Protein 2DKZ (pdb70)

Foldseek 3Di:
DDDDDPDDDEDDPALQDWALVRQLCNLVVVPDDNCVSVVQSVVRHGSNNLLVDALCCCCPPVVDDPVVSCSSVCSNNPDDPHDD

Organism: Homo sapiens (NCBI:txid9606)

Nearest PDB structures (foldseek):
  2dkz-assembly1_A  TM=9.159E-01  e=7.109E-14  Homo sapiens
  1kw4-assembly1_A  TM=8.699E-01  e=3.103E-03  Drosophila melanogaster
  1pk1-assembly2_C  TM=8.414E-01  e=2.737E-03  Drosophila melanogaster
  4pzn-assembly1_A  TM=8.813E-01  e=1.236E-02  Homo sapiens
  4pzn-assembly6_E  TM=7.904E-01  e=8.479E-03  Homo sapiens

Secondary structure (DSSP, 8-state):
--SSS-------S--SS--HHHHHHHGGGT---HHHHHHHHTTT--HHHHHH--HHHHHHTS---HHHHHHHHHHHH---TT--

Sequence (84 aa):
GSSGSSGPWQPPADLSGLSIEEVSKSLRFIGLSEDVISFFVTEKIDGNLLVQLTEEILSEDFKLSKLQVKKIMQFINGSGPSSGGSSGSSGPWQPPADLSGLSIEEVSKSLRFIGLSEDVISFFVTEKIDGNLLVQLTEEILSEDFKLSKLQVKKIMQFINGSGPSSGGSSGSSGPWQPPADLSGLSIEEVSKSLRFIGLSEDVISFFVTEKIDGNLLVQLTEEILSEDFKLSKLQVKKIMQFINGSGPSSGGSSGSSGPWQPPADLSGLSIEEVSKSLRFIGLSEDVISFFVTEKIDGNLLVQLTEEILSEDFKLSKLQVKKIMQFINGSGPSSGGSSGSSGPWQPPADLSGLSIEEVSKSLRFIGLSEDVISFFVTEKIDGNLLVQLTEEILSEDFKLSKLQVKKIMQFINGSGPSSGGSSGSSGPWQPPADLSGLSIEEVSKSLRFIGLSEDVISFFVTEKIDGNLLVQLTEEILSEDFKLSKLQVKKIMQFINGSGPSSGGSSGSSGPWQPPADLSGLSIEEVSKSLRFIGLSEDVISFFVTEKIDGNLLVQLTEEILSEDFKLSKLQVKKIMQFINGSGPSSGGSSGSSGPWQPPADLSGLSIEEVSKSLRFIGLSEDVISFFVTEKIDGNLLVQLTEEILSEDFKLSKLQVKKIMQFINGSGPSSGGSSGSSGPWQPPADLSGLSIEEVSKSLRFIGLSEDVISFFVTEKIDGNLLVQLTEEILSEDFKLSKLQVKKIMQFINGSGPSSGGSSGSSGPWQPPADLSGLSIEEVSKSLRFIGLSEDVISFFVTEKIDGNLLVQLTEEILSEDFKLSKLQVKKIMQFINGSGPSSGGSSGSSGPWQPPADLSGLSIEEVSKSLRFIGLSEDVISFFVTEKIDGNLLVQLTEEILSEDFKLSKLQVKKIMQFINGSGPSSGGSSGSSGPWQPPADLSGLSIEEVSKSLRFIGLSEDVISFFVTEKIDGNLLVQLTEEILSEDFKLSKLQVKKIMQFINGSGPSSGGSSGSSGPWQPPADLSGLSIEEVSKSLRFIGLSEDVISFFVTEKIDGNLLVQLTEEILSEDFKLSKLQVKKIMQFINGSGPSSGGSSGSSGPWQPPADLSGLSIEEVSKSLRFIGLSEDVISFFVTEKIDGNLLVQLTEEILSEDFKLSKLQVKKIMQFINGSGPSSGGSSGSSGPWQPPADLSGLSIEEVSKSLRFIGLSEDVISFFVTEKIDGNLLVQLTEEILSEDFKLSKLQVKKIMQFINGSGPSSGGSSGSSGPWQPPADLSGLSIEEVSKSLRFIGLSEDVISFFVTEKIDGNLLVQLTEEILSEDFKLSKLQVKKIMQFINGSGPSSGGSSGSSGPWQPPADLSGLSIEEVSKSLRFIGLSEDVISFFVTEKIDGNLLVQLTEEILSEDFKLSKLQVKKIMQFINGSGPSSGGSSGSSGPWQPPADLSGLSIEEVSKSLRFIGLSEDVISFFVTEKIDGNLLVQLTEEILSEDFKLSKLQVKKIMQFINGSGPSSGGSSGSSGPWQPPADLSGLSIEEVSKSLRFIGLSEDVISFFVTEKIDGNLLVQLTEEILSEDFKLSKLQVKKIMQFINGSGPSSGGSSGSSGPWQPPADLSGLSIEEVSKSLRFIGLSEDVISFFVTEKIDGNLLVQLTEEILSEDFKLSKLQVKKIMQFINGSGPSSG

InterPro domains:
  IPR013761 Sterile alpha motif/pointed domain superfamily [G3DSA:1.10.150.50] (812-871)
  IPR013761 Sterile alpha motif/pointed domain superfamily [SSF47769] (807-873)
  IPR025946 CABIT domain [PF12736] (32-305)
  IPR052281 GRB2-associated and regulator of MAPK [PTHR14454] (9-876)

GO terms:
  GO:0070064 proline-rich region binding (F, IDA)
  GO:0007173 epidermal growth factor receptor signaling pathway (P, IDA)
  GO:0008284 positive regulation of cell population proliferation (P, IDA)
  GO:0071364 cellular response to epidermal growth factor stimulus (P, IDA)
  GO:0070374 positive regulation of ERK1 and ERK2 cascade (P, IMP)
  GO:0005515 protein binding (F, IPI)

Radius of gyration: 13.66 Å; Cα contacts (8 Å, |Δi|>4): 78; chains: 1; bounding box: 28×38×30 Å

Solvent-accessible surface area: 6114 Å² total; per-residue (Å²): 122,115,111,76,121,102,65,131,117,110,30,72,112,111,13,68,63,24,58,50,118,50,0,28,91,0,0,176,123,64,50,30,57,156,103,3,32,64,107,0,60,100,106,153,8,35,0,71,56,1,50,111,10,58,104,134,69,0,61,134,116,38,162,26,68,181,110,42,6,121,78,0,42,81,24,30,102,56,90,42,131,97,95,130

CATH classification: 1.10.150.50

Structure (mmCIF, N/CA/C/O backbone):
data_2DKZ
#
_entry.id   2DKZ
#
_cell.length_a   1.000
_cell.length_b   1.000
_cell.length_c   1.000
_cell.angle_alpha   90.00
_cell.angle_beta   90.00
_cell.angle_gamma   90.00
#
_symmetry.space_group_name_H-M   'P 1'
#
loop_
_atom_site.group_PDB
_atom_site.id
_atom_site.type_symbol
_atom_site.label_atom_id
_atom_site.label_alt_id
_atom_site.label_comp_id
_atom_site.label_asym_id
_atom_site.label_entity_id
_atom_site.label_seq_id
_atom_site.pdbx_PDB_ins_code
_atom_site.Cartn_x
_atom_site.Cartn_y
_atom_site.Cartn_z
_atom_site.occupancy
_atom_site.B_iso_or_equiv
_atom_site.auth_seq_id
_atom_site.auth_comp_id
_atom_site.auth_asym_id
_atom_site.auth_atom_id
_atom_site.pdbx_PDB_model_num
ATOM 1 N N . GLY A 1 1 ? -6.071 6.516 -5.383 1.00 0.00 1 GLY A N 1
ATOM 2 C CA . GLY A 1 1 ? -4.768 5.916 -5.158 1.00 0.00 1 GLY A CA 1
ATOM 3 C C . GLY A 1 1 ? -4.260 5.162 -6.371 1.00 0.00 1 GLY A C 1
ATOM 4 O O . GLY A 1 1 ? -4.878 4.194 -6.812 1.00 0.00 1 GLY A O 1
ATOM 8 N N . SER A 1 2 ? -3.131 5.609 -6.912 1.00 0.00 2 SER A N 1
ATOM 9 C CA . SER A 1 2 ? -2.543 4.973 -8.085 1.00 0.00 2 SER A CA 1
ATOM 10 C C . SER A 1 2 ? -1.508 3.929 -7.676 1.00 0.00 2 SER A C 1
ATOM 11 O O . SER A 1 2 ? -0.546 4.235 -6.972 1.00 0.00 2 SER A O 1
ATOM 19 N N . SER A 1 3 ? -1.714 2.694 -8.122 1.00 0.00 3 SER A N 1
ATOM 20 C CA . SER A 1 3 ? -0.802 1.602 -7.800 1.00 0.00 3 SER A CA 1
ATOM 21 C C . SER A 1 3 ? -0.776 1.342 -6.297 1.00 0.00 3 SER A C 1
ATOM 22 O O . SER A 1 3 ? -1.480 1.998 -5.530 1.00 0.00 3 SER A O 1
ATOM 30 N N . GLY A 1 4 ? 0.041 0.379 -5.883 1.00 0.00 4 GLY A N 1
ATOM 31 C CA . GLY A 1 4 ? 0.145 0.048 -4.474 1.00 0.00 4 GLY A CA 1
ATOM 32 C C . GLY A 1 4 ? -0.943 -0.905 -4.021 1.00 0.00 4 GLY A C 1
ATOM 33 O O . GLY A 1 4 ? -1.703 -1.425 -4.839 1.00 0.00 4 GLY A O 1
ATOM 37 N N . SER A 1 5 ? -1.018 -1.138 -2.715 1.00 0.00 5 SER A N 1
ATOM 38 C CA . SER A 1 5 ? -2.018 -2.040 -2.155 1.00 0.00 5 SER A CA 1
ATOM 39 C C . SER A 1 5 ? -3.207 -1.258 -1.604 1.00 0.00 5 SER A C 1
ATOM 40 O O . SER A 1 5 ? -3.102 -0.591 -0.575 1.00 0.00 5 SER A O 1
ATOM 48 N N . SER A 1 6 ? -4.337 -1.347 -2.298 1.00 0.00 6 SER A N 1
ATOM 49 C CA . SER A 1 6 ? -5.546 -0.645 -1.882 1.00 0.00 6 SER A CA 1
ATOM 50 C C . SER A 1 6 ? -6.793 -1.358 -2.398 1.00 0.00 6 SER A C 1
ATOM 51 O O . SER A 1 6 ? -6.702 -2.307 -3.176 1.00 0.00 6 SER A O 1
ATOM 59 N N . GLY A 1 7 ? -7.958 -0.893 -1.957 1.00 0.00 7 GLY A N 1
ATOM 60 C CA . GLY A 1 7 ? -9.207 -1.497 -2.384 1.00 0.00 7 GLY A CA 1
ATOM 61 C C . GLY A 1 7 ? -9.591 -2.694 -1.536 1.00 0.00 7 GLY A C 1
ATOM 62 O O . GLY A 1 7 ? -9.469 -3.844 -1.957 1.00 0.00 7 GLY A O 1
ATOM 66 N N . PRO A 1 8 ? -10.066 -2.427 -0.311 1.00 0.00 8 PRO A N 1
ATOM 67 C CA . PRO A 1 8 ? -10.479 -3.478 0.625 1.00 0.00 8 PRO A CA 1
ATOM 68 C C . PRO A 1 8 ? -11.753 -4.185 0.177 1.00 0.00 8 PRO A C 1
ATOM 69 O O . PRO A 1 8 ? -12.775 -3.545 -0.069 1.00 0.00 8 PRO A O 1
ATOM 80 N N . TRP A 1 9 ? -11.686 -5.507 0.074 1.00 0.00 9 TRP A N 1
ATOM 81 C CA . TRP A 1 9 ? -12.836 -6.301 -0.344 1.00 0.00 9 TRP A CA 1
ATOM 82 C C . TRP A 1 9 ? -13.631 -6.784 0.864 1.00 0.00 9 TRP A C 1
ATOM 83 O O . TRP A 1 9 ? -13.062 -7.077 1.915 1.00 0.00 9 TRP A O 1
ATOM 104 N N . GLN A 1 10 ? -14.949 -6.865 0.706 1.00 0.00 10 GLN A N 1
ATOM 105 C CA . GLN A 1 10 ? -15.821 -7.313 1.785 1.00 0.00 10 GLN A CA 1
ATOM 106 C C . GLN A 1 10 ? -17.024 -8.072 1.233 1.00 0.00 10 GLN A C 1
ATOM 107 O O . GLN A 1 10 ? -17.376 -7.957 0.059 1.00 0.00 10 GLN A O 1
ATOM 121 N N . PRO A 1 11 ? -17.670 -8.867 2.099 1.00 0.00 11 PRO A N 1
ATOM 122 C CA . PRO A 1 11 ? -18.844 -9.659 1.720 1.00 0.00 11 PRO A CA 1
ATOM 123 C C . PRO A 1 11 ? -20.068 -8.791 1.452 1.00 0.00 11 PRO A C 1
ATOM 124 O O . PRO A 1 11 ? -20.228 -7.710 2.018 1.00 0.00 11 PRO A O 1
ATOM 135 N N . PRO A 1 12 ? -20.954 -9.274 0.568 1.00 0.00 12 PRO A N 1
ATOM 136 C CA . PRO A 1 12 ? -22.181 -8.557 0.205 1.00 0.00 12 PRO A CA 1
ATOM 137 C C . PRO A 1 12 ? -23.191 -8.522 1.347 1.00 0.00 12 PRO A C 1
ATOM 138 O O . PRO A 1 12 ? -22.890 -8.934 2.467 1.00 0.00 12 PRO A O 1
ATOM 149 N N . ALA A 1 13 ? -24.389 -8.027 1.055 1.00 0.00 13 ALA A N 1
ATOM 150 C CA . ALA A 1 13 ? -25.444 -7.941 2.057 1.00 0.00 13 ALA A CA 1
ATOM 151 C C . ALA A 1 13 ? -26.033 -9.316 2.354 1.00 0.00 13 ALA A C 1
ATOM 152 O O . ALA A 1 13 ? -26.330 -9.639 3.505 1.00 0.00 13 ALA A O 1
ATOM 159 N N . ASP A 1 14 ? -26.200 -10.120 1.311 1.00 0.00 14 ASP A N 1
ATOM 160 C CA . ASP A 1 14 ? -26.754 -11.461 1.460 1.00 0.00 14 ASP A CA 1
ATOM 161 C C . ASP A 1 14 ? -25.685 -12.521 1.212 1.00 0.00 14 ASP A C 1
ATOM 162 O O . ASP A 1 14 ? -24.885 -12.405 0.283 1.00 0.00 14 ASP A O 1
ATOM 171 N N . LEU A 1 15 ? -25.677 -13.553 2.049 1.00 0.00 15 LEU A N 1
ATOM 172 C CA . LEU A 1 15 ? -24.705 -14.633 1.922 1.00 0.00 15 LEU A CA 1
ATOM 173 C C . LEU A 1 15 ? -25.305 -15.819 1.173 1.00 0.00 15 LEU A C 1
ATOM 174 O O . LEU A 1 15 ? -24.881 -16.960 1.356 1.00 0.00 15 LEU A O 1
ATOM 190 N N . SER A 1 16 ? -26.292 -15.541 0.328 1.00 0.00 16 SER A N 1
ATOM 191 C CA . SER A 1 16 ? -26.951 -16.584 -0.448 1.00 0.00 16 SER A CA 1
ATOM 192 C C . SER A 1 16 ? -26.576 -16.484 -1.924 1.00 0.00 16 SER A C 1
ATOM 193 O O . SER A 1 16 ? -27.380 -16.059 -2.753 1.00 0.00 16 SER A O 1
ATOM 201 N N . GLY A 1 17 ? -25.347 -16.878 -2.244 1.00 0.00 17 GLY A N 1
ATOM 202 C CA . GLY A 1 17 ? -24.885 -16.825 -3.619 1.00 0.00 17 GLY A CA 1
ATOM 203 C C . GLY A 1 17 ? -23.377 -16.919 -3.728 1.00 0.00 17 GLY A C 1
ATOM 204 O O . GLY A 1 17 ? -22.846 -17.343 -4.755 1.00 0.00 17 GLY A O 1
ATOM 208 N N . LEU A 1 18 ? -22.682 -16.523 -2.667 1.00 0.00 18 LEU A N 1
ATOM 209 C CA . LEU A 1 18 ? -21.224 -16.564 -2.647 1.00 0.00 18 LEU A CA 1
ATOM 210 C C . LEU A 1 18 ? -20.713 -17.947 -3.035 1.00 0.00 18 LEU A C 1
ATOM 211 O O . LEU A 1 18 ? -21.408 -18.948 -2.862 1.00 0.00 18 LEU A O 1
ATOM 227 N N . SER A 1 19 ? -19.492 -17.996 -3.559 1.00 0.00 19 SER A N 1
ATOM 228 C CA . SER A 1 19 ? -18.887 -19.257 -3.973 1.00 0.00 19 SER A CA 1
ATOM 229 C C . SER A 1 19 ? -17.993 -19.818 -2.871 1.00 0.00 19 SER A C 1
ATOM 230 O O . SER A 1 19 ? -17.665 -19.123 -1.909 1.00 0.00 19 SER A O 1
ATOM 238 N N . ILE A 1 20 ? -17.603 -21.079 -3.020 1.00 0.00 20 ILE A N 1
ATOM 239 C CA . ILE A 1 20 ? -16.745 -21.734 -2.040 1.00 0.00 20 ILE A CA 1
ATOM 240 C C . ILE A 1 20 ? -15.501 -20.900 -1.754 1.00 0.00 20 ILE A C 1
ATOM 241 O O . ILE A 1 20 ? -14.965 -20.928 -0.647 1.00 0.00 20 ILE A O 1
ATOM 257 N N . GLU A 1 21 ? -15.048 -20.159 -2.760 1.00 0.00 21 GLU A N 1
ATOM 258 C CA . GLU A 1 21 ? -13.867 -19.316 -2.616 1.00 0.00 21 GLU A CA 1
ATOM 259 C C . GLU A 1 21 ? -14.191 -18.057 -1.817 1.00 0.00 21 GLU A C 1
ATOM 260 O O . GLU A 1 21 ? -13.480 -17.709 -0.874 1.00 0.00 21 GLU A O 1
ATOM 272 N N . GLU A 1 22 ? -15.268 -17.380 -2.202 1.00 0.00 22 GLU A N 1
ATOM 273 C CA . GLU A 1 22 ? -15.684 -16.159 -1.522 1.00 0.00 22 GLU A CA 1
ATOM 274 C C . GLU A 1 22 ? -15.846 -16.399 -0.024 1.00 0.00 22 GLU A C 1
ATOM 275 O O . GLU A 1 22 ? -15.584 -15.513 0.790 1.00 0.00 22 GLU A O 1
ATOM 287 N N . VAL A 1 23 ? -16.282 -17.603 0.333 1.00 0.00 23 VAL A N 1
ATOM 288 C CA . VAL A 1 23 ? -16.479 -17.961 1.733 1.00 0.00 23 VAL A CA 1
ATOM 289 C C . VAL A 1 23 ? -15.178 -17.840 2.519 1.00 0.00 23 VAL A C 1
ATOM 290 O O . VAL A 1 23 ? -15.161 -17.315 3.633 1.00 0.00 23 VAL A O 1
ATOM 303 N N . SER A 1 24 ? -14.090 -18.329 1.933 1.00 0.00 24 SER A N 1
ATOM 304 C CA . SER A 1 24 ? -12.785 -18.278 2.580 1.00 0.00 24 SER A CA 1
ATOM 305 C C . SER A 1 24 ? -12.460 -16.860 3.040 1.00 0.00 24 SER A C 1
ATOM 306 O O . SER A 1 24 ? -11.792 -16.661 4.054 1.00 0.00 24 SER A O 1
ATOM 314 N N . LYS A 1 25 ? -12.939 -15.877 2.285 1.00 0.00 25 LYS A N 1
ATOM 315 C CA . LYS A 1 25 ? -12.703 -14.476 2.614 1.00 0.00 25 LYS A CA 1
ATOM 316 C C . LYS A 1 25 ? -13.822 -13.927 3.493 1.00 0.00 25 LYS A C 1
ATOM 317 O O . LYS A 1 25 ? -13.614 -12.994 4.269 1.00 0.00 25 LYS A O 1
ATOM 336 N N . SER A 1 26 ? -15.008 -14.513 3.368 1.00 0.00 26 SER A N 1
ATOM 337 C CA . SER A 1 26 ? -16.160 -14.081 4.150 1.00 0.00 26 SER A CA 1
ATOM 338 C C . SER A 1 26 ? -15.845 -14.107 5.643 1.00 0.00 26 SER A C 1
ATOM 339 O O . SER A 1 26 ? -16.162 -13.167 6.373 1.00 0.00 26 SER A O 1
ATOM 347 N N . LEU A 1 27 ? -15.218 -15.189 6.089 1.00 0.00 27 LEU A N 1
ATOM 348 C CA . LEU A 1 27 ? -14.858 -15.340 7.495 1.00 0.00 27 LEU A CA 1
ATOM 349 C C . LEU A 1 27 ? -13.736 -14.379 7.876 1.00 0.00 27 LEU A C 1
ATOM 350 O O . LEU A 1 27 ? -13.642 -13.942 9.023 1.00 0.00 27 LEU A O 1
ATOM 366 N N . ARG A 1 28 ? -12.889 -14.051 6.905 1.00 0.00 28 ARG A N 1
ATOM 367 C CA . ARG A 1 28 ? -11.775 -13.141 7.138 1.00 0.00 28 ARG A CA 1
ATOM 368 C C . ARG A 1 28 ? -12.258 -11.843 7.778 1.00 0.00 28 ARG A C 1
ATOM 369 O O . ARG A 1 28 ? -11.541 -11.220 8.562 1.00 0.00 28 ARG A O 1
ATOM 390 N N . PHE A 1 29 ? -13.477 -11.439 7.437 1.00 0.00 29 PHE A N 1
ATOM 391 C CA . PHE A 1 29 ? -14.056 -10.214 7.976 1.00 0.00 29 PHE A CA 1
ATOM 392 C C . PHE A 1 29 ? -13.981 -10.202 9.500 1.00 0.00 29 PHE A C 1
ATOM 393 O O . PHE A 1 29 ? -13.470 -9.255 10.099 1.00 0.00 29 PHE A O 1
ATOM 410 N N . ILE A 1 30 ? -14.493 -11.260 10.120 1.00 0.00 30 ILE A N 1
ATOM 411 C CA . ILE A 1 30 ? -14.483 -11.371 11.573 1.00 0.00 30 ILE A CA 1
ATOM 412 C C . ILE A 1 30 ? -13.116 -11.815 12.082 1.00 0.00 30 ILE A C 1
ATOM 413 O O . ILE A 1 30 ? -12.722 -11.488 13.201 1.00 0.00 30 ILE A O 1
ATOM 429 N N . GLY A 1 31 ? -12.394 -12.560 11.250 1.00 0.00 31 GLY A N 1
ATOM 430 C CA . GLY A 1 31 ? -11.077 -13.035 11.632 1.00 0.00 31 GLY A CA 1
ATOM 431 C C . GLY A 1 31 ? -11.132 -14.335 12.409 1.00 0.00 31 GLY A C 1
ATOM 432 O O . GLY A 1 31 ? -11.141 -14.331 13.641 1.00 0.00 31 GLY A O 1
ATOM 436 N N . LEU A 1 32 ? -11.172 -15.451 11.690 1.00 0.00 32 LEU A N 1
ATOM 437 C CA . LEU A 1 32 ? -11.228 -16.766 12.319 1.00 0.00 32 LEU A CA 1
ATOM 438 C C . LEU A 1 32 ? -9.912 -17.514 12.137 1.00 0.00 32 LEU A C 1
ATOM 439 O O . LEU A 1 32 ? -8.983 -17.011 11.504 1.00 0.00 32 LEU A O 1
ATOM 455 N N . SER A 1 33 ? -9.839 -18.719 12.693 1.00 0.00 33 SER A N 1
ATOM 456 C CA . SER A 1 33 ? -8.636 -19.536 12.593 1.00 0.00 33 SER A CA 1
ATOM 457 C C . SER A 1 33 ? -8.440 -20.042 11.168 1.00 0.00 33 SER A C 1
ATOM 458 O O . SER A 1 33 ? -9.407 -20.295 10.450 1.00 0.00 33 SER A O 1
ATOM 466 N N . GLU A 1 34 ? -7.181 -20.187 10.765 1.00 0.00 34 GLU A N 1
ATOM 467 C CA . GLU A 1 34 ? -6.858 -20.662 9.425 1.00 0.00 34 GLU A CA 1
ATOM 468 C C . GLU A 1 34 ? -7.436 -22.054 9.187 1.00 0.00 34 GLU A C 1
ATOM 469 O O . GLU A 1 34 ? -7.708 -22.439 8.050 1.00 0.00 34 GLU A O 1
ATOM 481 N N . ASP A 1 35 ? -7.621 -22.804 10.268 1.00 0.00 35 ASP A N 1
ATOM 482 C CA . ASP A 1 35 ? -8.168 -24.153 10.178 1.00 0.00 35 ASP A CA 1
ATOM 483 C C . ASP A 1 35 ? -9.669 -24.114 9.909 1.00 0.00 35 ASP A C 1
ATOM 484 O O . ASP A 1 35 ? -10.193 -24.918 9.137 1.00 0.00 35 ASP A O 1
ATOM 493 N N . VAL A 1 36 ? -10.356 -23.175 10.551 1.00 0.00 36 VAL A N 1
ATOM 494 C CA . VAL A 1 36 ? -11.797 -23.032 10.381 1.00 0.00 36 VAL A CA 1
ATOM 495 C C . VAL A 1 36 ? -12.151 -22.713 8.933 1.00 0.00 36 VAL A C 1
ATOM 496 O O . VAL A 1 36 ? -13.004 -23.368 8.334 1.00 0.00 36 VAL A O 1
ATOM 509 N N . ILE A 1 37 ? -11.489 -21.705 8.376 1.00 0.00 37 ILE A N 1
ATOM 510 C CA . ILE A 1 37 ? -11.733 -21.301 6.997 1.00 0.00 37 ILE A CA 1
ATOM 511 C C . ILE A 1 37 ? -11.608 -22.487 6.046 1.00 0.00 37 ILE A C 1
ATOM 512 O O . ILE A 1 37 ? -12.550 -22.821 5.327 1.00 0.00 37 ILE A O 1
ATOM 528 N N . SER A 1 38 ? -10.440 -23.120 6.050 1.00 0.00 38 SER A N 1
ATOM 529 C CA . SER A 1 38 ? -10.191 -24.269 5.186 1.00 0.00 38 SER A CA 1
ATOM 530 C C . SER A 1 38 ? -11.195 -25.384 5.462 1.00 0.00 38 SER A C 1
ATOM 531 O O . SER A 1 38 ? -11.524 -26.171 4.575 1.00 0.00 38 SER A O 1
ATOM 539 N N . PHE A 1 39 ? -11.678 -25.444 6.698 1.00 0.00 39 PHE A N 1
ATOM 540 C CA . PHE A 1 39 ? -12.645 -26.462 7.093 1.00 0.00 39 PHE A CA 1
ATOM 541 C C . PHE A 1 39 ? -13.930 -26.335 6.281 1.00 0.00 39 PHE A C 1
ATOM 542 O O . PHE A 1 39 ? -14.655 -27.312 6.088 1.00 0.00 39 PHE A O 1
ATOM 559 N N . PHE A 1 40 ? -14.207 -25.125 5.807 1.00 0.00 40 PHE A N 1
ATOM 560 C CA . PHE A 1 40 ? -15.405 -24.869 5.017 1.00 0.00 40 PHE A CA 1
ATOM 561 C C . PHE A 1 40 ? -15.146 -25.127 3.535 1.00 0.00 40 PHE A C 1
ATOM 562 O O . PHE A 1 40 ? -15.963 -25.740 2.848 1.00 0.00 40 PHE A O 1
ATOM 579 N N . VAL A 1 41 ? -14.002 -24.654 3.050 1.00 0.00 41 VAL A N 1
ATOM 580 C CA . VAL A 1 41 ? -13.634 -24.833 1.651 1.00 0.00 41 VAL A CA 1
ATOM 581 C C . VAL A 1 41 ? -13.427 -26.307 1.321 1.00 0.00 41 VAL A C 1
ATOM 582 O O . VAL A 1 41 ? -13.716 -26.753 0.211 1.00 0.00 41 VAL A O 1
ATOM 595 N N . THR A 1 42 ? -12.924 -27.060 2.295 1.00 0.00 42 THR A N 1
ATOM 596 C CA . THR A 1 42 ? -12.677 -28.484 2.108 1.00 0.00 42 THR A CA 1
ATOM 597 C C . THR A 1 42 ? -13.978 -29.277 2.139 1.00 0.00 42 THR A C 1
ATOM 598 O O . THR A 1 42 ? -14.066 -30.365 1.571 1.00 0.00 42 THR A O 1
ATOM 609 N N . GLU A 1 43 ? -14.988 -28.723 2.804 1.00 0.00 43 GLU A N 1
ATOM 610 C CA . GLU A 1 43 ? -16.285 -29.380 2.907 1.00 0.00 43 GLU A CA 1
ATOM 611 C C . GLU A 1 43 ? -17.242 -28.866 1.836 1.00 0.00 43 GLU A C 1
ATOM 612 O O . GLU A 1 43 ? -18.462 -28.948 1.984 1.00 0.00 43 GLU A O 1
ATOM 624 N N . LYS A 1 44 ? -16.681 -28.333 0.755 1.00 0.00 44 LYS A N 1
ATOM 625 C CA . LYS A 1 44 ? -17.482 -27.805 -0.343 1.00 0.00 44 LYS A CA 1
ATOM 626 C C . LYS A 1 44 ? -18.509 -26.800 0.168 1.00 0.00 44 LYS A C 1
ATOM 627 O O . LYS A 1 44 ? -19.576 -26.635 -0.423 1.00 0.00 44 LYS A O 1
ATOM 646 N N . ILE A 1 45 ? -18.178 -26.129 1.266 1.00 0.00 45 ILE A N 1
ATOM 647 C CA . ILE A 1 45 ? -19.072 -25.138 1.853 1.00 0.00 45 ILE A CA 1
ATOM 648 C C . ILE A 1 45 ? -19.020 -23.825 1.079 1.00 0.00 45 ILE A C 1
ATOM 649 O O . ILE A 1 45 ? -17.956 -23.225 0.924 1.00 0.00 45 ILE A O 1
ATOM 665 N N . ASP A 1 46 ? -20.177 -23.384 0.597 1.00 0.00 46 ASP A N 1
ATOM 666 C CA . ASP A 1 46 ? -20.265 -22.140 -0.159 1.00 0.00 46 ASP A CA 1
ATOM 667 C C . ASP A 1 46 ? -21.229 -21.165 0.509 1.00 0.00 46 ASP A C 1
ATOM 668 O O . ASP A 1 46 ? -21.677 -21.391 1.633 1.00 0.00 46 ASP A O 1
ATOM 677 N N . GLY A 1 47 ? -21.544 -20.078 -0.189 1.00 0.00 47 GLY A N 1
ATOM 678 C CA . GLY A 1 47 ? -22.452 -19.085 0.353 1.00 0.00 47 GLY A CA 1
ATOM 679 C C . GLY A 1 47 ? -23.828 -19.652 0.641 1.00 0.00 47 GLY A C 1
ATOM 680 O O . GLY A 1 47 ? -24.343 -19.516 1.749 1.00 0.00 47 GLY A O 1
ATOM 684 N N . ASN A 1 48 ? -24.425 -20.290 -0.361 1.00 0.00 48 ASN A N 1
ATOM 685 C CA . ASN A 1 48 ? -25.751 -20.878 -0.211 1.00 0.00 48 ASN A CA 1
ATOM 686 C C . ASN A 1 48 ? -25.755 -21.935 0.890 1.00 0.00 48 ASN A C 1
ATOM 687 O O . ASN A 1 48 ? -26.782 -22.182 1.524 1.00 0.00 48 ASN A O 1
ATOM 698 N N . LEU A 1 49 ? -24.602 -22.554 1.112 1.00 0.00 49 LEU A N 1
ATOM 699 C CA . LEU A 1 49 ? -24.471 -23.584 2.137 1.00 0.00 49 LEU A CA 1
ATOM 700 C C . LEU A 1 49 ? -24.352 -22.961 3.524 1.00 0.00 49 LEU A C 1
ATOM 701 O O . LEU A 1 49 ? -24.991 -23.411 4.476 1.00 0.00 49 LEU A O 1
ATOM 717 N N . LEU A 1 50 ? -23.532 -21.921 3.631 1.00 0.00 50 LEU A N 1
ATOM 718 C CA . LEU A 1 50 ? -23.331 -21.233 4.901 1.00 0.00 50 LEU A CA 1
ATOM 719 C C . LEU A 1 50 ? -24.661 -20.773 5.488 1.00 0.00 50 LEU A C 1
ATOM 720 O O . LEU A 1 50 ? -24.966 -21.044 6.649 1.00 0.00 50 LEU A O 1
ATOM 736 N N . VAL A 1 51 ? -25.451 -20.077 4.676 1.00 0.00 51 VAL A N 1
ATOM 737 C CA . VAL A 1 51 ? -26.751 -19.582 5.114 1.00 0.00 51 VAL A CA 1
ATOM 738 C C . VAL A 1 51 ? -27.651 -20.726 5.567 1.00 0.00 51 VAL A C 1
ATOM 739 O O . VAL A 1 51 ? -28.526 -20.542 6.412 1.00 0.00 51 VAL A O 1
ATOM 752 N N . GLN A 1 52 ? -27.429 -21.907 4.998 1.00 0.00 52 GLN A N 1
ATOM 753 C CA . GLN A 1 52 ? -28.220 -23.081 5.343 1.00 0.00 52 GLN A CA 1
ATOM 754 C C . GLN A 1 52 ? -27.742 -23.693 6.656 1.00 0.00 52 GLN A C 1
ATOM 755 O O . GLN A 1 52 ? -28.519 -24.315 7.382 1.00 0.00 52 GLN A O 1
ATOM 769 N N . LEU A 1 53 ? -26.461 -23.513 6.955 1.00 0.00 53 LEU A N 1
ATOM 770 C CA . LEU A 1 53 ? -25.878 -24.048 8.181 1.00 0.00 53 LEU A CA 1
ATOM 771 C C . LEU A 1 53 ? -26.479 -23.372 9.409 1.00 0.00 53 LEU A C 1
ATOM 772 O O . LEU A 1 53 ? -26.726 -22.165 9.409 1.00 0.00 53 LEU A O 1
ATOM 788 N N . THR A 1 54 ? -26.711 -24.157 10.457 1.00 0.00 54 THR A N 1
ATOM 789 C CA . THR A 1 54 ? -27.282 -23.635 11.692 1.00 0.00 54 THR A CA 1
ATOM 790 C C . THR A 1 54 ? -26.397 -23.965 12.889 1.00 0.00 54 THR A C 1
ATOM 791 O O . THR A 1 54 ? -25.502 -24.804 12.797 1.00 0.00 54 THR A O 1
ATOM 802 N N . GLU A 1 55 ? -26.655 -23.300 14.011 1.00 0.00 55 GLU A N 1
ATOM 803 C CA . GLU A 1 55 ? -25.881 -23.524 15.226 1.00 0.00 55 GLU A CA 1
ATOM 804 C C . GLU A 1 55 ? -25.891 -25.000 15.613 1.00 0.00 55 GLU A C 1
ATOM 805 O O . GLU A 1 55 ? -24.912 -25.518 16.149 1.00 0.00 55 GLU A O 1
ATOM 817 N N . GLU A 1 56 ? -27.005 -25.671 15.336 1.00 0.00 56 GLU A N 1
ATOM 818 C CA . GLU A 1 56 ? -27.143 -27.086 15.657 1.00 0.00 56 GLU A CA 1
ATOM 819 C C . GLU A 1 56 ? -26.239 -27.936 14.768 1.00 0.00 56 GLU A C 1
ATOM 820 O O . GLU A 1 56 ? -25.564 -28.850 15.245 1.00 0.00 56 GLU A O 1
ATOM 832 N N . ILE A 1 57 ? -26.232 -27.629 13.476 1.00 0.00 57 ILE A N 1
ATOM 833 C CA . ILE A 1 57 ? -25.412 -28.363 12.521 1.00 0.00 57 ILE A CA 1
ATOM 834 C C . ILE A 1 57 ? -23.934 -28.032 12.697 1.00 0.00 57 ILE A C 1
ATOM 835 O O . ILE A 1 57 ? -23.062 -28.838 12.370 1.00 0.00 57 ILE A O 1
ATOM 851 N N . LEU A 1 58 ? -23.658 -26.840 13.216 1.00 0.00 58 LEU A N 1
ATOM 852 C CA . LEU A 1 58 ? -22.285 -26.401 13.437 1.00 0.00 58 LEU A CA 1
ATOM 853 C C . LEU A 1 58 ? -21.706 -27.039 14.696 1.00 0.00 58 LEU A C 1
ATOM 854 O O . LEU A 1 58 ? -20.492 -27.209 14.817 1.00 0.00 58 LEU A O 1
ATOM 870 N N . SER A 1 59 ? -22.582 -27.393 15.631 1.00 0.00 59 SER A N 1
ATOM 871 C CA . SER A 1 59 ? -22.158 -28.011 16.881 1.00 0.00 59 SER A CA 1
ATOM 872 C C . SER A 1 59 ? -22.264 -29.531 16.800 1.00 0.00 59 SER A C 1
ATOM 873 O O . SER A 1 59 ? -21.540 -30.252 17.486 1.00 0.00 59 SER A O 1
ATOM 881 N N . GLU A 1 60 ? -23.172 -30.010 15.955 1.00 0.00 60 GLU A N 1
ATOM 882 C CA . GLU A 1 60 ? -23.373 -31.444 15.784 1.00 0.00 60 GLU A CA 1
ATOM 883 C C . GLU A 1 60 ? -22.383 -32.016 14.774 1.00 0.00 60 GLU A C 1
ATOM 884 O O . GLU A 1 60 ? -21.580 -32.890 15.102 1.00 0.00 60 GLU A O 1
ATOM 896 N N . ASP A 1 61 ? -22.447 -31.517 13.544 1.00 0.00 61 ASP A N 1
ATOM 897 C CA . ASP A 1 61 ? -21.556 -31.977 12.485 1.00 0.00 61 ASP A CA 1
ATOM 898 C C . ASP A 1 61 ? -20.163 -31.379 12.649 1.00 0.00 61 ASP A C 1
ATOM 899 O O . ASP A 1 61 ? -19.220 -32.072 13.031 1.00 0.00 61 ASP A O 1
ATOM 908 N N . PHE A 1 62 ? -20.040 -30.089 12.357 1.00 0.00 62 PHE A N 1
ATOM 909 C CA . PHE A 1 62 ? -18.761 -29.398 12.470 1.00 0.00 62 PHE A CA 1
ATOM 910 C C . PHE A 1 62 ? -18.149 -29.608 13.852 1.00 0.00 62 PHE A C 1
ATOM 911 O O . PHE A 1 62 ? -16.943 -29.817 13.985 1.00 0.00 62 PHE A O 1
ATOM 928 N N . LYS A 1 63 ? -18.990 -29.553 14.879 1.00 0.00 63 LYS A N 1
ATOM 929 C CA . LYS A 1 63 ? -18.535 -29.738 16.252 1.00 0.00 63 LYS A CA 1
ATOM 930 C C . LYS A 1 63 ? -17.473 -28.705 16.617 1.00 0.00 63 LYS A C 1
ATOM 931 O O . LYS A 1 63 ? -16.607 -28.960 17.455 1.00 0.00 63 LYS A O 1
ATOM 950 N N . LEU A 1 64 ? -17.547 -27.539 15.986 1.00 0.00 64 LEU A N 1
ATOM 951 C CA . LEU A 1 64 ? -16.593 -26.466 16.246 1.00 0.00 64 LEU A CA 1
ATOM 952 C C . LEU A 1 64 ? -16.697 -25.983 17.689 1.00 0.00 64 LEU A C 1
ATOM 953 O O . LEU A 1 64 ? -17.618 -26.357 18.414 1.00 0.00 64 LEU A O 1
ATOM 969 N N . SER A 1 65 ? -15.746 -25.149 18.098 1.00 0.00 65 SER A N 1
ATOM 970 C CA . SER A 1 65 ? -15.729 -24.616 19.455 1.00 0.00 65 SER A CA 1
ATOM 971 C C . SER A 1 65 ? -16.975 -23.778 19.725 1.00 0.00 65 SER A C 1
ATOM 972 O O . SER A 1 65 ? -17.709 -23.421 18.804 1.00 0.00 65 SER A O 1
ATOM 980 N N . LYS A 1 66 ? -17.207 -23.467 20.996 1.00 0.00 66 LYS A N 1
ATOM 981 C CA . LYS A 1 66 ? -18.362 -22.669 21.390 1.00 0.00 66 LYS A CA 1
ATOM 982 C C . LYS A 1 66 ? -18.258 -21.251 20.839 1.00 0.00 66 LYS A C 1
ATOM 983 O O . LYS A 1 66 ? -19.266 -20.635 20.488 1.00 0.00 66 LYS A O 1
ATOM 1002 N N . LEU A 1 67 ? -17.035 -20.739 20.762 1.00 0.00 67 LEU A N 1
ATOM 1003 C CA . LEU A 1 67 ? -16.799 -19.393 20.252 1.00 0.00 67 LEU A CA 1
ATOM 1004 C C . LEU A 1 67 ? -16.995 -19.343 18.739 1.00 0.00 67 LEU A C 1
ATOM 1005 O O . LEU A 1 67 ? -17.652 -18.442 18.219 1.00 0.00 67 LEU A O 1
ATOM 1021 N N . GLN A 1 68 ? -16.420 -20.317 18.041 1.00 0.00 68 GLN A N 1
ATOM 1022 C CA . GLN A 1 68 ? -16.533 -20.384 16.589 1.00 0.00 68 GLN A CA 1
ATOM 1023 C C . GLN A 1 68 ? -17.995 -20.412 16.157 1.00 0.00 68 GLN A C 1
ATOM 1024 O O . GLN A 1 68 ? -18.445 -19.556 15.395 1.00 0.00 68 GLN A O 1
ATOM 1038 N N . VAL A 1 69 ? -18.734 -21.402 16.649 1.00 0.00 69 VAL A N 1
ATOM 1039 C CA . VAL A 1 69 ? -20.146 -21.541 16.315 1.00 0.00 69 VAL A CA 1
ATOM 1040 C C . VAL A 1 69 ? -20.907 -20.249 16.592 1.00 0.00 69 VAL A C 1
ATOM 1041 O O . VAL A 1 69 ? -21.901 -19.947 15.932 1.00 0.00 69 VAL A O 1
ATOM 1054 N N . LYS A 1 70 ? -20.433 -19.489 17.573 1.00 0.00 70 LYS A N 1
ATOM 1055 C CA . LYS A 1 70 ? -21.066 -18.228 17.939 1.00 0.00 70 LYS A CA 1
ATOM 1056 C C . LYS A 1 70 ? -20.662 -17.117 16.974 1.00 0.00 70 LYS A C 1
ATOM 1057 O O . LYS A 1 70 ? -21.441 -16.203 16.702 1.00 0.00 70 LYS A O 1
ATOM 1076 N N . LYS A 1 71 ? -19.441 -17.203 16.458 1.00 0.00 71 LYS A N 1
ATOM 1077 C CA . LYS A 1 71 ? -18.934 -16.207 15.521 1.00 0.00 71 LYS A CA 1
ATOM 1078 C C . LYS A 1 71 ? -19.511 -16.428 14.127 1.00 0.00 71 LYS A C 1
ATOM 1079 O O . LYS A 1 71 ? -19.841 -15.473 13.424 1.00 0.00 71 LYS A O 1
ATOM 1098 N N . ILE A 1 72 ? -19.631 -17.692 13.735 1.00 0.00 72 ILE A N 1
ATOM 1099 C CA . ILE A 1 72 ? -20.171 -18.037 12.426 1.00 0.00 72 ILE A CA 1
ATOM 1100 C C . ILE A 1 72 ? -21.649 -17.677 12.329 1.00 0.00 72 ILE A C 1
ATOM 1101 O O . ILE A 1 72 ? -22.098 -17.119 11.328 1.00 0.00 72 ILE A O 1
ATOM 1117 N N . MET A 1 73 ? -22.401 -17.998 13.377 1.00 0.00 73 MET A N 1
ATOM 1118 C CA . MET A 1 73 ? -23.829 -17.705 13.411 1.00 0.00 73 MET A CA 1
ATOM 1119 C C . MET A 1 73 ? -24.081 -16.208 13.262 1.00 0.00 73 MET A C 1
ATOM 1120 O O . MET A 1 73 ? -24.951 -15.790 12.499 1.00 0.00 73 MET A O 1
ATOM 1134 N N . GLN A 1 74 ? -23.315 -15.408 13.996 1.00 0.00 74 GLN A N 1
ATOM 1135 C CA . GLN A 1 74 ? -23.457 -13.958 13.946 1.00 0.00 74 GLN A CA 1
ATOM 1136 C C . GLN A 1 74 ? -23.209 -13.435 12.535 1.00 0.00 74 GLN A C 1
ATOM 1137 O O . GLN A 1 74 ? -23.717 -12.380 12.154 1.00 0.00 74 GLN A O 1
ATOM 1151 N N . PHE A 1 75 ? -22.424 -14.180 11.763 1.00 0.00 75 PHE A N 1
ATOM 1152 C CA . PHE A 1 75 ? -22.108 -13.791 10.394 1.00 0.00 75 PHE A CA 1
ATOM 1153 C C . PHE A 1 75 ? -23.276 -14.091 9.459 1.00 0.00 75 PHE A C 1
ATOM 1154 O O . PHE A 1 75 ? -23.585 -13.306 8.563 1.00 0.00 75 PHE A O 1
ATOM 1171 N N . ILE A 1 76 ? -23.919 -15.233 9.675 1.00 0.00 76 ILE A N 1
ATOM 1172 C CA . ILE A 1 76 ? -25.053 -15.638 8.853 1.00 0.00 76 ILE A CA 1
ATOM 1173 C C . ILE A 1 76 ? -26.244 -14.710 9.065 1.00 0.00 76 ILE A C 1
ATOM 1174 O O . ILE A 1 76 ? -26.745 -14.101 8.121 1.00 0.00 76 ILE A O 1
ATOM 1190 N N . ASN A 1 77 ? -26.693 -14.608 10.312 1.00 0.00 77 ASN A N 1
ATOM 1191 C CA . ASN A 1 77 ? -27.825 -13.753 10.649 1.00 0.00 77 ASN A CA 1
ATOM 1192 C C . ASN A 1 77 ? -27.508 -12.290 10.358 1.00 0.00 77 ASN A C 1
ATOM 1193 O O . ASN A 1 77 ? -28.214 -11.630 9.596 1.00 0.00 77 ASN A O 1
ATOM 1204 N N . GLY A 1 78 ? -26.439 -11.788 10.969 1.00 0.00 78 GLY A N 1
ATOM 1205 C CA . GLY A 1 78 ? -26.046 -10.406 10.763 1.00 0.00 78 GLY A CA 1
ATOM 1206 C C . GLY A 1 78 ? -26.467 -9.507 11.908 1.00 0.00 78 GLY A C 1
ATOM 1207 O O . GLY A 1 78 ? -25.758 -8.563 12.258 1.00 0.00 78 GLY A O 1
ATOM 1211 N N . SER A 1 79 ? -27.625 -9.797 12.492 1.00 0.00 79 SER A N 1
ATOM 1212 C CA . SER A 1 79 ? -28.143 -9.004 13.600 1.00 0.00 79 SER A CA 1
ATOM 1213 C C . SER A 1 79 ? -27.205 -9.073 14.802 1.00 0.00 79 SER A C 1
ATOM 1214 O O . SER A 1 79 ? -26.634 -10.121 15.099 1.00 0.00 79 SER A O 1
ATOM 1222 N N . GLY A 1 80 ? -27.050 -7.945 15.490 1.00 0.00 80 GLY A N 1
ATOM 1223 C CA . GLY A 1 80 ? -26.181 -7.898 16.651 1.00 0.00 80 GLY A CA 1
ATOM 1224 C C . GLY A 1 80 ? -26.354 -6.623 17.453 1.00 0.00 80 GLY A C 1
ATOM 1225 O O . GLY A 1 80 ? -25.516 -5.721 17.413 1.00 0.00 80 GLY A O 1
ATOM 1229 N N . PRO A 1 81 ? -27.464 -6.535 18.200 1.00 0.00 81 PRO A N 1
ATOM 1230 C CA . PRO A 1 81 ? -27.770 -5.365 19.028 1.00 0.00 81 PRO A CA 1
ATOM 1231 C C . PRO A 1 81 ? -26.836 -5.242 20.227 1.00 0.00 81 PRO A C 1
ATOM 1232 O O . PRO A 1 81 ? -26.684 -4.163 20.799 1.00 0.00 81 PRO A O 1
ATOM 1243 N N . SER A 1 82 ? -26.211 -6.354 20.601 1.00 0.00 82 SER A N 1
ATOM 1244 C CA . SER A 1 82 ? -25.293 -6.371 21.734 1.00 0.00 82 SER A CA 1
ATOM 1245 C C . SER A 1 82 ? -24.167 -5.361 21.536 1.00 0.00 82 SER A C 1
ATOM 1246 O O . SER A 1 82 ? -23.835 -4.599 22.444 1.00 0.00 82 SER A O 1
ATOM 1254 N N . SER A 1 83 ? -23.584 -5.360 20.341 1.00 0.00 83 SER A N 1
ATOM 1255 C CA . SER A 1 83 ? -22.493 -4.447 20.024 1.00 0.00 83 SER A CA 1
ATOM 1256 C C . SER A 1 83 ? -21.356 -4.588 21.032 1.00 0.00 83 SER A C 1
ATOM 1257 O O . SER A 1 83 ? -21.173 -3.738 21.902 1.00 0.00 83 SER A O 1
ATOM 1265 N N . GLY A 1 84 ? -20.593 -5.670 20.906 1.00 0.00 84 GLY A N 1
ATOM 1266 C CA . GLY A 1 84 ? -19.483 -5.904 21.811 1.00 0.00 84 GLY A CA 1
ATOM 1267 C C . GLY A 1 84 ? -18.422 -4.825 21.720 1.00 0.00 84 GLY A C 1
ATOM 1268 O O . GLY A 1 84 ? -18.449 -3.854 22.475 1.00 0.00 84 GLY A O 1
ATOM 1272 N N . GLY A 1 1 ? 0.361 1.091 0.639 1.00 0.00 1 GLY A N 2
ATOM 1273 C CA . GLY A 1 1 ? 1.144 1.123 -0.583 1.00 0.00 1 GLY A CA 2
ATOM 1274 C C . GLY A 1 1 ? 0.572 2.076 -1.614 1.00 0.00 1 GLY A C 2
ATOM 1275 O O . GLY A 1 1 ? 1.238 3.023 -2.030 1.00 0.00 1 GLY A O 2
ATOM 1279 N N . SER A 1 2 ? -0.666 1.824 -2.027 1.00 0.00 2 SER A N 2
ATOM 1280 C CA . SER A 1 2 ? -1.326 2.664 -3.020 1.00 0.00 2 SER A CA 2
ATOM 1281 C C . SER A 1 2 ? -2.828 2.401 -3.042 1.00 0.00 2 SER A C 2
ATOM 1282 O O . SER A 1 2 ? -3.320 1.613 -3.850 1.00 0.00 2 SER A O 2
ATOM 1290 N N . SER A 1 3 ? -3.553 3.067 -2.149 1.00 0.00 3 SER A N 2
ATOM 1291 C CA . SER A 1 3 ? -4.999 2.902 -2.062 1.00 0.00 3 SER A CA 2
ATOM 1292 C C . SER A 1 3 ? -5.703 4.255 -2.107 1.00 0.00 3 SER A C 2
ATOM 1293 O O . SER A 1 3 ? -5.633 5.036 -1.159 1.00 0.00 3 SER A O 2
ATOM 1301 N N . GLY A 1 4 ? -6.382 4.526 -3.217 1.00 0.00 4 GLY A N 2
ATOM 1302 C CA . GLY A 1 4 ? -7.089 5.784 -3.367 1.00 0.00 4 GLY A CA 2
ATOM 1303 C C . GLY A 1 4 ? -8.410 5.799 -2.624 1.00 0.00 4 GLY A C 2
ATOM 1304 O O . GLY A 1 4 ? -8.503 6.335 -1.520 1.00 0.00 4 GLY A O 2
ATOM 1308 N N . SER A 1 5 ? -9.436 5.210 -3.231 1.00 0.00 5 SER A N 2
ATOM 1309 C CA . SER A 1 5 ? -10.760 5.162 -2.622 1.00 0.00 5 SER A CA 2
ATOM 1310 C C . SER A 1 5 ? -11.093 3.748 -2.156 1.00 0.00 5 SER A C 2
ATOM 1311 O O . SER A 1 5 ? -11.424 3.528 -0.991 1.00 0.00 5 SER A O 2
ATOM 1319 N N . SER A 1 6 ? -11.002 2.792 -3.075 1.00 0.00 6 SER A N 2
ATOM 1320 C CA . SER A 1 6 ? -11.297 1.399 -2.761 1.00 0.00 6 SER A CA 2
ATOM 1321 C C . SER A 1 6 ? -10.065 0.695 -2.201 1.00 0.00 6 SER A C 2
ATOM 1322 O O . SER A 1 6 ? -8.996 1.293 -2.081 1.00 0.00 6 SER A O 2
ATOM 1330 N N . GLY A 1 7 ? -10.223 -0.580 -1.858 1.00 0.00 7 GLY A N 2
ATOM 1331 C CA . GLY A 1 7 ? -9.116 -1.345 -1.315 1.00 0.00 7 GLY A CA 2
ATOM 1332 C C . GLY A 1 7 ? -9.579 -2.553 -0.525 1.00 0.00 7 GLY A C 2
ATOM 1333 O O . GLY A 1 7 ? -9.455 -3.695 -0.968 1.00 0.00 7 GLY A O 2
ATOM 1337 N N . PRO A 1 8 ? -10.126 -2.307 0.675 1.00 0.00 8 PRO A N 2
ATOM 1338 C CA . PRO A 1 8 ? -10.618 -3.372 1.553 1.00 0.00 8 PRO A CA 2
ATOM 1339 C C . PRO A 1 8 ? -11.877 -4.038 1.008 1.00 0.00 8 PRO A C 2
ATOM 1340 O O . PRO A 1 8 ? -12.925 -3.404 0.892 1.00 0.00 8 PRO A O 2
ATOM 1351 N N . TRP A 1 9 ? -11.765 -5.319 0.674 1.00 0.00 9 TRP A N 2
ATOM 1352 C CA . TRP A 1 9 ? -12.895 -6.071 0.141 1.00 0.00 9 TRP A CA 2
ATOM 1353 C C . TRP A 1 9 ? -13.763 -6.622 1.267 1.00 0.00 9 TRP A C 2
ATOM 1354 O O . TRP A 1 9 ? -13.260 -6.969 2.335 1.00 0.00 9 TRP A O 2
ATOM 1375 N N . GLN A 1 10 ? -15.066 -6.698 1.020 1.00 0.00 10 GLN A N 2
ATOM 1376 C CA . GLN A 1 10 ? -16.003 -7.207 2.016 1.00 0.00 10 GLN A CA 2
ATOM 1377 C C . GLN A 1 10 ? -17.156 -7.949 1.349 1.00 0.00 10 GLN A C 2
ATOM 1378 O O . GLN A 1 10 ? -17.430 -7.781 0.160 1.00 0.00 10 GLN A O 2
ATOM 1392 N N . PRO A 1 11 ? -17.849 -8.792 2.129 1.00 0.00 11 PRO A N 2
ATOM 1393 C CA . PRO A 1 11 ? -18.984 -9.577 1.635 1.00 0.00 11 PRO A CA 2
ATOM 1394 C C . PRO A 1 11 ? -20.199 -8.709 1.327 1.00 0.00 11 PRO A C 2
ATOM 1395 O O . PRO A 1 11 ? -20.411 -7.658 1.933 1.00 0.00 11 PRO A O 2
ATOM 1406 N N . PRO A 1 12 ? -21.017 -9.156 0.363 1.00 0.00 12 PRO A N 2
ATOM 1407 C CA . PRO A 1 12 ? -22.226 -8.435 -0.046 1.00 0.00 12 PRO A CA 2
ATOM 1408 C C . PRO A 1 12 ? -23.311 -8.466 1.025 1.00 0.00 12 PRO A C 2
ATOM 1409 O O . PRO A 1 12 ? -23.163 -9.127 2.053 1.00 0.00 12 PRO A O 2
ATOM 1420 N N . ALA A 1 13 ? -24.401 -7.747 0.779 1.00 0.00 13 ALA A N 2
ATOM 1421 C CA . ALA A 1 13 ? -25.511 -7.694 1.721 1.00 0.00 13 ALA A CA 2
ATOM 1422 C C . ALA A 1 13 ? -26.014 -9.094 2.056 1.00 0.00 13 ALA A C 2
ATOM 1423 O O . ALA A 1 13 ? -26.188 -9.439 3.225 1.00 0.00 13 ALA A O 2
ATOM 1430 N N . ASP A 1 14 ? -26.247 -9.896 1.022 1.00 0.00 14 ASP A N 2
ATOM 1431 C CA . ASP A 1 14 ? -26.730 -11.260 1.207 1.00 0.00 14 ASP A CA 2
ATOM 1432 C C . ASP A 1 14 ? -25.644 -12.273 0.857 1.00 0.00 14 ASP A C 2
ATOM 1433 O O . ASP A 1 14 ? -24.898 -12.091 -0.105 1.00 0.00 14 ASP A O 2
ATOM 1442 N N . LEU A 1 15 ? -25.562 -13.339 1.645 1.00 0.00 15 LEU A N 2
ATOM 1443 C CA . LEU A 1 15 ? -24.567 -14.382 1.419 1.00 0.00 15 LEU A CA 2
ATOM 1444 C C . LEU A 1 15 ? -25.167 -15.549 0.642 1.00 0.00 15 LEU A C 2
ATOM 1445 O O . LEU A 1 15 ? -24.780 -16.701 0.836 1.00 0.00 15 LEU A O 2
ATOM 1461 N N . SER A 1 16 ? -26.113 -15.242 -0.239 1.00 0.00 16 SER A N 2
ATOM 1462 C CA . SER A 1 16 ? -26.768 -16.266 -1.045 1.00 0.00 16 SER A CA 2
ATOM 1463 C C . SER A 1 16 ? -26.292 -16.204 -2.493 1.00 0.00 16 SER A C 2
ATOM 1464 O O . SER A 1 16 ? -27.071 -16.404 -3.424 1.00 0.00 16 SER A O 2
ATOM 1472 N N . GLY A 1 17 ? -25.004 -15.926 -2.675 1.00 0.00 17 GLY A N 2
ATOM 1473 C CA . GLY A 1 17 ? -24.444 -15.843 -4.011 1.00 0.00 17 GLY A CA 2
ATOM 1474 C C . GLY A 1 17 ? -22.929 -15.826 -4.005 1.00 0.00 17 GLY A C 2
ATOM 1475 O O . GLY A 1 17 ? -22.303 -15.286 -4.918 1.00 0.00 17 GLY A O 2
ATOM 1479 N N . LEU A 1 18 ? -22.336 -16.416 -2.973 1.00 0.00 18 LEU A N 2
ATOM 1480 C CA . LEU A 1 18 ? -20.883 -16.466 -2.850 1.00 0.00 18 LEU A CA 2
ATOM 1481 C C . LEU A 1 18 ? -20.363 -17.876 -3.109 1.00 0.00 18 LEU A C 2
ATOM 1482 O O . LEU A 1 18 ? -20.934 -18.856 -2.633 1.00 0.00 18 LEU A O 2
ATOM 1498 N N . SER A 1 19 ? -19.274 -17.969 -3.866 1.00 0.00 19 SER A N 2
ATOM 1499 C CA . SER A 1 19 ? -18.676 -19.259 -4.190 1.00 0.00 19 SER A CA 2
ATOM 1500 C C . SER A 1 19 ? -17.930 -19.829 -2.987 1.00 0.00 19 SER A C 2
ATOM 1501 O O . SER A 1 19 ? -17.782 -19.163 -1.962 1.00 0.00 19 SER A O 2
ATOM 1509 N N . ILE A 1 20 ? -17.462 -21.066 -3.121 1.00 0.00 20 ILE A N 2
ATOM 1510 C CA . ILE A 1 20 ? -16.731 -21.726 -2.047 1.00 0.00 20 ILE A CA 2
ATOM 1511 C C . ILE A 1 20 ? -15.492 -20.928 -1.654 1.00 0.00 20 ILE A C 2
ATOM 1512 O O . ILE A 1 20 ? -15.183 -20.785 -0.472 1.00 0.00 20 ILE A O 2
ATOM 1528 N N . GLU A 1 21 ? -14.788 -20.408 -2.655 1.00 0.00 21 GLU A N 2
ATOM 1529 C CA . GLU A 1 21 ? -13.583 -19.623 -2.413 1.00 0.00 21 GLU A CA 2
ATOM 1530 C C . GLU A 1 21 ? -13.922 -18.303 -1.725 1.00 0.00 21 GLU A C 2
ATOM 1531 O O . GLU A 1 21 ? -13.247 -17.892 -0.782 1.00 0.00 21 GLU A O 2
ATOM 1543 N N . GLU A 1 22 ? -14.973 -17.645 -2.205 1.00 0.00 22 GLU A N 2
ATOM 1544 C CA . GLU A 1 22 ? -15.401 -16.372 -1.638 1.00 0.00 22 GLU A CA 2
ATOM 1545 C C . GLU A 1 22 ? -15.703 -16.515 -0.149 1.00 0.00 22 GLU A C 2
ATOM 1546 O O . GLU A 1 22 ? -15.454 -15.600 0.637 1.00 0.00 22 GLU A O 2
ATOM 1558 N N . VAL A 1 23 ? -16.243 -17.668 0.231 1.00 0.00 23 VAL A N 2
ATOM 1559 C CA . VAL A 1 23 ? -16.580 -17.932 1.625 1.00 0.00 23 VAL A CA 2
ATOM 1560 C C . VAL A 1 23 ? -15.348 -17.828 2.517 1.00 0.00 23 VAL A C 2
ATOM 1561 O O . VAL A 1 23 ? -15.437 -17.399 3.668 1.00 0.00 23 VAL A O 2
ATOM 1574 N N . SER A 1 24 ? -14.199 -18.224 1.979 1.00 0.00 24 SER A N 2
ATOM 1575 C CA . SER A 1 24 ? -12.949 -18.179 2.727 1.00 0.00 24 SER A CA 2
ATOM 1576 C C . SER A 1 24 ? -12.693 -16.778 3.274 1.00 0.00 24 SER A C 2
ATOM 1577 O O . SER A 1 24 ? -12.170 -16.614 4.377 1.00 0.00 24 SER A O 2
ATOM 1585 N N . LYS A 1 25 ? -13.067 -15.768 2.496 1.00 0.00 25 LYS A N 2
ATOM 1586 C CA . LYS A 1 25 ? -12.881 -14.380 2.900 1.00 0.00 25 LYS A CA 2
ATOM 1587 C C . LYS A 1 25 ? -14.048 -13.902 3.759 1.00 0.00 25 LYS A C 2
ATOM 1588 O O . LYS A 1 25 ? -13.884 -13.039 4.621 1.00 0.00 25 LYS A O 2
ATOM 1607 N N . SER A 1 26 ? -15.225 -14.470 3.518 1.00 0.00 26 SER A N 2
ATOM 1608 C CA . SER A 1 26 ? -16.420 -14.100 4.268 1.00 0.00 26 SER A CA 2
ATOM 1609 C C . SER A 1 26 ? -16.171 -14.199 5.770 1.00 0.00 26 SER A C 2
ATOM 1610 O O . SER A 1 26 ? -16.677 -13.391 6.550 1.00 0.00 26 SER A O 2
ATOM 1618 N N . LEU A 1 27 ? -15.387 -15.194 6.169 1.00 0.00 27 LEU A N 2
ATOM 1619 C CA . LEU A 1 27 ? -15.069 -15.401 7.578 1.00 0.00 27 LEU A CA 2
ATOM 1620 C C . LEU A 1 27 ? -13.970 -14.446 8.033 1.00 0.00 27 LEU A C 2
ATOM 1621 O O . LEU A 1 27 ? -13.913 -14.062 9.202 1.00 0.00 27 LEU A O 2
ATOM 1637 N N . ARG A 1 28 ? -13.101 -14.065 7.103 1.00 0.00 28 ARG A N 2
ATOM 1638 C CA . ARG A 1 28 ? -12.005 -13.154 7.408 1.00 0.00 28 ARG A CA 2
ATOM 1639 C C . ARG A 1 28 ? -12.523 -11.884 8.078 1.00 0.00 28 ARG A C 2
ATOM 1640 O O . ARG A 1 28 ? -11.842 -11.287 8.911 1.00 0.00 28 ARG A O 2
ATOM 1661 N N . PHE A 1 29 ? -13.733 -11.477 7.707 1.00 0.00 29 PHE A N 2
ATOM 1662 C CA . PHE A 1 29 ? -14.342 -10.278 8.270 1.00 0.00 29 PHE A CA 2
ATOM 1663 C C . PHE A 1 29 ? -14.331 -10.327 9.795 1.00 0.00 29 PHE A C 2
ATOM 1664 O O . PHE A 1 29 ? -13.835 -9.412 10.452 1.00 0.00 29 PHE A O 2
ATOM 1681 N N . ILE A 1 30 ? -14.882 -11.401 10.350 1.00 0.00 30 ILE A N 2
ATOM 1682 C CA . ILE A 1 30 ? -14.936 -11.570 11.797 1.00 0.00 30 ILE A CA 2
ATOM 1683 C C . ILE A 1 30 ? -13.583 -12.004 12.350 1.00 0.00 30 ILE A C 2
ATOM 1684 O O . ILE A 1 30 ? -13.271 -11.764 13.515 1.00 0.00 30 ILE A O 2
ATOM 1700 N N . GLY A 1 31 ? -12.782 -12.645 11.504 1.00 0.00 31 GLY A N 2
ATOM 1701 C CA . GLY A 1 31 ? -11.470 -13.102 11.926 1.00 0.00 31 GLY A CA 2
ATOM 1702 C C . GLY A 1 31 ? -11.521 -14.447 12.622 1.00 0.00 31 GLY A C 2
ATOM 1703 O O . GLY A 1 31 ? -11.614 -14.517 13.848 1.00 0.00 31 GLY A O 2
ATOM 1707 N N . LEU A 1 32 ? -11.462 -15.519 11.840 1.00 0.00 32 LEU A N 2
ATOM 1708 C CA . LEU A 1 32 ? -11.503 -16.870 12.388 1.00 0.00 32 LEU A CA 2
ATOM 1709 C C . LEU A 1 32 ? -10.154 -17.564 12.230 1.00 0.00 32 LEU A C 2
ATOM 1710 O O . LEU A 1 32 ? -9.214 -16.995 11.674 1.00 0.00 32 LEU A O 2
ATOM 1726 N N . SER A 1 33 ? -10.067 -18.796 12.721 1.00 0.00 33 SER A N 2
ATOM 1727 C CA . SER A 1 33 ? -8.832 -19.567 12.635 1.00 0.00 33 SER A CA 2
ATOM 1728 C C . SER A 1 33 ? -8.606 -20.075 11.214 1.00 0.00 33 SER A C 2
ATOM 1729 O O . SER A 1 33 ? -9.556 -20.395 10.501 1.00 0.00 33 SER A O 2
ATOM 1737 N N . GLU A 1 34 ? -7.341 -20.145 10.812 1.00 0.00 34 GLU A N 2
ATOM 1738 C CA . GLU A 1 34 ? -6.990 -20.613 9.476 1.00 0.00 34 GLU A CA 2
ATOM 1739 C C . GLU A 1 34 ? -7.572 -21.999 9.215 1.00 0.00 34 GLU A C 2
ATOM 1740 O O . GLU A 1 34 ? -7.829 -22.371 8.070 1.00 0.00 34 GLU A O 2
ATOM 1752 N N . ASP A 1 35 ? -7.777 -22.759 10.285 1.00 0.00 35 ASP A N 2
ATOM 1753 C CA . ASP A 1 35 ? -8.329 -24.105 10.173 1.00 0.00 35 ASP A CA 2
ATOM 1754 C C . ASP A 1 35 ? -9.820 -24.055 9.856 1.00 0.00 35 ASP A C 2
ATOM 1755 O O . ASP A 1 35 ? -10.321 -24.840 9.050 1.00 0.00 35 ASP A O 2
ATOM 1764 N N . VAL A 1 36 ? -10.526 -23.129 10.497 1.00 0.00 36 VAL A N 2
ATOM 1765 C CA . VAL A 1 36 ? -11.960 -22.977 10.284 1.00 0.00 36 VAL A CA 2
ATOM 1766 C C . VAL A 1 36 ? -12.269 -22.672 8.822 1.00 0.00 36 VAL A C 2
ATOM 1767 O O . VAL A 1 36 ? -13.103 -23.333 8.203 1.00 0.00 36 VAL A O 2
ATOM 1780 N N . ILE A 1 37 ? -11.592 -21.667 8.277 1.00 0.00 37 ILE A N 2
ATOM 1781 C CA . ILE A 1 37 ? -11.793 -21.276 6.888 1.00 0.00 37 ILE A CA 2
ATOM 1782 C C . ILE A 1 37 ? -11.637 -22.470 5.952 1.00 0.00 37 ILE A C 2
ATOM 1783 O O . ILE A 1 37 ? -12.503 -22.736 5.119 1.00 0.00 37 ILE A O 2
ATOM 1799 N N . SER A 1 38 ? -10.527 -23.187 6.097 1.00 0.00 38 SER A N 2
ATOM 1800 C CA . SER A 1 38 ? -10.256 -24.352 5.263 1.00 0.00 38 SER A CA 2
ATOM 1801 C C . SER A 1 38 ? -11.258 -25.468 5.546 1.00 0.00 38 SER A C 2
ATOM 1802 O O . SER A 1 38 ? -11.536 -26.301 4.684 1.00 0.00 38 SER A O 2
ATOM 1810 N N . PHE A 1 39 ? -11.796 -25.476 6.761 1.00 0.00 39 PHE A N 2
ATOM 1811 C CA . PHE A 1 39 ? -12.766 -26.489 7.160 1.00 0.00 39 PHE A CA 2
ATOM 1812 C C . PHE A 1 39 ? -14.046 -26.370 6.339 1.00 0.00 39 PHE A C 2
ATOM 1813 O O . PHE A 1 39 ? -14.771 -27.348 6.152 1.00 0.00 39 PHE A O 2
ATOM 1830 N N . PHE A 1 40 ? -14.318 -25.164 5.850 1.00 0.00 40 PHE A N 2
ATOM 1831 C CA . PHE A 1 40 ? -15.512 -24.915 5.050 1.00 0.00 40 PHE A CA 2
ATOM 1832 C C . PHE A 1 40 ? -15.236 -25.167 3.570 1.00 0.00 40 PHE A C 2
ATOM 1833 O O . PHE A 1 40 ? -16.044 -25.778 2.871 1.00 0.00 40 PHE A O 2
ATOM 1850 N N . VAL A 1 41 ? -14.088 -24.690 3.099 1.00 0.00 41 VAL A N 2
ATOM 1851 C CA . VAL A 1 41 ? -13.704 -24.862 1.703 1.00 0.00 41 VAL A CA 2
ATOM 1852 C C . VAL A 1 41 ? -13.448 -26.330 1.380 1.00 0.00 41 VAL A C 2
ATOM 1853 O O . VAL A 1 41 ? -13.566 -26.755 0.231 1.00 0.00 41 VAL A O 2
ATOM 1866 N N . THR A 1 42 ? -13.098 -27.103 2.404 1.00 0.00 42 THR A N 2
ATOM 1867 C CA . THR A 1 42 ? -12.824 -28.523 2.231 1.00 0.00 42 THR A CA 2
ATOM 1868 C C . THR A 1 42 ? -14.111 -29.340 2.266 1.00 0.00 42 THR A C 2
ATOM 1869 O O . THR A 1 42 ? -14.179 -30.433 1.706 1.00 0.00 42 THR A O 2
ATOM 1880 N N . GLU A 1 43 ? -15.130 -28.800 2.928 1.00 0.00 43 GLU A N 2
ATOM 1881 C CA . GLU A 1 43 ? -16.416 -29.480 3.036 1.00 0.00 43 GLU A CA 2
ATOM 1882 C C . GLU A 1 43 ? -17.382 -28.991 1.961 1.00 0.00 43 GLU A C 2
ATOM 1883 O O . GLU A 1 43 ? -18.600 -29.087 2.114 1.00 0.00 43 GLU A O 2
ATOM 1895 N N . LYS A 1 44 ? -16.830 -28.467 0.872 1.00 0.00 44 LYS A N 2
ATOM 1896 C CA . LYS A 1 44 ? -17.640 -27.963 -0.230 1.00 0.00 44 LYS A CA 2
ATOM 1897 C C . LYS A 1 44 ? -18.636 -26.916 0.260 1.00 0.00 44 LYS A C 2
ATOM 1898 O O . LYS A 1 44 ? -19.687 -26.713 -0.348 1.00 0.00 44 LYS A O 2
ATOM 1917 N N . ILE A 1 45 ? -18.297 -26.255 1.361 1.00 0.00 45 ILE A N 2
ATOM 1918 C CA . ILE A 1 45 ? -19.161 -25.228 1.931 1.00 0.00 45 ILE A CA 2
ATOM 1919 C C . ILE A 1 45 ? -19.093 -23.940 1.118 1.00 0.00 45 ILE A C 2
ATOM 1920 O O . ILE A 1 45 ? -18.028 -23.338 0.977 1.00 0.00 45 ILE A O 2
ATOM 1936 N N . ASP A 1 46 ? -20.236 -23.521 0.586 1.00 0.00 46 ASP A N 2
ATOM 1937 C CA . ASP A 1 46 ? -20.308 -22.302 -0.211 1.00 0.00 46 ASP A CA 2
ATOM 1938 C C . ASP A 1 46 ? -21.220 -21.274 0.450 1.00 0.00 46 ASP A C 2
ATOM 1939 O O . ASP A 1 46 ? -21.718 -21.489 1.554 1.00 0.00 46 ASP A O 2
ATOM 1948 N N . GLY A 1 47 ? -21.435 -20.154 -0.234 1.00 0.00 47 GLY A N 2
ATOM 1949 C CA . GLY A 1 47 ? -22.286 -19.109 0.303 1.00 0.00 47 GLY A CA 2
ATOM 1950 C C . GLY A 1 47 ? -23.701 -19.588 0.560 1.00 0.00 47 GLY A C 2
ATOM 1951 O O . GLY A 1 47 ? -24.281 -19.299 1.606 1.00 0.00 47 GLY A O 2
ATOM 1955 N N . ASN A 1 48 ? -24.259 -20.321 -0.398 1.00 0.00 48 ASN A N 2
ATOM 1956 C CA . ASN A 1 48 ? -25.616 -20.840 -0.271 1.00 0.00 48 ASN A CA 2
ATOM 1957 C C . ASN A 1 48 ? -25.697 -21.888 0.835 1.00 0.00 48 ASN A C 2
ATOM 1958 O O . ASN A 1 48 ? -26.752 -22.090 1.438 1.00 0.00 48 ASN A O 2
ATOM 1969 N N . LEU A 1 49 ? -24.576 -22.550 1.097 1.00 0.00 49 LEU A N 2
ATOM 1970 C CA . LEU A 1 49 ? -24.518 -23.577 2.132 1.00 0.00 49 LEU A CA 2
ATOM 1971 C C . LEU A 1 49 ? -24.407 -22.949 3.517 1.00 0.00 49 LEU A C 2
ATOM 1972 O O . LEU A 1 49 ? -25.097 -23.356 4.453 1.00 0.00 49 LEU A O 2
ATOM 1988 N N . LEU A 1 50 ? -23.534 -21.955 3.642 1.00 0.00 50 LEU A N 2
ATOM 1989 C CA . LEU A 1 50 ? -23.333 -21.268 4.913 1.00 0.00 50 LEU A CA 2
ATOM 1990 C C . LEU A 1 50 ? -24.657 -20.757 5.471 1.00 0.00 50 LEU A C 2
ATOM 1991 O O . LEU A 1 50 ? -25.006 -21.030 6.619 1.00 0.00 50 LEU A O 2
ATOM 2007 N N . VAL A 1 51 ? -25.392 -20.014 4.649 1.00 0.00 51 VAL A N 2
ATOM 2008 C CA . VAL A 1 51 ? -26.680 -19.467 5.059 1.00 0.00 51 VAL A CA 2
ATOM 2009 C C . VAL A 1 51 ? -27.624 -20.571 5.521 1.00 0.00 51 VAL A C 2
ATOM 2010 O O . VAL A 1 51 ? -28.524 -20.333 6.326 1.00 0.00 51 VAL A O 2
ATOM 2023 N N . GLN A 1 52 ? -27.412 -21.777 5.006 1.00 0.00 52 GLN A N 2
ATOM 2024 C CA . GLN A 1 52 ? -28.245 -22.919 5.367 1.00 0.00 52 GLN A CA 2
ATOM 2025 C C . GLN A 1 52 ? -27.771 -23.548 6.673 1.00 0.00 52 GLN A C 2
ATOM 2026 O O . GLN A 1 52 ? -28.558 -24.147 7.407 1.00 0.00 52 GLN A O 2
ATOM 2040 N N . LEU A 1 53 ? -26.481 -23.409 6.956 1.00 0.00 53 LEU A N 2
ATOM 2041 C CA . LEU A 1 53 ? -25.901 -23.964 8.174 1.00 0.00 53 LEU A CA 2
ATOM 2042 C C . LEU A 1 53 ? -26.504 -23.309 9.413 1.00 0.00 53 LEU A C 2
ATOM 2043 O O . LEU A 1 53 ? -26.724 -22.098 9.443 1.00 0.00 53 LEU A O 2
ATOM 2059 N N . THR A 1 54 ? -26.769 -24.117 10.434 1.00 0.00 54 THR A N 2
ATOM 2060 C CA . THR A 1 54 ? -27.346 -23.617 11.676 1.00 0.00 54 THR A CA 2
ATOM 2061 C C . THR A 1 54 ? -26.388 -23.813 12.845 1.00 0.00 54 THR A C 2
ATOM 2062 O O . THR A 1 54 ? -25.374 -24.499 12.720 1.00 0.00 54 THR A O 2
ATOM 2073 N N . GLU A 1 55 ? -26.717 -23.207 13.982 1.00 0.00 55 GLU A N 2
ATOM 2074 C CA . GLU A 1 55 ? -25.885 -23.317 15.174 1.00 0.00 55 GLU A CA 2
ATOM 2075 C C . GLU A 1 55 ? -25.825 -24.760 15.665 1.00 0.00 55 GLU A C 2
ATOM 2076 O O . GLU A 1 55 ? -24.859 -25.167 16.309 1.00 0.00 55 GLU A O 2
ATOM 2088 N N . GLU A 1 56 ? -26.866 -25.528 15.357 1.00 0.00 56 GLU A N 2
ATOM 2089 C CA . GLU A 1 56 ? -26.932 -26.925 15.768 1.00 0.00 56 GLU A CA 2
ATOM 2090 C C . GLU A 1 56 ? -26.035 -27.794 14.890 1.00 0.00 56 GLU A C 2
ATOM 2091 O O . GLU A 1 56 ? -25.334 -28.677 15.384 1.00 0.00 56 GLU A O 2
ATOM 2103 N N . ILE A 1 57 ? -26.064 -27.536 13.587 1.00 0.00 57 ILE A N 2
ATOM 2104 C CA . ILE A 1 57 ? -25.254 -28.293 12.641 1.00 0.00 57 ILE A CA 2
ATOM 2105 C C . ILE A 1 57 ? -23.776 -27.944 12.780 1.00 0.00 57 ILE A C 2
ATOM 2106 O O . ILE A 1 57 ? -22.903 -28.748 12.451 1.00 0.00 57 ILE A O 2
ATOM 2122 N N . LEU A 1 58 ? -23.502 -26.740 13.271 1.00 0.00 58 LEU A N 2
ATOM 2123 C CA . LEU A 1 58 ? -22.129 -26.284 13.456 1.00 0.00 58 LEU A CA 2
ATOM 2124 C C . LEU A 1 58 ? -21.515 -26.899 14.710 1.00 0.00 58 LEU A C 2
ATOM 2125 O O . LEU A 1 58 ? -20.298 -27.052 14.806 1.00 0.00 58 LEU A O 2
ATOM 2141 N N . SER A 1 59 ? -22.367 -27.250 15.668 1.00 0.00 59 SER A N 2
ATOM 2142 C CA . SER A 1 59 ? -21.908 -27.847 16.917 1.00 0.00 59 SER A CA 2
ATOM 2143 C C . SER A 1 59 ? -22.008 -29.368 16.862 1.00 0.00 59 SER A C 2
ATOM 2144 O O . SER A 1 59 ? -21.266 -30.074 17.543 1.00 0.00 59 SER A O 2
ATOM 2152 N N . GLU A 1 60 ? -22.933 -29.864 16.045 1.00 0.00 60 GLU A N 2
ATOM 2153 C CA . GLU A 1 60 ? -23.131 -31.302 15.901 1.00 0.00 60 GLU A CA 2
ATOM 2154 C C . GLU A 1 60 ? -22.168 -31.883 14.869 1.00 0.00 60 GLU A C 2
ATOM 2155 O O . GLU A 1 60 ? -21.349 -32.746 15.186 1.00 0.00 60 GLU A O 2
ATOM 2167 N N . ASP A 1 61 ? -22.274 -31.404 13.635 1.00 0.00 61 ASP A N 2
ATOM 2168 C CA . ASP A 1 61 ? -21.414 -31.875 12.556 1.00 0.00 61 ASP A CA 2
ATOM 2169 C C . ASP A 1 61 ? -20.015 -31.279 12.677 1.00 0.00 61 ASP A C 2
ATOM 2170 O O . ASP A 1 61 ? -19.066 -31.967 13.054 1.00 0.00 61 ASP A O 2
ATOM 2179 N N . PHE A 1 62 ? -19.894 -29.995 12.354 1.00 0.00 62 PHE A N 2
ATOM 2180 C CA . PHE A 1 62 ? -18.610 -29.307 12.425 1.00 0.00 62 PHE A CA 2
ATOM 2181 C C . PHE A 1 62 ? -17.968 -29.493 13.796 1.00 0.00 62 PHE A C 2
ATOM 2182 O O . PHE A 1 62 ? -16.760 -29.705 13.905 1.00 0.00 62 PHE A O 2
ATOM 2199 N N . LYS A 1 63 ? -18.784 -29.413 14.841 1.00 0.00 63 LYS A N 2
ATOM 2200 C CA . LYS A 1 63 ? -18.298 -29.574 16.206 1.00 0.00 63 LYS A CA 2
ATOM 2201 C C . LYS A 1 63 ? -17.213 -28.549 16.521 1.00 0.00 63 LYS A C 2
ATOM 2202 O O . LYS A 1 63 ? -16.332 -28.797 17.345 1.00 0.00 63 LYS A O 2
ATOM 2221 N N . LEU A 1 64 ? -17.284 -27.398 15.862 1.00 0.00 64 LEU A N 2
ATOM 2222 C CA . LEU A 1 64 ? -16.308 -26.334 16.074 1.00 0.00 64 LEU A CA 2
ATOM 2223 C C . LEU A 1 64 ? -16.341 -25.844 17.518 1.00 0.00 64 LEU A C 2
ATOM 2224 O O . LEU A 1 64 ? -17.150 -26.306 18.322 1.00 0.00 64 LEU A O 2
ATOM 2240 N N . SER A 1 65 ? -15.457 -24.904 17.838 1.00 0.00 65 SER A N 2
ATOM 2241 C CA . SER A 1 65 ? -15.384 -24.352 19.186 1.00 0.00 65 SER A CA 2
ATOM 2242 C C . SER A 1 65 ? -16.641 -23.552 19.514 1.00 0.00 65 SER A C 2
ATOM 2243 O O . SER A 1 65 ? -17.291 -23.002 18.625 1.00 0.00 65 SER A O 2
ATOM 2251 N N . LYS A 1 66 ? -16.977 -23.492 20.798 1.00 0.00 66 LYS A N 2
ATOM 2252 C CA . LYS A 1 66 ? -18.155 -22.759 21.247 1.00 0.00 66 LYS A CA 2
ATOM 2253 C C . LYS A 1 66 ? -18.148 -21.333 20.705 1.00 0.00 66 LYS A C 2
ATOM 2254 O O . LYS A 1 66 ? -19.197 -20.779 20.374 1.00 0.00 66 LYS A O 2
ATOM 2273 N N . LEU A 1 67 ? -16.961 -20.745 20.616 1.00 0.00 67 LEU A N 2
ATOM 2274 C CA . LEU A 1 67 ? -16.817 -19.383 20.112 1.00 0.00 67 LEU A CA 2
ATOM 2275 C C . LEU A 1 67 ? -17.027 -19.336 18.602 1.00 0.00 67 LEU A C 2
ATOM 2276 O O . LEU A 1 67 ? -17.702 -18.446 18.088 1.00 0.00 67 LEU A O 2
ATOM 2292 N N . GLN A 1 68 ? -16.445 -20.303 17.899 1.00 0.00 68 GLN A N 2
ATOM 2293 C CA . GLN A 1 68 ? -16.570 -20.372 16.448 1.00 0.00 68 GLN A CA 2
ATOM 2294 C C . GLN A 1 68 ? -18.029 -20.534 16.034 1.00 0.00 68 GLN A C 2
ATOM 2295 O O . GLN A 1 68 ? -18.554 -19.744 15.248 1.00 0.00 68 GLN A O 2
ATOM 2309 N N . VAL A 1 69 ? -18.680 -21.562 16.568 1.00 0.00 69 VAL A N 2
ATOM 2310 C CA . VAL A 1 69 ? -20.080 -21.827 16.255 1.00 0.00 69 VAL A CA 2
ATOM 2311 C C . VAL A 1 69 ? -20.941 -20.594 16.501 1.00 0.00 69 VAL A C 2
ATOM 2312 O O . VAL A 1 69 ? -21.965 -20.397 15.846 1.00 0.00 69 VAL A O 2
ATOM 2325 N N . LYS A 1 70 ? -20.519 -19.764 17.449 1.00 0.00 70 LYS A N 2
ATOM 2326 C CA . LYS A 1 70 ? -21.250 -18.547 17.782 1.00 0.00 70 LYS A CA 2
ATOM 2327 C C . LYS A 1 70 ? -20.888 -17.416 16.824 1.00 0.00 70 LYS A C 2
ATOM 2328 O O . LYS A 1 70 ? -21.718 -16.560 16.515 1.00 0.00 70 LYS A O 2
ATOM 2347 N N . LYS A 1 71 ? -19.645 -17.418 16.355 1.00 0.00 71 LYS A N 2
ATOM 2348 C CA . LYS A 1 71 ? -19.173 -16.395 15.430 1.00 0.00 71 LYS A CA 2
ATOM 2349 C C . LYS A 1 71 ? -19.752 -16.613 14.036 1.00 0.00 71 LYS A C 2
ATOM 2350 O O . LYS A 1 71 ? -20.264 -15.682 13.414 1.00 0.00 71 LYS A O 2
ATOM 2369 N N . ILE A 1 72 ? -19.669 -17.848 13.553 1.00 0.00 72 ILE A N 2
ATOM 2370 C CA . ILE A 1 72 ? -20.188 -18.188 12.233 1.00 0.00 72 ILE A CA 2
ATOM 2371 C C . ILE A 1 72 ? -21.647 -17.769 12.092 1.00 0.00 72 ILE A C 2
ATOM 2372 O O . ILE A 1 72 ? -22.005 -17.030 11.175 1.00 0.00 72 ILE A O 2
ATOM 2388 N N . MET A 1 73 ? -22.485 -18.244 13.007 1.00 0.00 73 MET A N 2
ATOM 2389 C CA . MET A 1 73 ? -23.906 -17.916 12.985 1.00 0.00 73 MET A CA 2
ATOM 2390 C C . MET A 1 73 ? -24.116 -16.406 13.043 1.00 0.00 73 MET A C 2
ATOM 2391 O O . MET A 1 73 ? -24.914 -15.853 12.287 1.00 0.00 73 MET A O 2
ATOM 2405 N N . GLN A 1 74 ? -23.396 -15.747 13.945 1.00 0.00 74 GLN A N 2
ATOM 2406 C CA . GLN A 1 74 ? -23.505 -14.301 14.101 1.00 0.00 74 GLN A CA 2
ATOM 2407 C C . GLN A 1 74 ? -23.217 -13.588 12.784 1.00 0.00 74 GLN A C 2
ATOM 2408 O O . GLN A 1 74 ? -23.714 -12.489 12.539 1.00 0.00 74 GLN A O 2
ATOM 2422 N N . PHE A 1 75 ? -22.410 -14.221 11.938 1.00 0.00 75 PHE A N 2
ATOM 2423 C CA . PHE A 1 75 ? -22.054 -13.647 10.646 1.00 0.00 75 PHE A CA 2
ATOM 2424 C C . PHE A 1 75 ? -23.173 -13.856 9.631 1.00 0.00 75 PHE A C 2
ATOM 2425 O O . PHE A 1 75 ? -23.361 -13.046 8.723 1.00 0.00 75 PHE A O 2
ATOM 2442 N N . ILE A 1 76 ? -23.913 -14.948 9.791 1.00 0.00 76 ILE A N 2
ATOM 2443 C CA . ILE A 1 76 ? -25.014 -15.264 8.890 1.00 0.00 76 ILE A CA 2
ATOM 2444 C C . ILE A 1 76 ? -26.190 -14.318 9.106 1.00 0.00 76 ILE A C 2
ATOM 2445 O O . ILE A 1 76 ? -26.584 -13.584 8.201 1.00 0.00 76 ILE A O 2
ATOM 2461 N N . ASN A 1 77 ? -26.746 -14.340 10.313 1.00 0.00 77 ASN A N 2
ATOM 2462 C CA . ASN A 1 77 ? -27.877 -13.484 10.650 1.00 0.00 77 ASN A CA 2
ATOM 2463 C C . ASN A 1 77 ? -27.448 -12.022 10.731 1.00 0.00 77 ASN A C 2
ATOM 2464 O O . ASN A 1 77 ? -28.066 -11.148 10.125 1.00 0.00 77 ASN A O 2
ATOM 2475 N N . GLY A 1 78 ? -26.382 -11.765 11.484 1.00 0.00 78 GLY A N 2
ATOM 2476 C CA . GLY A 1 78 ? -25.887 -10.408 11.630 1.00 0.00 78 GLY A CA 2
ATOM 2477 C C . GLY A 1 78 ? -26.514 -9.686 12.806 1.00 0.00 78 GLY A C 2
ATOM 2478 O O . GLY A 1 78 ? -27.666 -9.257 12.737 1.00 0.00 78 GLY A O 2
ATOM 2482 N N . SER A 1 79 ? -25.756 -9.553 13.889 1.00 0.00 79 SER A N 2
ATOM 2483 C CA . SER A 1 79 ? -26.246 -8.882 15.088 1.00 0.00 79 SER A CA 2
ATOM 2484 C C . SER A 1 79 ? -25.669 -7.474 15.197 1.00 0.00 79 SER A C 2
ATOM 2485 O O . SER A 1 79 ? -24.468 -7.268 15.030 1.00 0.00 79 SER A O 2
ATOM 2493 N N . GLY A 1 80 ? -26.536 -6.506 15.479 1.00 0.00 80 GLY A N 2
ATOM 2494 C CA . GLY A 1 80 ? -26.096 -5.129 15.606 1.00 0.00 80 GLY A CA 2
ATOM 2495 C C . GLY A 1 80 ? -26.883 -4.362 16.650 1.00 0.00 80 GLY A C 2
ATOM 2496 O O . GLY A 1 80 ? -27.892 -4.838 17.171 1.00 0.00 80 GLY A O 2
ATOM 2500 N N . PRO A 1 81 ? -26.419 -3.145 16.970 1.00 0.00 81 PRO A N 2
ATOM 2501 C CA . PRO A 1 81 ? -27.072 -2.286 17.962 1.00 0.00 81 PRO A CA 2
ATOM 2502 C C . PRO A 1 81 ? -28.415 -1.753 17.474 1.00 0.00 81 PRO A C 2
ATOM 2503 O O . PRO A 1 81 ? -28.511 -0.617 17.009 1.00 0.00 81 PRO A O 2
ATOM 2514 N N . SER A 1 82 ? -29.450 -2.580 17.584 1.00 0.00 82 SER A N 2
ATOM 2515 C CA . SER A 1 82 ? -30.787 -2.192 17.151 1.00 0.00 82 SER A CA 2
ATOM 2516 C C . SER A 1 82 ? -31.803 -2.406 18.269 1.00 0.00 82 SER A C 2
ATOM 2517 O O . SER A 1 82 ? -32.476 -3.436 18.323 1.00 0.00 82 SER A O 2
ATOM 2525 N N . SER A 1 83 ? -31.909 -1.425 19.159 1.00 0.00 83 SER A N 2
ATOM 2526 C CA . SER A 1 83 ? -32.840 -1.505 20.278 1.00 0.00 83 SER A CA 2
ATOM 2527 C C . SER A 1 83 ? -34.278 -1.321 19.803 1.00 0.00 83 SER A C 2
ATOM 2528 O O . SER A 1 83 ? -35.185 -2.028 20.241 1.00 0.00 83 SER A O 2
ATOM 2536 N N . GLY A 1 84 ? -34.479 -0.363 18.903 1.00 0.00 84 GLY A N 2
ATOM 2537 C CA . GLY A 1 84 ? -35.808 -0.101 18.382 1.00 0.00 84 GLY A CA 2
ATOM 2538 C C . GLY A 1 84 ? -36.400 -1.302 17.672 1.00 0.00 84 GLY A C 2
ATOM 2539 O O . GLY A 1 84 ? -37.255 -1.156 16.798 1.00 0.00 84 GLY A O 2
ATOM 2543 N N . GLY A 1 1 ? 5.861 -3.143 -4.823 1.00 0.00 1 GLY A N 3
ATOM 2544 C CA . GLY A 1 1 ? 4.872 -3.935 -5.531 1.00 0.00 1 GLY A CA 3
ATOM 2545 C C . GLY A 1 1 ? 4.643 -5.288 -4.888 1.00 0.00 1 GLY A C 3
ATOM 2546 O O . GLY A 1 1 ? 4.400 -6.278 -5.579 1.00 0.00 1 GLY A O 3
ATOM 2550 N N . SER A 1 2 ? 4.724 -5.333 -3.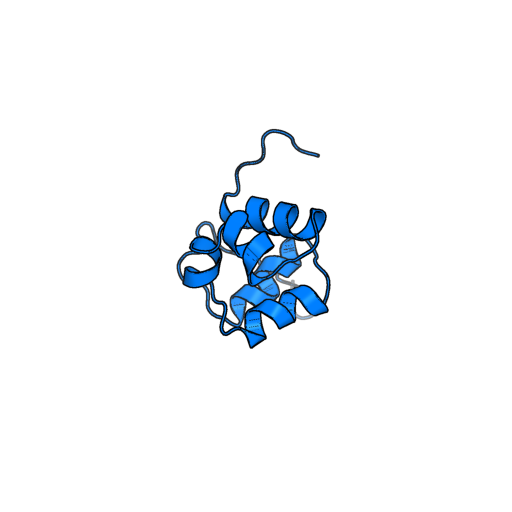562 1.00 0.00 2 SER A N 3
ATOM 2551 C CA . SER A 1 2 ? 4.530 -6.576 -2.826 1.00 0.00 2 SER A CA 3
ATOM 2552 C C . SER A 1 2 ? 3.119 -7.117 -3.035 1.00 0.00 2 SER A C 3
ATOM 2553 O O . SER A 1 2 ? 2.160 -6.353 -3.150 1.00 0.00 2 SER A O 3
ATOM 2561 N N . SER A 1 3 ? 3.000 -8.440 -3.084 1.00 0.00 3 SER A N 3
ATOM 2562 C CA . SER A 1 3 ? 1.707 -9.084 -3.283 1.00 0.00 3 SER A CA 3
ATOM 2563 C C . SER A 1 3 ? 1.001 -9.309 -1.950 1.00 0.00 3 SER A C 3
ATOM 2564 O O . SER A 1 3 ? 1.301 -10.259 -1.228 1.00 0.00 3 SER A O 3
ATOM 2572 N N . GLY A 1 4 ? 0.060 -8.426 -1.629 1.00 0.00 4 GLY A N 3
ATOM 2573 C CA . GLY A 1 4 ? -0.675 -8.544 -0.383 1.00 0.00 4 GLY A CA 3
ATOM 2574 C C . GLY A 1 4 ? -2.051 -7.912 -0.459 1.00 0.00 4 GLY A C 3
ATOM 2575 O O . GLY A 1 4 ? -2.774 -8.098 -1.438 1.00 0.00 4 GLY A O 3
ATOM 2579 N N . SER A 1 5 ? -2.414 -7.162 0.577 1.00 0.00 5 SER A N 3
ATOM 2580 C CA . SER A 1 5 ? -3.714 -6.505 0.626 1.00 0.00 5 SER A CA 3
ATOM 2581 C C . SER A 1 5 ? -3.709 -5.228 -0.210 1.00 0.00 5 SER A C 3
ATOM 2582 O O . SER A 1 5 ? -2.836 -4.375 -0.054 1.00 0.00 5 SER A O 3
ATOM 2590 N N . SER A 1 6 ? -4.691 -5.105 -1.097 1.00 0.00 6 SER A N 3
ATOM 2591 C CA . SER A 1 6 ? -4.799 -3.935 -1.961 1.00 0.00 6 SER A CA 3
ATOM 2592 C C . SER A 1 6 ? -5.706 -2.880 -1.335 1.00 0.00 6 SER A C 3
ATOM 2593 O O . SER A 1 6 ? -5.268 -1.773 -1.027 1.00 0.00 6 SER A O 3
ATOM 2601 N N . GLY A 1 7 ? -6.975 -3.233 -1.150 1.00 0.00 7 GLY A N 3
ATOM 2602 C CA . GLY A 1 7 ? -7.925 -2.306 -0.563 1.00 0.00 7 GLY A CA 3
ATOM 2603 C C . GLY A 1 7 ? -8.914 -2.995 0.356 1.00 0.00 7 GLY A C 3
ATOM 2604 O O . GLY A 1 7 ? -8.942 -4.221 0.466 1.00 0.00 7 GLY A O 3
ATOM 2608 N N . PRO A 1 8 ? -9.750 -2.197 1.037 1.00 0.00 8 PRO A N 3
ATOM 2609 C CA . PRO A 1 8 ? -10.760 -2.715 1.964 1.00 0.00 8 PRO A CA 3
ATOM 2610 C C . PRO A 1 8 ? -11.888 -3.445 1.243 1.00 0.00 8 PRO A C 3
ATOM 2611 O O . PRO A 1 8 ? -12.380 -2.982 0.214 1.00 0.00 8 PRO A O 3
ATOM 2622 N N . TRP A 1 9 ? -12.293 -4.585 1.790 1.00 0.00 9 TRP A N 3
ATOM 2623 C CA . TRP A 1 9 ? -13.365 -5.378 1.198 1.00 0.00 9 TRP A CA 3
ATOM 2624 C C . TRP A 1 9 ? -14.164 -6.103 2.275 1.00 0.00 9 TRP A C 3
ATOM 2625 O O . TRP A 1 9 ? -13.618 -6.495 3.306 1.00 0.00 9 TRP A O 3
ATOM 2646 N N . GLN A 1 10 ? -15.458 -6.278 2.028 1.00 0.00 10 GLN A N 3
ATOM 2647 C CA . GLN A 1 10 ? -16.331 -6.957 2.979 1.00 0.00 10 GLN A CA 3
ATOM 2648 C C . GLN A 1 10 ? -17.396 -7.773 2.253 1.00 0.00 10 GLN A C 3
ATOM 2649 O O . GLN A 1 10 ? -17.689 -7.551 1.078 1.00 0.00 10 GLN A O 3
ATOM 2663 N N . PRO A 1 11 ? -17.990 -8.740 2.968 1.00 0.00 11 PRO A N 3
ATOM 2664 C CA . PRO A 1 11 ? -19.033 -9.608 2.412 1.00 0.00 11 PRO A CA 3
ATOM 2665 C C . PRO A 1 11 ? -20.336 -8.859 2.158 1.00 0.00 11 PRO A C 3
ATOM 2666 O O . PRO A 1 11 ? -20.662 -7.884 2.835 1.00 0.00 11 PRO A O 3
ATOM 2677 N N . PRO A 1 12 ? -21.102 -9.324 1.160 1.00 0.00 12 PRO A N 3
ATOM 2678 C CA . PRO A 1 12 ? -22.384 -8.714 0.795 1.00 0.00 12 PRO A CA 3
ATOM 2679 C C . PRO A 1 12 ? -23.457 -8.940 1.854 1.00 0.00 12 PRO A C 3
ATOM 2680 O O . PRO A 1 12 ? -23.198 -9.546 2.893 1.00 0.00 12 PRO A O 3
ATOM 2691 N N . ALA A 1 13 ? -24.662 -8.450 1.583 1.00 0.00 13 ALA A N 3
ATOM 2692 C CA . ALA A 1 13 ? -25.774 -8.601 2.512 1.00 0.00 13 ALA A CA 3
ATOM 2693 C C . ALA A 1 13 ? -26.454 -9.955 2.339 1.00 0.00 13 ALA A C 3
ATOM 2694 O O . ALA A 1 13 ? -27.053 -10.484 3.276 1.00 0.00 13 ALA A O 3
ATOM 2701 N N . ASP A 1 14 ? -26.357 -10.511 1.136 1.00 0.00 14 ASP A N 3
ATOM 2702 C CA . ASP A 1 14 ? -26.963 -11.804 0.841 1.00 0.00 14 ASP A CA 3
ATOM 2703 C C . ASP A 1 14 ? -25.914 -12.912 0.858 1.00 0.00 14 ASP A C 3
ATOM 2704 O O . ASP A 1 14 ? -25.320 -13.235 -0.172 1.00 0.00 14 ASP A O 3
ATOM 2713 N N . LEU A 1 15 ? -25.689 -13.488 2.033 1.00 0.00 15 LEU A N 3
ATOM 2714 C CA . LEU A 1 15 ? -24.710 -14.559 2.185 1.00 0.00 15 LEU A CA 3
ATOM 2715 C C . LEU A 1 15 ? -25.038 -15.731 1.265 1.00 0.00 15 LEU A C 3
ATOM 2716 O O . LEU A 1 15 ? -24.151 -16.484 0.863 1.00 0.00 15 LEU A O 3
ATOM 2732 N N . SER A 1 16 ? -26.317 -15.878 0.935 1.00 0.00 16 SER A N 3
ATOM 2733 C CA . SER A 1 16 ? -26.762 -16.959 0.063 1.00 0.00 16 SER A CA 3
ATOM 2734 C C . SER A 1 16 ? -26.475 -16.631 -1.399 1.00 0.00 16 SER A C 3
ATOM 2735 O O . SER A 1 16 ? -27.392 -16.491 -2.207 1.00 0.00 16 SER A O 3
ATOM 2743 N N . GLY A 1 17 ? -25.194 -16.509 -1.731 1.00 0.00 17 GLY A N 3
ATOM 2744 C CA . GLY A 1 17 ? -24.807 -16.199 -3.095 1.00 0.00 17 GLY A CA 3
ATOM 2745 C C . GLY A 1 17 ? -23.317 -16.355 -3.325 1.00 0.00 17 GLY A C 3
ATOM 2746 O O . GLY A 1 17 ? -22.888 -16.781 -4.398 1.00 0.00 17 GLY A O 3
ATOM 2750 N N . LEU A 1 18 ? -22.525 -16.007 -2.317 1.00 0.00 18 LEU A N 3
ATOM 2751 C CA . LEU A 1 18 ? -21.073 -16.109 -2.415 1.00 0.00 18 LEU A CA 3
ATOM 2752 C C . LEU A 1 18 ? -20.653 -17.513 -2.839 1.00 0.00 18 LEU A C 3
ATOM 2753 O O . LEU A 1 18 ? -21.394 -18.477 -2.650 1.00 0.00 18 LEU A O 3
ATOM 2769 N N . SER A 1 19 ? -19.458 -17.620 -3.410 1.00 0.00 19 SER A N 3
ATOM 2770 C CA . SER A 1 19 ? -18.939 -18.906 -3.863 1.00 0.00 19 SER A CA 3
ATOM 2771 C C . SER A 1 19 ? -18.070 -19.549 -2.787 1.00 0.00 19 SER A C 3
ATOM 2772 O O . SER A 1 19 ? -17.839 -18.965 -1.728 1.00 0.00 19 SER A O 3
ATOM 2780 N N . ILE A 1 20 ? -17.591 -20.757 -3.066 1.00 0.00 20 ILE A N 3
ATOM 2781 C CA . ILE A 1 20 ? -16.746 -21.480 -2.124 1.00 0.00 20 ILE A CA 3
ATOM 2782 C C . ILE A 1 20 ? -15.457 -20.716 -1.842 1.00 0.00 20 ILE A C 3
ATOM 2783 O O . ILE A 1 20 ? -14.949 -20.729 -0.722 1.00 0.00 20 ILE A O 3
ATOM 2799 N N . GLU A 1 21 ? -14.936 -20.048 -2.867 1.00 0.00 21 GLU A N 3
ATOM 2800 C CA . GLU A 1 21 ? -13.706 -19.277 -2.729 1.00 0.00 21 GLU A CA 3
ATOM 2801 C C . GLU A 1 21 ? -13.959 -17.983 -1.961 1.00 0.00 21 GLU A C 3
ATOM 2802 O O . GLU A 1 21 ? -13.060 -17.449 -1.312 1.00 0.00 21 GLU A O 3
ATOM 2814 N N . GLU A 1 22 ? -15.189 -17.485 -2.041 1.00 0.00 22 GLU A N 3
ATOM 2815 C CA . GLU A 1 22 ? -15.560 -16.253 -1.355 1.00 0.00 22 GLU A CA 3
ATOM 2816 C C . GLU A 1 22 ? -15.703 -16.488 0.146 1.00 0.00 22 GLU A C 3
ATOM 2817 O O . GLU A 1 22 ? -15.291 -15.659 0.958 1.00 0.00 22 GLU A O 3
ATOM 2829 N N . VAL A 1 23 ? -16.291 -17.624 0.508 1.00 0.00 23 VAL A N 3
ATOM 2830 C CA . VAL A 1 23 ? -16.489 -17.969 1.910 1.00 0.00 23 VAL A CA 3
ATOM 2831 C C . VAL A 1 23 ? -15.181 -17.876 2.689 1.00 0.00 23 VAL A C 3
ATOM 2832 O O . VAL A 1 23 ? -15.167 -17.468 3.851 1.00 0.00 23 VAL A O 3
ATOM 2845 N N . SER A 1 24 ? -14.084 -18.255 2.041 1.00 0.00 24 SER A N 3
ATOM 2846 C CA . SER A 1 24 ? -12.771 -18.217 2.674 1.00 0.00 24 SER A CA 3
ATOM 2847 C C . SER A 1 24 ? -12.449 -16.811 3.172 1.00 0.00 24 SER A C 3
ATOM 2848 O O . SER A 1 24 ? -11.753 -16.638 4.173 1.00 0.00 24 SER A O 3
ATOM 2856 N N . LYS A 1 25 ? -12.959 -15.809 2.465 1.00 0.00 25 LYS A N 3
ATOM 2857 C CA . LYS A 1 25 ? -12.729 -14.417 2.833 1.00 0.00 25 LYS A CA 3
ATOM 2858 C C . LYS A 1 25 ? -13.852 -13.896 3.724 1.00 0.00 25 LYS A C 3
ATOM 2859 O O . LYS A 1 25 ? -13.646 -12.994 4.536 1.00 0.00 25 LYS A O 3
ATOM 2878 N N . SER A 1 26 ? -15.040 -14.471 3.567 1.00 0.00 26 SER A N 3
ATOM 2879 C CA . SER A 1 26 ? -16.197 -14.063 4.356 1.00 0.00 26 SER A CA 3
ATOM 2880 C C . SER A 1 26 ? -15.886 -14.126 5.849 1.00 0.00 26 SER A C 3
ATOM 2881 O O . SER A 1 26 ? -16.184 -13.194 6.597 1.00 0.00 26 SER A O 3
ATOM 2889 N N . LEU A 1 27 ? -15.285 -15.231 6.275 1.00 0.00 27 LEU A N 3
ATOM 2890 C CA . LEU A 1 27 ? -14.933 -15.417 7.679 1.00 0.00 27 LEU A CA 3
ATOM 2891 C C . LEU A 1 27 ? -13.766 -14.518 8.071 1.00 0.00 27 LEU A C 3
ATOM 2892 O O . LEU A 1 27 ? -13.626 -14.136 9.234 1.00 0.00 27 LEU A O 3
ATOM 2908 N N . ARG A 1 28 ? -12.931 -14.180 7.094 1.00 0.00 28 ARG A N 3
ATOM 2909 C CA . ARG A 1 28 ? -11.776 -13.324 7.337 1.00 0.00 28 ARG A CA 3
ATOM 2910 C C . ARG A 1 28 ? -12.203 -12.002 7.969 1.00 0.00 28 ARG A C 3
ATOM 2911 O O . ARG A 1 28 ? -11.438 -11.378 8.706 1.00 0.00 28 ARG A O 3
ATOM 2932 N N . PHE A 1 29 ? -13.428 -11.580 7.674 1.00 0.00 29 PHE A N 3
ATOM 2933 C CA . PHE A 1 29 ? -13.956 -10.331 8.211 1.00 0.00 29 PHE A CA 3
ATOM 2934 C C . PHE A 1 29 ? -13.865 -10.313 9.735 1.00 0.00 29 PHE A C 3
ATOM 2935 O O . PHE A 1 29 ? -13.401 -9.338 10.327 1.00 0.00 29 PHE A O 3
ATOM 2952 N N . ILE A 1 30 ? -14.311 -11.396 10.361 1.00 0.00 30 ILE A N 3
ATOM 2953 C CA . ILE A 1 30 ? -14.279 -11.505 11.814 1.00 0.00 30 ILE A CA 3
ATOM 2954 C C . ILE A 1 30 ? -12.931 -12.029 12.297 1.00 0.00 30 ILE A C 3
ATOM 2955 O O . ILE A 1 30 ? -12.514 -11.757 13.422 1.00 0.00 30 ILE A O 3
ATOM 2971 N N . GLY A 1 31 ? -12.252 -12.782 11.436 1.00 0.00 31 GLY A N 3
ATOM 2972 C CA . GLY A 1 31 ? -10.957 -13.332 11.792 1.00 0.00 31 GLY A CA 3
ATOM 2973 C C . GLY A 1 31 ? -11.071 -14.638 12.552 1.00 0.00 31 GLY A C 3
ATOM 2974 O O . GLY A 1 31 ? -10.999 -14.658 13.782 1.00 0.00 31 GLY A O 3
ATOM 2978 N N . LEU A 1 32 ? -11.251 -15.733 11.821 1.00 0.00 32 LEU A N 3
ATOM 2979 C CA . LEU A 1 32 ? -11.376 -17.050 12.434 1.00 0.00 32 LEU A CA 3
ATOM 2980 C C . LEU A 1 32 ? -10.084 -17.847 12.282 1.00 0.00 32 LEU A C 3
ATOM 2981 O O . LEU A 1 32 ? -9.100 -17.354 11.732 1.00 0.00 32 LEU A O 3
ATOM 2997 N N . SER A 1 33 ? -10.096 -19.083 12.772 1.00 0.00 33 SER A N 3
ATOM 2998 C CA . SER A 1 33 ? -8.925 -19.948 12.692 1.00 0.00 33 SER A CA 3
ATOM 2999 C C . SER A 1 33 ? -8.708 -20.438 11.264 1.00 0.00 33 SER A C 3
ATOM 3000 O O . SER A 1 33 ? -9.661 -20.767 10.558 1.00 0.00 33 SER A O 3
ATOM 3008 N N . GLU A 1 34 ? -7.447 -20.484 10.846 1.00 0.00 34 GLU A N 3
ATOM 3009 C CA . GLU A 1 34 ? -7.104 -20.933 9.501 1.00 0.00 34 GLU A CA 3
ATOM 3010 C C . GLU A 1 34 ? -7.684 -22.317 9.226 1.00 0.00 34 GLU A C 3
ATOM 3011 O O . GLU A 1 34 ? -8.110 -22.613 8.109 1.00 0.00 34 GLU A O 3
ATOM 3023 N N . ASP A 1 35 ? -7.695 -23.162 10.251 1.00 0.00 35 ASP A N 3
ATOM 3024 C CA . ASP A 1 35 ? -8.222 -24.515 10.121 1.00 0.00 35 ASP A CA 3
ATOM 3025 C C . ASP A 1 35 ? -9.726 -24.491 9.869 1.00 0.00 35 ASP A C 3
ATOM 3026 O O . ASP A 1 35 ? -10.249 -25.290 9.092 1.00 0.00 35 ASP A O 3
ATOM 3035 N N . VAL A 1 36 ? -10.418 -23.569 10.532 1.00 0.00 36 VAL A N 3
ATOM 3036 C CA . VAL A 1 36 ? -11.862 -23.440 10.380 1.00 0.00 36 VAL A CA 3
ATOM 3037 C C . VAL A 1 36 ? -12.229 -23.014 8.962 1.00 0.00 36 VAL A C 3
ATOM 3038 O O . VAL A 1 36 ? -13.050 -23.654 8.305 1.00 0.00 36 VAL A O 3
ATOM 3051 N N . ILE A 1 37 ? -11.616 -21.931 8.498 1.00 0.00 37 ILE A N 3
ATOM 3052 C CA . ILE A 1 37 ? -11.877 -21.421 7.158 1.00 0.00 37 ILE A CA 3
ATOM 3053 C C . ILE A 1 37 ? -11.725 -22.521 6.112 1.00 0.00 37 ILE A C 3
ATOM 3054 O O . ILE A 1 37 ? -12.634 -22.769 5.320 1.00 0.00 37 ILE A O 3
ATOM 3070 N N . SER A 1 38 ? -10.570 -23.178 6.116 1.00 0.00 38 SER A N 3
ATOM 3071 C CA . SER A 1 38 ? -10.297 -24.251 5.167 1.00 0.00 38 SER A CA 3
ATOM 3072 C C . SER A 1 38 ? -11.273 -25.408 5.359 1.00 0.00 38 SER A C 3
ATOM 3073 O O . SER A 1 38 ? -11.568 -26.148 4.421 1.00 0.00 38 SER A O 3
ATOM 3081 N N . PHE A 1 39 ? -11.769 -25.558 6.582 1.00 0.00 39 PHE A N 3
ATOM 3082 C CA . PHE A 1 39 ? -12.711 -26.625 6.900 1.00 0.00 39 PHE A CA 3
ATOM 3083 C C . PHE A 1 39 ? -14.008 -26.458 6.113 1.00 0.00 39 PHE A C 3
ATOM 3084 O O . PHE A 1 39 ? -14.713 -27.430 5.843 1.00 0.00 39 PHE A O 3
ATOM 3101 N N . PHE A 1 40 ? -14.316 -25.217 5.749 1.00 0.00 40 PHE A N 3
ATOM 3102 C CA . PHE A 1 40 ? -15.528 -24.921 4.995 1.00 0.00 40 PHE A CA 3
ATOM 3103 C C . PHE A 1 40 ? -15.330 -25.211 3.510 1.00 0.00 40 PHE A C 3
ATOM 3104 O O . PHE A 1 40 ? -16.076 -25.987 2.912 1.00 0.00 40 PHE A O 3
ATOM 3121 N N . VAL A 1 41 ? -14.318 -24.582 2.920 1.00 0.00 41 VAL A N 3
ATOM 3122 C CA . VAL A 1 41 ? -14.020 -24.772 1.506 1.00 0.00 41 VAL A CA 3
ATOM 3123 C C . VAL A 1 41 ? -13.836 -26.249 1.177 1.00 0.00 41 VAL A C 3
ATOM 3124 O O . VAL A 1 41 ? -14.358 -26.744 0.177 1.00 0.00 41 VAL A O 3
ATOM 3137 N N . THR A 1 42 ? -13.091 -26.951 2.025 1.00 0.00 42 THR A N 3
ATOM 3138 C CA . THR A 1 42 ? -12.837 -28.372 1.825 1.00 0.00 42 THR A CA 3
ATOM 3139 C C . THR A 1 42 ? -14.129 -29.177 1.900 1.00 0.00 42 THR A C 3
ATOM 3140 O O . THR A 1 42 ? -14.226 -30.265 1.334 1.00 0.00 42 THR A O 3
ATOM 3151 N N . GLU A 1 43 ? -15.119 -28.635 2.602 1.00 0.00 43 GLU A N 3
ATOM 3152 C CA . GLU A 1 43 ? -16.406 -29.305 2.751 1.00 0.00 43 GLU A CA 3
ATOM 3153 C C . GLU A 1 43 ? -17.405 -28.799 1.715 1.00 0.00 43 GLU A C 3
ATOM 3154 O O . GLU A 1 43 ? -18.618 -28.886 1.910 1.00 0.00 43 GLU A O 3
ATOM 3166 N N . LYS A 1 44 ? -16.888 -28.270 0.611 1.00 0.00 44 LYS A N 3
ATOM 3167 C CA . LYS A 1 44 ? -17.733 -27.751 -0.458 1.00 0.00 44 LYS A CA 3
ATOM 3168 C C . LYS A 1 44 ? -18.704 -26.703 0.077 1.00 0.00 44 LYS A C 3
ATOM 3169 O O . LYS A 1 44 ? -19.775 -26.490 -0.491 1.00 0.00 44 LYS A O 3
ATOM 3188 N N . ILE A 1 45 ? -18.321 -26.051 1.170 1.00 0.00 45 ILE A N 3
ATOM 3189 C CA . ILE A 1 45 ? -19.157 -25.024 1.778 1.00 0.00 45 ILE A CA 3
ATOM 3190 C C . ILE A 1 45 ? -19.128 -23.736 0.962 1.00 0.00 45 ILE A C 3
ATOM 3191 O O . ILE A 1 45 ? -18.077 -23.115 0.801 1.00 0.00 45 ILE A O 3
ATOM 3207 N N . ASP A 1 46 ? -20.288 -23.340 0.451 1.00 0.00 46 ASP A N 3
ATOM 3208 C CA . ASP A 1 46 ? -20.396 -22.124 -0.346 1.00 0.00 46 ASP A CA 3
ATOM 3209 C C . ASP A 1 46 ? -21.340 -21.123 0.314 1.00 0.00 46 ASP A C 3
ATOM 3210 O O . ASP A 1 46 ? -21.881 -21.380 1.388 1.00 0.00 46 ASP A O 3
ATOM 3219 N N . GLY A 1 47 ? -21.533 -19.980 -0.338 1.00 0.00 47 GLY A N 3
ATOM 3220 C CA . GLY A 1 47 ? -22.411 -18.958 0.201 1.00 0.00 47 GLY A CA 3
ATOM 3221 C C . GLY A 1 47 ? -23.818 -19.469 0.439 1.00 0.00 47 GLY A C 3
ATOM 3222 O O . GLY A 1 47 ? -24.484 -19.055 1.387 1.00 0.00 47 GLY A O 3
ATOM 3226 N N . ASN A 1 48 ? -24.273 -20.370 -0.426 1.00 0.00 48 ASN A N 3
ATOM 3227 C CA . ASN A 1 48 ? -25.612 -20.936 -0.306 1.00 0.00 48 ASN A CA 3
ATOM 3228 C C . ASN A 1 48 ? -25.662 -21.984 0.801 1.00 0.00 48 ASN A C 3
ATOM 3229 O O . ASN A 1 48 ? -26.714 -22.226 1.395 1.00 0.00 48 ASN A O 3
ATOM 3240 N N . LEU A 1 49 ? -24.519 -22.603 1.075 1.00 0.00 49 LEU A N 3
ATOM 3241 C CA . LEU A 1 49 ? -24.432 -23.625 2.112 1.00 0.00 49 LEU A CA 3
ATOM 3242 C C . LEU A 1 49 ? -24.294 -22.990 3.492 1.00 0.00 49 LEU A C 3
ATOM 3243 O O . LEU A 1 49 ? -24.887 -23.458 4.465 1.00 0.00 49 LEU A O 3
ATOM 3259 N N . LEU A 1 50 ? -23.509 -21.922 3.570 1.00 0.00 50 LEU A N 3
ATOM 3260 C CA . LEU A 1 50 ? -23.294 -21.220 4.831 1.00 0.00 50 LEU A CA 3
ATOM 3261 C C . LEU A 1 50 ? -24.623 -20.807 5.457 1.00 0.00 50 LEU A C 3
ATOM 3262 O O . LEU A 1 50 ? -24.915 -21.152 6.602 1.00 0.00 50 LEU A O 3
ATOM 3278 N N . VAL A 1 51 ? -25.425 -20.068 4.698 1.00 0.00 51 VAL A N 3
ATOM 3279 C CA . VAL A 1 51 ? -26.724 -19.611 5.177 1.00 0.00 51 VAL A CA 3
ATOM 3280 C C . VAL A 1 51 ? -27.584 -20.783 5.634 1.00 0.00 51 VAL A C 3
ATOM 3281 O O . VAL A 1 51 ? -28.461 -20.627 6.484 1.00 0.00 51 VAL A O 3
ATOM 3294 N N . GLN A 1 52 ? -27.327 -21.956 5.066 1.00 0.00 52 GLN A N 3
ATOM 3295 C CA . GLN A 1 52 ? -28.078 -23.156 5.416 1.00 0.00 52 GLN A CA 3
ATOM 3296 C C . GLN A 1 52 ? -27.598 -23.731 6.745 1.00 0.00 52 GLN A C 3
ATOM 3297 O O . GLN A 1 52 ? -28.383 -24.295 7.509 1.00 0.00 52 GLN A O 3
ATOM 3311 N N . LEU A 1 53 ? -26.306 -23.584 7.014 1.00 0.00 53 LEU A N 3
ATOM 3312 C CA . LEU A 1 53 ? -25.720 -24.090 8.251 1.00 0.00 53 LEU A CA 3
ATOM 3313 C C . LEU A 1 53 ? -26.397 -23.468 9.468 1.00 0.00 53 LEU A C 3
ATOM 3314 O O . LEU A 1 53 ? -26.798 -22.303 9.443 1.00 0.00 53 LEU A O 3
ATOM 3330 N N . THR A 1 54 ? -26.521 -24.251 10.535 1.00 0.00 54 THR A N 3
ATOM 3331 C CA . THR A 1 54 ? -27.149 -23.778 11.763 1.00 0.00 54 THR A CA 3
ATOM 3332 C C . THR A 1 54 ? -26.255 -24.033 12.971 1.00 0.00 54 THR A C 3
ATOM 3333 O O . THR A 1 54 ? -25.300 -24.806 12.895 1.00 0.00 54 THR A O 3
ATOM 3344 N N . GLU A 1 55 ? -26.572 -23.380 14.084 1.00 0.00 55 GLU A N 3
ATOM 3345 C CA . GLU A 1 55 ? -25.796 -23.537 15.309 1.00 0.00 55 GLU A CA 3
ATOM 3346 C C . GLU A 1 55 ? -25.785 -24.995 15.762 1.00 0.00 55 GLU A C 3
ATOM 3347 O O . GLU A 1 55 ? -24.838 -25.447 16.405 1.00 0.00 55 GLU A O 3
ATOM 3359 N N . GLU A 1 56 ? -26.843 -25.723 15.421 1.00 0.00 56 GLU A N 3
ATOM 3360 C CA . GLU A 1 56 ? -26.955 -27.128 15.794 1.00 0.00 56 GLU A CA 3
ATOM 3361 C C . GLU A 1 56 ? -26.030 -27.992 14.942 1.00 0.00 56 GLU A C 3
ATOM 3362 O O . GLU A 1 56 ? -25.314 -28.850 15.460 1.00 0.00 56 GLU A O 3
ATOM 3374 N N . ILE A 1 57 ? -26.051 -27.760 13.634 1.00 0.00 57 ILE A N 3
ATOM 3375 C CA . ILE A 1 57 ? -25.214 -28.516 12.711 1.00 0.00 57 ILE A CA 3
ATOM 3376 C C . ILE A 1 57 ? -23.746 -28.132 12.859 1.00 0.00 57 ILE A C 3
ATOM 3377 O O . ILE A 1 57 ? -22.852 -28.945 12.618 1.00 0.00 57 ILE A O 3
ATOM 3393 N N . LEU A 1 58 ? -23.503 -26.889 13.260 1.00 0.00 58 LEU A N 3
ATOM 3394 C CA . LEU A 1 58 ? -22.142 -26.396 13.443 1.00 0.00 58 LEU A CA 3
ATOM 3395 C C . LEU A 1 58 ? -21.485 -27.050 14.655 1.00 0.00 58 LEU A C 3
ATOM 3396 O O . LEU A 1 58 ? -20.261 -27.165 14.723 1.00 0.00 58 LEU A O 3
ATOM 3412 N N . SER A 1 59 ? -22.306 -27.478 15.608 1.00 0.00 59 SER A N 3
ATOM 3413 C CA . SER A 1 59 ? -21.805 -28.118 16.818 1.00 0.00 59 SER A CA 3
ATOM 3414 C C . SER A 1 59 ? -21.920 -29.636 16.716 1.00 0.00 59 SER A C 3
ATOM 3415 O O . SER A 1 59 ? -21.161 -30.370 17.348 1.00 0.00 59 SER A O 3
ATOM 3423 N N . GLU A 1 60 ? -22.876 -30.099 15.916 1.00 0.00 60 GLU A N 3
ATOM 3424 C CA . GLU A 1 60 ? -23.091 -31.529 15.732 1.00 0.00 60 GLU A CA 3
ATOM 3425 C C . GLU A 1 60 ? -22.079 -32.110 14.748 1.00 0.00 60 GLU A C 3
ATOM 3426 O O . GLU A 1 60 ? -21.330 -33.028 15.081 1.00 0.00 60 GLU A O 3
ATOM 3438 N N . ASP A 1 61 ? -22.065 -31.568 13.536 1.00 0.00 61 ASP A N 3
ATOM 3439 C CA . ASP A 1 61 ? -21.145 -32.031 12.502 1.00 0.00 61 ASP A CA 3
ATOM 3440 C C . ASP A 1 61 ? -19.767 -31.403 12.681 1.00 0.00 61 ASP A C 3
ATOM 3441 O O . ASP A 1 61 ? -18.822 -32.066 13.109 1.00 0.00 61 ASP A O 3
ATOM 3450 N N . PHE A 1 62 ? -19.658 -30.121 12.349 1.00 0.00 62 PHE A N 3
ATOM 3451 C CA . PHE A 1 62 ? -18.394 -29.404 12.471 1.00 0.00 62 PHE A CA 3
ATOM 3452 C C . PHE A 1 62 ? -17.819 -29.551 13.876 1.00 0.00 62 PHE A C 3
ATOM 3453 O O . PHE A 1 62 ? -16.616 -29.751 14.049 1.00 0.00 62 PHE A O 3
ATOM 3470 N N . LYS A 1 63 ? -18.686 -29.449 14.878 1.00 0.00 63 LYS A N 3
ATOM 3471 C CA . LYS A 1 63 ? -18.266 -29.571 16.269 1.00 0.00 63 LYS A CA 3
ATOM 3472 C C . LYS A 1 63 ? -17.190 -28.544 16.605 1.00 0.00 63 LYS A C 3
ATOM 3473 O O . LYS A 1 63 ? -16.271 -28.822 17.377 1.00 0.00 63 LYS A O 3
ATOM 3492 N N . LEU A 1 64 ? -17.309 -27.356 16.022 1.00 0.00 64 LEU A N 3
ATOM 3493 C CA . LEU A 1 64 ? -16.347 -26.286 16.261 1.00 0.00 64 LEU A CA 3
ATOM 3494 C C . LEU A 1 64 ? -16.471 -25.751 17.684 1.00 0.00 64 LEU A C 3
ATOM 3495 O O . LEU A 1 64 ? -17.360 -26.152 18.434 1.00 0.00 64 LEU A O 3
ATOM 3511 N N . SER A 1 65 ? -15.573 -24.841 18.048 1.00 0.00 65 SER A N 3
ATOM 3512 C CA . SER A 1 65 ? -15.580 -24.250 19.381 1.00 0.00 65 SER A CA 3
ATOM 3513 C C . SER A 1 65 ? -16.811 -23.371 19.579 1.00 0.00 65 SER A C 3
ATOM 3514 O O . SER A 1 65 ? -17.378 -22.850 18.618 1.00 0.00 65 SER A O 3
ATOM 3522 N N . LYS A 1 66 ? -17.219 -23.209 20.833 1.00 0.00 66 LYS A N 3
ATOM 3523 C CA . LYS A 1 66 ? -18.381 -22.391 21.161 1.00 0.00 66 LYS A CA 3
ATOM 3524 C C . LYS A 1 66 ? -18.228 -20.980 20.603 1.00 0.00 66 LYS A C 3
ATOM 3525 O O . LYS A 1 66 ? -19.170 -20.418 20.042 1.00 0.00 66 LYS A O 3
ATOM 3544 N N . LEU A 1 67 ? -17.037 -20.413 20.759 1.00 0.00 67 LEU A N 3
ATOM 3545 C CA . LEU A 1 67 ? -16.760 -19.067 20.270 1.00 0.00 67 LEU A CA 3
ATOM 3546 C C . LEU A 1 67 ? -16.887 -19.003 18.751 1.00 0.00 67 LEU A C 3
ATOM 3547 O O . LEU A 1 67 ? -17.338 -18.000 18.199 1.00 0.00 67 LEU A O 3
ATOM 3563 N N . GLN A 1 68 ? -16.489 -20.081 18.083 1.00 0.00 68 GLN A N 3
ATOM 3564 C CA . GLN A 1 68 ? -16.560 -20.147 16.628 1.00 0.00 68 GLN A CA 3
ATOM 3565 C C . GLN A 1 68 ? -18.006 -20.265 16.159 1.00 0.00 68 GLN A C 3
ATOM 3566 O O . GLN A 1 68 ? -18.463 -19.487 15.322 1.00 0.00 68 GLN A O 3
ATOM 3580 N N . VAL A 1 69 ? -18.721 -21.245 16.703 1.00 0.00 69 VAL A N 3
ATOM 3581 C CA . VAL A 1 69 ? -20.116 -21.465 16.340 1.00 0.00 69 VAL A CA 3
ATOM 3582 C C . VAL A 1 69 ? -20.928 -20.181 16.473 1.00 0.00 69 VAL A C 3
ATOM 3583 O O . VAL A 1 69 ? -21.883 -19.958 15.729 1.00 0.00 69 VAL A O 3
ATOM 3596 N N . LYS A 1 70 ? -20.541 -19.339 17.425 1.00 0.00 70 LYS A N 3
ATOM 3597 C CA . LYS A 1 70 ? -21.230 -18.075 17.655 1.00 0.00 70 LYS A CA 3
ATOM 3598 C C . LYS A 1 70 ? -20.778 -17.018 16.653 1.00 0.00 70 LYS A C 3
ATOM 3599 O O . LYS A 1 70 ? -21.581 -16.215 16.176 1.00 0.00 70 LYS A O 3
ATOM 3618 N N . LYS A 1 71 ? -19.487 -17.023 16.336 1.00 0.00 71 LYS A N 3
ATOM 3619 C CA . LYS A 1 71 ? -18.928 -16.067 15.389 1.00 0.00 71 LYS A CA 3
ATOM 3620 C C . LYS A 1 71 ? -19.458 -16.322 13.981 1.00 0.00 71 LYS A C 3
ATOM 3621 O O . LYS A 1 71 ? -19.531 -15.406 13.161 1.00 0.00 71 LYS A O 3
ATOM 3640 N N . ILE A 1 72 ? -19.827 -17.569 13.710 1.00 0.00 72 ILE A N 3
ATOM 3641 C CA . ILE A 1 72 ? -20.352 -17.942 12.403 1.00 0.00 72 ILE A CA 3
ATOM 3642 C C . ILE A 1 72 ? -21.842 -17.633 12.300 1.00 0.00 72 ILE A C 3
ATOM 3643 O O . ILE A 1 72 ? -22.279 -16.925 11.393 1.00 0.00 72 ILE A O 3
ATOM 3659 N N . MET A 1 73 ? -22.617 -18.168 13.238 1.00 0.00 73 MET A N 3
ATOM 3660 C CA . MET A 1 73 ? -24.059 -17.946 13.255 1.00 0.00 73 MET A CA 3
ATOM 3661 C C . MET A 1 73 ? -24.380 -16.456 13.208 1.00 0.00 73 MET A C 3
ATOM 3662 O O . MET A 1 73 ? -25.269 -16.027 12.472 1.00 0.00 73 MET A O 3
ATOM 3676 N N . GLN A 1 74 ? -23.652 -15.673 13.997 1.00 0.00 74 GLN A N 3
ATOM 3677 C CA . GLN A 1 74 ? -23.862 -14.231 14.045 1.00 0.00 74 GLN A CA 3
ATOM 3678 C C . GLN A 1 74 ? -23.456 -13.577 12.728 1.00 0.00 74 GLN A C 3
ATOM 3679 O O . GLN A 1 74 ? -23.976 -12.524 12.359 1.00 0.00 74 GLN A O 3
ATOM 3693 N N . PHE A 1 75 ? -22.524 -14.209 12.023 1.00 0.00 75 PHE A N 3
ATOM 3694 C CA . PHE A 1 75 ? -22.046 -13.689 10.747 1.00 0.00 75 PHE A CA 3
ATOM 3695 C C . PHE A 1 75 ? -23.089 -13.894 9.652 1.00 0.00 75 PHE A C 3
ATOM 3696 O O . PHE A 1 75 ? -23.205 -13.084 8.731 1.00 0.00 75 PHE A O 3
ATOM 3713 N N . ILE A 1 76 ? -23.844 -14.982 9.758 1.00 0.00 76 ILE A N 3
ATOM 3714 C CA . ILE A 1 76 ? -24.877 -15.293 8.778 1.00 0.00 76 ILE A CA 3
ATOM 3715 C C . ILE A 1 76 ? -26.068 -14.352 8.917 1.00 0.00 76 ILE A C 3
ATOM 3716 O O . ILE A 1 76 ? -26.381 -13.591 8.002 1.00 0.00 76 ILE A O 3
ATOM 3732 N N . ASN A 1 77 ? -26.728 -14.407 10.069 1.00 0.00 77 ASN A N 3
ATOM 3733 C CA . ASN A 1 77 ? -27.885 -13.558 10.329 1.00 0.00 77 ASN A CA 3
ATOM 3734 C C . ASN A 1 77 ? -27.480 -12.088 10.385 1.00 0.00 77 ASN A C 3
ATOM 3735 O O . ASN A 1 77 ? -28.278 -11.202 10.084 1.00 0.00 77 ASN A O 3
ATOM 3746 N N . GLY A 1 78 ? -26.233 -11.838 10.772 1.00 0.00 78 GLY A N 3
ATOM 3747 C CA . GLY A 1 78 ? -25.742 -10.475 10.860 1.00 0.00 78 GLY A CA 3
ATOM 3748 C C . GLY A 1 78 ? -25.946 -9.702 9.572 1.00 0.00 78 GLY A C 3
ATOM 3749 O O . GLY A 1 78 ? -26.103 -8.481 9.592 1.00 0.00 78 GLY A O 3
ATOM 3753 N N . SER A 1 79 ? -25.943 -10.413 8.450 1.00 0.00 79 SER A N 3
ATOM 3754 C CA . SER A 1 79 ? -26.123 -9.784 7.146 1.00 0.00 79 SER A CA 3
ATOM 3755 C C . SER A 1 79 ? -27.589 -9.823 6.723 1.00 0.00 79 SER A C 3
ATOM 3756 O O . SER A 1 79 ? -28.152 -10.893 6.492 1.00 0.00 79 SER A O 3
ATOM 3764 N N . GLY A 1 80 ? -28.201 -8.647 6.622 1.00 0.00 80 GLY A N 3
ATOM 3765 C CA . GLY A 1 80 ? -29.595 -8.568 6.227 1.00 0.00 80 GLY A CA 3
ATOM 3766 C C . GLY A 1 80 ? -30.205 -7.212 6.524 1.00 0.00 80 GLY A C 3
ATOM 3767 O O . GLY A 1 80 ? -29.584 -6.351 7.146 1.00 0.00 80 GLY A O 3
ATOM 3771 N N . PRO A 1 81 ? -31.452 -7.009 6.072 1.00 0.00 81 PRO A N 3
ATOM 3772 C CA . PRO A 1 81 ? -32.173 -5.750 6.280 1.00 0.00 81 PRO A CA 3
ATOM 3773 C C . PRO A 1 81 ? -32.563 -5.539 7.739 1.00 0.00 81 PRO A C 3
ATOM 3774 O O . PRO A 1 81 ? -33.080 -6.447 8.390 1.00 0.00 81 PRO A O 3
ATOM 3785 N N . SER A 1 82 ? -32.312 -4.337 8.247 1.00 0.00 82 SER A N 3
ATOM 3786 C CA . SER A 1 82 ? -32.635 -4.008 9.630 1.00 0.00 82 SER A CA 3
ATOM 3787 C C . SER A 1 82 ? -33.071 -2.552 9.756 1.00 0.00 82 SER A C 3
ATOM 3788 O O . SER A 1 82 ? -32.407 -1.648 9.250 1.00 0.00 82 SER A O 3
ATOM 3796 N N . SER A 1 83 ? -34.194 -2.334 10.433 1.00 0.00 83 SER A N 3
ATOM 3797 C CA . SER A 1 83 ? -34.723 -0.988 10.623 1.00 0.00 83 SER A CA 3
ATOM 3798 C C . SER A 1 83 ? -34.918 -0.287 9.282 1.00 0.00 83 SER A C 3
ATOM 3799 O O . SER A 1 83 ? -34.753 0.927 9.173 1.00 0.00 83 SER A O 3
ATOM 3807 N N . GLY A 1 84 ? -35.271 -1.064 8.261 1.00 0.00 84 GLY A N 3
ATOM 3808 C CA . GLY A 1 84 ? -35.483 -0.501 6.940 1.00 0.00 84 GLY A CA 3
ATOM 3809 C C . GLY A 1 84 ? -34.283 -0.685 6.032 1.00 0.00 84 GLY A C 3
ATOM 3810 O O . GLY A 1 84 ? -33.373 -1.453 6.344 1.00 0.00 84 GLY A O 3
ATOM 3814 N N . GLY A 1 1 ? -25.520 1.941 -6.842 1.00 0.00 1 GLY A N 4
ATOM 3815 C CA . GLY A 1 1 ? -25.136 0.624 -6.369 1.00 0.00 1 GLY A CA 4
ATOM 3816 C C . GLY A 1 1 ? -23.638 0.490 -6.180 1.00 0.00 1 GLY A C 4
ATOM 3817 O O . GLY A 1 1 ? -22.975 1.429 -5.740 1.00 0.00 1 GLY A O 4
ATOM 3821 N N . SER A 1 2 ? -23.103 -0.681 -6.510 1.00 0.00 2 SER A N 4
ATOM 3822 C CA . SER A 1 2 ? -21.675 -0.936 -6.369 1.00 0.00 2 SER A CA 4
ATOM 3823 C C . SER A 1 2 ? -21.234 -0.770 -4.918 1.00 0.00 2 SER A C 4
ATOM 3824 O O . SER A 1 2 ? -22.058 -0.558 -4.028 1.00 0.00 2 SER A O 4
ATOM 3832 N N . SER A 1 3 ? -19.929 -0.868 -4.687 1.00 0.00 3 SER A N 4
ATOM 3833 C CA . SER A 1 3 ? -19.378 -0.733 -3.344 1.00 0.00 3 SER A CA 4
ATOM 3834 C C . SER A 1 3 ? -19.221 0.737 -2.966 1.00 0.00 3 SER A C 4
ATOM 3835 O O . SER A 1 3 ? -19.974 1.263 -2.148 1.00 0.00 3 SER A O 4
ATOM 3843 N N . GLY A 1 4 ? -18.236 1.395 -3.570 1.00 0.00 4 GLY A N 4
ATOM 3844 C CA . GLY A 1 4 ? -17.997 2.798 -3.286 1.00 0.00 4 GLY A CA 4
ATOM 3845 C C . GLY A 1 4 ? -17.021 3.429 -4.258 1.00 0.00 4 GLY A C 4
ATOM 3846 O O . GLY A 1 4 ? -17.007 3.092 -5.442 1.00 0.00 4 GLY A O 4
ATOM 3850 N N . SER A 1 5 ? -16.201 4.349 -3.758 1.00 0.00 5 SER A N 4
ATOM 3851 C CA . SER A 1 5 ? -15.220 5.032 -4.592 1.00 0.00 5 SER A CA 4
ATOM 3852 C C . SER A 1 5 ? -13.825 4.456 -4.373 1.00 0.00 5 SER A C 4
ATOM 3853 O O . SER A 1 5 ? -13.007 4.414 -5.293 1.00 0.00 5 SER A O 4
ATOM 3861 N N . SER A 1 6 ? -13.560 4.011 -3.149 1.00 0.00 6 SER A N 4
ATOM 3862 C CA . SER A 1 6 ? -12.263 3.440 -2.807 1.00 0.00 6 SER A CA 4
ATOM 3863 C C . SER A 1 6 ? -12.293 2.820 -1.413 1.00 0.00 6 SER A C 4
ATOM 3864 O O . SER A 1 6 ? -12.016 3.488 -0.418 1.00 0.00 6 SER A O 4
ATOM 3872 N N . GLY A 1 7 ? -12.632 1.536 -1.351 1.00 0.00 7 GLY A N 4
ATOM 3873 C CA . GLY A 1 7 ? -12.692 0.846 -0.075 1.00 0.00 7 GLY A CA 4
ATOM 3874 C C . GLY A 1 7 ? -12.423 -0.640 -0.207 1.00 0.00 7 GLY A C 4
ATOM 3875 O O . GLY A 1 7 ? -12.424 -1.198 -1.304 1.00 0.00 7 GLY A O 4
ATOM 3879 N N . PRO A 1 8 ? -12.185 -1.306 0.933 1.00 0.00 8 PRO A N 4
ATOM 3880 C CA . PRO A 1 8 ? -11.907 -2.745 0.967 1.00 0.00 8 PRO A CA 4
ATOM 3881 C C . PRO A 1 8 ? -13.135 -3.580 0.621 1.00 0.00 8 PRO A C 4
ATOM 3882 O O . PRO A 1 8 ? -14.269 -3.158 0.849 1.00 0.00 8 PRO A O 4
ATOM 3893 N N . TRP A 1 9 ? -12.902 -4.766 0.071 1.00 0.00 9 TRP A N 4
ATOM 3894 C CA . TRP A 1 9 ? -13.990 -5.661 -0.305 1.00 0.00 9 TRP A CA 4
ATOM 3895 C C . TRP A 1 9 ? -14.611 -6.312 0.927 1.00 0.00 9 TRP A C 4
ATOM 3896 O O . TRP A 1 9 ? -13.920 -6.591 1.906 1.00 0.00 9 TRP A O 4
ATOM 3917 N N . GLN A 1 10 ? -15.917 -6.550 0.870 1.00 0.00 10 GLN A N 4
ATOM 3918 C CA . GLN A 1 10 ? -16.629 -7.168 1.982 1.00 0.00 10 GLN A CA 4
ATOM 3919 C C . GLN A 1 10 ? -17.772 -8.043 1.478 1.00 0.00 10 GLN A C 4
ATOM 3920 O O . GLN A 1 10 ? -18.237 -7.908 0.346 1.00 0.00 10 GLN A O 4
ATOM 3934 N N . PRO A 1 11 ? -18.237 -8.962 2.337 1.00 0.00 11 PRO A N 4
ATOM 3935 C CA . PRO A 1 11 ? -19.332 -9.878 2.001 1.00 0.00 11 PRO A CA 4
ATOM 3936 C C . PRO A 1 11 ? -20.673 -9.161 1.889 1.00 0.00 11 PRO A C 4
ATOM 3937 O O . PRO A 1 11 ? -20.916 -8.143 2.538 1.00 0.00 11 PRO A O 4
ATOM 3948 N N . PRO A 1 12 ? -21.566 -9.703 1.048 1.00 0.00 12 PRO A N 4
ATOM 3949 C CA . PRO A 1 12 ? -22.899 -9.131 0.834 1.00 0.00 12 PRO A CA 4
ATOM 3950 C C . PRO A 1 12 ? -23.802 -9.292 2.052 1.00 0.00 12 PRO A C 4
ATOM 3951 O O . PRO A 1 12 ? -23.378 -9.804 3.087 1.00 0.00 12 PRO A O 4
ATOM 3962 N N . ALA A 1 13 ? -25.049 -8.852 1.921 1.00 0.00 13 ALA A N 4
ATOM 3963 C CA . ALA A 1 13 ? -26.012 -8.949 3.010 1.00 0.00 13 ALA A CA 4
ATOM 3964 C C . ALA A 1 13 ? -26.994 -10.092 2.774 1.00 0.00 13 ALA A C 4
ATOM 3965 O O . ALA A 1 13 ? -28.136 -10.047 3.233 1.00 0.00 13 ALA A O 4
ATOM 3972 N N . ASP A 1 14 ? -26.543 -11.114 2.056 1.00 0.00 14 ASP A N 4
ATOM 3973 C CA . ASP A 1 14 ? -27.383 -12.269 1.759 1.00 0.00 14 ASP A CA 4
ATOM 3974 C C . ASP A 1 14 ? -26.592 -13.566 1.899 1.00 0.00 14 ASP A C 4
ATOM 3975 O O . ASP A 1 14 ? -27.087 -14.552 2.445 1.00 0.00 14 ASP A O 4
ATOM 3984 N N . LEU A 1 15 ? -25.360 -13.558 1.401 1.00 0.00 15 LEU A N 4
ATOM 3985 C CA . LEU A 1 15 ? -24.500 -14.735 1.470 1.00 0.00 15 LEU A CA 4
ATOM 3986 C C . LEU A 1 15 ? -25.170 -15.938 0.816 1.00 0.00 15 LEU A C 4
ATOM 3987 O O . LEU A 1 15 ? -24.884 -17.085 1.161 1.00 0.00 15 LEU A O 4
ATOM 4003 N N . SER A 1 16 ? -26.063 -15.670 -0.132 1.00 0.00 16 SER A N 4
ATOM 4004 C CA . SER A 1 16 ? -26.776 -16.731 -0.833 1.00 0.00 16 SER A CA 4
ATOM 4005 C C . SER A 1 16 ? -26.373 -16.776 -2.304 1.00 0.00 16 SER A C 4
ATOM 4006 O O . SER A 1 16 ? -27.120 -16.335 -3.177 1.00 0.00 16 SER A O 4
ATOM 4014 N N . GLY A 1 17 ? -25.186 -17.312 -2.571 1.00 0.00 17 GLY A N 4
ATOM 4015 C CA . GLY A 1 17 ? -24.704 -17.405 -3.936 1.00 0.00 17 GLY A CA 4
ATOM 4016 C C . GLY A 1 17 ? -23.190 -17.393 -4.018 1.00 0.00 17 GLY A C 4
ATOM 4017 O O . GLY A 1 17 ? -22.612 -17.817 -5.020 1.00 0.00 17 GLY A O 4
ATOM 4021 N N . LEU A 1 18 ? -22.546 -16.905 -2.964 1.00 0.00 18 LEU A N 4
ATOM 4022 C CA . LEU A 1 18 ? -21.089 -16.838 -2.921 1.00 0.00 18 LEU A CA 4
ATOM 4023 C C . LEU A 1 18 ? -20.472 -18.201 -3.219 1.00 0.00 18 LEU A C 4
ATOM 4024 O O . LEU A 1 18 ? -20.981 -19.233 -2.781 1.00 0.00 18 LEU A O 4
ATOM 4040 N N . SER A 1 19 ? -19.372 -18.197 -3.965 1.00 0.00 19 SER A N 4
ATOM 4041 C CA . SER A 1 19 ? -18.686 -19.433 -4.322 1.00 0.00 19 SER A CA 4
ATOM 4042 C C . SER A 1 19 ? -17.873 -19.963 -3.146 1.00 0.00 19 SER A C 4
ATOM 4043 O O . SER A 1 19 ? -17.715 -19.284 -2.130 1.00 0.00 19 SER A O 4
ATOM 4051 N N . ILE A 1 20 ? -17.358 -21.180 -3.290 1.00 0.00 20 ILE A N 4
ATOM 4052 C CA . ILE A 1 20 ? -16.560 -21.801 -2.241 1.00 0.00 20 ILE A CA 4
ATOM 4053 C C . ILE A 1 20 ? -15.292 -21.000 -1.968 1.00 0.00 20 ILE A C 4
ATOM 4054 O O . ILE A 1 20 ? -14.784 -20.986 -0.847 1.00 0.00 20 ILE A O 4
ATOM 4070 N N . GLU A 1 21 ? -14.786 -20.332 -3.000 1.00 0.00 21 GLU A N 4
ATOM 4071 C CA . GLU A 1 21 ? -13.577 -19.527 -2.871 1.00 0.00 21 GLU A CA 4
ATOM 4072 C C . GLU A 1 21 ? -13.883 -18.190 -2.202 1.00 0.00 21 GLU A C 4
ATOM 4073 O O . GLU A 1 21 ? -13.016 -17.591 -1.566 1.00 0.00 21 GLU A O 4
ATOM 4085 N N . GLU A 1 22 ? -15.121 -17.729 -2.352 1.00 0.00 22 GLU A N 4
ATOM 4086 C CA . GLU A 1 22 ? -15.540 -16.463 -1.763 1.00 0.00 22 GLU A CA 4
ATOM 4087 C C . GLU A 1 22 ? -15.747 -16.604 -0.258 1.00 0.00 22 GLU A C 4
ATOM 4088 O O . GLU A 1 22 ? -15.389 -15.716 0.515 1.00 0.00 22 GLU A O 4
ATOM 4100 N N . VAL A 1 23 ? -16.329 -17.727 0.150 1.00 0.00 23 VAL A N 4
ATOM 4101 C CA . VAL A 1 23 ? -16.584 -17.986 1.562 1.00 0.00 23 VAL A CA 4
ATOM 4102 C C . VAL A 1 23 ? -15.308 -17.850 2.385 1.00 0.00 23 VAL A C 4
ATOM 4103 O O . VAL A 1 23 ? -15.336 -17.361 3.515 1.00 0.00 23 VAL A O 4
ATOM 4116 N N . SER A 1 24 ? -14.191 -18.284 1.812 1.00 0.00 24 SER A N 4
ATOM 4117 C CA . SER A 1 24 ? -12.904 -18.213 2.494 1.00 0.00 24 SER A CA 4
ATOM 4118 C C . SER A 1 24 ? -12.614 -16.790 2.961 1.00 0.00 24 SER A C 4
ATOM 4119 O O . SER A 1 24 ? -11.952 -16.580 3.978 1.00 0.00 24 SER A O 4
ATOM 4127 N N . LYS A 1 25 ? -13.115 -15.815 2.211 1.00 0.00 25 LYS A N 4
ATOM 4128 C CA . LYS A 1 25 ? -12.913 -14.410 2.547 1.00 0.00 25 LYS A CA 4
ATOM 4129 C C . LYS A 1 25 ? -14.027 -13.903 3.458 1.00 0.00 25 LYS A C 4
ATOM 4130 O O . LYS A 1 25 ? -13.833 -12.961 4.226 1.00 0.00 25 LYS A O 4
ATOM 4149 N N . SER A 1 26 ? -15.193 -14.534 3.368 1.00 0.00 26 SER A N 4
ATOM 4150 C CA . SER A 1 26 ? -16.338 -14.145 4.182 1.00 0.00 26 SER A CA 4
ATOM 4151 C C . SER A 1 26 ? -15.994 -14.205 5.667 1.00 0.00 26 SER A C 4
ATOM 4152 O O . SER A 1 26 ? -16.390 -13.335 6.444 1.00 0.00 26 SER A O 4
ATOM 4160 N N . LEU A 1 27 ? -15.254 -15.238 6.055 1.00 0.00 27 LEU A N 4
ATOM 4161 C CA . LEU A 1 27 ? -14.855 -15.413 7.447 1.00 0.00 27 LEU A CA 4
ATOM 4162 C C . LEU A 1 27 ? -13.762 -14.421 7.830 1.00 0.00 27 LEU A C 4
ATOM 4163 O O . LEU A 1 27 ? -13.673 -13.992 8.980 1.00 0.00 27 LEU A O 4
ATOM 4179 N N . ARG A 1 28 ? -12.932 -14.059 6.857 1.00 0.00 28 ARG A N 4
ATOM 4180 C CA . ARG A 1 28 ? -11.845 -13.116 7.091 1.00 0.00 28 ARG A CA 4
ATOM 4181 C C . ARG A 1 28 ? -12.374 -11.811 7.678 1.00 0.00 28 ARG A C 4
ATOM 4182 O O . ARG A 1 28 ? -11.655 -11.095 8.376 1.00 0.00 28 ARG A O 4
ATOM 4203 N N . PHE A 1 29 ? -13.635 -11.507 7.389 1.00 0.00 29 PHE A N 4
ATOM 4204 C CA . PHE A 1 29 ? -14.260 -10.287 7.886 1.00 0.00 29 PHE A CA 4
ATOM 4205 C C . PHE A 1 29 ? -14.149 -10.199 9.405 1.00 0.00 29 PHE A C 4
ATOM 4206 O O . PHE A 1 29 ? -13.805 -9.151 9.953 1.00 0.00 29 PHE A O 4
ATOM 4223 N N . ILE A 1 30 ? -14.443 -11.306 10.079 1.00 0.00 30 ILE A N 4
ATOM 4224 C CA . ILE A 1 30 ? -14.376 -11.354 11.534 1.00 0.00 30 ILE A CA 4
ATOM 4225 C C . ILE A 1 30 ? -12.992 -11.787 12.006 1.00 0.00 30 ILE A C 4
ATOM 4226 O O . ILE A 1 30 ? -12.568 -11.450 13.111 1.00 0.00 30 ILE A O 4
ATOM 4242 N N . GLY A 1 31 ? -12.291 -12.535 11.160 1.00 0.00 31 GLY A N 4
ATOM 4243 C CA . GLY A 1 31 ? -10.961 -13.001 11.507 1.00 0.00 31 GLY A CA 4
ATOM 4244 C C . GLY A 1 31 ? -10.987 -14.301 12.286 1.00 0.00 31 GLY A C 4
ATOM 4245 O O . GLY A 1 31 ? -10.878 -14.301 13.513 1.00 0.00 31 GLY A O 4
ATOM 4249 N N . LEU A 1 32 ? -11.133 -15.412 11.574 1.00 0.00 32 LEU A N 4
ATOM 4250 C CA . LEU A 1 32 ? -11.175 -16.726 12.206 1.00 0.00 32 LEU A CA 4
ATOM 4251 C C . LEU A 1 32 ? -9.844 -17.453 12.041 1.00 0.00 32 LEU A C 4
ATOM 4252 O O . LEU A 1 32 ? -8.910 -16.928 11.435 1.00 0.00 32 LEU A O 4
ATOM 4268 N N . SER A 1 33 ? -9.766 -18.665 12.582 1.00 0.00 33 SER A N 4
ATOM 4269 C CA . SER A 1 33 ? -8.549 -19.463 12.496 1.00 0.00 33 SER A CA 4
ATOM 4270 C C . SER A 1 33 ? -8.329 -19.967 11.072 1.00 0.00 33 SER A C 4
ATOM 4271 O O . SER A 1 33 ? -9.283 -20.279 10.360 1.00 0.00 33 SER A O 4
ATOM 4279 N N . GLU A 1 34 ? -7.066 -20.043 10.666 1.00 0.00 34 GLU A N 4
ATOM 4280 C CA . GLU A 1 34 ? -6.721 -20.508 9.328 1.00 0.00 34 GLU A CA 4
ATOM 4281 C C . GLU A 1 34 ? -7.298 -21.897 9.069 1.00 0.00 34 GLU A C 4
ATOM 4282 O O . GLU A 1 34 ? -7.611 -22.248 7.932 1.00 0.00 34 GLU A O 4
ATOM 4294 N N . ASP A 1 35 ? -7.434 -22.682 10.132 1.00 0.00 35 ASP A N 4
ATOM 4295 C CA . ASP A 1 35 ? -7.974 -24.032 10.021 1.00 0.00 35 ASP A CA 4
ATOM 4296 C C . ASP A 1 35 ? -9.482 -23.998 9.799 1.00 0.00 35 ASP A C 4
ATOM 4297 O O . ASP A 1 35 ? -10.038 -24.850 9.105 1.00 0.00 35 ASP A O 4
ATOM 4306 N N . VAL A 1 36 ? -10.141 -23.009 10.395 1.00 0.00 36 VAL A N 4
ATOM 4307 C CA . VAL A 1 36 ? -11.586 -22.863 10.263 1.00 0.00 36 VAL A CA 4
ATOM 4308 C C . VAL A 1 36 ? -11.979 -22.580 8.817 1.00 0.00 36 VAL A C 4
ATOM 4309 O O . VAL A 1 36 ? -12.833 -23.263 8.251 1.00 0.00 36 VAL A O 4
ATOM 4322 N N . ILE A 1 37 ? -11.352 -21.569 8.226 1.00 0.00 37 ILE A N 4
ATOM 4323 C CA . ILE A 1 37 ? -11.635 -21.196 6.846 1.00 0.00 37 ILE A CA 4
ATOM 4324 C C . ILE A 1 37 ? -11.498 -22.395 5.914 1.00 0.00 37 ILE A C 4
ATOM 4325 O O . ILE A 1 37 ? -12.401 -22.693 5.132 1.00 0.00 37 ILE A O 4
ATOM 4341 N N . SER A 1 38 ? -10.363 -23.080 6.003 1.00 0.00 38 SER A N 4
ATOM 4342 C CA . SER A 1 38 ? -10.106 -24.247 5.166 1.00 0.00 38 SER A CA 4
ATOM 4343 C C . SER A 1 38 ? -11.094 -25.367 5.477 1.00 0.00 38 SER A C 4
ATOM 4344 O O . SER A 1 38 ? -11.391 -26.203 4.624 1.00 0.00 38 SER A O 4
ATOM 4352 N N . PHE A 1 39 ? -11.599 -25.377 6.706 1.00 0.00 39 PHE A N 4
ATOM 4353 C CA . PHE A 1 39 ? -12.553 -26.394 7.132 1.00 0.00 39 PHE A CA 4
ATOM 4354 C C . PHE A 1 39 ? -13.851 -26.290 6.337 1.00 0.00 39 PHE A C 4
ATOM 4355 O O . PHE A 1 39 ? -14.569 -27.275 6.166 1.00 0.00 39 PHE A O 4
ATOM 4372 N N . PHE A 1 40 ? -14.147 -25.088 5.854 1.00 0.00 40 PHE A N 4
ATOM 4373 C CA . PHE A 1 40 ? -15.359 -24.852 5.078 1.00 0.00 40 PHE A CA 4
ATOM 4374 C C . PHE A 1 40 ? -15.112 -25.104 3.593 1.00 0.00 40 PHE A C 4
ATOM 4375 O O . PHE A 1 40 ? -15.930 -25.723 2.912 1.00 0.00 40 PHE A O 4
ATOM 4392 N N . VAL A 1 41 ? -13.978 -24.619 3.097 1.00 0.00 41 VAL A N 4
ATOM 4393 C CA . VAL A 1 41 ? -13.622 -24.791 1.694 1.00 0.00 41 VAL A CA 4
ATOM 4394 C C . VAL A 1 41 ? -13.356 -26.257 1.370 1.00 0.00 41 VAL A C 4
ATOM 4395 O O . VAL A 1 41 ? -13.527 -26.694 0.232 1.00 0.00 41 VAL A O 4
ATOM 4408 N N . THR A 1 42 ? -12.937 -27.013 2.380 1.00 0.00 42 THR A N 4
ATOM 4409 C CA . THR A 1 42 ? -12.647 -28.431 2.203 1.00 0.00 42 THR A CA 4
ATOM 4410 C C . THR A 1 42 ? -13.924 -29.262 2.234 1.00 0.00 42 THR A C 4
ATOM 4411 O O . THR A 1 42 ? -13.977 -30.356 1.673 1.00 0.00 42 THR A O 4
ATOM 4422 N N . GLU A 1 43 ? -14.952 -28.735 2.893 1.00 0.00 43 GLU A N 4
ATOM 4423 C CA . GLU A 1 43 ? -16.229 -29.430 2.997 1.00 0.00 43 GLU A CA 4
ATOM 4424 C C . GLU A 1 43 ? -17.197 -28.953 1.917 1.00 0.00 43 GLU A C 4
ATOM 4425 O O . GLU A 1 43 ? -18.414 -29.065 2.065 1.00 0.00 43 GLU A O 4
ATOM 4437 N N . LYS A 1 44 ? -16.647 -28.420 0.832 1.00 0.00 44 LYS A N 4
ATOM 4438 C CA . LYS A 1 44 ? -17.459 -27.926 -0.274 1.00 0.00 44 LYS A CA 4
ATOM 4439 C C . LYS A 1 44 ? -18.481 -26.905 0.215 1.00 0.00 44 LYS A C 4
ATOM 4440 O O . LYS A 1 44 ? -19.537 -26.729 -0.393 1.00 0.00 44 LYS A O 4
ATOM 4459 N N . ILE A 1 45 ? -18.160 -26.233 1.316 1.00 0.00 45 ILE A N 4
ATOM 4460 C CA . ILE A 1 45 ? -19.049 -25.228 1.884 1.00 0.00 45 ILE A CA 4
ATOM 4461 C C . ILE A 1 45 ? -18.991 -23.929 1.088 1.00 0.00 45 ILE A C 4
ATOM 4462 O O . ILE A 1 45 ? -17.928 -23.327 0.939 1.00 0.00 45 ILE A O 4
ATOM 4478 N N . ASP A 1 46 ? -20.142 -23.503 0.578 1.00 0.00 46 ASP A N 4
ATOM 4479 C CA . ASP A 1 46 ? -20.223 -22.273 -0.202 1.00 0.00 46 ASP A CA 4
ATOM 4480 C C . ASP A 1 46 ? -21.154 -21.266 0.467 1.00 0.00 46 ASP A C 4
ATOM 4481 O O . ASP A 1 46 ? -21.581 -21.461 1.604 1.00 0.00 46 ASP A O 4
ATOM 4490 N N . GLY A 1 47 ? -21.464 -20.189 -0.248 1.00 0.00 47 GLY A N 4
ATOM 4491 C CA . GLY A 1 47 ? -22.341 -19.167 0.293 1.00 0.00 47 GLY A CA 4
ATOM 4492 C C . GLY A 1 47 ? -23.711 -19.709 0.651 1.00 0.00 47 GLY A C 4
ATOM 4493 O O . GLY A 1 47 ? -24.139 -19.620 1.801 1.00 0.00 47 GLY A O 4
ATOM 4497 N N . ASN A 1 48 ? -24.400 -20.270 -0.337 1.00 0.00 48 ASN A N 4
ATOM 4498 C CA . ASN A 1 48 ? -25.730 -20.827 -0.120 1.00 0.00 48 ASN A CA 4
ATOM 4499 C C . ASN A 1 48 ? -25.709 -21.870 0.993 1.00 0.00 48 ASN A C 4
ATOM 4500 O O . ASN A 1 48 ? -26.712 -22.086 1.676 1.00 0.00 48 ASN A O 4
ATOM 4511 N N . LEU A 1 49 ? -24.561 -22.515 1.170 1.00 0.00 49 LEU A N 4
ATOM 4512 C CA . LEU A 1 49 ? -24.409 -23.536 2.201 1.00 0.00 49 LEU A CA 4
ATOM 4513 C C . LEU A 1 49 ? -24.270 -22.900 3.580 1.00 0.00 49 LEU A C 4
ATOM 4514 O O . LEU A 1 49 ? -24.914 -23.327 4.540 1.00 0.00 49 LEU A O 4
ATOM 4530 N N . LEU A 1 50 ? -23.427 -21.877 3.673 1.00 0.00 50 LEU A N 4
ATOM 4531 C CA . LEU A 1 50 ? -23.206 -21.180 4.935 1.00 0.00 50 LEU A CA 4
ATOM 4532 C C . LEU A 1 50 ? -24.519 -20.656 5.506 1.00 0.00 50 LEU A C 4
ATOM 4533 O O . LEU A 1 50 ? -24.837 -20.885 6.673 1.00 0.00 50 LEU A O 4
ATOM 4549 N N . VAL A 1 51 ? -25.281 -19.952 4.674 1.00 0.00 51 VAL A N 4
ATOM 4550 C CA . VAL A 1 51 ? -26.562 -19.397 5.094 1.00 0.00 51 VAL A CA 4
ATOM 4551 C C . VAL A 1 51 ? -27.517 -20.498 5.541 1.00 0.00 51 VAL A C 4
ATOM 4552 O O . VAL A 1 51 ? -28.415 -20.263 6.349 1.00 0.00 51 VAL A O 4
ATOM 4565 N N . GLN A 1 52 ? -27.315 -21.700 5.011 1.00 0.00 52 GLN A N 4
ATOM 4566 C CA . GLN A 1 52 ? -28.160 -22.838 5.356 1.00 0.00 52 GLN A CA 4
ATOM 4567 C C . GLN A 1 52 ? -27.710 -23.471 6.669 1.00 0.00 52 GLN A C 4
ATOM 4568 O O . GLN A 1 52 ? -28.521 -24.025 7.412 1.00 0.00 52 GLN A O 4
ATOM 4582 N N . LEU A 1 53 ? -26.414 -23.385 6.948 1.00 0.00 53 LEU A N 4
ATOM 4583 C CA . LEU A 1 53 ? -25.857 -23.950 8.172 1.00 0.00 53 LEU A CA 4
ATOM 4584 C C . LEU A 1 53 ? -26.502 -23.325 9.404 1.00 0.00 53 LEU A C 4
ATOM 4585 O O . LEU A 1 53 ? -26.791 -22.128 9.428 1.00 0.00 53 LEU A O 4
ATOM 4601 N N . THR A 1 54 ? -26.724 -24.142 10.429 1.00 0.00 54 THR A N 4
ATOM 4602 C CA . THR A 1 54 ? -27.335 -23.669 11.665 1.00 0.00 54 THR A CA 4
ATOM 4603 C C . THR A 1 54 ? -26.457 -23.991 12.869 1.00 0.00 54 THR A C 4
ATOM 4604 O O . THR A 1 54 ? -25.499 -24.756 12.764 1.00 0.00 54 THR A O 4
ATOM 4615 N N . GLU A 1 55 ? -26.791 -23.402 14.014 1.00 0.00 55 GLU A N 4
ATOM 4616 C CA . GLU A 1 55 ? -26.032 -23.627 15.238 1.00 0.00 55 GLU A CA 4
ATOM 4617 C C . GLU A 1 55 ? -26.098 -25.093 15.657 1.00 0.00 55 GLU A C 4
ATOM 4618 O O . GLU A 1 55 ? -25.137 -25.638 16.199 1.00 0.00 55 GLU A O 4
ATOM 4630 N N . GLU A 1 56 ? -27.239 -25.725 15.402 1.00 0.00 56 GLU A N 4
ATOM 4631 C CA . GLU A 1 56 ? -27.431 -27.127 15.754 1.00 0.00 56 GLU A CA 4
ATOM 4632 C C . GLU A 1 56 ? -26.498 -28.023 14.945 1.00 0.00 56 GLU A C 4
ATOM 4633 O O . GLU A 1 56 ? -25.847 -28.914 15.492 1.00 0.00 56 GLU A O 4
ATOM 4645 N N . ILE A 1 57 ? -26.438 -27.781 13.640 1.00 0.00 57 ILE A N 4
ATOM 4646 C CA . ILE A 1 57 ? -25.585 -28.566 12.756 1.00 0.00 57 ILE A CA 4
ATOM 4647 C C . ILE A 1 57 ? -24.117 -28.200 12.943 1.00 0.00 57 ILE A C 4
ATOM 4648 O O . ILE A 1 57 ? -23.232 -29.044 12.794 1.00 0.00 57 ILE A O 4
ATOM 4664 N N . LEU A 1 58 ? -23.864 -26.939 13.272 1.00 0.00 58 LEU A N 4
ATOM 4665 C CA . LEU A 1 58 ? -22.502 -26.461 13.482 1.00 0.00 58 LEU A CA 4
ATOM 4666 C C . LEU A 1 58 ? -21.885 -27.101 14.721 1.00 0.00 58 LEU A C 4
ATOM 4667 O O . LEU A 1 58 ? -20.666 -27.244 14.817 1.00 0.00 58 LEU A O 4
ATOM 4683 N N . SER A 1 59 ? -22.735 -27.488 15.667 1.00 0.00 59 SER A N 4
ATOM 4684 C CA . SER A 1 59 ? -22.274 -28.112 16.901 1.00 0.00 59 SER A CA 4
ATOM 4685 C C . SER A 1 59 ? -22.415 -29.629 16.828 1.00 0.00 59 SER A C 4
ATOM 4686 O O . SER A 1 59 ? -21.683 -30.364 17.491 1.00 0.00 59 SER A O 4
ATOM 4694 N N . GLU A 1 60 ? -23.363 -30.091 16.018 1.00 0.00 60 GLU A N 4
ATOM 4695 C CA . GLU A 1 60 ? -23.602 -31.520 15.859 1.00 0.00 60 GLU A CA 4
ATOM 4696 C C . GLU A 1 60 ? -22.616 -32.129 14.866 1.00 0.00 60 GLU A C 4
ATOM 4697 O O . GLU A 1 60 ? -21.815 -32.994 15.221 1.00 0.00 60 GLU A O 4
ATOM 4709 N N . ASP A 1 61 ? -22.683 -31.672 13.620 1.00 0.00 61 ASP A N 4
ATOM 4710 C CA . ASP A 1 61 ? -21.797 -32.171 12.575 1.00 0.00 61 ASP A CA 4
ATOM 4711 C C . ASP A 1 61 ? -20.402 -31.567 12.710 1.00 0.00 61 ASP A C 4
ATOM 4712 O O . ASP A 1 61 ? -19.446 -32.259 13.059 1.00 0.00 61 ASP A O 4
ATOM 4721 N N . PHE A 1 62 ? -20.294 -30.272 12.432 1.00 0.00 62 PHE A N 4
ATOM 4722 C CA . PHE A 1 62 ? -19.017 -29.575 12.521 1.00 0.00 62 PHE A CA 4
ATOM 4723 C C . PHE A 1 62 ? -18.372 -29.792 13.887 1.00 0.00 62 PHE A C 4
ATOM 4724 O O . PHE A 1 62 ? -17.170 -30.040 13.987 1.00 0.00 62 PHE A O 4
ATOM 4741 N N . LYS A 1 63 ? -19.180 -29.697 14.937 1.00 0.00 63 LYS A N 4
ATOM 4742 C CA . LYS A 1 63 ? -18.692 -29.883 16.298 1.00 0.00 63 LYS A CA 4
ATOM 4743 C C . LYS A 1 63 ? -17.620 -28.852 16.638 1.00 0.00 63 LYS A C 4
ATOM 4744 O O . LYS A 1 63 ? -16.758 -29.093 17.484 1.00 0.00 63 LYS A O 4
ATOM 4763 N N . LEU A 1 64 ? -17.680 -27.703 15.974 1.00 0.00 64 LEU A N 4
ATOM 4764 C CA . LEU A 1 64 ? -16.716 -26.633 16.207 1.00 0.00 64 LEU A CA 4
ATOM 4765 C C . LEU A 1 64 ? -16.759 -26.167 17.659 1.00 0.00 64 LEU A C 4
ATOM 4766 O O . LEU A 1 64 ? -17.559 -26.659 18.455 1.00 0.00 64 LEU A O 4
ATOM 4782 N N . SER A 1 65 ? -15.896 -25.214 17.995 1.00 0.00 65 SER A N 4
ATOM 4783 C CA . SER A 1 65 ? -15.835 -24.681 19.351 1.00 0.00 65 SER A CA 4
ATOM 4784 C C . SER A 1 65 ? -17.028 -23.773 19.633 1.00 0.00 65 SER A C 4
ATOM 4785 O O . SER A 1 65 ? -17.768 -23.399 18.722 1.00 0.00 65 SER A O 4
ATOM 4793 N N . LYS A 1 66 ? -17.210 -23.421 20.901 1.00 0.00 66 LYS A N 4
ATOM 4794 C CA . LYS A 1 66 ? -18.311 -22.556 21.305 1.00 0.00 66 LYS A CA 4
ATOM 4795 C C . LYS A 1 66 ? -18.145 -21.156 20.723 1.00 0.00 66 LYS A C 4
ATOM 4796 O O . LYS A 1 66 ? -19.123 -20.510 20.344 1.00 0.00 66 LYS A O 4
ATOM 4815 N N . LEU A 1 67 ? -16.902 -20.693 20.654 1.00 0.00 67 LEU A N 4
ATOM 4816 C CA . LEU A 1 67 ? -16.607 -19.369 20.116 1.00 0.00 67 LEU A CA 4
ATOM 4817 C C . LEU A 1 67 ? -16.862 -19.323 18.613 1.00 0.00 67 LEU A C 4
ATOM 4818 O O . LEU A 1 67 ? -17.408 -18.349 18.096 1.00 0.00 67 LEU A O 4
ATOM 4834 N N . GLN A 1 68 ? -16.463 -20.383 17.918 1.00 0.00 68 GLN A N 4
ATOM 4835 C CA . GLN A 1 68 ? -16.650 -20.464 16.474 1.00 0.00 68 GLN A CA 4
ATOM 4836 C C . GLN A 1 68 ? -18.131 -20.538 16.120 1.00 0.00 68 GLN A C 4
ATOM 4837 O O . GLN A 1 68 ? -18.632 -19.738 15.330 1.00 0.00 68 GLN A O 4
ATOM 4851 N N . VAL A 1 69 ? -18.828 -21.504 16.709 1.00 0.00 69 VAL A N 4
ATOM 4852 C CA . VAL A 1 69 ? -20.253 -21.682 16.456 1.00 0.00 69 VAL A CA 4
ATOM 4853 C C . VAL A 1 69 ? -21.016 -20.380 16.668 1.00 0.00 69 VAL A C 4
ATOM 4854 O O . VAL A 1 69 ? -22.024 -20.123 16.010 1.00 0.00 69 VAL A O 4
ATOM 4867 N N . LYS A 1 70 ? -20.528 -19.558 17.592 1.00 0.00 70 LYS A N 4
ATOM 4868 C CA . LYS A 1 70 ? -21.162 -18.280 17.891 1.00 0.00 70 LYS A CA 4
ATOM 4869 C C . LYS A 1 70 ? -20.819 -17.241 16.828 1.00 0.00 70 LYS A C 4
ATOM 4870 O O . LYS A 1 70 ? -21.707 -16.625 16.237 1.00 0.00 70 LYS A O 4
ATOM 4889 N N . LYS A 1 71 ? -19.526 -17.051 16.588 1.00 0.00 71 LYS A N 4
ATOM 4890 C CA . LYS A 1 71 ? -19.065 -16.088 15.595 1.00 0.00 71 LYS A CA 4
ATOM 4891 C C . LYS A 1 71 ? -19.708 -16.357 14.238 1.00 0.00 71 LYS A C 4
ATOM 4892 O O . LYS A 1 71 ? -20.224 -15.444 13.593 1.00 0.00 71 LYS A O 4
ATOM 4911 N N . ILE A 1 72 ? -19.673 -17.615 13.810 1.00 0.00 72 ILE A N 4
ATOM 4912 C CA . ILE A 1 72 ? -20.255 -18.003 12.532 1.00 0.00 72 ILE A CA 4
ATOM 4913 C C . ILE A 1 72 ? -21.737 -17.650 12.472 1.00 0.00 72 ILE A C 4
ATOM 4914 O O . ILE A 1 72 ? -22.189 -16.981 11.544 1.00 0.00 72 ILE A O 4
ATOM 4930 N N . MET A 1 73 ? -22.488 -18.104 13.470 1.00 0.00 73 MET A N 4
ATOM 4931 C CA . MET A 1 73 ? -23.920 -17.833 13.532 1.00 0.00 73 MET A CA 4
ATOM 4932 C C . MET A 1 73 ? -24.197 -16.340 13.392 1.00 0.00 73 MET A C 4
ATOM 4933 O O . MET A 1 73 ? -24.990 -15.924 12.547 1.00 0.00 73 MET A O 4
ATOM 4947 N N . GLN A 1 74 ? -23.540 -15.539 14.224 1.00 0.00 74 GLN A N 4
ATOM 4948 C CA . GLN A 1 74 ? -23.718 -14.092 14.192 1.00 0.00 74 GLN A CA 4
ATOM 4949 C C . GLN A 1 74 ? -23.414 -13.537 12.804 1.00 0.00 74 GLN A C 4
ATOM 4950 O O . GLN A 1 74 ? -24.013 -12.551 12.374 1.00 0.00 74 GLN A O 4
ATOM 4964 N N . PHE A 1 75 ? -22.481 -14.177 12.108 1.00 0.00 75 PHE A N 4
ATOM 4965 C CA . PHE A 1 75 ? -22.097 -13.747 10.768 1.00 0.00 75 PHE A CA 4
ATOM 4966 C C . PHE A 1 75 ? -23.207 -14.041 9.763 1.00 0.00 75 PHE A C 4
ATOM 4967 O O . PHE A 1 75 ? -23.500 -13.224 8.889 1.00 0.00 75 PHE A O 4
ATOM 4984 N N . ILE A 1 76 ? -23.819 -15.213 9.894 1.00 0.00 76 ILE A N 4
ATOM 4985 C CA . ILE A 1 76 ? -24.897 -15.615 8.998 1.00 0.00 76 ILE A CA 4
ATOM 4986 C C . ILE A 1 76 ? -26.108 -14.701 9.150 1.00 0.00 76 ILE A C 4
ATOM 4987 O O . ILE A 1 76 ? -26.691 -14.257 8.162 1.00 0.00 76 ILE A O 4
ATOM 5003 N N . ASN A 1 77 ? -26.480 -14.422 10.395 1.00 0.00 77 ASN A N 4
ATOM 5004 C CA . ASN A 1 77 ? -27.621 -13.559 10.677 1.00 0.00 77 ASN A CA 4
ATOM 5005 C C . ASN A 1 77 ? -27.320 -12.115 10.290 1.00 0.00 77 ASN A C 4
ATOM 5006 O O . ASN A 1 77 ? -28.113 -11.465 9.611 1.00 0.00 77 ASN A O 4
ATOM 5017 N N . GLY A 1 78 ? -26.166 -11.619 10.727 1.00 0.00 78 GLY A N 4
ATOM 5018 C CA . GLY A 1 78 ? -25.780 -10.255 10.417 1.00 0.00 78 GLY A CA 4
ATOM 5019 C C . GLY A 1 78 ? -26.178 -9.277 11.504 1.00 0.00 78 GLY A C 4
ATOM 5020 O O . GLY A 1 78 ? -27.365 -9.077 11.764 1.00 0.00 78 GLY A O 4
ATOM 5024 N N . SER A 1 79 ? -25.185 -8.668 12.143 1.00 0.00 79 SER A N 4
ATOM 5025 C CA . SER A 1 79 ? -25.437 -7.710 13.213 1.00 0.00 79 SER A CA 4
ATOM 5026 C C . SER A 1 79 ? -25.410 -6.280 12.680 1.00 0.00 79 SER A C 4
ATOM 5027 O O . SER A 1 79 ? -24.413 -5.836 12.113 1.00 0.00 79 SER A O 4
ATOM 5035 N N . GLY A 1 80 ? -26.515 -5.564 12.867 1.00 0.00 80 GLY A N 4
ATOM 5036 C CA . GLY A 1 80 ? -26.598 -4.193 12.399 1.00 0.00 80 GLY A CA 4
ATOM 5037 C C . GLY A 1 80 ? -26.205 -3.192 13.467 1.00 0.00 80 GLY A C 4
ATOM 5038 O O . GLY A 1 80 ? -25.907 -3.552 14.606 1.00 0.00 80 GLY A O 4
ATOM 5042 N N . PRO A 1 81 ? -26.200 -1.901 13.101 1.00 0.00 81 PRO A N 4
ATOM 5043 C CA . PRO A 1 81 ? -25.842 -0.819 14.022 1.00 0.00 81 PRO A CA 4
ATOM 5044 C C . PRO A 1 81 ? -26.893 -0.608 15.106 1.00 0.00 81 PRO A C 4
ATOM 5045 O O . PRO A 1 81 ? -27.834 0.165 14.930 1.00 0.00 81 PRO A O 4
ATOM 5056 N N . SER A 1 82 ? -26.725 -1.300 16.229 1.00 0.00 82 SER A N 4
ATOM 5057 C CA . SER A 1 82 ? -27.662 -1.191 17.341 1.00 0.00 82 SER A CA 4
ATOM 5058 C C . SER A 1 82 ? -27.075 -1.805 18.608 1.00 0.00 82 SER A C 4
ATOM 5059 O O . SER A 1 82 ? -27.615 -2.769 19.151 1.00 0.00 82 SER A O 4
ATOM 5067 N N . SER A 1 83 ? -25.966 -1.240 19.073 1.00 0.00 83 SER A N 4
ATOM 5068 C CA . SER A 1 83 ? -25.302 -1.733 20.274 1.00 0.00 83 SER A CA 4
ATOM 5069 C C . SER A 1 83 ? -25.785 -0.980 21.510 1.00 0.00 83 SER A C 4
ATOM 5070 O O . SER A 1 83 ? -25.822 0.250 21.527 1.00 0.00 83 SER A O 4
ATOM 5078 N N . GLY A 1 84 ? -26.155 -1.729 22.545 1.00 0.00 84 GLY A N 4
ATOM 5079 C CA . GLY A 1 84 ? -26.630 -1.116 23.771 1.00 0.00 84 GLY A CA 4
ATOM 5080 C C . GLY A 1 84 ? -25.546 -1.009 24.825 1.00 0.00 84 GLY A C 4
ATOM 5081 O O . GLY A 1 84 ? -25.763 -0.438 25.893 1.00 0.00 84 GLY A O 4
ATOM 5085 N N . GLY A 1 1 ? -28.972 -0.632 -3.735 1.00 0.00 1 GLY A N 5
ATOM 5086 C CA . GLY A 1 1 ? -28.045 0.480 -3.627 1.00 0.00 1 GLY A CA 5
ATOM 5087 C C . GLY A 1 1 ? -26.599 0.043 -3.758 1.00 0.00 1 GLY A C 5
ATOM 5088 O O . GLY A 1 1 ? -26.058 -0.613 -2.868 1.00 0.00 1 GLY A O 5
ATOM 5092 N N . SER A 1 2 ? -25.971 0.408 -4.872 1.00 0.00 2 SER A N 5
ATOM 5093 C CA . SER A 1 2 ? -24.580 0.045 -5.119 1.00 0.00 2 SER A CA 5
ATOM 5094 C C . SER A 1 2 ? -23.654 1.226 -4.848 1.00 0.00 2 SER A C 5
ATOM 5095 O O . SER A 1 2 ? -23.577 2.164 -5.642 1.00 0.00 2 SER A O 5
ATOM 5103 N N . SER A 1 3 ? -22.953 1.174 -3.720 1.00 0.00 3 SER A N 5
ATOM 5104 C CA . SER A 1 3 ? -22.034 2.241 -3.341 1.00 0.00 3 SER A CA 5
ATOM 5105 C C . SER A 1 3 ? -20.771 1.670 -2.705 1.00 0.00 3 SER A C 5
ATOM 5106 O O . SER A 1 3 ? -20.608 1.702 -1.486 1.00 0.00 3 SER A O 5
ATOM 5114 N N . GLY A 1 4 ? -19.879 1.147 -3.540 1.00 0.00 4 GLY A N 5
ATOM 5115 C CA . GLY A 1 4 ? -18.641 0.576 -3.042 1.00 0.00 4 GLY A CA 5
ATOM 5116 C C . GLY A 1 4 ? -17.727 0.112 -4.158 1.00 0.00 4 GLY A C 5
ATOM 5117 O O . GLY A 1 4 ? -17.584 -1.088 -4.394 1.00 0.00 4 GLY A O 5
ATOM 5121 N N . SER A 1 5 ? -17.106 1.064 -4.848 1.00 0.00 5 SER A N 5
ATOM 5122 C CA . SER A 1 5 ? -16.205 0.746 -5.949 1.00 0.00 5 SER A CA 5
ATOM 5123 C C . SER A 1 5 ? -14.754 1.007 -5.555 1.00 0.00 5 SER A C 5
ATOM 5124 O O . SER A 1 5 ? -13.887 0.151 -5.733 1.00 0.00 5 SER A O 5
ATOM 5132 N N . SER A 1 6 ? -14.497 2.197 -5.020 1.00 0.00 6 SER A N 5
ATOM 5133 C CA . SER A 1 6 ? -13.151 2.574 -4.605 1.00 0.00 6 SER A CA 5
ATOM 5134 C C . SER A 1 6 ? -12.938 2.280 -3.123 1.00 0.00 6 SER A C 5
ATOM 5135 O O . SER A 1 6 ? -12.403 3.106 -2.385 1.00 0.00 6 SER A O 5
ATOM 5143 N N . GLY A 1 7 ? -13.360 1.094 -2.694 1.00 0.00 7 GLY A N 5
ATOM 5144 C CA . GLY A 1 7 ? -13.208 0.711 -1.303 1.00 0.00 7 GLY A CA 5
ATOM 5145 C C . GLY A 1 7 ? -12.922 -0.769 -1.137 1.00 0.00 7 GLY A C 5
ATOM 5146 O O . GLY A 1 7 ? -12.832 -1.518 -2.110 1.00 0.00 7 GLY A O 5
ATOM 5150 N N . PRO A 1 8 ? -12.773 -1.210 0.121 1.00 0.00 8 PRO A N 5
ATOM 5151 C CA . PRO A 1 8 ? -12.492 -2.612 0.440 1.00 0.00 8 PRO A CA 5
ATOM 5152 C C . PRO A 1 8 ? -13.685 -3.521 0.159 1.00 0.00 8 PRO A C 5
ATOM 5153 O O . PRO A 1 8 ? -14.822 -3.187 0.491 1.00 0.00 8 PRO A O 5
ATOM 5164 N N . TRP A 1 9 ? -13.417 -4.668 -0.453 1.00 0.00 9 TRP A N 5
ATOM 5165 C CA . TRP A 1 9 ? -14.469 -5.625 -0.778 1.00 0.00 9 TRP A CA 5
ATOM 5166 C C . TRP A 1 9 ? -15.060 -6.235 0.488 1.00 0.00 9 TRP A C 5
ATOM 5167 O O . TRP A 1 9 ? -14.356 -6.431 1.479 1.00 0.00 9 TRP A O 5
ATOM 5188 N N . GLN A 1 10 ? -16.354 -6.533 0.448 1.00 0.00 10 GLN A N 5
ATOM 5189 C CA . GLN A 1 10 ? -17.038 -7.121 1.594 1.00 0.00 10 GLN A CA 5
ATOM 5190 C C . GLN A 1 10 ? -18.151 -8.060 1.140 1.00 0.00 10 GLN A C 5
ATOM 5191 O O . GLN A 1 10 ? -18.627 -7.996 0.006 1.00 0.00 10 GLN A O 5
ATOM 5205 N N . PRO A 1 11 ? -18.579 -8.953 2.045 1.00 0.00 11 PRO A N 5
ATOM 5206 C CA . PRO A 1 11 ? -19.641 -9.922 1.761 1.00 0.00 11 PRO A CA 5
ATOM 5207 C C . PRO A 1 11 ? -21.008 -9.260 1.624 1.00 0.00 11 PRO A C 5
ATOM 5208 O O . PRO A 1 11 ? -21.284 -8.221 2.225 1.00 0.00 11 PRO A O 5
ATOM 5219 N N . PRO A 1 12 ? -21.885 -9.873 0.816 1.00 0.00 12 PRO A N 5
ATOM 5220 C CA . PRO A 1 12 ? -23.239 -9.361 0.583 1.00 0.00 12 PRO A CA 5
ATOM 5221 C C . PRO A 1 12 ? -24.129 -9.495 1.814 1.00 0.00 12 PRO A C 5
ATOM 5222 O O . PRO A 1 12 ? -23.673 -9.908 2.880 1.00 0.00 12 PRO A O 5
ATOM 5233 N N . ALA A 1 13 ? -25.402 -9.143 1.659 1.00 0.00 13 ALA A N 5
ATOM 5234 C CA . ALA A 1 13 ? -26.356 -9.226 2.757 1.00 0.00 13 ALA A CA 5
ATOM 5235 C C . ALA A 1 13 ? -27.011 -10.603 2.813 1.00 0.00 13 ALA A C 5
ATOM 5236 O O . ALA A 1 13 ? -27.156 -11.189 3.886 1.00 0.00 13 ALA A O 5
ATOM 5243 N N . ASP A 1 14 ? -27.404 -11.112 1.651 1.00 0.00 14 ASP A N 5
ATOM 5244 C CA . ASP A 1 14 ? -28.044 -12.420 1.567 1.00 0.00 14 ASP A CA 5
ATOM 5245 C C . ASP A 1 14 ? -27.043 -13.534 1.862 1.00 0.00 14 ASP A C 5
ATOM 5246 O O . ASP A 1 14 ? -27.322 -14.442 2.646 1.00 0.00 14 ASP A O 5
ATOM 5255 N N . LEU A 1 15 ? -25.878 -13.458 1.228 1.00 0.00 15 LEU A N 5
ATOM 5256 C CA . LEU A 1 15 ? -24.836 -14.460 1.422 1.00 0.00 15 LEU A CA 5
ATOM 5257 C C . LEU A 1 15 ? -25.306 -15.833 0.949 1.00 0.00 15 LEU A C 5
ATOM 5258 O O . LEU A 1 15 ? -24.823 -16.862 1.422 1.00 0.00 15 LEU A O 5
ATOM 5274 N N . SER A 1 16 ? -26.248 -15.840 0.012 1.00 0.00 16 SER A N 5
ATOM 5275 C CA . SER A 1 16 ? -26.784 -17.085 -0.524 1.00 0.00 16 SER A CA 5
ATOM 5276 C C . SER A 1 16 ? -26.494 -17.204 -2.017 1.00 0.00 16 SER A C 5
ATOM 5277 O O . SER A 1 16 ? -27.293 -17.753 -2.774 1.00 0.00 16 SER A O 5
ATOM 5285 N N . GLY A 1 17 ? -25.343 -16.684 -2.433 1.00 0.00 17 GLY A N 5
ATOM 5286 C CA . GLY A 1 17 ? -24.967 -16.742 -3.833 1.00 0.00 17 GLY A CA 5
ATOM 5287 C C . GLY A 1 17 ? -23.472 -16.601 -4.038 1.00 0.00 17 GLY A C 5
ATOM 5288 O O . GLY A 1 17 ? -23.020 -16.192 -5.109 1.00 0.00 17 GLY A O 5
ATOM 5292 N N . LEU A 1 18 ? -22.701 -16.937 -3.010 1.00 0.00 18 LEU A N 5
ATOM 5293 C CA . LEU A 1 18 ? -21.247 -16.845 -3.081 1.00 0.00 18 LEU A CA 5
ATOM 5294 C C . LEU A 1 18 ? -20.631 -18.197 -3.426 1.00 0.00 18 LEU A C 5
ATOM 5295 O O . LEU A 1 18 ? -21.240 -19.243 -3.200 1.00 0.00 18 LEU A O 5
ATOM 5311 N N . SER A 1 19 ? -19.420 -18.169 -3.971 1.00 0.00 19 SER A N 5
ATOM 5312 C CA . SER A 1 19 ? -18.722 -19.392 -4.349 1.00 0.00 19 SER A CA 5
ATOM 5313 C C . SER A 1 19 ? -17.903 -19.933 -3.180 1.00 0.00 19 SER A C 5
ATOM 5314 O O . SER A 1 19 ? -17.693 -19.242 -2.183 1.00 0.00 19 SER A O 5
ATOM 5322 N N . ILE A 1 20 ? -17.443 -21.172 -3.312 1.00 0.00 20 ILE A N 5
ATOM 5323 C CA . ILE A 1 20 ? -16.646 -21.806 -2.269 1.00 0.00 20 ILE A CA 5
ATOM 5324 C C . ILE A 1 20 ? -15.397 -20.988 -1.958 1.00 0.00 20 ILE A C 5
ATOM 5325 O O . ILE A 1 20 ? -14.917 -20.978 -0.825 1.00 0.00 20 ILE A O 5
ATOM 5341 N N . GLU A 1 21 ? -14.878 -20.301 -2.971 1.00 0.00 21 GLU A N 5
ATOM 5342 C CA . GLU A 1 21 ? -13.686 -19.479 -2.805 1.00 0.00 21 GLU A CA 5
ATOM 5343 C C . GLU A 1 21 ? -14.036 -18.134 -2.173 1.00 0.00 21 GLU A C 5
ATOM 5344 O O . GLU A 1 21 ? -13.204 -17.513 -1.512 1.00 0.00 21 GLU A O 5
ATOM 5356 N N . GLU A 1 22 ? -15.272 -17.692 -2.383 1.00 0.00 22 GLU A N 5
ATOM 5357 C CA . GLU A 1 22 ? -15.731 -16.421 -1.835 1.00 0.00 22 GLU A CA 5
ATOM 5358 C C . GLU A 1 22 ? -15.958 -16.528 -0.330 1.00 0.00 22 GLU A C 5
ATOM 5359 O O . GLU A 1 22 ? -15.841 -15.542 0.398 1.00 0.00 22 GLU A O 5
ATOM 5371 N N . VAL A 1 23 ? -16.284 -17.731 0.130 1.00 0.00 23 VAL A N 5
ATOM 5372 C CA . VAL A 1 23 ? -16.527 -17.968 1.548 1.00 0.00 23 VAL A CA 5
ATOM 5373 C C . VAL A 1 23 ? -15.250 -17.792 2.361 1.00 0.00 23 VAL A C 5
ATOM 5374 O O . VAL A 1 23 ? -15.282 -17.294 3.486 1.00 0.00 23 VAL A O 5
ATOM 5387 N N . SER A 1 24 ? -14.126 -18.205 1.784 1.00 0.00 24 SER A N 5
ATOM 5388 C CA . SER A 1 24 ? -12.837 -18.097 2.457 1.00 0.00 24 SER A CA 5
ATOM 5389 C C . SER A 1 24 ? -12.582 -16.664 2.915 1.00 0.00 24 SER A C 5
ATOM 5390 O O . SER A 1 24 ? -11.895 -16.430 3.910 1.00 0.00 24 SER A O 5
ATOM 5398 N N . LYS A 1 25 ? -13.141 -15.707 2.182 1.00 0.00 25 LYS A N 5
ATOM 5399 C CA . LYS A 1 25 ? -12.977 -14.296 2.512 1.00 0.00 25 LYS A CA 5
ATOM 5400 C C . LYS A 1 25 ? -14.111 -13.812 3.410 1.00 0.00 25 LYS A C 5
ATOM 5401 O O . LYS A 1 25 ? -13.937 -12.885 4.200 1.00 0.00 25 LYS A O 5
ATOM 5420 N N . SER A 1 26 ? -15.272 -14.446 3.283 1.00 0.00 26 SER A N 5
ATOM 5421 C CA . SER A 1 26 ? -16.435 -14.078 4.082 1.00 0.00 26 SER A CA 5
ATOM 5422 C C . SER A 1 26 ? -16.105 -14.115 5.571 1.00 0.00 26 SER A C 5
ATOM 5423 O O . SER A 1 26 ? -16.599 -13.298 6.349 1.00 0.00 26 SER A O 5
ATOM 5431 N N . LEU A 1 27 ? -15.267 -15.069 5.961 1.00 0.00 27 LEU A N 5
ATOM 5432 C CA . LEU A 1 27 ? -14.869 -15.214 7.357 1.00 0.00 27 LEU A CA 5
ATOM 5433 C C . LEU A 1 27 ? -13.773 -14.217 7.718 1.00 0.00 27 LEU A C 5
ATOM 5434 O O . LEU A 1 27 ? -13.658 -13.794 8.868 1.00 0.00 27 LEU A O 5
ATOM 5450 N N . ARG A 1 28 ? -12.969 -13.845 6.726 1.00 0.00 28 ARG A N 5
ATOM 5451 C CA . ARG A 1 28 ? -11.882 -12.897 6.938 1.00 0.00 28 ARG A CA 5
ATOM 5452 C C . ARG A 1 28 ? -12.395 -11.621 7.599 1.00 0.00 28 ARG A C 5
ATOM 5453 O O . ARG A 1 28 ? -11.676 -10.970 8.358 1.00 0.00 28 ARG A O 5
ATOM 5474 N N . PHE A 1 29 ? -13.643 -11.269 7.306 1.00 0.00 29 PHE A N 5
ATOM 5475 C CA . PHE A 1 29 ? -14.251 -10.070 7.870 1.00 0.00 29 PHE A CA 5
ATOM 5476 C C . PHE A 1 29 ? -14.119 -10.057 9.390 1.00 0.00 29 PHE A C 5
ATOM 5477 O O . PHE A 1 29 ? -13.724 -9.051 9.981 1.00 0.00 29 PHE A O 5
ATOM 5494 N N . ILE A 1 30 ? -14.454 -11.179 10.017 1.00 0.00 30 ILE A N 5
ATOM 5495 C CA . ILE A 1 30 ? -14.372 -11.298 11.467 1.00 0.00 30 ILE A CA 5
ATOM 5496 C C . ILE A 1 30 ? -13.004 -11.811 11.901 1.00 0.00 30 ILE A C 5
ATOM 5497 O O . ILE A 1 30 ? -12.560 -11.558 13.020 1.00 0.00 30 ILE A O 5
ATOM 5513 N N . GLY A 1 31 ? -12.337 -12.534 11.005 1.00 0.00 31 GLY A N 5
ATOM 5514 C CA . GLY A 1 31 ? -11.025 -13.070 11.313 1.00 0.00 31 GLY A CA 5
ATOM 5515 C C . GLY A 1 31 ? -11.095 -14.317 12.172 1.00 0.00 31 GLY A C 5
ATOM 5516 O O . GLY A 1 31 ? -11.121 -14.234 13.400 1.00 0.00 31 GLY A O 5
ATOM 5520 N N . LEU A 1 32 ? -11.127 -15.477 11.525 1.00 0.00 32 LEU A N 5
ATOM 5521 C CA . LEU A 1 32 ? -11.197 -16.749 12.238 1.00 0.00 32 LEU A CA 5
ATOM 5522 C C . LEU A 1 32 ? -9.897 -17.532 12.083 1.00 0.00 32 LEU A C 5
ATOM 5523 O O . LEU A 1 32 ? -8.957 -17.071 11.436 1.00 0.00 32 LEU A O 5
ATOM 5539 N N . SER A 1 33 ? -9.853 -18.719 12.679 1.00 0.00 33 SER A N 5
ATOM 5540 C CA . SER A 1 33 ? -8.668 -19.566 12.609 1.00 0.00 33 SER A CA 5
ATOM 5541 C C . SER A 1 33 ? -8.481 -20.123 11.201 1.00 0.00 33 SER A C 5
ATOM 5542 O O . SER A 1 33 ? -9.445 -20.521 10.548 1.00 0.00 33 SER A O 5
ATOM 5550 N N . GLU A 1 34 ? -7.234 -20.147 10.741 1.00 0.00 34 GLU A N 5
ATOM 5551 C CA . GLU A 1 34 ? -6.921 -20.655 9.410 1.00 0.00 34 GLU A CA 5
ATOM 5552 C C . GLU A 1 34 ? -7.494 -22.056 9.214 1.00 0.00 34 GLU A C 5
ATOM 5553 O O . GLU A 1 34 ? -7.850 -22.442 8.100 1.00 0.00 34 GLU A O 5
ATOM 5565 N N . ASP A 1 35 ? -7.578 -22.812 10.303 1.00 0.00 35 ASP A N 5
ATOM 5566 C CA . ASP A 1 35 ? -8.107 -24.170 10.252 1.00 0.00 35 ASP A CA 5
ATOM 5567 C C . ASP A 1 35 ? -9.615 -24.157 10.021 1.00 0.00 35 ASP A C 5
ATOM 5568 O O . ASP A 1 35 ? -10.161 -25.044 9.365 1.00 0.00 35 ASP A O 5
ATOM 5577 N N . VAL A 1 36 ? -10.283 -23.146 10.567 1.00 0.00 36 VAL A N 5
ATOM 5578 C CA . VAL A 1 36 ? -11.728 -23.017 10.421 1.00 0.00 36 VAL A CA 5
ATOM 5579 C C . VAL A 1 36 ? -12.108 -22.688 8.981 1.00 0.00 36 VAL A C 5
ATOM 5580 O O . VAL A 1 36 ? -12.963 -23.347 8.388 1.00 0.00 36 VAL A O 5
ATOM 5593 N N . ILE A 1 37 ? -11.467 -21.666 8.425 1.00 0.00 37 ILE A N 5
ATOM 5594 C CA . ILE A 1 37 ? -11.737 -21.250 7.055 1.00 0.00 37 ILE A CA 5
ATOM 5595 C C . ILE A 1 37 ? -11.561 -22.412 6.083 1.00 0.00 37 ILE A C 5
ATOM 5596 O O . ILE A 1 37 ? -12.457 -22.719 5.297 1.00 0.00 37 ILE A O 5
ATOM 5612 N N . SER A 1 38 ? -10.399 -23.056 6.144 1.00 0.00 38 SER A N 5
ATOM 5613 C CA . SER A 1 38 ? -10.104 -24.184 5.268 1.00 0.00 38 SER A CA 5
ATOM 5614 C C . SER A 1 38 ? -11.087 -25.326 5.503 1.00 0.00 38 SER A C 5
ATOM 5615 O O . SER A 1 38 ? -11.362 -26.119 4.603 1.00 0.00 38 SER A O 5
ATOM 5623 N N . PHE A 1 39 ? -11.614 -25.404 6.721 1.00 0.00 39 PHE A N 5
ATOM 5624 C CA . PHE A 1 39 ? -12.566 -26.450 7.077 1.00 0.00 39 PHE A CA 5
ATOM 5625 C C . PHE A 1 39 ? -13.844 -26.326 6.252 1.00 0.00 39 PHE A C 5
ATOM 5626 O O . PHE A 1 39 ? -14.549 -27.309 6.027 1.00 0.00 39 PHE A O 5
ATOM 5643 N N . PHE A 1 40 ? -14.135 -25.109 5.803 1.00 0.00 40 PHE A N 5
ATOM 5644 C CA . PHE A 1 40 ? -15.328 -24.855 5.004 1.00 0.00 40 PHE A CA 5
ATOM 5645 C C . PHE A 1 40 ? -15.049 -25.082 3.521 1.00 0.00 40 PHE A C 5
ATOM 5646 O O . PHE A 1 40 ? -15.841 -25.708 2.818 1.00 0.00 40 PHE A O 5
ATOM 5663 N N . VAL A 1 41 ? -13.916 -24.567 3.053 1.00 0.00 41 VAL A N 5
ATOM 5664 C CA . VAL A 1 41 ? -13.530 -24.713 1.655 1.00 0.00 41 VAL A CA 5
ATOM 5665 C C . VAL A 1 41 ? -13.263 -26.174 1.309 1.00 0.00 41 VAL A C 5
ATOM 5666 O O . VAL A 1 41 ? -13.440 -26.595 0.165 1.00 0.00 41 VAL A O 5
ATOM 5679 N N . THR A 1 42 ? -12.836 -26.944 2.304 1.00 0.00 42 THR A N 5
ATOM 5680 C CA . THR A 1 42 ? -12.543 -28.358 2.106 1.00 0.00 42 THR A CA 5
ATOM 5681 C C . THR A 1 42 ? -13.818 -29.192 2.134 1.00 0.00 42 THR A C 5
ATOM 5682 O O . THR A 1 42 ? -13.872 -30.278 1.558 1.00 0.00 42 THR A O 5
ATOM 5693 N N . GLU A 1 43 ? -14.842 -28.678 2.807 1.00 0.00 43 GLU A N 5
ATOM 5694 C CA . GLU A 1 43 ? -16.118 -29.377 2.909 1.00 0.00 43 GLU A CA 5
ATOM 5695 C C . GLU A 1 43 ? -17.094 -28.888 1.843 1.00 0.00 43 GLU A C 5
ATOM 5696 O O . GLU A 1 43 ? -18.310 -29.007 1.997 1.00 0.00 43 GLU A O 5
ATOM 5708 N N . LYS A 1 44 ? -16.553 -28.337 0.762 1.00 0.00 44 LYS A N 5
ATOM 5709 C CA . LYS A 1 44 ? -17.373 -27.830 -0.331 1.00 0.00 44 LYS A CA 5
ATOM 5710 C C . LYS A 1 44 ? -18.405 -26.831 0.182 1.00 0.00 44 LYS A C 5
ATOM 5711 O O . LYS A 1 44 ? -19.470 -26.664 -0.414 1.00 0.00 44 LYS A O 5
ATOM 5730 N N . ILE A 1 45 ? -18.082 -26.169 1.287 1.00 0.00 45 ILE A N 5
ATOM 5731 C CA . ILE A 1 45 ? -18.981 -25.184 1.877 1.00 0.00 45 ILE A CA 5
ATOM 5732 C C . ILE A 1 45 ? -18.948 -23.874 1.099 1.00 0.00 45 ILE A C 5
ATOM 5733 O O . ILE A 1 45 ? -17.890 -23.268 0.927 1.00 0.00 45 ILE A O 5
ATOM 5749 N N . ASP A 1 46 ? -20.114 -23.440 0.631 1.00 0.00 46 ASP A N 5
ATOM 5750 C CA . ASP A 1 46 ? -20.220 -22.199 -0.127 1.00 0.00 46 ASP A CA 5
ATOM 5751 C C . ASP A 1 46 ? -21.149 -21.213 0.573 1.00 0.00 46 ASP A C 5
ATOM 5752 O O . ASP A 1 46 ? -21.607 -21.459 1.688 1.00 0.00 46 ASP A O 5
ATOM 5761 N N . GLY A 1 47 ? -21.423 -20.093 -0.090 1.00 0.00 47 GLY A N 5
ATOM 5762 C CA . GLY A 1 47 ? -22.295 -19.085 0.485 1.00 0.00 47 GLY A CA 5
ATOM 5763 C C . GLY A 1 47 ? -23.677 -19.624 0.798 1.00 0.00 47 GLY A C 5
ATOM 5764 O O . GLY A 1 47 ? -24.152 -19.515 1.927 1.00 0.00 47 GLY A O 5
ATOM 5768 N N . ASN A 1 48 ? -24.324 -20.207 -0.206 1.00 0.00 48 ASN A N 5
ATOM 5769 C CA . ASN A 1 48 ? -25.661 -20.763 -0.033 1.00 0.00 48 ASN A CA 5
ATOM 5770 C C . ASN A 1 48 ? -25.666 -21.843 1.044 1.00 0.00 48 ASN A C 5
ATOM 5771 O O . ASN A 1 48 ? -26.684 -22.082 1.694 1.00 0.00 48 ASN A O 5
ATOM 5782 N N . LEU A 1 49 ? -24.522 -22.492 1.228 1.00 0.00 49 LEU A N 5
ATOM 5783 C CA . LEU A 1 49 ? -24.393 -23.547 2.228 1.00 0.00 49 LEU A CA 5
ATOM 5784 C C . LEU A 1 49 ? -24.283 -22.957 3.630 1.00 0.00 49 LEU A C 5
ATOM 5785 O O . LEU A 1 49 ? -24.886 -23.465 4.577 1.00 0.00 49 LEU A O 5
ATOM 5801 N N . LEU A 1 50 ? -23.513 -21.882 3.756 1.00 0.00 50 LEU A N 5
ATOM 5802 C CA . LEU A 1 50 ? -23.327 -21.221 5.043 1.00 0.00 50 LEU A CA 5
ATOM 5803 C C . LEU A 1 50 ? -24.654 -20.703 5.587 1.00 0.00 50 LEU A C 5
ATOM 5804 O O . LEU A 1 50 ? -25.013 -20.967 6.735 1.00 0.00 50 LEU A O 5
ATOM 5820 N N . VAL A 1 51 ? -25.382 -19.966 4.754 1.00 0.00 51 VAL A N 5
ATOM 5821 C CA . VAL A 1 51 ? -26.672 -19.414 5.150 1.00 0.00 51 VAL A CA 5
ATOM 5822 C C . VAL A 1 51 ? -27.628 -20.515 5.593 1.00 0.00 51 VAL A C 5
ATOM 5823 O O . VAL A 1 51 ? -28.546 -20.274 6.378 1.00 0.00 51 VAL A O 5
ATOM 5836 N N . GLN A 1 52 ? -27.407 -21.723 5.086 1.00 0.00 52 GLN A N 5
ATOM 5837 C CA . GLN A 1 52 ? -28.250 -22.862 5.431 1.00 0.00 52 GLN A CA 5
ATOM 5838 C C . GLN A 1 52 ? -27.787 -23.508 6.733 1.00 0.00 52 GLN A C 5
ATOM 5839 O O . GLN A 1 52 ? -28.589 -24.074 7.477 1.00 0.00 52 GLN A O 5
ATOM 5853 N N . LEU A 1 53 ? -26.489 -23.421 7.001 1.00 0.00 53 LEU A N 5
ATOM 5854 C CA . LEU A 1 53 ? -25.918 -23.998 8.213 1.00 0.00 53 LEU A CA 5
ATOM 5855 C C . LEU A 1 53 ? -26.543 -23.376 9.458 1.00 0.00 53 LEU A C 5
ATOM 5856 O O . LEU A 1 53 ? -26.774 -22.168 9.514 1.00 0.00 53 LEU A O 5
ATOM 5872 N N . THR A 1 54 ? -26.812 -24.210 10.458 1.00 0.00 54 THR A N 5
ATOM 5873 C CA . THR A 1 54 ? -27.409 -23.743 11.703 1.00 0.00 54 THR A CA 5
ATOM 5874 C C . THR A 1 54 ? -26.502 -24.039 12.892 1.00 0.00 54 THR A C 5
ATOM 5875 O O . THR A 1 54 ? -25.495 -24.733 12.758 1.00 0.00 54 THR A O 5
ATOM 5886 N N . GLU A 1 55 ? -26.868 -23.509 14.055 1.00 0.00 55 GLU A N 5
ATOM 5887 C CA . GLU A 1 55 ? -26.085 -23.717 15.268 1.00 0.00 55 GLU A CA 5
ATOM 5888 C C . GLU A 1 55 ? -26.107 -25.185 15.684 1.00 0.00 55 GLU A C 5
ATOM 5889 O O . GLU A 1 55 ? -25.147 -25.689 16.267 1.00 0.00 55 GLU A O 5
ATOM 5901 N N . GLU A 1 56 ? -27.208 -25.865 15.380 1.00 0.00 56 GLU A N 5
ATOM 5902 C CA . GLU A 1 56 ? -27.355 -27.274 15.723 1.00 0.00 56 GLU A CA 5
ATOM 5903 C C . GLU A 1 56 ? -26.414 -28.138 14.888 1.00 0.00 56 GLU A C 5
ATOM 5904 O O . GLU A 1 56 ? -25.735 -29.021 15.414 1.00 0.00 56 GLU A O 5
ATOM 5916 N N . ILE A 1 57 ? -26.380 -27.877 13.586 1.00 0.00 57 ILE A N 5
ATOM 5917 C CA . ILE A 1 57 ? -25.523 -28.630 12.679 1.00 0.00 57 ILE A CA 5
ATOM 5918 C C . ILE A 1 57 ? -24.059 -28.237 12.853 1.00 0.00 57 ILE A C 5
ATOM 5919 O O . ILE A 1 57 ? -23.157 -29.044 12.622 1.00 0.00 57 ILE A O 5
ATOM 5935 N N . LEU A 1 58 ? -23.831 -26.995 13.263 1.00 0.00 58 LEU A N 5
ATOM 5936 C CA . LEU A 1 58 ? -22.476 -26.495 13.470 1.00 0.00 58 LEU A CA 5
ATOM 5937 C C . LEU A 1 58 ? -21.833 -27.153 14.687 1.00 0.00 58 LEU A C 5
ATOM 5938 O O . LEU A 1 58 ? -20.610 -27.266 14.770 1.00 0.00 58 LEU A O 5
ATOM 5954 N N . SER A 1 59 ? -22.666 -27.586 15.628 1.00 0.00 59 SER A N 5
ATOM 5955 C CA . SER A 1 59 ? -22.179 -28.232 16.841 1.00 0.00 59 SER A CA 5
ATOM 5956 C C . SER A 1 59 ? -22.328 -29.747 16.748 1.00 0.00 59 SER A C 5
ATOM 5957 O O . SER A 1 59 ? -21.586 -30.495 17.385 1.00 0.00 59 SER A O 5
ATOM 5965 N N . GLU A 1 60 ? -23.293 -30.193 15.949 1.00 0.00 60 GLU A N 5
ATOM 5966 C CA . GLU A 1 60 ? -23.541 -31.619 15.773 1.00 0.00 60 GLU A CA 5
ATOM 5967 C C . GLU A 1 60 ? -22.567 -32.219 14.762 1.00 0.00 60 GLU A C 5
ATOM 5968 O O . GLU A 1 60 ? -21.879 -33.197 15.053 1.00 0.00 60 GLU A O 5
ATOM 5980 N N . ASP A 1 61 ? -22.516 -31.626 13.574 1.00 0.00 61 ASP A N 5
ATOM 5981 C CA . ASP A 1 61 ? -21.628 -32.101 12.520 1.00 0.00 61 ASP A CA 5
ATOM 5982 C C . ASP A 1 61 ? -20.220 -31.541 12.703 1.00 0.00 61 ASP A C 5
ATOM 5983 O O . ASP A 1 61 ? -19.307 -32.254 13.118 1.00 0.00 61 ASP A O 5
ATOM 5992 N N . PHE A 1 62 ? -20.053 -30.261 12.389 1.00 0.00 62 PHE A N 5
ATOM 5993 C CA . PHE A 1 62 ? -18.756 -29.606 12.516 1.00 0.00 62 PHE A CA 5
ATOM 5994 C C . PHE A 1 62 ? -18.221 -29.732 13.939 1.00 0.00 62 PHE A C 5
ATOM 5995 O O . PHE A 1 62 ? -17.032 -29.975 14.149 1.00 0.00 62 PHE A O 5
ATOM 6012 N N . LYS A 1 63 ? -19.107 -29.564 14.915 1.00 0.00 63 LYS A N 5
ATOM 6013 C CA . LYS A 1 63 ? -18.726 -29.659 16.320 1.00 0.00 63 LYS A CA 5
ATOM 6014 C C . LYS A 1 63 ? -17.632 -28.651 16.656 1.00 0.00 63 LYS A C 5
ATOM 6015 O O . LYS A 1 63 ? -16.673 -28.971 17.361 1.00 0.00 63 LYS A O 5
ATOM 6034 N N . LEU A 1 64 ? -17.781 -27.432 16.150 1.00 0.00 64 LEU A N 5
ATOM 6035 C CA . LEU A 1 64 ? -16.805 -26.376 16.398 1.00 0.00 64 LEU A CA 5
ATOM 6036 C C . LEU A 1 64 ? -16.892 -25.882 17.839 1.00 0.00 64 LEU A C 5
ATOM 6037 O O . LEU A 1 64 ? -17.783 -26.280 18.589 1.00 0.00 64 LEU A O 5
ATOM 6053 N N . SER A 1 65 ? -15.961 -25.013 18.218 1.00 0.00 65 SER A N 5
ATOM 6054 C CA . SER A 1 65 ? -15.931 -24.466 19.569 1.00 0.00 65 SER A CA 5
ATOM 6055 C C . SER A 1 65 ? -17.122 -23.544 19.809 1.00 0.00 65 SER A C 5
ATOM 6056 O O . SER A 1 65 ? -17.725 -23.031 18.866 1.00 0.00 65 SER A O 5
ATOM 6064 N N . LYS A 1 66 ? -17.456 -23.336 21.078 1.00 0.00 66 LYS A N 5
ATOM 6065 C CA . LYS A 1 66 ? -18.574 -22.475 21.445 1.00 0.00 66 LYS A CA 5
ATOM 6066 C C . LYS A 1 66 ? -18.381 -21.067 20.891 1.00 0.00 66 LYS A C 5
ATOM 6067 O O . LYS A 1 66 ? -19.348 -20.386 20.547 1.00 0.00 66 LYS A O 5
ATOM 6086 N N . LEU A 1 67 ? -17.127 -20.637 20.805 1.00 0.00 67 LEU A N 5
ATOM 6087 C CA . LEU A 1 67 ? -16.807 -19.310 20.291 1.00 0.00 67 LEU A CA 5
ATOM 6088 C C . LEU A 1 67 ? -16.953 -19.264 18.774 1.00 0.00 67 LEU A C 5
ATOM 6089 O O . LEU A 1 67 ? -17.485 -18.301 18.222 1.00 0.00 67 LEU A O 5
ATOM 6105 N N . GLN A 1 68 ? -16.480 -20.312 18.107 1.00 0.00 68 GLN A N 5
ATOM 6106 C CA . GLN A 1 68 ? -16.560 -20.390 16.653 1.00 0.00 68 GLN A CA 5
ATOM 6107 C C . GLN A 1 68 ? -18.013 -20.426 16.189 1.00 0.00 68 GLN A C 5
ATOM 6108 O O . GLN A 1 68 ? -18.432 -19.614 15.364 1.00 0.00 68 GLN A O 5
ATOM 6122 N N . VAL A 1 69 ? -18.777 -21.372 16.725 1.00 0.00 69 VAL A N 5
ATOM 6123 C CA . VAL A 1 69 ? -20.184 -21.513 16.367 1.00 0.00 69 VAL A CA 5
ATOM 6124 C C . VAL A 1 69 ? -20.930 -20.196 16.542 1.00 0.00 69 VAL A C 5
ATOM 6125 O O . VAL A 1 69 ? -21.914 -19.930 15.851 1.00 0.00 69 VAL A O 5
ATOM 6138 N N . LYS A 1 70 ? -20.456 -19.373 17.471 1.00 0.00 70 LYS A N 5
ATOM 6139 C CA . LYS A 1 70 ? -21.076 -18.080 17.737 1.00 0.00 70 LYS A CA 5
ATOM 6140 C C . LYS A 1 70 ? -20.523 -17.008 16.805 1.00 0.00 70 LYS A C 5
ATOM 6141 O O . LYS A 1 70 ? -21.216 -16.051 16.460 1.00 0.00 70 LYS A O 5
ATOM 6160 N N . LYS A 1 71 ? -19.269 -17.175 16.397 1.00 0.00 71 LYS A N 5
ATOM 6161 C CA . LYS A 1 71 ? -18.622 -16.223 15.501 1.00 0.00 71 LYS A CA 5
ATOM 6162 C C . LYS A 1 71 ? -19.085 -16.429 14.063 1.00 0.00 71 LYS A C 5
ATOM 6163 O O . LYS A 1 71 ? -19.077 -15.496 13.259 1.00 0.00 71 LYS A O 5
ATOM 6182 N N . ILE A 1 72 ? -19.489 -17.654 13.745 1.00 0.00 72 ILE A N 5
ATOM 6183 C CA . ILE A 1 72 ? -19.958 -17.980 12.404 1.00 0.00 72 ILE A CA 5
ATOM 6184 C C . ILE A 1 72 ? -21.439 -17.651 12.245 1.00 0.00 72 ILE A C 5
ATOM 6185 O O . ILE A 1 72 ? -21.835 -16.967 11.302 1.00 0.00 72 ILE A O 5
ATOM 6201 N N . MET A 1 73 ? -22.252 -18.143 13.175 1.00 0.00 73 MET A N 5
ATOM 6202 C CA . MET A 1 73 ? -23.689 -17.899 13.139 1.00 0.00 73 MET A CA 5
ATOM 6203 C C . MET A 1 73 ? -23.986 -16.403 13.123 1.00 0.00 73 MET A C 5
ATOM 6204 O O . MET A 1 73 ? -24.811 -15.934 12.340 1.00 0.00 73 MET A O 5
ATOM 6218 N N . GLN A 1 74 ? -23.309 -15.660 13.993 1.00 0.00 74 GLN A N 5
ATOM 6219 C CA . GLN A 1 74 ? -23.503 -14.218 14.079 1.00 0.00 74 GLN A CA 5
ATOM 6220 C C . GLN A 1 74 ? -23.261 -13.555 12.727 1.00 0.00 74 GLN A C 5
ATOM 6221 O O . GLN A 1 74 ? -23.849 -12.517 12.419 1.00 0.00 74 GLN A O 5
ATOM 6235 N N . PHE A 1 75 ? -22.393 -14.160 11.924 1.00 0.00 75 PHE A N 5
ATOM 6236 C CA . PHE A 1 75 ? -22.073 -13.627 10.604 1.00 0.00 75 PHE A CA 5
ATOM 6237 C C . PHE A 1 75 ? -23.186 -13.937 9.608 1.00 0.00 75 PHE A C 5
ATOM 6238 O O . PHE A 1 75 ? -23.438 -13.164 8.683 1.00 0.00 75 PHE A O 5
ATOM 6255 N N . ILE A 1 76 ? -23.848 -15.072 9.803 1.00 0.00 76 ILE A N 5
ATOM 6256 C CA . ILE A 1 76 ? -24.934 -15.484 8.923 1.00 0.00 76 ILE A CA 5
ATOM 6257 C C . ILE A 1 76 ? -26.142 -14.566 9.074 1.00 0.00 76 ILE A C 5
ATOM 6258 O O . ILE A 1 76 ? -26.581 -13.938 8.111 1.00 0.00 76 ILE A O 5
ATOM 6274 N N . ASN A 1 77 ? -26.673 -14.491 10.290 1.00 0.00 77 ASN A N 5
ATOM 6275 C CA . ASN A 1 77 ? -27.831 -13.648 10.568 1.00 0.00 77 ASN A CA 5
ATOM 6276 C C . ASN A 1 77 ? -27.434 -12.176 10.606 1.00 0.00 77 ASN A C 5
ATOM 6277 O O . ASN A 1 77 ? -28.185 -11.308 10.162 1.00 0.00 77 ASN A O 5
ATOM 6288 N N . GLY A 1 78 ? -26.248 -11.901 11.140 1.00 0.00 78 GLY A N 5
ATOM 6289 C CA . GLY A 1 78 ? -25.771 -10.533 11.226 1.00 0.00 78 GLY A CA 5
ATOM 6290 C C . GLY A 1 78 ? -26.656 -9.665 12.098 1.00 0.00 78 GLY A C 5
ATOM 6291 O O . GLY A 1 78 ? -26.899 -8.500 11.783 1.00 0.00 78 GLY A O 5
ATOM 6295 N N . SER A 1 79 ? -27.142 -10.233 13.197 1.00 0.00 79 SER A N 5
ATOM 6296 C CA . SER A 1 79 ? -28.010 -9.505 14.114 1.00 0.00 79 SER A CA 5
ATOM 6297 C C . SER A 1 79 ? -27.231 -9.030 15.337 1.00 0.00 79 SER A C 5
ATOM 6298 O O . SER A 1 79 ? -26.266 -9.665 15.758 1.00 0.00 79 SER A O 5
ATOM 6306 N N . GLY A 1 80 ? -27.660 -7.906 15.904 1.00 0.00 80 GLY A N 5
ATOM 6307 C CA . GLY A 1 80 ? -26.992 -7.363 17.072 1.00 0.00 80 GLY A CA 5
ATOM 6308 C C . GLY A 1 80 ? -27.362 -5.916 17.332 1.00 0.00 80 GLY A C 5
ATOM 6309 O O . GLY A 1 80 ? -27.994 -5.257 16.506 1.00 0.00 80 GLY A O 5
ATOM 6313 N N . PRO A 1 81 ? -26.965 -5.401 18.505 1.00 0.00 81 PRO A N 5
ATOM 6314 C CA . PRO A 1 81 ? -27.249 -4.018 18.899 1.00 0.00 81 PRO A CA 5
ATOM 6315 C C . PRO A 1 81 ? -26.458 -3.007 18.076 1.00 0.00 81 PRO A C 5
ATOM 6316 O O . PRO A 1 81 ? -26.995 -1.986 17.647 1.00 0.00 81 PRO A O 5
ATOM 6327 N N . SER A 1 82 ? -25.180 -3.298 17.859 1.00 0.00 82 SER A N 5
ATOM 6328 C CA . SER A 1 82 ? -24.314 -2.412 17.090 1.00 0.00 82 SER A CA 5
ATOM 6329 C C . SER A 1 82 ? -24.300 -1.009 17.690 1.00 0.00 82 SER A C 5
ATOM 6330 O O . SER A 1 82 ? -24.944 -0.096 17.175 1.00 0.00 82 SER A O 5
ATOM 6338 N N . SER A 1 83 ? -23.562 -0.848 18.784 1.00 0.00 83 SER A N 5
ATOM 6339 C CA . SER A 1 83 ? -23.467 0.442 19.458 1.00 0.00 83 SER A CA 5
ATOM 6340 C C . SER A 1 83 ? -24.853 0.982 19.796 1.00 0.00 83 SER A C 5
ATOM 6341 O O . SER A 1 83 ? -25.309 1.963 19.210 1.00 0.00 83 SER A O 5
ATOM 6349 N N . GLY A 1 84 ? -25.519 0.332 20.746 1.00 0.00 84 GLY A N 5
ATOM 6350 C CA . GLY A 1 84 ? -26.846 0.760 21.146 1.00 0.00 84 GLY A CA 5
ATOM 6351 C C . GLY A 1 84 ? -27.474 -0.172 22.163 1.00 0.00 84 GLY A C 5
ATOM 6352 O O . GLY A 1 84 ? -28.322 0.241 22.954 1.00 0.00 84 GLY A O 5
ATOM 6356 N N . GLY A 1 1 ? -15.621 -8.382 -12.537 1.00 0.00 1 GLY A N 6
ATOM 6357 C CA . GLY A 1 1 ? -16.148 -7.769 -11.332 1.00 0.00 1 GLY A CA 6
ATOM 6358 C C . GLY A 1 1 ? -15.066 -7.126 -10.488 1.00 0.00 1 GLY A C 6
ATOM 6359 O O . GLY A 1 1 ? -14.604 -6.026 -10.792 1.00 0.00 1 GLY A O 6
ATOM 6363 N N . SER A 1 2 ? -14.662 -7.811 -9.423 1.00 0.00 2 SER A N 6
ATOM 6364 C CA . SER A 1 2 ? -13.632 -7.297 -8.528 1.00 0.00 2 SER A CA 6
ATOM 6365 C C . SER A 1 2 ? -12.239 -7.606 -9.070 1.00 0.00 2 SER A C 6
ATOM 6366 O O . SER A 1 2 ? -11.759 -8.735 -8.970 1.00 0.00 2 SER A O 6
ATOM 6374 N N . SER A 1 3 ? -11.596 -6.594 -9.644 1.00 0.00 3 SER A N 6
ATOM 6375 C CA . SER A 1 3 ? -10.260 -6.757 -10.205 1.00 0.00 3 SER A CA 6
ATOM 6376 C C . SER A 1 3 ? -9.272 -5.802 -9.541 1.00 0.00 3 SER A C 6
ATOM 6377 O O . SER A 1 3 ? -8.202 -6.212 -9.094 1.00 0.00 3 SER A O 6
ATOM 6385 N N . GLY A 1 4 ? -9.641 -4.526 -9.482 1.00 0.00 4 GLY A N 6
ATOM 6386 C CA . GLY A 1 4 ? -8.777 -3.532 -8.872 1.00 0.00 4 GLY A CA 6
ATOM 6387 C C . GLY A 1 4 ? -9.124 -3.276 -7.419 1.00 0.00 4 GLY A C 6
ATOM 6388 O O . GLY A 1 4 ? -10.298 -3.166 -7.064 1.00 0.00 4 GLY A O 6
ATOM 6392 N N . SER A 1 5 ? -8.101 -3.182 -6.575 1.00 0.00 5 SER A N 6
ATOM 6393 C CA . SER A 1 5 ? -8.304 -2.942 -5.151 1.00 0.00 5 SER A CA 6
ATOM 6394 C C . SER A 1 5 ? -8.523 -1.458 -4.876 1.00 0.00 5 SER A C 6
ATOM 6395 O O . SER A 1 5 ? -7.767 -0.836 -4.129 1.00 0.00 5 SER A O 6
ATOM 6403 N N . SER A 1 6 ? -9.563 -0.896 -5.485 1.00 0.00 6 SER A N 6
ATOM 6404 C CA . SER A 1 6 ? -9.880 0.516 -5.309 1.00 0.00 6 SER A CA 6
ATOM 6405 C C . SER A 1 6 ? -10.250 0.814 -3.859 1.00 0.00 6 SER A C 6
ATOM 6406 O O . SER A 1 6 ? -9.976 1.898 -3.346 1.00 0.00 6 SER A O 6
ATOM 6414 N N . GLY A 1 7 ? -10.876 -0.159 -3.203 1.00 0.00 7 GLY A N 6
ATOM 6415 C CA . GLY A 1 7 ? -11.275 0.017 -1.819 1.00 0.00 7 GLY A CA 6
ATOM 6416 C C . GLY A 1 7 ? -11.449 -1.302 -1.093 1.00 0.00 7 GLY A C 6
ATOM 6417 O O . GLY A 1 7 ? -11.236 -2.377 -1.655 1.00 0.00 7 GLY A O 6
ATOM 6421 N N . PRO A 1 8 ? -11.844 -1.231 0.186 1.00 0.00 8 PRO A N 6
ATOM 6422 C CA . PRO A 1 8 ? -12.055 -2.420 1.018 1.00 0.00 8 PRO A CA 6
ATOM 6423 C C . PRO A 1 8 ? -13.277 -3.222 0.583 1.00 0.00 8 PRO A C 6
ATOM 6424 O O . PRO A 1 8 ? -14.362 -2.669 0.404 1.00 0.00 8 PRO A O 6
ATOM 6435 N N . TRP A 1 9 ? -13.093 -4.527 0.415 1.00 0.00 9 TRP A N 6
ATOM 6436 C CA . TRP A 1 9 ? -14.181 -5.405 0.002 1.00 0.00 9 TRP A CA 6
ATOM 6437 C C . TRP A 1 9 ? -14.771 -6.141 1.199 1.00 0.00 9 TRP A C 6
ATOM 6438 O O . TRP A 1 9 ? -14.056 -6.488 2.139 1.00 0.00 9 TRP A O 6
ATOM 6459 N N . GLN A 1 10 ? -16.079 -6.377 1.159 1.00 0.00 10 GLN A N 6
ATOM 6460 C CA . GLN A 1 10 ? -16.763 -7.072 2.242 1.00 0.00 10 GLN A CA 6
ATOM 6461 C C . GLN A 1 10 ? -17.913 -7.918 1.705 1.00 0.00 10 GLN A C 6
ATOM 6462 O O . GLN A 1 10 ? -18.403 -7.710 0.595 1.00 0.00 10 GLN A O 6
ATOM 6476 N N . PRO A 1 11 ? -18.355 -8.896 2.510 1.00 0.00 11 PRO A N 6
ATOM 6477 C CA . PRO A 1 11 ? -19.452 -9.794 2.136 1.00 0.00 11 PRO A CA 6
ATOM 6478 C C . PRO A 1 11 ? -20.799 -9.080 2.103 1.00 0.00 11 PRO A C 6
ATOM 6479 O O . PRO A 1 11 ? -21.032 -8.109 2.824 1.00 0.00 11 PRO A O 6
ATOM 6490 N N . PRO A 1 12 ? -21.708 -9.569 1.246 1.00 0.00 12 PRO A N 6
ATOM 6491 C CA . PRO A 1 12 ? -23.048 -8.993 1.100 1.00 0.00 12 PRO A CA 6
ATOM 6492 C C . PRO A 1 12 ? -23.923 -9.241 2.323 1.00 0.00 12 PRO A C 6
ATOM 6493 O O . PRO A 1 12 ? -23.481 -9.842 3.302 1.00 0.00 12 PRO A O 6
ATOM 6504 N N . ALA A 1 13 ? -25.166 -8.775 2.261 1.00 0.00 13 ALA A N 6
ATOM 6505 C CA . ALA A 1 13 ? -26.104 -8.949 3.363 1.00 0.00 13 ALA A CA 6
ATOM 6506 C C . ALA A 1 13 ? -27.057 -10.108 3.095 1.00 0.00 13 ALA A C 6
ATOM 6507 O O . ALA A 1 13 ? -28.182 -10.127 3.595 1.00 0.00 13 ALA A O 6
ATOM 6514 N N . ASP A 1 14 ? -26.602 -11.071 2.302 1.00 0.00 14 ASP A N 6
ATOM 6515 C CA . ASP A 1 14 ? -27.415 -12.234 1.967 1.00 0.00 14 ASP A CA 6
ATOM 6516 C C . ASP A 1 14 ? -26.585 -13.513 2.024 1.00 0.00 14 ASP A C 6
ATOM 6517 O O . ASP A 1 14 ? -27.039 -14.539 2.531 1.00 0.00 14 ASP A O 6
ATOM 6526 N N . LEU A 1 15 ? -25.366 -13.444 1.501 1.00 0.00 15 LEU A N 6
ATOM 6527 C CA . LEU A 1 15 ? -24.471 -14.596 1.491 1.00 0.00 15 LEU A CA 6
ATOM 6528 C C . LEU A 1 15 ? -25.113 -15.778 0.772 1.00 0.00 15 LEU A C 6
ATOM 6529 O O . LEU A 1 15 ? -24.818 -16.935 1.072 1.00 0.00 15 LEU A O 6
ATOM 6545 N N . SER A 1 16 ? -25.993 -15.479 -0.179 1.00 0.00 16 SER A N 6
ATOM 6546 C CA . SER A 1 16 ? -26.678 -16.517 -0.940 1.00 0.00 16 SER A CA 6
ATOM 6547 C C . SER A 1 16 ? -26.249 -16.491 -2.404 1.00 0.00 16 SER A C 6
ATOM 6548 O O . SER A 1 16 ? -27.024 -16.834 -3.296 1.00 0.00 16 SER A O 6
ATOM 6556 N N . GLY A 1 17 ? -25.008 -16.079 -2.643 1.00 0.00 17 GLY A N 6
ATOM 6557 C CA . GLY A 1 17 ? -24.496 -16.015 -3.999 1.00 0.00 17 GLY A CA 6
ATOM 6558 C C . GLY A 1 17 ? -22.981 -16.035 -4.049 1.00 0.00 17 GLY A C 6
ATOM 6559 O O . GLY A 1 17 ? -22.377 -15.562 -5.013 1.00 0.00 17 GLY A O 6
ATOM 6563 N N . LEU A 1 18 ? -22.364 -16.582 -3.007 1.00 0.00 18 LEU A N 6
ATOM 6564 C CA . LEU A 1 18 ? -20.909 -16.660 -2.935 1.00 0.00 18 LEU A CA 6
ATOM 6565 C C . LEU A 1 18 ? -20.424 -18.077 -3.223 1.00 0.00 18 LEU A C 6
ATOM 6566 O O . LEU A 1 18 ? -21.085 -19.054 -2.869 1.00 0.00 18 LEU A O 6
ATOM 6582 N N . SER A 1 19 ? -19.266 -18.182 -3.867 1.00 0.00 19 SER A N 6
ATOM 6583 C CA . SER A 1 19 ? -18.694 -19.480 -4.204 1.00 0.00 19 SER A CA 6
ATOM 6584 C C . SER A 1 19 ? -17.863 -20.025 -3.046 1.00 0.00 19 SER A C 6
ATOM 6585 O O . SER A 1 19 ? -17.599 -19.320 -2.072 1.00 0.00 19 SER A O 6
ATOM 6593 N N . ILE A 1 20 ? -17.454 -21.284 -3.161 1.00 0.00 20 ILE A N 6
ATOM 6594 C CA . ILE A 1 20 ? -16.653 -21.924 -2.125 1.00 0.00 20 ILE A CA 6
ATOM 6595 C C . ILE A 1 20 ? -15.378 -21.134 -1.850 1.00 0.00 20 ILE A C 6
ATOM 6596 O O . ILE A 1 20 ? -14.829 -21.186 -0.750 1.00 0.00 20 ILE A O 6
ATOM 6612 N N . GLU A 1 21 ? -14.913 -20.402 -2.858 1.00 0.00 21 GLU A N 6
ATOM 6613 C CA . GLU A 1 21 ? -13.702 -19.600 -2.724 1.00 0.00 21 GLU A CA 6
ATOM 6614 C C . GLU A 1 21 ? -13.998 -18.283 -2.013 1.00 0.00 21 GLU A C 6
ATOM 6615 O O . GLU A 1 21 ? -13.257 -17.865 -1.124 1.00 0.00 21 GLU A O 6
ATOM 6627 N N . GLU A 1 22 ? -15.088 -17.633 -2.412 1.00 0.00 22 GLU A N 6
ATOM 6628 C CA . GLU A 1 22 ? -15.481 -16.363 -1.815 1.00 0.00 22 GLU A CA 6
ATOM 6629 C C . GLU A 1 22 ? -15.708 -16.515 -0.313 1.00 0.00 22 GLU A C 6
ATOM 6630 O O . GLU A 1 22 ? -15.391 -15.618 0.468 1.00 0.00 22 GLU A O 6
ATOM 6642 N N . VAL A 1 23 ? -16.261 -17.657 0.083 1.00 0.00 23 VAL A N 6
ATOM 6643 C CA . VAL A 1 23 ? -16.531 -17.929 1.490 1.00 0.00 23 VAL A CA 6
ATOM 6644 C C . VAL A 1 23 ? -15.262 -17.807 2.326 1.00 0.00 23 VAL A C 6
ATOM 6645 O O . VAL A 1 23 ? -15.293 -17.305 3.450 1.00 0.00 23 VAL A O 6
ATOM 6658 N N . SER A 1 24 ? -14.147 -18.268 1.770 1.00 0.00 24 SER A N 6
ATOM 6659 C CA . SER A 1 24 ? -12.867 -18.214 2.467 1.00 0.00 24 SER A CA 6
ATOM 6660 C C . SER A 1 24 ? -12.574 -16.799 2.956 1.00 0.00 24 SER A C 6
ATOM 6661 O O . SER A 1 24 ? -11.936 -16.607 3.992 1.00 0.00 24 SER A O 6
ATOM 6669 N N . LYS A 1 25 ? -13.045 -15.811 2.204 1.00 0.00 25 LYS A N 6
ATOM 6670 C CA . LYS A 1 25 ? -12.836 -14.412 2.559 1.00 0.00 25 LYS A CA 6
ATOM 6671 C C . LYS A 1 25 ? -13.964 -13.903 3.452 1.00 0.00 25 LYS A C 6
ATOM 6672 O O . LYS A 1 25 ? -13.775 -12.975 4.238 1.00 0.00 25 LYS A O 6
ATOM 6691 N N . SER A 1 26 ? -15.135 -14.518 3.326 1.00 0.00 26 SER A N 6
ATOM 6692 C CA . SER A 1 26 ? -16.294 -14.126 4.120 1.00 0.00 26 SER A CA 6
ATOM 6693 C C . SER A 1 26 ? -15.969 -14.166 5.610 1.00 0.00 26 SER A C 6
ATOM 6694 O O . SER A 1 26 ? -16.438 -13.329 6.383 1.00 0.00 26 SER A O 6
ATOM 6702 N N . LEU A 1 27 ? -15.164 -15.145 6.008 1.00 0.00 27 LEU A N 6
ATOM 6703 C CA . LEU A 1 27 ? -14.776 -15.296 7.406 1.00 0.00 27 LEU A CA 6
ATOM 6704 C C . LEU A 1 27 ? -13.666 -14.316 7.772 1.00 0.00 27 LEU A C 6
ATOM 6705 O O . LEU A 1 27 ? -13.527 -13.925 8.931 1.00 0.00 27 LEU A O 6
ATOM 6721 N N . ARG A 1 28 ? -12.879 -13.922 6.775 1.00 0.00 28 ARG A N 6
ATOM 6722 C CA . ARG A 1 28 ? -11.783 -12.986 6.992 1.00 0.00 28 ARG A CA 6
ATOM 6723 C C . ARG A 1 28 ? -12.281 -11.710 7.664 1.00 0.00 28 ARG A C 6
ATOM 6724 O O . ARG A 1 28 ? -11.551 -11.067 8.419 1.00 0.00 28 ARG A O 6
ATOM 6745 N N . PHE A 1 29 ? -13.529 -11.348 7.383 1.00 0.00 29 PHE A N 6
ATOM 6746 C CA . PHE A 1 29 ? -14.125 -10.148 7.958 1.00 0.00 29 PHE A CA 6
ATOM 6747 C C . PHE A 1 29 ? -13.995 -10.152 9.479 1.00 0.00 29 PHE A C 6
ATOM 6748 O O . PHE A 1 29 ? -13.479 -9.203 10.070 1.00 0.00 29 PHE A O 6
ATOM 6765 N N . ILE A 1 30 ? -14.468 -11.225 10.104 1.00 0.00 30 ILE A N 6
ATOM 6766 C CA . ILE A 1 30 ? -14.405 -11.353 11.555 1.00 0.00 30 ILE A CA 6
ATOM 6767 C C . ILE A 1 30 ? -13.014 -11.783 12.009 1.00 0.00 30 ILE A C 6
ATOM 6768 O O . ILE A 1 30 ? -12.595 -11.487 13.127 1.00 0.00 30 ILE A O 6
ATOM 6784 N N . GLY A 1 31 ? -12.300 -12.482 11.131 1.00 0.00 31 GLY A N 6
ATOM 6785 C CA . GLY A 1 31 ? -10.963 -12.940 11.459 1.00 0.00 31 GLY A CA 6
ATOM 6786 C C . GLY A 1 31 ? -10.971 -14.234 12.249 1.00 0.00 31 GLY A C 6
ATOM 6787 O O . GLY A 1 31 ? -10.893 -14.220 13.478 1.00 0.00 31 GLY A O 6
ATOM 6791 N N . LEU A 1 32 ? -11.067 -15.355 11.544 1.00 0.00 32 LEU A N 6
ATOM 6792 C CA . LEU A 1 32 ? -11.087 -16.664 12.187 1.00 0.00 32 LEU A CA 6
ATOM 6793 C C . LEU A 1 32 ? -9.760 -17.389 11.988 1.00 0.00 32 LEU A C 6
ATOM 6794 O O . LEU A 1 32 ? -8.846 -16.867 11.350 1.00 0.00 32 LEU A O 6
ATOM 6810 N N . SER A 1 33 ? -9.661 -18.595 12.537 1.00 0.00 33 SER A N 6
ATOM 6811 C CA . SER A 1 33 ? -8.445 -19.391 12.421 1.00 0.00 33 SER A CA 6
ATOM 6812 C C . SER A 1 33 ? -8.299 -19.958 11.012 1.00 0.00 33 SER A C 6
ATOM 6813 O O . SER A 1 33 ? -9.284 -20.335 10.379 1.00 0.00 33 SER A O 6
ATOM 6821 N N . GLU A 1 34 ? -7.061 -20.014 10.530 1.00 0.00 34 GLU A N 6
ATOM 6822 C CA . GLU A 1 34 ? -6.786 -20.534 9.195 1.00 0.00 34 GLU A CA 6
ATOM 6823 C C . GLU A 1 34 ? -7.346 -21.944 9.034 1.00 0.00 34 GLU A C 6
ATOM 6824 O O . GLU A 1 34 ? -7.666 -22.374 7.926 1.00 0.00 34 GLU A O 6
ATOM 6836 N N . ASP A 1 35 ? -7.461 -22.659 10.148 1.00 0.00 35 ASP A N 6
ATOM 6837 C CA . ASP A 1 35 ? -7.983 -24.021 10.132 1.00 0.00 35 ASP A CA 6
ATOM 6838 C C . ASP A 1 35 ? -9.494 -24.021 9.921 1.00 0.00 35 ASP A C 6
ATOM 6839 O O . ASP A 1 35 ? -10.051 -24.956 9.345 1.00 0.00 35 ASP A O 6
ATOM 6848 N N . VAL A 1 36 ? -10.153 -22.967 10.393 1.00 0.00 36 VAL A N 6
ATOM 6849 C CA . VAL A 1 36 ? -11.599 -22.846 10.257 1.00 0.00 36 VAL A CA 6
ATOM 6850 C C . VAL A 1 36 ? -11.993 -22.565 8.811 1.00 0.00 36 VAL A C 6
ATOM 6851 O O . VAL A 1 36 ? -12.869 -23.229 8.255 1.00 0.00 36 VAL A O 6
ATOM 6864 N N . ILE A 1 37 ? -11.341 -21.577 8.207 1.00 0.00 37 ILE A N 6
ATOM 6865 C CA . ILE A 1 37 ? -11.622 -21.209 6.825 1.00 0.00 37 ILE A CA 6
ATOM 6866 C C . ILE A 1 37 ? -11.479 -22.411 5.896 1.00 0.00 37 ILE A C 6
ATOM 6867 O O . ILE A 1 37 ? -12.389 -22.727 5.130 1.00 0.00 37 ILE A O 6
ATOM 6883 N N . SER A 1 38 ? -10.332 -23.078 5.973 1.00 0.00 38 SER A N 6
ATOM 6884 C CA . SER A 1 38 ? -10.069 -24.244 5.138 1.00 0.00 38 SER A CA 6
ATOM 6885 C C . SER A 1 38 ? -11.061 -25.363 5.439 1.00 0.00 38 SER A C 6
ATOM 6886 O O . SER A 1 38 ? -11.346 -26.202 4.584 1.00 0.00 38 SER A O 6
ATOM 6894 N N . PHE A 1 39 ? -11.585 -25.368 6.660 1.00 0.00 39 PHE A N 6
ATOM 6895 C CA . PHE A 1 39 ? -12.545 -26.383 7.076 1.00 0.00 39 PHE A CA 6
ATOM 6896 C C . PHE A 1 39 ? -13.842 -26.263 6.281 1.00 0.00 39 PHE A C 6
ATOM 6897 O O . PHE A 1 39 ? -14.570 -27.241 6.107 1.00 0.00 39 PHE A O 6
ATOM 6914 N N . PHE A 1 40 ? -14.126 -25.057 5.800 1.00 0.00 40 PHE A N 6
ATOM 6915 C CA . PHE A 1 40 ? -15.335 -24.808 5.025 1.00 0.00 40 PHE A CA 6
ATOM 6916 C C . PHE A 1 40 ? -15.091 -25.062 3.540 1.00 0.00 40 PHE A C 6
ATOM 6917 O O . PHE A 1 40 ? -15.935 -25.635 2.851 1.00 0.00 40 PHE A O 6
ATOM 6934 N N . VAL A 1 41 ? -13.932 -24.630 3.055 1.00 0.00 41 VAL A N 6
ATOM 6935 C CA . VAL A 1 41 ? -13.576 -24.811 1.652 1.00 0.00 41 VAL A CA 6
ATOM 6936 C C . VAL A 1 41 ? -13.343 -26.283 1.330 1.00 0.00 41 VAL A C 6
ATOM 6937 O O . VAL A 1 41 ? -13.539 -26.720 0.195 1.00 0.00 41 VAL A O 6
ATOM 6950 N N . THR A 1 42 ? -12.925 -27.045 2.335 1.00 0.00 42 THR A N 6
ATOM 6951 C CA . THR A 1 42 ? -12.665 -28.468 2.159 1.00 0.00 42 THR A CA 6
ATOM 6952 C C . THR A 1 42 ? -13.957 -29.274 2.219 1.00 0.00 42 THR A C 6
ATOM 6953 O O . THR A 1 42 ? -14.042 -30.369 1.663 1.00 0.00 42 THR A O 6
ATOM 6964 N N . GLU A 1 43 ? -14.961 -28.726 2.895 1.00 0.00 43 GLU A N 6
ATOM 6965 C CA . GLU A 1 43 ? -16.249 -29.396 3.026 1.00 0.00 43 GLU A CA 6
ATOM 6966 C C . GLU A 1 43 ? -17.229 -28.905 1.964 1.00 0.00 43 GLU A C 6
ATOM 6967 O O . GLU A 1 43 ? -18.445 -28.998 2.133 1.00 0.00 43 GLU A O 6
ATOM 6979 N N . LYS A 1 44 ? -16.690 -28.381 0.868 1.00 0.00 44 LYS A N 6
ATOM 6980 C CA . LYS A 1 44 ? -17.513 -27.876 -0.224 1.00 0.00 44 LYS A CA 6
ATOM 6981 C C . LYS A 1 44 ? -18.534 -26.864 0.288 1.00 0.00 44 LYS A C 6
ATOM 6982 O O . LYS A 1 44 ? -19.609 -26.706 -0.292 1.00 0.00 44 LYS A O 6
ATOM 7001 N N . ILE A 1 45 ? -18.190 -26.182 1.375 1.00 0.00 45 ILE A N 6
ATOM 7002 C CA . ILE A 1 45 ? -19.076 -25.184 1.962 1.00 0.00 45 ILE A CA 6
ATOM 7003 C C . ILE A 1 45 ? -19.052 -23.888 1.159 1.00 0.00 45 ILE A C 6
ATOM 7004 O O . ILE A 1 45 ? -18.012 -23.241 1.035 1.00 0.00 45 ILE A O 6
ATOM 7020 N N . ASP A 1 46 ? -20.206 -23.513 0.617 1.00 0.00 46 ASP A N 6
ATOM 7021 C CA . ASP A 1 46 ? -20.319 -22.292 -0.172 1.00 0.00 46 ASP A CA 6
ATOM 7022 C C . ASP A 1 46 ? -21.274 -21.304 0.490 1.00 0.00 46 ASP A C 6
ATOM 7023 O O . ASP A 1 46 ? -21.818 -21.573 1.560 1.00 0.00 46 ASP A O 6
ATOM 7032 N N . GLY A 1 47 ? -21.472 -20.157 -0.154 1.00 0.00 47 GLY A N 6
ATOM 7033 C CA . GLY A 1 47 ? -22.360 -19.146 0.388 1.00 0.00 47 GLY A CA 6
ATOM 7034 C C . GLY A 1 47 ? -23.741 -19.690 0.693 1.00 0.00 47 GLY A C 6
ATOM 7035 O O . GLY A 1 47 ? -24.254 -19.517 1.798 1.00 0.00 47 GLY A O 6
ATOM 7039 N N . ASN A 1 48 ? -24.346 -20.349 -0.290 1.00 0.00 48 ASN A N 6
ATOM 7040 C CA . ASN A 1 48 ? -25.678 -20.919 -0.121 1.00 0.00 48 ASN A CA 6
ATOM 7041 C C . ASN A 1 48 ? -25.693 -21.942 1.011 1.00 0.00 48 ASN A C 6
ATOM 7042 O O . ASN A 1 48 ? -26.722 -22.158 1.653 1.00 0.00 48 ASN A O 6
ATOM 7053 N N . LEU A 1 49 ? -24.546 -22.567 1.251 1.00 0.00 49 LEU A N 6
ATOM 7054 C CA . LEU A 1 49 ? -24.426 -23.567 2.307 1.00 0.00 49 LEU A CA 6
ATOM 7055 C C . LEU A 1 49 ? -24.303 -22.903 3.674 1.00 0.00 49 LEU A C 6
ATOM 7056 O O . LEU A 1 49 ? -24.912 -23.346 4.649 1.00 0.00 49 LEU A O 6
ATOM 7072 N N . LEU A 1 50 ? -23.513 -21.837 3.739 1.00 0.00 50 LEU A N 6
ATOM 7073 C CA . LEU A 1 50 ? -23.311 -21.109 4.987 1.00 0.00 50 LEU A CA 6
ATOM 7074 C C . LEU A 1 50 ? -24.633 -20.564 5.519 1.00 0.00 50 LEU A C 6
ATOM 7075 O O . LEU A 1 50 ? -24.973 -20.760 6.686 1.00 0.00 50 LEU A O 6
ATOM 7091 N N . VAL A 1 51 ? -25.375 -19.880 4.655 1.00 0.00 51 VAL A N 6
ATOM 7092 C CA . VAL A 1 51 ? -26.661 -19.308 5.036 1.00 0.00 51 VAL A CA 6
ATOM 7093 C C . VAL A 1 51 ? -27.628 -20.392 5.501 1.00 0.00 51 VAL A C 6
ATOM 7094 O O . VAL A 1 51 ? -28.544 -20.127 6.279 1.00 0.00 51 VAL A O 6
ATOM 7107 N N . GLN A 1 52 ? -27.416 -21.613 5.020 1.00 0.00 52 GLN A N 6
ATOM 7108 C CA . GLN A 1 52 ? -28.269 -22.737 5.386 1.00 0.00 52 GLN A CA 6
ATOM 7109 C C . GLN A 1 52 ? -27.801 -23.372 6.691 1.00 0.00 52 GLN A C 6
ATOM 7110 O O . GLN A 1 52 ? -28.604 -23.908 7.456 1.00 0.00 52 GLN A O 6
ATOM 7124 N N . LEU A 1 53 ? -26.497 -23.310 6.940 1.00 0.00 53 LEU A N 6
ATOM 7125 C CA . LEU A 1 53 ? -25.921 -23.880 8.153 1.00 0.00 53 LEU A CA 6
ATOM 7126 C C . LEU A 1 53 ? -26.571 -23.283 9.397 1.00 0.00 53 LEU A C 6
ATOM 7127 O O . LEU A 1 53 ? -26.826 -22.079 9.461 1.00 0.00 53 LEU A O 6
ATOM 7143 N N . THR A 1 54 ? -26.835 -24.131 10.386 1.00 0.00 54 THR A N 6
ATOM 7144 C CA . THR A 1 54 ? -27.453 -23.687 11.629 1.00 0.00 54 THR A CA 6
ATOM 7145 C C . THR A 1 54 ? -26.555 -23.980 12.825 1.00 0.00 54 THR A C 6
ATOM 7146 O O . THR A 1 54 ? -25.638 -24.796 12.738 1.00 0.00 54 THR A O 6
ATOM 7157 N N . GLU A 1 55 ? -26.825 -23.309 13.940 1.00 0.00 55 GLU A N 6
ATOM 7158 C CA . GLU A 1 55 ? -26.040 -23.499 15.154 1.00 0.00 55 GLU A CA 6
ATOM 7159 C C . GLU A 1 55 ? -26.074 -24.957 15.602 1.00 0.00 55 GLU A C 6
ATOM 7160 O O . GLU A 1 55 ? -25.155 -25.434 16.266 1.00 0.00 55 GLU A O 6
ATOM 7172 N N . GLU A 1 56 ? -27.142 -25.658 15.234 1.00 0.00 56 GLU A N 6
ATOM 7173 C CA . GLU A 1 56 ? -27.297 -27.061 15.599 1.00 0.00 56 GLU A CA 6
ATOM 7174 C C . GLU A 1 56 ? -26.337 -27.940 14.802 1.00 0.00 56 GLU A C 6
ATOM 7175 O O . GLU A 1 56 ? -25.726 -28.861 15.345 1.00 0.00 56 GLU A O 6
ATOM 7187 N N . ILE A 1 57 ? -26.210 -27.649 13.512 1.00 0.00 57 ILE A N 6
ATOM 7188 C CA . ILE A 1 57 ? -25.325 -28.411 12.641 1.00 0.00 57 ILE A CA 6
ATOM 7189 C C . ILE A 1 57 ? -23.862 -28.083 12.919 1.00 0.00 57 ILE A C 6
ATOM 7190 O O . ILE A 1 57 ? -22.982 -28.928 12.754 1.00 0.00 57 ILE A O 6
ATOM 7206 N N . LEU A 1 58 ? -23.609 -26.850 13.345 1.00 0.00 58 LEU A N 6
ATOM 7207 C CA . LEU A 1 58 ? -22.252 -26.409 13.649 1.00 0.00 58 LEU A CA 6
ATOM 7208 C C . LEU A 1 58 ? -21.720 -27.107 14.896 1.00 0.00 58 LEU A C 6
ATOM 7209 O O . LEU A 1 58 ? -20.511 -27.275 15.058 1.00 0.00 58 LEU A O 6
ATOM 7225 N N . SER A 1 59 ? -22.630 -27.514 15.775 1.00 0.00 59 SER A N 6
ATOM 7226 C CA . SER A 1 59 ? -22.252 -28.193 17.009 1.00 0.00 59 SER A CA 6
ATOM 7227 C C . SER A 1 59 ? -22.423 -29.703 16.872 1.00 0.00 59 SER A C 6
ATOM 7228 O O . SER A 1 59 ? -21.747 -30.478 17.547 1.00 0.00 59 SER A O 6
ATOM 7236 N N . GLU A 1 60 ? -23.334 -30.112 15.994 1.00 0.00 60 GLU A N 6
ATOM 7237 C CA . GLU A 1 60 ? -23.595 -31.529 15.769 1.00 0.00 60 GLU A CA 6
ATOM 7238 C C . GLU A 1 60 ? -22.591 -32.117 14.781 1.00 0.00 60 GLU A C 6
ATOM 7239 O O . GLU A 1 60 ? -21.817 -33.010 15.125 1.00 0.00 60 GLU A O 6
ATOM 7251 N N . ASP A 1 61 ? -22.612 -31.610 13.554 1.00 0.00 61 ASP A N 6
ATOM 7252 C CA . ASP A 1 61 ? -21.705 -32.084 12.515 1.00 0.00 61 ASP A CA 6
ATOM 7253 C C . ASP A 1 61 ? -20.303 -31.518 12.719 1.00 0.00 61 ASP A C 6
ATOM 7254 O O . ASP A 1 61 ? -19.390 -32.230 13.139 1.00 0.00 61 ASP A O 6
ATOM 7263 N N . PHE A 1 62 ? -20.139 -30.234 12.419 1.00 0.00 62 PHE A N 6
ATOM 7264 C CA . PHE A 1 62 ? -18.847 -29.573 12.568 1.00 0.00 62 PHE A CA 6
ATOM 7265 C C . PHE A 1 62 ? -18.281 -29.794 13.967 1.00 0.00 62 PHE A C 6
ATOM 7266 O O . PHE A 1 62 ? -17.079 -30.000 14.138 1.00 0.00 62 PHE A O 6
ATOM 7283 N N . LYS A 1 63 ? -19.155 -29.749 14.967 1.00 0.00 63 LYS A N 6
ATOM 7284 C CA . LYS A 1 63 ? -18.745 -29.944 16.352 1.00 0.00 63 LYS A CA 6
ATOM 7285 C C . LYS A 1 63 ? -17.692 -28.918 16.758 1.00 0.00 63 LYS A C 6
ATOM 7286 O O . LYS A 1 63 ? -16.870 -29.172 17.639 1.00 0.00 63 LYS A O 6
ATOM 7305 N N . LEU A 1 64 ? -17.723 -27.758 16.111 1.00 0.00 64 LEU A N 6
ATOM 7306 C CA . LEU A 1 64 ? -16.772 -26.692 16.406 1.00 0.00 64 LEU A CA 6
ATOM 7307 C C . LEU A 1 64 ? -16.903 -26.231 17.855 1.00 0.00 64 LEU A C 6
ATOM 7308 O O . LEU A 1 64 ? -17.722 -26.752 18.611 1.00 0.00 64 LEU A O 6
ATOM 7324 N N . SER A 1 65 ? -16.090 -25.249 18.233 1.00 0.00 65 SER A N 6
ATOM 7325 C CA . SER A 1 65 ? -16.114 -24.719 19.591 1.00 0.00 65 SER A CA 6
ATOM 7326 C C . SER A 1 65 ? -17.232 -23.693 19.755 1.00 0.00 65 SER A C 6
ATOM 7327 O O . SER A 1 65 ? -17.734 -23.143 18.775 1.00 0.00 65 SER A O 6
ATOM 7335 N N . LYS A 1 66 ? -17.617 -23.441 21.001 1.00 0.00 66 LYS A N 6
ATOM 7336 C CA . LYS A 1 66 ? -18.674 -22.482 21.296 1.00 0.00 66 LYS A CA 6
ATOM 7337 C C . LYS A 1 66 ? -18.382 -21.133 20.646 1.00 0.00 66 LYS A C 6
ATOM 7338 O O . LYS A 1 66 ? -19.247 -20.547 19.992 1.00 0.00 66 LYS A O 6
ATOM 7357 N N . LEU A 1 67 ? -17.160 -20.646 20.827 1.00 0.00 67 LEU A N 6
ATOM 7358 C CA . LEU A 1 67 ? -16.753 -19.367 20.256 1.00 0.00 67 LEU A CA 6
ATOM 7359 C C . LEU A 1 67 ? -16.961 -19.354 18.745 1.00 0.00 67 LEU A C 6
ATOM 7360 O O . LEU A 1 67 ? -17.543 -18.418 18.198 1.00 0.00 67 LEU A O 6
ATOM 7376 N N . GLN A 1 68 ? -16.484 -20.400 18.078 1.00 0.00 68 GLN A N 6
ATOM 7377 C CA . GLN A 1 68 ? -16.619 -20.509 16.631 1.00 0.00 68 GLN A CA 6
ATOM 7378 C C . GLN A 1 68 ? -18.088 -20.566 16.224 1.00 0.00 68 GLN A C 6
ATOM 7379 O O . GLN A 1 68 ? -18.548 -19.770 15.405 1.00 0.00 68 GLN A O 6
ATOM 7393 N N . VAL A 1 69 ? -18.821 -21.513 16.801 1.00 0.00 69 VAL A N 6
ATOM 7394 C CA . VAL A 1 69 ? -20.238 -21.674 16.499 1.00 0.00 69 VAL A CA 6
ATOM 7395 C C . VAL A 1 69 ? -20.994 -20.365 16.698 1.00 0.00 69 VAL A C 6
ATOM 7396 O O . VAL A 1 69 ? -21.986 -20.098 16.019 1.00 0.00 69 VAL A O 6
ATOM 7409 N N . LYS A 1 70 ? -20.518 -19.550 17.633 1.00 0.00 70 LYS A N 6
ATOM 7410 C CA . LYS A 1 70 ? -21.147 -18.266 17.921 1.00 0.00 70 LYS A CA 6
ATOM 7411 C C . LYS A 1 70 ? -20.675 -17.197 16.941 1.00 0.00 70 LYS A C 6
ATOM 7412 O O . LYS A 1 70 ? -21.408 -16.258 16.629 1.00 0.00 70 LYS A O 6
ATOM 7431 N N . LYS A 1 71 ? -19.447 -17.345 16.457 1.00 0.00 71 LYS A N 6
ATOM 7432 C CA . LYS A 1 71 ? -18.877 -16.394 15.510 1.00 0.00 71 LYS A CA 6
ATOM 7433 C C . LYS A 1 71 ? -19.449 -16.609 14.112 1.00 0.00 71 LYS A C 6
ATOM 7434 O O . LYS A 1 71 ? -19.634 -15.657 13.354 1.00 0.00 71 LYS A O 6
ATOM 7453 N N . ILE A 1 72 ? -19.728 -17.865 13.779 1.00 0.00 72 ILE A N 6
ATOM 7454 C CA . ILE A 1 72 ? -20.282 -18.203 12.474 1.00 0.00 72 ILE A CA 6
ATOM 7455 C C . ILE A 1 72 ? -21.755 -17.817 12.384 1.00 0.00 72 ILE A C 6
ATOM 7456 O O . ILE A 1 72 ? -22.201 -17.262 11.381 1.00 0.00 72 ILE A O 6
ATOM 7472 N N . MET A 1 73 ? -22.504 -18.114 13.441 1.00 0.00 73 MET A N 6
ATOM 7473 C CA . MET A 1 73 ? -23.926 -17.795 13.484 1.00 0.00 73 MET A CA 6
ATOM 7474 C C . MET A 1 73 ? -24.151 -16.293 13.345 1.00 0.00 73 MET A C 6
ATOM 7475 O O . MET A 1 73 ? -24.943 -15.849 12.514 1.00 0.00 73 MET A O 6
ATOM 7489 N N . GLN A 1 74 ? -23.448 -15.516 14.164 1.00 0.00 74 GLN A N 6
ATOM 7490 C CA . GLN A 1 74 ? -23.573 -14.063 14.132 1.00 0.00 74 GLN A CA 6
ATOM 7491 C C . GLN A 1 74 ? -23.295 -13.524 12.733 1.00 0.00 74 GLN A C 6
ATOM 7492 O O . GLN A 1 74 ? -23.793 -12.462 12.355 1.00 0.00 74 GLN A O 6
ATOM 7506 N N . PHE A 1 75 ? -22.498 -14.261 11.967 1.00 0.00 75 PHE A N 6
ATOM 7507 C CA . PHE A 1 75 ? -22.152 -13.855 10.610 1.00 0.00 75 PHE A CA 6
ATOM 7508 C C . PHE A 1 75 ? -23.319 -14.097 9.657 1.00 0.00 75 PHE A C 6
ATOM 7509 O O . PHE A 1 75 ? -23.632 -13.254 8.815 1.00 0.00 75 PHE A O 6
ATOM 7526 N N . ILE A 1 76 ? -23.958 -15.254 9.794 1.00 0.00 76 ILE A N 6
ATOM 7527 C CA . ILE A 1 76 ? -25.090 -15.607 8.947 1.00 0.00 76 ILE A CA 6
ATOM 7528 C C . ILE A 1 76 ? -26.257 -14.648 9.160 1.00 0.00 76 ILE A C 6
ATOM 7529 O O . ILE A 1 76 ? -26.808 -14.103 8.205 1.00 0.00 76 ILE A O 6
ATOM 7545 N N . ASN A 1 77 ? -26.626 -14.446 10.421 1.00 0.00 77 ASN A N 6
ATOM 7546 C CA . ASN A 1 77 ? -27.727 -13.552 10.761 1.00 0.00 77 ASN A CA 6
ATOM 7547 C C . ASN A 1 77 ? -27.320 -12.094 10.575 1.00 0.00 77 ASN A C 6
ATOM 7548 O O . ASN A 1 77 ? -28.153 -11.238 10.281 1.00 0.00 77 ASN A O 6
ATOM 7559 N N . GLY A 1 78 ? -26.031 -11.818 10.749 1.00 0.00 78 GLY A N 6
ATOM 7560 C CA . GLY A 1 78 ? -25.535 -10.462 10.597 1.00 0.00 78 GLY A CA 6
ATOM 7561 C C . GLY A 1 78 ? -25.722 -9.632 11.851 1.00 0.00 78 GLY A C 6
ATOM 7562 O O . GLY A 1 78 ? -25.973 -8.429 11.776 1.00 0.00 78 GLY A O 6
ATOM 7566 N N . SER A 1 79 ? -25.602 -10.275 13.008 1.00 0.00 79 SER A N 6
ATOM 7567 C CA . SER A 1 79 ? -25.764 -9.589 14.284 1.00 0.00 79 SER A CA 6
ATOM 7568 C C . SER A 1 79 ? -24.755 -8.453 14.423 1.00 0.00 79 SER A C 6
ATOM 7569 O O . SER A 1 79 ? -23.585 -8.681 14.726 1.00 0.00 79 SER A O 6
ATOM 7577 N N . GLY A 1 80 ? -25.219 -7.227 14.199 1.00 0.00 80 GLY A N 6
ATOM 7578 C CA . GLY A 1 80 ? -24.345 -6.073 14.304 1.00 0.00 80 GLY A CA 6
ATOM 7579 C C . GLY A 1 80 ? -25.063 -4.849 14.836 1.00 0.00 80 GLY A C 6
ATOM 7580 O O . GLY A 1 80 ? -26.278 -4.852 15.032 1.00 0.00 80 GLY A O 6
ATOM 7584 N N . PRO A 1 81 ? -24.302 -3.772 15.082 1.00 0.00 81 PRO A N 6
ATOM 7585 C CA . PRO A 1 81 ? -24.851 -2.516 15.600 1.00 0.00 81 PRO A CA 6
ATOM 7586 C C . PRO A 1 81 ? -25.715 -1.793 14.572 1.00 0.00 81 PRO A C 6
ATOM 7587 O O . PRO A 1 81 ? -26.024 -2.339 13.513 1.00 0.00 81 PRO A O 6
ATOM 7598 N N . SER A 1 82 ? -26.101 -0.562 14.891 1.00 0.00 82 SER A N 6
ATOM 7599 C CA . SER A 1 82 ? -26.932 0.235 13.996 1.00 0.00 82 SER A CA 6
ATOM 7600 C C . SER A 1 82 ? -26.269 0.386 12.630 1.00 0.00 82 SER A C 6
ATOM 7601 O O . SER A 1 82 ? -26.946 0.481 11.606 1.00 0.00 82 SER A O 6
ATOM 7609 N N . SER A 1 83 ? -24.940 0.406 12.623 1.00 0.00 83 SER A N 6
ATOM 7610 C CA . SER A 1 83 ? -24.184 0.548 11.384 1.00 0.00 83 SER A CA 6
ATOM 7611 C C . SER A 1 83 ? -22.886 -0.250 11.445 1.00 0.00 83 SER A C 6
ATOM 7612 O O . SER A 1 83 ? -22.664 -1.158 10.645 1.00 0.00 83 SER A O 6
ATOM 7620 N N . GLY A 1 84 ? -22.029 0.097 12.401 1.00 0.00 84 GLY A N 6
ATOM 7621 C CA . GLY A 1 84 ? -20.763 -0.596 12.550 1.00 0.00 84 GLY A CA 6
ATOM 7622 C C . GLY A 1 84 ? -19.598 0.200 11.996 1.00 0.00 84 GLY A C 6
ATOM 7623 O O . GLY A 1 84 ? -18.439 -0.166 12.191 1.00 0.00 84 GLY A O 6
ATOM 7627 N N . GLY A 1 1 ? -4.386 -5.388 -5.831 1.00 0.00 1 GLY A N 7
ATOM 7628 C CA . GLY A 1 1 ? -5.450 -6.303 -5.459 1.00 0.00 1 GLY A CA 7
ATOM 7629 C C . GLY A 1 1 ? -5.844 -6.171 -4.001 1.00 0.00 1 GLY A C 7
ATOM 7630 O O . GLY A 1 1 ? -5.320 -6.881 -3.143 1.00 0.00 1 GLY A O 7
ATOM 7634 N N . SER A 1 2 ? -6.769 -5.258 -3.720 1.00 0.00 2 SER A N 7
ATOM 7635 C CA . SER A 1 2 ? -7.229 -5.032 -2.355 1.00 0.00 2 SER A CA 7
ATOM 7636 C C . SER A 1 2 ? -6.064 -4.658 -1.444 1.00 0.00 2 SER A C 7
ATOM 7637 O O . SER A 1 2 ? -5.448 -5.522 -0.820 1.00 0.00 2 SER A O 7
ATOM 7645 N N . SER A 1 3 ? -5.767 -3.364 -1.373 1.00 0.00 3 SER A N 7
ATOM 7646 C CA . SER A 1 3 ? -4.674 -2.875 -0.542 1.00 0.00 3 SER A CA 7
ATOM 7647 C C . SER A 1 3 ? -5.118 -1.674 0.288 1.00 0.00 3 SER A C 7
ATOM 7648 O O . SER A 1 3 ? -6.181 -1.101 0.052 1.00 0.00 3 SER A O 7
ATOM 7656 N N . GLY A 1 4 ? -4.295 -1.299 1.263 1.00 0.00 4 GLY A N 7
ATOM 7657 C CA . GLY A 1 4 ? -4.619 -0.169 2.114 1.00 0.00 4 GLY A CA 7
ATOM 7658 C C . GLY A 1 4 ? -5.512 -0.556 3.276 1.00 0.00 4 GLY A C 7
ATOM 7659 O O . GLY A 1 4 ? -5.972 -1.695 3.362 1.00 0.00 4 GLY A O 7
ATOM 7663 N N . SER A 1 5 ? -5.758 0.393 4.173 1.00 0.00 5 SER A N 7
ATOM 7664 C CA . SER A 1 5 ? -6.598 0.144 5.339 1.00 0.00 5 SER A CA 7
ATOM 7665 C C . SER A 1 5 ? -7.705 1.188 5.444 1.00 0.00 5 SER A C 7
ATOM 7666 O O . SER A 1 5 ? -8.013 1.675 6.532 1.00 0.00 5 SER A O 7
ATOM 7674 N N . SER A 1 6 ? -8.300 1.528 4.305 1.00 0.00 6 SER A N 7
ATOM 7675 C CA . SER A 1 6 ? -9.370 2.517 4.266 1.00 0.00 6 SER A CA 7
ATOM 7676 C C . SER A 1 6 ? -10.705 1.861 3.925 1.00 0.00 6 SER A C 7
ATOM 7677 O O . SER A 1 6 ? -11.724 2.135 4.557 1.00 0.00 6 SER A O 7
ATOM 7685 N N . GLY A 1 7 ? -10.689 0.992 2.918 1.00 0.00 7 GLY A N 7
ATOM 7686 C CA . GLY A 1 7 ? -11.903 0.310 2.508 1.00 0.00 7 GLY A CA 7
ATOM 7687 C C . GLY A 1 7 ? -11.630 -1.069 1.941 1.00 0.00 7 GLY A C 7
ATOM 7688 O O . GLY A 1 7 ? -11.696 -1.290 0.732 1.00 0.00 7 GLY A O 7
ATOM 7692 N N . PRO A 1 8 ? -11.313 -2.025 2.827 1.00 0.00 8 PRO A N 7
ATOM 7693 C CA . PRO A 1 8 ? -11.021 -3.406 2.431 1.00 0.00 8 PRO A CA 7
ATOM 7694 C C . PRO A 1 8 ? -12.261 -4.141 1.934 1.00 0.00 8 PRO A C 7
ATOM 7695 O O . PRO A 1 8 ? -13.387 -3.779 2.276 1.00 0.00 8 PRO A O 7
ATOM 7706 N N . TRP A 1 9 ? -12.047 -5.172 1.126 1.00 0.00 9 TRP A N 7
ATOM 7707 C CA . TRP A 1 9 ? -13.149 -5.958 0.581 1.00 0.00 9 TRP A CA 7
ATOM 7708 C C . TRP A 1 9 ? -13.985 -6.570 1.700 1.00 0.00 9 TRP A C 7
ATOM 7709 O O . TRP A 1 9 ? -13.459 -6.931 2.753 1.00 0.00 9 TRP A O 7
ATOM 7730 N N . GLN A 1 10 ? -15.288 -6.685 1.464 1.00 0.00 10 GLN A N 7
ATOM 7731 C CA . GLN A 1 10 ? -16.196 -7.253 2.453 1.00 0.00 10 GLN A CA 7
ATOM 7732 C C . GLN A 1 10 ? -17.341 -7.998 1.776 1.00 0.00 10 GLN A C 7
ATOM 7733 O O . GLN A 1 10 ? -17.639 -7.792 0.599 1.00 0.00 10 GLN A O 7
ATOM 7747 N N . PRO A 1 11 ? -18.001 -8.886 2.535 1.00 0.00 11 PRO A N 7
ATOM 7748 C CA . PRO A 1 11 ? -19.125 -9.680 2.028 1.00 0.00 11 PRO A CA 7
ATOM 7749 C C . PRO A 1 11 ? -20.365 -8.831 1.771 1.00 0.00 11 PRO A C 7
ATOM 7750 O O . PRO A 1 11 ? -20.592 -7.809 2.419 1.00 0.00 11 PRO A O 7
ATOM 7761 N N . PRO A 1 12 ? -21.188 -9.261 0.804 1.00 0.00 12 PRO A N 7
ATOM 7762 C CA . PRO A 1 12 ? -22.420 -8.555 0.440 1.00 0.00 12 PRO A CA 7
ATOM 7763 C C . PRO A 1 12 ? -23.486 -8.653 1.525 1.00 0.00 12 PRO A C 7
ATOM 7764 O O . PRO A 1 12 ? -23.241 -9.195 2.602 1.00 0.00 12 PRO A O 7
ATOM 7775 N N . ALA A 1 13 ? -24.670 -8.124 1.234 1.00 0.00 13 ALA A N 7
ATOM 7776 C CA . ALA A 1 13 ? -25.775 -8.154 2.185 1.00 0.00 13 ALA A CA 7
ATOM 7777 C C . ALA A 1 13 ? -26.247 -9.582 2.433 1.00 0.00 13 ALA A C 7
ATOM 7778 O O . ALA A 1 13 ? -26.600 -9.944 3.556 1.00 0.00 13 ALA A O 7
ATOM 7785 N N . ASP A 1 14 ? -26.251 -10.390 1.379 1.00 0.00 14 ASP A N 7
ATOM 7786 C CA . ASP A 1 14 ? -26.680 -11.780 1.482 1.00 0.00 14 ASP A CA 7
ATOM 7787 C C . ASP A 1 14 ? -25.534 -12.729 1.145 1.00 0.00 14 ASP A C 7
ATOM 7788 O O . ASP A 1 14 ? -24.842 -12.552 0.142 1.00 0.00 14 ASP A O 7
ATOM 7797 N N . LEU A 1 15 ? -25.339 -13.736 1.990 1.00 0.00 15 LEU A N 7
ATOM 7798 C CA . LEU A 1 15 ? -24.276 -14.713 1.782 1.00 0.00 15 LEU A CA 7
ATOM 7799 C C . LEU A 1 15 ? -24.792 -15.924 1.012 1.00 0.00 15 LEU A C 7
ATOM 7800 O O . LEU A 1 15 ? -24.478 -17.066 1.349 1.00 0.00 15 LEU A O 7
ATOM 7816 N N . SER A 1 16 ? -25.584 -15.667 -0.024 1.00 0.00 16 SER A N 7
ATOM 7817 C CA . SER A 1 16 ? -26.145 -16.736 -0.841 1.00 0.00 16 SER A CA 7
ATOM 7818 C C . SER A 1 16 ? -25.480 -16.778 -2.213 1.00 0.00 16 SER A C 7
ATOM 7819 O O . SER A 1 16 ? -25.380 -17.834 -2.836 1.00 0.00 16 SER A O 7
ATOM 7827 N N . GLY A 1 17 ? -25.025 -15.618 -2.679 1.00 0.00 17 GLY A N 7
ATOM 7828 C CA . GLY A 1 17 ? -24.375 -15.543 -3.974 1.00 0.00 17 GLY A CA 7
ATOM 7829 C C . GLY A 1 17 ? -22.866 -15.646 -3.872 1.00 0.00 17 GLY A C 7
ATOM 7830 O O . GLY A 1 17 ? -22.144 -15.198 -4.764 1.00 0.00 17 GLY A O 7
ATOM 7834 N N . LEU A 1 18 ? -22.387 -16.235 -2.782 1.00 0.00 18 LEU A N 7
ATOM 7835 C CA . LEU A 1 18 ? -20.953 -16.394 -2.565 1.00 0.00 18 LEU A CA 7
ATOM 7836 C C . LEU A 1 18 ? -20.509 -17.818 -2.885 1.00 0.00 18 LEU A C 7
ATOM 7837 O O . LEU A 1 18 ? -21.189 -18.784 -2.537 1.00 0.00 18 LEU A O 7
ATOM 7853 N N . SER A 1 19 ? -19.363 -17.941 -3.547 1.00 0.00 19 SER A N 7
ATOM 7854 C CA . SER A 1 19 ? -18.828 -19.247 -3.914 1.00 0.00 19 SER A CA 7
ATOM 7855 C C . SER A 1 19 ? -17.944 -19.804 -2.803 1.00 0.00 19 SER A C 7
ATOM 7856 O O . SER A 1 19 ? -17.593 -19.095 -1.859 1.00 0.00 19 SER A O 7
ATOM 7864 N N . ILE A 1 20 ? -17.587 -21.078 -2.922 1.00 0.00 20 ILE A N 7
ATOM 7865 C CA . ILE A 1 20 ? -16.743 -21.731 -1.929 1.00 0.00 20 ILE A CA 7
ATOM 7866 C C . ILE A 1 20 ? -15.439 -20.967 -1.729 1.00 0.00 20 ILE A C 7
ATOM 7867 O O . ILE A 1 20 ? -14.840 -21.014 -0.655 1.00 0.00 20 ILE A O 7
ATOM 7883 N N . GLU A 1 21 ? -15.006 -20.263 -2.770 1.00 0.00 21 GLU A N 7
ATOM 7884 C CA . GLU A 1 21 ? -13.772 -19.488 -2.707 1.00 0.00 21 GLU A CA 7
ATOM 7885 C C . GLU A 1 21 ? -14.008 -18.145 -2.021 1.00 0.00 21 GLU A C 7
ATOM 7886 O O . GLU A 1 21 ? -13.100 -17.580 -1.413 1.00 0.00 21 GLU A O 7
ATOM 7898 N N . GLU A 1 22 ? -15.234 -17.641 -2.125 1.00 0.00 22 GLU A N 7
ATOM 7899 C CA . GLU A 1 22 ? -15.588 -16.364 -1.517 1.00 0.00 22 GLU A CA 7
ATOM 7900 C C . GLU A 1 22 ? -15.787 -16.516 -0.011 1.00 0.00 22 GLU A C 7
ATOM 7901 O O . GLU A 1 22 ? -15.541 -15.585 0.756 1.00 0.00 22 GLU A O 7
ATOM 7913 N N . VAL A 1 23 ? -16.234 -17.696 0.405 1.00 0.00 23 VAL A N 7
ATOM 7914 C CA . VAL A 1 23 ? -16.466 -17.971 1.818 1.00 0.00 23 VAL A CA 7
ATOM 7915 C C . VAL A 1 23 ? -15.173 -17.864 2.618 1.00 0.00 23 VAL A C 7
ATOM 7916 O O . VAL A 1 23 ? -15.173 -17.407 3.761 1.00 0.00 23 VAL A O 7
ATOM 7929 N N . SER A 1 24 ? -14.070 -18.288 2.009 1.00 0.00 24 SER A N 7
ATOM 7930 C CA . SER A 1 24 ? -12.768 -18.243 2.665 1.00 0.00 24 SER A CA 7
ATOM 7931 C C . SER A 1 24 ? -12.467 -16.837 3.177 1.00 0.00 24 SER A C 7
ATOM 7932 O O . SER A 1 24 ? -11.861 -16.665 4.235 1.00 0.00 24 SER A O 7
ATOM 7940 N N . LYS A 1 25 ? -12.894 -15.834 2.418 1.00 0.00 25 LYS A N 7
ATOM 7941 C CA . LYS A 1 25 ? -12.672 -14.442 2.793 1.00 0.00 25 LYS A CA 7
ATOM 7942 C C . LYS A 1 25 ? -13.816 -13.923 3.659 1.00 0.00 25 LYS A C 7
ATOM 7943 O O . LYS A 1 25 ? -13.632 -13.010 4.463 1.00 0.00 25 LYS A O 7
ATOM 7962 N N . SER A 1 26 ? -14.995 -14.512 3.489 1.00 0.00 26 SER A N 7
ATOM 7963 C CA . SER A 1 26 ? -16.169 -14.107 4.254 1.00 0.00 26 SER A CA 7
ATOM 7964 C C . SER A 1 26 ? -15.893 -14.183 5.753 1.00 0.00 26 SER A C 7
ATOM 7965 O O . SER A 1 26 ? -16.323 -13.320 6.519 1.00 0.00 26 SER A O 7
ATOM 7973 N N . LEU A 1 27 ? -15.174 -15.221 6.164 1.00 0.00 27 LEU A N 7
ATOM 7974 C CA . LEU A 1 27 ? -14.840 -15.412 7.571 1.00 0.00 27 LEU A CA 7
ATOM 7975 C C . LEU A 1 27 ? -13.720 -14.468 7.997 1.00 0.00 27 LEU A C 7
ATOM 7976 O O . LEU A 1 27 ? -13.613 -14.104 9.169 1.00 0.00 27 LEU A O 7
ATOM 7992 N N . ARG A 1 28 ? -12.888 -14.073 7.039 1.00 0.00 28 ARG A N 7
ATOM 7993 C CA . ARG A 1 28 ? -11.777 -13.171 7.315 1.00 0.00 28 ARG A CA 7
ATOM 7994 C C . ARG A 1 28 ? -12.276 -11.868 7.934 1.00 0.00 28 ARG A C 7
ATOM 7995 O O . ARG A 1 28 ? -11.576 -11.239 8.728 1.00 0.00 28 ARG A O 7
ATOM 8016 N N . PHE A 1 29 ? -13.489 -11.470 7.566 1.00 0.00 29 PHE A N 7
ATOM 8017 C CA . PHE A 1 29 ? -14.080 -10.242 8.084 1.00 0.00 29 PHE A CA 7
ATOM 8018 C C . PHE A 1 29 ? -14.035 -10.218 9.609 1.00 0.00 29 PHE A C 7
ATOM 8019 O O . PHE A 1 29 ? -13.580 -9.245 10.212 1.00 0.00 29 PHE A O 7
ATOM 8036 N N . ILE A 1 30 ? -14.510 -11.295 10.226 1.00 0.00 30 ILE A N 7
ATOM 8037 C CA . ILE A 1 30 ? -14.523 -11.398 11.680 1.00 0.00 30 ILE A CA 7
ATOM 8038 C C . ILE A 1 30 ? -13.158 -11.817 12.214 1.00 0.00 30 ILE A C 7
ATOM 8039 O O . ILE A 1 30 ? -12.800 -11.504 13.349 1.00 0.00 30 ILE A O 7
ATOM 8055 N N . GLY A 1 31 ? -12.397 -12.527 11.386 1.00 0.00 31 GLY A N 7
ATOM 8056 C CA . GLY A 1 31 ? -11.078 -12.976 11.792 1.00 0.00 31 GLY A CA 7
ATOM 8057 C C . GLY A 1 31 ? -11.112 -14.324 12.485 1.00 0.00 31 GLY A C 7
ATOM 8058 O O . GLY A 1 31 ? -11.145 -14.397 13.714 1.00 0.00 31 GLY A O 7
ATOM 8062 N N . LEU A 1 32 ? -11.107 -15.393 11.697 1.00 0.00 32 LEU A N 7
ATOM 8063 C CA . LEU A 1 32 ? -11.140 -16.746 12.242 1.00 0.00 32 LEU A CA 7
ATOM 8064 C C . LEU A 1 32 ? -9.805 -17.452 12.028 1.00 0.00 32 LEU A C 7
ATOM 8065 O O . LEU A 1 32 ? -8.881 -16.889 11.441 1.00 0.00 32 LEU A O 7
ATOM 8081 N N . SER A 1 33 ? -9.713 -18.689 12.505 1.00 0.00 33 SER A N 7
ATOM 8082 C CA . SER A 1 33 ? -8.490 -19.472 12.367 1.00 0.00 33 SER A CA 7
ATOM 8083 C C . SER A 1 33 ? -8.378 -20.062 10.964 1.00 0.00 33 SER A C 7
ATOM 8084 O O . SER A 1 33 ? -9.385 -20.356 10.322 1.00 0.00 33 SER A O 7
ATOM 8092 N N . GLU A 1 34 ? -7.145 -20.231 10.497 1.00 0.00 34 GLU A N 7
ATOM 8093 C CA . GLU A 1 34 ? -6.901 -20.785 9.170 1.00 0.00 34 GLU A CA 7
ATOM 8094 C C . GLU A 1 34 ? -7.529 -22.169 9.035 1.00 0.00 34 GLU A C 7
ATOM 8095 O O . GLU A 1 34 ? -7.914 -22.584 7.941 1.00 0.00 34 GLU A O 7
ATOM 8107 N N . ASP A 1 35 ? -7.628 -22.879 10.153 1.00 0.00 35 ASP A N 7
ATOM 8108 C CA . ASP A 1 35 ? -8.209 -24.217 10.161 1.00 0.00 35 ASP A CA 7
ATOM 8109 C C . ASP A 1 35 ? -9.703 -24.162 9.856 1.00 0.00 35 ASP A C 7
ATOM 8110 O O . ASP A 1 35 ? -10.211 -24.938 9.047 1.00 0.00 35 ASP A O 7
ATOM 8119 N N . VAL A 1 36 ? -10.402 -23.240 10.510 1.00 0.00 36 VAL A N 7
ATOM 8120 C CA . VAL A 1 36 ? -11.838 -23.083 10.309 1.00 0.00 36 VAL A CA 7
ATOM 8121 C C . VAL A 1 36 ? -12.155 -22.737 8.859 1.00 0.00 36 VAL A C 7
ATOM 8122 O O . VAL A 1 36 ? -12.990 -23.383 8.224 1.00 0.00 36 VAL A O 7
ATOM 8135 N N . ILE A 1 37 ? -11.484 -21.714 8.340 1.00 0.00 37 ILE A N 7
ATOM 8136 C CA . ILE A 1 37 ? -11.694 -21.283 6.964 1.00 0.00 37 ILE A CA 7
ATOM 8137 C C . ILE A 1 37 ? -11.543 -22.450 5.993 1.00 0.00 37 ILE A C 7
ATOM 8138 O O . ILE A 1 37 ? -12.431 -22.715 5.183 1.00 0.00 37 ILE A O 7
ATOM 8154 N N . SER A 1 38 ? -10.414 -23.145 6.083 1.00 0.00 38 SER A N 7
ATOM 8155 C CA . SER A 1 38 ? -10.146 -24.283 5.211 1.00 0.00 38 SER A CA 7
ATOM 8156 C C . SER A 1 38 ? -11.153 -25.403 5.454 1.00 0.00 38 SER A C 7
ATOM 8157 O O . SER A 1 38 ? -11.460 -26.183 4.553 1.00 0.00 38 SER A O 7
ATOM 8165 N N . PHE A 1 39 ? -11.664 -25.475 6.679 1.00 0.00 39 PHE A N 7
ATOM 8166 C CA . PHE A 1 39 ? -12.636 -26.499 7.043 1.00 0.00 39 PHE A CA 7
ATOM 8167 C C . PHE A 1 39 ? -13.908 -26.361 6.212 1.00 0.00 39 PHE A C 7
ATOM 8168 O O . PHE A 1 39 ? -14.627 -27.335 5.991 1.00 0.00 39 PHE A O 7
ATOM 8185 N N . PHE A 1 40 ? -14.179 -25.143 5.754 1.00 0.00 40 PHE A N 7
ATOM 8186 C CA . PHE A 1 40 ? -15.365 -24.876 4.949 1.00 0.00 40 PHE A CA 7
ATOM 8187 C C . PHE A 1 40 ? -15.084 -25.122 3.469 1.00 0.00 40 PHE A C 7
ATOM 8188 O O . PHE A 1 40 ? -15.890 -25.730 2.765 1.00 0.00 40 PHE A O 7
ATOM 8205 N N . VAL A 1 41 ? -13.935 -24.643 3.004 1.00 0.00 41 VAL A N 7
ATOM 8206 C CA . VAL A 1 41 ? -13.546 -24.810 1.608 1.00 0.00 41 VAL A CA 7
ATOM 8207 C C . VAL A 1 41 ? -13.302 -26.278 1.278 1.00 0.00 41 VAL A C 7
ATOM 8208 O O . VAL A 1 41 ? -13.469 -26.706 0.135 1.00 0.00 41 VAL A O 7
ATOM 8221 N N . THR A 1 42 ? -12.905 -27.048 2.286 1.00 0.00 42 THR A N 7
ATOM 8222 C CA . THR A 1 42 ? -12.636 -28.469 2.104 1.00 0.00 42 THR A CA 7
ATOM 8223 C C . THR A 1 42 ? -13.924 -29.283 2.158 1.00 0.00 42 THR A C 7
ATOM 8224 O O . THR A 1 42 ? -14.001 -30.377 1.599 1.00 0.00 42 THR A O 7
ATOM 8235 N N . GLU A 1 43 ? -14.933 -28.742 2.834 1.00 0.00 43 GLU A N 7
ATOM 8236 C CA . GLU A 1 43 ? -16.218 -29.420 2.960 1.00 0.00 43 GLU A CA 7
ATOM 8237 C C . GLU A 1 43 ? -17.197 -28.933 1.896 1.00 0.00 43 GLU A C 7
ATOM 8238 O O . GLU A 1 43 ? -18.413 -29.033 2.062 1.00 0.00 43 GLU A O 7
ATOM 8250 N N . LYS A 1 44 ? -16.658 -28.404 0.803 1.00 0.00 44 LYS A N 7
ATOM 8251 C CA . LYS A 1 44 ? -17.482 -27.902 -0.291 1.00 0.00 44 LYS A CA 7
ATOM 8252 C C . LYS A 1 44 ? -18.510 -26.897 0.220 1.00 0.00 44 LYS A C 7
ATOM 8253 O O . LYS A 1 44 ? -19.584 -26.744 -0.362 1.00 0.00 44 LYS A O 7
ATOM 8272 N N . ILE A 1 45 ? -18.173 -26.215 1.310 1.00 0.00 45 ILE A N 7
ATOM 8273 C CA . ILE A 1 45 ? -19.066 -25.223 1.896 1.00 0.00 45 ILE A CA 7
ATOM 8274 C C . ILE A 1 45 ? -19.016 -23.911 1.120 1.00 0.00 45 ILE A C 7
ATOM 8275 O O . ILE A 1 45 ? -17.954 -23.307 0.970 1.00 0.00 45 ILE A O 7
ATOM 8291 N N . ASP A 1 46 ? -20.171 -23.475 0.632 1.00 0.00 46 ASP A N 7
ATOM 8292 C CA . ASP A 1 46 ? -20.261 -22.232 -0.126 1.00 0.00 46 ASP A CA 7
ATOM 8293 C C . ASP A 1 46 ? -21.233 -21.261 0.535 1.00 0.00 46 ASP A C 7
ATOM 8294 O O . ASP A 1 46 ? -21.690 -21.490 1.654 1.00 0.00 46 ASP A O 7
ATOM 8303 N N . GLY A 1 47 ? -21.544 -20.174 -0.164 1.00 0.00 47 GLY A N 7
ATOM 8304 C CA . GLY A 1 47 ? -22.459 -19.183 0.372 1.00 0.00 47 GLY A CA 7
ATOM 8305 C C . GLY A 1 47 ? -23.825 -19.763 0.682 1.00 0.00 47 GLY A C 7
ATOM 8306 O O . GLY A 1 47 ? -24.285 -19.709 1.821 1.00 0.00 47 GLY A O 7
ATOM 8310 N N . ASN A 1 48 ? -24.475 -20.317 -0.336 1.00 0.00 48 ASN A N 7
ATOM 8311 C CA . ASN A 1 48 ? -25.798 -20.907 -0.168 1.00 0.00 48 ASN A CA 7
ATOM 8312 C C . ASN A 1 48 ? -25.788 -21.957 0.939 1.00 0.00 48 ASN A C 7
ATOM 8313 O O . ASN A 1 48 ? -26.808 -22.206 1.583 1.00 0.00 48 ASN A O 7
ATOM 8324 N N . LEU A 1 49 ? -24.630 -22.571 1.154 1.00 0.00 49 LEU A N 7
ATOM 8325 C CA . LEU A 1 49 ? -24.485 -23.595 2.183 1.00 0.00 49 LEU A CA 7
ATOM 8326 C C . LEU A 1 49 ? -24.379 -22.964 3.568 1.00 0.00 49 LEU A C 7
ATOM 8327 O O . LEU A 1 49 ? -25.025 -23.411 4.516 1.00 0.00 49 LEU A O 7
ATOM 8343 N N . LEU A 1 50 ? -23.563 -21.921 3.676 1.00 0.00 50 LEU A N 7
ATOM 8344 C CA . LEU A 1 50 ? -23.374 -21.226 4.945 1.00 0.00 50 LEU A CA 7
ATOM 8345 C C . LEU A 1 50 ? -24.701 -20.699 5.480 1.00 0.00 50 LEU A C 7
ATOM 8346 O O . LEU A 1 50 ? -25.066 -20.955 6.627 1.00 0.00 50 LEU A O 7
ATOM 8362 N N . VAL A 1 51 ? -25.421 -19.962 4.640 1.00 0.00 51 VAL A N 7
ATOM 8363 C CA . VAL A 1 51 ? -26.710 -19.401 5.027 1.00 0.00 51 VAL A CA 7
ATOM 8364 C C . VAL A 1 51 ? -27.668 -20.492 5.491 1.00 0.00 51 VAL A C 7
ATOM 8365 O O . VAL A 1 51 ? -28.575 -20.239 6.283 1.00 0.00 51 VAL A O 7
ATOM 8378 N N . GLN A 1 52 ? -27.458 -21.706 4.992 1.00 0.00 52 GLN A N 7
ATOM 8379 C CA . GLN A 1 52 ? -28.304 -22.837 5.357 1.00 0.00 52 GLN A CA 7
ATOM 8380 C C . GLN A 1 52 ? -27.815 -23.490 6.645 1.00 0.00 52 GLN A C 7
ATOM 8381 O O . GLN A 1 52 ? -28.593 -24.103 7.378 1.00 0.00 52 GLN A O 7
ATOM 8395 N N . LEU A 1 53 ? -26.521 -23.355 6.917 1.00 0.00 53 LEU A N 7
ATOM 8396 C CA . LEU A 1 53 ? -25.928 -23.932 8.118 1.00 0.00 53 LEU A CA 7
ATOM 8397 C C . LEU A 1 53 ? -26.488 -23.271 9.374 1.00 0.00 53 LEU A C 7
ATOM 8398 O O . LEU A 1 53 ? -26.626 -22.049 9.437 1.00 0.00 5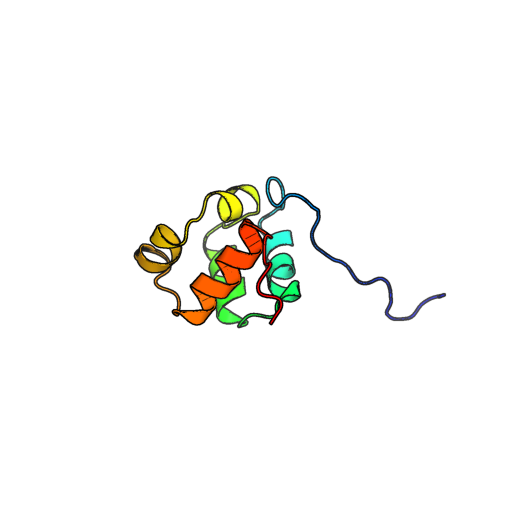3 LEU A O 7
ATOM 8414 N N . THR A 1 54 ? -26.807 -24.087 10.374 1.00 0.00 54 THR A N 7
ATOM 8415 C CA . THR A 1 54 ? -27.350 -23.582 11.628 1.00 0.00 54 THR A CA 7
ATOM 8416 C C . THR A 1 54 ? -26.415 -23.884 12.794 1.00 0.00 54 THR A C 7
ATOM 8417 O O . THR A 1 54 ? -25.512 -24.712 12.677 1.00 0.00 54 THR A O 7
ATOM 8428 N N . GLU A 1 55 ? -26.639 -23.208 13.916 1.00 0.00 55 GLU A N 7
ATOM 8429 C CA . GLU A 1 55 ? -25.815 -23.406 15.103 1.00 0.00 55 GLU A CA 7
ATOM 8430 C C . GLU A 1 55 ? -25.851 -24.863 15.554 1.00 0.00 55 GLU A C 7
ATOM 8431 O O . GLU A 1 55 ? -24.912 -25.352 16.183 1.00 0.00 55 GLU A O 7
ATOM 8443 N N . GLU A 1 56 ? -26.941 -25.550 15.229 1.00 0.00 56 GLU A N 7
ATOM 8444 C CA . GLU A 1 56 ? -27.100 -26.951 15.603 1.00 0.00 56 GLU A CA 7
ATOM 8445 C C . GLU A 1 56 ? -26.152 -27.838 14.801 1.00 0.00 56 GLU A C 7
ATOM 8446 O O . GLU A 1 56 ? -25.433 -28.664 15.365 1.00 0.00 56 GLU A O 7
ATOM 8458 N N . ILE A 1 57 ? -26.157 -27.662 13.484 1.00 0.00 57 ILE A N 7
ATOM 8459 C CA . ILE A 1 57 ? -25.298 -28.446 12.606 1.00 0.00 57 ILE A CA 7
ATOM 8460 C C . ILE A 1 57 ? -23.835 -28.050 12.771 1.00 0.00 57 ILE A C 7
ATOM 8461 O O . ILE A 1 57 ? -22.932 -28.847 12.515 1.00 0.00 57 ILE A O 7
ATOM 8477 N N . LEU A 1 58 ? -23.608 -26.814 13.202 1.00 0.00 58 LEU A N 7
ATOM 8478 C CA . LEU A 1 58 ? -22.253 -26.311 13.404 1.00 0.00 58 LEU A CA 7
ATOM 8479 C C . LEU A 1 58 ? -21.615 -26.946 14.635 1.00 0.00 58 LEU A C 7
ATOM 8480 O O . LEU A 1 58 ? -20.393 -27.065 14.721 1.00 0.00 58 LEU A O 7
ATOM 8496 N N . SER A 1 59 ? -22.450 -27.354 15.585 1.00 0.00 59 SER A N 7
ATOM 8497 C CA . SER A 1 59 ? -21.968 -27.976 16.812 1.00 0.00 59 SER A CA 7
ATOM 8498 C C . SER A 1 59 ? -22.109 -29.494 16.745 1.00 0.00 59 SER A C 7
ATOM 8499 O O . SER A 1 59 ? -21.361 -30.226 17.390 1.00 0.00 59 SER A O 7
ATOM 8507 N N . GLU A 1 60 ? -23.076 -29.957 15.958 1.00 0.00 60 GLU A N 7
ATOM 8508 C CA . GLU A 1 60 ? -23.316 -31.387 15.806 1.00 0.00 60 GLU A CA 7
ATOM 8509 C C . GLU A 1 60 ? -22.346 -31.999 14.800 1.00 0.00 60 GLU A C 7
ATOM 8510 O O . GLU A 1 60 ? -21.629 -32.949 15.112 1.00 0.00 60 GLU A O 7
ATOM 8522 N N . ASP A 1 61 ? -22.330 -31.446 13.592 1.00 0.00 61 ASP A N 7
ATOM 8523 C CA . ASP A 1 61 ? -21.448 -31.936 12.539 1.00 0.00 61 ASP A CA 7
ATOM 8524 C C . ASP A 1 61 ? -20.041 -31.369 12.701 1.00 0.00 61 ASP A C 7
ATOM 8525 O O . ASP A 1 61 ? -19.121 -32.072 13.119 1.00 0.00 61 ASP A O 7
ATOM 8534 N N . PHE A 1 62 ? -19.881 -30.093 12.366 1.00 0.00 62 PHE A N 7
ATOM 8535 C CA . PHE A 1 62 ? -18.586 -29.431 12.473 1.00 0.00 62 PHE A CA 7
ATOM 8536 C C . PHE A 1 62 ? -18.013 -29.579 13.879 1.00 0.00 62 PHE A C 7
ATOM 8537 O O . PHE A 1 62 ? -16.833 -29.885 14.052 1.00 0.00 62 PHE A O 7
ATOM 8554 N N . LYS A 1 63 ? -18.858 -29.361 14.881 1.00 0.00 63 LYS A N 7
ATOM 8555 C CA . LYS A 1 63 ? -18.438 -29.471 16.274 1.00 0.00 63 LYS A CA 7
ATOM 8556 C C . LYS A 1 63 ? -17.337 -28.464 16.591 1.00 0.00 63 LYS A C 7
ATOM 8557 O O . LYS A 1 63 ? -16.439 -28.741 17.388 1.00 0.00 63 LYS A O 7
ATOM 8576 N N . LEU A 1 64 ? -17.411 -27.296 15.963 1.00 0.00 64 LEU A N 7
ATOM 8577 C CA . LEU A 1 64 ? -16.420 -26.247 16.180 1.00 0.00 64 LEU A CA 7
ATOM 8578 C C . LEU A 1 64 ? -16.446 -25.764 17.627 1.00 0.00 64 LEU A C 7
ATOM 8579 O O . LEU A 1 64 ? -17.261 -26.219 18.429 1.00 0.00 64 LEU A O 7
ATOM 8595 N N . SER A 1 65 ? -15.550 -24.838 17.952 1.00 0.00 65 SER A N 7
ATOM 8596 C CA . SER A 1 65 ? -15.469 -24.294 19.303 1.00 0.00 65 SER A CA 7
ATOM 8597 C C . SER A 1 65 ? -16.717 -23.482 19.638 1.00 0.00 65 SER A C 7
ATOM 8598 O O . SER A 1 65 ? -17.369 -22.931 18.751 1.00 0.00 65 SER A O 7
ATOM 8606 N N . LYS A 1 66 ? -17.042 -23.414 20.924 1.00 0.00 66 LYS A N 7
ATOM 8607 C CA . LYS A 1 66 ? -18.211 -22.669 21.379 1.00 0.00 66 LYS A CA 7
ATOM 8608 C C . LYS A 1 66 ? -18.162 -21.226 20.887 1.00 0.00 66 LYS A C 7
ATOM 8609 O O . LYS A 1 66 ? -19.198 -20.582 20.717 1.00 0.00 66 LYS A O 7
ATOM 8628 N N . LEU A 1 67 ? -16.953 -20.724 20.659 1.00 0.00 67 LEU A N 7
ATOM 8629 C CA . LEU A 1 67 ? -16.769 -19.357 20.185 1.00 0.00 67 LEU A CA 7
ATOM 8630 C C . LEU A 1 67 ? -16.987 -19.270 18.678 1.00 0.00 67 LEU A C 7
ATOM 8631 O O . LEU A 1 67 ? -17.662 -18.363 18.191 1.00 0.00 67 LEU A O 7
ATOM 8647 N N . GLN A 1 68 ? -16.412 -20.219 17.946 1.00 0.00 68 GLN A N 7
ATOM 8648 C CA . GLN A 1 68 ? -16.545 -20.249 16.494 1.00 0.00 68 GLN A CA 7
ATOM 8649 C C . GLN A 1 68 ? -18.007 -20.393 16.085 1.00 0.00 68 GLN A C 7
ATOM 8650 O O . GLN A 1 68 ? -18.529 -19.587 15.314 1.00 0.00 68 GLN A O 7
ATOM 8664 N N . VAL A 1 69 ? -18.663 -21.425 16.605 1.00 0.00 69 VAL A N 7
ATOM 8665 C CA . VAL A 1 69 ? -20.066 -21.675 16.294 1.00 0.00 69 VAL A CA 7
ATOM 8666 C C . VAL A 1 69 ? -20.919 -20.443 16.576 1.00 0.00 69 VAL A C 7
ATOM 8667 O O . VAL A 1 69 ? -21.925 -20.205 15.908 1.00 0.00 69 VAL A O 7
ATOM 8680 N N . LYS A 1 70 ? -20.510 -19.662 17.570 1.00 0.00 70 LYS A N 7
ATOM 8681 C CA . LYS A 1 70 ? -21.235 -18.453 17.942 1.00 0.00 70 LYS A CA 7
ATOM 8682 C C . LYS A 1 70 ? -20.892 -17.303 17.000 1.00 0.00 70 LYS A C 7
ATOM 8683 O O . LYS A 1 70 ? -21.754 -16.496 16.648 1.00 0.00 70 LYS A O 7
ATOM 8702 N N . LYS A 1 71 ? -19.629 -17.233 16.593 1.00 0.00 71 LYS A N 7
ATOM 8703 C CA . LYS A 1 71 ? -19.173 -16.184 15.690 1.00 0.00 71 LYS A CA 7
ATOM 8704 C C . LYS A 1 71 ? -19.775 -16.362 14.300 1.00 0.00 71 LYS A C 7
ATOM 8705 O O . LYS A 1 71 ? -20.277 -15.408 13.704 1.00 0.00 71 LYS A O 7
ATOM 8724 N N . ILE A 1 72 ? -19.723 -17.588 13.790 1.00 0.00 72 ILE A N 7
ATOM 8725 C CA . ILE A 1 72 ? -20.266 -17.890 12.472 1.00 0.00 72 ILE A CA 7
ATOM 8726 C C . ILE A 1 72 ? -21.761 -17.595 12.412 1.00 0.00 72 ILE A C 7
ATOM 8727 O O . ILE A 1 72 ? -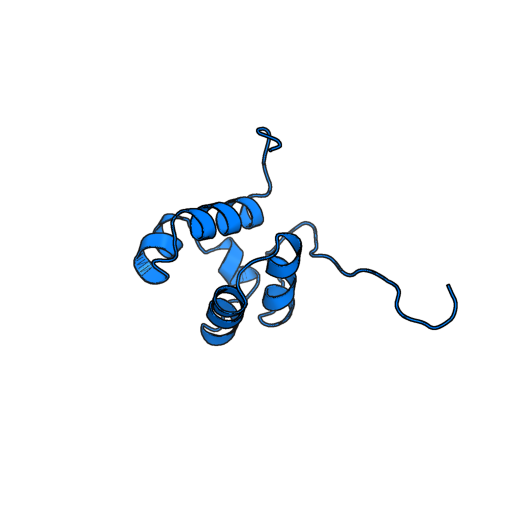22.253 -17.027 11.438 1.00 0.00 72 ILE A O 7
ATOM 8743 N N . MET A 1 73 ? -22.477 -17.983 13.462 1.00 0.00 73 MET A N 7
ATOM 8744 C CA . MET A 1 73 ? -23.916 -17.757 13.531 1.00 0.00 73 MET A CA 7
ATOM 8745 C C . MET A 1 73 ? -24.244 -16.279 13.346 1.00 0.00 73 MET A C 7
ATOM 8746 O O . MET A 1 73 ? -25.128 -15.923 12.566 1.00 0.00 73 MET A O 7
ATOM 8760 N N . GLN A 1 74 ? -23.527 -15.423 14.067 1.00 0.00 74 GLN A N 7
ATOM 8761 C CA . GLN A 1 74 ? -23.743 -13.984 13.982 1.00 0.00 74 GLN A CA 7
ATOM 8762 C C . GLN A 1 74 ? -23.455 -13.472 12.574 1.00 0.00 74 GLN A C 7
ATOM 8763 O O . GLN A 1 74 ? -24.032 -12.478 12.134 1.00 0.00 74 GLN A O 7
ATOM 8777 N N . PHE A 1 75 ? -22.559 -14.158 11.873 1.00 0.00 75 PHE A N 7
ATOM 8778 C CA . PHE A 1 75 ? -22.193 -13.772 10.515 1.00 0.00 75 PHE A CA 7
ATOM 8779 C C . PHE A 1 75 ? -23.315 -14.102 9.535 1.00 0.00 75 PHE A C 7
ATOM 8780 O O . PHE A 1 75 ? -23.599 -13.330 8.618 1.00 0.00 75 PHE A O 7
ATOM 8797 N N . ILE A 1 76 ? -23.948 -15.253 9.735 1.00 0.00 76 ILE A N 7
ATOM 8798 C CA . ILE A 1 76 ? -25.039 -15.684 8.870 1.00 0.00 76 ILE A CA 7
ATOM 8799 C C . ILE A 1 76 ? -26.246 -14.763 9.007 1.00 0.00 76 ILE A C 7
ATOM 8800 O O . ILE A 1 76 ? -26.780 -14.272 8.013 1.00 0.00 76 ILE A O 7
ATOM 8816 N N . ASN A 1 77 ? -26.670 -14.533 10.245 1.00 0.00 77 ASN A N 7
ATOM 8817 C CA . ASN A 1 77 ? -27.815 -13.669 10.513 1.00 0.00 77 ASN A CA 7
ATOM 8818 C C . ASN A 1 77 ? -27.497 -12.219 10.157 1.00 0.00 77 ASN A C 7
ATOM 8819 O O . ASN A 1 77 ? -28.304 -11.531 9.535 1.00 0.00 77 ASN A O 7
ATOM 8830 N N . GLY A 1 78 ? -26.314 -11.763 10.558 1.00 0.00 78 GLY A N 7
ATOM 8831 C CA . GLY A 1 78 ? -25.910 -10.399 10.273 1.00 0.00 78 GLY A CA 7
ATOM 8832 C C . GLY A 1 78 ? -26.583 -9.392 11.184 1.00 0.00 78 GLY A C 7
ATOM 8833 O O . GLY A 1 78 ? -26.665 -8.208 10.859 1.00 0.00 78 GLY A O 7
ATOM 8837 N N . SER A 1 79 ? -27.069 -9.864 12.329 1.00 0.00 79 SER A N 7
ATOM 8838 C CA . SER A 1 79 ? -27.744 -8.997 13.288 1.00 0.00 79 SER A CA 7
ATOM 8839 C C . SER A 1 79 ? -26.816 -7.880 13.757 1.00 0.00 79 SER A C 7
ATOM 8840 O O . SER A 1 79 ? -25.697 -8.133 14.201 1.00 0.00 79 SER A O 7
ATOM 8848 N N . GLY A 1 80 ? -27.292 -6.643 13.655 1.00 0.00 80 GLY A N 7
ATOM 8849 C CA . GLY A 1 80 ? -26.494 -5.505 14.072 1.00 0.00 80 GLY A CA 7
ATOM 8850 C C . GLY A 1 80 ? -27.341 -4.293 14.406 1.00 0.00 80 GLY A C 7
ATOM 8851 O O . GLY A 1 80 ? -28.561 -4.298 14.241 1.00 0.00 80 GLY A O 7
ATOM 8855 N N . PRO A 1 81 ? -26.689 -3.225 14.889 1.00 0.00 81 PRO A N 7
ATOM 8856 C CA . PRO A 1 81 ? -27.372 -1.981 15.257 1.00 0.00 81 PRO A CA 7
ATOM 8857 C C . PRO A 1 81 ? -27.905 -1.230 14.042 1.00 0.00 81 PRO A C 7
ATOM 8858 O O . PRO A 1 81 ? -27.439 -1.434 12.921 1.00 0.00 81 PRO A O 7
ATOM 8869 N N . SER A 1 82 ? -28.882 -0.359 14.272 1.00 0.00 82 SER A N 7
ATOM 8870 C CA . SER A 1 82 ? -29.480 0.421 13.195 1.00 0.00 82 SER A CA 7
ATOM 8871 C C . SER A 1 82 ? -28.892 1.828 13.151 1.00 0.00 82 SER A C 7
ATOM 8872 O O . SER A 1 82 ? -28.873 2.536 14.158 1.00 0.00 82 SER A O 7
ATOM 8880 N N . SER A 1 83 ? -28.413 2.225 11.977 1.00 0.00 83 SER A N 7
ATOM 8881 C CA . SER A 1 83 ? -27.819 3.546 11.801 1.00 0.00 83 SER A CA 7
ATOM 8882 C C . SER A 1 83 ? -26.601 3.718 12.703 1.00 0.00 83 SER A C 7
ATOM 8883 O O . SER A 1 83 ? -26.289 2.851 13.517 1.00 0.00 83 SER A O 7
ATOM 8891 N N . GLY A 1 84 ? -25.914 4.847 12.550 1.00 0.00 84 GLY A N 7
ATOM 8892 C CA . GLY A 1 84 ? -24.737 5.114 13.355 1.00 0.00 84 GLY A CA 7
ATOM 8893 C C . GLY A 1 84 ? -24.591 6.583 13.699 1.00 0.00 84 GLY A C 7
ATOM 8894 O O . GLY A 1 84 ? -23.480 7.113 13.729 1.00 0.00 84 GLY A O 7
ATOM 8898 N N . GLY A 1 1 ? -12.836 13.101 -6.654 1.00 0.00 1 GLY A N 8
ATOM 8899 C CA . GLY A 1 1 ? -13.108 14.434 -6.150 1.00 0.00 1 GLY A CA 8
ATOM 8900 C C . GLY A 1 1 ? -13.055 14.504 -4.637 1.00 0.00 1 GLY A C 8
ATOM 8901 O O . GLY A 1 1 ? -12.121 15.068 -4.068 1.00 0.00 1 GLY A O 8
ATOM 8905 N N . SER A 1 2 ? -14.061 13.930 -3.984 1.00 0.00 2 SER A N 8
ATOM 8906 C CA . SER A 1 2 ? -14.127 13.935 -2.527 1.00 0.00 2 SER A CA 8
ATOM 8907 C C . SER A 1 2 ? -14.091 12.512 -1.978 1.00 0.00 2 SER A C 8
ATOM 8908 O O . SER A 1 2 ? -13.169 12.139 -1.253 1.00 0.00 2 SER A O 8
ATOM 8916 N N . SER A 1 3 ? -15.101 11.723 -2.328 1.00 0.00 3 SER A N 8
ATOM 8917 C CA . SER A 1 3 ? -15.187 10.342 -1.868 1.00 0.00 3 SER A CA 8
ATOM 8918 C C . SER A 1 3 ? -16.303 9.596 -2.593 1.00 0.00 3 SER A C 8
ATOM 8919 O O . SER A 1 3 ? -17.201 10.208 -3.170 1.00 0.00 3 SER A O 8
ATOM 8927 N N . GLY A 1 4 ? -16.239 8.268 -2.559 1.00 0.00 4 GLY A N 8
ATOM 8928 C CA . GLY A 1 4 ? -17.248 7.459 -3.216 1.00 0.00 4 GLY A CA 8
ATOM 8929 C C . GLY A 1 4 ? -16.774 6.908 -4.546 1.00 0.00 4 GLY A C 8
ATOM 8930 O O . GLY A 1 4 ? -17.407 7.131 -5.579 1.00 0.00 4 GLY A O 8
ATOM 8934 N N . SER A 1 5 ? -15.657 6.189 -4.522 1.00 0.00 5 SER A N 8
ATOM 8935 C CA . SER A 1 5 ? -15.095 5.609 -5.737 1.00 0.00 5 SER A CA 8
ATOM 8936 C C . SER A 1 5 ? -14.546 4.211 -5.468 1.00 0.00 5 SER A C 8
ATOM 8937 O O . SER A 1 5 ? -15.078 3.218 -5.963 1.00 0.00 5 SER A O 8
ATOM 8945 N N . SER A 1 6 ? -13.478 4.144 -4.680 1.00 0.00 6 SER A N 8
ATOM 8946 C CA . SER A 1 6 ? -12.853 2.869 -4.347 1.00 0.00 6 SER A CA 8
ATOM 8947 C C . SER A 1 6 ? -13.029 2.548 -2.866 1.00 0.00 6 SER A C 8
ATOM 8948 O O . SER A 1 6 ? -13.068 3.445 -2.025 1.00 0.00 6 SER A O 8
ATOM 8956 N N . GLY A 1 7 ? -13.135 1.259 -2.554 1.00 0.00 7 GLY A N 8
ATOM 8957 C CA . GLY A 1 7 ? -13.306 0.841 -1.175 1.00 0.00 7 GLY A CA 8
ATOM 8958 C C . GLY A 1 7 ? -12.985 -0.626 -0.970 1.00 0.00 7 GLY A C 8
ATOM 8959 O O . GLY A 1 7 ? -12.867 -1.397 -1.923 1.00 0.00 7 GLY A O 8
ATOM 8963 N N . PRO A 1 8 ? -12.837 -1.032 0.299 1.00 0.00 8 PRO A N 8
ATOM 8964 C CA . PRO A 1 8 ? -12.525 -2.419 0.656 1.00 0.00 8 PRO A CA 8
ATOM 8965 C C . PRO A 1 8 ? -13.692 -3.363 0.387 1.00 0.00 8 PRO A C 8
ATOM 8966 O O . PRO A 1 8 ? -14.822 -3.102 0.799 1.00 0.00 8 PRO A O 8
ATOM 8977 N N . TRP A 1 9 ? -13.410 -4.461 -0.305 1.00 0.00 9 TRP A N 8
ATOM 8978 C CA . TRP A 1 9 ? -14.437 -5.445 -0.628 1.00 0.00 9 TRP A CA 8
ATOM 8979 C C . TRP A 1 9 ? -14.999 -6.081 0.638 1.00 0.00 9 TRP A C 8
ATOM 8980 O O . TRP A 1 9 ? -14.282 -6.265 1.621 1.00 0.00 9 TRP A O 8
ATOM 9001 N N . GLN A 1 10 ? -16.285 -6.415 0.607 1.00 0.00 10 GLN A N 8
ATOM 9002 C CA . GLN A 1 10 ? -16.942 -7.031 1.754 1.00 0.00 10 GLN A CA 8
ATOM 9003 C C . GLN A 1 10 ? -18.010 -8.022 1.303 1.00 0.00 10 GLN A C 8
ATOM 9004 O O . GLN A 1 10 ? -18.487 -7.984 0.168 1.00 0.00 10 GLN A O 8
ATOM 9018 N N . PRO A 1 11 ? -18.396 -8.931 2.210 1.00 0.00 11 PRO A N 8
ATOM 9019 C CA . PRO A 1 11 ? -19.412 -9.949 1.928 1.00 0.00 11 PRO A CA 8
ATOM 9020 C C . PRO A 1 11 ? -20.808 -9.352 1.788 1.00 0.00 11 PRO A C 8
ATOM 9021 O O . PRO A 1 11 ? -21.133 -8.326 2.385 1.00 0.00 11 PRO A O 8
ATOM 9032 N N . PRO A 1 12 ? -21.655 -10.009 0.982 1.00 0.00 12 PRO A N 8
ATOM 9033 C CA . PRO A 1 12 ? -23.031 -9.561 0.746 1.00 0.00 12 PRO A CA 8
ATOM 9034 C C . PRO A 1 12 ? -23.915 -9.732 1.976 1.00 0.00 12 PRO A C 8
ATOM 9035 O O . PRO A 1 12 ? -23.508 -10.340 2.965 1.00 0.00 12 PRO A O 8
ATOM 9046 N N . ALA A 1 13 ? -25.128 -9.193 1.907 1.00 0.00 13 ALA A N 8
ATOM 9047 C CA . ALA A 1 13 ? -26.071 -9.288 3.014 1.00 0.00 13 ALA A CA 8
ATOM 9048 C C . ALA A 1 13 ? -26.854 -10.595 2.957 1.00 0.00 13 ALA A C 8
ATOM 9049 O O . ALA A 1 13 ? -27.153 -11.196 3.989 1.00 0.00 13 ALA A O 8
ATOM 9056 N N . ASP A 1 14 ? -27.184 -11.029 1.746 1.00 0.00 14 ASP A N 8
ATOM 9057 C CA . ASP A 1 14 ? -27.933 -12.266 1.554 1.00 0.00 14 ASP A CA 8
ATOM 9058 C C . ASP A 1 14 ? -27.036 -13.482 1.763 1.00 0.00 14 ASP A C 8
ATOM 9059 O O . ASP A 1 14 ? -27.481 -14.517 2.262 1.00 0.00 14 ASP A O 8
ATOM 9068 N N . LEU A 1 15 ? -25.771 -13.351 1.378 1.00 0.00 15 LEU A N 8
ATOM 9069 C CA . LEU A 1 15 ? -24.811 -14.440 1.522 1.00 0.00 15 LEU A CA 8
ATOM 9070 C C . LEU A 1 15 ? -25.323 -15.710 0.850 1.00 0.00 15 LEU A C 8
ATOM 9071 O O . LEU A 1 15 ? -24.971 -16.820 1.249 1.00 0.00 15 LEU A O 8
ATOM 9087 N N . SER A 1 16 ? -26.153 -15.538 -0.173 1.00 0.00 16 SER A N 8
ATOM 9088 C CA . SER A 1 16 ? -26.715 -16.670 -0.900 1.00 0.00 16 SER A CA 8
ATOM 9089 C C . SER A 1 16 ? -26.294 -16.637 -2.367 1.00 0.00 16 SER A C 8
ATOM 9090 O O . SER A 1 16 ? -27.047 -16.189 -3.230 1.00 0.00 16 SER A O 8
ATOM 9098 N N . GLY A 1 17 ? -25.084 -17.117 -2.640 1.00 0.00 17 GLY A N 8
ATOM 9099 C CA . GLY A 1 17 ? -24.583 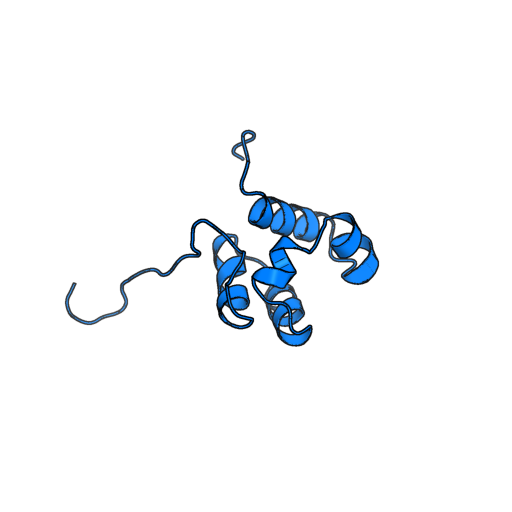-17.133 -4.002 1.00 0.00 17 GLY A CA 8
ATOM 9100 C C . GLY A 1 17 ? -23.069 -17.190 -4.062 1.00 0.00 17 GLY A C 8
ATOM 9101 O O . GLY A 1 17 ? -22.495 -17.598 -5.072 1.00 0.00 17 GLY A O 8
ATOM 9105 N N . LEU A 1 18 ? -22.420 -16.778 -2.978 1.00 0.00 18 LEU A N 8
ATOM 9106 C CA . LEU A 1 18 ? -20.963 -16.782 -2.912 1.00 0.00 18 LEU A CA 8
ATOM 9107 C C . LEU A 1 18 ? -20.408 -18.169 -3.222 1.00 0.00 18 LEU A C 8
ATOM 9108 O O . LEU A 1 18 ? -20.980 -19.182 -2.821 1.00 0.00 18 LEU A O 8
ATOM 9124 N N . SER A 1 19 ? -19.287 -18.206 -3.937 1.00 0.00 19 SER A N 8
ATOM 9125 C CA . SER A 1 19 ? -18.655 -19.468 -4.302 1.00 0.00 19 SER A CA 8
ATOM 9126 C C . SER A 1 19 ? -17.809 -20.005 -3.151 1.00 0.00 19 SER A C 8
ATOM 9127 O O . SER A 1 19 ? -17.535 -19.294 -2.184 1.00 0.00 19 SER A O 8
ATOM 9135 N N . ILE A 1 20 ? -17.398 -21.263 -3.264 1.00 0.00 20 ILE A N 8
ATOM 9136 C CA . ILE A 1 20 ? -16.583 -21.895 -2.235 1.00 0.00 20 ILE A CA 8
ATOM 9137 C C . ILE A 1 20 ? -15.323 -21.083 -1.956 1.00 0.00 20 ILE A C 8
ATOM 9138 O O . ILE A 1 20 ? -14.766 -21.140 -0.860 1.00 0.00 20 ILE A O 8
ATOM 9154 N N . GLU A 1 21 ? -14.880 -20.326 -2.955 1.00 0.00 21 GLU A N 8
ATOM 9155 C CA . GLU A 1 21 ? -13.686 -19.501 -2.816 1.00 0.00 21 GLU A CA 8
ATOM 9156 C C . GLU A 1 21 ? -14.022 -18.163 -2.163 1.00 0.00 21 GLU A C 8
ATOM 9157 O O . GLU A 1 21 ? -13.177 -17.549 -1.513 1.00 0.00 21 GLU A O 8
ATOM 9169 N N . GLU A 1 22 ? -15.261 -17.718 -2.343 1.00 0.00 22 GLU A N 8
ATOM 9170 C CA . GLU A 1 22 ? -15.709 -16.453 -1.773 1.00 0.00 22 GLU A CA 8
ATOM 9171 C C . GLU A 1 22 ? -15.957 -16.589 -0.274 1.00 0.00 22 GLU A C 8
ATOM 9172 O O . GLU A 1 22 ? -15.831 -15.623 0.478 1.00 0.00 22 GLU A O 8
ATOM 9184 N N . VAL A 1 23 ? -16.312 -17.797 0.154 1.00 0.00 23 VAL A N 8
ATOM 9185 C CA . VAL A 1 23 ? -16.578 -18.061 1.563 1.00 0.00 23 VAL A CA 8
ATOM 9186 C C . VAL A 1 23 ? -15.315 -17.895 2.401 1.00 0.00 23 VAL A C 8
ATOM 9187 O O . VAL A 1 23 ? -15.366 -17.399 3.527 1.00 0.00 23 VAL A O 8
ATOM 9200 N N . SER A 1 24 ? -14.183 -18.313 1.845 1.00 0.00 24 SER A N 8
ATOM 9201 C CA . SER A 1 24 ? -12.906 -18.214 2.542 1.00 0.00 24 SER A CA 8
ATOM 9202 C C . SER A 1 24 ? -12.647 -16.782 3.000 1.00 0.00 24 SER A C 8
ATOM 9203 O O . SER A 1 24 ? -11.993 -16.551 4.017 1.00 0.00 24 SER A O 8
ATOM 9211 N N . LYS A 1 25 ? -13.164 -15.823 2.240 1.00 0.00 25 LYS A N 8
ATOM 9212 C CA . LYS A 1 25 ? -12.991 -14.412 2.566 1.00 0.00 25 LYS A CA 8
ATOM 9213 C C . LYS A 1 25 ? -14.130 -13.913 3.448 1.00 0.00 25 LYS A C 8
ATOM 9214 O O . LYS A 1 25 ? -13.956 -12.986 4.239 1.00 0.00 25 LYS A O 8
ATOM 9233 N N . SER A 1 26 ? -15.297 -14.536 3.309 1.00 0.00 26 SER A N 8
ATOM 9234 C CA . SER A 1 26 ? -16.466 -14.153 4.092 1.00 0.00 26 SER A CA 8
ATOM 9235 C C . SER A 1 26 ? -16.153 -14.184 5.585 1.00 0.00 26 SER A C 8
ATOM 9236 O O . SER A 1 26 ? -16.664 -13.370 6.355 1.00 0.00 26 SER A O 8
ATOM 9244 N N . LEU A 1 27 ? -15.310 -15.129 5.987 1.00 0.00 27 LEU A N 8
ATOM 9245 C CA . LEU A 1 27 ? -14.928 -15.268 7.388 1.00 0.00 27 LEU A CA 8
ATOM 9246 C C . LEU A 1 27 ? -13.810 -14.294 7.746 1.00 0.00 27 LEU A C 8
ATOM 9247 O O . LEU A 1 27 ? -13.708 -13.843 8.888 1.00 0.00 27 LEU A O 8
ATOM 9263 N N . ARG A 1 28 ? -12.975 -13.971 6.764 1.00 0.00 28 ARG A N 8
ATOM 9264 C CA . ARG A 1 28 ? -11.866 -13.049 6.975 1.00 0.00 28 ARG A CA 8
ATOM 9265 C C . ARG A 1 28 ? -12.353 -11.747 7.602 1.00 0.00 28 ARG A C 8
ATOM 9266 O O . ARG A 1 28 ? -11.626 -11.097 8.354 1.00 0.00 28 ARG A O 8
ATOM 9287 N N . PHE A 1 29 ? -13.588 -11.370 7.288 1.00 0.00 29 PHE A N 8
ATOM 9288 C CA . PHE A 1 29 ? -14.173 -10.144 7.818 1.00 0.00 29 PHE A CA 8
ATOM 9289 C C . PHE A 1 29 ? -14.053 -10.099 9.339 1.00 0.00 29 PHE A C 8
ATOM 9290 O O . PHE A 1 29 ? -13.563 -9.121 9.904 1.00 0.00 29 PHE A O 8
ATOM 9307 N N . ILE A 1 30 ? -14.504 -11.163 9.994 1.00 0.00 30 ILE A N 8
ATOM 9308 C CA . ILE A 1 30 ? -14.447 -11.245 11.448 1.00 0.00 30 ILE A CA 8
ATOM 9309 C C . ILE A 1 30 ? -13.069 -11.698 11.920 1.00 0.00 30 ILE A C 8
ATOM 9310 O O . ILE A 1 30 ? -12.642 -11.373 13.027 1.00 0.00 30 ILE A O 8
ATOM 9326 N N . GLY A 1 31 ? -12.377 -12.451 11.070 1.00 0.00 31 GLY A N 8
ATOM 9327 C CA . GLY A 1 31 ? -11.053 -12.935 11.417 1.00 0.00 31 GLY A CA 8
ATOM 9328 C C . GLY A 1 31 ? -11.099 -14.210 12.236 1.00 0.00 31 GLY A C 8
ATOM 9329 O O . GLY A 1 31 ? -10.985 -14.174 13.462 1.00 0.00 31 GLY A O 8
ATOM 9333 N N . LEU A 1 32 ? -11.267 -15.341 11.559 1.00 0.00 32 LEU A N 8
ATOM 9334 C CA . LEU A 1 32 ? -11.329 -16.633 12.232 1.00 0.00 32 LEU A CA 8
ATOM 9335 C C . LEU A 1 32 ? -10.010 -17.386 12.089 1.00 0.00 32 LEU A C 8
ATOM 9336 O O . LEU A 1 32 ? -9.075 -16.904 11.449 1.00 0.00 32 LEU A O 8
ATOM 9352 N N . SER A 1 33 ? -9.943 -18.571 12.686 1.00 0.00 33 SER A N 8
ATOM 9353 C CA . SER A 1 33 ? -8.737 -19.390 12.627 1.00 0.00 33 SER A CA 8
ATOM 9354 C C . SER A 1 33 ? -8.551 -19.981 11.233 1.00 0.00 33 SER A C 8
ATOM 9355 O O . SER A 1 33 ? -9.519 -20.353 10.570 1.00 0.00 33 SER A O 8
ATOM 9363 N N . GLU A 1 34 ? -7.298 -20.065 10.795 1.00 0.00 34 GLU A N 8
ATOM 9364 C CA . GLU A 1 34 ? -6.984 -20.610 9.480 1.00 0.00 34 GLU A CA 8
ATOM 9365 C C . GLU A 1 34 ? -7.577 -22.006 9.314 1.00 0.00 34 GLU A C 8
ATOM 9366 O O . GLU A 1 34 ? -7.938 -22.411 8.208 1.00 0.00 34 GLU A O 8
ATOM 9378 N N . ASP A 1 35 ? -7.675 -22.736 10.419 1.00 0.00 35 ASP A N 8
ATOM 9379 C CA . ASP A 1 35 ? -8.225 -24.086 10.397 1.00 0.00 35 ASP A CA 8
ATOM 9380 C C . ASP A 1 35 ? -9.733 -24.056 10.166 1.00 0.00 35 ASP A C 8
ATOM 9381 O O . ASP A 1 35 ? -10.305 -24.993 9.611 1.00 0.00 35 ASP A O 8
ATOM 9390 N N . VAL A 1 36 ? -10.370 -22.972 10.597 1.00 0.00 36 VAL A N 8
ATOM 9391 C CA . VAL A 1 36 ? -11.811 -22.818 10.437 1.00 0.00 36 VAL A CA 8
ATOM 9392 C C . VAL A 1 36 ? -12.176 -22.539 8.983 1.00 0.00 36 VAL A C 8
ATOM 9393 O O . VAL A 1 36 ? -13.052 -23.193 8.416 1.00 0.00 36 VAL A O 8
ATOM 9406 N N . ILE A 1 37 ? -11.500 -21.564 8.386 1.00 0.00 37 ILE A N 8
ATOM 9407 C CA . ILE A 1 37 ? -11.752 -21.199 6.998 1.00 0.00 37 ILE A CA 8
ATOM 9408 C C . ILE A 1 37 ? -11.610 -22.406 6.078 1.00 0.00 37 ILE A C 8
ATOM 9409 O O . ILE A 1 37 ? -12.504 -22.704 5.285 1.00 0.00 37 ILE A O 8
ATOM 9425 N N . SER A 1 38 ? -10.481 -23.099 6.189 1.00 0.00 38 SER A N 8
ATOM 9426 C CA . SER A 1 38 ? -10.221 -24.274 5.366 1.00 0.00 38 SER A CA 8
ATOM 9427 C C . SER A 1 38 ? -11.240 -25.373 5.650 1.00 0.00 38 SER A C 8
ATOM 9428 O O . SER A 1 38 ? -11.533 -26.202 4.788 1.00 0.00 38 SER A O 8
ATOM 9436 N N . PHE A 1 39 ? -11.777 -25.374 6.865 1.00 0.00 39 PHE A N 8
ATOM 9437 C CA . PHE A 1 39 ? -12.763 -26.371 7.265 1.00 0.00 39 PHE A CA 8
ATOM 9438 C C . PHE A 1 39 ? -14.031 -26.249 6.426 1.00 0.00 39 PHE A C 8
ATOM 9439 O O . PHE A 1 39 ? -14.779 -27.214 6.267 1.00 0.00 39 PHE A O 8
ATOM 9456 N N . PHE A 1 40 ? -14.266 -25.056 5.890 1.00 0.00 40 PHE A N 8
ATOM 9457 C CA . PHE A 1 40 ? -15.445 -24.805 5.068 1.00 0.00 40 PHE A CA 8
ATOM 9458 C C . PHE A 1 40 ? -15.152 -25.088 3.598 1.00 0.00 40 PHE A C 8
ATOM 9459 O O . PHE A 1 40 ? -15.971 -25.677 2.892 1.00 0.00 40 PHE A O 8
ATOM 9476 N N . VAL A 1 41 ? -13.977 -24.663 3.142 1.00 0.00 41 VAL A N 8
ATOM 9477 C CA . VAL A 1 41 ? -13.574 -24.871 1.756 1.00 0.00 41 VAL A CA 8
ATOM 9478 C C . VAL A 1 41 ? -13.334 -26.348 1.469 1.00 0.00 41 VAL A C 8
ATOM 9479 O O . VAL A 1 41 ? -13.468 -26.802 0.331 1.00 0.00 41 VAL A O 8
ATOM 9492 N N . THR A 1 42 ? -12.979 -27.098 2.508 1.00 0.00 42 THR A N 8
ATOM 9493 C CA . THR A 1 42 ? -12.719 -28.525 2.368 1.00 0.00 42 THR A CA 8
ATOM 9494 C C . THR A 1 42 ? -14.016 -29.325 2.393 1.00 0.00 42 THR A C 8
ATOM 9495 O O . THR A 1 42 ? -14.084 -30.431 1.857 1.00 0.00 42 THR A O 8
ATOM 9506 N N . GLU A 1 43 ? -15.044 -28.758 3.018 1.00 0.00 43 GLU A N 8
ATOM 9507 C CA . GLU A 1 43 ? -16.339 -29.421 3.112 1.00 0.00 43 GLU A CA 8
ATOM 9508 C C . GLU A 1 43 ? -17.279 -28.937 2.011 1.00 0.00 43 GLU A C 8
ATOM 9509 O O . GLU A 1 43 ? -18.501 -29.021 2.140 1.00 0.00 43 GLU A O 8
ATOM 9521 N N . LYS A 1 44 ? -16.700 -28.431 0.927 1.00 0.00 44 LYS A N 8
ATOM 9522 C CA . LYS A 1 44 ? -17.483 -27.935 -0.198 1.00 0.00 44 LYS A CA 8
ATOM 9523 C C . LYS A 1 44 ? -18.503 -26.900 0.264 1.00 0.00 44 LYS A C 8
ATOM 9524 O O . LYS A 1 44 ? -19.552 -26.728 -0.358 1.00 0.00 44 LYS A O 8
ATOM 9543 N N . ILE A 1 45 ? -18.189 -26.212 1.357 1.00 0.00 45 ILE A N 8
ATOM 9544 C CA . ILE A 1 45 ? -19.078 -25.192 1.899 1.00 0.00 45 ILE A CA 8
ATOM 9545 C C . ILE A 1 45 ? -19.024 -23.916 1.066 1.00 0.00 45 ILE A C 8
ATOM 9546 O O . ILE A 1 45 ? -17.957 -23.337 0.867 1.00 0.00 45 ILE A O 8
ATOM 9562 N N . ASP A 1 46 ? -20.184 -23.483 0.583 1.00 0.00 46 ASP A N 8
ATOM 9563 C CA . ASP A 1 46 ? -20.270 -22.273 -0.227 1.00 0.00 46 ASP A CA 8
ATOM 9564 C C . ASP A 1 46 ? -21.174 -21.239 0.436 1.00 0.00 46 ASP A C 8
ATOM 9565 O O . ASP A 1 46 ? -21.601 -21.413 1.576 1.00 0.00 46 ASP A O 8
ATOM 9574 N N . GLY A 1 47 ? -21.459 -20.160 -0.286 1.00 0.00 47 GLY A N 8
ATOM 9575 C CA . GLY A 1 47 ? -22.309 -19.112 0.249 1.00 0.00 47 GLY A CA 8
ATOM 9576 C C . GLY A 1 47 ? -23.699 -19.612 0.591 1.00 0.00 47 GLY A C 8
ATOM 9577 O O . GLY A 1 47 ? -24.160 -19.459 1.721 1.00 0.00 47 GLY A O 8
ATOM 9581 N N . ASN A 1 48 ? -24.369 -20.209 -0.390 1.00 0.00 48 ASN A N 8
ATOM 9582 C CA . ASN A 1 48 ? -25.716 -20.730 -0.187 1.00 0.00 48 ASN A CA 8
ATOM 9583 C C . ASN A 1 48 ? -25.737 -21.762 0.936 1.00 0.00 48 ASN A C 8
ATOM 9584 O O . ASN A 1 48 ? -26.745 -21.926 1.625 1.00 0.00 48 ASN A O 8
ATOM 9595 N N . LEU A 1 49 ? -24.619 -22.455 1.116 1.00 0.00 49 LEU A N 8
ATOM 9596 C CA . LEU A 1 49 ? -24.507 -23.472 2.157 1.00 0.00 49 LEU A CA 8
ATOM 9597 C C . LEU A 1 49 ? -24.379 -22.829 3.534 1.00 0.00 49 LEU A C 8
ATOM 9598 O O . LEU A 1 49 ? -25.048 -23.235 4.485 1.00 0.00 49 LEU A O 8
ATOM 9614 N N . LEU A 1 50 ? -23.518 -21.822 3.633 1.00 0.00 50 LEU A N 8
ATOM 9615 C CA . LEU A 1 50 ? -23.303 -21.121 4.894 1.00 0.00 50 LEU A CA 8
ATOM 9616 C C . LEU A 1 50 ? -24.622 -20.610 5.464 1.00 0.00 50 LEU A C 8
ATOM 9617 O O . LEU A 1 50 ? -24.970 -20.900 6.609 1.00 0.00 50 LEU A O 8
ATOM 9633 N N . VAL A 1 51 ? -25.355 -19.849 4.657 1.00 0.00 51 VAL A N 8
ATOM 9634 C CA . VAL A 1 51 ? -26.638 -19.301 5.080 1.00 0.00 51 VAL A CA 8
ATOM 9635 C C . VAL A 1 51 ? -27.594 -20.408 5.510 1.00 0.00 51 VAL A C 8
ATOM 9636 O O . VAL A 1 51 ? -28.500 -20.181 6.312 1.00 0.00 51 VAL A O 8
ATOM 9649 N N . GLN A 1 52 ? -27.386 -21.605 4.971 1.00 0.00 52 GLN A N 8
ATOM 9650 C CA . GLN A 1 52 ? -28.230 -22.747 5.300 1.00 0.00 52 GLN A CA 8
ATOM 9651 C C . GLN A 1 52 ? -27.777 -23.403 6.600 1.00 0.00 52 GLN A C 8
ATOM 9652 O O . GLN A 1 52 ? -28.583 -23.982 7.329 1.00 0.00 52 GLN A O 8
ATOM 9666 N N . LEU A 1 53 ? -26.483 -23.307 6.886 1.00 0.00 53 LEU A N 8
ATOM 9667 C CA . LEU A 1 53 ? -25.922 -23.892 8.099 1.00 0.00 53 LEU A CA 8
ATOM 9668 C C . LEU A 1 53 ? -26.543 -23.264 9.343 1.00 0.00 53 LEU A C 8
ATOM 9669 O O . LEU A 1 53 ? -26.865 -22.075 9.357 1.00 0.00 53 LEU A O 8
ATOM 9685 N N . THR A 1 54 ? -26.706 -24.070 10.387 1.00 0.00 54 THR A N 8
ATOM 9686 C CA . THR A 1 54 ? -27.287 -23.593 11.636 1.00 0.00 54 THR A CA 8
ATOM 9687 C C . THR A 1 54 ? -26.315 -23.771 12.797 1.00 0.00 54 THR A C 8
ATOM 9688 O O . THR A 1 54 ? -25.229 -24.324 12.630 1.00 0.00 54 THR A O 8
ATOM 9699 N N . GLU A 1 55 ? -26.714 -23.299 13.974 1.00 0.00 55 GLU A N 8
ATOM 9700 C CA . GLU A 1 55 ? -25.876 -23.406 15.163 1.00 0.00 55 GLU A CA 8
ATOM 9701 C C . GLU A 1 55 ? -25.826 -24.847 15.665 1.00 0.00 55 GLU A C 8
ATOM 9702 O O . GLU A 1 55 ? -24.860 -25.258 16.306 1.00 0.00 55 GLU A O 8
ATOM 9714 N N . GLU A 1 56 ? -26.876 -25.607 15.369 1.00 0.00 56 GLU A N 8
ATOM 9715 C CA . GLU A 1 56 ? -26.952 -27.000 15.792 1.00 0.00 56 GLU A CA 8
ATOM 9716 C C . GLU A 1 56 ? -26.062 -27.882 14.921 1.00 0.00 56 GLU A C 8
ATOM 9717 O O . GLU A 1 56 ? -25.404 -28.798 15.416 1.00 0.00 56 GLU A O 8
ATOM 9729 N N . ILE A 1 57 ? -26.049 -27.601 13.623 1.00 0.00 57 ILE A N 8
ATOM 9730 C CA . ILE A 1 57 ? -25.240 -28.367 12.683 1.00 0.00 57 ILE A CA 8
ATOM 9731 C C . ILE A 1 57 ? -23.759 -28.040 12.839 1.00 0.00 57 ILE A C 8
ATOM 9732 O O . ILE A 1 57 ? -22.895 -28.858 12.519 1.00 0.00 57 ILE A O 8
ATOM 9748 N N . LEU A 1 58 ? -23.472 -26.841 13.334 1.00 0.00 58 LEU A N 8
ATOM 9749 C CA . LEU A 1 58 ? -22.094 -26.406 13.534 1.00 0.00 58 LEU A CA 8
ATOM 9750 C C . LEU A 1 58 ? -21.502 -27.035 14.791 1.00 0.00 58 LEU A C 8
ATOM 9751 O O . LEU A 1 58 ? -20.288 -27.205 14.900 1.00 0.00 58 LEU A O 8
ATOM 9767 N N . SER A 1 59 ? -22.369 -27.380 15.739 1.00 0.00 59 SER A N 8
ATOM 9768 C CA . SER A 1 59 ? -21.931 -27.989 16.989 1.00 0.00 59 SER A CA 8
ATOM 9769 C C . SER A 1 59 ? -22.082 -29.506 16.937 1.00 0.00 59 SER A C 8
ATOM 9770 O O . SER A 1 59 ? -21.367 -30.235 17.623 1.00 0.00 59 SER A O 8
ATOM 9778 N N . GLU A 1 60 ? -23.018 -29.973 16.117 1.00 0.00 60 GLU A N 8
ATOM 9779 C CA . GLU A 1 60 ? -23.264 -31.403 15.975 1.00 0.00 60 GLU A CA 8
ATOM 9780 C C . GLU A 1 60 ? -22.310 -32.021 14.957 1.00 0.00 60 GLU A C 8
ATOM 9781 O O . GLU A 1 60 ? -21.493 -32.877 15.296 1.00 0.00 60 GLU A O 8
ATOM 9793 N N . ASP A 1 61 ? -22.421 -31.581 13.708 1.00 0.00 61 ASP A N 8
ATOM 9794 C CA . ASP A 1 61 ? -21.569 -32.090 12.640 1.00 0.00 61 ASP A CA 8
ATOM 9795 C C . ASP A 1 61 ? -20.153 -31.537 12.765 1.00 0.00 61 ASP A C 8
ATOM 9796 O O . ASP A 1 61 ? -19.229 -32.249 13.160 1.00 0.00 61 ASP A O 8
ATOM 9805 N N . PHE A 1 62 ? -19.989 -30.263 12.424 1.00 0.00 62 PHE A N 8
ATOM 9806 C CA . PHE A 1 62 ? -18.684 -29.614 12.496 1.00 0.00 62 PHE A CA 8
ATOM 9807 C C . PHE A 1 62 ? -18.057 -29.806 13.874 1.00 0.00 62 PHE A C 8
ATOM 9808 O O . PHE A 1 62 ? -16.864 -30.089 13.992 1.00 0.00 62 PHE A O 8
ATOM 9825 N N . LYS A 1 63 ? -18.868 -29.649 14.914 1.00 0.00 63 LYS A N 8
ATOM 9826 C CA . LYS A 1 63 ? -18.395 -29.805 16.284 1.00 0.00 63 LYS A CA 8
ATOM 9827 C C . LYS A 1 63 ? -17.317 -28.776 16.609 1.00 0.00 63 LYS A C 8
ATOM 9828 O O . LYS A 1 63 ? -16.461 -29.006 17.464 1.00 0.00 63 LYS A O 8
ATOM 9847 N N . LEU A 1 64 ? -17.365 -27.639 15.922 1.00 0.00 64 LEU A N 8
ATOM 9848 C CA . LEU A 1 64 ? -16.394 -26.573 16.138 1.00 0.00 64 LEU A CA 8
ATOM 9849 C C . LEU A 1 64 ? -16.442 -26.077 17.580 1.00 0.00 64 LEU A C 8
ATOM 9850 O O . LEU A 1 64 ? -17.246 -26.549 18.383 1.00 0.00 64 LEU A O 8
ATOM 9866 N N . SER A 1 65 ? -15.577 -25.119 17.900 1.00 0.00 65 SER A N 8
ATOM 9867 C CA . SER A 1 65 ? -15.519 -24.559 19.245 1.00 0.00 65 SER A CA 8
ATOM 9868 C C . SER A 1 65 ? -16.761 -23.722 19.538 1.00 0.00 65 SER A C 8
ATOM 9869 O O . SER A 1 65 ? -17.348 -23.124 18.637 1.00 0.00 65 SER A O 8
ATOM 9877 N N . LYS A 1 66 ? -17.154 -23.684 20.807 1.00 0.00 66 LYS A N 8
ATOM 9878 C CA . LYS A 1 66 ? -18.325 -22.920 21.223 1.00 0.00 66 LYS A CA 8
ATOM 9879 C C . LYS A 1 66 ? -18.241 -21.482 20.722 1.00 0.00 66 LYS A C 8
ATOM 9880 O O . LYS A 1 66 ? -19.259 -20.864 20.404 1.00 0.00 66 LYS A O 8
ATOM 9899 N N . LEU A 1 67 ? -17.024 -20.954 20.652 1.00 0.00 67 LEU A N 8
ATOM 9900 C CA . LEU A 1 67 ? -16.808 -19.588 20.188 1.00 0.00 67 LEU A CA 8
ATOM 9901 C C . LEU A 1 67 ? -17.024 -19.484 18.682 1.00 0.00 67 LEU A C 8
ATOM 9902 O O . LEU A 1 67 ? -17.678 -18.558 18.202 1.00 0.00 67 LEU A O 8
ATOM 9918 N N . GLN A 1 68 ? -16.472 -20.441 17.943 1.00 0.00 68 GLN A N 8
ATOM 9919 C CA . GLN A 1 68 ? -16.606 -20.457 16.491 1.00 0.00 68 GLN A CA 8
ATOM 9920 C C . GLN A 1 68 ? -18.070 -20.584 16.081 1.00 0.00 68 GLN A C 8
ATOM 9921 O O . GLN A 1 68 ? -18.583 -19.770 15.313 1.00 0.00 68 GLN A O 8
ATOM 9935 N N . VAL A 1 69 ? -18.737 -21.612 16.596 1.00 0.00 69 VAL A N 8
ATOM 9936 C CA . VAL A 1 69 ? -20.142 -21.846 16.284 1.00 0.00 69 VAL A CA 8
ATOM 9937 C C . VAL A 1 69 ? -20.986 -20.615 16.597 1.00 0.00 69 VAL A C 8
ATOM 9938 O O . VAL A 1 69 ? -22.042 -20.404 16.000 1.00 0.00 69 VAL A O 8
ATOM 9951 N N . LYS A 1 70 ? -20.514 -19.805 17.539 1.00 0.00 70 LYS A N 8
ATOM 9952 C CA . LYS A 1 70 ? -21.224 -18.593 17.932 1.00 0.00 70 LYS A CA 8
ATOM 9953 C C . LYS A 1 70 ? -20.852 -17.426 17.023 1.00 0.00 70 LYS A C 8
ATOM 9954 O O . LYS A 1 70 ? -21.640 -16.500 16.830 1.00 0.00 70 LYS A O 8
ATOM 9973 N N . LYS A 1 71 ? -19.647 -17.476 16.466 1.00 0.00 71 LYS A N 8
ATOM 9974 C CA . LYS A 1 71 ? -19.170 -16.425 15.575 1.00 0.00 71 LYS A CA 8
ATOM 9975 C C . LYS A 1 71 ? -19.743 -16.600 14.172 1.00 0.00 71 LYS A C 8
ATOM 9976 O O . LYS A 1 71 ? -20.204 -15.639 13.555 1.00 0.00 71 LYS A O 8
ATOM 9995 N N . ILE A 1 72 ? -19.712 -17.832 13.675 1.00 0.00 72 ILE A N 8
ATOM 9996 C CA . ILE A 1 72 ? -20.231 -18.132 12.346 1.00 0.00 72 ILE A CA 8
ATOM 9997 C C . ILE A 1 72 ? -21.676 -17.667 12.202 1.00 0.00 72 ILE A C 8
ATOM 9998 O O . ILE A 1 72 ? -21.993 -16.855 11.333 1.00 0.00 72 ILE A O 8
ATOM 10014 N N . MET A 1 73 ? -22.547 -18.186 13.060 1.00 0.00 73 MET A N 8
ATOM 10015 C CA . MET A 1 73 ? -23.959 -17.822 13.030 1.00 0.00 73 MET A CA 8
ATOM 10016 C C . MET A 1 73 ? -24.130 -16.306 13.065 1.00 0.00 73 MET A C 8
ATOM 10017 O O . MET A 1 73 ? -24.901 -15.742 12.289 1.00 0.00 73 MET A O 8
ATOM 10031 N N . GLN A 1 74 ? -23.405 -15.654 13.968 1.00 0.00 74 GLN A N 8
ATOM 10032 C CA . GLN A 1 74 ? -23.479 -14.204 14.104 1.00 0.00 74 GLN A CA 8
ATOM 10033 C C . GLN A 1 74 ? -23.202 -13.518 12.770 1.00 0.00 74 GLN A C 8
ATOM 10034 O O . GLN A 1 74 ? -23.725 -12.438 12.495 1.00 0.00 74 GLN A O 8
ATOM 10048 N N . PHE A 1 75 ? -22.376 -14.152 11.944 1.00 0.00 75 PHE A N 8
ATOM 10049 C CA . PHE A 1 75 ? -22.028 -13.603 10.639 1.00 0.00 75 PHE A CA 8
ATOM 10050 C C . PHE A 1 75 ? -23.143 -13.853 9.629 1.00 0.00 75 PHE A C 8
ATOM 10051 O O . PHE A 1 75 ? -23.387 -13.035 8.742 1.00 0.00 75 PHE A O 8
ATOM 10068 N N . ILE A 1 76 ? -23.816 -14.991 9.769 1.00 0.00 76 ILE A N 8
ATOM 10069 C CA . ILE A 1 76 ? -24.906 -15.349 8.870 1.00 0.00 76 ILE A CA 8
ATOM 10070 C C . ILE A 1 76 ? -26.083 -14.393 9.024 1.00 0.00 76 ILE A C 8
ATOM 10071 O O . ILE A 1 76 ? -26.506 -13.754 8.061 1.00 0.00 76 ILE A O 8
ATOM 10087 N N . ASN A 1 77 ? -26.607 -14.298 10.242 1.00 0.00 77 ASN A N 8
ATOM 10088 C CA . ASN A 1 77 ? -27.735 -13.418 10.522 1.00 0.00 77 ASN A CA 8
ATOM 10089 C C . ASN A 1 77 ? -27.294 -11.958 10.542 1.00 0.00 77 ASN A C 8
ATOM 10090 O O . ASN A 1 77 ? -28.006 -11.077 10.061 1.00 0.00 77 ASN A O 8
ATOM 10101 N N . GLY A 1 78 ? -26.114 -11.709 11.101 1.00 0.00 78 GLY A N 8
ATOM 10102 C CA . GLY A 1 78 ? -25.598 -10.354 11.173 1.00 0.00 78 GLY A CA 8
ATOM 10103 C C . GLY A 1 78 ? -26.537 -9.414 11.902 1.00 0.00 78 GLY A C 8
ATOM 10104 O O . GLY A 1 78 ? -26.986 -8.415 11.339 1.00 0.00 78 GLY A O 8
ATOM 10108 N N . SER A 1 79 ? -26.835 -9.733 13.157 1.00 0.00 79 SER A N 8
ATOM 10109 C CA . SER A 1 79 ? -27.732 -8.912 13.962 1.00 0.00 79 SER A CA 8
ATOM 10110 C C . SER A 1 79 ? -26.969 -8.218 15.086 1.00 0.00 79 SER A C 8
ATOM 10111 O O . SER A 1 79 ? -26.060 -8.793 15.682 1.00 0.00 79 SER A O 8
ATOM 10119 N N . GLY A 1 80 ? -27.348 -6.975 15.370 1.00 0.00 80 GLY A N 8
ATOM 10120 C CA . GLY A 1 80 ? -26.690 -6.221 16.421 1.00 0.00 80 GLY A CA 8
ATOM 10121 C C . GLY A 1 80 ? -27.641 -5.292 17.150 1.00 0.00 80 GLY A C 8
ATOM 10122 O O . GLY A 1 80 ? -27.547 -4.068 17.048 1.00 0.00 80 GLY A O 8
ATOM 10126 N N . PRO A 1 81 ? -28.583 -5.876 17.905 1.00 0.00 81 PRO A N 8
ATOM 10127 C CA . PRO A 1 81 ? -29.574 -5.110 18.667 1.00 0.00 81 PRO A CA 8
ATOM 10128 C C . PRO A 1 81 ? -28.952 -4.368 19.845 1.00 0.00 81 PRO A C 8
ATOM 10129 O O . PRO A 1 81 ? -28.710 -4.952 20.901 1.00 0.00 81 PRO A O 8
ATOM 10140 N N . SER A 1 82 ? -28.695 -3.078 19.656 1.00 0.00 82 SER A N 8
ATOM 10141 C CA . SER A 1 82 ? -28.098 -2.256 20.703 1.00 0.00 82 SER A CA 8
ATOM 10142 C C . SER A 1 82 ? -28.722 -0.864 20.723 1.00 0.00 82 SER A C 8
ATOM 10143 O O . SER A 1 82 ? -29.079 -0.316 19.680 1.00 0.00 82 SER A O 8
ATOM 10151 N N . SER A 1 83 ? -28.851 -0.298 21.919 1.00 0.00 83 SER A N 8
ATOM 10152 C CA . SER A 1 83 ? -29.435 1.029 22.077 1.00 0.00 83 SER A CA 8
ATOM 10153 C C . SER A 1 83 ? -28.390 2.115 21.839 1.00 0.00 83 SER A C 8
ATOM 10154 O O . SER A 1 83 ? -27.856 2.695 22.783 1.00 0.00 83 SER A O 8
ATOM 10162 N N . GLY A 1 84 ? -28.104 2.383 20.569 1.00 0.00 84 GLY A N 8
ATOM 10163 C CA . GLY A 1 84 ? -27.124 3.398 20.228 1.00 0.00 84 GLY A CA 8
ATOM 10164 C C . GLY A 1 84 ? -25.777 3.144 20.874 1.00 0.00 84 GLY A C 8
ATOM 10165 O O . GLY A 1 84 ? -25.511 3.620 21.978 1.00 0.00 84 GLY A O 8
ATOM 10169 N N . GLY A 1 1 ? 2.992 7.393 2.165 1.00 0.00 1 GLY A N 9
ATOM 10170 C CA . GLY A 1 1 ? 3.554 6.210 2.790 1.00 0.00 1 GLY A CA 9
ATOM 10171 C C . GLY A 1 1 ? 3.213 4.939 2.038 1.00 0.00 1 GLY A C 9
ATOM 10172 O O . GLY A 1 1 ? 2.056 4.710 1.684 1.00 0.00 1 GLY A O 9
ATOM 10176 N N . SER A 1 2 ? 4.222 4.111 1.790 1.00 0.00 2 SER A N 9
ATOM 10177 C CA . SER A 1 2 ? 4.025 2.858 1.070 1.00 0.00 2 SER A CA 9
ATOM 10178 C C . SER A 1 2 ? 3.524 1.765 2.008 1.00 0.00 2 SER A C 9
ATOM 10179 O O . SER A 1 2 ? 3.979 1.651 3.146 1.00 0.00 2 SER A O 9
ATOM 10187 N N . SER A 1 3 ? 2.583 0.962 1.522 1.00 0.00 3 SER A N 9
ATOM 10188 C CA . SER A 1 3 ? 2.016 -0.121 2.318 1.00 0.00 3 SER A CA 9
ATOM 10189 C C . SER A 1 3 ? 1.446 -1.214 1.420 1.00 0.00 3 SER A C 9
ATOM 10190 O O . SER A 1 3 ? 1.870 -2.368 1.481 1.00 0.00 3 SER A O 9
ATOM 10198 N N . GLY A 1 4 ? 0.480 -0.842 0.585 1.00 0.00 4 GLY A N 9
ATOM 10199 C CA . GLY A 1 4 ? -0.133 -1.802 -0.315 1.00 0.00 4 GLY A CA 9
ATOM 10200 C C . GLY A 1 4 ? -1.229 -1.185 -1.161 1.00 0.00 4 GLY A C 9
ATOM 10201 O O . GLY A 1 4 ? -1.371 0.037 -1.210 1.00 0.00 4 GLY A O 9
ATOM 10205 N N . SER A 1 5 ? -2.005 -2.031 -1.830 1.00 0.00 5 SER A N 9
ATOM 10206 C CA . SER A 1 5 ? -3.091 -1.562 -2.683 1.00 0.00 5 SER A CA 9
ATOM 10207 C C . SER A 1 5 ? -4.322 -1.213 -1.853 1.00 0.00 5 SER A C 9
ATOM 10208 O O . SER A 1 5 ? -4.464 -1.661 -0.715 1.00 0.00 5 SER A O 9
ATOM 10216 N N . SER A 1 6 ? -5.209 -0.410 -2.431 1.00 0.00 6 SER A N 9
ATOM 10217 C CA . SER A 1 6 ? -6.428 0.003 -1.744 1.00 0.00 6 SER A CA 9
ATOM 10218 C C . SER A 1 6 ? -7.634 -0.774 -2.262 1.00 0.00 6 SER A C 9
ATOM 10219 O O . SER A 1 6 ? -7.495 -1.694 -3.066 1.00 0.00 6 SER A O 9
ATOM 10227 N N . GLY A 1 7 ? -8.820 -0.395 -1.795 1.00 0.00 7 GLY A N 9
ATOM 10228 C CA . GLY A 1 7 ? -10.034 -1.066 -2.221 1.00 0.00 7 GLY A CA 9
ATOM 10229 C C . GLY A 1 7 ? -10.521 -2.082 -1.207 1.00 0.00 7 GLY A C 9
ATOM 10230 O O . GLY A 1 7 ? -10.394 -3.291 -1.399 1.00 0.00 7 GLY A O 9
ATOM 10234 N N . PRO A 1 8 ? -11.092 -1.590 -0.098 1.00 0.00 8 PRO A N 9
ATOM 10235 C CA . PRO A 1 8 ? -11.611 -2.447 0.972 1.00 0.00 8 PRO A CA 9
ATOM 10236 C C . PRO A 1 8 ? -12.861 -3.211 0.550 1.00 0.00 8 PRO A C 9
ATOM 10237 O O . PRO A 1 8 ? -13.903 -2.613 0.279 1.00 0.00 8 PRO A O 9
ATOM 10248 N N . TRP A 1 9 ? -12.750 -4.533 0.495 1.00 0.00 9 TRP A N 9
ATOM 10249 C CA . TRP A 1 9 ? -13.873 -5.378 0.105 1.00 0.00 9 TRP A CA 9
ATOM 10250 C C . TRP A 1 9 ? -14.402 -6.165 1.299 1.00 0.00 9 TRP A C 9
ATOM 10251 O O . TRP A 1 9 ? -13.634 -6.600 2.156 1.00 0.00 9 TRP A O 9
ATOM 10272 N N . GLN A 1 10 ? -15.718 -6.344 1.347 1.00 0.00 10 GLN A N 9
ATOM 10273 C CA . GLN A 1 10 ? -16.349 -7.079 2.438 1.00 0.00 10 GLN A CA 9
ATOM 10274 C C . GLN A 1 10 ? -17.431 -8.015 1.909 1.00 0.00 10 GLN A C 9
ATOM 10275 O O . GLN A 1 10 ? -17.941 -7.851 0.801 1.00 0.00 10 GLN A O 9
ATOM 10289 N N . PRO A 1 11 ? -17.791 -9.022 2.719 1.00 0.00 11 PRO A N 9
ATOM 10290 C CA . PRO A 1 11 ? -18.816 -10.004 2.354 1.00 0.00 11 PRO A CA 9
ATOM 10291 C C . PRO A 1 11 ? -20.215 -9.398 2.324 1.00 0.00 11 PRO A C 9
ATOM 10292 O O . PRO A 1 11 ? -20.521 -8.446 3.043 1.00 0.00 11 PRO A O 9
ATOM 10303 N N . PRO A 1 12 ? -21.087 -9.960 1.474 1.00 0.00 12 PRO A N 9
ATOM 10304 C CA . PRO A 1 12 ? -22.468 -9.492 1.331 1.00 0.00 12 PRO A CA 9
ATOM 10305 C C . PRO A 1 12 ? -23.316 -9.803 2.560 1.00 0.00 12 PRO A C 9
ATOM 10306 O O . PRO A 1 12 ? -22.858 -10.468 3.489 1.00 0.00 12 PRO A O 9
ATOM 10317 N N . ALA A 1 13 ? -24.553 -9.318 2.558 1.00 0.00 13 ALA A N 9
ATOM 10318 C CA . ALA A 1 13 ? -25.465 -9.546 3.672 1.00 0.00 13 ALA A CA 9
ATOM 10319 C C . ALA A 1 13 ? -26.372 -10.742 3.402 1.00 0.00 13 ALA A C 9
ATOM 10320 O O . ALA A 1 13 ? -26.844 -11.398 4.331 1.00 0.00 13 ALA A O 9
ATOM 10327 N N . ASP A 1 14 ? -26.613 -11.020 2.125 1.00 0.00 14 ASP A N 9
ATOM 10328 C CA . ASP A 1 14 ? -27.464 -12.138 1.733 1.00 0.00 14 ASP A CA 9
ATOM 10329 C C . ASP A 1 14 ? -26.693 -13.453 1.791 1.00 0.00 14 ASP A C 9
ATOM 10330 O O . ASP A 1 14 ? -27.219 -14.474 2.238 1.00 0.00 14 ASP A O 9
ATOM 10339 N N . LEU A 1 15 ? -25.446 -13.423 1.335 1.00 0.00 15 LEU A N 9
ATOM 10340 C CA . LEU A 1 15 ? -24.603 -14.614 1.334 1.00 0.00 15 LEU A CA 9
ATOM 10341 C C . LEU A 1 15 ? -25.297 -15.771 0.624 1.00 0.00 15 LEU A C 9
ATOM 10342 O O . LEU A 1 15 ? -25.052 -16.938 0.932 1.00 0.00 15 LEU A O 9
ATOM 10358 N N . SER A 1 16 ? -26.161 -15.441 -0.330 1.00 0.00 16 SER A N 9
ATOM 10359 C CA . SER A 1 16 ? -26.892 -16.454 -1.084 1.00 0.00 16 SER A CA 9
ATOM 10360 C C . SER A 1 16 ? -26.411 -16.506 -2.531 1.00 0.00 16 SER A C 9
ATOM 10361 O O . SER A 1 16 ? -27.171 -16.841 -3.438 1.00 0.00 16 SER A O 9
ATOM 10369 N N . GLY A 1 17 ? -25.141 -16.170 -2.739 1.00 0.00 17 GLY A N 9
ATOM 10370 C CA . GLY A 1 17 ? -24.580 -16.184 -4.077 1.00 0.00 17 GLY A CA 9
ATOM 10371 C C . GLY A 1 17 ? -23.064 -16.171 -4.070 1.00 0.00 17 GLY A C 9
ATOM 10372 O O . GLY A 1 17 ? -22.435 -15.712 -5.024 1.00 0.00 17 GLY A O 9
ATOM 10376 N N . LEU A 1 18 ? -22.475 -16.675 -2.991 1.00 0.00 18 LEU A N 9
ATOM 10377 C CA . LEU A 1 18 ? -21.022 -16.718 -2.862 1.00 0.00 18 LEU A CA 9
ATOM 10378 C C . LEU A 1 18 ? -20.494 -18.124 -3.127 1.00 0.00 18 LEU A C 9
ATOM 10379 O O . LEU A 1 18 ? -21.067 -19.111 -2.664 1.00 0.00 18 LEU A O 9
ATOM 10395 N N . SER A 1 19 ? -19.397 -18.208 -3.872 1.00 0.00 19 SER A N 9
ATOM 10396 C CA . SER A 1 19 ? -18.791 -19.494 -4.200 1.00 0.00 19 SER A CA 9
ATOM 10397 C C . SER A 1 19 ? -17.895 -19.977 -3.063 1.00 0.00 19 SER A C 9
ATOM 10398 O O . SER A 1 19 ? -17.675 -19.263 -2.085 1.00 0.00 19 SER A O 9
ATOM 10406 N N . ILE A 1 20 ? -17.382 -21.195 -3.201 1.00 0.00 20 ILE A N 9
ATOM 10407 C CA . ILE A 1 20 ? -16.509 -21.775 -2.187 1.00 0.00 20 ILE A CA 9
ATOM 10408 C C . ILE A 1 20 ? -15.267 -20.916 -1.975 1.00 0.00 20 ILE A C 9
ATOM 10409 O O . ILE A 1 20 ? -14.670 -20.927 -0.899 1.00 0.00 20 ILE A O 9
ATOM 10425 N N . GLU A 1 21 ? -14.886 -20.170 -3.008 1.00 0.00 21 GLU A N 9
ATOM 10426 C CA . GLU A 1 21 ? -13.715 -19.304 -2.933 1.00 0.00 21 GLU A CA 9
ATOM 10427 C C . GLU A 1 21 ? -14.037 -18.020 -2.174 1.00 0.00 21 GLU A C 9
ATOM 10428 O O . GLU A 1 21 ? -13.185 -17.471 -1.475 1.00 0.00 21 GLU A O 9
ATOM 10440 N N . GLU A 1 22 ? -15.271 -17.547 -2.318 1.00 0.00 22 GLU A N 9
ATOM 10441 C CA . GLU A 1 22 ? -15.704 -16.327 -1.647 1.00 0.00 22 GLU A CA 9
ATOM 10442 C C . GLU A 1 22 ? -15.858 -16.556 -0.146 1.00 0.00 22 GLU A C 9
ATOM 10443 O O . GLU A 1 22 ? -15.583 -15.667 0.660 1.00 0.00 22 GLU A O 9
ATOM 10455 N N . VAL A 1 23 ? -16.299 -17.755 0.221 1.00 0.00 23 VAL A N 9
ATOM 10456 C CA . VAL A 1 23 ? -16.490 -18.102 1.624 1.00 0.00 23 VAL A CA 9
ATOM 10457 C C . VAL A 1 23 ? -15.201 -17.913 2.417 1.00 0.00 23 VAL A C 9
ATOM 10458 O O . VAL A 1 23 ? -15.214 -17.364 3.519 1.00 0.00 23 VAL A O 9
ATOM 10471 N N . SER A 1 24 ? -14.090 -18.369 1.848 1.00 0.00 24 SER A N 9
ATOM 10472 C CA . SER A 1 24 ? -12.793 -18.253 2.503 1.00 0.00 24 SER A CA 9
ATOM 10473 C C . SER A 1 24 ? -12.525 -16.811 2.926 1.00 0.00 24 SER A C 9
ATOM 10474 O O . SER A 1 24 ? -11.831 -16.559 3.911 1.00 0.00 24 SER A O 9
ATOM 10482 N N . LYS A 1 25 ? -13.081 -15.868 2.173 1.00 0.00 25 LYS A N 9
ATOM 10483 C CA . LYS A 1 25 ? -12.905 -14.451 2.468 1.00 0.00 25 LYS A CA 9
ATOM 10484 C C . LYS A 1 25 ? -14.018 -13.942 3.378 1.00 0.00 25 LYS A C 9
ATOM 10485 O O . LYS A 1 25 ? -13.825 -12.996 4.142 1.00 0.00 25 LYS A O 9
ATOM 10504 N N . SER A 1 26 ? -15.183 -14.577 3.292 1.00 0.00 26 SER A N 9
ATOM 10505 C CA . SER A 1 26 ? -16.328 -14.186 4.106 1.00 0.00 26 SER A CA 9
ATOM 10506 C C . SER A 1 26 ? -15.954 -14.142 5.585 1.00 0.00 26 SER A C 9
ATOM 10507 O O . SER A 1 26 ? -16.257 -13.176 6.286 1.00 0.00 26 SER A O 9
ATOM 10515 N N . LEU A 1 27 ? -15.293 -15.196 6.053 1.00 0.00 27 LEU A N 9
ATOM 10516 C CA . LEU A 1 27 ? -14.876 -15.279 7.448 1.00 0.00 27 LEU A CA 9
ATOM 10517 C C . LEU A 1 27 ? -13.764 -14.278 7.745 1.00 0.00 27 LEU A C 9
ATOM 10518 O O . LEU A 1 27 ? -13.632 -13.798 8.871 1.00 0.00 27 LEU A O 9
ATOM 10534 N N . ARG A 1 28 ? -12.969 -13.965 6.727 1.00 0.00 28 ARG A N 9
ATOM 10535 C CA . ARG A 1 28 ? -11.869 -13.020 6.879 1.00 0.00 28 ARG A CA 9
ATOM 10536 C C . ARG A 1 28 ? -12.358 -11.712 7.495 1.00 0.00 28 ARG A C 9
ATOM 10537 O O . ARG A 1 28 ? -11.613 -11.029 8.198 1.00 0.00 28 ARG A O 9
ATOM 10558 N N . PHE A 1 29 ? -13.614 -11.371 7.227 1.00 0.00 29 PHE A N 9
ATOM 10559 C CA . PHE A 1 29 ? -14.201 -10.144 7.754 1.00 0.00 29 PHE A CA 9
ATOM 10560 C C . PHE A 1 29 ? -14.017 -10.059 9.266 1.00 0.00 29 PHE A C 9
ATOM 10561 O O . PHE A 1 29 ? -13.544 -9.049 9.788 1.00 0.00 29 PHE A O 9
ATOM 10578 N N . ILE A 1 30 ? -14.394 -11.125 9.963 1.00 0.00 30 ILE A N 9
ATOM 10579 C CA . ILE A 1 30 ? -14.270 -11.171 11.415 1.00 0.00 30 ILE A CA 9
ATOM 10580 C C . ILE A 1 30 ? -12.874 -11.620 11.833 1.00 0.00 30 ILE A C 9
ATOM 10581 O O . ILE A 1 30 ? -12.407 -11.294 12.924 1.00 0.00 30 ILE A O 9
ATOM 10597 N N . GLY A 1 31 ? -12.211 -12.368 10.957 1.00 0.00 31 GLY A N 9
ATOM 10598 C CA . GLY A 1 31 ? -10.874 -12.848 11.253 1.00 0.00 31 GLY A CA 9
ATOM 10599 C C . GLY A 1 31 ? -10.883 -14.116 12.084 1.00 0.00 31 GLY A C 9
ATOM 10600 O O . GLY A 1 31 ? -10.785 -14.064 13.310 1.00 0.00 31 GLY A O 9
ATOM 10604 N N . LEU A 1 32 ? -11.003 -15.258 11.415 1.00 0.00 32 LEU A N 9
ATOM 10605 C CA . LEU A 1 32 ? -11.027 -16.546 12.100 1.00 0.00 32 LEU A CA 9
ATOM 10606 C C . LEU A 1 32 ? -9.729 -17.311 11.864 1.00 0.00 32 LEU A C 9
ATOM 10607 O O . LEU A 1 32 ? -8.833 -16.835 11.167 1.00 0.00 32 LEU A O 9
ATOM 10623 N N . SER A 1 33 ? -9.635 -18.502 12.449 1.00 0.00 33 SER A N 9
ATOM 10624 C CA . SER A 1 33 ? -8.446 -19.333 12.304 1.00 0.00 33 SER A CA 9
ATOM 10625 C C . SER A 1 33 ? -8.389 -19.962 10.915 1.00 0.00 33 SER A C 9
ATOM 10626 O O . SER A 1 33 ? -9.414 -20.349 10.355 1.00 0.00 33 SER A O 9
ATOM 10634 N N . GLU A 1 34 ? -7.182 -20.060 10.366 1.00 0.00 34 GLU A N 9
ATOM 10635 C CA . GLU A 1 34 ? -6.991 -20.642 9.042 1.00 0.00 34 GLU A CA 9
ATOM 10636 C C . GLU A 1 34 ? -7.633 -22.023 8.957 1.00 0.00 34 GLU A C 9
ATOM 10637 O O . GLU A 1 34 ? -8.183 -22.401 7.922 1.00 0.00 34 GLU A O 9
ATOM 10649 N N . ASP A 1 35 ? -7.557 -22.773 10.051 1.00 0.00 35 ASP A N 9
ATOM 10650 C CA . ASP A 1 35 ? -8.131 -24.113 10.101 1.00 0.00 35 ASP A CA 9
ATOM 10651 C C . ASP A 1 35 ? -9.633 -24.071 9.837 1.00 0.00 35 ASP A C 9
ATOM 10652 O O . ASP A 1 35 ? -10.150 -24.828 9.015 1.00 0.00 35 ASP A O 9
ATOM 10661 N N . VAL A 1 36 ? -10.328 -23.182 10.540 1.00 0.00 36 VAL A N 9
ATOM 10662 C CA . VAL A 1 36 ? -11.770 -23.042 10.381 1.00 0.00 36 VAL A CA 9
ATOM 10663 C C . VAL A 1 36 ? -12.136 -22.719 8.937 1.00 0.00 36 VAL A C 9
ATOM 10664 O O . VAL A 1 36 ? -12.977 -23.386 8.334 1.00 0.00 36 VAL A O 9
ATOM 10677 N N . ILE A 1 37 ? -11.497 -21.691 8.386 1.00 0.00 37 ILE A N 9
ATOM 10678 C CA . ILE A 1 37 ? -11.754 -21.281 7.012 1.00 0.00 37 ILE A CA 9
ATOM 10679 C C . ILE A 1 37 ? -11.589 -22.451 6.048 1.00 0.00 37 ILE A C 9
ATOM 10680 O O . ILE A 1 37 ? -12.503 -22.780 5.292 1.00 0.00 37 ILE A O 9
ATOM 10696 N N . SER A 1 38 ? -10.417 -23.078 6.082 1.00 0.00 38 SER A N 9
ATOM 10697 C CA . SER A 1 38 ? -10.131 -24.211 5.211 1.00 0.00 38 SER A CA 9
ATOM 10698 C C . SER A 1 38 ? -11.103 -25.357 5.473 1.00 0.00 38 SER A C 9
ATOM 10699 O O . SER A 1 38 ? -11.388 -26.161 4.585 1.00 0.00 38 SER A O 9
ATOM 10707 N N . PHE A 1 39 ? -11.610 -25.426 6.700 1.00 0.00 39 PHE A N 9
ATOM 10708 C CA . PHE A 1 39 ? -12.550 -26.474 7.081 1.00 0.00 39 PHE A CA 9
ATOM 10709 C C . PHE A 1 39 ? -13.834 -26.377 6.262 1.00 0.00 39 PHE A C 9
ATOM 10710 O O . PHE A 1 39 ? -14.531 -27.371 6.059 1.00 0.00 39 PHE A O 9
ATOM 10727 N N . PHE A 1 40 ? -14.141 -25.171 5.796 1.00 0.00 40 PHE A N 9
ATOM 10728 C CA . PHE A 1 40 ? -15.342 -24.942 5.001 1.00 0.00 40 PHE A CA 9
ATOM 10729 C C . PHE A 1 40 ? -15.060 -25.156 3.516 1.00 0.00 40 PHE A C 9
ATOM 10730 O O . PHE A 1 40 ? -15.846 -25.787 2.809 1.00 0.00 40 PHE A O 9
ATOM 10747 N N . VAL A 1 41 ? -13.934 -24.626 3.051 1.00 0.00 41 VAL A N 9
ATOM 10748 C CA . VAL A 1 41 ? -13.547 -24.759 1.652 1.00 0.00 41 VAL A CA 9
ATOM 10749 C C . VAL A 1 41 ? -13.235 -26.210 1.303 1.00 0.00 41 VAL A C 9
ATOM 10750 O O . VAL A 1 41 ? -13.341 -26.620 0.147 1.00 0.00 41 VAL A O 9
ATOM 10763 N N . THR A 1 42 ? -12.848 -26.985 2.312 1.00 0.00 42 THR A N 9
ATOM 10764 C CA . THR A 1 42 ? -12.519 -28.391 2.113 1.00 0.00 42 THR A CA 9
ATOM 10765 C C . THR A 1 42 ? -13.774 -29.256 2.124 1.00 0.00 42 THR A C 9
ATOM 10766 O O . THR A 1 42 ? -13.797 -30.339 1.541 1.00 0.00 42 THR A O 9
ATOM 10777 N N . GLU A 1 43 ? -14.817 -28.770 2.790 1.00 0.00 43 GLU A N 9
ATOM 10778 C CA . GLU A 1 43 ? -16.076 -29.500 2.876 1.00 0.00 43 GLU A CA 9
ATOM 10779 C C . GLU A 1 43 ? -17.054 -29.027 1.804 1.00 0.00 43 GLU A C 9
ATOM 10780 O O . GLU A 1 43 ? -18.268 -29.171 1.948 1.00 0.00 43 GLU A O 9
ATOM 10792 N N . LYS A 1 44 ? -16.516 -28.461 0.729 1.00 0.00 44 LYS A N 9
ATOM 10793 C CA . LYS A 1 44 ? -17.339 -27.966 -0.368 1.00 0.00 44 LYS A CA 9
ATOM 10794 C C . LYS A 1 44 ? -18.370 -26.962 0.135 1.00 0.00 44 LYS A C 9
ATOM 10795 O O . LYS A 1 44 ? -19.423 -26.780 -0.477 1.00 0.00 44 LYS A O 9
ATOM 10814 N N . ILE A 1 45 ? -18.061 -26.312 1.252 1.00 0.00 45 ILE A N 9
ATOM 10815 C CA . ILE A 1 45 ? -18.961 -25.325 1.835 1.00 0.00 45 ILE A CA 9
ATOM 10816 C C . ILE A 1 45 ? -18.920 -24.015 1.055 1.00 0.00 45 ILE A C 9
ATOM 10817 O O . ILE A 1 45 ? -17.858 -23.418 0.880 1.00 0.00 45 ILE A O 9
ATOM 10833 N N . ASP A 1 46 ? -20.083 -23.574 0.589 1.00 0.00 46 ASP A N 9
ATOM 10834 C CA . ASP A 1 46 ? -20.182 -22.333 -0.171 1.00 0.00 46 ASP A CA 9
ATOM 10835 C C . ASP A 1 46 ? -21.121 -21.348 0.518 1.00 0.00 46 ASP A C 9
ATOM 10836 O O . ASP A 1 46 ? -21.547 -21.569 1.650 1.00 0.00 46 ASP A O 9
ATOM 10845 N N . GLY A 1 47 ? -21.439 -20.259 -0.176 1.00 0.00 47 GLY A N 9
ATOM 10846 C CA . GLY A 1 47 ? -22.325 -19.255 0.385 1.00 0.00 47 GLY A CA 9
ATOM 10847 C C . GLY A 1 47 ? -23.689 -19.816 0.736 1.00 0.00 47 GLY A C 9
ATOM 10848 O O . GLY A 1 47 ? -24.136 -19.711 1.877 1.00 0.00 47 GLY A O 9
ATOM 10852 N N . ASN A 1 48 ? -24.353 -20.414 -0.249 1.00 0.00 48 ASN A N 9
ATOM 10853 C CA . ASN A 1 48 ? -25.675 -20.992 -0.038 1.00 0.00 48 ASN A CA 9
ATOM 10854 C C . ASN A 1 48 ? -25.642 -22.034 1.075 1.00 0.00 48 ASN A C 9
ATOM 10855 O O . ASN A 1 48 ? -26.641 -22.258 1.761 1.00 0.00 48 ASN A O 9
ATOM 10866 N N . LEU A 1 49 ? -24.488 -22.668 1.251 1.00 0.00 49 LEU A N 9
ATOM 10867 C CA . LEU A 1 49 ? -24.324 -23.687 2.282 1.00 0.00 49 LEU A CA 9
ATOM 10868 C C . LEU A 1 49 ? -24.168 -23.049 3.658 1.00 0.00 49 LEU A C 9
ATOM 10869 O O . LEU A 1 49 ? -24.739 -23.521 4.642 1.00 0.00 49 LEU A O 9
ATOM 10885 N N . LEU A 1 50 ? -23.392 -21.972 3.720 1.00 0.00 50 LEU A N 9
ATOM 10886 C CA . LEU A 1 50 ? -23.162 -21.266 4.976 1.00 0.00 50 LEU A CA 9
ATOM 10887 C C . LEU A 1 50 ? -24.466 -20.701 5.530 1.00 0.00 50 LEU A C 9
ATOM 10888 O O . LEU A 1 50 ? -24.788 -20.887 6.703 1.00 0.00 50 LEU A O 9
ATOM 10904 N N . VAL A 1 51 ? -25.216 -20.010 4.676 1.00 0.00 51 VAL A N 9
ATOM 10905 C CA . VAL A 1 51 ? -26.487 -19.420 5.078 1.00 0.00 51 VAL A CA 9
ATOM 10906 C C . VAL A 1 51 ? -27.475 -20.493 5.521 1.00 0.00 51 VAL A C 9
ATOM 10907 O O . VAL A 1 51 ? -28.384 -20.226 6.306 1.00 0.00 51 VAL A O 9
ATOM 10920 N N . GLN A 1 52 ? -27.290 -21.707 5.012 1.00 0.00 52 GLN A N 9
ATOM 10921 C CA . GLN A 1 52 ? -28.166 -22.820 5.355 1.00 0.00 52 GLN A CA 9
ATOM 10922 C C . GLN A 1 52 ? -27.758 -23.444 6.686 1.00 0.00 52 GLN A C 9
ATOM 10923 O O . GLN A 1 52 ? -28.601 -23.938 7.436 1.00 0.00 52 GLN A O 9
ATOM 10937 N N . LEU A 1 53 ? -26.461 -23.418 6.972 1.00 0.00 53 LEU A N 9
ATOM 10938 C CA . LEU A 1 53 ? -25.941 -23.981 8.213 1.00 0.00 53 LEU A CA 9
ATOM 10939 C C . LEU A 1 53 ? -26.618 -23.348 9.425 1.00 0.00 53 LEU A C 9
ATOM 10940 O O . LEU A 1 53 ? -26.995 -22.176 9.397 1.00 0.00 53 LEU A O 9
ATOM 10956 N N . THR A 1 54 ? -26.767 -24.130 10.489 1.00 0.00 54 THR A N 9
ATOM 10957 C CA . THR A 1 54 ? -27.397 -23.646 11.711 1.00 0.00 54 THR A CA 9
ATOM 10958 C C . THR A 1 54 ? -26.509 -23.898 12.924 1.00 0.00 54 THR A C 9
ATOM 10959 O O . THR A 1 54 ? -25.619 -24.746 12.888 1.00 0.00 54 THR A O 9
ATOM 10970 N N . GLU A 1 55 ? -26.758 -23.155 13.999 1.00 0.00 55 GLU A N 9
ATOM 10971 C CA . GLU A 1 55 ? -25.980 -23.299 15.223 1.00 0.00 55 GLU A CA 9
ATOM 10972 C C . GLU A 1 55 ? -25.963 -24.752 15.689 1.00 0.00 55 GLU A C 9
ATOM 10973 O O . GLU A 1 55 ? -24.997 -25.206 16.303 1.00 0.00 55 GLU A O 9
ATOM 10985 N N . GLU A 1 56 ? -27.038 -25.475 15.394 1.00 0.00 56 GLU A N 9
ATOM 10986 C CA . GLU A 1 56 ? -27.147 -26.876 15.784 1.00 0.00 56 GLU A CA 9
ATOM 10987 C C . GLU A 1 56 ? -26.243 -27.752 14.923 1.00 0.00 56 GLU A C 9
ATOM 10988 O O . GLU A 1 56 ? -25.586 -28.665 15.424 1.00 0.00 56 GLU A O 9
ATOM 11000 N N . ILE A 1 57 ? -26.215 -27.468 13.625 1.00 0.00 57 ILE A N 9
ATOM 11001 C CA . ILE A 1 57 ? -25.391 -28.230 12.694 1.00 0.00 57 ILE A CA 9
ATOM 11002 C C . ILE A 1 57 ? -23.915 -27.879 12.853 1.00 0.00 57 ILE A C 9
ATOM 11003 O O . ILE A 1 57 ? -23.038 -28.697 12.572 1.00 0.00 57 ILE A O 9
ATOM 11019 N N . LEU A 1 58 ? -23.648 -26.659 13.306 1.00 0.00 58 LEU A N 9
ATOM 11020 C CA . LEU A 1 58 ? -22.278 -26.200 13.504 1.00 0.00 58 LEU A CA 9
ATOM 11021 C C . LEU A 1 58 ? -21.636 -26.900 14.698 1.00 0.00 58 LEU A C 9
ATOM 11022 O O . LEU A 1 58 ? -20.415 -27.041 14.765 1.00 0.00 58 LEU A O 9
ATOM 11038 N N . SER A 1 59 ? -22.468 -27.339 15.637 1.00 0.00 59 SER A N 9
ATOM 11039 C CA . SER A 1 59 ? -21.981 -28.023 16.830 1.00 0.00 59 SER A CA 9
ATOM 11040 C C . SER A 1 59 ? -22.170 -29.532 16.705 1.00 0.00 59 SER A C 9
ATOM 11041 O O . SER A 1 59 ? -21.438 -30.311 17.314 1.00 0.00 59 SER A O 9
ATOM 11049 N N . GLU A 1 60 ? -23.157 -29.935 15.910 1.00 0.00 60 GLU A N 9
ATOM 11050 C CA . GLU A 1 60 ? -23.442 -31.350 15.706 1.00 0.00 60 GLU A CA 9
ATOM 11051 C C . GLU A 1 60 ? -22.459 -31.966 14.715 1.00 0.00 60 GLU A C 9
ATOM 11052 O O . GLU A 1 60 ? -21.711 -32.883 15.054 1.00 0.00 60 GLU A O 9
ATOM 11064 N N . ASP A 1 61 ? -22.467 -31.456 13.488 1.00 0.00 61 ASP A N 9
ATOM 11065 C CA . ASP A 1 61 ? -21.576 -31.954 12.447 1.00 0.00 61 ASP A CA 9
ATOM 11066 C C . ASP A 1 61 ? -20.183 -31.347 12.587 1.00 0.00 61 ASP A C 9
ATOM 11067 O O . ASP A 1 61 ? -19.221 -32.044 12.910 1.00 0.00 61 ASP A O 9
ATOM 11076 N N . PHE A 1 62 ? -20.083 -30.045 12.341 1.00 0.00 62 PHE A N 9
ATOM 11077 C CA . PHE A 1 62 ? -18.808 -29.345 12.437 1.00 0.00 62 PHE A CA 9
ATOM 11078 C C . PHE A 1 62 ? -18.181 -29.543 13.815 1.00 0.00 62 PHE A C 9
ATOM 11079 O O . PHE A 1 62 ? -16.984 -29.805 13.933 1.00 0.00 62 PHE A O 9
ATOM 11096 N N . LYS A 1 63 ? -18.999 -29.415 14.854 1.00 0.00 63 LYS A N 9
ATOM 11097 C CA . LYS A 1 63 ? -18.528 -29.580 16.224 1.00 0.00 63 LYS A CA 9
ATOM 11098 C C . LYS A 1 63 ? -17.420 -28.581 16.542 1.00 0.00 63 LYS A C 9
ATOM 11099 O O . LYS A 1 63 ? -16.542 -28.852 17.362 1.00 0.00 63 LYS A O 9
ATOM 11118 N N . LEU A 1 64 ? -17.468 -27.424 15.891 1.00 0.00 64 LEU A N 9
ATOM 11119 C CA . LEU A 1 64 ? -16.469 -26.383 16.107 1.00 0.00 64 LEU A CA 9
ATOM 11120 C C . LEU A 1 64 ? -16.497 -25.892 17.551 1.00 0.00 64 LEU A C 9
ATOM 11121 O O . LEU A 1 64 ? -17.324 -26.330 18.350 1.00 0.00 64 LEU A O 9
ATOM 11137 N N . SER A 1 65 ? -15.587 -24.979 17.877 1.00 0.00 65 SER A N 9
ATOM 11138 C CA . SER A 1 65 ? -15.506 -24.430 19.226 1.00 0.00 65 SER A CA 9
ATOM 11139 C C . SER A 1 65 ? -16.761 -23.630 19.563 1.00 0.00 65 SER A C 9
ATOM 11140 O O . SER A 1 65 ? -17.388 -23.037 18.686 1.00 0.00 65 SER A O 9
ATOM 11148 N N . LYS A 1 66 ? -17.121 -23.618 20.842 1.00 0.00 66 LYS A N 9
ATOM 11149 C CA . LYS A 1 66 ? -18.299 -22.891 21.299 1.00 0.00 66 LYS A CA 9
ATOM 11150 C C . LYS A 1 66 ? -18.256 -21.439 20.836 1.00 0.00 66 LYS A C 9
ATOM 11151 O O . LYS A 1 66 ? -19.293 -20.831 20.566 1.00 0.00 66 LYS A O 9
ATOM 11170 N N . LEU A 1 67 ? -17.050 -20.887 20.746 1.00 0.00 67 LEU A N 9
ATOM 11171 C CA . LEU A 1 67 ? -16.872 -19.506 20.313 1.00 0.00 67 LEU A CA 9
ATOM 11172 C C . LEU A 1 67 ? -17.057 -19.378 18.805 1.00 0.00 67 LEU A C 9
ATOM 11173 O O . LEU A 1 67 ? -17.636 -18.406 18.322 1.00 0.00 67 LEU A O 9
ATOM 11189 N N . GLN A 1 68 ? -16.564 -20.368 18.068 1.00 0.00 68 GLN A N 9
ATOM 11190 C CA . GLN A 1 68 ? -16.677 -20.367 16.614 1.00 0.00 68 GLN A CA 9
ATOM 11191 C C . GLN A 1 68 ? -18.134 -20.499 16.181 1.00 0.00 68 GLN A C 9
ATOM 11192 O O . GLN A 1 68 ? -18.627 -19.708 15.377 1.00 0.00 68 GLN A O 9
ATOM 11206 N N . VAL A 1 69 ? -18.817 -21.504 16.720 1.00 0.00 69 VAL A N 9
ATOM 11207 C CA . VAL A 1 69 ? -20.217 -21.740 16.390 1.00 0.00 69 VAL A CA 9
ATOM 11208 C C . VAL A 1 69 ? -21.068 -20.513 16.698 1.00 0.00 69 VAL A C 9
ATOM 11209 O O . VAL A 1 69 ? -22.090 -20.275 16.053 1.00 0.00 69 VAL A O 9
ATOM 11222 N N . LYS A 1 70 ? -20.641 -19.736 17.687 1.00 0.00 70 LYS A N 9
ATOM 11223 C CA . LYS A 1 70 ? -21.361 -18.532 18.081 1.00 0.00 70 LYS A CA 9
ATOM 11224 C C . LYS A 1 70 ? -20.981 -17.354 17.189 1.00 0.00 70 LYS A C 9
ATOM 11225 O O . LYS A 1 70 ? -21.762 -16.419 17.011 1.00 0.00 70 LYS A O 9
ATOM 11244 N N . LYS A 1 71 ? -19.777 -17.406 16.630 1.00 0.00 71 LYS A N 9
ATOM 11245 C CA . LYS A 1 71 ? -19.293 -16.346 15.754 1.00 0.00 71 LYS A CA 9
ATOM 11246 C C . LYS A 1 71 ? -19.858 -16.503 14.346 1.00 0.00 71 LYS A C 9
ATOM 11247 O O . LYS A 1 71 ? -20.402 -15.556 13.776 1.00 0.00 71 LYS A O 9
ATOM 11266 N N . ILE A 1 72 ? -19.728 -17.703 13.791 1.00 0.00 72 ILE A N 9
ATOM 11267 C CA . ILE A 1 72 ? -20.228 -17.983 12.451 1.00 0.00 72 ILE A CA 9
ATOM 11268 C C . ILE A 1 72 ? -21.714 -17.656 12.340 1.00 0.00 72 ILE A C 9
ATOM 11269 O O . ILE A 1 72 ? -22.148 -17.011 11.386 1.00 0.00 72 ILE A O 9
ATOM 11285 N N . MET A 1 73 ? -22.488 -18.105 13.322 1.00 0.00 73 MET A N 9
ATOM 11286 C CA . MET A 1 73 ? -23.925 -17.857 13.336 1.00 0.00 73 MET A CA 9
ATOM 11287 C C . MET A 1 73 ? -24.220 -16.362 13.266 1.00 0.00 73 MET A C 9
ATOM 11288 O O . MET A 1 73 ? -25.136 -15.934 12.564 1.00 0.00 73 MET A O 9
ATOM 11302 N N . GLN A 1 74 ? -23.438 -15.574 13.998 1.00 0.00 74 GLN A N 9
ATOM 11303 C CA . GLN A 1 74 ? -23.618 -14.128 14.018 1.00 0.00 74 GLN A CA 9
ATOM 11304 C C . GLN A 1 74 ? -23.290 -13.519 12.659 1.00 0.00 74 GLN A C 9
ATOM 11305 O O . GLN A 1 74 ? -23.824 -12.473 12.290 1.00 0.00 74 GLN A O 9
ATOM 11319 N N . PHE A 1 75 ? -22.408 -14.181 11.917 1.00 0.00 75 PHE A N 9
ATOM 11320 C CA . PHE A 1 75 ? -22.007 -13.704 10.599 1.00 0.00 75 PHE A CA 9
ATOM 11321 C C . PHE A 1 75 ? -23.120 -13.928 9.578 1.00 0.00 75 PHE A C 9
ATOM 11322 O O . PHE A 1 75 ? -23.252 -13.175 8.613 1.00 0.00 75 PHE A O 9
ATOM 11339 N N . ILE A 1 76 ? -23.916 -14.969 9.799 1.00 0.00 76 ILE A N 9
ATOM 11340 C CA . ILE A 1 76 ? -25.016 -15.293 8.900 1.00 0.00 76 ILE A CA 9
ATOM 11341 C C . ILE A 1 76 ? -26.201 -14.358 9.123 1.00 0.00 76 ILE A C 9
ATOM 11342 O O . ILE A 1 76 ? -26.576 -13.593 8.236 1.00 0.00 76 ILE A O 9
ATOM 11358 N N . ASN A 1 77 ? -26.785 -14.426 10.315 1.00 0.00 77 ASN A N 9
ATOM 11359 C CA . ASN A 1 77 ? -27.926 -13.585 10.656 1.00 0.00 77 ASN A CA 9
ATOM 11360 C C . ASN A 1 77 ? -27.542 -12.108 10.627 1.00 0.00 77 ASN A C 9
ATOM 11361 O O . ASN A 1 77 ? -28.386 -11.241 10.406 1.00 0.00 77 ASN A O 9
ATOM 11372 N N . GLY A 1 78 ? -26.261 -11.831 10.851 1.00 0.00 78 GLY A N 9
ATOM 11373 C CA . GLY A 1 78 ? -25.787 -10.459 10.846 1.00 0.00 78 GLY A CA 9
ATOM 11374 C C . GLY A 1 78 ? -26.373 -9.639 11.978 1.00 0.00 78 GLY A C 9
ATOM 11375 O O . GLY A 1 78 ? -27.255 -8.808 11.760 1.00 0.00 78 GLY A O 9
ATOM 11379 N N . SER A 1 79 ? -25.884 -9.874 13.192 1.00 0.00 79 SER A N 9
ATOM 11380 C CA . SER A 1 79 ? -26.369 -9.154 14.364 1.00 0.00 79 SER A CA 9
ATOM 11381 C C . SER A 1 79 ? -25.330 -8.151 14.854 1.00 0.00 79 SER A C 9
ATOM 11382 O O . SER A 1 79 ? -24.127 -8.400 14.780 1.00 0.00 79 SER A O 9
ATOM 11390 N N . GLY A 1 80 ? -25.804 -7.014 15.355 1.00 0.00 80 GLY A N 9
ATOM 11391 C CA . GLY A 1 80 ? -24.903 -5.990 15.850 1.00 0.00 80 GLY A CA 9
ATOM 11392 C C . GLY A 1 80 ? -24.213 -5.235 14.731 1.00 0.00 80 GLY A C 9
ATOM 11393 O O . GLY A 1 80 ? -24.313 -5.593 13.558 1.00 0.00 80 GLY A O 9
ATOM 11397 N N . PRO A 1 81 ? -23.493 -4.162 15.092 1.00 0.00 81 PRO A N 9
ATOM 11398 C CA . PRO A 1 81 ? -22.771 -3.331 14.124 1.00 0.00 81 PRO A CA 9
ATOM 11399 C C . PRO A 1 81 ? -21.571 -4.054 13.521 1.00 0.00 81 PRO A C 9
ATOM 11400 O O . PRO A 1 81 ? -21.091 -5.045 14.072 1.00 0.00 81 PRO A O 9
ATOM 11411 N N . SER A 1 82 ? -21.093 -3.553 12.387 1.00 0.00 82 SER A N 9
ATOM 11412 C CA . SER A 1 82 ? -19.951 -4.154 11.707 1.00 0.00 82 SER A CA 9
ATOM 11413 C C . SER A 1 82 ? -19.053 -3.080 11.101 1.00 0.00 82 SER A C 9
ATOM 11414 O O . SER A 1 82 ? -19.499 -2.268 10.290 1.00 0.00 82 SER A O 9
ATOM 11422 N N . SER A 1 83 ? -17.785 -3.083 11.500 1.00 0.00 83 SER A N 9
ATOM 11423 C CA . SER A 1 83 ? -16.824 -2.107 10.999 1.00 0.00 83 SER A CA 9
ATOM 11424 C C . SER A 1 83 ? -17.345 -0.685 11.187 1.00 0.00 83 SER A C 9
ATOM 11425 O O . SER A 1 83 ? -17.078 0.198 10.373 1.00 0.00 83 SER A O 9
ATOM 11433 N N . GLY A 1 84 ? -18.092 -0.473 12.266 1.00 0.00 84 GLY A N 9
ATOM 11434 C CA . GLY A 1 84 ? -18.640 0.842 12.542 1.00 0.00 84 GLY A CA 9
ATOM 11435 C C . GLY A 1 84 ? -19.870 0.784 13.426 1.00 0.00 84 GLY A C 9
ATOM 11436 O O . GLY A 1 84 ? -19.761 0.643 14.644 1.00 0.00 84 GLY A O 9
ATOM 11440 N N . GLY A 1 1 ? 2.703 -7.887 -9.324 1.00 0.00 1 GLY A N 10
ATOM 11441 C CA . GLY A 1 1 ? 1.452 -8.567 -9.044 1.00 0.00 1 GLY A CA 10
ATOM 11442 C C . GLY A 1 1 ? 0.254 -7.646 -9.156 1.00 0.00 1 GLY A C 10
ATOM 11443 O O . GLY A 1 1 ? -0.394 -7.335 -8.156 1.00 0.00 1 GLY A O 10
ATOM 11447 N N . SER A 1 2 ? -0.041 -7.206 -10.375 1.00 0.00 2 SER A N 10
ATOM 11448 C CA . SER A 1 2 ? -1.167 -6.310 -10.613 1.00 0.00 2 SER A CA 10
ATOM 11449 C C . SER A 1 2 ? -2.088 -6.869 -11.693 1.00 0.00 2 SER A C 10
ATOM 11450 O O . SER A 1 2 ? -1.780 -7.880 -12.324 1.00 0.00 2 SER A O 10
ATOM 11458 N N . SER A 1 3 ? -3.220 -6.204 -11.899 1.00 0.00 3 SER A N 10
ATOM 11459 C CA . SER A 1 3 ? -4.189 -6.635 -12.899 1.00 0.00 3 SER A CA 10
ATOM 11460 C C . SER A 1 3 ? -4.750 -5.440 -13.663 1.00 0.00 3 SER A C 10
ATOM 11461 O O . SER A 1 3 ? -4.905 -5.485 -14.883 1.00 0.00 3 SER A O 10
ATOM 11469 N N . GLY A 1 4 ? -5.054 -4.370 -12.935 1.00 0.00 4 GLY A N 10
ATOM 11470 C CA . GLY A 1 4 ? -5.595 -3.177 -13.560 1.00 0.00 4 GLY A CA 10
ATOM 11471 C C . GLY A 1 4 ? -6.509 -2.400 -12.632 1.00 0.00 4 GLY A C 10
ATOM 11472 O O . GLY A 1 4 ? -6.507 -1.169 -12.636 1.00 0.00 4 GLY A O 10
ATOM 11476 N N . SER A 1 5 ? -7.292 -3.120 -11.836 1.00 0.00 5 SER A N 10
ATOM 11477 C CA . SER A 1 5 ? -8.219 -2.491 -10.902 1.00 0.00 5 SER A CA 10
ATOM 11478 C C . SER A 1 5 ? -8.286 -3.272 -9.593 1.00 0.00 5 SER A C 10
ATOM 11479 O O . SER A 1 5 ? -8.425 -4.495 -9.594 1.00 0.00 5 SER A O 10
ATOM 11487 N N . SER A 1 6 ? -8.187 -2.556 -8.478 1.00 0.00 6 SER A N 10
ATOM 11488 C CA . SER A 1 6 ? -8.233 -3.181 -7.162 1.00 0.00 6 SER A CA 10
ATOM 11489 C C . SER A 1 6 ? -8.837 -2.233 -6.130 1.00 0.00 6 SER A C 10
ATOM 11490 O O . SER A 1 6 ? -8.930 -1.027 -6.359 1.00 0.00 6 SER A O 10
ATOM 11498 N N . GLY A 1 7 ? -9.246 -2.787 -4.993 1.00 0.00 7 GLY A N 10
ATOM 11499 C CA . GLY A 1 7 ? -9.837 -1.978 -3.944 1.00 0.00 7 GLY A CA 10
ATOM 11500 C C . GLY A 1 7 ? -10.352 -2.813 -2.788 1.00 0.00 7 GLY A C 10
ATOM 11501 O O . GLY A 1 7 ? -10.205 -4.035 -2.764 1.00 0.00 7 GLY A O 10
ATOM 11505 N N . PRO A 1 8 ? -10.972 -2.147 -1.802 1.00 0.00 8 PRO A N 10
ATOM 11506 C CA . PRO A 1 8 ? -11.522 -2.816 -0.620 1.00 0.00 8 PRO A CA 10
ATOM 11507 C C . PRO A 1 8 ? -12.747 -3.663 -0.950 1.00 0.00 8 PRO A C 10
ATOM 11508 O O . PRO A 1 8 ? -13.757 -3.148 -1.430 1.00 0.00 8 PRO A O 10
ATOM 11519 N N . TRP A 1 9 ? -12.650 -4.961 -0.690 1.00 0.00 9 TRP A N 10
ATOM 11520 C CA . TRP A 1 9 ? -13.751 -5.879 -0.960 1.00 0.00 9 TRP A CA 10
ATOM 11521 C C . TRP A 1 9 ? -14.367 -6.387 0.339 1.00 0.00 9 TRP A C 10
ATOM 11522 O O . TRP A 1 9 ? -13.665 -6.602 1.326 1.00 0.00 9 TRP A O 10
ATOM 11543 N N . GLN A 1 10 ? -15.683 -6.576 0.331 1.00 0.00 10 GLN A N 10
ATOM 11544 C CA . GLN A 1 10 ? -16.392 -7.058 1.510 1.00 0.00 10 GLN A CA 10
ATOM 11545 C C . GLN A 1 10 ? -17.514 -8.014 1.117 1.00 0.00 10 GLN A C 10
ATOM 11546 O O . GLN A 1 10 ? -17.973 -8.036 -0.025 1.00 0.00 10 GLN A O 10
ATOM 11560 N N . PRO A 1 11 ? -17.969 -8.823 2.085 1.00 0.00 11 PRO A N 10
ATOM 11561 C CA . PRO A 1 11 ? -19.043 -9.796 1.864 1.00 0.00 11 PRO A CA 10
ATOM 11562 C C . PRO A 1 11 ? -20.397 -9.127 1.654 1.00 0.00 11 PRO A C 10
ATOM 11563 O O . PRO A 1 11 ? -20.664 -8.039 2.164 1.00 0.00 11 PRO A O 10
ATOM 11574 N N . PRO A 1 12 ? -21.273 -9.791 0.885 1.00 0.00 12 PRO A N 10
ATOM 11575 C CA . PRO A 1 12 ? -22.614 -9.279 0.590 1.00 0.00 12 PRO A CA 10
ATOM 11576 C C . PRO A 1 12 ? -23.524 -9.298 1.814 1.00 0.00 12 PRO A C 10
ATOM 11577 O O . PRO A 1 12 ? -23.098 -9.661 2.910 1.00 0.00 12 PRO A O 10
ATOM 11588 N N . ALA A 1 13 ? -24.779 -8.907 1.619 1.00 0.00 13 ALA A N 10
ATOM 11589 C CA . ALA A 1 13 ? -25.749 -8.882 2.707 1.00 0.00 13 ALA A CA 10
ATOM 11590 C C . ALA A 1 13 ? -26.644 -10.116 2.672 1.00 0.00 13 ALA A C 10
ATOM 11591 O O . ALA A 1 13 ? -27.143 -10.562 3.705 1.00 0.00 13 ALA A O 10
ATOM 11598 N N . ASP A 1 14 ? -26.843 -10.664 1.478 1.00 0.00 14 ASP A N 10
ATOM 11599 C CA . ASP A 1 14 ? -27.677 -11.848 1.309 1.00 0.00 14 ASP A CA 10
ATOM 11600 C C . ASP A 1 14 ? -26.857 -13.121 1.488 1.00 0.00 14 ASP A C 10
ATOM 11601 O O . ASP A 1 14 ? -27.369 -14.142 1.951 1.00 0.00 14 ASP A O 10
ATOM 11610 N N . LEU A 1 15 ? -25.583 -13.055 1.119 1.00 0.00 15 LEU A N 10
ATOM 11611 C CA . LEU A 1 15 ? -24.691 -14.203 1.238 1.00 0.00 15 LEU A CA 10
ATOM 11612 C C . LEU A 1 15 ? -25.281 -15.425 0.540 1.00 0.00 15 LEU A C 10
ATOM 11613 O O . LEU A 1 15 ? -25.005 -16.563 0.922 1.00 0.00 15 LEU A O 10
ATOM 11629 N N . SER A 1 16 ? -26.091 -15.181 -0.484 1.00 0.00 16 SER A N 10
ATOM 11630 C CA . SER A 1 16 ? -26.721 -16.262 -1.234 1.00 0.00 16 SER A CA 10
ATOM 11631 C C . SER A 1 16 ? -26.218 -16.288 -2.675 1.00 0.00 16 SER A C 10
ATOM 11632 O O . SER A 1 16 ? -26.937 -16.690 -3.588 1.00 0.00 16 SER A O 10
ATOM 11640 N N . GLY A 1 17 ? -24.975 -15.857 -2.869 1.00 0.00 17 GLY A N 10
ATOM 11641 C CA . GLY A 1 17 ? -24.395 -15.839 -4.199 1.00 0.00 17 GLY A CA 10
ATOM 11642 C C . GLY A 1 17 ? -22.881 -15.905 -4.173 1.00 0.00 17 GLY A C 10
ATOM 11643 O O . GLY A 1 17 ? -22.219 -15.525 -5.140 1.00 0.00 17 GLY A O 10
ATOM 11647 N N . LEU A 1 18 ? -22.331 -16.385 -3.063 1.00 0.00 18 LEU A N 10
ATOM 11648 C CA . LEU A 1 18 ? -20.884 -16.497 -2.914 1.00 0.00 18 LEU A CA 10
ATOM 11649 C C . LEU A 1 18 ? -20.408 -17.905 -3.258 1.00 0.00 18 LEU A C 10
ATOM 11650 O O . LEU A 1 18 ? -21.100 -18.887 -2.990 1.00 0.00 18 LEU A O 10
ATOM 11666 N N . SER A 1 19 ? -19.222 -17.995 -3.852 1.00 0.00 19 SER A N 10
ATOM 11667 C CA . SER A 1 19 ? -18.654 -19.282 -4.234 1.00 0.00 19 SER A CA 10
ATOM 11668 C C . SER A 1 19 ? -17.858 -19.888 -3.082 1.00 0.00 19 SER A C 10
ATOM 11669 O O . SER A 1 19 ? -17.555 -19.212 -2.099 1.00 0.00 19 SER A O 10
ATOM 11677 N N . ILE A 1 20 ? -17.524 -21.168 -3.212 1.00 0.00 20 ILE A N 10
ATOM 11678 C CA . ILE A 1 20 ? -16.763 -21.866 -2.183 1.00 0.00 20 ILE A CA 10
ATOM 11679 C C . ILE A 1 20 ? -15.467 -21.128 -1.863 1.00 0.00 20 ILE A C 10
ATOM 11680 O O . ILE A 1 20 ? -14.940 -21.232 -0.756 1.00 0.00 20 ILE A O 10
ATOM 11696 N N . GLU A 1 21 ? -14.960 -20.383 -2.840 1.00 0.00 21 GLU A N 10
ATOM 11697 C CA . GLU A 1 21 ? -13.725 -19.627 -2.661 1.00 0.00 21 GLU A CA 10
ATOM 11698 C C . GLU A 1 21 ? -14.000 -18.290 -1.978 1.00 0.00 21 GLU A C 10
ATOM 11699 O O . GLU A 1 21 ? -13.161 -17.776 -1.239 1.00 0.00 21 GLU A O 10
ATOM 11711 N N . GLU A 1 22 ? -15.180 -17.734 -2.232 1.00 0.00 22 GLU A N 10
ATOM 11712 C CA . GLU A 1 22 ? -15.565 -16.457 -1.642 1.00 0.00 22 GLU A CA 10
ATOM 11713 C C . GLU A 1 22 ? -15.819 -16.603 -0.145 1.00 0.00 22 GLU A C 10
ATOM 11714 O O . GLU A 1 22 ? -15.407 -15.760 0.652 1.00 0.00 22 GLU A O 10
ATOM 11726 N N . VAL A 1 23 ? -16.500 -17.681 0.231 1.00 0.00 23 VAL A N 10
ATOM 11727 C CA . VAL A 1 23 ? -16.810 -17.939 1.632 1.00 0.00 23 VAL A CA 10
ATOM 11728 C C . VAL A 1 23 ? -15.548 -17.914 2.487 1.00 0.00 23 VAL A C 10
ATOM 11729 O O . VAL A 1 23 ? -15.574 -17.478 3.638 1.00 0.00 23 VAL A O 10
ATOM 11742 N N . SER A 1 24 ? -14.443 -18.384 1.917 1.00 0.00 24 SER A N 10
ATOM 11743 C CA . SER A 1 24 ? -13.171 -18.418 2.628 1.00 0.00 24 SER A CA 10
ATOM 11744 C C . SER A 1 24 ? -12.798 -17.031 3.142 1.00 0.00 24 SER A C 10
ATOM 11745 O O . SER A 1 24 ? -12.138 -16.894 4.173 1.00 0.00 24 SER A O 10
ATOM 11753 N N . LYS A 1 25 ? -13.227 -16.003 2.417 1.00 0.00 25 LYS A N 10
ATOM 11754 C CA . LYS A 1 25 ? -12.941 -14.625 2.799 1.00 0.00 25 LYS A CA 10
ATOM 11755 C C . LYS A 1 25 ? -14.043 -14.069 3.695 1.00 0.00 25 LYS A C 10
ATOM 11756 O O . LYS A 1 25 ? -13.802 -13.180 4.511 1.00 0.00 25 LYS A O 10
ATOM 11775 N N . SER A 1 26 ? -15.251 -14.600 3.539 1.00 0.00 26 SER A N 10
ATOM 11776 C CA . SER A 1 26 ? -16.390 -14.155 4.333 1.00 0.00 26 SER A CA 10
ATOM 11777 C C . SER A 1 26 ? -16.069 -14.211 5.823 1.00 0.00 26 SER A C 10
ATOM 11778 O O . SER A 1 26 ? -16.515 -13.364 6.599 1.00 0.00 26 SER A O 10
ATOM 11786 N N . LEU A 1 27 ? -15.291 -15.214 6.217 1.00 0.00 27 LEU A N 10
ATOM 11787 C CA . LEU A 1 27 ? -14.908 -15.381 7.615 1.00 0.00 27 LEU A CA 10
ATOM 11788 C C . LEU A 1 27 ? -13.779 -14.427 7.988 1.00 0.00 27 LEU A C 10
ATOM 11789 O O . LEU A 1 27 ? -13.676 -13.989 9.135 1.00 0.00 27 LEU A O 10
ATOM 11805 N N . ARG A 1 28 ? -12.935 -14.106 7.013 1.00 0.00 28 ARG A N 10
ATOM 11806 C CA . ARG A 1 28 ? -11.814 -13.202 7.239 1.00 0.00 28 ARG A CA 10
ATOM 11807 C C . ARG A 1 28 ? -12.295 -11.870 7.805 1.00 0.00 28 ARG A C 10
ATOM 11808 O O . ARG A 1 28 ? -11.564 -11.188 8.525 1.00 0.00 28 ARG A O 10
ATOM 11829 N N . PHE A 1 29 ? -13.530 -11.504 7.476 1.00 0.00 29 PHE A N 10
ATOM 11830 C CA . PHE A 1 29 ? -14.108 -10.252 7.950 1.00 0.00 29 PHE A CA 10
ATOM 11831 C C . PHE A 1 29 ? -14.007 -10.147 9.469 1.00 0.00 29 PHE A C 10
ATOM 11832 O O . PHE A 1 29 ? -13.541 -9.140 10.002 1.00 0.00 29 PHE A O 10
ATOM 11849 N N . ILE A 1 30 ? -14.448 -11.194 10.158 1.00 0.00 30 ILE A N 10
ATOM 11850 C CA . ILE A 1 30 ? -14.407 -11.220 11.615 1.00 0.00 30 ILE A CA 10
ATOM 11851 C C . ILE A 1 30 ? -13.064 -11.737 12.118 1.00 0.00 30 ILE A C 10
ATOM 11852 O O . ILE A 1 30 ? -12.642 -11.421 13.230 1.00 0.00 30 ILE A O 10
ATOM 11868 N N . GLY A 1 31 ? -12.394 -12.534 11.290 1.00 0.00 31 GLY A N 10
ATOM 11869 C CA . GLY A 1 31 ? -11.104 -13.081 11.667 1.00 0.00 31 GLY A CA 10
ATOM 11870 C C . GLY A 1 31 ? -11.229 -14.367 12.459 1.00 0.00 31 GLY A C 10
ATOM 11871 O O . GLY A 1 31 ? -11.325 -14.342 13.687 1.00 0.00 31 GLY A O 10
ATOM 11875 N N . LEU A 1 32 ? -11.229 -15.494 11.757 1.00 0.00 32 LEU A N 10
ATOM 11876 C CA . LEU A 1 32 ? -11.345 -16.798 12.402 1.00 0.00 32 LEU A CA 10
ATOM 11877 C C . LEU A 1 32 ? -10.054 -17.596 12.253 1.00 0.00 32 LEU A C 10
ATOM 11878 O O . LEU A 1 32 ? -9.070 -17.105 11.701 1.00 0.00 32 LEU A O 10
ATOM 11894 N N . SER A 1 33 ? -10.066 -18.829 12.749 1.00 0.00 33 SER A N 10
ATOM 11895 C CA . SER A 1 33 ? -8.895 -19.695 12.672 1.00 0.00 33 SER A CA 10
ATOM 11896 C C . SER A 1 33 ? -8.658 -20.163 11.240 1.00 0.00 33 SER A C 10
ATOM 11897 O O . SER A 1 33 ? -9.603 -20.441 10.502 1.00 0.00 33 SER A O 10
ATOM 11905 N N . GLU A 1 34 ? -7.389 -20.246 10.854 1.00 0.00 34 GLU A N 10
ATOM 11906 C CA . GLU A 1 34 ? -7.027 -20.679 9.509 1.00 0.00 34 GLU A CA 10
ATOM 11907 C C . GLU A 1 34 ? -7.586 -22.068 9.216 1.00 0.00 34 GLU A C 10
ATOM 11908 O O . GLU A 1 34 ? -7.851 -22.411 8.064 1.00 0.00 34 GLU A O 10
ATOM 11920 N N . ASP A 1 35 ? -7.761 -22.862 10.266 1.00 0.00 35 ASP A N 10
ATOM 11921 C CA . ASP A 1 35 ? -8.289 -24.214 10.122 1.00 0.00 35 ASP A CA 10
ATOM 11922 C C . ASP A 1 35 ? -9.778 -24.184 9.792 1.00 0.00 35 ASP A C 10
ATOM 11923 O O . ASP A 1 35 ? -10.255 -24.950 8.955 1.00 0.00 35 ASP A O 10
ATOM 11932 N N . VAL A 1 36 ? -10.509 -23.294 10.457 1.00 0.00 36 VAL A N 10
ATOM 11933 C CA . VAL A 1 36 ? -11.944 -23.164 10.235 1.00 0.00 36 VAL A CA 10
ATOM 11934 C C . VAL A 1 36 ? -12.243 -22.776 8.791 1.00 0.00 36 VAL A C 10
ATOM 11935 O O . VAL A 1 36 ? -13.050 -23.420 8.120 1.00 0.00 36 VAL A O 10
ATOM 11948 N N . ILE A 1 37 ? -11.587 -21.722 8.319 1.00 0.00 37 ILE A N 10
ATOM 11949 C CA . ILE A 1 37 ? -11.782 -21.250 6.954 1.00 0.00 37 ILE A CA 10
ATOM 11950 C C . ILE A 1 37 ? -11.596 -22.382 5.949 1.00 0.00 37 ILE A C 10
ATOM 11951 O O . ILE A 1 37 ? -12.414 -22.566 5.048 1.00 0.00 37 ILE A O 10
ATOM 11967 N N . SER A 1 38 ? -10.516 -23.139 6.111 1.00 0.00 38 SER A N 10
ATOM 11968 C CA . SER A 1 38 ? -10.221 -24.252 5.217 1.00 0.00 38 SER A CA 10
ATOM 11969 C C . SER A 1 38 ? -11.193 -25.406 5.448 1.00 0.00 38 SER A C 10
ATOM 11970 O O . SER A 1 38 ? -11.458 -26.199 4.544 1.00 0.00 38 SER A O 10
ATOM 11978 N N . PHE A 1 39 ? -11.722 -25.492 6.664 1.00 0.00 39 PHE A N 10
ATOM 11979 C CA . PHE A 1 39 ? -12.663 -26.548 7.015 1.00 0.00 39 PHE A CA 10
ATOM 11980 C C . PHE A 1 39 ? -13.959 -26.408 6.221 1.00 0.00 39 PHE A C 10
ATOM 11981 O O . PHE A 1 39 ? -14.666 -27.388 5.987 1.00 0.00 39 PHE A O 10
ATOM 11998 N N . PHE A 1 40 ? -14.263 -25.182 5.809 1.00 0.00 40 PHE A N 10
ATOM 11999 C CA . PHE A 1 40 ? -15.474 -24.912 5.042 1.00 0.00 40 PHE A CA 10
ATOM 12000 C C . PHE A 1 40 ? -15.296 -25.320 3.582 1.00 0.00 40 PHE A C 10
ATOM 12001 O O . PHE A 1 40 ? -16.026 -26.167 3.069 1.00 0.00 40 PHE A O 10
ATOM 12018 N N . VAL A 1 41 ? -14.319 -24.710 2.919 1.00 0.00 41 VAL A N 10
ATOM 12019 C CA . VAL A 1 41 ? -14.043 -25.009 1.518 1.00 0.00 41 VAL A CA 10
ATOM 12020 C C . VAL A 1 41 ? -13.876 -26.508 1.299 1.00 0.00 41 VAL A C 10
ATOM 12021 O O . VAL A 1 41 ? -14.484 -27.087 0.398 1.00 0.00 41 VAL A O 10
ATOM 12034 N N . THR A 1 42 ? -13.048 -27.134 2.130 1.00 0.00 42 THR A N 10
ATOM 12035 C CA . THR A 1 42 ? -12.800 -28.566 2.028 1.00 0.00 42 THR A CA 10
ATOM 12036 C C . THR A 1 42 ? -14.095 -29.360 2.166 1.00 0.00 42 THR A C 10
ATOM 12037 O O . THR A 1 42 ? -14.202 -30.480 1.670 1.00 0.00 42 THR A O 10
ATOM 12048 N N . GLU A 1 43 ? -15.075 -28.770 2.844 1.00 0.00 43 GLU A N 10
ATOM 12049 C CA . GLU A 1 43 ? -16.362 -29.424 3.047 1.00 0.00 43 GLU A CA 10
ATOM 12050 C C . GLU A 1 43 ? -17.373 -28.975 1.995 1.00 0.00 43 GLU A C 10
ATOM 12051 O O . GLU A 1 43 ? -18.583 -29.042 2.211 1.00 0.00 43 GLU A O 10
ATOM 12063 N N . LYS A 1 44 ? -16.867 -28.515 0.856 1.00 0.00 44 LYS A N 10
ATOM 12064 C CA . LYS A 1 44 ? -17.722 -28.055 -0.231 1.00 0.00 44 LYS A CA 10
ATOM 12065 C C . LYS A 1 44 ? -18.674 -26.965 0.250 1.00 0.00 44 LYS A C 10
ATOM 12066 O O . LYS A 1 44 ? -19.749 -26.770 -0.319 1.00 0.00 44 LYS A O 10
ATOM 12085 N N . ILE A 1 45 ? -18.272 -26.255 1.299 1.00 0.00 45 ILE A N 10
ATOM 12086 C CA . ILE A 1 45 ? -19.089 -25.183 1.854 1.00 0.00 45 ILE A CA 10
ATOM 12087 C C . ILE A 1 45 ? -19.020 -23.933 0.984 1.00 0.00 45 ILE A C 10
ATOM 12088 O O . ILE A 1 45 ? -17.955 -23.336 0.820 1.00 0.00 45 ILE A O 10
ATOM 12104 N N . ASP A 1 46 ? -20.161 -23.540 0.430 1.00 0.00 46 ASP A N 10
ATOM 12105 C CA . ASP A 1 46 ? -20.231 -22.358 -0.421 1.00 0.00 46 ASP A CA 10
ATOM 12106 C C . ASP A 1 46 ? -21.097 -21.278 0.219 1.00 0.00 46 ASP A C 10
ATOM 12107 O O . ASP A 1 46 ? -21.528 -21.411 1.364 1.00 0.00 46 ASP A O 10
ATOM 12116 N N . GLY A 1 47 ? -21.346 -20.206 -0.528 1.00 0.00 47 GLY A N 10
ATOM 12117 C CA . GLY A 1 47 ? -22.158 -19.118 -0.015 1.00 0.00 47 GLY A CA 10
ATOM 12118 C C . GLY A 1 47 ? -23.543 -19.573 0.399 1.00 0.00 47 GLY A C 10
ATOM 12119 O O . GLY A 1 47 ? -23.935 -19.416 1.554 1.00 0.00 47 GLY A O 10
ATOM 12123 N N . ASN A 1 48 ? -24.287 -20.137 -0.547 1.00 0.00 48 ASN A N 10
ATOM 12124 C CA . ASN A 1 48 ? -25.638 -20.614 -0.275 1.00 0.00 48 ASN A CA 10
ATOM 12125 C C . ASN A 1 48 ? -25.638 -21.621 0.872 1.00 0.00 48 ASN A C 10
ATOM 12126 O O . ASN A 1 48 ? -26.636 -21.774 1.578 1.00 0.00 48 ASN A O 10
ATOM 12137 N N . LEU A 1 49 ? -24.514 -22.304 1.052 1.00 0.00 49 LEU A N 10
ATOM 12138 C CA . LEU A 1 49 ? -24.383 -23.297 2.113 1.00 0.00 49 LEU A CA 10
ATOM 12139 C C . LEU A 1 49 ? -24.175 -22.623 3.466 1.00 0.00 49 LEU A C 10
ATOM 12140 O O . LEU A 1 49 ? -24.742 -23.044 4.475 1.00 0.00 49 LEU A O 10
ATOM 12156 N N . LEU A 1 50 ? -23.359 -21.574 3.479 1.00 0.00 50 LEU A N 10
ATOM 12157 C CA . LEU A 1 50 ? -23.078 -20.840 4.707 1.00 0.00 50 LEU A CA 10
ATOM 12158 C C . LEU A 1 50 ? -24.363 -20.297 5.324 1.00 0.00 50 LEU A C 10
ATOM 12159 O O . LEU A 1 50 ? -24.604 -20.454 6.521 1.00 0.00 50 LEU A O 10
ATOM 12175 N N . VAL A 1 51 ? -25.186 -19.659 4.498 1.00 0.00 51 VAL A N 10
ATOM 12176 C CA . VAL A 1 51 ? -26.448 -19.095 4.961 1.00 0.00 51 VAL A CA 10
ATOM 12177 C C . VAL A 1 51 ? -27.418 -20.193 5.383 1.00 0.00 51 VAL A C 10
ATOM 12178 O O . VAL A 1 51 ? -28.308 -19.967 6.203 1.00 0.00 51 VAL A O 10
ATOM 12191 N N . GLN A 1 52 ? -27.239 -21.383 4.817 1.00 0.00 52 GLN A N 10
ATOM 12192 C CA . GLN A 1 52 ? -28.100 -22.516 5.135 1.00 0.00 52 GLN A CA 10
ATOM 12193 C C . GLN A 1 52 ? -27.648 -23.199 6.421 1.00 0.00 52 GLN A C 10
ATOM 12194 O O . GLN A 1 52 ? -28.455 -23.787 7.142 1.00 0.00 52 GLN A O 10
ATOM 12208 N N . LEU A 1 53 ? -26.352 -23.118 6.704 1.00 0.00 53 LEU A N 10
ATOM 12209 C CA . LEU A 1 53 ? -25.792 -23.729 7.905 1.00 0.00 53 LEU A CA 10
ATOM 12210 C C . LEU A 1 53 ? -26.494 -23.213 9.157 1.00 0.00 53 LEU A C 10
ATOM 12211 O O . LEU A 1 53 ? -26.922 -22.060 9.212 1.00 0.00 53 LEU A O 10
ATOM 12227 N N . THR A 1 54 ? -26.608 -24.075 10.163 1.00 0.00 54 THR A N 10
ATOM 12228 C CA . THR A 1 54 ? -27.257 -23.707 11.415 1.00 0.00 54 THR A CA 10
ATOM 12229 C C . THR A 1 54 ? -26.276 -23.763 12.580 1.00 0.00 54 THR A C 10
ATOM 12230 O O . THR A 1 54 ? -25.078 -23.968 12.385 1.00 0.00 54 THR A O 10
ATOM 12241 N N . GLU A 1 55 ? -26.791 -23.581 13.792 1.00 0.00 55 GLU A N 10
ATOM 12242 C CA . GLU A 1 55 ? -25.959 -23.611 14.988 1.00 0.00 55 GLU A CA 10
ATOM 12243 C C . GLU A 1 55 ? -25.846 -25.030 15.537 1.00 0.00 55 GLU A C 10
ATOM 12244 O O . GLU A 1 55 ? -24.807 -25.419 16.070 1.00 0.00 55 GLU A O 10
ATOM 12256 N N . GLU A 1 56 ? -26.922 -25.798 15.402 1.00 0.00 56 GLU A N 10
ATOM 12257 C CA . GLU A 1 56 ? -26.944 -27.174 15.885 1.00 0.00 56 GLU A CA 10
ATOM 12258 C C . GLU A 1 56 ? -26.041 -28.063 15.036 1.00 0.00 56 GLU A C 10
ATOM 12259 O O . GLU A 1 56 ? -25.503 -29.061 15.518 1.00 0.00 56 GLU A O 10
ATOM 12271 N N . ILE A 1 57 ? -25.880 -27.695 13.769 1.00 0.00 57 ILE A N 10
ATOM 12272 C CA . ILE A 1 57 ? -25.042 -28.459 12.853 1.00 0.00 57 ILE A CA 10
ATOM 12273 C C . ILE A 1 57 ? -23.567 -28.124 13.048 1.00 0.00 57 ILE A C 10
ATOM 12274 O O . ILE A 1 57 ? -22.696 -28.975 12.865 1.00 0.00 57 ILE A O 10
ATOM 12290 N N . LEU A 1 58 ? -23.293 -26.879 13.423 1.00 0.00 58 LEU A N 10
ATOM 12291 C CA . LEU A 1 58 ? -21.923 -26.431 13.646 1.00 0.00 58 LEU A CA 10
ATOM 12292 C C . LEU A 1 58 ? -21.307 -27.139 14.848 1.00 0.00 58 LEU A C 10
ATOM 12293 O O . LEU A 1 58 ? -20.089 -27.297 14.931 1.00 0.00 58 LEU A O 10
ATOM 12309 N N . SER A 1 59 ? -22.157 -27.566 15.777 1.00 0.00 59 SER A N 10
ATOM 12310 C CA . SER A 1 59 ? -21.696 -28.256 16.975 1.00 0.00 59 SER A CA 10
ATOM 12311 C C . SER A 1 59 ? -21.827 -29.768 16.816 1.00 0.00 59 SER A C 10
ATOM 12312 O O . SER A 1 59 ? -21.093 -30.534 17.439 1.00 0.00 59 SER A O 10
ATOM 12320 N N . GLU A 1 60 ? -22.767 -30.189 15.975 1.00 0.00 60 GLU A N 10
ATOM 12321 C CA . GLU A 1 60 ? -22.995 -31.609 15.734 1.00 0.00 60 GLU A CA 10
ATOM 12322 C C . GLU A 1 60 ? -21.984 -32.160 14.732 1.00 0.00 60 GLU A C 10
ATOM 12323 O O . GLU A 1 60 ? -21.270 -33.120 15.019 1.00 0.00 60 GLU A O 10
ATOM 12335 N N . ASP A 1 61 ? -21.931 -31.544 13.556 1.00 0.00 61 ASP A N 10
ATOM 12336 C CA . ASP A 1 61 ? -21.008 -31.971 12.511 1.00 0.00 61 ASP A CA 10
ATOM 12337 C C . ASP A 1 61 ? -19.642 -31.316 12.691 1.00 0.00 61 ASP A C 10
ATOM 12338 O O . ASP A 1 61 ? -18.675 -31.969 13.085 1.00 0.00 61 ASP A O 10
ATOM 12347 N N . PHE A 1 62 ? -19.569 -30.022 12.398 1.00 0.00 62 PHE A N 10
ATOM 12348 C CA . PHE A 1 62 ? -18.321 -29.278 12.526 1.00 0.00 62 PHE A CA 10
ATOM 12349 C C . PHE A 1 62 ? -17.713 -29.470 13.911 1.00 0.00 62 PHE A C 10
ATOM 12350 O O . PHE A 1 62 ? -16.492 -29.485 14.070 1.00 0.00 62 PHE A O 10
ATOM 12367 N N . LYS A 1 63 ? -18.573 -29.617 14.914 1.00 0.00 63 LYS A N 10
ATOM 12368 C CA . LYS A 1 63 ? -18.123 -29.809 16.287 1.00 0.00 63 LYS A CA 10
ATOM 12369 C C . LYS A 1 63 ? -17.138 -28.717 16.695 1.00 0.00 63 LYS A C 10
ATOM 12370 O O . LYS A 1 63 ? -16.236 -28.949 17.501 1.00 0.00 63 LYS A O 10
ATOM 12389 N N . LEU A 1 64 ? -17.318 -27.526 16.135 1.00 0.00 64 LEU A N 10
ATOM 12390 C CA . LEU A 1 64 ? -16.447 -26.397 16.442 1.00 0.00 64 LEU A CA 10
ATOM 12391 C C . LEU A 1 64 ? -16.617 -25.956 17.892 1.00 0.00 64 LEU A C 10
ATOM 12392 O O . LEU A 1 64 ? -17.406 -26.534 18.639 1.00 0.00 64 LEU A O 10
ATOM 12408 N N . SER A 1 65 ? -15.871 -24.928 18.284 1.00 0.00 65 SER A N 10
ATOM 12409 C CA . SER A 1 65 ? -15.938 -24.410 19.646 1.00 0.00 65 SER A CA 10
ATOM 12410 C C . SER A 1 65 ? -17.135 -23.480 19.815 1.00 0.00 65 SER A C 10
ATOM 12411 O O . SER A 1 65 ? -17.674 -22.958 18.840 1.00 0.00 65 SER A O 10
ATOM 12419 N N . LYS A 1 66 ? -17.547 -23.278 21.063 1.00 0.00 66 LYS A N 10
ATOM 12420 C CA . LYS A 1 66 ? -18.679 -22.411 21.364 1.00 0.00 66 LYS A CA 10
ATOM 12421 C C . LYS A 1 66 ? -18.466 -21.016 20.784 1.00 0.00 66 LYS A C 10
ATOM 12422 O O . LYS A 1 66 ? -19.410 -20.373 20.324 1.00 0.00 66 LYS A O 10
ATOM 12441 N N . LEU A 1 67 ? -17.220 -20.555 20.807 1.00 0.00 67 LEU A N 10
ATOM 12442 C CA . LEU A 1 67 ? -16.883 -19.237 20.282 1.00 0.00 67 LEU A CA 10
ATOM 12443 C C . LEU A 1 67 ? -17.066 -19.190 18.768 1.00 0.00 67 LEU A C 10
ATOM 12444 O O . LEU A 1 67 ? -17.589 -18.217 18.227 1.00 0.00 67 LEU A O 10
ATOM 12460 N N . GLN A 1 68 ? -16.633 -20.250 18.092 1.00 0.00 68 GLN A N 10
ATOM 12461 C CA . GLN A 1 68 ? -16.750 -20.330 16.641 1.00 0.00 68 GLN A CA 10
ATOM 12462 C C . GLN A 1 68 ? -18.210 -20.465 16.220 1.00 0.00 68 GLN A C 10
ATOM 12463 O O . GLN A 1 68 ? -18.688 -19.730 15.355 1.00 0.00 68 GLN A O 10
ATOM 12477 N N . VAL A 1 69 ? -18.914 -21.408 16.837 1.00 0.00 69 VAL A N 10
ATOM 12478 C CA . VAL A 1 69 ? -20.320 -21.639 16.526 1.00 0.00 69 VAL A CA 10
ATOM 12479 C C . VAL A 1 69 ? -21.139 -20.366 16.706 1.00 0.00 69 VAL A C 10
ATOM 12480 O O . VAL A 1 69 ? -22.174 -20.184 16.064 1.00 0.00 69 VAL A O 10
ATOM 12493 N N . LYS A 1 70 ? -20.668 -19.486 17.584 1.00 0.00 70 LYS A N 10
ATOM 12494 C CA . LYS A 1 70 ? -21.355 -18.227 17.848 1.00 0.00 70 LYS A CA 10
ATOM 12495 C C . LYS A 1 70 ? -20.940 -17.159 16.841 1.00 0.00 70 LYS A C 10
ATOM 12496 O O . LYS A 1 70 ? -21.786 -16.499 16.236 1.00 0.00 70 LYS A O 10
ATOM 12515 N N . LYS A 1 71 ? -19.634 -16.995 16.664 1.00 0.00 71 LYS A N 10
ATOM 12516 C CA . LYS A 1 71 ? -19.106 -16.009 15.729 1.00 0.00 71 LYS A CA 10
ATOM 12517 C C . LYS A 1 71 ? -19.636 -16.257 14.320 1.00 0.00 71 LYS A C 10
ATOM 12518 O O . LYS A 1 71 ? -20.213 -15.365 13.698 1.00 0.00 71 LYS A O 10
ATOM 12537 N N . ILE A 1 72 ? -19.438 -17.474 13.824 1.00 0.00 72 ILE A N 10
ATOM 12538 C CA . ILE A 1 72 ? -19.898 -17.839 12.491 1.00 0.00 72 ILE A CA 10
ATOM 12539 C C . ILE A 1 72 ? -21.382 -17.534 12.319 1.00 0.00 72 ILE A C 10
ATOM 12540 O O . ILE A 1 72 ? -21.772 -16.783 11.425 1.00 0.00 72 ILE A O 10
ATOM 12556 N N . MET A 1 73 ? -22.205 -18.120 13.182 1.00 0.00 73 MET A N 10
ATOM 12557 C CA . MET A 1 73 ? -23.647 -17.907 13.128 1.00 0.00 73 MET A CA 10
ATOM 12558 C C . MET A 1 73 ? -23.978 -16.418 13.144 1.00 0.00 73 MET A C 10
ATOM 12559 O O . MET A 1 73 ? -24.829 -15.955 12.385 1.00 0.00 73 MET A O 10
ATOM 12573 N N . GLN A 1 74 ? -23.301 -15.675 14.013 1.00 0.00 74 GLN A N 10
ATOM 12574 C CA . GLN A 1 74 ? -23.525 -14.239 14.127 1.00 0.00 74 GLN A CA 10
ATOM 12575 C C . GLN A 1 74 ? -23.301 -13.545 12.788 1.00 0.00 74 GLN A C 10
ATOM 12576 O O . GLN A 1 74 ? -23.889 -12.499 12.513 1.00 0.00 74 GLN A O 10
ATOM 12590 N N . PHE A 1 75 ? -22.447 -14.134 11.957 1.00 0.00 75 PHE A N 10
ATOM 12591 C CA . PHE A 1 75 ? -22.145 -13.571 10.646 1.00 0.00 75 PHE A CA 10
ATOM 12592 C C . PHE A 1 75 ? -23.220 -13.947 9.631 1.00 0.00 75 PHE A C 10
ATOM 12593 O O . PHE A 1 75 ? -23.463 -13.219 8.669 1.00 0.00 75 PHE A O 10
ATOM 12610 N N . ILE A 1 76 ? -23.861 -15.090 9.854 1.00 0.00 76 ILE A N 10
ATOM 12611 C CA . ILE A 1 76 ? -24.911 -15.563 8.960 1.00 0.00 76 ILE A CA 10
ATOM 12612 C C . ILE A 1 76 ? -26.165 -14.705 9.082 1.00 0.00 76 ILE A C 10
ATOM 12613 O O . ILE A 1 76 ? -26.594 -14.073 8.118 1.00 0.00 76 ILE A O 10
ATOM 12629 N N . ASN A 1 77 ? -26.749 -14.687 10.276 1.00 0.00 77 ASN A N 10
ATOM 12630 C CA . ASN A 1 77 ? -27.955 -13.905 10.526 1.00 0.00 77 ASN A CA 10
ATOM 12631 C C . ASN A 1 77 ? -27.633 -12.415 10.588 1.00 0.00 77 ASN A C 10
ATOM 12632 O O . ASN A 1 77 ? -28.440 -11.578 10.186 1.00 0.00 77 ASN A O 10
ATOM 12643 N N . GLY A 1 78 ? -26.448 -12.091 11.096 1.00 0.00 78 GLY A N 10
ATOM 12644 C CA . GLY A 1 78 ? -26.040 -10.703 11.201 1.00 0.00 78 GLY A CA 10
ATOM 12645 C C . GLY A 1 78 ? -26.825 -9.946 12.254 1.00 0.00 78 GLY A C 10
ATOM 12646 O O . GLY A 1 78 ? -27.542 -8.996 11.941 1.00 0.00 78 GLY A O 10
ATOM 12650 N N . SER A 1 79 ? -26.692 -10.370 13.507 1.00 0.00 79 SER A N 10
ATOM 12651 C CA . SER A 1 79 ? -27.399 -9.729 14.610 1.00 0.00 79 SER A CA 10
ATOM 12652 C C . SER A 1 79 ? -26.909 -8.298 14.812 1.00 0.00 79 SER A C 10
ATOM 12653 O O . SER A 1 79 ? -25.721 -8.062 15.025 1.00 0.00 79 SER A O 10
ATOM 12661 N N . GLY A 1 80 ? -27.835 -7.347 14.742 1.00 0.00 80 GLY A N 10
ATOM 12662 C CA . GLY A 1 80 ? -27.479 -5.951 14.919 1.00 0.00 80 GLY A CA 10
ATOM 12663 C C . GLY A 1 80 ? -27.010 -5.646 16.328 1.00 0.00 80 GLY A C 10
ATOM 12664 O O . GLY A 1 80 ? -27.075 -6.489 17.222 1.00 0.00 80 GLY A O 10
ATOM 12668 N N . PRO A 1 81 ? -26.523 -4.414 16.540 1.00 0.00 81 PRO A N 10
ATOM 12669 C CA . PRO A 1 81 ? -26.031 -3.972 17.848 1.00 0.00 81 PRO A CA 10
ATOM 12670 C C . PRO A 1 81 ? -27.155 -3.810 18.866 1.00 0.00 81 PRO A C 10
ATOM 12671 O O . PRO A 1 81 ? -27.624 -2.699 19.114 1.00 0.00 81 PRO A O 10
ATOM 12682 N N . SER A 1 82 ? -27.582 -4.924 19.452 1.00 0.00 82 SER A N 10
ATOM 12683 C CA . SER A 1 82 ? -28.653 -4.904 20.441 1.00 0.00 82 SER A CA 10
ATOM 12684 C C . SER A 1 82 ? -28.558 -6.112 21.368 1.00 0.00 82 SER A C 10
ATOM 12685 O O . SER A 1 82 ? -28.751 -7.251 20.943 1.00 0.00 82 SER A O 10
ATOM 12693 N N . SER A 1 83 ? -28.260 -5.853 22.637 1.00 0.00 83 SER A N 10
ATOM 12694 C CA . SER A 1 83 ? -28.136 -6.919 23.626 1.00 0.00 83 SER A CA 10
ATOM 12695 C C . SER A 1 83 ? -27.025 -7.891 23.239 1.00 0.00 83 SER A C 10
ATOM 12696 O O . SER A 1 83 ? -27.280 -9.060 22.953 1.00 0.00 83 SER A O 10
ATOM 12704 N N . GLY A 1 84 ? -25.790 -7.397 23.233 1.00 0.00 84 GLY A N 10
ATOM 12705 C CA . GLY A 1 84 ? -24.659 -8.234 22.880 1.00 0.00 84 GLY A CA 10
ATOM 12706 C C . GLY A 1 84 ? -24.567 -8.486 21.389 1.00 0.00 84 GLY A C 10
ATOM 12707 O O . GLY A 1 84 ? -24.138 -7.616 20.630 1.00 0.00 84 GLY A O 10
ATOM 12711 N N . GLY A 1 1 ? -20.504 8.192 13.690 1.00 0.00 1 GLY A N 11
ATOM 12712 C CA . GLY A 1 1 ? -21.137 8.733 12.502 1.00 0.00 1 GLY A CA 11
ATOM 12713 C C . GLY A 1 1 ? -21.480 7.661 11.487 1.00 0.00 1 GLY A C 11
ATOM 12714 O O . GLY A 1 1 ? -21.362 6.469 11.770 1.00 0.00 1 GLY A O 11
ATOM 12718 N N . SER A 1 2 ? -21.907 8.084 10.302 1.00 0.00 2 SER A N 11
ATOM 12719 C CA . SER A 1 2 ? -22.274 7.151 9.243 1.00 0.00 2 SER A CA 11
ATOM 12720 C C . SER A 1 2 ? -21.081 6.287 8.844 1.00 0.00 2 SER A C 11
ATOM 12721 O O . SER A 1 2 ? -21.240 5.125 8.469 1.00 0.00 2 SER A O 11
ATOM 12729 N N . SER A 1 3 ? -19.886 6.863 8.927 1.00 0.00 3 SER A N 11
ATOM 12730 C CA . SER A 1 3 ? -18.666 6.148 8.571 1.00 0.00 3 SER A CA 11
ATOM 12731 C C . SER A 1 3 ? -18.731 5.647 7.132 1.00 0.00 3 SER A C 11
ATOM 12732 O O . SER A 1 3 ? -18.406 4.495 6.848 1.00 0.00 3 SER A O 11
ATOM 12740 N N . GLY A 1 4 ? -19.152 6.524 6.225 1.00 0.00 4 GLY A N 11
ATOM 12741 C CA . GLY A 1 4 ? -19.252 6.154 4.825 1.00 0.00 4 GLY A CA 11
ATOM 12742 C C . GLY A 1 4 ? -17.895 5.971 4.176 1.00 0.00 4 GLY A C 11
ATOM 12743 O O . GLY A 1 4 ? -17.352 6.904 3.583 1.00 0.00 4 GLY A O 11
ATOM 12747 N N . SER A 1 5 ? -17.343 4.767 4.289 1.00 0.00 5 SER A N 11
ATOM 12748 C CA . SER A 1 5 ? -16.038 4.467 3.712 1.00 0.00 5 SER A CA 11
ATOM 12749 C C . SER A 1 5 ? -16.170 3.486 2.551 1.00 0.00 5 SER A C 11
ATOM 12750 O O . SER A 1 5 ? -17.072 2.649 2.530 1.00 0.00 5 SER A O 11
ATOM 12758 N N . SER A 1 6 ? -15.263 3.596 1.586 1.00 0.00 6 SER A N 11
ATOM 12759 C CA . SER A 1 6 ? -15.279 2.723 0.418 1.00 0.00 6 SER A CA 11
ATOM 12760 C C . SER A 1 6 ? -13.860 2.438 -0.067 1.00 0.00 6 SER A C 11
ATOM 12761 O O . SER A 1 6 ? -13.230 3.280 -0.705 1.00 0.00 6 SER A O 11
ATOM 12769 N N . GLY A 1 7 ? -13.364 1.244 0.242 1.00 0.00 7 GLY A N 11
ATOM 12770 C CA . GLY A 1 7 ? -12.024 0.868 -0.169 1.00 0.00 7 GLY A CA 11
ATOM 12771 C C . GLY A 1 7 ? -11.829 -0.635 -0.204 1.00 0.00 7 GLY A C 11
ATOM 12772 O O . GLY A 1 7 ? -11.781 -1.252 -1.269 1.00 0.00 7 GLY A O 11
ATOM 12776 N N . PRO A 1 8 ? -11.709 -1.248 0.983 1.00 0.00 8 PRO A N 11
ATOM 12777 C CA . PRO A 1 8 ? -11.514 -2.695 1.111 1.00 0.00 8 PRO A CA 11
ATOM 12778 C C . PRO A 1 8 ? -12.758 -3.484 0.718 1.00 0.00 8 PRO A C 11
ATOM 12779 O O . PRO A 1 8 ? -13.876 -2.973 0.784 1.00 0.00 8 PRO A O 11
ATOM 12790 N N . TRP A 1 9 ? -12.557 -4.732 0.310 1.00 0.00 9 TRP A N 11
ATOM 12791 C CA . TRP A 1 9 ? -13.663 -5.592 -0.093 1.00 0.00 9 TRP A CA 11
ATOM 12792 C C . TRP A 1 9 ? -14.312 -6.249 1.121 1.00 0.00 9 TRP A C 11
ATOM 12793 O O . TRP A 1 9 ? -13.633 -6.593 2.088 1.00 0.00 9 TRP A O 11
ATOM 12814 N N . GLN A 1 10 ? -15.629 -6.420 1.062 1.00 0.00 10 GLN A N 11
ATOM 12815 C CA . GLN A 1 10 ? -16.368 -7.036 2.158 1.00 0.00 10 GLN A CA 11
ATOM 12816 C C . GLN A 1 10 ? -17.501 -7.908 1.628 1.00 0.00 10 GLN A C 11
ATOM 12817 O O . GLN A 1 10 ? -17.939 -7.773 0.486 1.00 0.00 10 GLN A O 11
ATOM 12831 N N . PRO A 1 11 ? -17.988 -8.826 2.476 1.00 0.00 11 PRO A N 11
ATOM 12832 C CA . PRO A 1 11 ? -19.077 -9.739 2.115 1.00 0.00 11 PRO A CA 11
ATOM 12833 C C . PRO A 1 11 ? -20.413 -9.020 1.972 1.00 0.00 11 PRO A C 11
ATOM 12834 O O . PRO A 1 11 ? -20.669 -8.001 2.615 1.00 0.00 11 PRO A O 11
ATOM 12845 N N . PRO A 1 12 ? -21.288 -9.560 1.111 1.00 0.00 12 PRO A N 11
ATOM 12846 C CA . PRO A 1 12 ? -22.614 -8.986 0.865 1.00 0.00 12 PRO A CA 11
ATOM 12847 C C . PRO A 1 12 ? -23.546 -9.144 2.062 1.00 0.00 12 PRO A C 11
ATOM 12848 O O . PRO A 1 12 ? -23.161 -9.700 3.090 1.00 0.00 12 PRO A O 11
ATOM 12859 N N . ALA A 1 13 ? -24.772 -8.652 1.921 1.00 0.00 13 ALA A N 11
ATOM 12860 C CA . ALA A 1 13 ? -25.759 -8.741 2.990 1.00 0.00 13 ALA A CA 11
ATOM 12861 C C . ALA A 1 13 ? -26.702 -9.919 2.769 1.00 0.00 13 ALA A C 11
ATOM 12862 O O . ALA A 1 13 ? -27.838 -9.914 3.244 1.00 0.00 13 ALA A O 11
ATOM 12869 N N . ASP A 1 14 ? -26.225 -10.926 2.047 1.00 0.00 14 ASP A N 11
ATOM 12870 C CA . ASP A 1 14 ? -27.026 -12.111 1.763 1.00 0.00 14 ASP A CA 11
ATOM 12871 C C . ASP A 1 14 ? -26.213 -13.383 1.988 1.00 0.00 14 ASP A C 11
ATOM 12872 O O . ASP A 1 14 ? -26.715 -14.363 2.539 1.00 0.00 14 ASP A O 11
ATOM 12881 N N . LEU A 1 15 ? -24.957 -13.359 1.557 1.00 0.00 15 LEU A N 11
ATOM 12882 C CA . LEU A 1 15 ? -24.074 -14.511 1.709 1.00 0.00 15 LEU A CA 11
ATOM 12883 C C . LEU A 1 15 ? -24.667 -15.744 1.036 1.00 0.00 15 LEU A C 11
ATOM 12884 O O . LEU A 1 15 ? -24.402 -16.875 1.445 1.00 0.00 15 LEU A O 11
ATOM 12900 N N . SER A 1 16 ? -25.469 -15.519 0.000 1.00 0.00 16 SER A N 11
ATOM 12901 C CA . SER A 1 16 ? -26.101 -16.612 -0.730 1.00 0.00 16 SER A CA 11
ATOM 12902 C C . SER A 1 16 ? -25.503 -16.750 -2.127 1.00 0.00 16 SER A C 11
ATOM 12903 O O . SER A 1 16 ? -25.428 -17.847 -2.676 1.00 0.00 16 SER A O 11
ATOM 12911 N N . GLY A 1 17 ? -25.080 -15.625 -2.696 1.00 0.00 17 GLY A N 11
ATOM 12912 C CA . GLY A 1 17 ? -24.495 -15.640 -4.024 1.00 0.00 17 GLY A CA 11
ATOM 12913 C C . GLY A 1 17 ? -22.982 -15.726 -3.990 1.00 0.00 17 GLY A C 11
ATOM 12914 O O . GLY A 1 17 ? -22.308 -15.309 -4.933 1.00 0.00 17 GLY A O 11
ATOM 12918 N N . LEU A 1 18 ? -22.446 -16.265 -2.901 1.00 0.00 18 LEU A N 11
ATOM 12919 C CA . LEU A 1 18 ? -21.002 -16.403 -2.746 1.00 0.00 18 LEU A CA 11
ATOM 12920 C C . LEU A 1 18 ? -20.556 -17.831 -3.041 1.00 0.00 18 LEU A C 11
ATOM 12921 O O . LEU A 1 18 ? -21.265 -18.790 -2.734 1.00 0.00 18 LEU A O 11
ATOM 12937 N N . SER A 1 19 ? -19.376 -17.967 -3.638 1.00 0.00 19 SER A N 11
ATOM 12938 C CA . SER A 1 19 ? -18.836 -19.278 -3.976 1.00 0.00 19 SER A CA 11
ATOM 12939 C C . SER A 1 19 ? -17.904 -19.782 -2.877 1.00 0.00 19 SER A C 11
ATOM 12940 O O . SER A 1 19 ? -17.611 -19.065 -1.920 1.00 0.00 19 SER A O 11
ATOM 12948 N N . ILE A 1 20 ? -17.443 -21.019 -3.023 1.00 0.00 20 ILE A N 11
ATOM 12949 C CA . ILE A 1 20 ? -16.544 -21.619 -2.044 1.00 0.00 20 ILE A CA 11
ATOM 12950 C C . ILE A 1 20 ? -15.306 -20.754 -1.833 1.00 0.00 20 ILE A C 11
ATOM 12951 O O . ILE A 1 20 ? -14.851 -20.571 -0.704 1.00 0.00 20 ILE A O 11
ATOM 12967 N N . GLU A 1 21 ? -14.768 -20.223 -2.926 1.00 0.00 21 GLU A N 11
ATOM 12968 C CA . GLU A 1 21 ? -13.583 -19.376 -2.859 1.00 0.00 21 GLU A CA 11
ATOM 12969 C C . GLU A 1 21 ? -13.895 -18.059 -2.156 1.00 0.00 21 GLU A C 11
ATOM 12970 O O . GLU A 1 21 ? -13.015 -17.438 -1.560 1.00 0.00 21 GLU A O 11
ATOM 12982 N N . GLU A 1 22 ? -15.153 -17.638 -2.232 1.00 0.00 22 GLU A N 11
ATOM 12983 C CA . GLU A 1 22 ? -15.581 -16.393 -1.605 1.00 0.00 22 GLU A CA 11
ATOM 12984 C C . GLU A 1 22 ? -15.729 -16.567 -0.096 1.00 0.00 22 GLU A C 11
ATOM 12985 O O . GLU A 1 22 ? -15.353 -15.690 0.682 1.00 0.00 22 GLU A O 11
ATOM 12997 N N . VAL A 1 23 ? -16.281 -17.706 0.311 1.00 0.00 23 VAL A N 11
ATOM 12998 C CA . VAL A 1 23 ? -16.479 -17.997 1.726 1.00 0.00 23 VAL A CA 11
ATOM 12999 C C . VAL A 1 23 ? -15.166 -17.905 2.495 1.00 0.00 23 VAL A C 11
ATOM 13000 O O . VAL A 1 23 ? -15.137 -17.464 3.644 1.00 0.00 23 VAL A O 11
ATOM 13013 N N . SER A 1 24 ? -14.080 -18.323 1.853 1.00 0.00 24 SER A N 11
ATOM 13014 C CA . SER A 1 24 ? -12.763 -18.291 2.477 1.00 0.00 24 SER A CA 11
ATOM 13015 C C . SER A 1 24 ? -12.423 -16.884 2.957 1.00 0.00 24 SER A C 11
ATOM 13016 O O . SER A 1 24 ? -11.661 -16.705 3.908 1.00 0.00 24 SER A O 11
ATOM 13024 N N . LYS A 1 25 ? -12.994 -15.885 2.292 1.00 0.00 25 LYS A N 11
ATOM 13025 C CA . LYS A 1 25 ? -12.755 -14.492 2.650 1.00 0.00 25 LYS A CA 11
ATOM 13026 C C . LYS A 1 25 ? -13.865 -13.962 3.551 1.00 0.00 25 LYS A C 11
ATOM 13027 O O . LYS A 1 25 ? -13.637 -13.083 4.382 1.00 0.00 25 LYS A O 11
ATOM 13046 N N . SER A 1 26 ? -15.067 -14.505 3.383 1.00 0.00 26 SER A N 11
ATOM 13047 C CA . SER A 1 26 ? -16.214 -14.086 4.180 1.00 0.00 26 SER A CA 11
ATOM 13048 C C . SER A 1 26 ? -15.896 -14.162 5.671 1.00 0.00 26 SER A C 11
ATOM 13049 O O . SER A 1 26 ? -16.227 -13.255 6.436 1.00 0.00 26 SER A O 11
ATOM 13057 N N . LEU A 1 27 ? -15.252 -15.251 6.077 1.00 0.00 27 LEU A N 11
ATOM 13058 C CA . LEU A 1 27 ? -14.889 -15.448 7.476 1.00 0.00 27 LEU A CA 11
ATOM 13059 C C . LEU A 1 27 ? -13.778 -14.489 7.890 1.00 0.00 27 LEU A C 11
ATOM 13060 O O . LEU A 1 27 ? -13.706 -14.069 9.045 1.00 0.00 27 LEU A O 11
ATOM 13076 N N . ARG A 1 28 ? -12.915 -14.145 6.940 1.00 0.00 28 ARG A N 11
ATOM 13077 C CA . ARG A 1 28 ? -11.808 -13.234 7.206 1.00 0.00 28 ARG A CA 11
ATOM 13078 C C . ARG A 1 28 ? -12.312 -11.933 7.823 1.00 0.00 28 ARG A C 11
ATOM 13079 O O . ARG A 1 28 ? -11.596 -11.274 8.578 1.00 0.00 28 ARG A O 11
ATOM 13100 N N . PHE A 1 29 ? -13.547 -11.568 7.495 1.00 0.00 29 PHE A N 11
ATOM 13101 C CA . PHE A 1 29 ? -14.146 -10.344 8.015 1.00 0.00 29 PHE A CA 11
ATOM 13102 C C . PHE A 1 29 ? -14.120 -10.332 9.541 1.00 0.00 29 PHE A C 11
ATOM 13103 O O . PHE A 1 29 ? -13.744 -9.334 10.158 1.00 0.00 29 PHE A O 11
ATOM 13120 N N . ILE A 1 30 ? -14.522 -11.446 10.143 1.00 0.00 30 ILE A N 11
ATOM 13121 C CA . ILE A 1 30 ? -14.544 -11.564 11.595 1.00 0.00 30 ILE A CA 11
ATOM 13122 C C . ILE A 1 30 ? -13.191 -12.021 12.131 1.00 0.00 30 ILE A C 11
ATOM 13123 O O . ILE A 1 30 ? -12.833 -11.731 13.271 1.00 0.00 30 ILE A O 11
ATOM 13139 N N . GLY A 1 31 ? -12.442 -12.737 11.297 1.00 0.00 31 GLY A N 11
ATOM 13140 C CA . GLY A 1 31 ? -11.136 -13.221 11.704 1.00 0.00 31 GLY A CA 11
ATOM 13141 C C . GLY A 1 31 ? -11.214 -14.528 12.467 1.00 0.00 31 GLY A C 11
ATOM 13142 O O . GLY A 1 31 ? -11.222 -14.538 13.699 1.00 0.00 31 GLY A O 11
ATOM 13146 N N . LEU A 1 32 ? -11.272 -15.636 11.735 1.00 0.00 32 LEU A N 11
ATOM 13147 C CA . LEU A 1 32 ? -11.352 -16.956 12.351 1.00 0.00 32 LEU A CA 11
ATOM 13148 C C . LEU A 1 32 ? -10.034 -17.708 12.198 1.00 0.00 32 LEU A C 11
ATOM 13149 O O . LEU A 1 32 ? -9.080 -17.196 11.613 1.00 0.00 32 LEU A O 11
ATOM 13165 N N . SER A 1 33 ? -9.989 -18.926 12.728 1.00 0.00 33 SER A N 11
ATOM 13166 C CA . SER A 1 33 ? -8.787 -19.749 12.652 1.00 0.00 33 SER A CA 11
ATOM 13167 C C . SER A 1 33 ? -8.551 -20.236 11.226 1.00 0.00 33 SER A C 11
ATOM 13168 O O . SER A 1 33 ? -9.494 -20.579 10.512 1.00 0.00 33 SER A O 11
ATOM 13176 N N . GLU A 1 34 ? -7.286 -20.264 10.818 1.00 0.00 34 GLU A N 11
ATOM 13177 C CA . GLU A 1 34 ? -6.926 -20.708 9.477 1.00 0.00 34 GLU A CA 11
ATOM 13178 C C . GLU A 1 34 ? -7.489 -22.098 9.194 1.00 0.00 34 GLU A C 11
ATOM 13179 O O . GLU A 1 34 ? -7.775 -22.443 8.047 1.00 0.00 34 GLU A O 11
ATOM 13191 N N . ASP A 1 35 ? -7.646 -22.891 10.248 1.00 0.00 35 ASP A N 11
ATOM 13192 C CA . ASP A 1 35 ? -8.175 -24.244 10.115 1.00 0.00 35 ASP A CA 11
ATOM 13193 C C . ASP A 1 35 ? -9.679 -24.216 9.859 1.00 0.00 35 ASP A C 11
ATOM 13194 O O . ASP A 1 35 ? -10.202 -25.014 9.082 1.00 0.00 35 ASP A O 11
ATOM 13203 N N . VAL A 1 36 ? -10.370 -23.292 10.520 1.00 0.00 36 VAL A N 11
ATOM 13204 C CA . VAL A 1 36 ? -11.813 -23.160 10.365 1.00 0.00 36 VAL A CA 11
ATOM 13205 C C . VAL A 1 36 ? -12.182 -22.816 8.926 1.00 0.00 36 VAL A C 11
ATOM 13206 O O . VAL A 1 36 ? -13.061 -23.442 8.333 1.00 0.00 36 VAL A O 11
ATOM 13219 N N . ILE A 1 37 ? -11.504 -21.818 8.370 1.00 0.00 37 ILE A N 11
ATOM 13220 C CA . ILE A 1 37 ? -11.759 -21.392 6.999 1.00 0.00 37 ILE A CA 11
ATOM 13221 C C . ILE A 1 37 ? -11.634 -22.561 6.028 1.00 0.00 37 ILE A C 11
ATOM 13222 O O . ILE A 1 37 ? -12.558 -22.851 5.268 1.00 0.00 37 ILE A O 11
ATOM 13238 N N . SER A 1 38 ? -10.486 -23.229 6.060 1.00 0.00 38 SER A N 11
ATOM 13239 C CA . SER A 1 38 ? -10.239 -24.366 5.181 1.00 0.00 38 SER A CA 11
ATOM 13240 C C . SER A 1 38 ? -11.252 -25.479 5.434 1.00 0.00 38 SER A C 11
ATOM 13241 O O . SER A 1 38 ? -11.580 -26.252 4.534 1.00 0.00 38 SER A O 11
ATOM 13249 N N . PHE A 1 39 ? -11.744 -25.553 6.666 1.00 0.00 39 PHE A N 11
ATOM 13250 C CA . PHE A 1 39 ? -12.718 -26.572 7.040 1.00 0.00 39 PHE A CA 11
ATOM 13251 C C . PHE A 1 39 ? -13.997 -26.428 6.220 1.00 0.00 39 PHE A C 11
ATOM 13252 O O . PHE A 1 39 ? -14.726 -27.398 6.012 1.00 0.00 39 PHE A O 11
ATOM 13269 N N . PHE A 1 40 ? -14.262 -25.211 5.757 1.00 0.00 40 PHE A N 11
ATOM 13270 C CA . PHE A 1 40 ? -15.453 -24.938 4.961 1.00 0.00 40 PHE A CA 11
ATOM 13271 C C . PHE A 1 40 ? -15.191 -25.205 3.482 1.00 0.00 40 PHE A C 11
ATOM 13272 O O . PHE A 1 40 ? -16.015 -25.804 2.791 1.00 0.00 40 PHE A O 11
ATOM 13289 N N . VAL A 1 41 ? -14.036 -24.754 3.001 1.00 0.00 41 VAL A N 11
ATOM 13290 C CA . VAL A 1 41 ? -13.664 -24.943 1.604 1.00 0.00 41 VAL A CA 11
ATOM 13291 C C . VAL A 1 41 ? -13.457 -26.419 1.285 1.00 0.00 41 VAL A C 11
ATOM 13292 O O . VAL A 1 41 ? -13.692 -26.863 0.161 1.00 0.00 41 VAL A O 11
ATOM 13305 N N . THR A 1 42 ? -13.015 -27.178 2.284 1.00 0.00 42 THR A N 11
ATOM 13306 C CA . THR A 1 42 ? -12.776 -28.605 2.111 1.00 0.00 42 THR A CA 11
ATOM 13307 C C . THR A 1 42 ? -14.082 -29.390 2.145 1.00 0.00 42 THR A C 11
ATOM 13308 O O . THR A 1 42 ? -14.175 -30.482 1.585 1.00 0.00 42 THR A O 11
ATOM 13319 N N . GLU A 1 43 ? -15.089 -28.826 2.805 1.00 0.00 43 GLU A N 11
ATOM 13320 C CA . GLU A 1 43 ? -16.391 -29.475 2.911 1.00 0.00 43 GLU A CA 11
ATOM 13321 C C . GLU A 1 43 ? -17.342 -28.966 1.832 1.00 0.00 43 GLU A C 11
ATOM 13322 O O . GLU A 1 43 ? -18.562 -29.038 1.979 1.00 0.00 43 GLU A O 11
ATOM 13334 N N . LYS A 1 44 ? -16.775 -28.450 0.747 1.00 0.00 44 LYS A N 11
ATOM 13335 C CA . LYS A 1 44 ? -17.570 -27.929 -0.359 1.00 0.00 44 LYS A CA 11
ATOM 13336 C C . LYS A 1 44 ? -18.581 -26.899 0.137 1.00 0.00 44 LYS A C 11
ATOM 13337 O O . LYS A 1 44 ? -19.642 -26.720 -0.462 1.00 0.00 44 LYS A O 11
ATOM 13356 N N . ILE A 1 45 ? -18.244 -26.225 1.231 1.00 0.00 45 ILE A N 11
ATOM 13357 C CA . ILE A 1 45 ? -19.122 -25.212 1.804 1.00 0.00 45 ILE A CA 11
ATOM 13358 C C . ILE A 1 45 ? -19.046 -23.910 1.015 1.00 0.00 45 ILE A C 11
ATOM 13359 O O . ILE A 1 45 ? -17.967 -23.348 0.827 1.00 0.00 45 ILE A O 11
ATOM 13375 N N . ASP A 1 46 ? -20.199 -23.434 0.556 1.00 0.00 46 ASP A N 11
ATOM 13376 C CA . ASP A 1 46 ? -20.264 -22.195 -0.210 1.00 0.00 46 ASP A CA 11
ATOM 13377 C C . ASP A 1 46 ? -21.195 -21.190 0.460 1.00 0.00 46 ASP A C 11
ATOM 13378 O O . ASP A 1 46 ? -21.692 -21.427 1.560 1.00 0.00 46 ASP A O 11
ATOM 13387 N N . GLY A 1 47 ? -21.425 -20.065 -0.210 1.00 0.00 47 GLY A N 11
ATOM 13388 C CA . GLY A 1 47 ? -22.294 -19.040 0.337 1.00 0.00 47 GLY A CA 11
ATOM 13389 C C . GLY A 1 47 ? -23.681 -19.563 0.652 1.00 0.00 47 GLY A C 11
ATOM 13390 O O . GLY A 1 47 ? -24.128 -19.507 1.797 1.00 0.00 47 GLY A O 11
ATOM 13394 N N . ASN A 1 48 ? -24.365 -20.072 -0.367 1.00 0.00 48 ASN A N 11
ATOM 13395 C CA . ASN A 1 48 ? -25.711 -20.606 -0.194 1.00 0.00 48 ASN A CA 11
ATOM 13396 C C . ASN A 1 48 ? -25.738 -21.668 0.902 1.00 0.00 48 ASN A C 11
ATOM 13397 O O . ASN A 1 48 ? -26.756 -21.862 1.568 1.00 0.00 48 ASN A O 11
ATOM 13408 N N . LEU A 1 49 ? -24.614 -22.352 1.083 1.00 0.00 49 LEU A N 11
ATOM 13409 C CA . LEU A 1 49 ? -24.508 -23.394 2.098 1.00 0.00 49 LEU A CA 11
ATOM 13410 C C . LEU A 1 49 ? -24.348 -22.786 3.488 1.00 0.00 49 LEU A C 11
ATOM 13411 O O . LEU A 1 49 ? -24.950 -23.255 4.455 1.00 0.00 49 LEU A O 11
ATOM 13427 N N . LEU A 1 50 ? -23.536 -21.739 3.580 1.00 0.00 50 LEU A N 11
ATOM 13428 C CA . LEU A 1 50 ? -23.298 -21.065 4.852 1.00 0.00 50 LEU A CA 11
ATOM 13429 C C . LEU A 1 50 ? -24.596 -20.494 5.416 1.00 0.00 50 LEU A C 11
ATOM 13430 O O . LEU A 1 50 ? -24.924 -20.707 6.583 1.00 0.00 50 LEU A O 11
ATOM 13446 N N . VAL A 1 51 ? -25.331 -19.770 4.578 1.00 0.00 51 VAL A N 11
ATOM 13447 C CA . VAL A 1 51 ? -26.595 -19.171 4.992 1.00 0.00 51 VAL A CA 11
ATOM 13448 C C . VAL A 1 51 ? -27.600 -20.240 5.404 1.00 0.00 51 VAL A C 11
ATOM 13449 O O . VAL A 1 51 ? -28.509 -19.980 6.191 1.00 0.00 51 VAL A O 11
ATOM 13462 N N . GLN A 1 52 ? -27.430 -21.444 4.866 1.00 0.00 52 GLN A N 11
ATOM 13463 C CA . GLN A 1 52 ? -28.324 -22.553 5.179 1.00 0.00 52 GLN A CA 11
ATOM 13464 C C . GLN A 1 52 ? -27.888 -23.260 6.458 1.00 0.00 52 GLN A C 11
ATOM 13465 O O . GLN A 1 52 ? -28.715 -23.799 7.194 1.00 0.00 52 GLN A O 11
ATOM 13479 N N . LEU A 1 53 ? -26.585 -23.254 6.716 1.00 0.00 53 LEU A N 11
ATOM 13480 C CA . LEU A 1 53 ? -26.038 -23.895 7.907 1.00 0.00 53 LEU A CA 11
ATOM 13481 C C . LEU A 1 53 ? -26.699 -23.352 9.170 1.00 0.00 53 LEU A C 11
ATOM 13482 O O . LEU A 1 53 ? -26.970 -22.156 9.277 1.00 0.00 53 LEU A O 11
ATOM 13498 N N . THR A 1 54 ? -26.954 -24.239 10.126 1.00 0.00 54 THR A N 11
ATOM 13499 C CA . THR A 1 54 ? -27.582 -23.850 11.383 1.00 0.00 54 THR A CA 11
ATOM 13500 C C . THR A 1 54 ? -26.568 -23.830 12.521 1.00 0.00 54 THR A C 11
ATOM 13501 O O . THR A 1 54 ? -25.372 -24.018 12.302 1.00 0.00 54 THR A O 11
ATOM 13512 N N . GLU A 1 55 ? -27.055 -23.601 13.737 1.00 0.00 55 GLU A N 11
ATOM 13513 C CA . GLU A 1 55 ? -26.190 -23.557 14.909 1.00 0.00 55 GLU A CA 11
ATOM 13514 C C . GLU A 1 55 ? -26.036 -24.945 15.525 1.00 0.00 55 GLU A C 11
ATOM 13515 O O . GLU A 1 55 ? -24.981 -25.285 16.058 1.00 0.00 55 GLU A O 11
ATOM 13527 N N . GLU A 1 56 ? -27.098 -25.741 15.447 1.00 0.00 56 GLU A N 11
ATOM 13528 C CA . GLU A 1 56 ? -27.082 -27.091 15.998 1.00 0.00 56 GLU A CA 11
ATOM 13529 C C . GLU A 1 56 ? -26.174 -28.002 15.177 1.00 0.00 56 GLU A C 11
ATOM 13530 O O . GLU A 1 56 ? -25.567 -28.933 15.709 1.00 0.00 56 GLU A O 11
ATOM 13542 N N . ILE A 1 57 ? -26.087 -27.728 13.880 1.00 0.00 57 ILE A N 11
ATOM 13543 C CA . ILE A 1 57 ? -25.254 -28.523 12.986 1.00 0.00 57 ILE A CA 11
ATOM 13544 C C . ILE A 1 57 ? -23.786 -28.128 13.107 1.00 0.00 57 ILE A C 11
ATOM 13545 O O . ILE A 1 57 ? -22.892 -28.951 12.910 1.00 0.00 57 ILE A O 11
ATOM 13561 N N . LEU A 1 58 ? -23.544 -26.863 13.434 1.00 0.00 58 LEU A N 11
ATOM 13562 C CA . LEU A 1 58 ? -22.184 -26.358 13.583 1.00 0.00 58 LEU A CA 11
ATOM 13563 C C . LEU A 1 58 ? -21.487 -27.014 14.771 1.00 0.00 58 LEU A C 11
ATOM 13564 O O . LEU A 1 58 ? -20.261 -27.124 14.801 1.00 0.00 58 LEU A O 11
ATOM 13580 N N . SER A 1 59 ? -22.277 -27.450 15.747 1.00 0.00 59 SER A N 11
ATOM 13581 C CA . SER A 1 59 ? -21.736 -28.094 16.938 1.00 0.00 59 SER A CA 11
ATOM 13582 C C . SER A 1 59 ? -21.891 -29.609 16.854 1.00 0.00 59 SER A C 11
ATOM 13583 O O . SER A 1 59 ? -21.122 -30.357 17.457 1.00 0.00 59 SER A O 11
ATOM 13591 N N . GLU A 1 60 ? -22.893 -30.054 16.102 1.00 0.00 60 GLU A N 11
ATOM 13592 C CA . GLU A 1 60 ? -23.150 -31.480 15.939 1.00 0.00 60 GLU A CA 11
ATOM 13593 C C . GLU A 1 60 ? -22.185 -32.096 14.930 1.00 0.00 60 GLU A C 11
ATOM 13594 O O . GLU A 1 60 ? -21.419 -33.001 15.260 1.00 0.00 60 GLU A O 11
ATOM 13606 N N . ASP A 1 61 ? -22.230 -31.598 13.699 1.00 0.00 61 ASP A N 11
ATOM 13607 C CA . ASP A 1 61 ? -21.360 -32.098 12.641 1.00 0.00 61 ASP A CA 11
ATOM 13608 C C . ASP A 1 61 ? -19.965 -31.490 12.751 1.00 0.00 61 ASP A C 11
ATOM 13609 O O . ASP A 1 61 ? -19.017 -32.156 13.168 1.00 0.00 61 ASP A O 11
ATOM 13618 N N . PHE A 1 62 ? -19.847 -30.221 12.373 1.00 0.00 62 PHE A N 11
ATOM 13619 C CA . PHE A 1 62 ? -18.568 -29.523 12.428 1.00 0.00 62 PHE A CA 11
ATOM 13620 C C . PHE A 1 62 ? -17.942 -29.643 13.814 1.00 0.00 62 PHE A C 11
ATOM 13621 O O . PHE A 1 62 ? -16.749 -29.915 13.949 1.00 0.00 62 PHE A O 11
ATOM 13638 N N . LYS A 1 63 ? -18.756 -29.435 14.844 1.00 0.00 63 LYS A N 11
ATOM 13639 C CA . LYS A 1 63 ? -18.284 -29.520 16.221 1.00 0.00 63 LYS A CA 11
ATOM 13640 C C . LYS A 1 63 ? -17.199 -28.482 16.489 1.00 0.00 63 LYS A C 11
ATOM 13641 O O . LYS A 1 63 ? -16.251 -28.738 17.234 1.00 0.00 63 LYS A O 11
ATOM 13660 N N . LEU A 1 64 ? -17.343 -27.311 15.880 1.00 0.00 64 LEU A N 11
ATOM 13661 C CA . LEU A 1 64 ? -16.375 -26.233 16.054 1.00 0.00 64 LEU A CA 11
ATOM 13662 C C . LEU A 1 64 ? -16.351 -25.751 17.501 1.00 0.00 64 LEU A C 11
ATOM 13663 O O . LEU A 1 64 ? -17.112 -26.235 18.340 1.00 0.00 64 LEU A O 11
ATOM 13679 N N . SER A 1 65 ? -15.474 -24.794 17.787 1.00 0.00 65 SER A N 11
ATOM 13680 C CA . SER A 1 65 ? -15.350 -24.248 19.133 1.00 0.00 65 SER A CA 11
ATOM 13681 C C . SER A 1 65 ? -16.598 -23.457 19.515 1.00 0.00 65 SER A C 11
ATOM 13682 O O . SER A 1 65 ? -17.275 -22.890 18.658 1.00 0.00 65 SER A O 11
ATOM 13690 N N . LYS A 1 66 ? -16.896 -23.424 20.810 1.00 0.00 66 LYS A N 11
ATOM 13691 C CA . LYS A 1 66 ? -18.061 -22.703 21.309 1.00 0.00 66 LYS A CA 11
ATOM 13692 C C . LYS A 1 66 ? -18.059 -21.259 20.817 1.00 0.00 66 LYS A C 11
ATOM 13693 O O . LYS A 1 66 ? -19.116 -20.660 20.615 1.00 0.00 66 LYS A O 11
ATOM 13712 N N . LEU A 1 67 ? -16.867 -20.707 20.624 1.00 0.00 67 LEU A N 11
ATOM 13713 C CA . LEU A 1 67 ? -16.727 -19.333 20.153 1.00 0.00 67 LEU A CA 11
ATOM 13714 C C . LEU A 1 67 ? -16.977 -19.244 18.651 1.00 0.00 67 LEU A C 11
ATOM 13715 O O . LEU A 1 67 ? -17.657 -18.333 18.179 1.00 0.00 67 LEU A O 11
ATOM 13731 N N . GLN A 1 68 ? -16.425 -20.197 17.907 1.00 0.00 68 GLN A N 11
ATOM 13732 C CA . GLN A 1 68 ? -16.590 -20.226 16.459 1.00 0.00 68 GLN A CA 11
ATOM 13733 C C . GLN A 1 68 ? -18.060 -20.376 16.081 1.00 0.00 68 GLN A C 11
ATOM 13734 O O . GLN A 1 68 ? -18.584 -19.613 15.269 1.00 0.00 68 GLN A O 11
ATOM 13748 N N . VAL A 1 69 ? -18.721 -21.364 16.675 1.00 0.00 69 VAL A N 11
ATOM 13749 C CA . VAL A 1 69 ? -20.132 -21.614 16.402 1.00 0.00 69 VAL A CA 11
ATOM 13750 C C . VAL A 1 69 ? -20.982 -20.395 16.744 1.00 0.00 69 VAL A C 11
ATOM 13751 O O . VAL A 1 69 ? -22.061 -20.200 16.185 1.00 0.00 69 VAL A O 11
ATOM 13764 N N . LYS A 1 70 ? -20.488 -19.576 17.667 1.00 0.00 70 LYS A N 11
ATOM 13765 C CA . LYS A 1 70 ? -21.200 -18.374 18.084 1.00 0.00 70 LYS A CA 11
ATOM 13766 C C . LYS A 1 70 ? -20.890 -17.207 17.152 1.00 0.00 70 LYS A C 11
ATOM 13767 O O . LYS A 1 70 ? -21.744 -16.355 16.903 1.00 0.00 70 LYS A O 11
ATOM 13786 N N . LYS A 1 71 ? -19.666 -17.175 16.638 1.00 0.00 71 LYS A N 11
ATOM 13787 C CA . LYS A 1 71 ? -19.244 -16.115 15.730 1.00 0.00 71 LYS A CA 11
ATOM 13788 C C . LYS A 1 71 ? -19.832 -16.324 14.339 1.00 0.00 71 LYS A C 11
ATOM 13789 O O . LYS A 1 71 ? -20.454 -15.422 13.776 1.00 0.00 71 LYS A O 11
ATOM 13808 N N . ILE A 1 72 ? -19.632 -17.517 13.790 1.00 0.00 72 ILE A N 11
ATOM 13809 C CA . ILE A 1 72 ? -20.145 -17.844 12.465 1.00 0.00 72 ILE A CA 11
ATOM 13810 C C . ILE A 1 72 ? -21.648 -17.597 12.382 1.00 0.00 72 ILE A C 11
ATOM 13811 O O . ILE A 1 72 ? -22.142 -17.041 11.401 1.00 0.00 72 ILE A O 11
ATOM 13827 N N . MET A 1 73 ? -22.369 -18.014 13.417 1.00 0.00 73 MET A N 11
ATOM 13828 C CA . MET A 1 73 ? -23.815 -17.835 13.462 1.00 0.00 73 MET A CA 11
ATOM 13829 C C . MET A 1 73 ? -24.192 -16.379 13.203 1.00 0.00 73 MET A C 11
ATOM 13830 O O . MET A 1 73 ? -24.950 -16.081 12.281 1.00 0.00 73 MET A O 11
ATOM 13844 N N . GLN A 1 74 ? -23.656 -15.480 14.021 1.00 0.00 74 GLN A N 11
ATOM 13845 C CA . GLN A 1 74 ? -23.938 -14.056 13.880 1.00 0.00 74 GLN A CA 11
ATOM 13846 C C . GLN A 1 74 ? -23.659 -13.585 12.456 1.00 0.00 74 GLN A C 11
ATOM 13847 O O . GLN A 1 74 ? -24.359 -12.719 11.930 1.00 0.00 74 GLN A O 11
ATOM 13861 N N . PHE A 1 75 ? -22.633 -14.160 11.838 1.00 0.00 75 PHE A N 11
ATOM 13862 C CA . PHE A 1 75 ? -22.261 -13.798 10.476 1.00 0.00 75 PHE A CA 11
ATOM 13863 C C . PHE A 1 75 ? -23.370 -14.162 9.494 1.00 0.00 75 PHE A C 11
ATOM 13864 O O . PHE A 1 75 ? -23.606 -13.452 8.516 1.00 0.00 75 PHE A O 11
ATOM 13881 N N . ILE A 1 76 ? -24.047 -15.273 9.762 1.00 0.00 76 ILE A N 11
ATOM 13882 C CA . ILE A 1 76 ? -25.132 -15.732 8.903 1.00 0.00 76 ILE A CA 11
ATOM 13883 C C . ILE A 1 76 ? -26.356 -14.833 9.035 1.00 0.00 76 ILE A C 11
ATOM 13884 O O . ILE A 1 76 ? -26.843 -14.281 8.049 1.00 0.00 76 ILE A O 11
ATOM 13900 N N . ASN A 1 77 ? -26.848 -14.688 10.261 1.00 0.00 77 ASN A N 11
ATOM 13901 C CA . ASN A 1 77 ? -28.015 -13.854 10.524 1.00 0.00 77 ASN A CA 11
ATOM 13902 C C . ASN A 1 77 ? -27.744 -12.402 10.139 1.00 0.00 77 ASN A C 11
ATOM 13903 O O . ASN A 1 77 ? -28.625 -11.707 9.636 1.00 0.00 77 ASN A O 11
ATOM 13914 N N . GLY A 1 78 ? -26.516 -11.952 10.380 1.00 0.00 78 GL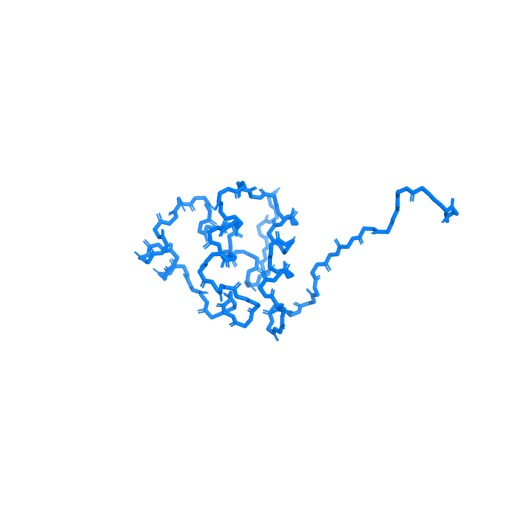Y A N 11
ATOM 13915 C CA . GLY A 1 78 ? -26.150 -10.586 10.052 1.00 0.00 78 GLY A CA 11
ATOM 13916 C C . GLY A 1 78 ? -26.366 -9.634 11.212 1.00 0.00 78 GLY A C 11
ATOM 13917 O O . GLY A 1 78 ? -26.599 -8.442 11.010 1.00 0.00 78 GLY A O 11
ATOM 13921 N N . SER A 1 79 ? -26.291 -10.161 12.430 1.00 0.00 79 SER A N 11
ATOM 13922 C CA . SER A 1 79 ? -26.486 -9.350 13.626 1.00 0.00 79 SER A CA 11
ATOM 13923 C C . SER A 1 79 ? -25.199 -8.622 14.005 1.00 0.00 79 SER A C 11
ATOM 13924 O O . SER A 1 79 ? -24.226 -9.241 14.434 1.00 0.00 79 SER A O 11
ATOM 13932 N N . GLY A 1 80 ? -25.204 -7.302 13.843 1.00 0.00 80 GLY A N 11
ATOM 13933 C CA . GLY A 1 80 ? -24.033 -6.511 14.171 1.00 0.00 80 GLY A CA 11
ATOM 13934 C C . GLY A 1 80 ? -24.355 -5.039 14.335 1.00 0.00 80 GLY A C 11
ATOM 13935 O O . GLY A 1 80 ? -24.064 -4.217 13.466 1.00 0.00 80 GLY A O 11
ATOM 13939 N N . PRO A 1 81 ? -24.974 -4.688 15.473 1.00 0.00 81 PRO A N 11
ATOM 13940 C CA . PRO A 1 81 ? -25.351 -3.303 15.774 1.00 0.00 81 PRO A CA 11
ATOM 13941 C C . PRO A 1 81 ? -24.139 -2.418 16.044 1.00 0.00 81 PRO A C 11
ATOM 13942 O O . PRO A 1 81 ? -23.759 -2.204 17.195 1.00 0.00 81 PRO A O 11
ATOM 13953 N N . SER A 1 82 ? -23.536 -1.906 14.976 1.00 0.00 82 SER A N 11
ATOM 13954 C CA . SER A 1 82 ? -22.365 -1.046 15.098 1.00 0.00 82 SER A CA 11
ATOM 13955 C C . SER A 1 82 ? -22.580 0.273 14.361 1.00 0.00 82 SER A C 11
ATOM 13956 O O . SER A 1 82 ? -22.880 0.288 13.168 1.00 0.00 82 SER A O 11
ATOM 13964 N N . SER A 1 83 ? -22.424 1.379 15.082 1.00 0.00 83 SER A N 11
ATOM 13965 C CA . SER A 1 83 ? -22.604 2.703 14.499 1.00 0.00 83 SER A CA 11
ATOM 13966 C C . SER A 1 83 ? -24.039 2.894 14.017 1.00 0.00 83 SER A C 11
ATOM 13967 O O . SER A 1 83 ? -24.427 2.380 12.968 1.00 0.00 83 SER A O 11
ATOM 13975 N N . GLY A 1 84 ? -24.823 3.637 14.791 1.00 0.00 84 GLY A N 11
ATOM 13976 C CA . GLY A 1 84 ? -26.206 3.883 14.428 1.00 0.00 84 GLY A CA 11
ATOM 13977 C C . GLY A 1 84 ? -26.902 4.821 15.394 1.00 0.00 84 GLY A C 11
ATOM 13978 O O . GLY A 1 84 ? -27.988 4.520 15.889 1.00 0.00 84 GLY A O 11
ATOM 13982 N N . GLY A 1 1 ? -9.582 2.948 11.149 1.00 0.00 1 GLY A N 12
ATOM 13983 C CA . GLY A 1 1 ? -9.565 1.549 11.532 1.00 0.00 1 GLY A CA 12
ATOM 13984 C C . GLY A 1 1 ? -9.912 0.628 10.378 1.00 0.00 1 GLY A C 12
ATOM 13985 O O . GLY A 1 1 ? -9.568 -0.554 10.394 1.00 0.00 1 GLY A O 12
ATOM 13989 N N . SER A 1 2 ? -10.595 1.170 9.375 1.00 0.00 2 SER A N 12
ATOM 13990 C CA . SER A 1 2 ? -10.993 0.387 8.211 1.00 0.00 2 SER A CA 12
ATOM 13991 C C . SER A 1 2 ? -9.812 0.178 7.267 1.00 0.00 2 SER A C 12
ATOM 13992 O O . SER A 1 2 ? -8.941 1.039 7.146 1.00 0.00 2 SER A O 12
ATOM 14000 N N . SER A 1 3 ? -9.792 -0.972 6.601 1.00 0.00 3 SER A N 12
ATOM 14001 C CA . SER A 1 3 ? -8.717 -1.297 5.671 1.00 0.00 3 SER A CA 12
ATOM 14002 C C . SER A 1 3 ? -9.255 -1.447 4.251 1.00 0.00 3 SER A C 12
ATOM 14003 O O . SER A 1 3 ? -10.439 -1.232 3.997 1.00 0.00 3 SER A O 12
ATOM 14011 N N . GLY A 1 4 ? -8.373 -1.819 3.327 1.00 0.00 4 GLY A N 12
ATOM 14012 C CA . GLY A 1 4 ? -8.777 -1.992 1.944 1.00 0.00 4 GLY A CA 12
ATOM 14013 C C . GLY A 1 4 ? -8.492 -0.766 1.099 1.00 0.00 4 GLY A C 12
ATOM 14014 O O . GLY A 1 4 ? -9.398 0.006 0.789 1.00 0.00 4 GLY A O 12
ATOM 14018 N N . SER A 1 5 ? -7.228 -0.586 0.727 1.00 0.00 5 SER A N 12
ATOM 14019 C CA . SER A 1 5 ? -6.825 0.558 -0.082 1.00 0.00 5 SER A CA 12
ATOM 14020 C C . SER A 1 5 ? -6.464 0.121 -1.499 1.00 0.00 5 SER A C 12
ATOM 14021 O O . SER A 1 5 ? -6.614 0.884 -2.453 1.00 0.00 5 SER A O 12
ATOM 14029 N N . SER A 1 6 ? -5.988 -1.113 -1.627 1.00 0.00 6 SER A N 12
ATOM 14030 C CA . SER A 1 6 ? -5.602 -1.652 -2.926 1.00 0.00 6 SER A CA 12
ATOM 14031 C C . SER A 1 6 ? -6.691 -2.565 -3.481 1.00 0.00 6 SER A C 12
ATOM 14032 O O . SER A 1 6 ? -6.963 -2.567 -4.681 1.00 0.00 6 SER A O 12
ATOM 14040 N N . GLY A 1 7 ? -7.311 -3.342 -2.598 1.00 0.00 7 GLY A N 12
ATOM 14041 C CA . GLY A 1 7 ? -8.363 -4.249 -3.017 1.00 0.00 7 GLY A CA 12
ATOM 14042 C C . GLY A 1 7 ? -9.573 -4.193 -2.106 1.00 0.00 7 GLY A C 12
ATOM 14043 O O . GLY A 1 7 ? -9.820 -5.100 -1.310 1.00 0.00 7 GLY A O 12
ATOM 14047 N N . PRO A 1 8 ? -10.353 -3.107 -2.217 1.00 0.00 8 PRO A N 12
ATOM 14048 C CA . PRO A 1 8 ? -11.556 -2.910 -1.404 1.00 0.00 8 PRO A CA 12
ATOM 14049 C C . PRO A 1 8 ? -12.676 -3.873 -1.784 1.00 0.00 8 PRO A C 12
ATOM 14050 O O . PRO A 1 8 ? -13.277 -3.751 -2.851 1.00 0.00 8 PRO A O 12
ATOM 14061 N N . TRP A 1 9 ? -12.952 -4.828 -0.904 1.00 0.00 9 TRP A N 12
ATOM 14062 C CA . TRP A 1 9 ? -14.001 -5.812 -1.148 1.00 0.00 9 TRP A CA 12
ATOM 14063 C C . TRP A 1 9 ? -14.588 -6.319 0.165 1.00 0.00 9 TRP A C 12
ATOM 14064 O O . TRP A 1 9 ? -13.879 -6.448 1.162 1.00 0.00 9 TRP A O 12
ATOM 14085 N N . GLN A 1 10 ? -15.886 -6.606 0.157 1.00 0.00 10 GLN A N 12
ATOM 14086 C CA . GLN A 1 10 ? -16.566 -7.099 1.349 1.00 0.00 10 GLN A CA 12
ATOM 14087 C C . GLN A 1 10 ? -17.681 -8.071 0.976 1.00 0.00 10 GLN A C 12
ATOM 14088 O O . GLN A 1 10 ? -18.159 -8.099 -0.158 1.00 0.00 10 GLN A O 12
ATOM 14102 N N . PRO A 1 11 ? -18.105 -8.887 1.952 1.00 0.00 11 PRO A N 12
ATOM 14103 C CA . PRO A 1 11 ? -19.169 -9.876 1.751 1.00 0.00 11 PRO A CA 12
ATOM 14104 C C . PRO A 1 11 ? -20.536 -9.227 1.565 1.00 0.00 11 PRO A C 12
ATOM 14105 O O . PRO A 1 11 ? -20.810 -8.143 2.080 1.00 0.00 11 PRO A O 12
ATOM 14116 N N . PRO A 1 12 ? -21.416 -9.903 0.812 1.00 0.00 12 PRO A N 12
ATOM 14117 C CA . PRO A 1 12 ? -22.770 -9.411 0.542 1.00 0.00 12 PRO A CA 12
ATOM 14118 C C . PRO A 1 12 ? -23.657 -9.445 1.783 1.00 0.00 12 PRO A C 12
ATOM 14119 O O . PRO A 1 12 ? -23.203 -9.792 2.872 1.00 0.00 12 PRO A O 12
ATOM 14130 N N . ALA A 1 13 ? -24.923 -9.082 1.609 1.00 0.00 13 ALA A N 12
ATOM 14131 C CA . ALA A 1 13 ? -25.874 -9.073 2.714 1.00 0.00 13 ALA A CA 12
ATOM 14132 C C . ALA A 1 13 ? -26.785 -10.295 2.664 1.00 0.00 13 ALA A C 12
ATOM 14133 O O . ALA A 1 13 ? -27.305 -10.735 3.689 1.00 0.00 13 ALA A O 12
ATOM 14140 N N . ASP A 1 14 ? -26.975 -10.836 1.466 1.00 0.00 14 ASP A N 12
ATOM 14141 C CA . ASP A 1 14 ? -27.824 -12.008 1.283 1.00 0.00 14 ASP A CA 12
ATOM 14142 C C . ASP A 1 14 ? -27.014 -13.293 1.425 1.00 0.00 14 ASP A C 12
ATOM 14143 O O . ASP A 1 14 ? -27.525 -14.313 1.890 1.00 0.00 14 ASP A O 12
ATOM 14152 N N . LEU A 1 15 ? -25.750 -13.237 1.021 1.00 0.00 15 LEU A N 12
ATOM 14153 C CA . LEU A 1 15 ? -24.869 -14.397 1.103 1.00 0.00 15 LEU A CA 12
ATOM 14154 C C . LEU A 1 15 ? -25.490 -15.603 0.405 1.00 0.00 15 LEU A C 12
ATOM 14155 O O . LEU A 1 15 ? -25.214 -16.749 0.761 1.00 0.00 15 LEU A O 12
ATOM 14171 N N . SER A 1 16 ? -26.329 -15.337 -0.591 1.00 0.00 16 SER A N 12
ATOM 14172 C CA . SER A 1 16 ? -26.991 -16.400 -1.337 1.00 0.00 16 SER A CA 12
ATOM 14173 C C . SER A 1 16 ? -26.461 -16.473 -2.766 1.00 0.00 16 SER A C 12
ATOM 14174 O O . SER A 1 16 ? -27.169 -16.885 -3.683 1.00 0.00 16 SER A O 12
ATOM 14182 N N . GLY A 1 17 ? -25.207 -16.067 -2.946 1.00 0.00 17 GLY A N 12
ATOM 14183 C CA . GLY A 1 17 ? -24.601 -16.094 -4.265 1.00 0.00 17 GLY A CA 12
ATOM 14184 C C . GLY A 1 17 ? -23.087 -16.084 -4.207 1.00 0.00 17 GLY A C 12
ATOM 14185 O O . GLY A 1 17 ? -22.425 -15.645 -5.149 1.00 0.00 17 GLY A O 12
ATOM 14189 N N . LEU A 1 18 ? -22.535 -16.566 -3.099 1.00 0.00 18 LEU A N 12
ATOM 14190 C CA . LEU A 1 18 ? -21.088 -16.610 -2.921 1.00 0.00 18 LEU A CA 12
ATOM 14191 C C . LEU A 1 18 ? -20.546 -18.006 -3.210 1.00 0.00 18 LEU A C 12
ATOM 14192 O O . LEU A 1 18 ? -21.139 -19.008 -2.810 1.00 0.00 18 LEU A O 12
ATOM 14208 N N . SER A 1 19 ? -19.414 -18.064 -3.904 1.00 0.00 19 SER A N 12
ATOM 14209 C CA . SER A 1 19 ? -18.792 -19.338 -4.248 1.00 0.00 19 SER A CA 12
ATOM 14210 C C . SER A 1 19 ? -17.848 -19.797 -3.141 1.00 0.00 19 SER A C 12
ATOM 14211 O O . SER A 1 19 ? -17.546 -19.043 -2.216 1.00 0.00 19 SER A O 12
ATOM 14219 N N . ILE A 1 20 ? -17.385 -21.038 -3.244 1.00 0.00 20 ILE A N 12
ATOM 14220 C CA . ILE A 1 20 ? -16.474 -21.598 -2.254 1.00 0.00 20 ILE A CA 12
ATOM 14221 C C . ILE A 1 20 ? -15.237 -20.723 -2.088 1.00 0.00 20 ILE A C 12
ATOM 14222 O O . ILE A 1 20 ? -14.641 -20.671 -1.013 1.00 0.00 20 ILE A O 12
ATOM 14238 N N . GLU A 1 21 ? -14.857 -20.035 -3.160 1.00 0.00 21 GLU A N 12
ATOM 14239 C CA . GLU A 1 21 ? -13.691 -19.160 -3.133 1.00 0.00 21 GLU A CA 12
ATOM 14240 C C . GLU A 1 21 ? -13.980 -17.893 -2.333 1.00 0.00 21 GLU A C 12
ATOM 14241 O O . GLU A 1 21 ? -13.117 -17.390 -1.615 1.00 0.00 21 GLU A O 12
ATOM 14253 N N . GLU A 1 22 ? -15.200 -17.382 -2.465 1.00 0.00 22 GLU A N 12
ATOM 14254 C CA . GLU A 1 22 ? -15.602 -16.173 -1.756 1.00 0.00 22 GLU A CA 12
ATOM 14255 C C . GLU A 1 22 ? -15.782 -16.450 -0.267 1.00 0.00 22 GLU A C 12
ATOM 14256 O O . GLU A 1 22 ? -15.447 -15.618 0.576 1.00 0.00 22 GLU A O 12
ATOM 14268 N N . VAL A 1 23 ? -16.314 -17.626 0.051 1.00 0.00 23 VAL A N 12
ATOM 14269 C CA . VAL A 1 23 ? -16.539 -18.015 1.438 1.00 0.00 23 VAL A CA 12
ATOM 14270 C C . VAL A 1 23 ? -15.259 -17.893 2.257 1.00 0.00 23 VAL A C 12
ATOM 14271 O O . VAL A 1 23 ? -15.284 -17.448 3.404 1.00 0.00 23 VAL A O 12
ATOM 14284 N N . SER A 1 24 ? -14.140 -18.290 1.659 1.00 0.00 24 SER A N 12
ATOM 14285 C CA . SER A 1 24 ? -12.849 -18.229 2.334 1.00 0.00 24 SER A CA 12
ATOM 14286 C C . SER A 1 24 ? -12.562 -16.815 2.830 1.00 0.00 24 SER A C 12
ATOM 14287 O O . SER A 1 24 ? -11.886 -16.624 3.841 1.00 0.00 24 SER A O 12
ATOM 14295 N N . LYS A 1 25 ? -13.081 -15.826 2.110 1.00 0.00 25 LYS A N 12
ATOM 14296 C CA . LYS A 1 25 ? -12.883 -14.428 2.475 1.00 0.00 25 LYS A CA 12
ATOM 14297 C C . LYS A 1 25 ? -14.024 -13.929 3.357 1.00 0.00 25 LYS A C 12
ATOM 14298 O O . LYS A 1 25 ? -13.851 -13.000 4.145 1.00 0.00 25 LYS A O 12
ATOM 14317 N N . SER A 1 26 ? -15.189 -14.554 3.219 1.00 0.00 26 SER A N 12
ATOM 14318 C CA . SER A 1 26 ? -16.359 -14.171 4.001 1.00 0.00 26 SER A CA 12
ATOM 14319 C C . SER A 1 26 ? -16.036 -14.163 5.492 1.00 0.00 26 SER A C 12
ATOM 14320 O O . SER A 1 26 ? -16.460 -13.270 6.227 1.00 0.00 26 SER A O 12
ATOM 14328 N N . LEU A 1 27 ? -15.281 -15.164 5.933 1.00 0.00 27 LEU A N 12
ATOM 14329 C CA . LEU A 1 27 ? -14.900 -15.274 7.337 1.00 0.00 27 LEU A CA 12
ATOM 14330 C C . LEU A 1 27 ? -13.779 -14.296 7.675 1.00 0.00 27 LEU A C 12
ATOM 14331 O O . LEU A 1 27 ? -13.642 -13.864 8.820 1.00 0.00 27 LEU A O 12
ATOM 14347 N N . ARG A 1 28 ? -12.981 -13.949 6.670 1.00 0.00 28 ARG A N 12
ATOM 14348 C CA . ARG A 1 28 ? -11.872 -13.021 6.861 1.00 0.00 28 ARG A CA 12
ATOM 14349 C C . ARG A 1 28 ? -12.354 -11.724 7.504 1.00 0.00 28 ARG A C 12
ATOM 14350 O O . ARG A 1 28 ? -11.612 -11.070 8.238 1.00 0.00 28 ARG A O 12
ATOM 14371 N N . PHE A 1 29 ? -13.599 -11.357 7.222 1.00 0.00 29 PHE A N 12
ATOM 14372 C CA . PHE A 1 29 ? -14.179 -10.137 7.772 1.00 0.00 29 PHE A CA 12
ATOM 14373 C C . PHE A 1 29 ? -14.058 -10.114 9.293 1.00 0.00 29 PHE A C 12
ATOM 14374 O O . PHE A 1 29 ? -13.564 -9.146 9.872 1.00 0.00 29 PHE A O 12
ATOM 14391 N N . ILE A 1 30 ? -14.513 -11.186 9.932 1.00 0.00 30 ILE A N 12
ATOM 14392 C CA . ILE A 1 30 ? -14.456 -11.290 11.385 1.00 0.00 30 ILE A CA 12
ATOM 14393 C C . ILE A 1 30 ? -13.076 -11.745 11.850 1.00 0.00 30 ILE A C 12
ATOM 14394 O O . ILE A 1 30 ? -12.643 -11.420 12.954 1.00 0.00 30 ILE A O 12
ATOM 14410 N N . GLY A 1 31 ? -12.389 -12.498 10.996 1.00 0.00 31 GLY A N 12
ATOM 14411 C CA . GLY A 1 31 ? -11.064 -12.984 11.336 1.00 0.00 31 GLY A CA 12
ATOM 14412 C C . GLY A 1 31 ? -11.107 -14.240 12.184 1.00 0.00 31 GLY A C 12
ATOM 14413 O O . GLY A 1 31 ? -11.033 -14.173 13.411 1.00 0.00 31 GLY A O 12
ATOM 14417 N N . LEU A 1 32 ? -11.228 -15.390 11.529 1.00 0.00 32 LEU A N 12
ATOM 14418 C CA . LEU A 1 32 ? -11.283 -16.668 12.230 1.00 0.00 32 LEU A CA 12
ATOM 14419 C C . 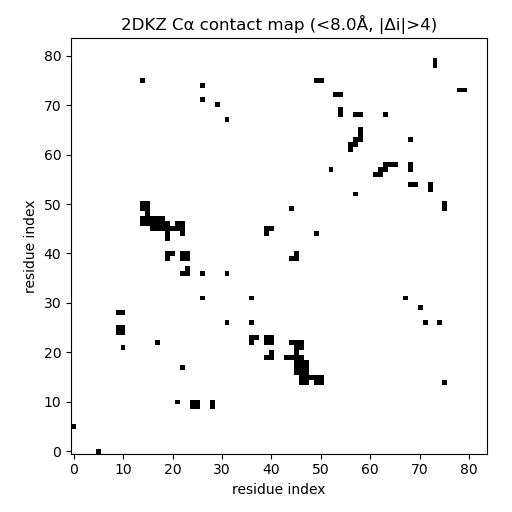LEU A 1 32 ? -9.966 -17.423 12.088 1.00 0.00 32 LEU A C 12
ATOM 14420 O O . LEU A 1 32 ? -9.027 -16.942 11.453 1.00 0.00 32 LEU A O 12
ATOM 14436 N N . SER A 1 33 ? -9.904 -18.611 12.682 1.00 0.00 33 SER A N 12
ATOM 14437 C CA . SER A 1 33 ? -8.701 -19.433 12.623 1.00 0.00 33 SER A CA 12
ATOM 14438 C C . SER A 1 33 ? -8.494 -19.994 11.219 1.00 0.00 33 SER A C 12
ATOM 14439 O O . SER A 1 33 ? -9.452 -20.360 10.539 1.00 0.00 33 SER A O 12
ATOM 14447 N N . GLU A 1 34 ? -7.236 -20.056 10.793 1.00 0.00 34 GLU A N 12
ATOM 14448 C CA . GLU A 1 34 ? -6.903 -20.571 9.470 1.00 0.00 34 GLU A CA 12
ATOM 14449 C C . GLU A 1 34 ? -7.530 -21.945 9.247 1.00 0.00 34 GLU A C 12
ATOM 14450 O O . GLU A 1 34 ? -7.947 -22.276 8.137 1.00 0.00 34 GLU A O 12
ATOM 14462 N N . ASP A 1 35 ? -7.592 -22.739 10.310 1.00 0.00 35 ASP A N 12
ATOM 14463 C CA . ASP A 1 35 ? -8.167 -24.077 10.232 1.00 0.00 35 ASP A CA 12
ATOM 14464 C C . ASP A 1 35 ? -9.681 -24.008 10.061 1.00 0.00 35 ASP A C 12
ATOM 14465 O O . ASP A 1 35 ? -10.282 -24.857 9.402 1.00 0.00 35 ASP A O 12
ATOM 14474 N N . VAL A 1 36 ? -10.294 -22.992 10.661 1.00 0.00 36 VAL A N 12
ATOM 14475 C CA . VAL A 1 36 ? -11.738 -22.812 10.576 1.00 0.00 36 VAL A CA 12
ATOM 14476 C C . VAL A 1 36 ? -12.176 -22.555 9.139 1.00 0.00 36 VAL A C 12
ATOM 14477 O O . VAL A 1 36 ? -13.081 -23.216 8.628 1.00 0.00 36 VAL A O 12
ATOM 14490 N N . ILE A 1 37 ? -11.529 -21.592 8.492 1.00 0.00 37 ILE A N 12
ATOM 14491 C CA . ILE A 1 37 ? -11.851 -21.249 7.112 1.00 0.00 37 ILE A CA 12
ATOM 14492 C C . ILE A 1 37 ? -11.702 -22.460 6.196 1.00 0.00 37 ILE A C 12
ATOM 14493 O O . ILE A 1 37 ? -12.636 -22.831 5.485 1.00 0.00 37 ILE A O 12
ATOM 14509 N N . SER A 1 38 ? -10.523 -23.072 6.220 1.00 0.00 38 SER A N 12
ATOM 14510 C CA . SER A 1 38 ? -10.251 -24.240 5.390 1.00 0.00 38 SER A CA 12
ATOM 14511 C C . SER A 1 38 ? -11.257 -25.352 5.671 1.00 0.00 38 SER A C 12
ATOM 14512 O O . SER A 1 38 ? -11.546 -26.176 4.804 1.00 0.00 38 SER A O 12
ATOM 14520 N N . PHE A 1 39 ? -11.787 -25.367 6.889 1.00 0.00 39 PHE A N 12
ATOM 14521 C CA . PHE A 1 39 ? -12.761 -26.378 7.286 1.00 0.00 39 PHE A CA 12
ATOM 14522 C C . PHE A 1 39 ? -14.032 -26.267 6.450 1.00 0.00 39 PHE A C 12
ATOM 14523 O O . PHE A 1 39 ? -14.759 -27.245 6.271 1.00 0.00 39 PHE A O 12
ATOM 14540 N N . PHE A 1 40 ? -14.295 -25.068 5.940 1.00 0.00 40 PHE A N 12
ATOM 14541 C CA . PHE A 1 40 ? -15.479 -24.827 5.124 1.00 0.00 40 PHE A CA 12
ATOM 14542 C C . PHE A 1 40 ? -15.192 -25.111 3.652 1.00 0.00 40 PHE A C 12
ATOM 14543 O O . PHE A 1 40 ? -16.003 -25.723 2.957 1.00 0.00 40 PHE A O 12
ATOM 14560 N N . VAL A 1 41 ? -14.032 -24.661 3.184 1.00 0.00 41 VAL A N 12
ATOM 14561 C CA . VAL A 1 41 ? -13.637 -24.866 1.796 1.00 0.00 41 VAL A CA 12
ATOM 14562 C C . VAL A 1 41 ? -13.414 -26.345 1.501 1.00 0.00 41 VAL A C 12
ATOM 14563 O O . VAL A 1 41 ? -13.603 -26.801 0.373 1.00 0.00 41 VAL A O 12
ATOM 14576 N N . THR A 1 42 ? -13.010 -27.092 2.524 1.00 0.00 42 THR A N 12
ATOM 14577 C CA . THR A 1 42 ? -12.760 -28.520 2.375 1.00 0.00 42 THR A CA 12
ATOM 14578 C C . THR A 1 42 ? -14.060 -29.315 2.430 1.00 0.00 42 THR A C 12
ATOM 14579 O O . THR A 1 42 ? -14.143 -30.423 1.902 1.00 0.00 42 THR A O 12
ATOM 14590 N N . GLU A 1 43 ? -15.072 -28.741 3.072 1.00 0.00 43 GLU A N 12
ATOM 14591 C CA . GLU A 1 43 ? -16.368 -29.397 3.195 1.00 0.00 43 GLU A CA 12
ATOM 14592 C C . GLU A 1 43 ? -17.323 -28.927 2.102 1.00 0.00 43 GLU A C 12
ATOM 14593 O O . GLU A 1 43 ? -18.543 -29.006 2.249 1.00 0.00 43 GLU A O 12
ATOM 14605 N N . LYS A 1 44 ? -16.758 -28.436 1.003 1.00 0.00 44 LYS A N 12
ATOM 14606 C CA . LYS A 1 44 ? -17.557 -27.952 -0.117 1.00 0.00 44 LYS A CA 12
ATOM 14607 C C . LYS A 1 44 ? -18.585 -26.927 0.350 1.00 0.00 44 LYS A C 12
ATOM 14608 O O . LYS A 1 44 ? -19.650 -26.784 -0.252 1.00 0.00 44 LYS A O 12
ATOM 14627 N N . ILE A 1 45 ? -18.260 -26.217 1.424 1.00 0.00 45 ILE A N 12
ATOM 14628 C CA . ILE A 1 45 ? -19.155 -25.203 1.969 1.00 0.00 45 ILE A CA 12
ATOM 14629 C C . ILE A 1 45 ? -19.086 -23.915 1.157 1.00 0.00 45 ILE A C 12
ATOM 14630 O O . ILE A 1 45 ? -18.017 -23.324 1.000 1.00 0.00 45 ILE A O 12
ATOM 14646 N N . ASP A 1 46 ? -20.233 -23.484 0.643 1.00 0.00 46 ASP A N 12
ATOM 14647 C CA . ASP A 1 46 ? -20.304 -22.263 -0.151 1.00 0.00 46 ASP A CA 12
ATOM 14648 C C . ASP A 1 46 ? -21.230 -21.242 0.503 1.00 0.00 46 ASP A C 12
ATOM 14649 O O . ASP A 1 46 ? -21.664 -21.422 1.640 1.00 0.00 46 ASP A O 12
ATOM 14658 N N . GLY A 1 47 ? -21.527 -20.169 -0.224 1.00 0.00 47 GLY A N 12
ATOM 14659 C CA . GLY A 1 47 ? -22.398 -19.135 0.302 1.00 0.00 47 GLY A CA 12
ATOM 14660 C C . GLY A 1 47 ? -23.778 -19.659 0.646 1.00 0.00 47 GLY A C 12
ATOM 14661 O O . GLY A 1 47 ? -24.220 -19.560 1.790 1.00 0.00 47 GLY A O 12
ATOM 14665 N N . ASN A 1 48 ? -24.462 -20.217 -0.348 1.00 0.00 48 ASN A N 12
ATOM 14666 C CA . ASN A 1 48 ? -25.802 -20.757 -0.145 1.00 0.00 48 ASN A CA 12
ATOM 14667 C C . ASN A 1 48 ? -25.809 -21.787 0.981 1.00 0.00 48 ASN A C 12
ATOM 14668 O O . ASN A 1 48 ? -26.825 -21.987 1.647 1.00 0.00 48 ASN A O 12
ATOM 14679 N N . LEU A 1 49 ? -24.669 -22.436 1.188 1.00 0.00 49 LEU A N 12
ATOM 14680 C CA . LEU A 1 49 ? -24.542 -23.445 2.234 1.00 0.00 49 LEU A CA 12
ATOM 14681 C C . LEU A 1 49 ? -24.393 -22.793 3.605 1.00 0.00 49 LEU A C 12
ATOM 14682 O O . LEU A 1 49 ? -25.029 -23.207 4.574 1.00 0.00 49 LEU A O 12
ATOM 14698 N N . LEU A 1 50 ? -23.550 -21.769 3.678 1.00 0.00 50 LEU A N 12
ATOM 14699 C CA . LEU A 1 50 ? -23.318 -21.057 4.930 1.00 0.00 50 LEU A CA 12
ATOM 14700 C C . LEU A 1 50 ? -24.621 -20.484 5.479 1.00 0.00 50 LEU A C 12
ATOM 14701 O O . LEU A 1 50 ? -24.939 -20.656 6.656 1.00 0.00 50 LEU A O 12
ATOM 14717 N N . VAL A 1 51 ? -25.371 -19.803 4.619 1.00 0.00 51 VAL A N 12
ATOM 14718 C CA . VAL A 1 51 ? -26.641 -19.208 5.017 1.00 0.00 51 VAL A CA 12
ATOM 14719 C C . VAL A 1 51 ? -27.627 -20.274 5.482 1.00 0.00 51 VAL A C 12
ATOM 14720 O O . VAL A 1 51 ? -28.533 -19.995 6.266 1.00 0.00 51 VAL A O 12
ATOM 14733 N N . GLN A 1 52 ? -27.442 -21.496 4.992 1.00 0.00 52 GLN A N 12
ATOM 14734 C CA . GLN A 1 52 ? -28.316 -22.605 5.358 1.00 0.00 52 GLN A CA 12
ATOM 14735 C C . GLN A 1 52 ? -27.843 -23.267 6.648 1.00 0.00 52 GLN A C 12
ATOM 14736 O O . GLN A 1 52 ? -28.647 -23.800 7.415 1.00 0.00 52 GLN A O 12
ATOM 14750 N N . LEU A 1 53 ? -26.536 -23.231 6.882 1.00 0.00 53 LEU A N 12
ATOM 14751 C CA . LEU A 1 53 ? -25.956 -23.828 8.080 1.00 0.00 53 LEU A CA 12
ATOM 14752 C C . LEU A 1 53 ? -26.609 -23.267 9.339 1.00 0.00 53 LEU A C 12
ATOM 14753 O O . LEU A 1 53 ? -26.956 -22.087 9.399 1.00 0.00 53 LEU A O 12
ATOM 14769 N N . THR A 1 54 ? -26.773 -24.120 10.345 1.00 0.00 54 THR A N 12
ATOM 14770 C CA . THR A 1 54 ? -27.383 -23.710 11.604 1.00 0.00 54 THR A CA 12
ATOM 14771 C C . THR A 1 54 ? -26.378 -23.775 12.748 1.00 0.00 54 THR A C 12
ATOM 14772 O O . THR A 1 54 ? -25.193 -24.027 12.532 1.00 0.00 54 THR A O 12
ATOM 14783 N N . GLU A 1 55 ? -26.860 -23.548 13.966 1.00 0.00 55 GLU A N 12
ATOM 14784 C CA . GLU A 1 55 ? -26.003 -23.581 15.145 1.00 0.00 55 GLU A CA 12
ATOM 14785 C C . GLU A 1 55 ? -25.935 -24.989 15.729 1.00 0.00 55 GLU A C 12
ATOM 14786 O O . GLU A 1 55 ? -24.905 -25.403 16.259 1.00 0.00 55 GLU A O 12
ATOM 14798 N N . GLU A 1 56 ? -27.042 -25.719 15.629 1.00 0.00 56 GLU A N 12
ATOM 14799 C CA . GLU A 1 56 ? -27.109 -27.079 16.149 1.00 0.00 56 GLU A CA 12
ATOM 14800 C C . GLU A 1 56 ? -26.246 -28.023 15.316 1.00 0.00 56 GLU A C 12
ATOM 14801 O O . GLU A 1 56 ? -25.699 -28.998 15.832 1.00 0.00 56 GLU A O 12
ATOM 14813 N N . ILE A 1 57 ? -26.130 -27.725 14.026 1.00 0.00 57 ILE A N 12
ATOM 14814 C CA . ILE A 1 57 ? -25.333 -28.546 13.122 1.00 0.00 57 ILE A CA 12
ATOM 14815 C C . ILE A 1 57 ? -23.846 -28.245 13.272 1.00 0.00 57 ILE A C 12
ATOM 14816 O O . ILE A 1 57 ? -23.005 -29.135 13.144 1.00 0.00 57 ILE A O 12
ATOM 14832 N N . LEU A 1 58 ? -23.528 -26.984 13.546 1.00 0.00 58 LEU A N 12
ATOM 14833 C CA . LEU A 1 58 ? -22.142 -26.564 13.716 1.00 0.00 58 LEU A CA 12
ATOM 14834 C C . LEU A 1 58 ? -21.493 -27.289 14.891 1.00 0.00 58 LEU A C 12
ATOM 14835 O O . LEU A 1 58 ? -20.278 -27.483 14.920 1.00 0.00 58 LEU A O 12
ATOM 14851 N N . SER A 1 59 ? -22.313 -27.690 15.858 1.00 0.00 59 SER A N 12
ATOM 14852 C CA . SER A 1 59 ? -21.819 -28.393 17.036 1.00 0.00 59 SER A CA 12
ATOM 14853 C C . SER A 1 59 ? -22.046 -29.896 16.907 1.00 0.00 59 SER A C 12
ATOM 14854 O O . SER A 1 59 ? -21.322 -30.696 17.497 1.00 0.00 59 SER A O 12
ATOM 14862 N N . GLU A 1 60 ? -23.058 -30.271 16.130 1.00 0.00 60 GLU A N 12
ATOM 14863 C CA . GLU A 1 60 ? -23.381 -31.678 15.924 1.00 0.00 60 GLU A CA 12
ATOM 14864 C C . GLU A 1 60 ? -22.411 -32.320 14.936 1.00 0.00 60 GLU A C 12
ATOM 14865 O O . GLU A 1 60 ? -21.778 -33.331 15.240 1.00 0.00 60 GLU A O 12
ATOM 14877 N N . ASP A 1 61 ? -22.302 -31.725 13.753 1.00 0.00 61 ASP A N 12
ATOM 14878 C CA . ASP A 1 61 ? -21.409 -32.238 12.720 1.00 0.00 61 ASP A CA 12
ATOM 14879 C C . ASP A 1 61 ? -20.021 -31.619 12.846 1.00 0.00 61 ASP A C 12
ATOM 14880 O O . ASP A 1 61 ? -19.065 -32.289 13.238 1.00 0.00 61 ASP A O 12
ATOM 14889 N N . PHE A 1 62 ? -19.916 -30.338 12.509 1.00 0.00 62 PHE A N 12
ATOM 14890 C CA . PHE A 1 62 ? -18.644 -29.629 12.582 1.00 0.00 62 PHE A CA 12
ATOM 14891 C C . PHE A 1 62 ? -18.007 -29.796 13.958 1.00 0.00 62 PHE A C 12
ATOM 14892 O O . PHE A 1 62 ? -16.784 -29.863 14.085 1.00 0.00 62 PHE A O 12
ATOM 14909 N N . LYS A 1 63 ? -18.845 -29.863 14.988 1.00 0.00 63 LYS A N 12
ATOM 14910 C CA . LYS A 1 63 ? -18.366 -30.023 16.355 1.00 0.00 63 LYS A CA 12
ATOM 14911 C C . LYS A 1 63 ? -17.330 -28.957 16.697 1.00 0.00 63 LYS A C 12
ATOM 14912 O O . LYS A 1 63 ? -16.357 -29.226 17.404 1.00 0.00 63 LYS A O 12
ATOM 14931 N N . LEU A 1 64 ? -17.544 -27.747 16.193 1.00 0.00 64 LEU A N 12
ATOM 14932 C CA . LEU A 1 64 ? -16.629 -26.639 16.447 1.00 0.00 64 LEU A CA 12
ATOM 14933 C C . LEU A 1 64 ? -16.792 -26.113 17.869 1.00 0.00 64 LEU A C 12
ATOM 14934 O O . LEU A 1 64 ? -17.703 -26.518 18.591 1.00 0.00 64 LEU A O 12
ATOM 14950 N N . SER A 1 65 ? -15.905 -25.206 18.264 1.00 0.00 65 SER A N 12
ATOM 14951 C CA . SER A 1 65 ? -15.949 -24.625 19.601 1.00 0.00 65 SER A CA 12
ATOM 14952 C C . SER A 1 65 ? -17.146 -23.690 19.747 1.00 0.00 65 SER A C 12
ATOM 14953 O O . SER A 1 65 ? -17.668 -23.170 18.760 1.00 0.00 65 SER A O 12
ATOM 14961 N N . LYS A 1 66 ? -17.576 -23.479 20.987 1.00 0.00 66 LYS A N 12
ATOM 14962 C CA . LYS A 1 66 ? -18.710 -22.606 21.266 1.00 0.00 66 LYS A CA 12
ATOM 14963 C C . LYS A 1 66 ? -18.496 -21.224 20.657 1.00 0.00 66 LYS A C 12
ATOM 14964 O O . LYS A 1 66 ? -19.434 -20.603 20.155 1.00 0.00 66 LYS A O 12
ATOM 14983 N N . LEU A 1 67 ? -17.256 -20.749 20.703 1.00 0.00 67 LEU A N 12
ATOM 14984 C CA . LEU A 1 67 ? -16.918 -19.440 20.155 1.00 0.00 67 LEU A CA 12
ATOM 14985 C C . LEU A 1 67 ? -17.079 -19.427 18.638 1.00 0.00 67 LEU A C 12
ATOM 14986 O O . LEU A 1 67 ? -17.613 -18.475 18.070 1.00 0.00 67 LEU A O 12
ATOM 15002 N N . GLN A 1 68 ? -16.615 -20.490 17.990 1.00 0.00 68 GLN A N 12
ATOM 15003 C CA . GLN A 1 68 ? -16.710 -20.601 16.539 1.00 0.00 68 GLN A CA 12
ATOM 15004 C C . GLN A 1 68 ? -18.165 -20.704 16.095 1.00 0.00 68 GLN A C 12
ATOM 15005 O O . GLN A 1 68 ? -18.628 -19.923 15.263 1.00 0.00 68 GLN A O 12
ATOM 15019 N N . VAL A 1 69 ? -18.882 -21.674 16.653 1.00 0.00 69 VAL A N 12
ATOM 15020 C CA . VAL A 1 69 ? -20.286 -21.878 16.315 1.00 0.00 69 VAL A CA 12
ATOM 15021 C C . VAL A 1 69 ? -21.083 -20.589 16.474 1.00 0.00 69 VAL A C 12
ATOM 15022 O O . VAL A 1 69 ? -22.078 -20.371 15.782 1.00 0.00 69 VAL A O 12
ATOM 15035 N N . LYS A 1 70 ? -20.640 -19.736 17.391 1.00 0.00 70 LYS A N 12
ATOM 15036 C CA . LYS A 1 70 ? -21.311 -18.465 17.642 1.00 0.00 70 LYS A CA 12
ATOM 15037 C C . LYS A 1 70 ? -20.870 -17.409 16.633 1.00 0.00 70 LYS A C 12
ATOM 15038 O O . LYS A 1 70 ? -21.699 -16.776 15.979 1.00 0.00 70 LYS A O 12
ATOM 15057 N N . LYS A 1 71 ? -19.560 -17.225 16.511 1.00 0.00 71 LYS A N 12
ATOM 15058 C CA . LYS A 1 71 ? -19.008 -16.248 15.580 1.00 0.00 71 LYS A CA 12
ATOM 15059 C C . LYS A 1 71 ? -19.520 -16.495 14.165 1.00 0.00 71 LYS A C 12
ATOM 15060 O O . LYS A 1 71 ? -20.010 -15.579 13.503 1.00 0.00 71 LYS A O 12
ATOM 15079 N N . ILE A 1 72 ? -19.406 -17.737 13.708 1.00 0.00 72 ILE A N 12
ATOM 15080 C CA . ILE A 1 72 ? -19.860 -18.104 12.372 1.00 0.00 72 ILE A CA 12
ATOM 15081 C C . ILE A 1 72 ? -21.333 -17.760 12.179 1.00 0.00 72 ILE A C 12
ATOM 15082 O O . ILE A 1 72 ? -21.710 -17.135 11.188 1.00 0.00 72 ILE A O 12
ATOM 15098 N N . MET A 1 73 ? -22.161 -18.172 13.133 1.00 0.00 73 MET A N 12
ATOM 15099 C CA . MET A 1 73 ? -23.594 -17.905 13.069 1.00 0.00 73 MET A CA 12
ATOM 15100 C C . MET A 1 73 ? -23.865 -16.405 13.030 1.00 0.00 73 MET A C 12
ATOM 15101 O O . MET A 1 73 ? -24.645 -15.928 12.205 1.00 0.00 73 MET A O 12
ATOM 15115 N N . GLN A 1 74 ? -23.218 -15.667 13.927 1.00 0.00 74 GLN A N 12
ATOM 15116 C CA . GLN A 1 74 ? -23.392 -14.221 13.995 1.00 0.00 74 GLN A CA 12
ATOM 15117 C C . GLN A 1 74 ? -23.155 -13.580 12.631 1.00 0.00 74 GLN A C 12
ATOM 15118 O O . GLN A 1 74 ? -23.731 -12.539 12.315 1.00 0.00 74 GLN A O 12
ATOM 15132 N N . PHE A 1 75 ? -22.302 -14.207 11.828 1.00 0.00 75 PHE A N 12
ATOM 15133 C CA . PHE A 1 75 ? -21.987 -13.697 10.499 1.00 0.00 75 PHE A CA 12
ATOM 15134 C C . PHE A 1 75 ? -23.127 -13.979 9.524 1.00 0.00 75 PHE A C 12
ATOM 15135 O O . PHE A 1 75 ? -23.406 -13.178 8.631 1.00 0.00 75 PHE A O 12
ATOM 15152 N N . ILE A 1 76 ? -23.780 -15.122 9.702 1.00 0.00 76 ILE A N 12
ATOM 15153 C CA . ILE A 1 76 ? -24.889 -15.509 8.839 1.00 0.00 76 ILE A CA 12
ATOM 15154 C C . ILE A 1 76 ? -26.057 -14.538 8.976 1.00 0.00 76 ILE A C 12
ATOM 15155 O O . ILE A 1 76 ? -26.501 -13.943 7.995 1.00 0.00 76 ILE A O 12
ATOM 15171 N N . ASN A 1 77 ? -26.550 -14.382 10.200 1.00 0.00 77 ASN A N 12
ATOM 15172 C CA . ASN A 1 77 ? -27.666 -13.482 10.466 1.00 0.00 77 ASN A CA 12
ATOM 15173 C C . ASN A 1 77 ? -27.279 -12.035 10.176 1.00 0.00 77 ASN A C 12
ATOM 15174 O O . ASN A 1 77 ? -28.013 -11.307 9.509 1.00 0.00 77 ASN A O 12
ATOM 15185 N N . GLY A 1 78 ? -26.119 -11.626 10.681 1.00 0.00 78 GLY A N 12
ATOM 15186 C CA . GLY A 1 78 ? -25.654 -10.268 10.465 1.00 0.00 78 GLY A CA 12
ATOM 15187 C C . GLY A 1 78 ? -26.299 -9.277 11.414 1.00 0.00 78 GLY A C 12
ATOM 15188 O O . GLY A 1 78 ? -27.455 -8.896 11.233 1.00 0.00 78 GLY A O 12
ATOM 15192 N N . SER A 1 79 ? -25.550 -8.859 12.429 1.00 0.00 79 SER A N 12
ATOM 15193 C CA . SER A 1 79 ? -26.057 -7.910 13.414 1.00 0.00 79 SER A CA 12
ATOM 15194 C C . SER A 1 79 ? -26.538 -6.630 12.737 1.00 0.00 79 SER A C 12
ATOM 15195 O O . SER A 1 79 ? -26.075 -6.276 11.654 1.00 0.00 79 SER A O 12
ATOM 15203 N N . GLY A 1 80 ? -27.472 -5.940 13.385 1.00 0.00 80 GLY A N 12
ATOM 15204 C CA . GLY A 1 80 ? -28.002 -4.708 12.832 1.00 0.00 80 GLY A CA 12
ATOM 15205 C C . GLY A 1 80 ? -29.231 -4.938 11.975 1.00 0.00 80 GLY A C 12
ATOM 15206 O O . GLY A 1 80 ? -29.194 -4.806 10.751 1.00 0.00 80 GLY A O 12
ATOM 15210 N N . PRO A 1 81 ? -30.350 -5.293 12.622 1.00 0.00 81 PRO A N 12
ATOM 15211 C CA . PRO A 1 81 ? -31.617 -5.550 11.931 1.00 0.00 81 PRO A CA 12
ATOM 15212 C C . PRO A 1 81 ? -32.234 -4.279 11.358 1.00 0.00 81 PRO A C 12
ATOM 15213 O O . PRO A 1 81 ? -32.714 -4.267 10.224 1.00 0.00 81 PRO A O 12
ATOM 15224 N N . SER A 1 82 ? -32.217 -3.211 12.148 1.00 0.00 82 SER A N 12
ATOM 15225 C CA . SER A 1 82 ? -32.778 -1.934 11.720 1.00 0.00 82 SER A CA 12
ATOM 15226 C C . SER A 1 82 ? -31.688 -1.018 11.174 1.00 0.00 82 SER A C 12
ATOM 15227 O O . SER A 1 82 ? -31.624 -0.759 9.972 1.00 0.00 82 SER A O 12
ATOM 15235 N N . SER A 1 83 ? -30.832 -0.530 12.065 1.00 0.00 83 SER A N 12
ATOM 15236 C CA . SER A 1 83 ? -29.746 0.362 11.675 1.00 0.00 83 SER A CA 12
ATOM 15237 C C . SER A 1 83 ? -28.399 -0.348 11.772 1.00 0.00 83 SER A C 12
ATOM 15238 O O . SER A 1 83 ? -28.200 -1.213 12.623 1.00 0.00 83 SER A O 12
ATOM 15246 N N . GLY A 1 84 ? -27.476 0.025 10.891 1.00 0.00 84 GLY A N 12
ATOM 15247 C CA . GLY A 1 84 ? -26.159 -0.585 10.893 1.00 0.00 84 GLY A CA 12
ATOM 15248 C C . GLY A 1 84 ? -25.461 -0.454 12.232 1.00 0.00 84 GLY A C 12
ATOM 15249 O O . GLY A 1 84 ? -25.124 0.651 12.658 1.00 0.00 84 GLY A O 12
ATOM 15253 N N . GLY A 1 1 ? -2.635 7.026 7.500 1.00 0.00 1 GLY A N 13
ATOM 15254 C CA . GLY A 1 1 ? -3.443 5.845 7.740 1.00 0.00 1 GLY A CA 13
ATOM 15255 C C . GLY A 1 1 ? -2.627 4.568 7.705 1.00 0.00 1 GLY A C 13
ATOM 15256 O O . GLY A 1 1 ? -1.574 4.479 8.337 1.00 0.00 1 GLY A O 13
ATOM 15260 N N . SER A 1 2 ? -3.114 3.575 6.967 1.00 0.00 2 SER A N 13
ATOM 15261 C CA . SER A 1 2 ? -2.425 2.295 6.858 1.00 0.00 2 SER A CA 13
ATOM 15262 C C . SER A 1 2 ? -1.497 2.279 5.647 1.00 0.00 2 SER A C 13
ATOM 15263 O O . SER A 1 2 ? -1.424 3.250 4.894 1.00 0.00 2 SER A O 13
ATOM 15271 N N . SER A 1 3 ? -0.789 1.169 5.467 1.00 0.00 3 SER A N 13
ATOM 15272 C CA . SER A 1 3 ? 0.139 1.026 4.350 1.00 0.00 3 SER A CA 13
ATOM 15273 C C . SER A 1 3 ? -0.465 0.160 3.250 1.00 0.00 3 SER A C 13
ATOM 15274 O O . SER A 1 3 ? -0.659 -1.042 3.427 1.00 0.00 3 SER A O 13
ATOM 15282 N N . GLY A 1 4 ? -0.761 0.780 2.111 1.00 0.00 4 GLY A N 13
ATOM 15283 C CA . GLY A 1 4 ? -1.340 0.051 0.998 1.00 0.00 4 GLY A CA 13
ATOM 15284 C C . GLY A 1 4 ? -2.830 0.293 0.859 1.00 0.00 4 GLY A C 13
ATOM 15285 O O . GLY A 1 4 ? -3.257 1.391 0.502 1.00 0.00 4 GLY A O 13
ATOM 15289 N N . SER A 1 5 ? -3.623 -0.736 1.140 1.00 0.00 5 SER A N 13
ATOM 15290 C CA . SER A 1 5 ? -5.074 -0.632 1.039 1.00 0.00 5 SER A CA 13
ATOM 15291 C C . SER A 1 5 ? -5.491 -0.195 -0.362 1.00 0.00 5 SER A C 13
ATOM 15292 O O . SER A 1 5 ? -6.135 0.840 -0.536 1.00 0.00 5 SER A O 13
ATOM 15300 N N . SER A 1 6 ? -5.119 -0.992 -1.359 1.00 0.00 6 SER A N 13
ATOM 15301 C CA . SER A 1 6 ? -5.451 -0.687 -2.746 1.00 0.00 6 SER A CA 13
ATOM 15302 C C . SER A 1 6 ? -6.425 -1.717 -3.310 1.00 0.00 6 SER A C 13
ATOM 15303 O O . SER A 1 6 ? -6.100 -2.450 -4.243 1.00 0.00 6 SER A O 13
ATOM 15311 N N . GLY A 1 7 ? -7.624 -1.765 -2.737 1.00 0.00 7 GLY A N 13
ATOM 15312 C CA . GLY A 1 7 ? -8.628 -2.707 -3.194 1.00 0.00 7 GLY A CA 13
ATOM 15313 C C . GLY A 1 7 ? -9.563 -3.144 -2.084 1.00 0.00 7 GLY A C 13
ATOM 15314 O O . GLY A 1 7 ? -9.532 -4.289 -1.632 1.00 0.00 7 GLY A O 13
ATOM 15318 N N . PRO A 1 8 ? -10.416 -2.217 -1.624 1.00 0.00 8 PRO A N 13
ATOM 15319 C CA . PRO A 1 8 ? -11.379 -2.489 -0.553 1.00 0.00 8 PRO A CA 13
ATOM 15320 C C . PRO A 1 8 ? -12.490 -3.433 -0.998 1.00 0.00 8 PRO A C 13
ATOM 15321 O O . PRO A 1 8 ? -13.007 -3.317 -2.109 1.00 0.00 8 PRO A O 13
ATOM 15332 N N . TRP A 1 9 ? -12.853 -4.365 -0.125 1.00 0.00 9 TRP A N 13
ATOM 15333 C CA . TRP A 1 9 ? -13.904 -5.329 -0.429 1.00 0.00 9 TRP A CA 13
ATOM 15334 C C . TRP A 1 9 ? -14.452 -5.958 0.848 1.00 0.00 9 TRP A C 13
ATOM 15335 O O . TRP A 1 9 ? -13.719 -6.155 1.816 1.00 0.00 9 TRP A O 13
ATOM 15356 N N . GLN A 1 10 ? -15.744 -6.271 0.842 1.00 0.00 10 GLN A N 13
ATOM 15357 C CA . GLN A 1 10 ? -16.388 -6.877 2.001 1.00 0.00 10 GLN A CA 13
ATOM 15358 C C . GLN A 1 10 ? -17.480 -7.850 1.569 1.00 0.00 10 GLN A C 13
ATOM 15359 O O . GLN A 1 10 ? -17.978 -7.803 0.444 1.00 0.00 10 GLN A O 13
ATOM 15373 N N . PRO A 1 11 ? -17.863 -8.754 2.483 1.00 0.00 11 PRO A N 13
ATOM 15374 C CA . PRO A 1 11 ? -18.901 -9.755 2.220 1.00 0.00 11 PRO A CA 13
ATOM 15375 C C . PRO A 1 11 ? -20.290 -9.136 2.108 1.00 0.00 11 PRO A C 13
ATOM 15376 O O . PRO A 1 11 ? -20.586 -8.105 2.712 1.00 0.00 11 PRO A O 13
ATOM 15387 N N . PRO A 1 12 ? -21.163 -9.777 1.317 1.00 0.00 12 PRO A N 13
ATOM 15388 C CA . PRO A 1 12 ? -22.535 -9.307 1.108 1.00 0.00 12 PRO A CA 13
ATOM 15389 C C . PRO A 1 12 ? -23.398 -9.465 2.356 1.00 0.00 12 PRO A C 13
ATOM 15390 O O . PRO A 1 12 ? -22.946 -9.991 3.372 1.00 0.00 12 PRO A O 13
ATOM 15401 N N . ALA A 1 13 ? -24.643 -9.007 2.270 1.00 0.00 13 ALA A N 13
ATOM 15402 C CA . ALA A 1 13 ? -25.570 -9.101 3.391 1.00 0.00 13 ALA A CA 13
ATOM 15403 C C . ALA A 1 13 ? -26.458 -10.334 3.268 1.00 0.00 13 ALA A C 13
ATOM 15404 O O . ALA A 1 13 ? -26.827 -10.948 4.270 1.00 0.00 13 ALA A O 13
ATOM 15411 N N . ASP A 1 14 ? -26.798 -10.692 2.035 1.00 0.00 14 ASP A N 13
ATOM 15412 C CA . ASP A 1 14 ? -27.642 -11.854 1.781 1.00 0.00 14 ASP A CA 13
ATOM 15413 C C . ASP A 1 14 ? -26.819 -13.138 1.794 1.00 0.00 14 ASP A C 13
ATOM 15414 O O . ASP A 1 14 ? -27.322 -14.206 2.144 1.00 0.00 14 ASP A O 13
ATOM 15423 N N . LEU A 1 15 ? -25.552 -13.026 1.410 1.00 0.00 15 LEU A N 13
ATOM 15424 C CA . LEU A 1 15 ? -24.659 -14.179 1.377 1.00 0.00 15 LEU A CA 13
ATOM 15425 C C . LEU A 1 15 ? -25.265 -15.314 0.558 1.00 0.00 15 LEU A C 13
ATOM 15426 O O . LEU A 1 15 ? -25.010 -16.489 0.823 1.00 0.00 15 LEU A O 13
ATOM 15442 N N . SER A 1 16 ? -26.065 -14.955 -0.441 1.00 0.00 16 SER A N 13
ATOM 15443 C CA . SER A 1 16 ? -26.708 -15.943 -1.299 1.00 0.00 16 SER A CA 13
ATOM 15444 C C . SER A 1 16 ? -26.130 -15.895 -2.710 1.00 0.00 16 SER A C 13
ATOM 15445 O O . SER A 1 16 ? -26.830 -16.153 -3.688 1.00 0.00 16 SER A O 13
ATOM 15453 N N . GLY A 1 17 ? -24.847 -15.563 -2.806 1.00 0.00 17 GLY A N 13
ATOM 15454 C CA . GLY A 1 17 ? -24.195 -15.487 -4.101 1.00 0.00 17 GLY A CA 13
ATOM 15455 C C . GLY A 1 17 ? -22.686 -15.585 -3.997 1.00 0.00 17 GLY A C 13
ATOM 15456 O O . GLY A 1 17 ? -21.963 -15.054 -4.841 1.00 0.00 17 GLY A O 13
ATOM 15460 N N . LEU A 1 18 ? -22.209 -16.264 -2.960 1.00 0.00 18 LEU A N 13
ATOM 15461 C CA . LEU A 1 18 ? -20.775 -16.429 -2.748 1.00 0.00 18 LEU A CA 13
ATOM 15462 C C . LEU A 1 18 ? -20.337 -17.854 -3.071 1.00 0.00 18 LEU A C 13
ATOM 15463 O O . LEU A 1 18 ? -21.007 -18.819 -2.701 1.00 0.00 18 LEU A O 13
ATOM 15479 N N . SER A 1 19 ? -19.209 -17.979 -3.761 1.00 0.00 19 SER A N 13
ATOM 15480 C CA . SER A 1 19 ? -18.682 -19.286 -4.135 1.00 0.00 19 SER A CA 13
ATOM 15481 C C . SER A 1 19 ? -17.932 -19.924 -2.969 1.00 0.00 19 SER A C 13
ATOM 15482 O O . SER A 1 19 ? -17.815 -19.333 -1.895 1.00 0.00 19 SER A O 13
ATOM 15490 N N . ILE A 1 20 ? -17.427 -21.133 -3.189 1.00 0.00 20 ILE A N 13
ATOM 15491 C CA . ILE A 1 20 ? -16.688 -21.850 -2.158 1.00 0.00 20 ILE A CA 13
ATOM 15492 C C . ILE A 1 20 ? -15.417 -21.102 -1.772 1.00 0.00 20 ILE A C 13
ATOM 15493 O O . ILE A 1 20 ? -14.943 -21.207 -0.641 1.00 0.00 20 ILE A O 13
ATOM 15509 N N . GLU A 1 21 ? -14.870 -20.346 -2.719 1.00 0.00 21 GLU A N 13
ATOM 15510 C CA . GLU A 1 21 ? -13.654 -19.579 -2.476 1.00 0.00 21 GLU A CA 13
ATOM 15511 C C . GLU A 1 21 ? -13.975 -18.248 -1.804 1.00 0.00 21 GLU A C 13
ATOM 15512 O O . GLU A 1 21 ? -13.209 -17.759 -0.975 1.00 0.00 21 GLU A O 13
ATOM 15524 N N . GLU A 1 22 ? -15.114 -17.666 -2.169 1.00 0.00 22 GLU A N 13
ATOM 15525 C CA . GLU A 1 22 ? -15.535 -16.391 -1.603 1.00 0.00 22 GLU A CA 13
ATOM 15526 C C . GLU A 1 22 ? -15.771 -16.514 -0.100 1.00 0.00 22 GLU A C 13
ATOM 15527 O O . GLU A 1 22 ? -15.583 -15.555 0.650 1.00 0.00 22 GLU A O 13
ATOM 15539 N N . VAL A 1 23 ? -16.183 -17.701 0.333 1.00 0.00 23 VAL A N 13
ATOM 15540 C CA . VAL A 1 23 ? -16.444 -17.951 1.746 1.00 0.00 23 VAL A CA 13
ATOM 15541 C C . VAL A 1 23 ? -15.169 -17.817 2.572 1.00 0.00 23 VAL A C 13
ATOM 15542 O O . VAL A 1 23 ? -15.197 -17.322 3.698 1.00 0.00 23 VAL A O 13
ATOM 15555 N N . SER A 1 24 ? -14.053 -18.262 2.004 1.00 0.00 24 SER A N 13
ATOM 15556 C CA . SER A 1 24 ? -12.768 -18.196 2.689 1.00 0.00 24 SER A CA 13
ATOM 15557 C C . SER A 1 24 ? -12.478 -16.775 3.163 1.00 0.00 24 SER A C 13
ATOM 15558 O O . SER A 1 24 ? -11.874 -16.569 4.216 1.00 0.00 24 SER A O 13
ATOM 15566 N N . LYS A 1 25 ? -12.913 -15.795 2.377 1.00 0.00 25 LYS A N 13
ATOM 15567 C CA . LYS A 1 25 ? -12.702 -14.393 2.714 1.00 0.00 25 LYS A CA 13
ATOM 15568 C C . LYS A 1 25 ? -13.805 -13.884 3.636 1.00 0.00 25 LYS A C 13
ATOM 15569 O O . LYS A 1 25 ? -13.592 -12.963 4.426 1.00 0.00 25 LYS A O 13
ATOM 15588 N N . SER A 1 26 ? -14.984 -14.489 3.532 1.00 0.00 26 SER A N 13
ATOM 15589 C CA . SER A 1 26 ? -16.121 -14.095 4.356 1.00 0.00 26 SER A CA 13
ATOM 15590 C C . SER A 1 26 ? -15.741 -14.076 5.834 1.00 0.00 26 SER A C 13
ATOM 15591 O O . SER A 1 26 ? -15.892 -13.060 6.513 1.00 0.00 26 SER A O 13
ATOM 15599 N N . LEU A 1 27 ? -15.247 -15.207 6.325 1.00 0.00 27 LEU A N 13
ATOM 15600 C CA . LEU A 1 27 ? -14.844 -15.323 7.722 1.00 0.00 27 LEU A CA 13
ATOM 15601 C C . LEU A 1 27 ? -13.740 -14.324 8.055 1.00 0.00 27 LEU A C 13
ATOM 15602 O O . LEU A 1 27 ? -13.651 -13.835 9.182 1.00 0.00 27 LEU A O 13
ATOM 15618 N N . ARG A 1 28 ? -12.903 -14.025 7.068 1.00 0.00 28 ARG A N 13
ATOM 15619 C CA . ARG A 1 28 ? -11.805 -13.084 7.256 1.00 0.00 28 ARG A CA 13
ATOM 15620 C C . ARG A 1 28 ? -12.310 -11.771 7.845 1.00 0.00 28 ARG A C 13
ATOM 15621 O O . ARG A 1 28 ? -11.597 -11.097 8.589 1.00 0.00 28 ARG A O 13
ATOM 15642 N N . PHE A 1 29 ? -13.545 -11.412 7.508 1.00 0.00 29 PHE A N 13
ATOM 15643 C CA . PHE A 1 29 ? -14.145 -10.179 8.003 1.00 0.00 29 PHE A CA 13
ATOM 15644 C C . PHE A 1 29 ? -14.054 -10.102 9.524 1.00 0.00 29 PHE A C 13
ATOM 15645 O O . PHE A 1 29 ? -13.746 -9.050 10.085 1.00 0.00 29 PHE A O 13
ATOM 15662 N N . ILE A 1 30 ? -14.324 -11.222 10.185 1.00 0.00 30 ILE A N 13
ATOM 15663 C CA . ILE A 1 30 ? -14.272 -11.282 11.640 1.00 0.00 30 ILE A CA 13
ATOM 15664 C C . ILE A 1 30 ? -12.913 -11.778 12.122 1.00 0.00 30 ILE A C 13
ATOM 15665 O O . ILE A 1 30 ? -12.475 -11.449 13.223 1.00 0.00 30 ILE A O 13
ATOM 15681 N N . GLY A 1 31 ? -12.248 -12.571 11.287 1.00 0.00 31 GLY A N 13
ATOM 15682 C CA . GLY A 1 31 ? -10.944 -13.098 11.644 1.00 0.00 31 GLY A CA 13
ATOM 15683 C C . GLY A 1 31 ? -11.038 -14.356 12.486 1.00 0.00 31 GLY A C 13
ATOM 15684 O O . GLY A 1 31 ? -11.156 -14.285 13.710 1.00 0.00 31 GLY A O 13
ATOM 15688 N N . LEU A 1 32 ? -10.988 -15.510 11.830 1.00 0.00 32 LEU A N 13
ATOM 15689 C CA . LEU A 1 32 ? -11.070 -16.789 12.525 1.00 0.00 32 LEU A CA 13
ATOM 15690 C C . LEU A 1 32 ? -9.821 -17.628 12.272 1.00 0.00 32 LEU A C 13
ATOM 15691 O O . LEU A 1 32 ? -8.907 -17.200 11.567 1.00 0.00 32 LEU A O 13
ATOM 15707 N N . SER A 1 33 ? -9.790 -18.824 12.851 1.00 0.00 33 SER A N 13
ATOM 15708 C CA . SER A 1 33 ? -8.652 -19.721 12.690 1.00 0.00 33 SER A CA 13
ATOM 15709 C C . SER A 1 33 ? -8.595 -20.276 11.270 1.00 0.00 33 SER A C 13
ATOM 15710 O O . SER A 1 33 ? -9.625 -20.582 10.670 1.00 0.00 33 SER A O 13
ATOM 15718 N N . GLU A 1 34 ? -7.382 -20.402 10.739 1.00 0.00 34 GLU A N 13
ATOM 15719 C CA . GLU A 1 34 ? -7.190 -20.918 9.389 1.00 0.00 34 GLU A CA 13
ATOM 15720 C C . GLU A 1 34 ? -7.837 -22.292 9.235 1.00 0.00 34 GLU A C 13
ATOM 15721 O O . GLU A 1 34 ? -8.221 -22.689 8.135 1.00 0.00 34 GLU A O 13
ATOM 15733 N N . ASP A 1 35 ? -7.954 -23.012 10.345 1.00 0.00 35 ASP A N 13
ATOM 15734 C CA . ASP A 1 35 ? -8.554 -24.341 10.335 1.00 0.00 35 ASP A CA 13
ATOM 15735 C C . ASP A 1 35 ? -10.035 -24.266 9.977 1.00 0.00 35 ASP A C 13
ATOM 15736 O O . ASP A 1 35 ? -10.524 -25.033 9.148 1.00 0.00 35 ASP A O 13
ATOM 15745 N N . VAL A 1 36 ? -10.745 -23.335 10.608 1.00 0.00 36 VAL A N 13
ATOM 15746 C CA . VAL A 1 36 ? -12.170 -23.159 10.356 1.00 0.00 36 VAL A CA 13
ATOM 15747 C C . VAL A 1 36 ? -12.431 -22.811 8.895 1.00 0.00 36 VAL A C 13
ATOM 15748 O O . VAL A 1 36 ? -13.240 -23.456 8.228 1.00 0.00 36 VAL A O 13
ATOM 15761 N N . ILE A 1 37 ? -11.740 -21.788 8.404 1.00 0.00 37 ILE A N 13
ATOM 15762 C CA . ILE A 1 37 ? -11.896 -21.355 7.021 1.00 0.00 37 ILE A CA 13
ATOM 15763 C C . ILE A 1 37 ? -11.738 -22.526 6.057 1.00 0.00 37 ILE A C 13
ATOM 15764 O O . ILE A 1 37 ? -12.574 -22.737 5.179 1.00 0.00 37 ILE A O 13
ATOM 15780 N N . SER A 1 38 ? -10.661 -23.285 6.229 1.00 0.00 38 SER A N 13
ATOM 15781 C CA . SER A 1 38 ? -10.391 -24.435 5.373 1.00 0.00 38 SER A CA 13
ATOM 15782 C C . SER A 1 38 ? -11.416 -25.540 5.609 1.00 0.00 38 SER A C 13
ATOM 15783 O O . SER A 1 38 ? -11.709 -26.333 4.714 1.00 0.00 38 SER A O 13
ATOM 15791 N N . PHE A 1 39 ? -11.959 -25.586 6.821 1.00 0.00 39 PHE A N 13
ATOM 15792 C CA . PHE A 1 39 ? -12.951 -26.594 7.177 1.00 0.00 39 PHE A CA 13
ATOM 15793 C C . PHE A 1 39 ? -14.213 -26.436 6.334 1.00 0.00 39 PHE A C 13
ATOM 15794 O O . PHE A 1 39 ? -14.974 -27.387 6.151 1.00 0.00 39 PHE A O 13
ATOM 15811 N N . PHE A 1 40 ? -14.430 -25.228 5.824 1.00 0.00 40 PHE A N 13
ATOM 15812 C CA . PHE A 1 40 ? -15.600 -24.944 5.002 1.00 0.00 40 PHE A CA 13
ATOM 15813 C C . PHE A 1 40 ? -15.291 -25.161 3.523 1.00 0.00 40 PHE A C 13
ATOM 15814 O O . PHE A 1 40 ? -16.103 -25.716 2.783 1.00 0.00 40 PHE A O 13
ATOM 15831 N N . VAL A 1 41 ? -14.112 -24.717 3.100 1.00 0.00 41 VAL A N 13
ATOM 15832 C CA . VAL A 1 41 ? -13.695 -24.862 1.710 1.00 0.00 41 VAL A CA 13
ATOM 15833 C C . VAL A 1 41 ? -13.467 -26.327 1.355 1.00 0.00 41 VAL A C 13
ATOM 15834 O O . VAL A 1 41 ? -13.614 -26.728 0.200 1.00 0.00 41 VAL A O 13
ATOM 15847 N N . THR A 1 42 ? -13.107 -27.124 2.356 1.00 0.00 42 THR A N 13
ATOM 15848 C CA . THR A 1 42 ? -12.858 -28.545 2.150 1.00 0.00 42 THR A CA 13
ATOM 15849 C C . THR A 1 42 ? -14.160 -29.339 2.161 1.00 0.00 42 THR A C 13
ATOM 15850 O O . THR A 1 42 ? -14.238 -30.427 1.591 1.00 0.00 42 THR A O 13
ATOM 15861 N N . GLU A 1 43 ? -15.179 -28.787 2.812 1.00 0.00 43 GLU A N 13
ATOM 15862 C CA . GLU A 1 43 ? -16.477 -29.445 2.896 1.00 0.00 43 GLU A CA 13
ATOM 15863 C C . GLU A 1 43 ? -17.418 -28.933 1.809 1.00 0.00 43 GLU A C 13
ATOM 15864 O O . GLU A 1 43 ? -18.639 -29.016 1.939 1.00 0.00 43 GLU A O 13
ATOM 15876 N N . LYS A 1 44 ? -16.840 -28.402 0.737 1.00 0.00 44 LYS A N 13
ATOM 15877 C CA . LYS A 1 44 ? -17.625 -27.877 -0.374 1.00 0.00 44 LYS A CA 13
ATOM 15878 C C . LYS A 1 44 ? -18.641 -26.850 0.115 1.00 0.00 44 LYS A C 13
ATOM 15879 O O . LYS A 1 44 ? -19.692 -26.662 -0.498 1.00 0.00 44 LYS A O 13
ATOM 15898 N N . ILE A 1 45 ? -18.320 -26.188 1.222 1.00 0.00 45 ILE A N 13
ATOM 15899 C CA . ILE A 1 45 ? -19.205 -25.178 1.791 1.00 0.00 45 ILE A CA 13
ATOM 15900 C C . ILE A 1 45 ? -19.123 -23.872 1.008 1.00 0.00 45 ILE A C 13
ATOM 15901 O O . ILE A 1 45 ? -18.050 -23.282 0.875 1.00 0.00 45 ILE A O 13
ATOM 15917 N N . ASP A 1 46 ? -20.263 -23.424 0.494 1.00 0.00 46 ASP A N 13
ATOM 15918 C CA . ASP A 1 46 ? -20.322 -22.185 -0.273 1.00 0.00 46 ASP A CA 13
ATOM 15919 C C . ASP A 1 46 ? -21.237 -21.170 0.404 1.00 0.00 46 ASP A C 13
ATOM 15920 O O . ASP A 1 46 ? -21.756 -21.416 1.493 1.00 0.00 46 ASP A O 13
ATOM 15929 N N . GLY A 1 47 ? -21.430 -20.027 -0.247 1.00 0.00 47 GLY A N 13
ATOM 15930 C CA . GLY A 1 47 ? -22.282 -18.991 0.307 1.00 0.00 47 GLY A CA 13
ATOM 15931 C C . GLY A 1 47 ? -23.678 -19.494 0.619 1.00 0.00 47 GLY A C 13
ATOM 15932 O O . GLY A 1 47 ? -24.140 -19.396 1.755 1.00 0.00 47 GLY A O 13
ATOM 15936 N N . ASN A 1 48 ? -24.351 -20.032 -0.393 1.00 0.00 48 ASN A N 13
ATOM 15937 C CA . ASN A 1 48 ? -25.704 -20.549 -0.221 1.00 0.00 48 ASN A CA 13
ATOM 15938 C C . ASN A 1 48 ? -25.746 -21.609 0.876 1.00 0.00 48 ASN A C 13
ATOM 15939 O O . ASN A 1 48 ? -26.763 -21.781 1.549 1.00 0.00 48 ASN A O 13
ATOM 15950 N N . LEU A 1 49 ? -24.635 -22.315 1.051 1.00 0.00 49 LEU A N 13
ATOM 15951 C CA . LEU A 1 49 ? -24.543 -23.358 2.068 1.00 0.00 49 LEU A CA 13
ATOM 15952 C C . LEU A 1 49 ? -24.377 -22.751 3.457 1.00 0.00 49 LEU A C 13
ATOM 15953 O O . LEU A 1 49 ? -24.967 -23.225 4.428 1.00 0.00 49 LEU A O 13
ATOM 15969 N N . LEU A 1 50 ? -23.571 -21.698 3.544 1.00 0.00 50 LEU A N 13
ATOM 15970 C CA . LEU A 1 50 ? -23.329 -21.024 4.815 1.00 0.00 50 LEU A CA 13
ATOM 15971 C C . LEU A 1 50 ? -24.622 -20.446 5.381 1.00 0.00 50 LEU A C 13
ATOM 15972 O O . LEU A 1 50 ? -24.945 -20.648 6.551 1.00 0.00 50 LEU A O 13
ATOM 15988 N N . VAL A 1 51 ? -25.360 -19.728 4.541 1.00 0.00 51 VAL A N 13
ATOM 15989 C CA . VAL A 1 51 ? -26.620 -19.123 4.955 1.00 0.00 51 VAL A CA 13
ATOM 15990 C C . VAL A 1 51 ? -27.623 -20.186 5.389 1.00 0.00 51 VAL A C 13
ATOM 15991 O O . VAL A 1 51 ? -28.520 -19.918 6.188 1.00 0.00 51 VAL A O 13
ATOM 16004 N N . GLN A 1 52 ? -27.465 -21.394 4.857 1.00 0.00 52 GLN A N 13
ATOM 16005 C CA . GLN A 1 52 ? -28.357 -22.498 5.189 1.00 0.00 52 GLN A CA 13
ATOM 16006 C C . GLN A 1 52 ? -27.888 -23.216 6.450 1.00 0.00 52 GLN A C 13
ATOM 16007 O O . GLN A 1 52 ? -28.695 -23.775 7.195 1.00 0.00 52 GLN A O 13
ATOM 16021 N N . LEU A 1 53 ? -26.581 -23.199 6.683 1.00 0.00 53 LEU A N 13
ATOM 16022 C CA . LEU A 1 53 ? -26.003 -23.849 7.854 1.00 0.00 53 LEU A CA 13
ATOM 16023 C C . LEU A 1 53 ? -26.648 -23.333 9.137 1.00 0.00 53 LEU A C 13
ATOM 16024 O O . LEU A 1 53 ? -26.946 -22.144 9.261 1.00 0.00 53 LEU A O 13
ATOM 16040 N N . THR A 1 54 ? -26.859 -24.234 10.091 1.00 0.00 54 THR A N 13
ATOM 16041 C CA . THR A 1 54 ? -27.467 -23.870 11.365 1.00 0.00 54 THR A CA 13
ATOM 16042 C C . THR A 1 54 ? -26.436 -23.877 12.488 1.00 0.00 54 THR A C 13
ATOM 16043 O O . THR A 1 54 ? -25.241 -24.038 12.244 1.00 0.00 54 THR A O 13
ATOM 16054 N N . GLU A 1 55 ? -26.908 -23.702 13.719 1.00 0.00 55 GLU A N 13
ATOM 16055 C CA . GLU A 1 55 ? -26.025 -23.688 14.879 1.00 0.00 55 GLU A CA 13
ATOM 16056 C C . GLU A 1 55 ? -25.843 -25.095 15.442 1.00 0.00 55 GLU A C 13
ATOM 16057 O O . GLU A 1 55 ? -24.775 -25.440 15.945 1.00 0.00 55 GLU A O 13
ATOM 16069 N N . GLU A 1 56 ? -26.896 -25.902 15.352 1.00 0.00 56 GLU A N 13
ATOM 16070 C CA . GLU A 1 56 ? -26.853 -27.271 15.853 1.00 0.00 56 GLU A CA 13
ATOM 16071 C C . GLU A 1 56 ? -25.925 -28.133 15.002 1.00 0.00 56 GLU A C 13
ATOM 16072 O O . GLU A 1 56 ? -25.226 -29.006 15.518 1.00 0.00 56 GLU A O 13
ATOM 16084 N N . ILE A 1 57 ? -25.924 -27.881 13.698 1.00 0.00 57 ILE A N 13
ATOM 16085 C CA . ILE A 1 57 ? -25.081 -28.633 12.776 1.00 0.00 57 ILE A CA 13
ATOM 16086 C C . ILE A 1 57 ? -23.615 -28.244 12.929 1.00 0.00 57 ILE A C 13
ATOM 16087 O O . ILE A 1 57 ? -22.722 -29.084 12.806 1.00 0.00 57 ILE A O 13
ATOM 16103 N N . LEU A 1 58 ? -23.373 -26.966 13.201 1.00 0.00 58 LEU A N 13
ATOM 16104 C CA . LEU A 1 58 ? -22.014 -26.465 13.374 1.00 0.00 58 LEU A CA 13
ATOM 16105 C C . LEU A 1 58 ? -21.364 -27.070 14.614 1.00 0.00 58 LEU A C 13
ATOM 16106 O O . LEU A 1 58 ? -20.142 -27.193 14.689 1.00 0.00 58 LEU A O 13
ATOM 16122 N N . SER A 1 59 ? -22.190 -27.447 15.585 1.00 0.00 59 SER A N 13
ATOM 16123 C CA . SER A 1 59 ? -21.696 -28.038 16.823 1.00 0.00 59 SER A CA 13
ATOM 16124 C C . SER A 1 59 ? -21.788 -29.560 16.773 1.00 0.00 59 SER A C 13
ATOM 16125 O O . SER A 1 59 ? -21.026 -30.260 17.439 1.00 0.00 59 SER A O 13
ATOM 16133 N N . GLU A 1 60 ? -22.727 -30.064 15.978 1.00 0.00 60 GLU A N 13
ATOM 16134 C CA . GLU A 1 60 ? -22.919 -31.503 15.842 1.00 0.00 60 GLU A CA 13
ATOM 16135 C C . GLU A 1 60 ? -21.911 -32.096 14.861 1.00 0.00 60 GLU A C 13
ATOM 16136 O O . GLU A 1 60 ? -21.157 -33.007 15.204 1.00 0.00 60 GLU A O 13
ATOM 16148 N N . ASP A 1 61 ? -21.906 -31.574 13.640 1.00 0.00 61 ASP A N 13
ATOM 16149 C CA . ASP A 1 61 ? -20.992 -32.050 12.609 1.00 0.00 61 ASP A CA 13
ATOM 16150 C C . ASP A 1 61 ? -19.626 -31.384 12.743 1.00 0.00 61 ASP A C 13
ATOM 16151 O O . ASP A 1 61 ? -18.658 -32.009 13.177 1.00 0.00 61 ASP A O 13
ATOM 16160 N N . PHE A 1 62 ? -19.555 -30.111 12.366 1.00 0.00 62 PHE A N 13
ATOM 16161 C CA . PHE A 1 62 ? -18.307 -29.360 12.442 1.00 0.00 62 PHE A CA 13
ATOM 16162 C C . PHE A 1 62 ? -17.695 -29.463 13.836 1.00 0.00 62 PHE A C 13
ATOM 16163 O O . PHE A 1 62 ? -16.477 -29.569 13.986 1.00 0.00 62 PHE A O 13
ATOM 16180 N N . LYS A 1 63 ? -18.548 -29.430 14.854 1.00 0.00 63 LYS A N 13
ATOM 16181 C CA . LYS A 1 63 ? -18.094 -29.520 16.237 1.00 0.00 63 LYS A CA 13
ATOM 16182 C C . LYS A 1 63 ? -17.102 -28.405 16.557 1.00 0.00 63 LYS A C 13
ATOM 16183 O O . LYS A 1 63 ? -16.219 -28.570 17.400 1.00 0.00 63 LYS A O 13
ATOM 16202 N N . LEU A 1 64 ? -17.255 -27.272 15.882 1.00 0.00 64 LEU A N 13
ATOM 16203 C CA . LEU A 1 64 ? -16.374 -26.129 16.096 1.00 0.00 64 LEU A CA 13
ATOM 16204 C C . LEU A 1 64 ? -16.473 -25.626 17.533 1.00 0.00 64 LEU A C 13
ATOM 16205 O O . LEU A 1 64 ? -17.437 -25.922 18.239 1.00 0.00 64 LEU A O 13
ATOM 16221 N N . SER A 1 65 ? -15.471 -24.863 17.958 1.00 0.00 65 SER A N 13
ATOM 16222 C CA . SER A 1 65 ? -15.445 -24.320 19.311 1.00 0.00 65 SER A CA 13
ATOM 16223 C C . SER A 1 65 ? -16.670 -23.449 19.571 1.00 0.00 65 SER A C 13
ATOM 16224 O O . SER A 1 65 ? -17.284 -22.927 18.641 1.00 0.00 65 SER A O 13
ATOM 16232 N N . LYS A 1 66 ? -17.021 -23.297 20.844 1.00 0.00 66 LYS A N 13
ATOM 16233 C CA . LYS A 1 66 ? -18.172 -22.489 21.229 1.00 0.00 66 LYS A CA 13
ATOM 16234 C C . LYS A 1 66 ? -18.054 -21.074 20.672 1.00 0.00 66 LYS A C 13
ATOM 16235 O O . LYS A 1 66 ? -19.015 -20.528 20.127 1.00 0.00 66 LYS A O 13
ATOM 16254 N N . LEU A 1 67 ? -16.872 -20.485 20.811 1.00 0.00 67 LEU A N 13
ATOM 16255 C CA . LEU A 1 67 ? -16.628 -19.133 20.319 1.00 0.00 67 LEU A CA 13
ATOM 16256 C C . LEU A 1 67 ? -16.659 -19.094 18.795 1.00 0.00 67 LEU A C 13
ATOM 16257 O O . LEU A 1 67 ? -16.950 -18.058 18.198 1.00 0.00 67 LEU A O 13
ATOM 16273 N N . GLN A 1 68 ? -16.361 -20.230 18.172 1.00 0.00 68 GLN A N 13
ATOM 16274 C CA . GLN A 1 68 ? -16.357 -20.325 16.717 1.00 0.00 68 GLN A CA 13
ATOM 16275 C C . GLN A 1 68 ? -17.780 -20.320 16.168 1.00 0.00 68 GLN A C 13
ATOM 16276 O O . GLN A 1 68 ? -18.160 -19.429 15.408 1.00 0.00 68 GLN A O 13
ATOM 16290 N N . VAL A 1 69 ? -18.562 -21.322 16.556 1.00 0.00 69 VAL A N 13
ATOM 16291 C CA . VAL A 1 69 ? -19.943 -21.433 16.102 1.00 0.00 69 VAL A CA 13
ATOM 16292 C C . VAL A 1 69 ? -20.712 -20.143 16.362 1.00 0.00 69 VAL A C 13
ATOM 16293 O O . VAL A 1 69 ? -21.654 -19.813 15.641 1.00 0.00 69 VAL A O 13
ATOM 16306 N N . LYS A 1 70 ? -20.305 -19.415 17.396 1.00 0.00 70 LYS A N 13
ATOM 16307 C CA . LYS A 1 70 ? -20.953 -18.159 17.752 1.00 0.00 70 LYS A CA 13
ATOM 16308 C C . LYS A 1 70 ? -20.676 -17.087 16.702 1.00 0.00 70 LYS A C 13
ATOM 16309 O O . LYS A 1 70 ? -21.599 -16.466 16.174 1.00 0.00 70 LYS A O 13
ATOM 16328 N N . LYS A 1 71 ? -19.399 -16.876 16.402 1.00 0.00 71 LYS A N 13
ATOM 16329 C CA . LYS A 1 71 ? -18.999 -15.882 15.414 1.00 0.00 71 LYS A CA 13
ATOM 16330 C C . LYS A 1 71 ? -19.584 -16.210 14.044 1.00 0.00 71 LYS A C 13
ATOM 16331 O O . LYS A 1 71 ? -19.929 -15.313 13.274 1.00 0.00 71 LYS A O 13
ATOM 16350 N N . ILE A 1 72 ? -19.694 -17.501 13.747 1.00 0.00 72 ILE A N 13
ATOM 16351 C CA . ILE A 1 72 ? -20.240 -17.947 12.471 1.00 0.00 72 ILE A CA 13
ATOM 16352 C C . ILE A 1 72 ? -21.739 -17.679 12.391 1.00 0.00 72 ILE A C 13
ATOM 16353 O O . ILE A 1 72 ? -22.230 -17.129 11.406 1.00 0.00 72 ILE A O 13
ATOM 16369 N N . MET A 1 73 ? -22.461 -18.070 13.436 1.00 0.00 73 MET A N 13
ATOM 16370 C CA . MET A 1 73 ? -23.905 -17.869 13.485 1.00 0.00 73 MET A CA 13
ATOM 16371 C C . MET A 1 73 ? -24.258 -16.403 13.255 1.00 0.00 73 MET A C 13
ATOM 16372 O O . MET A 1 73 ? -25.025 -16.075 12.350 1.00 0.00 73 MET A O 13
ATOM 16386 N N . GLN A 1 74 ? -23.694 -15.527 14.080 1.00 0.00 74 GLN A N 13
ATOM 16387 C CA . GLN A 1 74 ? -23.951 -14.096 13.966 1.00 0.00 74 GLN A CA 13
ATOM 16388 C C . GLN A 1 74 ? -23.640 -13.598 12.559 1.00 0.00 74 GLN A C 13
ATOM 16389 O O . GLN A 1 74 ? -24.269 -12.660 12.068 1.00 0.00 74 GLN A O 13
ATOM 16403 N N . PHE A 1 75 ? -22.665 -14.230 11.914 1.00 0.00 75 PHE A N 13
ATOM 16404 C CA . PHE A 1 75 ? -22.269 -13.850 10.563 1.00 0.00 75 PHE A CA 13
ATOM 16405 C C . PHE A 1 75 ? -23.370 -14.182 9.560 1.00 0.00 75 PHE A C 13
ATOM 16406 O O . PHE A 1 75 ? -23.594 -13.443 8.601 1.00 0.00 75 PHE A O 13
ATOM 16423 N N . ILE A 1 76 ? -24.054 -15.298 9.789 1.00 0.00 76 ILE A N 13
ATOM 16424 C CA . ILE A 1 76 ? -25.132 -15.728 8.907 1.00 0.00 76 ILE A CA 13
ATOM 16425 C C . ILE A 1 76 ? -26.350 -14.822 9.045 1.00 0.00 76 ILE A C 13
ATOM 16426 O O . ILE A 1 76 ? -26.751 -14.154 8.092 1.00 0.00 76 ILE A O 13
ATOM 16442 N N . ASN A 1 77 ? -26.934 -14.802 10.239 1.00 0.00 77 ASN A N 13
ATOM 16443 C CA . ASN A 1 77 ? -28.107 -13.976 10.502 1.00 0.00 77 ASN A CA 13
ATOM 16444 C C . ASN A 1 77 ? -27.812 -12.507 10.218 1.00 0.00 77 ASN A C 13
ATOM 16445 O O . ASN A 1 77 ? -28.507 -11.864 9.433 1.00 0.00 77 ASN A O 13
ATOM 16456 N N . GLY A 1 78 ? -26.775 -11.981 10.863 1.00 0.00 78 GLY A N 13
ATOM 16457 C CA . GLY A 1 78 ? -26.406 -10.591 10.665 1.00 0.00 78 GLY A CA 13
ATOM 16458 C C . GLY A 1 78 ? -27.406 -9.633 11.280 1.00 0.00 78 GLY A C 13
ATOM 16459 O O . GLY A 1 78 ? -27.710 -8.588 10.704 1.00 0.00 78 GLY A O 13
ATOM 16463 N N . SER A 1 79 ? -27.921 -9.989 12.453 1.00 0.00 79 SER A N 13
ATOM 16464 C CA . SER A 1 79 ? -28.898 -9.155 13.143 1.00 0.00 79 SER A CA 13
ATOM 16465 C C . SER A 1 79 ? -28.259 -8.441 14.330 1.00 0.00 79 SER A C 13
ATOM 16466 O O . SER A 1 79 ? -27.561 -9.054 15.136 1.00 0.00 79 SER A O 13
ATOM 16474 N N . GLY A 1 80 ? -28.505 -7.138 14.431 1.00 0.00 80 GLY A N 13
ATOM 16475 C CA . GLY A 1 80 ? -27.948 -6.360 15.522 1.00 0.00 80 GLY A CA 13
ATOM 16476 C C . GLY A 1 80 ? -27.803 -4.892 15.172 1.00 0.00 80 GLY A C 13
ATOM 16477 O O . GLY A 1 80 ? -28.126 -4.461 14.065 1.00 0.00 80 GLY A O 13
ATOM 16481 N N . PRO A 1 81 ? -27.307 -4.097 16.132 1.00 0.00 81 PRO A N 13
ATOM 16482 C CA . PRO A 1 81 ? -27.110 -2.657 15.943 1.00 0.00 81 PRO A CA 13
ATOM 16483 C C . PRO A 1 81 ? -25.979 -2.349 14.968 1.00 0.00 81 PRO A C 13
ATOM 16484 O O . PRO A 1 81 ? -24.827 -2.186 15.370 1.00 0.00 81 PRO A O 13
ATOM 16495 N N . SER A 1 82 ? -26.315 -2.271 13.684 1.00 0.00 82 SER A N 13
ATOM 16496 C CA . SER A 1 82 ? -25.327 -1.986 12.651 1.00 0.00 82 SER A CA 13
ATOM 16497 C C . SER A 1 82 ? -25.910 -1.071 11.578 1.00 0.00 82 SER A C 13
ATOM 16498 O O . SER A 1 82 ? -26.937 -1.380 10.974 1.00 0.00 82 SER A O 13
ATOM 16506 N N . SER A 1 83 ? -25.247 0.058 11.348 1.00 0.00 83 SER A N 13
ATOM 16507 C CA . SER A 1 83 ? -25.701 1.021 10.351 1.00 0.00 83 SER A CA 13
ATOM 16508 C C . SER A 1 83 ? -25.626 0.427 8.948 1.00 0.00 83 SER A C 13
ATOM 16509 O O . SER A 1 83 ? -24.750 -0.384 8.651 1.00 0.00 83 SER A O 13
ATOM 16517 N N . GLY A 1 84 ? -26.554 0.836 8.089 1.00 0.00 84 GLY A N 13
ATOM 16518 C CA . GLY A 1 84 ? -26.577 0.335 6.727 1.00 0.00 84 GLY A CA 13
ATOM 16519 C C . GLY A 1 84 ? -25.300 0.647 5.973 1.00 0.00 84 GLY A C 13
ATOM 16520 O O . GLY A 1 84 ? -24.670 1.678 6.206 1.00 0.00 84 GLY A O 13
ATOM 16524 N N . GLY A 1 1 ? -4.838 12.267 -7.632 1.00 0.00 1 GLY A N 14
ATOM 16525 C CA . GLY A 1 1 ? -5.646 12.452 -8.823 1.00 0.00 1 GLY A CA 14
ATOM 16526 C C . GLY A 1 1 ? -7.036 11.865 -8.677 1.00 0.00 1 GLY A C 14
ATOM 16527 O O . GLY A 1 1 ? -7.689 12.046 -7.650 1.00 0.00 1 GLY A O 14
ATOM 16531 N N . SER A 1 2 ? -7.491 11.161 -9.709 1.00 0.00 2 SER A N 14
ATOM 16532 C CA . SER A 1 2 ? -8.815 10.550 -9.693 1.00 0.00 2 SER A CA 14
ATOM 16533 C C . SER A 1 2 ? -8.785 9.207 -8.970 1.00 0.00 2 SER A C 14
ATOM 16534 O O . SER A 1 2 ? -9.321 9.070 -7.870 1.00 0.00 2 SER A O 14
ATOM 16542 N N . SER A 1 3 ? -8.155 8.219 -9.596 1.00 0.00 3 SER A N 14
ATOM 16543 C CA . SER A 1 3 ? -8.058 6.885 -9.015 1.00 0.00 3 SER A CA 14
ATOM 16544 C C . SER A 1 3 ? -7.329 6.928 -7.675 1.00 0.00 3 SER A C 14
ATOM 16545 O O . SER A 1 3 ? -6.195 7.395 -7.588 1.00 0.00 3 SER A O 14
ATOM 16553 N N . GLY A 1 4 ? -7.991 6.435 -6.633 1.00 0.00 4 GLY A N 14
ATOM 16554 C CA . GLY A 1 4 ? -7.392 6.426 -5.311 1.00 0.00 4 GLY A CA 14
ATOM 16555 C C . GLY A 1 4 ? -8.194 5.609 -4.317 1.00 0.00 4 GLY A C 14
ATOM 16556 O O . GLY A 1 4 ? -8.862 4.645 -4.690 1.00 0.00 4 GLY A O 14
ATOM 16560 N N . SER A 1 5 ? -8.126 5.994 -3.046 1.00 0.00 5 SER A N 14
ATOM 16561 C CA . SER A 1 5 ? -8.847 5.287 -1.994 1.00 0.00 5 SER A CA 14
ATOM 16562 C C . SER A 1 5 ? -8.411 3.826 -1.924 1.00 0.00 5 SER A C 14
ATOM 16563 O O . SER A 1 5 ? -7.448 3.423 -2.575 1.00 0.00 5 SER A O 14
ATOM 16571 N N . SER A 1 6 ? -9.129 3.039 -1.129 1.00 0.00 6 SER A N 14
ATOM 16572 C CA . SER A 1 6 ? -8.815 1.624 -0.970 1.00 0.00 6 SER A CA 14
ATOM 16573 C C . SER A 1 6 ? -9.955 0.753 -1.489 1.00 0.00 6 SER A C 14
ATOM 16574 O O . SER A 1 6 ? -9.771 -0.049 -2.403 1.00 0.00 6 SER A O 14
ATOM 16582 N N . GLY A 1 7 ? -11.134 0.917 -0.897 1.00 0.00 7 GLY A N 14
ATOM 16583 C CA . GLY A 1 7 ? -12.287 0.140 -1.311 1.00 0.00 7 GLY A CA 14
ATOM 16584 C C . GLY A 1 7 ? -12.162 -1.325 -0.942 1.00 0.00 7 GLY A C 14
ATOM 16585 O O . GLY A 1 7 ? -12.021 -2.194 -1.803 1.00 0.00 7 GLY A O 14
ATOM 16589 N N . PRO A 1 8 ? -12.211 -1.616 0.366 1.00 0.00 8 PRO A N 14
ATOM 16590 C CA . PRO A 1 8 ? -12.103 -2.985 0.877 1.00 0.00 8 PRO A CA 14
ATOM 16591 C C . PRO A 1 8 ? -13.330 -3.827 0.543 1.00 0.00 8 PRO A C 14
ATOM 16592 O O . PRO A 1 8 ? -14.454 -3.471 0.898 1.00 0.00 8 PRO A O 14
ATOM 16603 N N . TRP A 1 9 ? -13.108 -4.944 -0.139 1.00 0.00 9 TRP A N 14
ATOM 16604 C CA . TRP A 1 9 ? -14.196 -5.837 -0.520 1.00 0.00 9 TRP A CA 14
ATOM 16605 C C . TRP A 1 9 ? -14.898 -6.396 0.713 1.00 0.00 9 TRP A C 14
ATOM 16606 O O . TRP A 1 9 ? -14.269 -6.625 1.745 1.00 0.00 9 TRP A O 14
ATOM 16627 N N . GLN A 1 10 ? -16.204 -6.613 0.597 1.00 0.00 10 GLN A N 14
ATOM 16628 C CA . GLN A 1 10 ? -16.991 -7.145 1.704 1.00 0.00 10 GLN A CA 14
ATOM 16629 C C . GLN A 1 10 ? -18.090 -8.071 1.194 1.00 0.00 10 GLN A C 14
ATOM 16630 O O . GLN A 1 10 ? -18.513 -7.998 0.040 1.00 0.00 10 GLN A O 14
ATOM 16644 N N . PRO A 1 11 ? -18.566 -8.965 2.074 1.00 0.00 11 PRO A N 14
ATOM 16645 C CA . PRO A 1 11 ? -19.623 -9.923 1.736 1.00 0.00 11 PRO A CA 14
ATOM 16646 C C . PRO A 1 11 ? -20.977 -9.248 1.541 1.00 0.00 11 PRO A C 14
ATOM 16647 O O . PRO A 1 11 ? -21.271 -8.210 2.134 1.00 0.00 11 PRO A O 14
ATOM 16658 N N . PRO A 1 12 ? -21.822 -9.849 0.690 1.00 0.00 12 PRO A N 14
ATOM 16659 C CA . PRO A 1 12 ? -23.159 -9.323 0.398 1.00 0.00 12 PRO A CA 14
ATOM 16660 C C . PRO A 1 12 ? -24.105 -9.455 1.586 1.00 0.00 12 PRO A C 14
ATOM 16661 O O . PRO A 1 12 ? -23.760 -10.055 2.604 1.00 0.00 12 PRO A O 14
ATOM 16672 N N . ALA A 1 13 ? -25.301 -8.892 1.450 1.00 0.00 13 ALA A N 14
ATOM 16673 C CA . ALA A 1 13 ? -26.299 -8.949 2.511 1.00 0.00 13 ALA A CA 14
ATOM 16674 C C . ALA A 1 13 ? -27.273 -10.100 2.287 1.00 0.00 13 ALA A C 14
ATOM 16675 O O . ALA A 1 13 ? -28.429 -10.038 2.705 1.00 0.00 13 ALA A O 14
ATOM 16682 N N . ASP A 1 14 ? -26.799 -11.150 1.624 1.00 0.00 14 ASP A N 14
ATOM 16683 C CA . ASP A 1 14 ? -27.629 -12.316 1.344 1.00 0.00 14 ASP A CA 14
ATOM 16684 C C . ASP A 1 14 ? -26.826 -13.604 1.497 1.00 0.00 14 ASP A C 14
ATOM 16685 O O . ASP A 1 14 ? -27.304 -14.582 2.071 1.00 0.00 14 ASP A O 14
ATOM 16694 N N . LEU A 1 15 ? -25.603 -13.597 0.977 1.00 0.00 15 LEU A N 14
ATOM 16695 C CA . LEU A 1 15 ? -24.732 -14.765 1.054 1.00 0.00 15 LEU A CA 14
ATOM 16696 C C . LEU A 1 15 ? -25.411 -15.990 0.450 1.00 0.00 15 LEU A C 14
ATOM 16697 O O . LEU A 1 15 ? -25.255 -17.106 0.945 1.00 0.00 15 LEU A O 14
ATOM 16713 N N . SER A 1 16 ? -26.162 -15.774 -0.625 1.00 0.00 16 SER A N 14
ATOM 16714 C CA . SER A 1 16 ? -26.866 -16.861 -1.297 1.00 0.00 16 SER A CA 14
ATOM 16715 C C . SER A 1 16 ? -26.370 -17.024 -2.730 1.00 0.00 16 SER A C 14
ATOM 16716 O O . SER A 1 16 ? -27.109 -17.471 -3.607 1.00 0.00 16 SER A O 14
ATOM 16724 N N . GLY A 1 17 ? -25.113 -16.658 -2.961 1.00 0.00 17 GLY A N 14
ATOM 16725 C CA . GLY A 1 17 ? -24.539 -16.771 -4.289 1.00 0.00 17 GLY A CA 14
ATOM 16726 C C . GLY A 1 17 ? -23.030 -16.628 -4.283 1.00 0.00 17 GLY A C 14
ATOM 16727 O O . GLY A 1 17 ? -22.440 -16.150 -5.253 1.00 0.00 17 GLY A O 14
ATOM 16731 N N . LEU A 1 18 ? -22.403 -17.042 -3.187 1.00 0.00 18 LEU A N 14
ATOM 16732 C CA . LEU A 1 18 ? -20.952 -16.956 -3.058 1.00 0.00 18 LEU A CA 14
ATOM 16733 C C . LEU A 1 18 ? -20.301 -18.311 -3.320 1.00 0.00 18 LEU A C 14
ATOM 16734 O O . LEU A 1 18 ? -20.770 -19.340 -2.833 1.00 0.00 18 LEU A O 14
ATOM 16750 N N . SER A 1 19 ? -19.218 -18.302 -4.090 1.00 0.00 19 SER A N 14
ATOM 16751 C CA . SER A 1 19 ? -18.503 -19.530 -4.417 1.00 0.00 19 SER A CA 14
ATOM 16752 C C . SER A 1 19 ? -17.756 -20.065 -3.200 1.00 0.00 19 SER A C 14
ATOM 16753 O O . SER A 1 19 ? -17.536 -19.343 -2.226 1.00 0.00 19 SER A O 14
ATOM 16761 N N . ILE A 1 20 ? -17.368 -21.334 -3.262 1.00 0.00 20 ILE A N 14
ATOM 16762 C CA . ILE A 1 20 ? -16.645 -21.967 -2.166 1.00 0.00 20 ILE A CA 14
ATOM 16763 C C . ILE A 1 20 ? -15.420 -21.148 -1.771 1.00 0.00 20 ILE A C 14
ATOM 16764 O O . ILE A 1 20 ? -15.010 -21.148 -0.611 1.00 0.00 20 ILE A O 14
ATOM 16780 N N . GLU A 1 21 ? -14.842 -20.451 -2.744 1.00 0.00 21 GLU A N 14
ATOM 16781 C CA . GLU A 1 21 ? -13.665 -19.628 -2.498 1.00 0.00 21 GLU A CA 14
ATOM 16782 C C . GLU A 1 21 ? -14.052 -18.310 -1.834 1.00 0.00 21 GLU A C 14
ATOM 16783 O O . GLU A 1 21 ? -13.376 -17.843 -0.917 1.00 0.00 21 GLU A O 14
ATOM 16795 N N . GLU A 1 22 ? -15.144 -17.715 -2.305 1.00 0.00 22 GLU A N 14
ATOM 16796 C CA . GLU A 1 22 ? -15.620 -16.450 -1.758 1.00 0.00 22 GLU A CA 14
ATOM 16797 C C . GLU A 1 22 ? -15.872 -16.567 -0.257 1.00 0.00 22 GLU A C 14
ATOM 16798 O O . GLU A 1 22 ? -15.600 -15.638 0.504 1.00 0.00 22 GLU A O 14
ATOM 16810 N N . VAL A 1 23 ? -16.396 -17.715 0.161 1.00 0.00 23 VAL A N 14
ATOM 16811 C CA . VAL A 1 23 ? -16.685 -17.955 1.570 1.00 0.00 23 VAL A CA 14
ATOM 16812 C C . VAL A 1 23 ? -15.433 -17.790 2.424 1.00 0.00 23 VAL A C 14
ATOM 16813 O O . VAL A 1 23 ? -15.494 -17.278 3.542 1.00 0.00 23 VAL A O 14
ATOM 16826 N N . SER A 1 24 ? -14.297 -18.228 1.890 1.00 0.00 24 SER A N 14
ATOM 16827 C CA . SER A 1 24 ? -13.030 -18.133 2.605 1.00 0.00 24 SER A CA 14
ATOM 16828 C C . SER A 1 24 ? -12.780 -16.704 3.079 1.00 0.00 24 SER A C 14
ATOM 16829 O O . SER A 1 24 ? -12.213 -16.483 4.149 1.00 0.00 24 SER A O 14
ATOM 16837 N N . LYS A 1 25 ? -13.206 -15.737 2.274 1.00 0.00 25 LYS A N 14
ATOM 16838 C CA . LYS A 1 25 ? -13.031 -14.329 2.609 1.00 0.00 25 LYS A CA 14
ATOM 16839 C C . LYS A 1 25 ? -14.184 -13.828 3.472 1.00 0.00 25 LYS A C 14
ATOM 16840 O O . LYS A 1 25 ? -14.016 -12.915 4.281 1.00 0.00 25 LYS A O 14
ATOM 16859 N N . SER A 1 26 ? -15.355 -14.431 3.296 1.00 0.00 26 SER A N 14
ATOM 16860 C CA . SER A 1 26 ? -16.537 -14.044 4.058 1.00 0.00 26 SER A CA 14
ATOM 16861 C C . SER A 1 26 ? -16.252 -14.074 5.556 1.00 0.00 26 SER A C 14
ATOM 16862 O O . SER A 1 26 ? -16.771 -13.256 6.316 1.00 0.00 26 SER A O 14
ATOM 16870 N N . LEU A 1 27 ? -15.422 -15.023 5.975 1.00 0.00 27 LEU A N 14
ATOM 16871 C CA . LEU A 1 27 ? -15.066 -15.162 7.383 1.00 0.00 27 LEU A CA 14
ATOM 16872 C C . LEU A 1 27 ? -14.003 -14.142 7.778 1.00 0.00 27 LEU A C 14
ATOM 16873 O O . LEU A 1 27 ? -13.971 -13.673 8.916 1.00 0.00 27 LEU A O 14
ATOM 16889 N N . ARG A 1 28 ? -13.136 -13.800 6.831 1.00 0.00 28 ARG A N 14
ATOM 16890 C CA . ARG A 1 28 ? -12.073 -12.835 7.080 1.00 0.00 28 ARG A CA 14
ATOM 16891 C C . ARG A 1 28 ? -12.644 -11.520 7.604 1.00 0.00 28 ARG A C 14
ATOM 16892 O O . ARG A 1 28 ? -11.973 -10.785 8.328 1.00 0.00 28 ARG A O 14
ATOM 16913 N N . PHE A 1 29 ? -13.886 -11.231 7.233 1.00 0.00 29 PHE A N 14
ATOM 16914 C CA . PHE A 1 29 ? -14.548 -10.005 7.664 1.00 0.00 29 PHE A CA 14
ATOM 16915 C C . PHE A 1 29 ? -14.542 -9.890 9.186 1.00 0.00 29 PHE A C 14
ATOM 16916 O O . PHE A 1 29 ? -14.330 -8.809 9.736 1.00 0.00 29 PHE A O 14
ATOM 16933 N N . ILE A 1 30 ? -14.776 -11.012 9.859 1.00 0.00 30 ILE A N 14
ATOM 16934 C CA . ILE A 1 30 ? -14.797 -11.037 11.316 1.00 0.00 30 ILE A CA 14
ATOM 16935 C C . ILE A 1 30 ? -13.447 -11.469 11.878 1.00 0.00 30 ILE A C 14
ATOM 16936 O O . ILE A 1 30 ? -13.065 -11.075 12.979 1.00 0.00 30 ILE A O 14
ATOM 16952 N N . GLY A 1 31 ? -12.726 -12.282 11.112 1.00 0.00 31 GLY A N 14
ATOM 16953 C CA . GLY A 1 31 ? -11.425 -12.754 11.549 1.00 0.00 31 GLY A CA 14
ATOM 16954 C C . GLY A 1 31 ? -11.509 -14.055 12.321 1.00 0.00 31 GLY A C 14
ATOM 16955 O O . GLY A 1 31 ? -11.749 -14.055 13.529 1.00 0.00 31 GLY A O 14
ATOM 16959 N N . LEU A 1 32 ? -11.312 -15.169 11.624 1.00 0.00 32 LEU A N 14
ATOM 16960 C CA . LEU A 1 32 ? -11.369 -16.484 12.251 1.00 0.00 32 LEU A CA 14
ATOM 16961 C C . LEU A 1 32 ? -10.046 -17.225 12.085 1.00 0.00 32 LEU A C 14
ATOM 16962 O O . LEU A 1 32 ? -9.101 -16.702 11.493 1.00 0.00 32 LEU A O 14
ATOM 16978 N N . SER A 1 33 ? -9.986 -18.445 12.608 1.00 0.00 33 SER A N 14
ATOM 16979 C CA . SER A 1 33 ? -8.778 -19.257 12.518 1.00 0.00 33 SER A CA 14
ATOM 16980 C C . SER A 1 33 ? -8.552 -19.738 11.088 1.00 0.00 33 SER A C 14
ATOM 16981 O O . SER A 1 33 ? -9.502 -20.040 10.366 1.00 0.00 33 SER A O 14
ATOM 16989 N N . GLU A 1 34 ? -7.286 -19.807 10.687 1.00 0.00 34 GLU A N 14
ATOM 16990 C CA . GLU A 1 34 ? -6.935 -20.251 9.343 1.00 0.00 34 GLU A CA 14
ATOM 16991 C C . GLU A 1 34 ? -7.479 -21.651 9.073 1.00 0.00 34 GLU A C 14
ATOM 16992 O O . GLU A 1 34 ? -7.835 -21.982 7.942 1.00 0.00 34 GLU A O 14
ATOM 17004 N N . ASP A 1 35 ? -7.540 -22.468 10.118 1.00 0.00 35 ASP A N 14
ATOM 17005 C CA . ASP A 1 35 ? -8.041 -23.832 9.995 1.00 0.00 35 ASP A CA 14
ATOM 17006 C C . ASP A 1 35 ? -9.540 -23.837 9.714 1.00 0.00 35 ASP A C 14
ATOM 17007 O O . ASP A 1 35 ? -10.038 -24.670 8.957 1.00 0.00 35 ASP A O 14
ATOM 17016 N N . VAL A 1 36 ? -10.256 -22.901 10.331 1.00 0.00 36 VAL A N 14
ATOM 17017 C CA . VAL A 1 36 ? -11.698 -22.798 10.148 1.00 0.00 36 VAL A CA 14
ATOM 17018 C C . VAL A 1 36 ? -12.048 -22.508 8.693 1.00 0.00 36 VAL A C 14
ATOM 17019 O O . VAL A 1 36 ? -12.845 -23.221 8.082 1.00 0.00 36 VAL A O 14
ATOM 17032 N N . ILE A 1 37 ? -11.448 -21.457 8.144 1.00 0.00 37 ILE A N 14
ATOM 17033 C CA . ILE A 1 37 ? -11.695 -21.074 6.759 1.00 0.00 37 ILE A CA 14
ATOM 17034 C C . ILE A 1 37 ? -11.500 -22.258 5.818 1.00 0.00 37 ILE A C 14
ATOM 17035 O O . ILE A 1 37 ? -12.322 -22.504 4.935 1.00 0.00 37 ILE A O 14
ATOM 17051 N N . SER A 1 38 ? -10.408 -22.990 6.015 1.00 0.00 38 SER A N 14
ATOM 17052 C CA . SER A 1 38 ? -10.104 -24.148 5.182 1.00 0.00 38 SER A CA 14
ATOM 17053 C C . SER A 1 38 ? -11.043 -25.308 5.502 1.00 0.00 38 SER A C 14
ATOM 17054 O O . SER A 1 38 ? -11.304 -26.162 4.654 1.00 0.00 38 SER A O 14
ATOM 17062 N N . PHE A 1 39 ? -11.547 -25.332 6.731 1.00 0.00 39 PHE A N 14
ATOM 17063 C CA . PHE A 1 39 ? -12.456 -26.387 7.164 1.00 0.00 39 PHE A CA 14
ATOM 17064 C C . PHE A 1 39 ? -13.768 -26.326 6.389 1.00 0.00 39 PHE A C 14
ATOM 17065 O O . PHE A 1 39 ? -14.455 -27.336 6.228 1.00 0.00 39 PHE A O 14
ATOM 17082 N N . PHE A 1 40 ? -14.111 -25.135 5.910 1.00 0.00 40 PHE A N 14
ATOM 17083 C CA . PHE A 1 40 ? -15.342 -24.941 5.152 1.00 0.00 40 PHE A CA 14
ATOM 17084 C C . PHE A 1 40 ? -15.154 -25.353 3.695 1.00 0.00 40 PHE A C 14
ATOM 17085 O O . PHE A 1 40 ? -15.888 -26.195 3.177 1.00 0.00 40 PHE A O 14
ATOM 17102 N N . VAL A 1 41 ? -14.167 -24.751 3.039 1.00 0.00 41 VAL A N 14
ATOM 17103 C CA . VAL A 1 41 ? -13.882 -25.055 1.642 1.00 0.00 41 VAL A CA 14
ATOM 17104 C C . VAL A 1 41 ? -13.666 -26.550 1.437 1.00 0.00 41 VAL A C 14
ATOM 17105 O O . VAL A 1 41 ? -14.203 -27.144 0.502 1.00 0.00 41 VAL A O 14
ATOM 17118 N N . THR A 1 42 ? -12.875 -27.155 2.319 1.00 0.00 42 THR A N 14
ATOM 17119 C CA . THR A 1 42 ? -12.587 -28.581 2.235 1.00 0.00 42 THR A CA 14
ATOM 17120 C C . THR A 1 42 ? -13.862 -29.407 2.361 1.00 0.00 42 THR A C 14
ATOM 17121 O O . THR A 1 42 ? -13.934 -30.532 1.866 1.00 0.00 42 THR A O 14
ATOM 17132 N N . GLU A 1 43 ? -14.865 -28.842 3.026 1.00 0.00 43 GLU A N 14
ATOM 17133 C CA . GLU A 1 43 ? -16.137 -29.529 3.216 1.00 0.00 43 GLU A CA 14
ATOM 17134 C C . GLU A 1 43 ? -17.148 -29.105 2.154 1.00 0.00 43 GLU A C 14
ATOM 17135 O O . GLU A 1 43 ? -18.358 -29.204 2.358 1.00 0.00 43 GLU A O 14
ATOM 17147 N N . LYS A 1 44 ? -16.643 -28.633 1.020 1.00 0.00 44 LYS A N 14
ATOM 17148 C CA . LYS A 1 44 ? -17.500 -28.194 -0.075 1.00 0.00 44 LYS A CA 14
ATOM 17149 C C . LYS A 1 44 ? -18.483 -27.128 0.397 1.00 0.00 44 LYS A C 14
ATOM 17150 O O . LYS A 1 44 ? -19.557 -26.960 -0.183 1.00 0.00 44 LYS A O 14
ATOM 17169 N N . ILE A 1 45 ? -18.110 -26.409 1.450 1.00 0.00 45 ILE A N 14
ATOM 17170 C CA . ILE A 1 45 ? -18.958 -25.358 1.997 1.00 0.00 45 ILE A CA 14
ATOM 17171 C C . ILE A 1 45 ? -18.887 -24.095 1.146 1.00 0.00 45 ILE A C 14
ATOM 17172 O O . ILE A 1 45 ? -17.811 -23.537 0.933 1.00 0.00 45 ILE A O 14
ATOM 17188 N N . ASP A 1 46 ? -20.041 -23.649 0.663 1.00 0.00 46 ASP A N 14
ATOM 17189 C CA . ASP A 1 46 ? -20.111 -22.449 -0.164 1.00 0.00 46 ASP A CA 14
ATOM 17190 C C . ASP A 1 46 ? -21.019 -21.402 0.474 1.00 0.00 46 ASP A C 14
ATOM 17191 O O . ASP A 1 46 ? -21.432 -21.541 1.624 1.00 0.00 46 ASP A O 14
ATOM 17200 N N . GLY A 1 47 ? -21.325 -20.352 -0.282 1.00 0.00 47 GLY A N 14
ATOM 17201 C CA . GLY A 1 47 ? -22.181 -19.296 0.226 1.00 0.00 47 GLY A CA 14
ATOM 17202 C C . GLY A 1 47 ? -23.551 -19.804 0.629 1.00 0.00 47 GLY A C 14
ATOM 17203 O O . GLY A 1 47 ? -23.956 -19.668 1.783 1.00 0.00 47 GLY A O 14
ATOM 17207 N N . ASN A 1 48 ? -24.268 -20.389 -0.325 1.00 0.00 48 ASN A N 14
ATOM 17208 C CA . ASN A 1 48 ? -25.602 -20.916 -0.064 1.00 0.00 48 ASN A CA 14
ATOM 17209 C C . ASN A 1 48 ? -25.578 -21.905 1.098 1.00 0.00 48 ASN A C 14
ATOM 17210 O O . ASN A 1 48 ? -26.561 -22.049 1.826 1.00 0.00 48 ASN A O 14
ATOM 17221 N N . LEU A 1 49 ? -24.449 -22.585 1.265 1.00 0.00 49 LEU A N 14
ATOM 17222 C CA . LEU A 1 49 ? -24.296 -23.561 2.338 1.00 0.00 49 LEU A CA 14
ATOM 17223 C C . LEU A 1 49 ? -24.120 -22.867 3.685 1.00 0.00 49 LEU A C 14
ATOM 17224 O O . LEU A 1 49 ? -24.709 -23.274 4.687 1.00 0.00 49 LEU A O 14
ATOM 17240 N N . LEU A 1 50 ? -23.307 -21.816 3.700 1.00 0.00 50 LEU A N 14
ATOM 17241 C CA . LEU A 1 50 ? -23.054 -21.062 4.924 1.00 0.00 50 LEU A CA 14
ATOM 17242 C C . LEU A 1 50 ? -24.359 -20.554 5.529 1.00 0.00 50 LEU A C 14
ATOM 17243 O O . LEU A 1 50 ? -24.610 -20.723 6.722 1.00 0.00 50 LEU A O 14
ATOM 17259 N N . VAL A 1 51 ? -25.188 -19.931 4.697 1.00 0.00 51 VAL A N 14
ATOM 17260 C CA . VAL A 1 51 ? -26.468 -19.400 5.149 1.00 0.00 51 VAL A CA 14
ATOM 17261 C C . VAL A 1 51 ? -27.404 -20.521 5.588 1.00 0.00 51 VAL A C 14
ATOM 17262 O O . VAL A 1 51 ? -28.286 -20.315 6.421 1.00 0.00 51 VAL A O 14
ATOM 17275 N N . GLN A 1 52 ? -27.204 -21.707 5.022 1.00 0.00 52 GLN A N 14
ATOM 17276 C CA . GLN A 1 52 ? -28.030 -22.861 5.356 1.00 0.00 52 GLN A CA 14
ATOM 17277 C C . GLN A 1 52 ? -27.583 -23.488 6.672 1.00 0.00 52 GLN A C 14
ATOM 17278 O O . GLN A 1 52 ? -28.382 -24.101 7.383 1.00 0.00 52 GLN A O 14
ATOM 17292 N N . LEU A 1 53 ? -26.303 -23.332 6.992 1.00 0.00 53 LEU A N 14
ATOM 17293 C CA . LEU A 1 53 ? -25.750 -23.883 8.224 1.00 0.00 53 LEU A CA 14
ATOM 17294 C C . LEU A 1 53 ? -26.392 -23.237 9.447 1.00 0.00 53 LEU A C 14
ATOM 17295 O O . LEU A 1 53 ? -26.590 -22.022 9.489 1.00 0.00 53 LEU A O 14
ATOM 17311 N N . THR A 1 54 ? -26.715 -24.057 10.442 1.00 0.00 54 THR A N 14
ATOM 17312 C CA . THR A 1 54 ? -27.334 -23.565 11.667 1.00 0.00 54 THR A CA 14
ATOM 17313 C C . THR A 1 54 ? -26.474 -23.884 12.884 1.00 0.00 54 THR A C 14
ATOM 17314 O O . THR A 1 54 ? -25.547 -24.690 12.806 1.00 0.00 54 THR A O 14
ATOM 17325 N N . GLU A 1 55 ? -26.787 -23.247 14.008 1.00 0.00 55 GLU A N 14
ATOM 17326 C CA . GLU A 1 55 ? -26.041 -23.463 15.242 1.00 0.00 55 GLU A CA 14
ATOM 17327 C C . GLU A 1 55 ? -26.095 -24.930 15.660 1.00 0.00 55 GLU A C 14
ATOM 17328 O O . GLU A 1 55 ? -25.185 -25.432 16.318 1.00 0.00 55 GLU A O 14
ATOM 17340 N N . GLU A 1 56 ? -27.169 -25.610 15.272 1.00 0.00 56 GLU A N 14
ATOM 17341 C CA . GLU A 1 56 ? -27.343 -27.019 15.608 1.00 0.00 56 GLU A CA 14
ATOM 17342 C C . GLU A 1 56 ? -26.433 -27.898 14.755 1.00 0.00 56 GLU A C 14
ATOM 17343 O O . GLU A 1 56 ? -25.775 -28.806 15.264 1.00 0.00 56 GLU A O 14
ATOM 17355 N N . ILE A 1 57 ? -26.402 -27.621 13.456 1.00 0.00 57 ILE A N 14
ATOM 17356 C CA . ILE A 1 57 ? -25.572 -28.386 12.533 1.00 0.00 57 ILE A CA 14
ATOM 17357 C C . ILE A 1 57 ? -24.094 -28.071 12.732 1.00 0.00 57 ILE A C 14
ATOM 17358 O O . ILE A 1 57 ? -23.227 -28.893 12.432 1.00 0.00 57 ILE A O 14
ATOM 17374 N N . LEU A 1 58 ? -23.812 -26.877 13.241 1.00 0.00 58 LEU A N 14
ATOM 17375 C CA . LEU A 1 58 ? -22.438 -26.453 13.483 1.00 0.00 58 LEU A CA 14
ATOM 17376 C C . LEU A 1 58 ? -21.897 -27.068 14.770 1.00 0.00 58 LEU A C 14
ATOM 17377 O O . LEU A 1 58 ? -20.692 -27.281 14.910 1.00 0.00 58 LEU A O 14
ATOM 17393 N N . SER A 1 59 ? -22.795 -27.352 15.707 1.00 0.00 59 SER A N 14
ATOM 17394 C CA . SER A 1 59 ? -22.408 -27.942 16.983 1.00 0.00 59 SER A CA 14
ATOM 17395 C C . SER A 1 59 ? -22.522 -29.462 16.937 1.00 0.00 59 SER A C 14
ATOM 17396 O O . SER A 1 59 ? -21.827 -30.170 17.665 1.00 0.00 59 SER A O 14
ATOM 17404 N N . GLU A 1 60 ? -23.405 -29.957 16.074 1.00 0.00 60 GLU A N 14
ATOM 17405 C CA . GLU A 1 60 ? -23.611 -31.394 15.933 1.00 0.00 60 GLU A CA 14
ATOM 17406 C C . GLU A 1 60 ? -22.616 -31.991 14.942 1.00 0.00 60 GLU A C 14
ATOM 17407 O O . GLU A 1 60 ? -21.790 -32.829 15.303 1.00 0.00 60 GLU A O 14
ATOM 17419 N N . ASP A 1 61 ? -22.702 -31.553 13.690 1.00 0.00 61 ASP A N 14
ATOM 17420 C CA . ASP A 1 61 ? -21.810 -32.043 12.646 1.00 0.00 61 ASP A CA 14
ATOM 17421 C C . ASP A 1 61 ? -20.405 -31.475 12.820 1.00 0.00 61 ASP A C 14
ATOM 17422 O O . ASP A 1 61 ? -19.484 -32.182 13.229 1.00 0.00 61 ASP A O 14
ATOM 17431 N N . PHE A 1 62 ? -20.248 -30.193 12.506 1.00 0.00 62 PHE A N 14
ATOM 17432 C CA . PHE A 1 62 ? -18.955 -29.530 12.625 1.00 0.00 62 PHE A CA 14
ATOM 17433 C C . PHE A 1 62 ? -18.368 -29.729 14.020 1.00 0.00 62 PHE A C 14
ATOM 17434 O O . PHE A 1 62 ? -17.166 -29.947 14.175 1.00 0.00 62 PHE A O 14
ATOM 17451 N N . LYS A 1 63 ? -19.225 -29.654 15.032 1.00 0.00 63 LYS A N 14
ATOM 17452 C CA . LYS A 1 63 ? -18.795 -29.826 16.414 1.00 0.00 63 LYS A CA 14
ATOM 17453 C C . LYS A 1 63 ? -17.707 -28.820 16.775 1.00 0.00 63 LYS A C 14
ATOM 17454 O O . LYS A 1 63 ? -16.886 -29.068 17.659 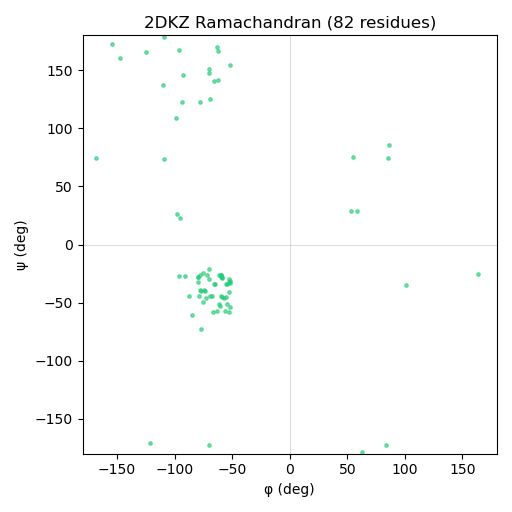1.00 0.00 63 LYS A O 14
ATOM 17473 N N . LEU A 1 64 ? -17.707 -27.683 16.087 1.00 0.00 64 LEU A N 14
ATOM 17474 C CA . LEU A 1 64 ? -16.721 -26.638 16.337 1.00 0.00 64 LEU A CA 14
ATOM 17475 C C . LEU A 1 64 ? -16.814 -26.133 17.773 1.00 0.00 64 LEU A C 14
ATOM 17476 O O . LEU A 1 64 ? -17.691 -26.546 18.531 1.00 0.00 64 LEU A O 14
ATOM 17492 N N . SER A 1 65 ? -15.905 -25.235 18.139 1.00 0.00 65 SER A N 14
ATOM 17493 C CA . SER A 1 65 ? -15.883 -24.674 19.485 1.00 0.00 65 SER A CA 14
ATOM 17494 C C . SER A 1 65 ? -17.047 -23.710 19.691 1.00 0.00 65 SER A C 14
ATOM 17495 O O . SER A 1 65 ? -17.605 -23.178 18.731 1.00 0.00 65 SER A O 14
ATOM 17503 N N . LYS A 1 66 ? -17.410 -23.490 20.950 1.00 0.00 66 LYS A N 14
ATOM 17504 C CA . LYS A 1 66 ? -18.506 -22.589 21.285 1.00 0.00 66 LYS A CA 14
ATOM 17505 C C . LYS A 1 66 ? -18.278 -21.206 20.683 1.00 0.00 66 LYS A C 14
ATOM 17506 O O . LYS A 1 66 ? -19.219 -20.549 20.238 1.00 0.00 66 LYS A O 14
ATOM 17525 N N . LEU A 1 67 ? -17.023 -20.771 20.672 1.00 0.00 67 LEU A N 14
ATOM 17526 C CA . LEU A 1 67 ? -16.671 -19.466 20.123 1.00 0.00 67 LEU A CA 14
ATOM 17527 C C . LEU A 1 67 ? -16.908 -19.427 18.617 1.00 0.00 67 LEU A C 14
ATOM 17528 O O . LEU A 1 67 ? -17.454 -18.458 18.091 1.00 0.00 67 LEU A O 14
ATOM 17544 N N . GLN A 1 68 ? -16.495 -20.487 17.931 1.00 0.00 68 GLN A N 14
ATOM 17545 C CA . GLN A 1 68 ? -16.664 -20.574 16.485 1.00 0.00 68 GLN A CA 14
ATOM 17546 C C . GLN A 1 68 ? -18.140 -20.688 16.115 1.00 0.00 68 GLN A C 14
ATOM 17547 O O . GLN A 1 68 ? -18.648 -19.918 15.301 1.00 0.00 68 GLN A O 14
ATOM 17561 N N . VAL A 1 69 ? -18.823 -21.655 16.720 1.00 0.00 69 VAL A N 14
ATOM 17562 C CA . VAL A 1 69 ? -20.240 -21.870 16.455 1.00 0.00 69 VAL A CA 14
ATOM 17563 C C . VAL A 1 69 ? -21.038 -20.586 16.655 1.00 0.00 69 VAL A C 14
ATOM 17564 O O . VAL A 1 69 ? -22.080 -20.386 16.032 1.00 0.00 69 VAL A O 14
ATOM 17577 N N . LYS A 1 70 ? -20.540 -19.718 17.529 1.00 0.00 70 LYS A N 14
ATOM 17578 C CA . LYS A 1 70 ? -21.204 -18.451 17.812 1.00 0.00 70 LYS A CA 14
ATOM 17579 C C . LYS A 1 70 ? -20.799 -17.386 16.798 1.00 0.00 70 LYS A C 14
ATOM 17580 O O . LYS A 1 70 ? -21.639 -16.637 16.299 1.00 0.00 70 LYS A O 14
ATOM 17599 N N . LYS A 1 71 ? -19.506 -17.324 16.497 1.00 0.00 71 LYS A N 14
ATOM 17600 C CA . LYS A 1 71 ? -18.989 -16.353 15.540 1.00 0.00 71 LYS A CA 14
ATOM 17601 C C . LYS A 1 71 ? -19.589 -16.580 14.156 1.00 0.00 71 LYS A C 14
ATOM 17602 O O . LYS A 1 71 ? -20.095 -15.650 13.528 1.00 0.00 71 LYS A O 14
ATOM 17621 N N . ILE A 1 72 ? -19.529 -17.822 13.687 1.00 0.00 72 ILE A N 14
ATOM 17622 C CA . ILE A 1 72 ? -20.069 -18.171 12.379 1.00 0.00 72 ILE A CA 14
ATOM 17623 C C . ILE A 1 72 ? -21.532 -17.756 12.259 1.00 0.00 72 ILE A C 14
ATOM 17624 O O . ILE A 1 72 ? -21.902 -17.002 11.360 1.00 0.00 72 ILE A O 14
ATOM 17640 N N . MET A 1 73 ? -22.359 -18.253 13.173 1.00 0.00 73 MET A N 14
ATOM 17641 C CA . MET A 1 73 ? -23.781 -17.932 13.172 1.00 0.00 73 MET A CA 14
ATOM 17642 C C . MET A 1 73 ? -23.997 -16.422 13.222 1.00 0.00 73 MET A C 14
ATOM 17643 O O . MET A 1 73 ? -24.812 -15.879 12.477 1.00 0.00 73 MET A O 14
ATOM 17657 N N . GLN A 1 74 ? -23.263 -15.753 14.104 1.00 0.00 74 GLN A N 14
ATOM 17658 C CA . GLN A 1 74 ? -23.376 -14.306 14.251 1.00 0.00 74 GLN A CA 14
ATOM 17659 C C . GLN A 1 74 ? -23.114 -13.603 12.923 1.00 0.00 74 GLN A C 14
ATOM 17660 O O . GLN A 1 74 ? -23.637 -12.517 12.671 1.00 0.00 74 GLN A O 14
ATOM 17674 N N . PHE A 1 75 ? -22.301 -14.227 12.079 1.00 0.00 75 PHE A N 14
ATOM 17675 C CA . PHE A 1 75 ? -21.968 -13.660 10.777 1.00 0.00 75 PHE A CA 14
ATOM 17676 C C . PHE A 1 75 ? -23.093 -13.901 9.775 1.00 0.00 75 PHE A C 14
ATOM 17677 O O . PHE A 1 75 ? -23.370 -13.056 8.923 1.00 0.00 75 PHE A O 14
ATOM 17694 N N . ILE A 1 76 ? -23.737 -15.058 9.884 1.00 0.00 76 ILE A N 14
ATOM 17695 C CA . ILE A 1 76 ? -24.832 -15.410 8.989 1.00 0.00 76 ILE A CA 14
ATOM 17696 C C . ILE A 1 76 ? -26.013 -14.462 9.166 1.00 0.00 76 ILE A C 14
ATOM 17697 O O . ILE A 1 76 ? -26.424 -13.784 8.226 1.00 0.00 76 ILE A O 14
ATOM 17713 N N . ASN A 1 77 ? -26.553 -14.420 10.380 1.00 0.00 77 ASN A N 14
ATOM 17714 C CA . ASN A 1 77 ? -27.687 -13.553 10.681 1.00 0.00 77 ASN A CA 14
ATOM 17715 C C . ASN A 1 77 ? -27.252 -12.093 10.757 1.00 0.00 77 ASN A C 14
ATOM 17716 O O . ASN A 1 77 ? -27.971 -11.197 10.318 1.00 0.00 77 ASN A O 14
ATOM 17727 N N . GLY A 1 78 ? -26.068 -11.862 11.316 1.00 0.00 78 GLY A N 14
ATOM 17728 C CA . GLY A 1 78 ? -25.556 -10.510 11.438 1.00 0.00 78 GLY A CA 14
ATOM 17729 C C . GLY A 1 78 ? -26.204 -9.746 12.576 1.00 0.00 78 GLY A C 14
ATOM 17730 O O . GLY A 1 78 ? -25.541 -9.391 13.551 1.00 0.00 78 GLY A O 14
ATOM 17734 N N . SER A 1 79 ? -27.502 -9.490 12.451 1.00 0.00 79 SER A N 14
ATOM 17735 C CA . SER A 1 79 ? -28.238 -8.757 13.475 1.00 0.00 79 SER A CA 14
ATOM 17736 C C . SER A 1 79 ? -28.144 -9.465 14.823 1.00 0.00 79 SER A C 14
ATOM 17737 O O . SER A 1 79 ? -28.780 -10.496 15.041 1.00 0.00 79 SER A O 14
ATOM 17745 N N . GLY A 1 80 ? -27.345 -8.904 15.725 1.00 0.00 80 GLY A N 14
ATOM 17746 C CA . GLY A 1 80 ? -27.181 -9.494 17.041 1.00 0.00 80 GLY A CA 14
ATOM 17747 C C . GLY A 1 80 ? -28.454 -9.442 17.862 1.00 0.00 80 GLY A C 14
ATOM 17748 O O . GLY A 1 80 ? -29.435 -8.801 17.486 1.00 0.00 80 GLY A O 14
ATOM 17752 N N . PRO A 1 81 ? -28.449 -10.132 19.012 1.00 0.00 81 PRO A N 14
ATOM 17753 C CA . PRO A 1 81 ? -29.605 -10.178 19.912 1.00 0.00 81 PRO A CA 14
ATOM 17754 C C . PRO A 1 81 ? -29.858 -8.841 20.601 1.00 0.00 81 PRO A C 14
ATOM 17755 O O . PRO A 1 81 ? -31.001 -8.400 20.720 1.00 0.00 81 PRO A O 14
ATOM 17766 N N . SER A 1 82 ? -28.784 -8.201 21.053 1.00 0.00 82 SER A N 14
ATOM 17767 C CA . SER A 1 82 ? -28.891 -6.916 21.733 1.00 0.00 82 SER A CA 14
ATOM 17768 C C . SER A 1 82 ? -29.876 -6.996 22.896 1.00 0.00 82 SER A C 14
ATOM 17769 O O . SER A 1 82 ? -31.062 -6.709 22.739 1.00 0.00 82 SER A O 14
ATOM 17777 N N . SER A 1 83 ? -29.374 -7.389 24.062 1.00 0.00 83 SER A N 14
ATOM 17778 C CA . SER A 1 83 ? -30.209 -7.511 25.251 1.00 0.00 83 SER A CA 14
ATOM 17779 C C . SER A 1 83 ? -29.352 -7.688 26.501 1.00 0.00 83 SER A C 14
ATOM 17780 O O . SER A 1 83 ? -28.144 -7.905 26.414 1.00 0.00 83 SER A O 14
ATOM 17788 N N . GLY A 1 84 ? -29.988 -7.592 27.665 1.00 0.00 84 GLY A N 14
ATOM 17789 C CA . GLY A 1 84 ? -29.269 -7.743 28.917 1.00 0.00 84 GLY A CA 14
ATOM 17790 C C . GLY A 1 84 ? -28.090 -6.797 29.027 1.00 0.00 84 GLY A C 14
ATOM 17791 O O . GLY A 1 84 ? -28.220 -5.692 29.552 1.00 0.00 84 GLY A O 14
ATOM 17795 N N . GLY A 1 1 ? -23.520 12.764 -10.010 1.00 0.00 1 GLY A N 15
ATOM 17796 C CA . GLY A 1 1 ? -22.286 12.075 -10.339 1.00 0.00 1 GLY A CA 15
ATOM 17797 C C . GLY A 1 1 ? -22.306 10.618 -9.920 1.00 0.00 1 GLY A C 15
ATOM 17798 O O . GLY A 1 1 ? -22.227 10.306 -8.732 1.00 0.00 1 GLY A O 15
ATOM 17802 N N . SER A 1 2 ? -22.413 9.724 -10.898 1.00 0.00 2 SER A N 15
ATOM 17803 C CA . SER A 1 2 ? -22.450 8.293 -10.624 1.00 0.00 2 SER A CA 15
ATOM 17804 C C . SER A 1 2 ? -21.039 7.715 -10.565 1.00 0.00 2 SER A C 15
ATOM 17805 O O . SER A 1 2 ? -20.338 7.653 -11.575 1.00 0.00 2 SER A O 15
ATOM 17813 N N . SER A 1 3 ? -20.629 7.293 -9.373 1.00 0.00 3 SER A N 15
ATOM 17814 C CA . SER A 1 3 ? -19.300 6.724 -9.180 1.00 0.00 3 SER A CA 15
ATOM 17815 C C . SER A 1 3 ? -19.280 5.790 -7.973 1.00 0.00 3 SER A C 15
ATOM 17816 O O . SER A 1 3 ? -18.942 4.613 -8.090 1.00 0.00 3 SER A O 15
ATOM 17824 N N . GLY A 1 4 ? -19.644 6.327 -6.812 1.00 0.00 4 GLY A N 15
ATOM 17825 C CA . GLY A 1 4 ? -19.660 5.529 -5.599 1.00 0.00 4 GLY A CA 15
ATOM 17826 C C . GLY A 1 4 ? -18.501 5.852 -4.677 1.00 0.00 4 GLY A C 15
ATOM 17827 O O . GLY A 1 4 ? -18.274 7.013 -4.337 1.00 0.00 4 GLY A O 15
ATOM 17831 N N . SER A 1 5 ? -17.766 4.822 -4.270 1.00 0.00 5 SER A N 15
ATOM 17832 C CA . SER A 1 5 ? -16.628 5.001 -3.377 1.00 0.00 5 SER A CA 15
ATOM 17833 C C . SER A 1 5 ? -15.655 3.831 -3.495 1.00 0.00 5 SER A C 15
ATOM 17834 O O . SER A 1 5 ? -16.047 2.717 -3.842 1.00 0.00 5 SER A O 15
ATOM 17842 N N . SER A 1 6 ? -14.385 4.094 -3.204 1.00 0.00 6 SER A N 15
ATOM 17843 C CA . SER A 1 6 ? -13.355 3.065 -3.281 1.00 0.00 6 SER A CA 15
ATOM 17844 C C . SER A 1 6 ? -12.933 2.612 -1.887 1.00 0.00 6 SER A C 15
ATOM 17845 O O . SER A 1 6 ? -12.161 3.289 -1.209 1.00 0.00 6 SER A O 15
ATOM 17853 N N . GLY A 1 7 ? -13.448 1.462 -1.464 1.00 0.00 7 GLY A N 15
ATOM 17854 C CA . GLY A 1 7 ? -13.115 0.937 -0.153 1.00 0.00 7 GLY A CA 15
ATOM 17855 C C . GLY A 1 7 ? -12.885 -0.561 -0.169 1.00 0.00 7 GLY A C 15
ATOM 17856 O O . GLY A 1 7 ? -12.834 -1.192 -1.225 1.00 0.00 7 GLY A O 15
ATOM 17860 N N . PRO A 1 8 ? -12.741 -1.155 1.025 1.00 0.00 8 PRO A N 15
ATOM 17861 C CA . PRO A 1 8 ? -12.512 -2.595 1.171 1.00 0.00 8 PRO A CA 15
ATOM 17862 C C . PRO A 1 8 ? -13.741 -3.418 0.801 1.00 0.00 8 PRO A C 15
ATOM 17863 O O . PRO A 1 8 ? -14.873 -2.953 0.931 1.00 0.00 8 PRO A O 15
ATOM 17874 N N . TRP A 1 9 ? -13.511 -4.642 0.340 1.00 0.00 9 TRP A N 15
ATOM 17875 C CA . TRP A 1 9 ? -14.601 -5.530 -0.049 1.00 0.00 9 TRP A CA 15
ATOM 17876 C C . TRP A 1 9 ? -15.196 -6.227 1.170 1.00 0.00 9 TRP A C 15
ATOM 17877 O O . TRP A 1 9 ? -14.488 -6.526 2.131 1.00 0.00 9 TRP A O 15
ATOM 17898 N N . GLN A 1 10 ? -16.499 -6.483 1.122 1.00 0.00 10 GLN A N 15
ATOM 17899 C CA . GLN A 1 10 ? -17.188 -7.145 2.223 1.00 0.00 10 GLN A CA 15
ATOM 17900 C C . GLN A 1 10 ? -18.316 -8.031 1.706 1.00 0.00 10 GLN A C 15
ATOM 17901 O O . GLN A 1 10 ? -18.831 -7.842 0.604 1.00 0.00 10 GLN A O 15
ATOM 17915 N N . PRO A 1 11 ? -18.710 -9.023 2.519 1.00 0.00 11 PRO A N 15
ATOM 17916 C CA . PRO A 1 11 ? -19.782 -9.958 2.164 1.00 0.00 11 PRO A CA 15
ATOM 17917 C C . PRO A 1 11 ? -21.153 -9.291 2.151 1.00 0.00 11 PRO A C 15
ATOM 17918 O O . PRO A 1 11 ? -21.409 -8.328 2.874 1.00 0.00 11 PRO A O 15
ATOM 17929 N N . PRO A 1 12 ? -22.058 -9.814 1.310 1.00 0.00 12 PRO A N 15
ATOM 17930 C CA . PRO A 1 12 ? -23.419 -9.284 1.184 1.00 0.00 12 PRO A CA 15
ATOM 17931 C C . PRO A 1 12 ? -24.266 -9.560 2.422 1.00 0.00 12 PRO A C 15
ATOM 17932 O O . PRO A 1 12 ? -23.769 -10.076 3.422 1.00 0.00 12 PRO A O 15
ATOM 17943 N N . ALA A 1 13 ? -25.547 -9.213 2.347 1.00 0.00 13 ALA A N 15
ATOM 17944 C CA . ALA A 1 13 ? -26.462 -9.426 3.461 1.00 0.00 13 ALA A CA 15
ATOM 17945 C C . ALA A 1 13 ? -27.122 -10.799 3.375 1.00 0.00 13 ALA A C 15
ATOM 17946 O O . ALA A 1 13 ? -27.359 -11.449 4.393 1.00 0.00 13 ALA A O 15
ATOM 17953 N N . ASP A 1 14 ? -27.416 -11.233 2.154 1.00 0.00 14 ASP A N 15
ATOM 17954 C CA . ASP A 1 14 ? -28.048 -12.529 1.935 1.00 0.00 14 ASP A CA 15
ATOM 17955 C C . ASP A 1 14 ? -27.028 -13.657 2.049 1.00 0.00 14 ASP A C 15
ATOM 17956 O O . ASP A 1 14 ? -27.296 -14.692 2.660 1.00 0.00 14 ASP A O 15
ATOM 17965 N N . LEU A 1 15 ? -25.857 -13.451 1.456 1.00 0.00 15 LEU A N 15
ATOM 17966 C CA . LEU A 1 15 ? -24.796 -14.452 1.490 1.00 0.00 15 LEU A CA 15
ATOM 17967 C C . LEU A 1 15 ? -25.276 -15.775 0.903 1.00 0.00 15 LEU A C 15
ATOM 17968 O O . LEU A 1 15 ? -24.799 -16.844 1.285 1.00 0.00 15 LEU A O 15
ATOM 17984 N N . SER A 1 16 ? -26.222 -15.695 -0.028 1.00 0.00 16 SER A N 15
ATOM 17985 C CA . SER A 1 16 ? -26.768 -16.887 -0.666 1.00 0.00 16 SER A CA 15
ATOM 17986 C C . SER A 1 16 ? -26.394 -16.931 -2.145 1.00 0.00 16 SER A C 15
ATOM 17987 O O . SER A 1 16 ? -27.108 -17.512 -2.960 1.00 0.00 16 SER A O 15
ATOM 17995 N N . GLY A 1 17 ? -25.267 -16.312 -2.482 1.00 0.00 17 GLY A N 15
ATOM 17996 C CA . GLY A 1 17 ? -24.816 -16.291 -3.861 1.00 0.00 17 GLY A CA 15
ATOM 17997 C C . GLY A 1 17 ? -23.306 -16.226 -3.977 1.00 0.00 17 GLY A C 15
ATOM 17998 O O . GLY A 1 17 ? -22.772 -15.770 -4.989 1.00 0.00 17 GLY A O 15
ATOM 18002 N N . LEU A 1 18 ? -22.614 -16.683 -2.938 1.00 0.00 18 LEU A N 15
ATOM 18003 C CA . LEU A 1 18 ? -21.156 -16.673 -2.926 1.00 0.00 18 LEU A CA 15
ATOM 18004 C C . LEU A 1 18 ? -20.600 -18.068 -3.192 1.00 0.00 18 LEU A C 15
ATOM 18005 O O . LEU A 1 18 ? -21.143 -19.065 -2.716 1.00 0.00 18 LEU A O 15
ATOM 18021 N N . SER A 1 19 ? -19.513 -18.131 -3.955 1.00 0.00 19 SER A N 15
ATOM 18022 C CA . SER A 1 19 ? -18.884 -19.405 -4.286 1.00 0.00 19 SER A CA 15
ATOM 18023 C C . SER A 1 19 ? -17.960 -19.862 -3.162 1.00 0.00 19 SER A C 15
ATOM 18024 O O . SER A 1 19 ? -17.689 -19.113 -2.223 1.00 0.00 19 SER A O 15
ATOM 18032 N N . ILE A 1 20 ? -17.478 -21.096 -3.267 1.00 0.00 20 ILE A N 15
ATOM 18033 C CA . ILE A 1 20 ? -16.583 -21.654 -2.260 1.00 0.00 20 ILE A CA 15
ATOM 18034 C C . ILE A 1 20 ? -15.338 -20.790 -2.093 1.00 0.00 20 ILE A C 15
ATOM 18035 O O . ILE A 1 20 ? -14.760 -20.721 -1.009 1.00 0.00 20 ILE A O 15
ATOM 18051 N N . GLU A 1 21 ? -14.932 -20.131 -3.174 1.00 0.00 21 GLU A N 15
ATOM 18052 C CA . GLU A 1 21 ? -13.755 -19.270 -3.145 1.00 0.00 21 GLU A CA 15
ATOM 18053 C C . GLU A 1 21 ? -14.050 -17.970 -2.402 1.00 0.00 21 GLU A C 15
ATOM 18054 O O . GLU A 1 21 ? -13.175 -17.410 -1.741 1.00 0.00 21 GLU A O 15
ATOM 18066 N N . GLU A 1 22 ? -15.287 -17.498 -2.515 1.00 0.00 22 GLU A N 15
ATOM 18067 C CA . GLU A 1 22 ? -15.696 -16.263 -1.855 1.00 0.00 22 GLU A CA 15
ATOM 18068 C C . GLU A 1 22 ? -15.883 -16.484 -0.357 1.00 0.00 22 GLU A C 15
ATOM 18069 O O . GLU A 1 22 ? -15.732 -15.559 0.442 1.00 0.00 22 GLU A O 15
ATOM 18081 N N . VAL A 1 23 ? -16.213 -17.716 0.017 1.00 0.00 23 VAL A N 15
ATOM 18082 C CA . VAL A 1 23 ? -16.420 -18.060 1.419 1.00 0.00 23 VAL A CA 15
ATOM 18083 C C . VAL A 1 23 ? -15.136 -17.886 2.223 1.00 0.00 23 VAL A C 15
ATOM 18084 O O . VAL A 1 23 ? -15.165 -17.441 3.370 1.00 0.00 23 VAL A O 15
ATOM 18097 N N . SER A 1 24 ? -14.010 -18.241 1.613 1.00 0.00 24 SER A N 15
ATOM 18098 C CA . SER A 1 24 ? -12.715 -18.128 2.273 1.00 0.00 24 SER A CA 15
ATOM 18099 C C . SER A 1 24 ? -12.467 -16.698 2.742 1.00 0.00 24 SER A C 15
ATOM 18100 O O . SER A 1 24 ? -11.747 -16.466 3.713 1.00 0.00 24 SER A O 15
ATOM 18108 N N . LYS A 1 25 ? -13.069 -15.740 2.044 1.00 0.00 25 LYS A N 15
ATOM 18109 C CA . LYS A 1 25 ? -12.916 -14.332 2.387 1.00 0.00 25 LYS A CA 15
ATOM 18110 C C . LYS A 1 25 ? -14.059 -13.863 3.282 1.00 0.00 25 LYS A C 15
ATOM 18111 O O . LYS A 1 25 ? -13.904 -12.922 4.061 1.00 0.00 25 LYS A O 15
ATOM 18130 N N . SER A 1 26 ? -15.206 -14.525 3.166 1.00 0.00 26 SER A N 15
ATOM 18131 C CA . SER A 1 26 ? -16.375 -14.175 3.964 1.00 0.00 26 SER A CA 15
ATOM 18132 C C . SER A 1 26 ? -16.034 -14.159 5.451 1.00 0.00 26 SER A C 15
ATOM 18133 O O . SER A 1 26 ? -16.343 -13.201 6.161 1.00 0.00 26 SER A O 15
ATOM 18141 N N . LEU A 1 27 ? -15.395 -15.227 5.916 1.00 0.00 27 LEU A N 15
ATOM 18142 C CA . LEU A 1 27 ? -15.011 -15.339 7.319 1.00 0.00 27 LEU A CA 15
ATOM 18143 C C . LEU A 1 27 ? -13.918 -14.332 7.665 1.00 0.00 27 LEU A C 15
ATOM 18144 O O . LEU A 1 27 ? -13.803 -13.896 8.811 1.00 0.00 27 LEU A O 15
ATOM 18160 N N . ARG A 1 28 ? -13.120 -13.967 6.668 1.00 0.00 28 ARG A N 15
ATOM 18161 C CA . ARG A 1 28 ? -12.037 -13.011 6.867 1.00 0.00 28 ARG A CA 15
ATOM 18162 C C . ARG A 1 28 ? -12.560 -11.718 7.485 1.00 0.00 28 ARG A C 15
ATOM 18163 O O . ARG A 1 28 ? -11.841 -11.026 8.206 1.00 0.00 28 ARG A O 15
ATOM 18184 N N . PHE A 1 29 ? -13.818 -11.397 7.198 1.00 0.00 29 PHE A N 15
ATOM 18185 C CA . PHE A 1 29 ? -14.437 -10.186 7.724 1.00 0.00 29 PHE A CA 15
ATOM 18186 C C . PHE A 1 29 ? -14.286 -10.113 9.241 1.00 0.00 29 PHE A C 15
ATOM 18187 O O . PHE A 1 29 ? -13.840 -9.101 9.782 1.00 0.00 29 PHE A O 15
ATOM 18204 N N . ILE A 1 30 ? -14.662 -11.192 9.919 1.00 0.00 30 ILE A N 15
ATOM 18205 C CA . ILE A 1 30 ? -14.568 -11.250 11.373 1.00 0.00 30 ILE A CA 15
ATOM 18206 C C . ILE A 1 30 ? -13.176 -11.688 11.816 1.00 0.00 30 ILE A C 15
ATOM 18207 O O . ILE A 1 30 ? -12.727 -11.350 12.910 1.00 0.00 30 ILE A O 15
ATOM 18223 N N . GLY A 1 31 ? -12.497 -12.443 10.957 1.00 0.00 31 GLY A N 15
ATOM 18224 C CA . GLY A 1 31 ? -11.162 -12.914 11.278 1.00 0.00 31 GLY A CA 15
ATOM 18225 C C . GLY A 1 31 ? -11.179 -14.164 12.134 1.00 0.00 31 GLY A C 15
ATOM 18226 O O . GLY A 1 31 ? -11.110 -14.087 13.361 1.00 0.00 31 GLY A O 15
ATOM 18230 N N . LEU A 1 32 ? -11.271 -15.321 11.487 1.00 0.00 32 LEU A N 15
ATOM 18231 C CA . LEU A 1 32 ? -11.298 -16.595 12.197 1.00 0.00 32 LEU A CA 15
ATOM 18232 C C . LEU A 1 32 ? -9.982 -17.345 12.020 1.00 0.00 32 LEU A C 15
ATOM 18233 O O . LEU A 1 32 ? -9.057 -16.852 11.375 1.00 0.00 32 LEU A O 15
ATOM 18249 N N . SER A 1 33 ? -9.906 -18.541 12.595 1.00 0.00 33 SER A N 15
ATOM 18250 C CA . SER A 1 33 ? -8.703 -19.359 12.503 1.00 0.00 33 SER A CA 15
ATOM 18251 C C . SER A 1 33 ? -8.521 -19.899 11.088 1.00 0.00 33 SER A C 15
ATOM 18252 O O . SER A 1 33 ? -9.485 -20.301 10.437 1.00 0.00 33 SER A O 15
ATOM 18260 N N . GLU A 1 34 ? -7.277 -19.906 10.619 1.00 0.00 34 GLU A N 15
ATOM 18261 C CA . GLU A 1 34 ? -6.968 -20.396 9.281 1.00 0.00 34 GLU A CA 15
ATOM 18262 C C . GLU A 1 34 ? -7.534 -21.797 9.071 1.00 0.00 34 GLU A C 15
ATOM 18263 O O . GLU A 1 34 ? -7.911 -22.166 7.958 1.00 0.00 34 GLU A O 15
ATOM 18275 N N . ASP A 1 35 ? -7.590 -22.574 10.147 1.00 0.00 35 ASP A N 15
ATOM 18276 C CA . ASP A 1 35 ? -8.111 -23.935 10.082 1.00 0.00 35 ASP A CA 15
ATOM 18277 C C . ASP A 1 35 ? -9.613 -23.930 9.819 1.00 0.00 35 ASP A C 15
ATOM 18278 O O . ASP A 1 35 ? -10.119 -24.733 9.034 1.00 0.00 35 ASP A O 15
ATOM 18287 N N . VAL A 1 36 ? -10.322 -23.020 10.480 1.00 0.00 36 VAL A N 15
ATOM 18288 C CA . VAL A 1 36 ? -11.767 -22.911 10.318 1.00 0.00 36 VAL A CA 15
ATOM 18289 C C . VAL A 1 36 ? -12.136 -22.619 8.868 1.00 0.00 36 VAL A C 15
ATOM 18290 O O . VAL A 1 36 ? -12.976 -23.302 8.281 1.00 0.00 36 VAL A O 15
ATOM 18303 N N . ILE A 1 37 ? -11.503 -21.600 8.295 1.00 0.00 37 ILE A N 15
ATOM 18304 C CA . ILE A 1 37 ? -11.764 -21.219 6.913 1.00 0.00 37 ILE A CA 15
ATOM 18305 C C . ILE A 1 37 ? -11.590 -22.407 5.973 1.00 0.00 37 ILE A C 15
ATOM 18306 O O . ILE A 1 37 ? -12.496 -22.747 5.211 1.00 0.00 37 ILE A O 15
ATOM 18322 N N . SER A 1 38 ? -10.421 -23.036 6.033 1.00 0.00 38 SER A N 15
ATOM 18323 C CA . SER A 1 38 ? -10.127 -24.185 5.185 1.00 0.00 38 SER A CA 15
ATOM 18324 C C . SER A 1 38 ? -11.088 -25.334 5.475 1.00 0.00 38 SER A C 15
ATOM 18325 O O . SER A 1 38 ? -11.354 -26.169 4.611 1.00 0.00 38 SER A O 15
ATOM 18333 N N . PHE A 1 39 ? -11.605 -25.370 6.699 1.00 0.00 39 PHE A N 15
ATOM 18334 C CA . PHE A 1 39 ? -12.536 -26.416 7.106 1.00 0.00 39 PHE A CA 15
ATOM 18335 C C . PHE A 1 39 ? -13.829 -26.336 6.301 1.00 0.00 39 PHE A C 15
ATOM 18336 O O . PHE A 1 39 ? -14.522 -27.337 6.116 1.00 0.00 39 PHE A O 15
ATOM 18353 N N . PHE A 1 40 ? -14.150 -25.137 5.825 1.00 0.00 40 PHE A N 15
ATOM 18354 C CA . PHE A 1 40 ? -15.361 -24.924 5.041 1.00 0.00 40 PHE A CA 15
ATOM 18355 C C . PHE A 1 40 ? -15.093 -25.144 3.555 1.00 0.00 40 PHE A C 15
ATOM 18356 O O . PHE A 1 40 ? -15.883 -25.780 2.857 1.00 0.00 40 PHE A O 15
ATOM 18373 N N . VAL A 1 41 ? -13.971 -24.614 3.077 1.00 0.00 41 VAL A N 15
ATOM 18374 C CA . VAL A 1 41 ? -13.597 -24.752 1.675 1.00 0.00 41 VAL A CA 15
ATOM 18375 C C . VAL A 1 41 ? -13.298 -26.206 1.326 1.00 0.00 41 VAL A C 15
ATOM 18376 O O . VAL A 1 41 ? -13.429 -26.620 0.174 1.00 0.00 41 VAL A O 15
ATOM 18389 N N . THR A 1 42 ? -12.894 -26.978 2.330 1.00 0.00 42 THR A N 15
ATOM 18390 C CA . THR A 1 42 ? -12.575 -28.386 2.131 1.00 0.00 42 THR A CA 15
ATOM 18391 C C . THR A 1 42 ? -13.835 -29.244 2.150 1.00 0.00 42 THR A C 15
ATOM 18392 O O . THR A 1 42 ? -13.868 -30.327 1.568 1.00 0.00 42 THR A O 15
ATOM 18403 N N . GLU A 1 43 ? -14.871 -28.751 2.822 1.00 0.00 43 GLU A N 15
ATOM 18404 C CA . GLU A 1 43 ? -16.134 -29.474 2.916 1.00 0.00 43 GLU A CA 15
ATOM 18405 C C . GLU A 1 43 ? -17.116 -28.994 1.852 1.00 0.00 43 GLU A C 15
ATOM 18406 O O . GLU A 1 43 ? -18.330 -29.130 2.004 1.00 0.00 43 GLU A O 15
ATOM 18418 N N . LYS A 1 44 ? -16.582 -28.431 0.773 1.00 0.00 44 LYS A N 15
ATOM 18419 C CA . LYS A 1 44 ? -17.409 -27.930 -0.319 1.00 0.00 44 LYS A CA 15
ATOM 18420 C C . LYS A 1 44 ? -18.430 -26.919 0.192 1.00 0.00 44 LYS A C 15
ATOM 18421 O O . LYS A 1 44 ? -19.486 -26.729 -0.413 1.00 0.00 44 LYS A O 15
ATOM 18440 N N . ILE A 1 45 ? -18.109 -26.272 1.307 1.00 0.00 45 ILE A N 15
ATOM 18441 C CA . ILE A 1 45 ? -18.998 -25.279 1.897 1.00 0.00 45 ILE A CA 15
ATOM 18442 C C . ILE A 1 45 ? -18.956 -23.970 1.114 1.00 0.00 45 ILE A C 15
ATOM 18443 O O . ILE A 1 45 ? -17.903 -23.345 0.987 1.00 0.00 45 ILE A O 15
ATOM 18459 N N . ASP A 1 46 ? -20.107 -23.562 0.594 1.00 0.00 46 ASP A N 15
ATOM 18460 C CA . ASP A 1 46 ? -20.203 -22.326 -0.174 1.00 0.00 46 ASP A CA 15
ATOM 18461 C C . ASP A 1 46 ? -21.119 -21.323 0.522 1.00 0.00 46 ASP A C 15
ATOM 18462 O O . ASP A 1 46 ? -21.609 -21.575 1.622 1.00 0.00 46 ASP A O 15
ATOM 18471 N N . GLY A 1 47 ? -21.344 -20.185 -0.127 1.00 0.00 47 GLY A N 15
ATOM 18472 C CA . GLY A 1 47 ? -22.198 -19.161 0.445 1.00 0.00 47 GLY A CA 15
ATOM 18473 C C . GLY A 1 47 ? -23.598 -19.668 0.733 1.00 0.00 47 GLY A C 15
ATOM 18474 O O . GLY A 1 47 ? -24.145 -19.423 1.808 1.00 0.00 47 GLY A O 15
ATOM 18478 N N . ASN A 1 48 ? -24.179 -20.376 -0.230 1.00 0.00 48 ASN A N 15
ATOM 18479 C CA . ASN A 1 48 ? -25.524 -20.917 -0.076 1.00 0.00 48 ASN A CA 15
ATOM 18480 C C . ASN A 1 48 ? -25.557 -21.991 1.008 1.00 0.00 48 ASN A C 15
ATOM 18481 O O . ASN A 1 48 ? -26.579 -22.192 1.666 1.00 0.00 48 ASN A O 15
ATOM 18492 N N . LEU A 1 49 ? -24.434 -22.677 1.188 1.00 0.00 49 LEU A N 15
ATOM 18493 C CA . LEU A 1 49 ? -24.333 -23.730 2.192 1.00 0.00 49 LEU A CA 15
ATOM 18494 C C . LEU A 1 49 ? -24.235 -23.138 3.594 1.00 0.00 49 LEU A C 15
ATOM 18495 O O . LEU A 1 49 ? -24.848 -23.641 4.537 1.00 0.00 49 LEU A O 15
ATOM 18511 N N . LEU A 1 50 ? -23.462 -22.066 3.725 1.00 0.00 50 LEU A N 15
ATOM 18512 C CA . LEU A 1 50 ? -23.285 -21.402 5.012 1.00 0.00 50 LEU A CA 15
ATOM 18513 C C . LEU A 1 50 ? -24.617 -20.889 5.548 1.00 0.00 50 LEU A C 15
ATOM 18514 O O . LEU A 1 50 ? -25.008 -21.201 6.673 1.00 0.00 50 LEU A O 15
ATOM 18530 N N . VAL A 1 51 ? -25.313 -20.101 4.734 1.00 0.00 51 VAL A N 15
ATOM 18531 C CA . VAL A 1 51 ? -26.603 -19.546 5.125 1.00 0.00 51 VAL A CA 15
ATOM 18532 C C . VAL A 1 51 ? -27.564 -20.646 5.561 1.00 0.00 51 VAL A C 15
ATOM 18533 O O . VAL A 1 51 ? -28.466 -20.412 6.365 1.00 0.00 51 VAL A O 15
ATOM 18546 N N . GLN A 1 52 ? -27.365 -21.846 5.024 1.00 0.00 52 GLN A N 15
ATOM 18547 C CA . GLN A 1 52 ? -28.215 -22.983 5.359 1.00 0.00 52 GLN A CA 15
ATOM 18548 C C . GLN A 1 52 ? -27.804 -23.596 6.693 1.00 0.00 52 GLN A C 15
ATOM 18549 O O . GLN A 1 52 ? -28.643 -24.101 7.441 1.00 0.00 52 GLN A O 15
ATOM 18563 N N . LEU A 1 53 ? -26.509 -23.548 6.987 1.00 0.00 53 LEU A N 15
ATOM 18564 C CA . LEU A 1 53 ? -25.986 -24.100 8.232 1.00 0.00 53 LEU A CA 15
ATOM 18565 C C . LEU A 1 53 ? -26.616 -23.412 9.439 1.00 0.00 53 LEU A C 15
ATOM 18566 O O . LEU A 1 53 ? -26.913 -22.217 9.402 1.00 0.00 53 LEU A O 15
ATOM 18582 N N . THR A 1 54 ? -26.816 -24.173 10.510 1.00 0.00 54 THR A N 15
ATOM 18583 C CA . THR A 1 54 ? -27.410 -23.638 11.729 1.00 0.00 54 THR A CA 15
ATOM 18584 C C . THR A 1 54 ? -26.543 -23.947 12.944 1.00 0.00 54 THR A C 15
ATOM 18585 O O . THR A 1 54 ? -25.633 -24.773 12.875 1.00 0.00 54 THR A O 15
ATOM 18596 N N . GLU A 1 55 ? -26.833 -23.280 14.057 1.00 0.00 55 GLU A N 15
ATOM 18597 C CA . GLU A 1 55 ? -26.079 -23.485 15.288 1.00 0.00 55 GLU A CA 15
ATOM 18598 C C . GLU A 1 55 ? -26.134 -24.947 15.723 1.00 0.00 55 GLU A C 15
ATOM 18599 O O . GLU A 1 55 ? -25.209 -25.450 16.359 1.00 0.00 55 GLU A O 15
ATOM 18611 N N . GLU A 1 56 ? -27.225 -25.621 15.374 1.00 0.00 56 GLU A N 15
ATOM 18612 C CA . GLU A 1 56 ? -27.401 -27.024 15.729 1.00 0.00 56 GLU A CA 15
ATOM 18613 C C . GLU A 1 56 ? -26.479 -27.915 14.902 1.00 0.00 56 GLU A C 15
ATOM 18614 O O . GLU A 1 56 ? -25.822 -28.810 15.434 1.00 0.00 56 GLU A O 15
ATOM 18626 N N . ILE A 1 57 ? -26.436 -27.663 13.598 1.00 0.00 57 ILE A N 15
ATOM 18627 C CA . ILE A 1 57 ? -25.595 -28.441 12.697 1.00 0.00 57 ILE A CA 15
ATOM 18628 C C . ILE A 1 57 ? -24.123 -28.087 12.877 1.00 0.00 57 ILE A C 15
ATOM 18629 O O . ILE A 1 57 ? -23.242 -28.923 12.670 1.00 0.00 57 ILE A O 15
ATOM 18645 N N . LEU A 1 58 ? -23.862 -26.844 13.265 1.00 0.00 58 LEU A N 15
ATOM 18646 C CA . LEU A 1 58 ? -22.495 -26.378 13.476 1.00 0.00 58 LEU A CA 15
ATOM 18647 C C . LEU A 1 58 ? -21.889 -27.016 14.721 1.00 0.00 58 LEU A C 15
ATOM 18648 O O . LEU A 1 58 ? -20.671 -27.164 14.825 1.00 0.00 58 LEU A O 15
ATOM 18664 N N . SER A 1 59 ? -22.746 -27.395 15.663 1.00 0.00 59 SER A N 15
ATOM 18665 C CA . SER A 1 59 ? -22.295 -28.016 16.903 1.00 0.00 59 SER A CA 15
ATOM 18666 C C . SER A 1 59 ? -22.446 -29.533 16.837 1.00 0.00 59 SER A C 15
ATOM 18667 O O . SER A 1 59 ? -21.704 -30.269 17.486 1.00 0.00 59 SER A O 15
ATOM 18675 N N . GLU A 1 60 ? -23.413 -29.991 16.048 1.00 0.00 60 GLU A N 15
ATOM 18676 C CA . GLU A 1 60 ? -23.662 -31.420 15.898 1.00 0.00 60 GLU A CA 15
ATOM 18677 C C . GLU A 1 60 ? -22.646 -32.053 14.952 1.00 0.00 60 GLU A C 15
ATOM 18678 O O . GLU A 1 60 ? -21.941 -32.993 15.319 1.00 0.00 60 GLU A O 15
ATOM 18690 N N . ASP A 1 61 ? -22.578 -31.531 13.732 1.00 0.00 61 ASP A N 15
ATOM 18691 C CA . ASP A 1 61 ? -21.649 -32.044 12.732 1.00 0.00 61 ASP A CA 15
ATOM 18692 C C . ASP A 1 61 ? -20.262 -31.433 12.915 1.00 0.00 61 ASP A C 15
ATOM 18693 O O . ASP A 1 61 ? -19.337 -32.097 13.383 1.00 0.00 61 ASP A O 15
ATOM 18702 N N . PHE A 1 62 ? -20.126 -30.166 12.541 1.00 0.00 62 PHE A N 15
ATOM 18703 C CA . PHE A 1 62 ? -18.852 -29.466 12.662 1.00 0.00 62 PHE A CA 15
ATOM 18704 C C . PHE A 1 62 ? -18.297 -29.587 14.078 1.00 0.00 62 PHE A C 15
ATOM 18705 O O . PHE A 1 62 ? -17.096 -29.776 14.273 1.00 0.00 62 PHE A O 15
ATOM 18722 N N . LYS A 1 63 ? -19.180 -29.475 15.064 1.00 0.00 63 LYS A N 15
ATOM 18723 C CA . LYS A 1 63 ? -18.782 -29.572 16.464 1.00 0.00 63 LYS A CA 15
ATOM 18724 C C . LYS A 1 63 ? -17.642 -28.608 16.773 1.00 0.00 63 LYS A C 15
ATOM 18725 O O . LYS A 1 63 ? -16.766 -28.905 17.587 1.00 0.00 63 LYS A O 15
ATOM 18744 N N . LEU A 1 64 ? -17.658 -27.451 16.119 1.00 0.00 64 LEU A N 15
ATOM 18745 C CA . LEU A 1 64 ? -16.625 -26.441 16.326 1.00 0.00 64 LEU A CA 15
ATOM 18746 C C . LEU A 1 64 ? -16.617 -25.959 17.773 1.00 0.00 64 LEU A C 15
ATOM 18747 O O . LEU A 1 64 ? -17.406 -26.422 18.596 1.00 0.00 64 LEU A O 15
ATOM 18763 N N . SER A 1 65 ? -15.722 -25.023 18.074 1.00 0.00 65 SER A N 15
ATOM 18764 C CA . SER A 1 65 ? -15.610 -24.478 19.422 1.00 0.00 65 SER A CA 15
ATOM 18765 C C . SER A 1 65 ? -16.846 -23.659 19.781 1.00 0.00 65 SER A C 15
ATOM 18766 O O . SER A 1 65 ? -17.559 -23.171 18.903 1.00 0.00 65 SER A O 15
ATOM 18774 N N . LYS A 1 66 ? -17.093 -23.511 21.078 1.00 0.00 66 LYS A N 15
ATOM 18775 C CA . LYS A 1 66 ? -18.242 -22.750 21.556 1.00 0.00 66 LYS A CA 15
ATOM 18776 C C . LYS A 1 66 ? -18.203 -21.318 21.030 1.00 0.00 66 LYS A C 15
ATOM 18777 O O . LYS A 1 66 ? -19.244 -20.702 20.801 1.00 0.00 66 LYS A O 15
ATOM 18796 N N . LEU A 1 67 ? -16.996 -20.796 20.839 1.00 0.00 67 LEU A N 15
ATOM 18797 C CA . LEU A 1 67 ? -16.822 -19.437 20.338 1.00 0.00 67 LEU A CA 15
ATOM 18798 C C . LEU A 1 67 ? -17.012 -19.385 18.826 1.00 0.00 67 LEU A C 15
ATOM 18799 O O . LEU A 1 67 ? -17.586 -18.434 18.295 1.00 0.00 67 LEU A O 15
ATOM 18815 N N . GLN A 1 68 ? -16.528 -20.415 18.138 1.00 0.00 68 GLN A N 15
ATOM 18816 C CA . GLN A 1 68 ? -16.647 -20.487 16.687 1.00 0.00 68 GLN A CA 15
ATOM 18817 C C . GLN A 1 68 ? -18.108 -20.589 16.264 1.00 0.00 68 GLN A C 15
ATOM 18818 O O . GLN A 1 68 ? -18.596 -19.779 15.475 1.00 0.00 68 GLN A O 15
ATOM 18832 N N . VAL A 1 69 ? -18.804 -21.590 16.795 1.00 0.00 69 VAL A N 15
ATOM 18833 C CA . VAL A 1 69 ? -20.211 -21.798 16.473 1.00 0.00 69 VAL A CA 15
ATOM 18834 C C . VAL A 1 69 ? -21.027 -20.537 16.735 1.00 0.00 69 VAL A C 15
ATOM 18835 O O . VAL A 1 69 ? -22.042 -20.294 16.083 1.00 0.00 69 VAL A O 15
ATOM 18848 N N . LYS A 1 70 ? -20.576 -19.736 17.695 1.00 0.00 70 LYS A N 15
ATOM 18849 C CA . LYS A 1 70 ? -21.262 -18.498 18.044 1.00 0.00 70 LYS A CA 15
ATOM 18850 C C . LYS A 1 70 ? -20.883 -17.376 17.082 1.00 0.00 70 LYS A C 15
ATOM 18851 O O . LYS A 1 70 ? -21.738 -16.608 16.640 1.00 0.00 70 LYS A O 15
ATOM 18870 N N . LYS A 1 71 ? -19.597 -17.288 16.760 1.00 0.00 71 LYS A N 15
ATOM 18871 C CA . LYS A 1 71 ? -19.104 -16.263 15.849 1.00 0.00 71 LYS A CA 15
ATOM 18872 C C . LYS A 1 71 ? -19.688 -16.451 14.452 1.00 0.00 71 LYS A C 15
ATOM 18873 O O . LYS A 1 71 ? -20.159 -15.496 13.832 1.00 0.00 71 LYS A O 15
ATOM 18892 N N . ILE A 1 72 ? -19.656 -17.686 13.963 1.00 0.00 72 ILE A N 15
ATOM 18893 C CA . ILE A 1 72 ? -20.184 -17.998 12.641 1.00 0.00 72 ILE A CA 15
ATOM 18894 C C . ILE A 1 72 ? -21.666 -17.650 12.545 1.00 0.00 72 ILE A C 15
ATOM 18895 O O . ILE A 1 72 ? -22.095 -16.969 11.615 1.00 0.00 72 ILE A O 15
ATOM 18911 N N . MET A 1 73 ? -22.443 -18.122 13.515 1.00 0.00 73 MET A N 15
ATOM 18912 C CA . MET A 1 73 ? -23.877 -17.858 13.542 1.00 0.00 73 MET A CA 15
ATOM 18913 C C . MET A 1 73 ? -24.156 -16.362 13.435 1.00 0.00 73 MET A C 15
ATOM 18914 O O . MET A 1 73 ? -25.057 -15.941 12.709 1.00 0.00 73 MET A O 15
ATOM 18928 N N . GLN A 1 74 ? -23.379 -15.566 14.161 1.00 0.00 74 GLN A N 15
ATOM 18929 C CA . GLN A 1 74 ? -23.545 -14.117 14.147 1.00 0.00 74 GLN A CA 15
ATOM 18930 C C . GLN A 1 74 ? -23.215 -13.544 12.773 1.00 0.00 74 GLN A C 15
ATOM 18931 O O . GLN A 1 74 ? -23.742 -12.504 12.380 1.00 0.00 74 GLN A O 15
ATOM 18945 N N . PHE A 1 75 ? -22.339 -14.231 12.047 1.00 0.00 75 PHE A N 15
ATOM 18946 C CA . PHE A 1 75 ? -21.937 -13.789 10.716 1.00 0.00 75 PHE A CA 15
ATOM 18947 C C . PHE A 1 75 ? -23.045 -14.047 9.700 1.00 0.00 75 PHE A C 15
ATOM 18948 O O . PHE A 1 75 ? -23.339 -13.198 8.857 1.00 0.00 75 PHE A O 15
ATOM 18965 N N . ILE A 1 76 ? -23.656 -15.224 9.785 1.00 0.00 76 ILE A N 15
ATOM 18966 C CA . ILE A 1 76 ? -24.732 -15.593 8.874 1.00 0.00 76 ILE A CA 15
ATOM 18967 C C . ILE A 1 76 ? -25.890 -14.605 8.961 1.00 0.00 76 ILE A C 15
ATOM 18968 O O . ILE A 1 76 ? -26.356 -14.088 7.947 1.00 0.00 76 ILE A O 15
ATOM 18984 N N . ASN A 1 77 ? -26.349 -14.346 10.182 1.00 0.00 77 ASN A N 15
ATOM 18985 C CA . ASN A 1 77 ? -27.453 -13.418 10.402 1.00 0.00 77 ASN A CA 15
ATOM 18986 C C . ASN A 1 77 ? -27.033 -11.987 10.081 1.00 0.00 77 ASN A C 15
ATOM 18987 O O . ASN A 1 77 ? -27.753 -11.255 9.405 1.00 0.00 77 ASN A O 15
ATOM 18998 N N . GLY A 1 78 ? -25.860 -11.596 10.572 1.00 0.00 78 GLY A N 15
ATOM 18999 C CA . GLY A 1 78 ? -25.364 -10.255 10.326 1.00 0.00 78 GLY A CA 15
ATOM 19000 C C . GLY A 1 78 ? -26.361 -9.185 10.726 1.00 0.00 78 GLY A C 15
ATOM 19001 O O . GLY A 1 78 ? -26.494 -8.167 10.048 1.00 0.00 78 GLY A O 15
ATOM 19005 N N . SER A 1 79 ? -27.065 -9.417 11.830 1.00 0.00 79 SER A N 15
ATOM 19006 C CA . SER A 1 79 ? -28.059 -8.468 12.316 1.00 0.00 79 SER A CA 15
ATOM 19007 C C . SER A 1 79 ? -27.627 -7.864 13.648 1.00 0.00 79 SER A C 15
ATOM 19008 O O . SER A 1 79 ? -27.600 -8.545 14.672 1.00 0.00 79 SER A O 15
ATOM 19016 N N . GLY A 1 80 ? -27.290 -6.578 13.626 1.00 0.00 80 GLY A N 15
ATOM 19017 C CA . GLY A 1 80 ? -26.864 -5.902 14.838 1.00 0.00 80 GLY A CA 15
ATOM 19018 C C . GLY A 1 80 ? -28.015 -5.237 15.567 1.00 0.00 80 GLY A C 15
ATOM 19019 O O . GLY A 1 80 ? -29.150 -5.215 15.090 1.00 0.00 80 GLY A O 15
ATOM 19023 N N . PRO A 1 81 ? -27.727 -4.681 16.753 1.00 0.00 81 PRO A N 15
ATOM 19024 C CA . PRO A 1 81 ? -28.734 -4.004 17.575 1.00 0.00 81 PRO A CA 15
ATOM 19025 C C . PRO A 1 81 ? -29.196 -2.687 16.959 1.00 0.00 81 PRO A C 15
ATOM 19026 O O . PRO A 1 81 ? -30.391 -2.395 16.919 1.00 0.00 81 PRO A O 15
ATOM 19037 N N . SER A 1 82 ? -28.241 -1.897 16.479 1.00 0.00 82 SER A N 15
ATOM 19038 C CA . SER A 1 82 ? -28.550 -0.610 15.867 1.00 0.00 82 SER A CA 15
ATOM 19039 C C . SER A 1 82 ? -28.219 -0.622 14.378 1.00 0.00 82 SER A C 15
ATOM 19040 O O . SER A 1 82 ? -29.011 -0.172 13.551 1.00 0.00 82 SER A O 15
ATOM 19048 N N . SER A 1 83 ? -27.041 -1.141 14.045 1.00 0.00 83 SER A N 15
ATOM 19049 C CA . SER A 1 83 ? -26.602 -1.209 12.656 1.00 0.00 83 SER A CA 15
ATOM 19050 C C . SER A 1 83 ? -27.649 -1.901 11.788 1.00 0.00 83 SER A C 15
ATOM 19051 O O . SER A 1 83 ? -28.392 -2.762 12.259 1.00 0.00 83 SER A O 15
ATOM 19059 N N . GLY A 1 84 ? -27.702 -1.518 10.516 1.00 0.00 84 GLY A N 15
ATOM 19060 C CA . GLY A 1 84 ? -28.661 -2.110 9.602 1.00 0.00 84 GLY A CA 15
ATOM 19061 C C . GLY A 1 84 ? -28.224 -2.003 8.154 1.00 0.00 84 GLY A C 15
ATOM 19062 O O . GLY A 1 84 ? -27.090 -2.339 7.815 1.00 0.00 84 GLY A O 15
ATOM 19066 N N . GLY A 1 1 ? -24.302 0.035 -2.498 1.00 0.00 1 GLY A N 16
ATOM 19067 C CA . GLY A 1 1 ? -23.012 -0.066 -1.842 1.00 0.00 1 GLY A CA 16
ATOM 19068 C C . GLY A 1 1 ? -22.215 1.221 -1.929 1.00 0.00 1 GLY A C 16
ATOM 19069 O O . GLY A 1 1 ? -22.680 2.210 -2.495 1.00 0.00 1 GLY A O 16
ATOM 19073 N N . SER A 1 2 ? -21.011 1.209 -1.364 1.00 0.00 2 SER A N 16
ATOM 19074 C CA . SER A 1 2 ? -20.150 2.386 -1.375 1.00 0.00 2 SER A CA 16
ATOM 19075 C C . SER A 1 2 ? -19.807 2.795 -2.804 1.00 0.00 2 SER A C 16
ATOM 19076 O O . SER A 1 2 ? -19.816 1.969 -3.717 1.00 0.00 2 SER A O 16
ATOM 19084 N N . SER A 1 3 ? -19.506 4.076 -2.990 1.00 0.00 3 SER A N 16
ATOM 19085 C CA . SER A 1 3 ? -19.164 4.597 -4.309 1.00 0.00 3 SER A CA 16
ATOM 19086 C C . SER A 1 3 ? -17.703 5.033 -4.358 1.00 0.00 3 SER A C 16
ATOM 19087 O O . SER A 1 3 ? -17.330 5.909 -5.138 1.00 0.00 3 SER A O 16
ATOM 19095 N N . GLY A 1 4 ? -16.879 4.415 -3.517 1.00 0.00 4 GLY A N 16
ATOM 19096 C CA . GLY A 1 4 ? -15.467 4.752 -3.480 1.00 0.00 4 GLY A CA 16
ATOM 19097 C C . GLY A 1 4 ? -14.668 4.019 -4.539 1.00 0.00 4 GLY A C 16
ATOM 19098 O O . GLY A 1 4 ? -15.034 2.919 -4.952 1.00 0.00 4 GLY A O 16
ATOM 19102 N N . SER A 1 5 ? -13.574 4.631 -4.980 1.00 0.00 5 SER A N 16
ATOM 19103 C CA . SER A 1 5 ? -12.723 4.032 -6.002 1.00 0.00 5 SER A CA 16
ATOM 19104 C C . SER A 1 5 ? -11.765 3.017 -5.385 1.00 0.00 5 SER A C 16
ATOM 19105 O O . SER A 1 5 ? -11.367 2.049 -6.033 1.00 0.00 5 SER A O 16
ATOM 19113 N N . SER A 1 6 ? -11.399 3.247 -4.129 1.00 0.00 6 SER A N 16
ATOM 19114 C CA . SER A 1 6 ? -10.484 2.356 -3.424 1.00 0.00 6 SER A CA 16
ATOM 19115 C C . SER A 1 6 ? -10.969 2.095 -2.001 1.00 0.00 6 SER A C 16
ATOM 19116 O O . SER A 1 6 ? -11.207 3.026 -1.234 1.00 0.00 6 SER A O 16
ATOM 19124 N N . GLY A 1 7 ? -11.112 0.819 -1.656 1.00 0.00 7 GLY A N 16
ATOM 19125 C CA . GLY A 1 7 ? -11.568 0.456 -0.327 1.00 0.00 7 GLY A CA 16
ATOM 19126 C C . GLY A 1 7 ? -11.535 -1.041 -0.090 1.00 0.00 7 GLY A C 16
ATOM 19127 O O . GLY A 1 7 ? -11.357 -1.833 -1.016 1.00 0.00 7 GLY A O 16
ATOM 19131 N N . PRO A 1 8 ? -11.708 -1.448 1.176 1.00 0.00 8 PRO A N 16
ATOM 19132 C CA . PRO A 1 8 ? -11.701 -2.863 1.560 1.00 0.00 8 PRO A CA 16
ATOM 19133 C C . PRO A 1 8 ? -12.928 -3.609 1.049 1.00 0.00 8 PRO A C 16
ATOM 19134 O O . PRO A 1 8 ? -13.988 -3.015 0.848 1.00 0.00 8 PRO A O 16
ATOM 19145 N N . TRP A 1 9 ? -12.778 -4.912 0.841 1.00 0.00 9 TRP A N 16
ATOM 19146 C CA . TRP A 1 9 ? -13.876 -5.739 0.354 1.00 0.00 9 TRP A CA 16
ATOM 19147 C C . TRP A 1 9 ? -14.611 -6.405 1.511 1.00 0.00 9 TRP A C 16
ATOM 19148 O O . TRP A 1 9 ? -14.005 -6.757 2.523 1.00 0.00 9 TRP A O 16
ATOM 19169 N N . GLN A 1 10 ? -15.921 -6.575 1.356 1.00 0.00 10 GLN A N 16
ATOM 19170 C CA . GLN A 1 10 ? -16.738 -7.199 2.390 1.00 0.00 10 GLN A CA 16
ATOM 19171 C C . GLN A 1 10 ? -17.822 -8.075 1.772 1.00 0.00 10 GLN A C 16
ATOM 19172 O O . GLN A 1 10 ? -18.212 -7.901 0.617 1.00 0.00 10 GLN A O 16
ATOM 19186 N N . PRO A 1 11 ? -18.322 -9.041 2.557 1.00 0.00 11 PRO A N 16
ATOM 19187 C CA . PRO A 1 11 ? -19.369 -9.963 2.108 1.00 0.00 11 PRO A CA 16
ATOM 19188 C C . PRO A 1 11 ? -20.717 -9.271 1.934 1.00 0.00 11 PRO A C 16
ATOM 19189 O O . PRO A 1 11 ? -21.028 -8.288 2.606 1.00 0.00 11 PRO A O 16
ATOM 19200 N N . PRO A 1 12 ? -21.537 -9.795 1.011 1.00 0.00 12 PRO A N 16
ATOM 19201 C CA . PRO A 1 12 ? -22.865 -9.243 0.728 1.00 0.00 12 PRO A CA 16
ATOM 19202 C C . PRO A 1 12 ? -23.845 -9.475 1.873 1.00 0.00 12 PRO A C 16
ATOM 19203 O O . PRO A 1 12 ? -23.493 -10.066 2.894 1.00 0.00 12 PRO A O 16
ATOM 19214 N N . ALA A 1 13 ? -25.076 -9.006 1.697 1.00 0.00 13 ALA A N 16
ATOM 19215 C CA . ALA A 1 13 ? -26.108 -9.166 2.714 1.00 0.00 13 ALA A CA 16
ATOM 19216 C C . ALA A 1 13 ? -27.075 -10.286 2.345 1.00 0.00 13 ALA A C 16
ATOM 19217 O O . ALA A 1 13 ? -28.234 -10.279 2.759 1.00 0.00 13 ALA A O 16
ATOM 19224 N N . ASP A 1 14 ? -26.591 -11.245 1.565 1.00 0.00 14 ASP A N 16
ATOM 19225 C CA . ASP A 1 14 ? -27.413 -12.373 1.140 1.00 0.00 14 ASP A CA 16
ATOM 19226 C C . ASP A 1 14 ? -26.668 -13.690 1.331 1.00 0.00 14 ASP A C 16
ATOM 19227 O O . ASP A 1 14 ? -27.236 -14.672 1.812 1.00 0.00 14 ASP A O 16
ATOM 19236 N N . LEU A 1 15 ? -25.396 -13.705 0.951 1.00 0.00 15 LEU A N 16
ATOM 19237 C CA . LEU A 1 15 ? -24.573 -14.903 1.079 1.00 0.00 15 LEU A CA 16
ATOM 19238 C C . LEU A 1 15 ? -25.240 -16.097 0.404 1.00 0.00 15 LEU A C 16
ATOM 19239 O O . LEU A 1 15 ? -25.046 -17.242 0.812 1.00 0.00 15 LEU A O 16
ATOM 19255 N N . SER A 1 16 ? -26.024 -15.821 -0.633 1.00 0.00 16 SER A N 16
ATOM 19256 C CA . SER A 1 16 ? -26.721 -16.873 -1.365 1.00 0.00 16 SER A CA 16
ATOM 19257 C C . SER A 1 16 ? -26.206 -16.970 -2.798 1.00 0.00 16 SER A C 16
ATOM 19258 O O . SER A 1 16 ? -26.937 -17.362 -3.707 1.00 0.00 16 SER A O 16
ATOM 19266 N N . GLY A 1 17 ? -24.940 -16.611 -2.991 1.00 0.00 17 GLY A N 16
ATOM 19267 C CA . GLY A 1 17 ? -24.348 -16.665 -4.314 1.00 0.00 17 GLY A CA 16
ATOM 19268 C C . GLY A 1 17 ? -22.841 -16.503 -4.282 1.00 0.00 17 GLY A C 16
ATOM 19269 O O . GLY A 1 17 ? -22.240 -16.025 -5.245 1.00 0.00 17 GLY A O 16
ATOM 19273 N N . LEU A 1 18 ? -22.229 -16.899 -3.172 1.00 0.00 18 LEU A N 16
ATOM 19274 C CA . LEU A 1 18 ? -20.782 -16.794 -3.017 1.00 0.00 18 LEU A CA 16
ATOM 19275 C C . LEU A 1 18 ? -20.108 -18.137 -3.275 1.00 0.00 18 LEU A C 16
ATOM 19276 O O . LEU A 1 18 ? -20.427 -19.138 -2.633 1.00 0.00 18 LEU A O 16
ATOM 19292 N N . SER A 1 19 ? -19.171 -18.151 -4.219 1.00 0.00 19 SER A N 16
ATOM 19293 C CA . SER A 1 19 ? -18.452 -19.372 -4.564 1.00 0.00 19 SER A CA 16
ATOM 19294 C C . SER A 1 19 ? -17.727 -19.938 -3.346 1.00 0.00 19 SER A C 16
ATOM 19295 O O . SER A 1 19 ? -17.511 -19.236 -2.358 1.00 0.00 19 SER A O 16
ATOM 19303 N N . ILE A 1 20 ? -17.353 -21.210 -3.427 1.00 0.00 20 ILE A N 16
ATOM 19304 C CA . ILE A 1 20 ? -16.651 -21.870 -2.333 1.00 0.00 20 ILE A CA 16
ATOM 19305 C C . ILE A 1 20 ? -15.391 -21.104 -1.947 1.00 0.00 20 ILE A C 16
ATOM 19306 O O . ILE A 1 20 ? -14.959 -21.140 -0.795 1.00 0.00 20 ILE A O 16
ATOM 19322 N N . GLU A 1 21 ? -14.806 -20.410 -2.918 1.00 0.00 21 GLU A N 16
ATOM 19323 C CA . GLU A 1 21 ? -13.595 -19.634 -2.679 1.00 0.00 21 GLU A CA 16
ATOM 19324 C C . GLU A 1 21 ? -13.930 -18.278 -2.065 1.00 0.00 21 GLU A C 16
ATOM 19325 O O . GLU A 1 21 ? -13.125 -17.701 -1.335 1.00 0.00 21 GLU A O 16
ATOM 19337 N N . GLU A 1 22 ? -15.123 -17.777 -2.368 1.00 0.00 22 GLU A N 16
ATOM 19338 C CA . GLU A 1 22 ? -15.564 -16.488 -1.847 1.00 0.00 22 GLU A CA 16
ATOM 19339 C C . GLU A 1 22 ? -15.833 -16.571 -0.347 1.00 0.00 22 GLU A C 16
ATOM 19340 O O . GLU A 1 22 ? -15.650 -15.596 0.382 1.00 0.00 22 GLU A O 16
ATOM 19352 N N . VAL A 1 23 ? -16.269 -17.742 0.106 1.00 0.00 23 VAL A N 16
ATOM 19353 C CA . VAL A 1 23 ? -16.563 -17.953 1.518 1.00 0.00 23 VAL A CA 16
ATOM 19354 C C . VAL A 1 23 ? -15.308 -17.800 2.370 1.00 0.00 23 VAL A C 16
ATOM 19355 O O . VAL A 1 23 ? -15.373 -17.352 3.515 1.00 0.00 23 VAL A O 16
ATOM 19368 N N . SER A 1 24 ? -14.166 -18.175 1.803 1.00 0.00 24 SER A N 16
ATOM 19369 C CA . SER A 1 24 ? -12.895 -18.083 2.512 1.00 0.00 24 SER A CA 16
ATOM 19370 C C . SER A 1 24 ? -12.652 -16.661 3.009 1.00 0.00 24 SER A C 16
ATOM 19371 O O . SER A 1 24 ? -12.058 -16.453 4.067 1.00 0.00 24 SER A O 16
ATOM 19379 N N . LYS A 1 25 ? -13.114 -15.684 2.236 1.00 0.00 25 LYS A N 16
ATOM 19380 C CA . LYS A 1 25 ? -12.950 -14.281 2.596 1.00 0.00 25 LYS A CA 16
ATOM 19381 C C . LYS A 1 25 ? -14.087 -13.813 3.498 1.00 0.00 25 LYS A C 16
ATOM 19382 O O . LYS A 1 25 ? -13.918 -12.896 4.301 1.00 0.00 25 LYS A O 16
ATOM 19401 N N . SER A 1 26 ? -15.245 -14.451 3.361 1.00 0.00 26 SER A N 16
ATOM 19402 C CA . SER A 1 26 ? -16.411 -14.098 4.163 1.00 0.00 26 SER A CA 16
ATOM 19403 C C . SER A 1 26 ? -16.076 -14.124 5.651 1.00 0.00 26 SER A C 16
ATOM 19404 O O . SER A 1 26 ? -16.453 -13.223 6.400 1.00 0.00 26 SER A O 16
ATOM 19412 N N . LEU A 1 27 ? -15.364 -15.164 6.072 1.00 0.00 27 LEU A N 16
ATOM 19413 C CA . LEU A 1 27 ? -14.976 -15.309 7.471 1.00 0.00 27 LEU A CA 16
ATOM 19414 C C . LEU A 1 27 ? -13.887 -14.307 7.841 1.00 0.00 27 LEU A C 16
ATOM 19415 O O . LEU A 1 27 ? -13.788 -13.879 8.991 1.00 0.00 27 LEU A O 16
ATOM 19431 N N . ARG A 1 28 ? -13.073 -13.936 6.858 1.00 0.00 28 ARG A N 16
ATOM 19432 C CA . ARG A 1 28 ? -11.992 -12.984 7.080 1.00 0.00 28 ARG A CA 16
ATOM 19433 C C . ARG A 1 28 ? -12.519 -11.700 7.715 1.00 0.00 28 ARG A C 16
ATOM 19434 O O . ARG A 1 28 ? -11.799 -11.011 8.437 1.00 0.00 28 ARG A O 16
ATOM 19455 N N . PHE A 1 29 ? -13.781 -11.386 7.440 1.00 0.00 29 PHE A N 16
ATOM 19456 C CA . PHE A 1 29 ? -14.405 -10.185 7.982 1.00 0.00 29 PHE A CA 16
ATOM 19457 C C . PHE A 1 29 ? -14.271 -10.141 9.502 1.00 0.00 29 PHE A C 16
ATOM 19458 O O . PHE A 1 29 ? -13.864 -9.128 10.071 1.00 0.00 29 PHE A O 16
ATOM 19475 N N . ILE A 1 30 ? -14.618 -11.247 10.152 1.00 0.00 30 ILE A N 16
ATOM 19476 C CA . ILE A 1 30 ? -14.536 -11.336 11.604 1.00 0.00 30 ILE A CA 16
ATOM 19477 C C . ILE A 1 30 ? -13.138 -11.749 12.052 1.00 0.00 30 ILE A C 16
ATOM 19478 O O . ILE A 1 30 ? -12.710 -11.429 13.160 1.00 0.00 30 ILE A O 16
ATOM 19494 N N . GLY A 1 31 ? -12.430 -12.461 11.181 1.00 0.00 31 GLY A N 16
ATOM 19495 C CA . GLY A 1 31 ? -11.086 -12.905 11.505 1.00 0.00 31 GLY A CA 16
ATOM 19496 C C . GLY A 1 31 ? -11.077 -14.200 12.292 1.00 0.00 31 GLY A C 16
ATOM 19497 O O . GLY A 1 31 ? -10.997 -14.188 13.521 1.00 0.00 31 GLY A O 16
ATOM 19501 N N . LEU A 1 32 ? -11.161 -15.321 11.584 1.00 0.00 32 LEU A N 16
ATOM 19502 C CA . LEU A 1 32 ? -11.164 -16.632 12.224 1.00 0.00 32 LEU A CA 16
ATOM 19503 C C . LEU A 1 32 ? -9.844 -17.358 11.984 1.00 0.00 32 LEU A C 16
ATOM 19504 O O . LEU A 1 32 ? -8.961 -16.849 11.294 1.00 0.00 32 LEU A O 16
ATOM 19520 N N . SER A 1 33 ? -9.717 -18.550 12.558 1.00 0.00 33 SER A N 16
ATOM 19521 C CA . SER A 1 33 ? -8.504 -19.346 12.408 1.00 0.00 33 SER A CA 16
ATOM 19522 C C . SER A 1 33 ? -8.393 -19.905 10.993 1.00 0.00 33 SER A C 16
ATOM 19523 O O . SER A 1 33 ? -9.392 -20.293 10.388 1.00 0.00 33 SER A O 16
ATOM 19531 N N . GLU A 1 34 ? -7.170 -19.944 10.474 1.00 0.00 34 GLU A N 16
ATOM 19532 C CA . GLU A 1 34 ? -6.928 -20.456 9.130 1.00 0.00 34 GLU A CA 16
ATOM 19533 C C . GLU A 1 34 ? -7.502 -21.861 8.970 1.00 0.00 34 GLU A C 16
ATOM 19534 O O . GLU A 1 34 ? -7.877 -22.269 7.871 1.00 0.00 34 GLU A O 16
ATOM 19546 N N . ASP A 1 35 ? -7.567 -22.595 10.075 1.00 0.00 35 ASP A N 16
ATOM 19547 C CA . ASP A 1 35 ? -8.096 -23.954 10.060 1.00 0.00 35 ASP A CA 16
ATOM 19548 C C . ASP A 1 35 ? -9.597 -23.950 9.791 1.00 0.00 35 ASP A C 16
ATOM 19549 O O . ASP A 1 35 ? -10.097 -24.737 8.987 1.00 0.00 35 ASP A O 16
ATOM 19558 N N . VAL A 1 36 ? -10.313 -23.059 10.469 1.00 0.00 36 VAL A N 16
ATOM 19559 C CA . VAL A 1 36 ? -11.757 -22.952 10.304 1.00 0.00 36 VAL A CA 16
ATOM 19560 C C . VAL A 1 36 ? -12.124 -22.665 8.852 1.00 0.00 36 VAL A C 16
ATOM 19561 O O . VAL A 1 36 ? -12.948 -23.363 8.260 1.00 0.00 36 VAL A O 16
ATOM 19574 N N . ILE A 1 37 ? -11.508 -21.633 8.285 1.00 0.00 37 ILE A N 16
ATOM 19575 C CA . ILE A 1 37 ? -11.769 -21.255 6.902 1.00 0.00 37 ILE A CA 16
ATOM 19576 C C . ILE A 1 37 ? -11.595 -22.444 5.964 1.00 0.00 37 ILE A C 16
ATOM 19577 O O . ILE A 1 37 ? -12.508 -22.800 5.220 1.00 0.00 37 ILE A O 16
ATOM 19593 N N . SER A 1 38 ? -10.416 -23.058 6.007 1.00 0.00 38 SER A N 16
ATOM 19594 C CA . SER A 1 38 ? -10.121 -24.207 5.160 1.00 0.00 38 SER A CA 16
ATOM 19595 C C . SER A 1 38 ? -11.088 -25.353 5.443 1.00 0.00 38 SER A C 16
ATOM 19596 O O . SER A 1 38 ? -11.360 -26.180 4.573 1.00 0.00 38 SER A O 16
ATOM 19604 N N . PHE A 1 39 ? -11.604 -25.394 6.667 1.00 0.00 39 PHE A N 16
ATOM 19605 C CA . PHE A 1 39 ? -12.540 -26.439 7.066 1.00 0.00 39 PHE A CA 16
ATOM 19606 C C . PHE A 1 39 ? -13.828 -26.356 6.252 1.00 0.00 39 PHE A C 16
ATOM 19607 O O . PHE A 1 39 ? -14.522 -27.355 6.064 1.00 0.00 39 PHE A O 16
ATOM 19624 N N . PHE A 1 40 ? -14.141 -25.158 5.770 1.00 0.00 40 PHE A N 16
ATOM 19625 C CA . PHE A 1 40 ? -15.345 -24.943 4.977 1.00 0.00 40 PHE A CA 16
ATOM 19626 C C . PHE A 1 40 ? -15.067 -25.169 3.493 1.00 0.00 40 PHE A C 16
ATOM 19627 O O . PHE A 1 40 ? -15.855 -25.802 2.792 1.00 0.00 40 PHE A O 16
ATOM 19644 N N . VAL A 1 41 ? -13.940 -24.644 3.022 1.00 0.00 41 VAL A N 16
ATOM 19645 C CA . VAL A 1 41 ? -13.556 -24.788 1.623 1.00 0.00 41 VAL A CA 16
ATOM 19646 C C . VAL A 1 41 ? -13.253 -26.243 1.283 1.00 0.00 41 VAL A C 16
ATOM 19647 O O . VAL A 1 41 ? -13.364 -26.660 0.130 1.00 0.00 41 VAL A O 16
ATOM 19660 N N . THR A 1 42 ? -12.869 -27.014 2.296 1.00 0.00 42 THR A N 16
ATOM 19661 C CA . THR A 1 42 ? -12.549 -28.423 2.105 1.00 0.00 42 THR A CA 16
ATOM 19662 C C . THR A 1 42 ? -13.809 -29.281 2.126 1.00 0.00 42 THR A C 16
ATOM 19663 O O . THR A 1 42 ? -13.840 -30.369 1.552 1.00 0.00 42 THR A O 16
ATOM 19674 N N . GLU A 1 43 ? -14.847 -28.784 2.792 1.00 0.00 43 GLU A N 16
ATOM 19675 C CA . GLU A 1 43 ? -16.110 -29.506 2.887 1.00 0.00 43 GLU A CA 16
ATOM 19676 C C . GLU A 1 43 ? -17.089 -29.033 1.816 1.00 0.00 43 GLU A C 16
ATOM 19677 O O . GLU A 1 43 ? -18.304 -29.170 1.965 1.00 0.00 43 GLU A O 16
ATOM 19689 N N . LYS A 1 44 ? -16.552 -28.476 0.736 1.00 0.00 44 LYS A N 16
ATOM 19690 C CA . LYS A 1 44 ? -17.376 -27.983 -0.361 1.00 0.00 44 LYS A CA 16
ATOM 19691 C C . LYS A 1 44 ? -18.401 -26.971 0.140 1.00 0.00 44 LYS A C 16
ATOM 19692 O O . LYS A 1 44 ? -19.455 -26.787 -0.470 1.00 0.00 44 LYS A O 16
ATOM 19711 N N . ILE A 1 45 ? -18.084 -26.316 1.252 1.00 0.00 45 ILE A N 16
ATOM 19712 C CA . ILE A 1 45 ? -18.977 -25.321 1.833 1.00 0.00 45 ILE A CA 16
ATOM 19713 C C . ILE A 1 45 ? -18.935 -24.017 1.043 1.00 0.00 45 ILE A C 16
ATOM 19714 O O . ILE A 1 45 ? -17.872 -23.423 0.863 1.00 0.00 45 ILE A O 16
ATOM 19730 N N . ASP A 1 46 ? -20.098 -23.577 0.576 1.00 0.00 46 ASP A N 16
ATOM 19731 C CA . ASP A 1 46 ? -20.195 -22.342 -0.193 1.00 0.00 46 ASP A CA 16
ATOM 19732 C C . ASP A 1 46 ? -21.135 -21.351 0.488 1.00 0.00 46 ASP A C 16
ATOM 19733 O O . ASP A 1 46 ? -21.646 -21.612 1.576 1.00 0.00 46 ASP A O 16
ATOM 19742 N N . GLY A 1 47 ? -21.356 -20.212 -0.161 1.00 0.00 47 GLY A N 16
ATOM 19743 C CA . GLY A 1 47 ? -22.233 -19.199 0.397 1.00 0.00 47 GLY A CA 16
ATOM 19744 C C . GLY A 1 47 ? -23.616 -19.736 0.707 1.00 0.00 47 GLY A C 16
ATOM 19745 O O . GLY A 1 47 ? -24.089 -19.635 1.838 1.00 0.00 47 GLY A O 16
ATOM 19749 N N . ASN A 1 48 ? -24.267 -20.308 -0.301 1.00 0.00 48 ASN A N 16
ATOM 19750 C CA . ASN A 1 48 ? -25.605 -20.861 -0.130 1.00 0.00 48 ASN A CA 16
ATOM 19751 C C . ASN A 1 48 ? -25.621 -21.917 0.971 1.00 0.00 48 ASN A C 16
ATOM 19752 O O . ASN A 1 48 ? -26.636 -22.115 1.641 1.00 0.00 48 ASN A O 16
ATOM 19763 N N . LEU A 1 49 ? -24.491 -22.590 1.154 1.00 0.00 49 LEU A N 16
ATOM 19764 C CA . LEU A 1 49 ? -24.374 -23.625 2.176 1.00 0.00 49 LEU A CA 16
ATOM 19765 C C . LEU A 1 49 ? -24.248 -23.008 3.565 1.00 0.00 49 LEU A C 16
ATOM 19766 O O . LEU A 1 49 ? -24.870 -23.473 4.521 1.00 0.00 49 LEU A O 16
ATOM 19782 N N . LEU A 1 50 ? -23.442 -21.958 3.669 1.00 0.00 50 LEU A N 16
ATOM 19783 C CA . LEU A 1 50 ? -23.236 -21.274 4.941 1.00 0.00 50 LEU A CA 16
ATOM 19784 C C . LEU A 1 50 ? -24.556 -20.749 5.497 1.00 0.00 50 LEU A C 16
ATOM 19785 O O . LEU A 1 50 ? -24.909 -21.019 6.645 1.00 0.00 50 LEU A O 16
ATOM 19801 N N . VAL A 1 51 ? -25.282 -20.000 4.674 1.00 0.00 51 VAL A N 16
ATOM 19802 C CA . VAL A 1 51 ? -26.565 -19.440 5.082 1.00 0.00 51 VAL A CA 16
ATOM 19803 C C . VAL A 1 51 ? -27.524 -20.535 5.536 1.00 0.00 51 VAL A C 16
ATOM 19804 O O . VAL A 1 51 ? -28.433 -20.288 6.327 1.00 0.00 51 VAL A O 16
ATOM 19817 N N . GLN A 1 52 ? -27.312 -21.745 5.030 1.00 0.00 52 GLN A N 16
ATOM 19818 C CA . GLN A 1 52 ? -28.158 -22.879 5.384 1.00 0.00 52 GLN A CA 16
ATOM 19819 C C . GLN A 1 52 ? -27.721 -23.491 6.710 1.00 0.00 52 GLN A C 16
ATOM 19820 O O . GLN A 1 52 ? -28.542 -24.012 7.467 1.00 0.00 52 GLN A O 16
ATOM 19834 N N . LEU A 1 53 ? -26.424 -23.426 6.987 1.00 0.00 53 LEU A N 16
ATOM 19835 C CA . LEU A 1 53 ? -25.876 -23.975 8.223 1.00 0.00 53 LEU A CA 16
ATOM 19836 C C . LEU A 1 53 ? -26.496 -23.297 9.441 1.00 0.00 53 LEU A C 16
ATOM 19837 O O . LEU A 1 53 ? -26.725 -22.087 9.443 1.00 0.00 53 LEU A O 16
ATOM 19853 N N . THR A 1 54 ? -26.764 -24.085 10.478 1.00 0.00 54 THR A N 16
ATOM 19854 C CA . THR A 1 54 ? -27.356 -23.561 11.702 1.00 0.00 54 THR A CA 16
ATOM 19855 C C . THR A 1 54 ? -26.469 -23.849 12.908 1.00 0.00 54 THR A C 16
ATOM 19856 O O . THR A 1 54 ? -25.585 -24.704 12.850 1.00 0.00 54 THR A O 16
ATOM 19867 N N . GLU A 1 55 ? -26.712 -23.132 14.001 1.00 0.00 55 GLU A N 16
ATOM 19868 C CA . GLU A 1 55 ? -25.934 -23.312 15.221 1.00 0.00 55 GLU A CA 16
ATOM 19869 C C . GLU A 1 55 ? -25.975 -24.766 15.683 1.00 0.00 55 GLU A C 16
ATOM 19870 O O . GLU A 1 55 ? -25.048 -25.247 16.332 1.00 0.00 55 GLU A O 16
ATOM 19882 N N . GLU A 1 56 ? -27.057 -25.459 15.341 1.00 0.00 56 GLU A N 16
ATOM 19883 C CA . GLU A 1 56 ? -27.219 -26.857 15.722 1.00 0.00 56 GLU A CA 16
ATOM 19884 C C . GLU A 1 56 ? -26.333 -27.760 14.869 1.00 0.00 56 GLU A C 16
ATOM 19885 O O . GLU A 1 56 ? -25.716 -28.698 15.374 1.00 0.00 56 GLU A O 16
ATOM 19897 N N . ILE A 1 57 ? -26.275 -27.469 13.574 1.00 0.00 57 ILE A N 16
ATOM 19898 C CA . ILE A 1 57 ? -25.464 -28.253 12.650 1.00 0.00 57 ILE A CA 16
ATOM 19899 C C . ILE A 1 57 ? -23.980 -27.959 12.836 1.00 0.00 57 ILE A C 16
ATOM 19900 O O . ILE A 1 57 ? -23.129 -28.810 12.575 1.00 0.00 57 ILE A O 16
ATOM 19916 N N . LEU A 1 58 ? -23.675 -26.748 13.291 1.00 0.00 58 LEU A N 16
ATOM 19917 C CA . LEU A 1 58 ? -22.292 -26.341 13.514 1.00 0.00 58 LEU A CA 16
ATOM 19918 C C . LEU A 1 58 ? -21.726 -27.000 14.768 1.00 0.00 58 LEU A C 16
ATOM 19919 O O . LEU A 1 58 ? -20.516 -27.193 14.887 1.00 0.00 58 LEU A O 16
ATOM 19935 N N . SER A 1 59 ? -22.609 -27.345 15.699 1.00 0.00 59 SER A N 16
ATOM 19936 C CA . SER A 1 59 ? -22.197 -27.982 16.944 1.00 0.00 59 SER A CA 16
ATOM 19937 C C . SER A 1 59 ? -22.379 -29.495 16.867 1.00 0.00 59 SER A C 16
ATOM 19938 O O . SER A 1 59 ? -21.687 -30.249 17.550 1.00 0.00 59 SER A O 16
ATOM 19946 N N . GLU A 1 60 ? -23.316 -29.930 16.031 1.00 0.00 60 GLU A N 16
ATOM 19947 C CA . GLU A 1 60 ? -23.591 -31.352 15.865 1.00 0.00 60 GLU A CA 16
ATOM 19948 C C . GLU A 1 60 ? -22.625 -31.979 14.864 1.00 0.00 60 GLU A C 16
ATOM 19949 O O . GLU A 1 60 ? -21.902 -32.922 15.189 1.00 0.00 60 GLU A O 16
ATOM 19961 N N . ASP A 1 61 ? -22.618 -31.450 13.645 1.00 0.00 61 ASP A N 16
ATOM 19962 C CA . ASP A 1 61 ? -21.741 -31.957 12.596 1.00 0.00 61 ASP A CA 16
ATOM 19963 C C . ASP A 1 61 ? -20.329 -31.401 12.753 1.00 0.00 61 ASP A C 16
ATOM 19964 O O . ASP A 1 61 ? -19.413 -32.113 13.164 1.00 0.00 61 ASP A O 16
ATOM 19973 N N . PHE A 1 62 ? -20.160 -30.126 12.421 1.00 0.00 62 PHE A N 16
ATOM 19974 C CA . PHE A 1 62 ? -18.859 -29.475 12.523 1.00 0.00 62 PHE A CA 16
ATOM 19975 C C . PHE A 1 62 ? -18.263 -29.667 13.914 1.00 0.00 62 PHE A C 16
ATOM 19976 O O . PHE A 1 62 ? -17.054 -29.845 14.065 1.00 0.00 62 PHE A O 16
ATOM 19993 N N . LYS A 1 63 ? -19.119 -29.629 14.929 1.00 0.00 63 LYS A N 16
ATOM 19994 C CA . LYS A 1 63 ? -18.680 -29.799 16.309 1.00 0.00 63 LYS A CA 16
ATOM 19995 C C . LYS A 1 63 ? -17.623 -28.762 16.675 1.00 0.00 63 LYS A C 16
ATOM 19996 O O . LYS A 1 63 ? -16.784 -28.996 17.546 1.00 0.00 63 LYS A O 16
ATOM 20015 N N . LEU A 1 64 ? -17.669 -27.615 16.006 1.00 0.00 64 LEU A N 16
ATOM 20016 C CA . LEU A 1 64 ? -16.716 -26.541 16.262 1.00 0.00 64 LEU A CA 16
ATOM 20017 C C . LEU A 1 64 ? -16.810 -26.062 17.707 1.00 0.00 64 LEU A C 16
ATOM 20018 O O . LEU A 1 64 ? -17.711 -26.459 18.445 1.00 0.00 64 LEU A O 16
ATOM 20034 N N . SER A 1 65 ? -15.874 -25.206 18.103 1.00 0.00 65 SER A N 16
ATOM 20035 C CA . SER A 1 65 ? -15.850 -24.674 19.461 1.00 0.00 65 SER A CA 16
ATOM 20036 C C . SER A 1 65 ? -17.013 -23.712 19.688 1.00 0.00 65 SER A C 16
ATOM 20037 O O . SER A 1 65 ? -17.531 -23.112 18.746 1.00 0.00 65 SER A O 16
ATOM 20045 N N . LYS A 1 66 ? -17.418 -23.571 20.945 1.00 0.00 66 LYS A N 16
ATOM 20046 C CA . LYS A 1 66 ? -18.519 -22.682 21.299 1.00 0.00 66 LYS A CA 16
ATOM 20047 C C . LYS A 1 66 ? -18.288 -21.281 20.740 1.00 0.00 66 LYS A C 16
ATOM 20048 O O . LYS A 1 66 ? -19.230 -20.608 20.319 1.00 0.00 66 LYS A O 16
ATOM 20067 N N . LEU A 1 67 ? -17.032 -20.850 20.737 1.00 0.00 67 LEU A N 16
ATOM 20068 C CA . LEU A 1 67 ? -16.678 -19.529 20.228 1.00 0.00 67 LEU A CA 16
ATOM 20069 C C . LEU A 1 67 ? -16.882 -19.456 18.718 1.00 0.00 67 LEU A C 16
ATOM 20070 O O . LEU A 1 67 ? -17.369 -18.453 18.197 1.00 0.00 67 LEU A O 16
ATOM 20086 N N . GLN A 1 68 ? -16.507 -20.525 18.022 1.00 0.00 68 GLN A N 16
ATOM 20087 C CA . GLN A 1 68 ? -16.651 -20.581 16.572 1.00 0.00 68 GLN A CA 16
ATOM 20088 C C . GLN A 1 68 ? -18.122 -20.629 16.173 1.00 0.00 68 GLN A C 16
ATOM 20089 O O . GLN A 1 68 ? -18.602 -19.776 15.426 1.00 0.00 68 GLN A O 16
ATOM 20103 N N . VAL A 1 69 ? -18.834 -21.634 16.674 1.00 0.00 69 VAL A N 16
ATOM 20104 C CA . VAL A 1 69 ? -20.251 -21.793 16.370 1.00 0.00 69 VAL A CA 16
ATOM 20105 C C . VAL A 1 69 ? -21.019 -20.505 16.640 1.00 0.00 69 VAL A C 16
ATOM 20106 O O . VAL A 1 69 ? -22.012 -20.210 15.975 1.00 0.00 69 VAL A O 16
ATOM 20119 N N . LYS A 1 70 ? -20.553 -19.739 17.620 1.00 0.00 70 LYS A N 16
ATOM 20120 C CA . LYS A 1 70 ? -21.195 -18.479 17.979 1.00 0.00 70 LYS A CA 16
ATOM 20121 C C . LYS A 1 70 ? -20.849 -17.387 16.972 1.00 0.00 70 LYS A C 16
ATOM 20122 O O . LYS A 1 70 ? -21.727 -16.671 16.491 1.00 0.00 70 LYS A O 16
ATOM 20141 N N . LYS A 1 71 ? -19.564 -17.264 16.657 1.00 0.00 71 LYS A N 16
ATOM 20142 C CA . LYS A 1 71 ? -19.101 -16.261 15.705 1.00 0.00 71 LYS A CA 16
ATOM 20143 C C . LYS A 1 71 ? -19.745 -16.470 14.338 1.00 0.00 71 LYS A C 16
ATOM 20144 O O . LYS A 1 71 ? -20.282 -15.534 13.745 1.00 0.00 71 LYS A O 16
ATOM 20163 N N . ILE A 1 72 ? -19.688 -17.703 13.845 1.00 0.00 72 ILE A N 16
ATOM 20164 C CA . ILE A 1 72 ? -20.267 -18.034 12.549 1.00 0.00 72 ILE A CA 16
ATOM 20165 C C . ILE A 1 72 ? -21.747 -17.668 12.499 1.00 0.00 72 ILE A C 16
ATOM 20166 O O . ILE A 1 72 ? -22.207 -17.028 11.555 1.00 0.00 72 ILE A O 16
ATOM 20182 N N . MET A 1 73 ? -22.487 -18.078 13.524 1.00 0.00 73 MET A N 16
ATOM 20183 C CA . MET A 1 73 ? -23.915 -17.791 13.599 1.00 0.00 73 MET A CA 16
ATOM 20184 C C . MET A 1 73 ? -24.176 -16.295 13.459 1.00 0.00 73 MET A C 16
ATOM 20185 O O . MET A 1 73 ? -25.003 -15.874 12.650 1.00 0.00 73 MET A O 16
ATOM 20199 N N . GLN A 1 74 ? -23.467 -15.498 14.252 1.00 0.00 74 GLN A N 16
ATOM 20200 C CA . GLN A 1 74 ? -23.624 -14.049 14.216 1.00 0.00 74 GLN A CA 16
ATOM 20201 C C . GLN A 1 74 ? -23.340 -13.505 12.819 1.00 0.00 74 GLN A C 16
ATOM 20202 O O . GLN A 1 74 ? -23.886 -12.476 12.420 1.00 0.00 74 GLN A O 16
ATOM 20216 N N . PHE A 1 75 ? -22.482 -14.202 12.082 1.00 0.00 75 PHE A N 16
ATOM 20217 C CA . PHE A 1 75 ? -22.124 -13.788 10.730 1.00 0.00 75 PHE A CA 16
ATOM 20218 C C . PHE A 1 75 ? -23.257 -14.085 9.752 1.00 0.00 75 PHE A C 16
ATOM 20219 O O . PHE A 1 75 ? -23.642 -13.230 8.954 1.00 0.00 75 PHE A O 16
ATOM 20236 N N . ILE A 1 76 ? -23.786 -15.302 9.821 1.00 0.00 76 ILE A N 16
ATOM 20237 C CA . ILE A 1 76 ? -24.875 -15.711 8.943 1.00 0.00 76 ILE A CA 16
ATOM 20238 C C . ILE A 1 76 ? -26.071 -14.775 9.076 1.00 0.00 76 ILE A C 16
ATOM 20239 O O . ILE A 1 76 ? -26.613 -14.298 8.080 1.00 0.00 76 ILE A O 16
ATOM 20255 N N . ASN A 1 77 ? -26.476 -14.514 10.315 1.00 0.00 77 ASN A N 16
ATOM 20256 C CA . ASN A 1 77 ? -27.607 -13.632 10.579 1.00 0.00 77 ASN A CA 16
ATOM 20257 C C . ASN A 1 77 ? -27.246 -12.180 10.285 1.00 0.00 77 ASN A C 16
ATOM 20258 O O . ASN A 1 77 ? -28.033 -11.440 9.696 1.00 0.00 77 ASN A O 16
ATOM 20269 N N . GLY A 1 78 ? -26.048 -11.778 10.700 1.00 0.00 78 GLY A N 16
ATOM 20270 C CA . GLY A 1 78 ? -25.603 -10.416 10.472 1.00 0.00 78 GLY A CA 16
ATOM 20271 C C . GLY A 1 78 ? -25.918 -9.500 11.638 1.00 0.00 78 GLY A C 16
ATOM 20272 O O . GLY A 1 78 ? -27.071 -9.387 12.053 1.00 0.00 78 GLY A O 16
ATOM 20276 N N . SER A 1 79 ? -24.890 -8.845 12.168 1.00 0.00 79 SER A N 16
ATOM 20277 C CA . SER A 1 79 ? -25.062 -7.938 13.297 1.00 0.00 79 SER A CA 16
ATOM 20278 C C . SER A 1 79 ? -26.043 -6.822 12.953 1.00 0.00 79 SER A C 16
ATOM 20279 O O . SER A 1 79 ? -25.979 -6.234 11.874 1.00 0.00 79 SER A O 16
ATOM 20287 N N . GLY A 1 80 ? -26.953 -6.535 13.879 1.00 0.00 80 GLY A N 16
ATOM 20288 C CA . GLY A 1 80 ? -27.936 -5.491 13.656 1.00 0.00 80 GLY A CA 16
ATOM 20289 C C . GLY A 1 80 ? -28.085 -4.571 14.851 1.00 0.00 80 GLY A C 16
ATOM 20290 O O . GLY A 1 80 ? -27.269 -4.577 15.773 1.00 0.00 80 GLY A O 16
ATOM 20294 N N . PRO A 1 81 ? -29.149 -3.754 14.844 1.00 0.00 81 PRO A N 16
ATOM 20295 C CA . PRO A 1 81 ? -29.427 -2.807 15.929 1.00 0.00 81 PRO A CA 16
ATOM 20296 C C . PRO A 1 81 ? -29.850 -3.508 17.215 1.00 0.00 81 PRO A C 16
ATOM 20297 O O . PRO A 1 81 ? -30.697 -4.401 17.198 1.00 0.00 81 PRO A O 16
ATOM 20308 N N . SER A 1 82 ? -29.255 -3.096 18.331 1.00 0.00 82 SER A N 16
ATOM 20309 C CA . SER A 1 82 ? -29.568 -3.687 19.627 1.00 0.00 82 SER A CA 16
ATOM 20310 C C . SER A 1 82 ? -29.143 -2.761 20.762 1.00 0.00 82 SER A C 16
ATOM 20311 O O . SER A 1 82 ? -27.953 -2.559 21.001 1.00 0.00 82 SER A O 16
ATOM 20319 N N . SER A 1 83 ? -30.126 -2.200 21.460 1.00 0.00 83 SER A N 16
ATOM 20320 C CA . SER A 1 83 ? -29.856 -1.292 22.568 1.00 0.00 83 SER A CA 16
ATOM 20321 C C . SER A 1 83 ? -30.700 -1.655 23.786 1.00 0.00 83 SER A C 16
ATOM 20322 O O . SER A 1 83 ? -31.826 -2.132 23.655 1.00 0.00 83 SER A O 16
ATOM 20330 N N . GLY A 1 84 ? -30.145 -1.426 24.972 1.00 0.00 84 GLY A N 16
ATOM 20331 C CA . GLY A 1 84 ? -30.859 -1.735 26.198 1.00 0.00 84 GLY A CA 16
ATOM 20332 C C . GLY A 1 84 ? -29.985 -2.441 27.216 1.00 0.00 84 GLY A C 16
ATOM 20333 O O . GLY A 1 84 ? -29.786 -1.942 28.323 1.00 0.00 84 GLY A O 16
ATOM 20337 N N . GLY A 1 1 ? 6.677 1.638 -12.274 1.00 0.00 1 GLY A N 17
ATOM 20338 C CA . GLY A 1 1 ? 5.947 1.577 -11.021 1.00 0.00 1 GLY A CA 17
ATOM 20339 C C . GLY A 1 1 ? 4.751 0.647 -11.092 1.00 0.00 1 GLY A C 17
ATOM 20340 O O . GLY A 1 1 ? 3.711 1.004 -11.645 1.00 0.00 1 GLY A O 17
ATOM 20344 N N . SER A 1 2 ? 4.900 -0.549 -10.533 1.00 0.00 2 SER A N 17
ATOM 20345 C CA . SER A 1 2 ? 3.826 -1.535 -10.540 1.00 0.00 2 SER A CA 17
ATOM 20346 C C . SER A 1 2 ? 2.906 -1.345 -9.339 1.00 0.00 2 SER A C 17
ATOM 20347 O O . SER A 1 2 ? 3.365 -1.232 -8.202 1.00 0.00 2 SER A O 17
ATOM 20355 N N . SER A 1 3 ? 1.603 -1.310 -9.599 1.00 0.00 3 SER A N 17
ATOM 20356 C CA . SER A 1 3 ? 0.616 -1.129 -8.540 1.00 0.00 3 SER A CA 17
ATOM 20357 C C . SER A 1 3 ? 0.403 -2.428 -7.768 1.00 0.00 3 SER A C 17
ATOM 20358 O O . SER A 1 3 ? -0.338 -3.308 -8.204 1.00 0.00 3 SER A O 17
ATOM 20366 N N . GLY A 1 4 ? 1.061 -2.540 -6.618 1.00 0.00 4 GLY A N 17
ATOM 20367 C CA . GLY A 1 4 ? 0.931 -3.734 -5.803 1.00 0.00 4 GLY A CA 17
ATOM 20368 C C . GLY A 1 4 ? -0.408 -3.812 -5.097 1.00 0.00 4 GLY A C 17
ATOM 20369 O O . GLY A 1 4 ? -0.973 -2.789 -4.708 1.00 0.00 4 GLY A O 17
ATOM 20373 N N . SER A 1 5 ? -0.919 -5.028 -4.933 1.00 0.00 5 SER A N 17
ATOM 20374 C CA . SER A 1 5 ? -2.204 -5.235 -4.274 1.00 0.00 5 SER A CA 17
ATOM 20375 C C . SER A 1 5 ? -3.321 -4.517 -5.025 1.00 0.00 5 SER A C 17
ATOM 20376 O O . SER A 1 5 ? -3.091 -3.911 -6.072 1.00 0.00 5 SER A O 17
ATOM 20384 N N . SER A 1 6 ? -4.532 -4.590 -4.483 1.00 0.00 6 SER A N 17
ATOM 20385 C CA . SER A 1 6 ? -5.687 -3.951 -5.102 1.00 0.00 6 SER A CA 17
ATOM 20386 C C . SER A 1 6 ? -6.387 -3.021 -4.116 1.00 0.00 6 SER A C 17
ATOM 20387 O O . SER A 1 6 ? -6.379 -1.802 -4.283 1.00 0.00 6 SER A O 17
ATOM 20395 N N . GLY A 1 7 ? -6.993 -3.606 -3.088 1.00 0.00 7 GLY A N 17
ATOM 20396 C CA . GLY A 1 7 ? -7.690 -2.815 -2.090 1.00 0.00 7 GLY A CA 17
ATOM 20397 C C . GLY A 1 7 ? -8.494 -3.670 -1.131 1.00 0.00 7 GLY A C 17
ATOM 20398 O O . GLY A 1 7 ? -8.502 -4.898 -1.217 1.00 0.00 7 GLY A O 17
ATOM 20402 N N . PRO A 1 8 ? -9.189 -3.015 -0.189 1.00 0.00 8 PRO A N 17
ATOM 20403 C CA . PRO A 1 8 ? -10.013 -3.704 0.809 1.00 0.00 8 PRO A CA 17
ATOM 20404 C C . PRO A 1 8 ? -11.255 -4.342 0.196 1.00 0.00 8 PRO A C 17
ATOM 20405 O O . PRO A 1 8 ? -11.825 -3.817 -0.760 1.00 0.00 8 PRO A O 17
ATOM 20416 N N . TRP A 1 9 ? -11.669 -5.474 0.753 1.00 0.00 9 TRP A N 17
ATOM 20417 C CA . TRP A 1 9 ? -12.844 -6.183 0.261 1.00 0.00 9 TRP A CA 17
ATOM 20418 C C . TRP A 1 9 ? -13.638 -6.787 1.413 1.00 0.00 9 TRP A C 17
ATOM 20419 O O . TRP A 1 9 ? -13.068 -7.187 2.428 1.00 0.00 9 TRP A O 17
ATOM 20440 N N . GLN A 1 10 ? -14.956 -6.850 1.250 1.00 0.00 10 GLN A N 17
ATOM 20441 C CA . GLN A 1 10 ? -15.827 -7.406 2.279 1.00 0.00 10 GLN A CA 17
ATOM 20442 C C . GLN A 1 10 ? -17.033 -8.100 1.654 1.00 0.00 10 GLN A C 17
ATOM 20443 O O . GLN A 1 10 ? -17.421 -7.822 0.519 1.00 0.00 10 GLN A O 17
ATOM 20457 N N . PRO A 1 11 ? -17.642 -9.025 2.411 1.00 0.00 11 PRO A N 17
ATOM 20458 C CA . PRO A 1 11 ? -18.813 -9.777 1.952 1.00 0.00 11 PRO A CA 17
ATOM 20459 C C . PRO A 1 11 ? -20.058 -8.903 1.845 1.00 0.00 11 PRO A C 17
ATOM 20460 O O . PRO A 1 11 ? -20.219 -7.919 2.567 1.00 0.00 11 PRO A O 17
ATOM 20471 N N . PRO A 1 12 ? -20.962 -9.269 0.924 1.00 0.00 12 PRO A N 17
ATOM 20472 C CA . PRO A 1 12 ? -22.209 -8.532 0.702 1.00 0.00 12 PRO A CA 17
ATOM 20473 C C . PRO A 1 12 ? -23.187 -8.683 1.863 1.00 0.00 12 PRO A C 17
ATOM 20474 O O . PRO A 1 12 ? -22.907 -9.384 2.835 1.00 0.00 12 PRO A O 17
ATOM 20485 N N . ALA A 1 13 ? -24.335 -8.022 1.754 1.00 0.00 13 ALA A N 17
ATOM 20486 C CA . ALA A 1 13 ? -25.354 -8.086 2.793 1.00 0.00 13 ALA A CA 17
ATOM 20487 C C . ALA A 1 13 ? -25.929 -9.493 2.913 1.00 0.00 13 ALA A C 17
ATOM 20488 O O . ALA A 1 13 ? -26.221 -9.963 4.013 1.00 0.00 13 ALA A O 17
ATOM 20495 N N . ASP A 1 14 ? -26.089 -10.161 1.776 1.00 0.00 14 ASP A N 17
ATOM 20496 C CA . ASP A 1 14 ? -26.629 -11.515 1.754 1.00 0.00 14 ASP A CA 17
ATOM 20497 C C . ASP A 1 14 ? -25.563 -12.518 1.324 1.00 0.00 14 ASP A C 17
ATOM 20498 O O . ASP A 1 14 ? -24.863 -12.309 0.332 1.00 0.00 14 ASP A O 17
ATOM 20507 N N . LEU A 1 15 ? -25.443 -13.606 2.077 1.00 0.00 15 LEU A N 17
ATOM 20508 C CA . LEU A 1 15 ? -24.461 -14.641 1.775 1.00 0.00 15 LEU A CA 17
ATOM 20509 C C . LEU A 1 15 ? -25.111 -15.811 1.043 1.00 0.00 15 LEU A C 17
ATOM 20510 O O . LEU A 1 15 ? -24.772 -16.971 1.280 1.00 0.00 15 LEU A O 17
ATOM 20526 N N . SER A 1 16 ? -26.046 -15.499 0.151 1.00 0.00 16 SER A N 17
ATOM 20527 C CA . SER A 1 16 ? -26.745 -16.524 -0.615 1.00 0.00 16 SER A CA 17
ATOM 20528 C C . SER A 1 16 ? -26.374 -16.446 -2.093 1.00 0.00 16 SER A C 17
ATOM 20529 O O . SER A 1 16 ? -27.153 -15.964 -2.915 1.00 0.00 16 SER A O 17
ATOM 20537 N N . GLY A 1 17 ? -25.178 -16.923 -2.422 1.00 0.00 17 GLY A N 17
ATOM 20538 C CA . GLY A 1 17 ? -24.723 -16.898 -3.800 1.00 0.00 17 GLY A CA 17
ATOM 20539 C C . GLY A 1 17 ? -23.212 -16.932 -3.913 1.00 0.00 17 GLY A C 17
ATOM 20540 O O . GLY A 1 17 ? -22.668 -17.291 -4.958 1.00 0.00 17 GLY A O 17
ATOM 20544 N N . LEU A 1 18 ? -22.532 -16.556 -2.836 1.00 0.00 18 LEU A N 17
ATOM 20545 C CA . LEU A 1 18 ? -21.073 -16.544 -2.818 1.00 0.00 18 LEU A CA 17
ATOM 20546 C C . LEU A 1 18 ? -20.513 -17.927 -3.131 1.00 0.00 18 LEU A C 17
ATOM 20547 O O . LEU A 1 18 ? -21.084 -18.944 -2.737 1.00 0.00 18 LEU A O 17
ATOM 20563 N N . SER A 1 19 ? -19.390 -17.959 -3.842 1.00 0.00 19 SER A N 17
ATOM 20564 C CA . SER A 1 19 ? -18.752 -19.218 -4.209 1.00 0.00 19 SER A CA 17
ATOM 20565 C C . SER A 1 19 ? -17.886 -19.742 -3.068 1.00 0.00 19 SER A C 17
ATOM 20566 O O . SER A 1 19 ? -17.591 -19.019 -2.116 1.00 0.00 19 SER A O 17
ATOM 20574 N N . ILE A 1 20 ? -17.483 -21.004 -3.171 1.00 0.00 20 ILE A N 17
ATOM 20575 C CA . ILE A 1 20 ? -16.650 -21.625 -2.149 1.00 0.00 20 ILE A CA 17
ATOM 20576 C C . ILE A 1 20 ? -15.362 -20.837 -1.935 1.00 0.00 20 ILE A C 17
ATOM 20577 O O . ILE A 1 20 ? -14.768 -20.881 -0.858 1.00 0.00 20 ILE A O 17
ATOM 20593 N N . GLU A 1 21 ? -14.938 -20.114 -2.967 1.00 0.00 21 GLU A N 17
ATOM 20594 C CA . GLU A 1 21 ? -13.721 -19.315 -2.891 1.00 0.00 21 GLU A CA 17
ATOM 20595 C C . GLU A 1 21 ? -13.981 -17.997 -2.167 1.00 0.00 21 GLU A C 17
ATOM 20596 O O . GLU A 1 21 ? -13.097 -17.459 -1.501 1.00 0.00 21 GLU A O 17
ATOM 20608 N N . GLU A 1 22 ? -15.199 -17.483 -2.304 1.00 0.00 22 GLU A N 17
ATOM 20609 C CA . GLU A 1 22 ? -15.574 -16.227 -1.664 1.00 0.00 22 GLU A CA 17
ATOM 20610 C C . GLU A 1 22 ? -15.756 -16.416 -0.160 1.00 0.00 22 GLU A C 17
ATOM 20611 O O . GLU A 1 22 ? -15.519 -15.498 0.625 1.00 0.00 22 GLU A O 17
ATOM 20623 N N . VAL A 1 23 ? -16.177 -17.613 0.234 1.00 0.00 23 VAL A N 17
ATOM 20624 C CA . VAL A 1 23 ? -16.390 -17.924 1.642 1.00 0.00 23 VAL A CA 17
ATOM 20625 C C . VAL A 1 23 ? -15.087 -17.834 2.428 1.00 0.00 23 VAL A C 17
ATOM 20626 O O . VAL A 1 23 ? -15.067 -17.366 3.566 1.00 0.00 23 VAL A O 17
ATOM 20639 N N . SER A 1 24 ? -13.999 -18.284 1.812 1.00 0.00 24 SER A N 17
ATOM 20640 C CA . SER A 1 24 ? -12.690 -18.257 2.455 1.00 0.00 24 SER A CA 17
ATOM 20641 C C . SER A 1 24 ? -12.366 -16.858 2.969 1.00 0.00 24 SER A C 17
ATOM 20642 O O . SER A 1 24 ? -11.692 -16.698 3.987 1.00 0.00 24 SER A O 17
ATOM 20650 N N . LYS A 1 25 ? -12.850 -15.846 2.257 1.00 0.00 25 LYS A N 17
ATOM 20651 C CA . LYS A 1 25 ? -12.614 -14.459 2.639 1.00 0.00 25 LYS A CA 17
ATOM 20652 C C . LYS A 1 25 ? -13.756 -13.931 3.503 1.00 0.00 25 LYS A C 17
ATOM 20653 O O . LYS A 1 25 ? -13.566 -13.023 4.312 1.00 0.00 25 LYS A O 17
ATOM 20672 N N . SER A 1 26 ? -14.941 -14.507 3.325 1.00 0.00 26 SER A N 17
ATOM 20673 C CA . SER A 1 26 ? -16.114 -14.092 4.087 1.00 0.00 26 SER A CA 17
ATOM 20674 C C . SER A 1 26 ? -15.841 -14.163 5.586 1.00 0.00 26 SER A C 17
ATOM 20675 O O . SER A 1 26 ? -16.280 -13.303 6.350 1.00 0.00 26 SER A O 17
ATOM 20683 N N . LEU A 1 27 ? -15.113 -15.195 6.000 1.00 0.00 27 LEU A N 17
ATOM 20684 C CA . LEU A 1 27 ? -14.780 -15.380 7.409 1.00 0.00 27 LEU A CA 17
ATOM 20685 C C . LEU A 1 27 ? -13.678 -14.417 7.839 1.00 0.00 27 LEU A C 17
ATOM 20686 O O . LEU A 1 27 ? -13.582 -14.052 9.011 1.00 0.00 27 LEU A O 17
ATOM 20702 N N . ARG A 1 28 ? -12.851 -14.007 6.883 1.00 0.00 28 ARG A N 17
ATOM 20703 C CA . ARG A 1 28 ? -11.757 -13.085 7.163 1.00 0.00 28 ARG A CA 17
ATOM 20704 C C . ARG A 1 28 ? -12.281 -11.786 7.767 1.00 0.00 28 ARG A C 17
ATOM 20705 O O . ARG A 1 28 ? -11.584 -11.120 8.533 1.00 0.00 28 ARG A O 17
ATOM 20726 N N . PHE A 1 29 ? -13.513 -11.432 7.417 1.00 0.00 29 PHE A N 17
ATOM 20727 C CA . PHE A 1 29 ? -14.131 -10.212 7.924 1.00 0.00 29 PHE A CA 17
ATOM 20728 C C . PHE A 1 29 ? -14.155 -10.208 9.450 1.00 0.00 29 PHE A C 17
ATOM 20729 O O . PHE A 1 29 ? -13.772 -9.225 10.084 1.00 0.00 29 PHE A O 17
ATOM 20746 N N . ILE A 1 30 ? -14.609 -11.313 10.031 1.00 0.00 30 ILE A N 17
ATOM 20747 C CA . ILE A 1 30 ? -14.684 -11.437 11.482 1.00 0.00 30 ILE A CA 17
ATOM 20748 C C . ILE A 1 30 ? -13.342 -11.864 12.066 1.00 0.00 30 ILE A C 17
ATOM 20749 O O . ILE A 1 30 ? -13.025 -11.553 13.213 1.00 0.00 30 ILE A O 17
ATOM 20765 N N . GLY A 1 31 ? -12.555 -12.579 11.267 1.00 0.00 31 GLY A N 17
ATOM 20766 C CA . GLY A 1 31 ? -11.254 -13.036 11.722 1.00 0.00 31 GLY A CA 17
ATOM 20767 C C . GLY A 1 31 ? -11.333 -14.347 12.478 1.00 0.00 31 GLY A C 17
ATOM 20768 O O . GLY A 1 31 ? -11.423 -14.360 13.706 1.00 0.00 31 GLY A O 17
ATOM 20772 N N . LEU A 1 32 ? -11.299 -15.454 11.744 1.00 0.00 32 LEU A N 17
ATOM 20773 C CA . LEU A 1 32 ? -11.369 -16.778 12.353 1.00 0.00 32 LEU A CA 17
ATOM 20774 C C . LEU A 1 32 ? -10.053 -17.528 12.176 1.00 0.00 32 LEU A C 17
ATOM 20775 O O . LEU A 1 32 ? -9.112 -17.017 11.568 1.00 0.00 32 LEU A O 17
ATOM 20791 N N . SER A 1 33 ? -9.994 -18.744 12.709 1.00 0.00 33 SER A N 17
ATOM 20792 C CA . SER A 1 33 ? -8.792 -19.565 12.612 1.00 0.00 33 SER A CA 17
ATOM 20793 C C . SER A 1 33 ? -8.603 -20.084 11.190 1.00 0.00 33 SER A C 17
ATOM 20794 O O . SER A 1 33 ? -9.568 -20.439 10.514 1.00 0.00 33 SER A O 17
ATOM 20802 N N . GLU A 1 34 ? -7.351 -20.124 10.743 1.00 0.00 34 GLU A N 17
ATOM 20803 C CA . GLU A 1 34 ? -7.034 -20.598 9.402 1.00 0.00 34 GLU A CA 17
ATOM 20804 C C . GLU A 1 34 ? -7.639 -21.977 9.155 1.00 0.00 34 GLU A C 17
ATOM 20805 O O . GLU A 1 34 ? -8.133 -22.265 8.065 1.00 0.00 34 GLU A O 17
ATOM 20817 N N . ASP A 1 35 ? -7.596 -22.826 10.176 1.00 0.00 35 ASP A N 17
ATOM 20818 C CA . ASP A 1 35 ? -8.140 -24.176 10.072 1.00 0.00 35 ASP A CA 17
ATOM 20819 C C . ASP A 1 35 ? -9.642 -24.137 9.804 1.00 0.00 35 ASP A C 17
ATOM 20820 O O . ASP A 1 35 ? -10.152 -24.877 8.963 1.00 0.00 35 ASP A O 17
ATOM 20829 N N . VAL A 1 36 ? -10.344 -23.270 10.527 1.00 0.00 36 VAL A N 17
ATOM 20830 C CA . VAL A 1 36 ? -11.787 -23.135 10.367 1.00 0.00 36 VAL A CA 17
ATOM 20831 C C . VAL A 1 36 ? -12.152 -22.789 8.928 1.00 0.00 36 VAL A C 17
ATOM 20832 O O . VAL A 1 36 ? -12.975 -23.462 8.307 1.00 0.00 36 VAL A O 17
ATOM 20845 N N . ILE A 1 37 ? -11.533 -21.737 8.403 1.00 0.00 37 ILE A N 17
ATOM 20846 C CA . ILE A 1 37 ? -11.791 -21.304 7.035 1.00 0.00 37 ILE A CA 17
ATOM 20847 C C . ILE A 1 37 ? -11.635 -22.460 6.054 1.00 0.00 37 ILE A C 17
ATOM 20848 O O . ILE A 1 37 ? -12.543 -22.754 5.276 1.00 0.00 37 ILE A O 17
ATOM 20864 N N . SER A 1 38 ? -10.479 -23.114 6.096 1.00 0.00 38 SER A N 17
ATOM 20865 C CA . SER A 1 38 ? -10.203 -24.238 5.209 1.00 0.00 38 SER A CA 17
ATOM 20866 C C . SER A 1 38 ? -11.167 -25.390 5.476 1.00 0.00 38 SER A C 17
ATOM 20867 O O . SER A 1 38 ? -11.453 -26.194 4.589 1.00 0.00 38 SER A O 17
ATOM 20875 N N . PHE A 1 39 ? -11.663 -25.464 6.707 1.00 0.00 39 PHE A N 17
ATOM 20876 C CA . PHE A 1 39 ? -12.594 -26.518 7.093 1.00 0.00 39 PHE A CA 17
ATOM 20877 C C . PHE A 1 39 ? -13.898 -26.407 6.308 1.00 0.00 39 PHE A C 17
ATOM 20878 O O . PHE A 1 39 ? -14.600 -27.398 6.105 1.00 0.00 39 PHE A O 17
ATOM 20895 N N . PHE A 1 40 ? -14.216 -25.194 5.870 1.00 0.00 40 PHE A N 17
ATOM 20896 C CA . PHE A 1 40 ? -15.436 -24.951 5.108 1.00 0.00 40 PHE A CA 17
ATOM 20897 C C . PHE A 1 40 ? -15.211 -25.215 3.622 1.00 0.00 40 PHE A C 17
ATOM 20898 O O . PHE A 1 40 ? -15.972 -25.946 2.988 1.00 0.00 40 PHE A O 17
ATOM 20915 N N . VAL A 1 41 ? -14.161 -24.613 3.073 1.00 0.00 41 VAL A N 17
ATOM 20916 C CA . VAL A 1 41 ? -13.835 -24.783 1.662 1.00 0.00 41 VAL A CA 17
ATOM 20917 C C . VAL A 1 41 ? -13.603 -26.251 1.324 1.00 0.00 41 VAL A C 17
ATOM 20918 O O . VAL A 1 41 ? -13.973 -26.718 0.246 1.00 0.00 41 VAL A O 17
ATOM 20931 N N . THR A 1 42 ? -12.988 -26.977 2.253 1.00 0.00 42 THR A N 17
ATOM 20932 C CA . THR A 1 42 ? -12.706 -28.393 2.054 1.00 0.00 42 THR A CA 17
ATOM 20933 C C . THR A 1 42 ? -13.987 -29.218 2.085 1.00 0.00 42 THR A C 17
ATOM 20934 O O . THR A 1 42 ? -14.052 -30.302 1.506 1.00 0.00 42 THR A O 17
ATOM 20945 N N . GLU A 1 43 ? -15.005 -28.698 2.764 1.00 0.00 43 GLU A N 17
ATOM 20946 C CA . GLU A 1 43 ? -16.284 -29.389 2.870 1.00 0.00 43 GLU A CA 17
ATOM 20947 C C . GLU A 1 43 ? -17.262 -28.888 1.811 1.00 0.00 43 GLU A C 17
ATOM 20948 O O . GLU A 1 43 ? -18.478 -28.994 1.973 1.00 0.00 43 GLU A O 17
ATOM 20960 N N . LYS A 1 44 ? -16.722 -28.341 0.727 1.00 0.00 44 LYS A N 17
ATOM 20961 C CA . LYS A 1 44 ? -17.545 -27.823 -0.359 1.00 0.00 44 LYS A CA 17
ATOM 20962 C C . LYS A 1 44 ? -18.540 -26.788 0.156 1.00 0.00 44 LYS A C 17
ATOM 20963 O O . LYS A 1 44 ? -19.596 -26.577 -0.441 1.00 0.00 44 LYS A O 17
ATOM 20982 N N . ILE A 1 45 ? -18.195 -26.145 1.267 1.00 0.00 45 ILE A N 17
ATOM 20983 C CA . ILE A 1 45 ? -19.058 -25.131 1.860 1.00 0.00 45 ILE A CA 17
ATOM 20984 C C . ILE A 1 45 ? -19.031 -23.841 1.047 1.00 0.00 45 ILE A C 17
ATOM 20985 O O . ILE A 1 45 ? -17.978 -23.228 0.872 1.00 0.00 45 ILE A O 17
ATOM 21001 N N . ASP A 1 46 ? -20.195 -23.435 0.553 1.00 0.00 46 ASP A N 17
ATOM 21002 C CA . ASP A 1 46 ? -20.306 -22.217 -0.240 1.00 0.00 46 ASP A CA 17
ATOM 21003 C C . ASP A 1 46 ? -21.231 -21.210 0.437 1.00 0.00 46 ASP A C 17
ATOM 21004 O O . ASP A 1 46 ? -21.663 -21.413 1.571 1.00 0.00 46 ASP A O 17
ATOM 21013 N N . GLY A 1 47 ? -21.529 -20.122 -0.266 1.00 0.00 47 GLY A N 17
ATOM 21014 C CA . GLY A 1 47 ? -22.399 -19.099 0.284 1.00 0.00 47 GLY A CA 17
ATOM 21015 C C . GLY A 1 47 ? -23.777 -19.631 0.623 1.00 0.00 47 GLY A C 17
ATOM 21016 O O . GLY A 1 47 ? -24.221 -19.539 1.767 1.00 0.00 47 GLY A O 17
ATOM 21020 N N . ASN A 1 48 ? -24.457 -20.187 -0.374 1.00 0.00 48 ASN A N 17
ATOM 21021 C CA . ASN A 1 48 ? -25.795 -20.734 -0.176 1.00 0.00 48 ASN A CA 17
ATOM 21022 C C . ASN A 1 48 ? -25.788 -21.808 0.907 1.00 0.00 48 ASN A C 17
ATOM 21023 O O . ASN A 1 48 ? -26.803 -22.051 1.562 1.00 0.00 48 ASN A O 17
ATOM 21034 N N . LEU A 1 49 ? -24.639 -22.448 1.092 1.00 0.00 49 LEU A N 17
ATOM 21035 C CA . LEU A 1 49 ? -24.499 -23.496 2.097 1.00 0.00 49 LEU A CA 17
ATOM 21036 C C . LEU A 1 49 ? -24.353 -22.897 3.492 1.00 0.00 49 LEU A C 17
ATOM 21037 O O . LEU A 1 49 ? -25.000 -23.341 4.441 1.00 0.00 49 LEU A O 17
ATOM 21053 N N . LEU A 1 50 ? -23.501 -21.884 3.609 1.00 0.00 50 LEU A N 17
ATOM 21054 C CA . LEU A 1 50 ? -23.272 -21.221 4.888 1.00 0.00 50 LEU A CA 17
ATOM 21055 C C . LEU A 1 50 ? -24.586 -20.740 5.495 1.00 0.00 50 LEU A C 17
ATOM 21056 O O . LEU A 1 50 ? -24.883 -21.019 6.657 1.00 0.00 50 LEU A O 17
ATOM 21072 N N . VAL A 1 51 ? -25.370 -20.018 4.701 1.00 0.00 51 VAL A N 17
ATOM 21073 C CA . VAL A 1 51 ? -26.654 -19.501 5.159 1.00 0.00 51 VAL A CA 17
ATOM 21074 C C . VAL A 1 51 ? -27.577 -20.633 5.597 1.00 0.00 51 VAL A C 17
ATOM 21075 O O . VAL A 1 51 ? -28.465 -20.436 6.426 1.00 0.00 51 VAL A O 17
ATOM 21088 N N . GLN A 1 52 ? -27.360 -21.818 5.035 1.00 0.00 52 GLN A N 17
ATOM 21089 C CA . GLN A 1 52 ? -28.173 -22.981 5.368 1.00 0.00 52 GLN A CA 17
ATOM 21090 C C . GLN A 1 52 ? -27.727 -23.597 6.690 1.00 0.00 52 GLN A C 17
ATOM 21091 O O . GLN A 1 52 ? -28.535 -24.166 7.426 1.00 0.00 52 GLN A O 17
ATOM 21105 N N . LEU A 1 53 ? -26.438 -23.479 6.987 1.00 0.00 53 LEU A N 17
ATOM 21106 C CA . LEU A 1 53 ? -25.883 -24.025 8.221 1.00 0.00 53 LEU A CA 17
ATOM 21107 C C . LEU A 1 53 ? -26.519 -23.365 9.441 1.00 0.00 53 LEU A C 17
ATOM 21108 O O . LEU A 1 53 ? -26.829 -22.174 9.426 1.00 0.00 53 LEU A O 17
ATOM 21124 N N . THR A 1 54 ? -26.708 -24.148 10.499 1.00 0.00 54 THR A N 17
ATOM 21125 C CA . THR A 1 54 ? -27.304 -23.641 11.728 1.00 0.00 54 THR A CA 17
ATOM 21126 C C . THR A 1 54 ? -26.438 -23.973 12.938 1.00 0.00 54 THR A C 17
ATOM 21127 O O . THR A 1 54 ? -25.564 -24.836 12.868 1.00 0.00 54 THR A O 17
ATOM 21138 N N . GLU A 1 55 ? -26.688 -23.283 14.046 1.00 0.00 55 GLU A N 17
ATOM 21139 C CA . GLU A 1 55 ? -25.929 -23.506 15.271 1.00 0.00 55 GLU A CA 17
ATOM 21140 C C . GLU A 1 55 ? -25.987 -24.973 15.687 1.00 0.00 55 GLU A C 17
ATOM 21141 O O . GLU A 1 55 ? -25.064 -25.486 16.318 1.00 0.00 55 GLU A O 17
ATOM 21153 N N . GLU A 1 56 ? -27.080 -25.641 15.330 1.00 0.00 56 GLU A N 17
ATOM 21154 C CA . GLU A 1 56 ? -27.259 -27.048 15.667 1.00 0.00 56 GLU A CA 17
ATOM 21155 C C . GLU A 1 56 ? -26.315 -27.927 14.852 1.00 0.00 56 GLU A C 17
ATOM 21156 O O . GLU A 1 56 ? -25.668 -28.826 15.390 1.00 0.00 56 GLU A O 17
ATOM 21168 N N . ILE A 1 57 ? -26.243 -27.662 13.552 1.00 0.00 57 ILE A N 17
ATOM 21169 C CA . ILE A 1 57 ? -25.379 -28.428 12.663 1.00 0.00 57 ILE A CA 17
ATOM 21170 C C . ILE A 1 57 ? -23.916 -28.037 12.847 1.00 0.00 57 ILE A C 17
ATOM 21171 O O . ILE A 1 57 ? -23.012 -28.834 12.590 1.00 0.00 57 ILE A O 17
ATOM 21187 N N . LEU A 1 58 ? -23.690 -26.807 13.294 1.00 0.00 58 LEU A N 17
ATOM 21188 C CA . LEU A 1 58 ? -22.337 -26.309 13.514 1.00 0.00 58 LEU A CA 17
ATOM 21189 C C . LEU A 1 58 ? -21.707 -26.968 14.738 1.00 0.00 58 LEU A C 17
ATOM 21190 O O . LEU A 1 58 ? -20.486 -27.095 14.828 1.00 0.00 58 LEU A O 17
ATOM 21206 N N . SER A 1 59 ? -22.550 -27.386 15.677 1.00 0.00 59 SER A N 17
ATOM 21207 C CA . SER A 1 59 ? -22.076 -28.030 16.897 1.00 0.00 59 SER A CA 17
ATOM 21208 C C . SER A 1 59 ? -22.197 -29.547 16.792 1.00 0.00 59 SER A C 17
ATOM 21209 O O . SER A 1 59 ? -21.455 -30.285 17.438 1.00 0.00 59 SER A O 17
ATOM 21217 N N . GLU A 1 60 ? -23.140 -30.004 15.973 1.00 0.00 60 GLU A N 17
ATOM 21218 C CA . GLU A 1 60 ? -23.359 -31.433 15.784 1.00 0.00 60 GLU A CA 17
ATOM 21219 C C . GLU A 1 60 ? -22.344 -32.015 14.804 1.00 0.00 60 GLU A C 17
ATOM 21220 O O . GLU A 1 60 ? -21.535 -32.869 15.166 1.00 0.00 60 GLU A O 17
ATOM 21232 N N . ASP A 1 61 ? -22.395 -31.546 13.562 1.00 0.00 61 ASP A N 17
ATOM 21233 C CA . ASP A 1 61 ? -21.481 -32.018 12.529 1.00 0.00 61 ASP A CA 17
ATOM 21234 C C . ASP A 1 61 ? -20.106 -31.375 12.684 1.00 0.00 61 ASP A C 17
ATOM 21235 O O . ASP A 1 61 ? -19.139 -32.036 13.062 1.00 0.00 61 ASP A O 17
ATOM 21244 N N . PHE A 1 62 ? -20.027 -30.081 12.390 1.00 0.00 62 PHE A N 17
ATOM 21245 C CA . PHE A 1 62 ? -18.770 -29.349 12.496 1.00 0.00 62 PHE A CA 17
ATOM 21246 C C . PHE A 1 62 ? -18.139 -29.546 13.871 1.00 0.00 62 PHE A C 17
ATOM 21247 O O . PHE A 1 62 ? -16.927 -29.726 13.991 1.00 0.00 62 PHE A O 17
ATOM 21264 N N . LYS A 1 63 ? -18.970 -29.510 14.907 1.00 0.00 63 LYS A N 17
ATOM 21265 C CA . LYS A 1 63 ? -18.496 -29.685 16.275 1.00 0.00 63 LYS A CA 17
ATOM 21266 C C . LYS A 1 63 ? -17.422 -28.657 16.614 1.00 0.00 63 LYS A C 17
ATOM 21267 O O . LYS A 1 63 ? -16.545 -28.910 17.441 1.00 0.00 63 LYS A O 17
ATOM 21286 N N . LEU A 1 64 ? -17.497 -27.496 15.972 1.00 0.00 64 LEU A N 17
ATOM 21287 C CA . LEU A 1 64 ? -16.531 -26.428 16.207 1.00 0.00 64 LEU A CA 17
ATOM 21288 C C . LEU A 1 64 ? -16.578 -25.961 17.659 1.00 0.00 64 LEU A C 17
ATOM 21289 O O . LEU A 1 64 ? -17.393 -26.438 18.448 1.00 0.00 64 LEU A O 17
ATOM 21305 N N . SER A 1 65 ? -15.699 -25.025 18.003 1.00 0.00 65 SER A N 17
ATOM 21306 C CA . SER A 1 65 ? -15.639 -24.495 19.360 1.00 0.00 65 SER A CA 17
ATOM 21307 C C . SER A 1 65 ? -16.851 -23.615 19.653 1.00 0.00 65 SER A C 17
ATOM 21308 O O . SER A 1 65 ? -17.549 -23.174 18.739 1.00 0.00 65 SER A O 17
ATOM 21316 N N . LYS A 1 66 ? -17.095 -23.362 20.934 1.00 0.00 66 LYS A N 17
ATOM 21317 C CA . LYS A 1 66 ? -18.220 -22.534 21.351 1.00 0.00 66 LYS A CA 17
ATOM 21318 C C . LYS A 1 66 ? -18.094 -21.122 20.789 1.00 0.00 66 LYS A C 17
ATOM 21319 O O . LYS A 1 66 ? -19.094 -20.480 20.464 1.00 0.00 66 LYS A O 17
ATOM 21338 N N . LEU A 1 67 ? -16.860 -20.643 20.677 1.00 0.00 67 LEU A N 17
ATOM 21339 C CA . LEU A 1 67 ? -16.603 -19.306 20.152 1.00 0.00 67 LEU A CA 17
ATOM 21340 C C . LEU A 1 67 ? -16.854 -19.254 18.648 1.00 0.00 67 LEU A C 17
ATOM 21341 O O . LEU A 1 67 ? -17.405 -18.280 18.136 1.00 0.00 67 LEU A O 17
ATOM 21357 N N . GLN A 1 68 ? -16.447 -20.308 17.949 1.00 0.00 68 GLN A N 17
ATOM 21358 C CA . GLN A 1 68 ? -16.629 -20.381 16.504 1.00 0.00 68 GLN A CA 17
ATOM 21359 C C . GLN A 1 68 ? -18.106 -20.514 16.148 1.00 0.00 68 GLN A C 17
ATOM 21360 O O . GLN A 1 68 ? -18.624 -19.769 15.316 1.00 0.00 68 GLN A O 17
ATOM 21374 N N . VAL A 1 69 ? -18.780 -21.468 16.783 1.00 0.00 69 VAL A N 17
ATOM 21375 C CA . VAL A 1 69 ? -20.198 -21.698 16.534 1.00 0.00 69 VAL A CA 17
ATOM 21376 C C . VAL A 1 69 ? -21.008 -20.426 16.757 1.00 0.00 69 VAL A C 17
ATOM 21377 O O . VAL A 1 69 ? -22.029 -20.204 16.105 1.00 0.00 69 VAL A O 17
ATOM 21390 N N . LYS A 1 70 ? -20.547 -19.592 17.683 1.00 0.00 70 LYS A N 17
ATOM 21391 C CA . LYS A 1 70 ? -21.227 -18.340 17.992 1.00 0.00 70 LYS A CA 17
ATOM 21392 C C . LYS A 1 70 ? -20.895 -17.270 16.957 1.00 0.00 70 LYS A C 17
ATOM 21393 O O . LYS A 1 70 ? -21.787 -16.606 16.427 1.00 0.00 70 LYS A O 17
ATOM 21412 N N . LYS A 1 71 ? -19.608 -17.109 16.672 1.00 0.00 71 LYS A N 17
ATOM 21413 C CA . LYS A 1 71 ? -19.157 -16.122 15.697 1.00 0.00 71 LYS A CA 17
ATOM 21414 C C . LYS A 1 71 ? -19.807 -16.363 14.338 1.00 0.00 71 LYS A C 17
ATOM 21415 O O . LYS A 1 71 ? -20.423 -15.464 13.766 1.00 0.00 71 LYS A O 17
ATOM 21434 N N . ILE A 1 72 ? -19.665 -17.582 13.828 1.00 0.00 72 ILE A N 17
ATOM 21435 C CA . ILE A 1 72 ? -20.241 -17.941 12.538 1.00 0.00 72 ILE A CA 17
ATOM 21436 C C . ILE A 1 72 ? -21.728 -17.607 12.487 1.00 0.00 72 ILE A C 17
ATOM 21437 O O . ILE A 1 72 ? -22.201 -16.979 11.541 1.00 0.00 72 ILE A O 17
ATOM 21453 N N . MET A 1 73 ? -22.459 -18.031 13.513 1.00 0.00 73 MET A N 17
ATOM 21454 C CA . MET A 1 73 ? -23.893 -17.774 13.587 1.00 0.00 73 MET A CA 17
ATOM 21455 C C . MET A 1 73 ? -24.189 -16.289 13.397 1.00 0.00 73 MET A C 17
ATOM 21456 O O . MET A 1 73 ? -25.122 -15.921 12.684 1.00 0.00 73 MET A O 17
ATOM 21470 N N . GLN A 1 74 ? -23.390 -15.444 14.040 1.00 0.00 74 GLN A N 17
ATOM 21471 C CA . GLN A 1 74 ? -23.570 -14.000 13.942 1.00 0.00 74 GLN A CA 17
ATOM 21472 C C . GLN A 1 74 ? -23.295 -13.513 12.523 1.00 0.00 74 GLN A C 17
ATOM 21473 O O . GLN A 1 74 ? -23.867 -12.518 12.075 1.00 0.00 74 GLN A O 17
ATOM 21487 N N . PHE A 1 75 ? -22.416 -14.219 11.819 1.00 0.00 75 PHE A N 17
ATOM 21488 C CA . PHE A 1 75 ? -22.064 -13.858 10.451 1.00 0.00 75 PHE A CA 17
ATOM 21489 C C . PHE A 1 75 ? -23.189 -14.223 9.486 1.00 0.00 75 PHE A C 17
ATOM 21490 O O . PHE A 1 75 ? -23.439 -13.513 8.512 1.00 0.00 75 PHE A O 17
ATOM 21507 N N . ILE A 1 76 ? -23.861 -15.334 9.764 1.00 0.00 76 ILE A N 17
ATOM 21508 C CA . ILE A 1 76 ? -24.959 -15.794 8.922 1.00 0.00 76 ILE A CA 17
ATOM 21509 C C . ILE A 1 76 ? -26.181 -14.895 9.073 1.00 0.00 76 ILE A C 17
ATOM 21510 O O . ILE A 1 76 ? -26.662 -14.316 8.100 1.00 0.00 76 ILE A O 17
ATOM 21526 N N . ASN A 1 77 ? -26.678 -14.782 10.301 1.00 0.00 77 ASN A N 17
ATOM 21527 C CA . ASN A 1 77 ? -27.844 -13.952 10.580 1.00 0.00 77 ASN A CA 17
ATOM 21528 C C . ASN A 1 77 ? -27.606 -12.512 10.136 1.00 0.00 77 ASN A C 17
ATOM 21529 O O . ASN A 1 77 ? -28.452 -11.906 9.480 1.00 0.00 77 ASN A O 17
ATOM 21540 N N . GLY A 1 78 ? -26.447 -11.970 10.498 1.00 0.00 78 GLY A N 17
ATOM 21541 C CA . GLY A 1 78 ? -26.118 -10.606 10.128 1.00 0.00 78 GLY A CA 17
ATOM 21542 C C . GLY A 1 78 ? -26.718 -9.587 11.076 1.00 0.00 78 GLY A C 17
ATOM 21543 O O . GLY A 1 78 ? -27.417 -8.668 10.649 1.00 0.00 78 GLY A O 17
ATOM 21547 N N . SER A 1 79 ? -26.447 -9.751 12.367 1.00 0.00 79 SER A N 17
ATOM 21548 C CA . SER A 1 79 ? -26.970 -8.840 13.379 1.00 0.00 79 SER A CA 17
ATOM 21549 C C . SER A 1 79 ? -25.985 -7.708 13.652 1.00 0.00 79 SER A C 17
ATOM 21550 O O . SER A 1 79 ? -24.773 -7.881 13.529 1.00 0.00 79 SER A O 17
ATOM 21558 N N . GLY A 1 80 ? -26.516 -6.547 14.025 1.00 0.00 80 GLY A N 17
ATOM 21559 C CA . GLY A 1 80 ? -25.671 -5.403 14.310 1.00 0.00 80 GLY A CA 17
ATOM 21560 C C . GLY A 1 80 ? -26.465 -4.196 14.771 1.00 0.00 80 GLY A C 17
ATOM 21561 O O . GLY A 1 80 ? -27.693 -4.166 14.689 1.00 0.00 80 GLY A O 17
ATOM 21565 N N . PRO A 1 81 ? -25.756 -3.172 15.269 1.00 0.00 81 PRO A N 17
ATOM 21566 C CA . PRO A 1 81 ? -26.382 -1.939 15.755 1.00 0.00 81 PRO A CA 17
ATOM 21567 C C . PRO A 1 81 ? -26.976 -1.105 14.624 1.00 0.00 81 PRO A C 17
ATOM 21568 O O . PRO A 1 81 ? -27.909 -0.331 14.835 1.00 0.00 81 PRO A O 17
ATOM 21579 N N . SER A 1 82 ? -26.430 -1.271 13.424 1.00 0.00 82 SER A N 17
ATOM 21580 C CA . SER A 1 82 ? -26.905 -0.531 12.260 1.00 0.00 82 SER A CA 17
ATOM 21581 C C . SER A 1 82 ? -28.106 -1.226 11.627 1.00 0.00 82 SER A C 17
ATOM 21582 O O . SER A 1 82 ? -29.225 -0.715 11.667 1.00 0.00 82 SER A O 17
ATOM 21590 N N . SER A 1 83 ? -27.865 -2.395 11.042 1.00 0.00 83 SER A N 17
ATOM 21591 C CA . SER A 1 83 ? -28.925 -3.160 10.396 1.00 0.00 83 SER A CA 17
ATOM 21592 C C . SER A 1 83 ? -29.515 -2.386 9.221 1.00 0.00 83 SER A C 17
ATOM 21593 O O . SER A 1 83 ? -30.684 -2.002 9.240 1.00 0.00 83 SER A O 17
ATOM 21601 N N . GLY A 1 84 ? -28.696 -2.161 8.198 1.00 0.00 84 GLY A N 17
ATOM 21602 C CA . GLY A 1 84 ? -29.153 -1.434 7.028 1.00 0.00 84 GLY A CA 17
ATOM 21603 C C . GLY A 1 84 ? -28.037 -0.661 6.353 1.00 0.00 84 GLY A C 17
ATOM 21604 O O . GLY A 1 84 ? -26.872 -1.049 6.429 1.00 0.00 84 GLY A O 17
ATOM 21608 N N . GLY A 1 1 ? -18.365 -8.963 -10.662 1.00 0.00 1 GLY A N 18
ATOM 21609 C CA . GLY A 1 1 ? -18.625 -8.871 -12.087 1.00 0.00 1 GLY A CA 18
ATOM 21610 C C . GLY A 1 1 ? -17.905 -7.704 -12.733 1.00 0.00 1 GLY A C 18
ATOM 21611 O O . GLY A 1 1 ? -17.164 -7.882 -13.700 1.00 0.00 1 GLY A O 18
ATOM 21615 N N . SER A 1 2 ? -18.125 -6.507 -12.200 1.00 0.00 2 SER A N 18
ATOM 21616 C CA . SER A 1 2 ? -17.497 -5.305 -12.735 1.00 0.00 2 SER A CA 18
ATOM 21617 C C . SER A 1 2 ? -16.038 -5.214 -12.298 1.00 0.00 2 SER A C 18
ATOM 21618 O O . SER A 1 2 ? -15.728 -5.295 -11.110 1.00 0.00 2 SER A O 18
ATOM 21626 N N . SER A 1 3 ? -15.145 -5.047 -13.269 1.00 0.00 3 SER A N 18
ATOM 21627 C CA . SER A 1 3 ? -13.718 -4.950 -12.987 1.00 0.00 3 SER A CA 18
ATOM 21628 C C . SER A 1 3 ? -13.187 -3.565 -13.343 1.00 0.00 3 SER A C 18
ATOM 21629 O O . SER A 1 3 ? -12.482 -3.395 -14.338 1.00 0.00 3 SER A O 18
ATOM 21637 N N . GLY A 1 4 ? -13.531 -2.577 -12.523 1.00 0.00 4 GLY A N 18
ATOM 21638 C CA . GLY A 1 4 ? -13.081 -1.219 -12.768 1.00 0.00 4 GLY A CA 18
ATOM 21639 C C . GLY A 1 4 ? -13.353 -0.297 -11.596 1.00 0.00 4 GLY A C 18
ATOM 21640 O O . GLY A 1 4 ? -14.069 0.694 -11.730 1.00 0.00 4 GLY A O 18
ATOM 21644 N N . SER A 1 5 ? -12.780 -0.626 -10.442 1.00 0.00 5 SER A N 18
ATOM 21645 C CA . SER A 1 5 ? -12.969 0.177 -9.239 1.00 0.00 5 SER A CA 18
ATOM 21646 C C . SER A 1 5 ? -11.833 -0.055 -8.248 1.00 0.00 5 SER A C 18
ATOM 21647 O O . SER A 1 5 ? -11.151 -1.079 -8.296 1.00 0.00 5 SER A O 18
ATOM 21655 N N . SER A 1 6 ? -11.635 0.905 -7.350 1.00 0.00 6 SER A N 18
ATOM 21656 C CA . SER A 1 6 ? -10.579 0.809 -6.348 1.00 0.00 6 SER A CA 18
ATOM 21657 C C . SER A 1 6 ? -11.143 0.999 -4.944 1.00 0.00 6 SER A C 18
ATOM 21658 O O . SER A 1 6 ? -11.819 1.988 -4.663 1.00 0.00 6 SER A O 18
ATOM 21666 N N . GLY A 1 7 ? -10.860 0.043 -4.064 1.00 0.00 7 GLY A N 18
ATOM 21667 C CA . GLY A 1 7 ? -11.347 0.122 -2.699 1.00 0.00 7 GLY A CA 18
ATOM 21668 C C . GLY A 1 7 ? -11.423 -1.236 -2.031 1.00 0.00 7 GLY A C 18
ATOM 21669 O O . GLY A 1 7 ? -11.157 -2.270 -2.645 1.00 0.00 7 GLY A O 18
ATOM 21673 N N . PRO A 1 8 ? -11.792 -1.245 -0.741 1.00 0.00 8 PRO A N 18
ATOM 21674 C CA . PRO A 1 8 ? -11.909 -2.480 0.039 1.00 0.00 8 PRO A CA 18
ATOM 21675 C C . PRO A 1 8 ? -13.089 -3.338 -0.406 1.00 0.00 8 PRO A C 18
ATOM 21676 O O . PRO A 1 8 ? -13.977 -2.867 -1.117 1.00 0.00 8 PRO A O 18
ATOM 21687 N N . TRP A 1 9 ? -13.091 -4.597 0.016 1.00 0.00 9 TRP A N 18
ATOM 21688 C CA . TRP A 1 9 ? -14.163 -5.520 -0.340 1.00 0.00 9 TRP A CA 18
ATOM 21689 C C . TRP A 1 9 ? -14.788 -6.136 0.907 1.00 0.00 9 TRP A C 18
ATOM 21690 O O . TRP A 1 9 ? -14.095 -6.414 1.885 1.00 0.00 9 TRP A O 18
ATOM 21711 N N . GLN A 1 10 ? -16.099 -6.346 0.864 1.00 0.00 10 GLN A N 18
ATOM 21712 C CA . GLN A 1 10 ? -16.816 -6.929 1.992 1.00 0.00 10 GLN A CA 18
ATOM 21713 C C . GLN A 1 10 ? -17.918 -7.867 1.511 1.00 0.00 10 GLN A C 18
ATOM 21714 O O . GLN A 1 10 ? -18.400 -7.771 0.382 1.00 0.00 10 GLN A O 18
ATOM 21728 N N . PRO A 1 11 ? -18.328 -8.797 2.386 1.00 0.00 11 PRO A N 18
ATOM 21729 C CA . PRO A 1 11 ? -19.379 -9.771 2.073 1.00 0.00 11 PRO A CA 18
ATOM 21730 C C . PRO A 1 11 ? -20.755 -9.124 1.966 1.00 0.00 11 PRO A C 18
ATOM 21731 O O . PRO A 1 11 ? -21.043 -8.111 2.604 1.00 0.00 11 PRO A O 18
ATOM 21742 N N . PRO A 1 12 ? -21.628 -9.721 1.141 1.00 0.00 12 PRO A N 18
ATOM 21743 C CA . PRO A 1 12 ? -22.990 -9.220 0.932 1.00 0.00 12 PRO A CA 18
ATOM 21744 C C . PRO A 1 12 ? -23.872 -9.409 2.161 1.00 0.00 12 PRO A C 18
ATOM 21745 O O . PRO A 1 12 ? -23.418 -9.902 3.193 1.00 0.00 12 PRO A O 18
ATOM 21756 N N . ALA A 1 13 ? -25.136 -9.014 2.044 1.00 0.00 13 ALA A N 18
ATOM 21757 C CA . ALA A 1 13 ? -26.082 -9.143 3.145 1.00 0.00 13 ALA A CA 18
ATOM 21758 C C . ALA A 1 13 ? -26.928 -10.403 2.997 1.00 0.00 13 ALA A C 18
ATOM 21759 O O . ALA A 1 13 ? -27.416 -10.954 3.984 1.00 0.00 13 ALA A O 18
ATOM 21766 N N . ASP A 1 14 ? -27.098 -10.854 1.759 1.00 0.00 14 ASP A N 18
ATOM 21767 C CA . ASP A 1 14 ? -27.885 -12.050 1.482 1.00 0.00 14 ASP A CA 18
ATOM 21768 C C . ASP A 1 14 ? -27.016 -13.301 1.555 1.00 0.00 14 ASP A C 18
ATOM 21769 O O . ASP A 1 14 ? -27.481 -14.371 1.951 1.00 0.00 14 ASP A O 18
ATOM 21778 N N . LEU A 1 15 ? -25.753 -13.161 1.169 1.00 0.00 15 LEU A N 18
ATOM 21779 C CA . LEU A 1 15 ? -24.818 -14.281 1.190 1.00 0.00 15 LEU A CA 18
ATOM 21780 C C . LEU A 1 15 ? -25.390 -15.482 0.443 1.00 0.00 15 LEU A C 18
ATOM 21781 O O . LEU A 1 15 ? -25.104 -16.630 0.782 1.00 0.00 15 LEU A O 18
ATOM 21797 N N . SER A 1 16 ? -26.197 -15.208 -0.577 1.00 0.00 16 SER A N 18
ATOM 21798 C CA . SER A 1 16 ? -26.811 -16.266 -1.371 1.00 0.00 16 SER A CA 18
ATOM 21799 C C . SER A 1 16 ? -26.287 -16.243 -2.804 1.00 0.00 16 SER A C 18
ATOM 21800 O O . SER A 1 16 ? -26.995 -16.606 -3.742 1.00 0.00 16 SER A O 18
ATOM 21808 N N . GLY A 1 17 ? -25.039 -15.812 -2.964 1.00 0.00 17 GLY A N 18
ATOM 21809 C CA . GLY A 1 17 ? -24.440 -15.749 -4.285 1.00 0.00 17 GLY A CA 18
ATOM 21810 C C . GLY A 1 17 ? -22.926 -15.810 -4.238 1.00 0.00 17 GLY A C 18
ATOM 21811 O O . GLY A 1 17 ? -22.249 -15.329 -5.147 1.00 0.00 17 GLY A O 18
ATOM 21815 N N . LEU A 1 18 ? -22.392 -16.403 -3.175 1.00 0.00 18 LEU A N 18
ATOM 21816 C CA . LEU A 1 18 ? -20.948 -16.524 -3.012 1.00 0.00 18 LEU A CA 18
ATOM 21817 C C . LEU A 1 18 ? -20.478 -17.935 -3.353 1.00 0.00 18 LEU A C 18
ATOM 21818 O O . LEU A 1 18 ? -21.204 -18.908 -3.149 1.00 0.00 18 LEU A O 18
ATOM 21834 N N . SER A 1 19 ? -19.259 -18.038 -3.872 1.00 0.00 19 SER A N 18
ATOM 21835 C CA . SER A 1 19 ? -18.693 -19.330 -4.242 1.00 0.00 19 SER A CA 18
ATOM 21836 C C . SER A 1 19 ? -17.835 -19.891 -3.112 1.00 0.00 19 SER A C 18
ATOM 21837 O O . SER A 1 19 ? -17.540 -19.197 -2.139 1.00 0.00 19 SER A O 18
ATOM 21845 N N . ILE A 1 20 ? -17.438 -21.152 -3.249 1.00 0.00 20 ILE A N 18
ATOM 21846 C CA . ILE A 1 20 ? -16.613 -21.807 -2.241 1.00 0.00 20 ILE A CA 18
ATOM 21847 C C . ILE A 1 20 ? -15.342 -21.010 -1.969 1.00 0.00 20 ILE A C 18
ATOM 21848 O O . ILE A 1 20 ? -14.784 -21.068 -0.874 1.00 0.00 20 ILE A O 18
ATOM 21864 N N . GLU A 1 21 ? -14.890 -20.265 -2.973 1.00 0.00 21 GLU A N 18
ATOM 21865 C CA . GLU A 1 21 ? -13.685 -19.456 -2.841 1.00 0.00 21 GLU A CA 18
ATOM 21866 C C . GLU A 1 21 ? -13.990 -18.136 -2.138 1.00 0.00 21 GLU A C 18
ATOM 21867 O O . GLU A 1 21 ? -13.120 -17.547 -1.497 1.00 0.00 21 GLU A O 18
ATOM 21879 N N . GLU A 1 22 ? -15.232 -17.678 -2.264 1.00 0.00 22 GLU A N 18
ATOM 21880 C CA . GLU A 1 22 ? -15.651 -16.428 -1.642 1.00 0.00 22 GLU A CA 18
ATOM 21881 C C . GLU A 1 22 ? -15.827 -16.602 -0.136 1.00 0.00 22 GLU A C 18
ATOM 21882 O O . GLU A 1 22 ? -15.432 -15.741 0.650 1.00 0.00 22 GLU A O 18
ATOM 21894 N N . VAL A 1 23 ? -16.424 -17.722 0.258 1.00 0.00 23 VAL A N 18
ATOM 21895 C CA . VAL A 1 23 ? -16.653 -18.011 1.669 1.00 0.00 23 VAL A CA 18
ATOM 21896 C C . VAL A 1 23 ? -15.362 -17.892 2.471 1.00 0.00 23 VAL A C 18
ATOM 21897 O O . VAL A 1 23 ? -15.362 -17.394 3.596 1.00 0.00 23 VAL A O 18
ATOM 21910 N N . SER A 1 24 ? -14.263 -18.354 1.883 1.00 0.00 24 SER A N 18
ATOM 21911 C CA . SER A 1 24 ? -12.964 -18.303 2.544 1.00 0.00 24 SER A CA 18
ATOM 21912 C C . SER A 1 24 ? -12.645 -16.885 3.007 1.00 0.00 24 SER A C 18
ATOM 21913 O O . SER A 1 24 ? -11.928 -16.685 3.988 1.00 0.00 24 SER A O 18
ATOM 21921 N N . LYS A 1 25 ? -13.183 -15.902 2.294 1.00 0.00 25 LYS A N 18
ATOM 21922 C CA . LYS A 1 25 ? -12.959 -14.501 2.629 1.00 0.00 25 LYS A CA 18
ATOM 21923 C C . LYS A 1 25 ? -14.087 -13.963 3.504 1.00 0.00 25 LYS A C 18
ATOM 21924 O O . LYS A 1 25 ? -13.882 -13.055 4.309 1.00 0.00 25 LYS A O 18
ATOM 21943 N N . SER A 1 26 ? -15.278 -14.530 3.340 1.00 0.00 26 SER A N 18
ATOM 21944 C CA . SER A 1 26 ? -16.440 -14.106 4.113 1.00 0.00 26 SER A CA 18
ATOM 21945 C C . SER A 1 26 ? -16.136 -14.131 5.608 1.00 0.00 26 SER A C 18
ATOM 21946 O O . SER A 1 26 ? -16.645 -13.309 6.371 1.00 0.00 26 SER A O 18
ATOM 21954 N N . LEU A 1 27 ? -15.303 -15.081 6.020 1.00 0.00 27 LEU A N 18
ATOM 21955 C CA . LEU A 1 27 ? -14.930 -15.215 7.424 1.00 0.00 27 LEU A CA 18
ATOM 21956 C C . LEU A 1 27 ? -13.807 -14.247 7.784 1.00 0.00 27 LEU A C 18
ATOM 21957 O O . LEU A 1 27 ? -13.674 -13.836 8.937 1.00 0.00 27 LEU A O 18
ATOM 21973 N N . ARG A 1 28 ? -13.003 -13.886 6.789 1.00 0.00 28 ARG A N 18
ATOM 21974 C CA . ARG A 1 28 ? -11.892 -12.966 7.001 1.00 0.00 28 ARG A CA 18
ATOM 21975 C C . ARG A 1 28 ? -12.375 -11.670 7.646 1.00 0.00 28 ARG A C 18
ATOM 21976 O O . ARG A 1 28 ? -11.643 -11.029 8.401 1.00 0.00 28 ARG A O 18
ATOM 21997 N N . PHE A 1 29 ? -13.612 -11.289 7.343 1.00 0.00 29 PHE A N 18
ATOM 21998 C CA . PHE A 1 29 ? -14.192 -10.069 7.892 1.00 0.00 29 PHE A CA 18
ATOM 21999 C C . PHE A 1 29 ? -14.086 -10.053 9.414 1.00 0.00 29 PHE A C 18
ATOM 22000 O O . PHE A 1 29 ? -13.662 -9.061 10.007 1.00 0.00 29 PHE A O 18
ATOM 22017 N N . ILE A 1 30 ? -14.475 -11.159 10.040 1.00 0.00 30 ILE A N 18
ATOM 22018 C CA . ILE A 1 30 ? -14.423 -11.273 11.492 1.00 0.00 30 ILE A CA 18
ATOM 22019 C C . ILE A 1 30 ? -13.057 -11.765 11.956 1.00 0.00 30 ILE A C 18
ATOM 22020 O O . ILE A 1 30 ? -12.632 -11.485 13.077 1.00 0.00 30 ILE A O 18
ATOM 22036 N N . GLY A 1 31 ? -12.371 -12.500 11.086 1.00 0.00 31 GLY A N 18
ATOM 22037 C CA . GLY A 1 31 ? -11.058 -13.018 11.424 1.00 0.00 31 GLY A CA 18
ATOM 22038 C C . GLY A 1 31 ? -11.131 -14.270 12.276 1.00 0.00 31 GLY A C 18
ATOM 22039 O O . GLY A 1 31 ? -11.185 -14.192 13.504 1.00 0.00 31 GLY A O 18
ATOM 22043 N N . LEU A 1 32 ? -11.134 -15.427 11.624 1.00 0.00 32 LEU A N 18
ATOM 22044 C CA . LEU A 1 32 ? -11.202 -16.702 12.330 1.00 0.00 32 LEU A CA 18
ATOM 22045 C C . LEU A 1 32 ? -9.918 -17.502 12.135 1.00 0.00 32 LEU A C 18
ATOM 22046 O O . LEU A 1 32 ? -8.981 -17.042 11.482 1.00 0.00 32 LEU A O 18
ATOM 22062 N N . SER A 1 33 ? -9.882 -18.703 12.705 1.00 0.00 33 SER A N 18
ATOM 22063 C CA . SER A 1 33 ? -8.712 -19.566 12.595 1.00 0.00 33 SER A CA 18
ATOM 22064 C C . SER A 1 33 ? -8.563 -20.101 11.174 1.00 0.00 33 SER A C 18
ATOM 22065 O O . SER A 1 33 ? -9.548 -20.458 10.528 1.00 0.00 33 SER A O 18
ATOM 22073 N N . GLU A 1 34 ? -7.324 -20.154 10.695 1.00 0.00 34 GLU A N 18
ATOM 22074 C CA . GLU A 1 34 ? -7.046 -20.644 9.351 1.00 0.00 34 GLU A CA 18
ATOM 22075 C C . GLU A 1 34 ? -7.654 -22.028 9.140 1.00 0.00 34 GLU A C 18
ATOM 22076 O O . GLU A 1 34 ? -8.033 -22.387 8.025 1.00 0.00 34 GLU A O 18
ATOM 22088 N N . ASP A 1 35 ? -7.743 -22.799 10.218 1.00 0.00 35 ASP A N 18
ATOM 22089 C CA . ASP A 1 35 ? -8.305 -24.143 10.152 1.00 0.00 35 ASP A CA 18
ATOM 22090 C C . ASP A 1 35 ? -9.807 -24.091 9.888 1.00 0.00 35 ASP A C 18
ATOM 22091 O O . ASP A 1 35 ? -10.330 -24.845 9.067 1.00 0.00 35 ASP A O 18
ATOM 22100 N N . VAL A 1 36 ? -10.496 -23.198 10.592 1.00 0.00 36 VAL A N 18
ATOM 22101 C CA . VAL A 1 36 ? -11.937 -23.048 10.434 1.00 0.00 36 VAL A CA 18
ATOM 22102 C C . VAL A 1 36 ? -12.302 -22.724 8.989 1.00 0.00 36 VAL A C 18
ATOM 22103 O O . VAL A 1 36 ? -13.120 -23.410 8.376 1.00 0.00 36 VAL A O 18
ATOM 22116 N N . ILE A 1 37 ? -11.689 -21.674 8.452 1.00 0.00 37 ILE A N 18
ATOM 22117 C CA . ILE A 1 37 ? -11.947 -21.260 7.078 1.00 0.00 37 ILE A CA 18
ATOM 22118 C C . ILE A 1 37 ? -11.777 -22.427 6.111 1.00 0.00 37 ILE A C 18
ATOM 22119 O O . ILE A 1 37 ? -12.665 -22.716 5.309 1.00 0.00 37 ILE A O 18
ATOM 22135 N N . SER A 1 38 ? -10.631 -23.095 6.194 1.00 0.00 38 SER A N 18
ATOM 22136 C CA . SER A 1 38 ? -10.344 -24.230 5.325 1.00 0.00 38 SER A CA 18
ATOM 22137 C C . SER A 1 38 ? -11.306 -25.382 5.599 1.00 0.00 38 SER A C 18
ATOM 22138 O O . SER A 1 38 ? -11.577 -26.202 4.721 1.00 0.00 38 SER A O 18
ATOM 22146 N N . PHE A 1 39 ? -11.820 -25.437 6.823 1.00 0.00 39 PHE A N 18
ATOM 22147 C CA . PHE A 1 39 ? -12.751 -26.489 7.215 1.00 0.00 39 PHE A CA 18
ATOM 22148 C C . PHE A 1 39 ? -14.049 -26.389 6.419 1.00 0.00 39 PHE A C 18
ATOM 22149 O O . PHE A 1 39 ? -14.744 -27.385 6.216 1.00 0.00 39 PHE A O 18
ATOM 22166 N N . PHE A 1 40 ? -14.370 -25.180 5.970 1.00 0.00 40 PHE A N 18
ATOM 22167 C CA . PHE A 1 40 ? -15.585 -24.949 5.197 1.00 0.00 40 PHE A CA 18
ATOM 22168 C C . PHE A 1 40 ? -15.370 -25.302 3.728 1.00 0.00 40 PHE A C 18
ATOM 22169 O O . PHE A 1 40 ? -16.099 -26.116 3.161 1.00 0.00 40 PHE A O 18
ATOM 22186 N N . VAL A 1 41 ? -14.365 -24.682 3.118 1.00 0.00 41 VAL A N 18
ATOM 22187 C CA . VAL A 1 41 ? -14.053 -24.930 1.715 1.00 0.00 41 VAL A CA 18
ATOM 22188 C C . VAL A 1 41 ? -13.853 -26.418 1.451 1.00 0.00 41 VAL A C 18
ATOM 22189 O O . VAL A 1 41 ? -14.358 -26.960 0.468 1.00 0.00 41 VAL A O 18
ATOM 22202 N N . THR A 1 42 ? -13.112 -27.076 2.337 1.00 0.00 42 THR A N 18
ATOM 22203 C CA . THR A 1 42 ? -12.843 -28.502 2.201 1.00 0.00 42 THR A CA 18
ATOM 22204 C C . THR A 1 42 ? -14.132 -29.313 2.269 1.00 0.00 42 THR A C 18
ATOM 22205 O O . THR A 1 42 ? -14.208 -30.420 1.737 1.00 0.00 42 THR A O 18
ATOM 22216 N N . GLU A 1 43 ? -15.144 -28.754 2.924 1.00 0.00 43 GLU A N 18
ATOM 22217 C CA . GLU A 1 43 ? -16.431 -29.427 3.061 1.00 0.00 43 GLU A CA 18
ATOM 22218 C C . GLU A 1 43 ? -17.407 -28.958 1.985 1.00 0.00 43 GLU A C 18
ATOM 22219 O O . GLU A 1 43 ? -18.623 -29.045 2.154 1.00 0.00 43 GLU A O 18
ATOM 22231 N N . LYS A 1 44 ? -16.864 -28.461 0.879 1.00 0.00 44 LYS A N 18
ATOM 22232 C CA . LYS A 1 44 ? -17.684 -27.979 -0.226 1.00 0.00 44 LYS A CA 18
ATOM 22233 C C . LYS A 1 44 ? -18.663 -26.910 0.249 1.00 0.00 44 LYS A C 18
ATOM 22234 O O . LYS A 1 44 ? -19.717 -26.707 -0.355 1.00 0.00 44 LYS A O 18
ATOM 22253 N N . ILE A 1 45 ? -18.306 -26.227 1.332 1.00 0.00 45 ILE A N 18
ATOM 22254 C CA . ILE A 1 45 ? -19.152 -25.177 1.885 1.00 0.00 45 ILE A CA 18
ATOM 22255 C C . ILE A 1 45 ? -19.085 -23.913 1.035 1.00 0.00 45 ILE A C 18
ATOM 22256 O O . ILE A 1 45 ? -18.014 -23.337 0.843 1.00 0.00 45 ILE A O 18
ATOM 22272 N N . ASP A 1 46 ? -20.237 -23.485 0.530 1.00 0.00 46 ASP A N 18
ATOM 22273 C CA . ASP A 1 46 ? -20.311 -22.286 -0.298 1.00 0.00 46 ASP A CA 18
ATOM 22274 C C . ASP A 1 46 ? -21.188 -21.225 0.359 1.00 0.00 46 ASP A C 18
ATOM 22275 O O . ASP A 1 46 ? -21.589 -21.365 1.514 1.00 0.00 46 ASP A O 18
ATOM 22284 N N . GLY A 1 47 ? -21.482 -20.163 -0.385 1.00 0.00 47 GLY A N 18
ATOM 22285 C CA . GLY A 1 47 ? -22.309 -19.094 0.142 1.00 0.00 47 GLY A CA 18
ATOM 22286 C C . GLY A 1 47 ? -23.701 -19.566 0.512 1.00 0.00 47 GLY A C 18
ATOM 22287 O O . GLY A 1 47 ? -24.173 -19.318 1.621 1.00 0.00 47 GLY A O 18
ATOM 22291 N N . ASN A 1 48 ? -24.360 -20.247 -0.420 1.00 0.00 48 ASN A N 18
ATOM 22292 C CA . ASN A 1 48 ? -25.708 -20.752 -0.187 1.00 0.00 48 ASN A CA 18
ATOM 22293 C C . ASN A 1 48 ? -25.718 -21.773 0.947 1.00 0.00 48 ASN A C 18
ATOM 22294 O O . ASN A 1 48 ? -26.725 -21.944 1.635 1.00 0.00 48 ASN A O 18
ATOM 22305 N N . LEU A 1 49 ? -24.590 -22.449 1.137 1.00 0.00 49 LEU A N 18
ATOM 22306 C CA . LEU A 1 49 ? -24.467 -23.453 2.188 1.00 0.00 49 LEU A CA 18
ATOM 22307 C C . LEU A 1 49 ? -24.255 -22.795 3.547 1.00 0.00 49 LEU A C 18
ATOM 22308 O O . LEU A 1 49 ? -24.855 -23.198 4.545 1.00 0.00 49 LEU A O 18
ATOM 22324 N N . LEU A 1 50 ? -23.400 -21.779 3.580 1.00 0.00 50 LEU A N 18
ATOM 22325 C CA . LEU A 1 50 ? -23.110 -21.062 4.817 1.00 0.00 50 LEU A CA 18
ATOM 22326 C C . LEU A 1 50 ? -24.386 -20.490 5.427 1.00 0.00 50 LEU A C 18
ATOM 22327 O O . LEU A 1 50 ? -24.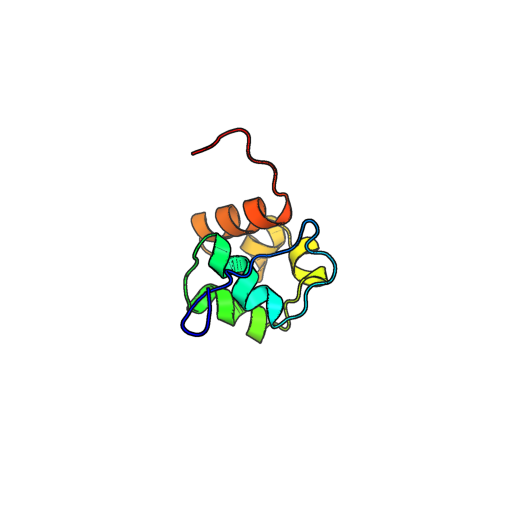643 -20.651 6.620 1.00 0.00 50 LEU A O 18
ATOM 22343 N N . VAL A 1 51 ? -25.184 -19.823 4.599 1.00 0.00 51 VAL A N 18
ATOM 22344 C CA . VAL A 1 51 ? -26.435 -19.229 5.055 1.00 0.00 51 VAL A CA 18
ATOM 22345 C C . VAL A 1 51 ? -27.417 -20.302 5.512 1.00 0.00 51 VAL A C 18
ATOM 22346 O O . VAL A 1 51 ? -28.291 -20.044 6.339 1.00 0.00 51 VAL A O 18
ATOM 22359 N N . GLN A 1 52 ? -27.266 -21.505 4.968 1.00 0.00 52 GLN A N 18
ATOM 22360 C CA . GLN A 1 52 ? -28.141 -22.617 5.320 1.00 0.00 52 GLN A CA 18
ATOM 22361 C C . GLN A 1 52 ? -27.682 -23.282 6.614 1.00 0.00 52 GLN A C 18
ATOM 22362 O O . GLN A 1 52 ? -28.493 -23.821 7.369 1.00 0.00 52 GLN A O 18
ATOM 22376 N N . LEU A 1 53 ? -26.378 -23.241 6.864 1.00 0.00 53 LEU A N 18
ATOM 22377 C CA . LEU A 1 53 ? -25.811 -23.840 8.067 1.00 0.00 53 LEU A CA 18
ATOM 22378 C C . LEU A 1 53 ? -26.465 -23.269 9.320 1.00 0.00 53 LEU A C 18
ATOM 22379 O O . LEU A 1 53 ? -26.785 -22.081 9.381 1.00 0.00 53 LEU A O 18
ATOM 22395 N N . THR A 1 54 ? -26.660 -24.122 10.321 1.00 0.00 54 THR A N 18
ATOM 22396 C CA . THR A 1 54 ? -27.275 -23.703 11.574 1.00 0.00 54 THR A CA 18
ATOM 22397 C C . THR A 1 54 ? -26.360 -23.988 12.759 1.00 0.00 54 THR A C 18
ATOM 22398 O O . THR A 1 54 ? -25.342 -24.666 12.619 1.00 0.00 54 THR A O 18
ATOM 22409 N N . GLU A 1 55 ? -26.728 -23.467 13.925 1.00 0.00 55 GLU A N 18
ATOM 22410 C CA . GLU A 1 55 ? -25.938 -23.667 15.134 1.00 0.00 55 GLU A CA 18
ATOM 22411 C C . GLU A 1 55 ? -25.926 -25.139 15.539 1.00 0.00 55 GLU A C 18
ATOM 22412 O O . GLU A 1 55 ? -24.982 -25.610 16.172 1.00 0.00 55 GLU A O 18
ATOM 22424 N N . GLU A 1 56 ? -26.982 -25.857 15.170 1.00 0.00 56 GLU A N 18
ATOM 22425 C CA . GLU A 1 56 ? -27.093 -27.274 15.496 1.00 0.00 56 GLU A CA 18
ATOM 22426 C C . GLU A 1 56 ? -26.100 -28.099 14.682 1.00 0.00 56 GLU A C 18
ATOM 22427 O O . GLU A 1 56 ? -25.426 -28.981 15.215 1.00 0.00 56 GLU A O 18
ATOM 22439 N N . ILE A 1 57 ? -26.015 -27.805 13.389 1.00 0.00 57 ILE A N 18
ATOM 22440 C CA . ILE A 1 57 ? -25.104 -28.519 12.502 1.00 0.00 57 ILE A CA 18
ATOM 22441 C C . ILE A 1 57 ? -23.655 -28.132 12.776 1.00 0.00 57 ILE A C 18
ATOM 22442 O O . ILE A 1 57 ? -22.743 -28.943 12.613 1.00 0.00 57 ILE A O 18
ATOM 22458 N N . LEU A 1 58 ? -23.449 -26.888 13.195 1.00 0.00 58 LEU A N 18
ATOM 22459 C CA . LEU A 1 58 ? -22.110 -26.393 13.494 1.00 0.00 58 LEU A CA 18
ATOM 22460 C C . LEU A 1 58 ? -21.527 -27.102 14.712 1.00 0.00 58 LEU A C 18
ATOM 22461 O O . LEU A 1 58 ? -20.309 -27.218 14.851 1.00 0.00 58 LEU A O 18
ATOM 22477 N N . SER A 1 59 ? -22.404 -27.576 15.591 1.00 0.00 59 SER A N 18
ATOM 22478 C CA . SER A 1 59 ? -21.976 -28.272 16.798 1.00 0.00 59 SER A CA 18
ATOM 22479 C C . SER A 1 59 ? -22.098 -29.783 16.626 1.00 0.00 59 SER A C 18
ATOM 22480 O O . SER A 1 59 ? -21.380 -30.551 17.266 1.00 0.00 59 SER A O 18
ATOM 22488 N N . GLU A 1 60 ? -23.012 -30.202 15.756 1.00 0.00 60 GLU A N 18
ATOM 22489 C CA . GLU A 1 60 ? -23.229 -31.621 15.500 1.00 0.00 60 GLU A CA 18
ATOM 22490 C C . GLU A 1 60 ? -22.189 -32.162 14.523 1.00 0.00 60 GLU A C 18
ATOM 22491 O O . GLU A 1 60 ? -21.439 -33.083 14.846 1.00 0.00 60 GLU A O 18
ATOM 22503 N N . ASP A 1 61 ? -22.153 -31.584 13.327 1.00 0.00 61 ASP A N 18
ATOM 22504 C CA . ASP A 1 61 ? -21.206 -32.007 12.302 1.00 0.00 61 ASP A CA 18
ATOM 22505 C C . ASP A 1 61 ? -19.830 -31.394 12.546 1.00 0.00 61 ASP A C 18
ATOM 22506 O O . ASP A 1 61 ? -18.890 -32.087 12.935 1.00 0.00 61 ASP A O 18
ATOM 22515 N N . PHE A 1 62 ? -19.720 -30.090 12.315 1.00 0.00 62 PHE A N 18
ATOM 22516 C CA . PHE A 1 62 ? -18.459 -29.383 12.508 1.00 0.00 62 PHE A CA 18
ATOM 22517 C C . PHE A 1 62 ? -17.922 -29.604 13.919 1.00 0.00 62 PHE A C 18
ATOM 22518 O O . PHE A 1 62 ? -16.729 -29.842 14.111 1.00 0.00 62 PHE A O 18
ATOM 22535 N N . LYS A 1 63 ? -18.811 -29.524 14.903 1.00 0.00 63 LYS A N 18
ATOM 22536 C CA . LYS A 1 63 ? -18.428 -29.716 16.297 1.00 0.00 63 LYS A CA 18
ATOM 22537 C C . LYS A 1 63 ? -17.370 -28.700 16.716 1.00 0.00 63 LYS A C 18
ATOM 22538 O O . LYS A 1 63 ? -16.485 -29.005 17.516 1.00 0.00 63 LYS A O 18
ATOM 22557 N N . LEU A 1 64 ? -17.468 -27.492 16.171 1.00 0.00 64 LEU A N 18
ATOM 22558 C CA . LEU A 1 64 ? -16.519 -26.431 16.490 1.00 0.00 64 LEU A CA 18
ATOM 22559 C C . LEU A 1 64 ? -16.671 -25.981 17.939 1.00 0.00 64 LEU A C 18
ATOM 22560 O O . LEU A 1 64 ? -17.481 -26.528 18.687 1.00 0.00 64 LEU A O 18
ATOM 22576 N N . SER A 1 65 ? -15.889 -24.980 18.328 1.00 0.00 65 SER A N 18
ATOM 22577 C CA . SER A 1 65 ? -15.935 -24.457 19.689 1.00 0.00 65 SER A CA 18
ATOM 22578 C C . SER A 1 65 ? -17.113 -23.503 19.864 1.00 0.00 65 SER A C 18
ATOM 22579 O O . SER A 1 65 ? -17.645 -22.969 18.891 1.00 0.00 65 SER A O 18
ATOM 22587 N N . LYS A 1 66 ? -17.516 -23.295 21.113 1.00 0.00 66 LYS A N 18
ATOM 22588 C CA . LYS A 1 66 ? -18.630 -22.405 21.420 1.00 0.00 66 LYS A CA 18
ATOM 22589 C C . LYS A 1 66 ? -18.409 -21.026 20.807 1.00 0.00 66 LYS A C 18
ATOM 22590 O O . LYS A 1 66 ? -19.299 -20.472 20.161 1.00 0.00 66 LYS A O 18
ATOM 22609 N N . LEU A 1 67 ? -17.217 -20.476 21.013 1.00 0.00 67 LEU A N 18
ATOM 22610 C CA . LEU A 1 67 ? -16.878 -19.161 20.479 1.00 0.00 67 LEU A CA 18
ATOM 22611 C C . LEU A 1 67 ? -16.987 -19.147 18.958 1.00 0.00 67 LEU A C 18
ATOM 22612 O O . LEU A 1 67 ? -17.547 -18.219 18.376 1.00 0.00 67 LEU A O 18
ATOM 22628 N N . GLN A 1 68 ? -16.449 -20.182 18.321 1.00 0.00 68 GLN A N 18
ATOM 22629 C CA . GLN A 1 68 ? -16.487 -20.288 16.867 1.00 0.00 68 GLN A CA 18
ATOM 22630 C C . GLN A 1 68 ? -17.926 -20.350 16.364 1.00 0.00 68 GLN A C 18
ATOM 22631 O O . GLN A 1 68 ? -18.341 -19.534 15.540 1.00 0.00 68 GLN A O 18
ATOM 22645 N N . VAL A 1 69 ? -18.682 -21.322 16.864 1.00 0.00 69 VAL A N 18
ATOM 22646 C CA . VAL A 1 69 ? -20.074 -21.489 16.465 1.00 0.00 69 VAL A CA 18
ATOM 22647 C C . VAL A 1 69 ? -20.852 -20.188 16.627 1.00 0.00 69 VAL A C 18
ATOM 22648 O O . VAL A 1 69 ? -21.816 -19.935 15.904 1.00 0.00 69 VAL A O 18
ATOM 22661 N N . LYS A 1 70 ? -20.427 -19.366 17.579 1.00 0.00 70 LYS A N 18
ATOM 22662 C CA . LYS A 1 70 ? -21.082 -18.088 17.836 1.00 0.00 70 LYS A CA 18
ATOM 22663 C C . LYS A 1 70 ? -20.550 -17.007 16.902 1.00 0.00 70 LYS A C 18
ATOM 22664 O O . LYS A 1 70 ? -21.278 -16.092 16.516 1.00 0.00 70 LYS A O 18
ATOM 22683 N N . LYS A 1 71 ? -19.276 -17.118 16.540 1.00 0.00 71 LYS A N 18
ATOM 22684 C CA . LYS A 1 71 ? -18.646 -16.151 15.648 1.00 0.00 71 LYS A CA 18
ATOM 22685 C C . LYS A 1 71 ? -19.095 -16.368 14.207 1.00 0.00 71 LYS A C 18
ATOM 22686 O O . LYS A 1 71 ? -19.098 -15.437 13.401 1.00 0.00 71 LYS A O 18
ATOM 22705 N N . ILE A 1 72 ? -19.474 -17.602 13.889 1.00 0.00 72 ILE A N 18
ATOM 22706 C CA . ILE A 1 72 ? -19.927 -17.939 12.545 1.00 0.00 72 ILE A CA 18
ATOM 22707 C C . ILE A 1 72 ? -21.409 -17.626 12.370 1.00 0.00 72 ILE A C 18
ATOM 22708 O O . ILE A 1 72 ? -21.803 -16.954 11.417 1.00 0.00 72 ILE A O 18
ATOM 22724 N N . MET A 1 73 ? -22.225 -18.116 13.297 1.00 0.00 73 MET A N 18
ATOM 22725 C CA . MET A 1 73 ? -23.664 -17.886 13.246 1.00 0.00 73 MET A CA 18
ATOM 22726 C C . MET A 1 73 ? -23.974 -16.394 13.190 1.00 0.00 73 MET A C 18
ATOM 22727 O O . MET A 1 73 ? -24.781 -15.949 12.374 1.00 0.00 73 MET A O 18
ATOM 22741 N N . GLN A 1 74 ? -23.329 -15.626 14.063 1.00 0.00 74 GLN A N 18
ATOM 22742 C CA . GLN A 1 74 ? -23.538 -14.184 14.112 1.00 0.00 74 GLN A CA 18
ATOM 22743 C C . GLN A 1 74 ? -23.277 -13.550 12.749 1.00 0.00 74 GLN A C 18
ATOM 22744 O O . GLN A 1 74 ? -23.829 -12.497 12.428 1.00 0.00 74 GLN A O 18
ATOM 22758 N N . PHE A 1 75 ? -22.433 -14.197 11.953 1.00 0.00 75 PHE A N 18
ATOM 22759 C CA . PHE A 1 75 ? -22.098 -13.695 10.625 1.00 0.00 75 PHE A CA 18
ATOM 22760 C C . PHE A 1 75 ? -23.185 -14.057 9.616 1.00 0.00 75 PHE A C 18
ATOM 22761 O O . PHE A 1 75 ? -23.423 -13.326 8.655 1.00 0.00 75 PHE A O 18
ATOM 22778 N N . ILE A 1 76 ? -23.839 -15.191 9.843 1.00 0.00 76 ILE A N 18
ATOM 22779 C CA . ILE A 1 76 ? -24.900 -15.651 8.956 1.00 0.00 76 ILE A CA 18
ATOM 22780 C C . ILE A 1 76 ? -26.135 -14.762 9.068 1.00 0.00 76 ILE A C 18
ATOM 22781 O O . ILE A 1 76 ? -26.544 -14.126 8.098 1.00 0.00 76 ILE A O 18
ATOM 22797 N N . ASN A 1 77 ? -26.722 -14.723 10.260 1.00 0.00 77 ASN A N 18
ATOM 22798 C CA . ASN A 1 77 ? -27.909 -13.911 10.500 1.00 0.00 77 ASN A CA 18
ATOM 22799 C C . ASN A 1 77 ? -27.662 -12.457 10.111 1.00 0.00 77 ASN A C 18
ATOM 22800 O O . ASN A 1 77 ? -28.353 -11.906 9.255 1.00 0.00 77 ASN A O 18
ATOM 22811 N N . GLY A 1 78 ? -26.670 -11.840 10.746 1.00 0.00 78 GLY A N 18
ATOM 22812 C CA . GLY A 1 78 ? -26.348 -10.455 10.453 1.00 0.00 78 GLY A CA 18
ATOM 22813 C C . GLY A 1 78 ? -26.253 -9.605 11.704 1.00 0.00 78 GLY A C 18
ATOM 22814 O O . GLY A 1 78 ? -25.210 -9.013 11.982 1.00 0.00 78 GLY A O 18
ATOM 22818 N N . SER A 1 79 ? -27.344 -9.542 12.460 1.00 0.00 79 SER A N 18
ATOM 22819 C CA . SER A 1 79 ? -27.381 -8.752 13.685 1.00 0.00 79 SER A CA 18
ATOM 22820 C C . SER A 1 79 ? -26.322 -9.233 14.673 1.00 0.00 79 SER A C 18
ATOM 22821 O O . SER A 1 79 ? -26.128 -10.434 14.857 1.00 0.00 79 SER A O 18
ATOM 22829 N N . GLY A 1 80 ? -25.638 -8.285 15.306 1.00 0.00 80 GLY A N 18
ATOM 22830 C CA . GLY A 1 80 ? -24.607 -8.630 16.267 1.00 0.00 80 GLY A CA 18
ATOM 22831 C C . GLY A 1 80 ? -24.446 -7.579 17.348 1.00 0.00 80 GLY A C 18
ATOM 22832 O O . GLY A 1 80 ? -23.484 -6.810 17.357 1.00 0.00 80 GLY A O 18
ATOM 22836 N N . PRO A 1 81 ? -25.406 -7.534 18.284 1.00 0.00 81 PRO A N 18
ATOM 22837 C CA . PRO A 1 81 ? -25.389 -6.573 19.390 1.00 0.00 81 PRO A CA 18
ATOM 22838 C C . PRO A 1 81 ? -24.283 -6.868 20.398 1.00 0.00 81 PRO A C 18
ATOM 22839 O O . PRO A 1 81 ? -23.427 -7.720 20.162 1.00 0.00 81 PRO A O 18
ATOM 22850 N N . SER A 1 82 ? -24.308 -6.158 21.521 1.00 0.00 82 SER A N 18
ATOM 22851 C CA . SER A 1 82 ? -23.305 -6.342 22.564 1.00 0.00 82 SER A CA 18
ATOM 22852 C C . SER A 1 82 ? -23.787 -7.342 23.610 1.00 0.00 82 SER A C 18
ATOM 22853 O O . SER A 1 82 ? -24.855 -7.938 23.471 1.00 0.00 82 SER A O 18
ATOM 22861 N N . SER A 1 83 ? -22.990 -7.521 24.659 1.00 0.00 83 SER A N 18
ATOM 22862 C CA . SER A 1 83 ? -23.332 -8.452 25.728 1.00 0.00 83 SER A CA 18
ATOM 22863 C C . SER A 1 83 ? -22.288 -8.409 26.840 1.00 0.00 83 SER A C 18
ATOM 22864 O O . SER A 1 83 ? -21.095 -8.249 26.582 1.00 0.00 83 SER A O 18
ATOM 22872 N N . GLY A 1 84 ? -22.746 -8.552 28.080 1.00 0.00 84 GLY A N 18
ATOM 22873 C CA . GLY A 1 84 ? -21.840 -8.527 29.214 1.00 0.00 84 GLY A CA 18
ATOM 22874 C C . GLY A 1 84 ? -21.542 -7.118 29.686 1.00 0.00 84 GLY A C 18
ATOM 22875 O O . GLY A 1 84 ? -20.400 -6.662 29.617 1.00 0.00 84 GLY A O 18
ATOM 22879 N N . GLY A 1 1 ? -15.406 14.704 -7.886 1.00 0.00 1 GLY A N 19
ATOM 22880 C CA . GLY A 1 1 ? -14.213 15.206 -7.229 1.00 0.00 1 GLY A CA 19
ATOM 22881 C C . GLY A 1 1 ? -13.479 14.128 -6.456 1.00 0.00 1 GLY A C 19
ATOM 22882 O O . GLY A 1 1 ? -13.042 14.353 -5.328 1.00 0.00 1 GLY A O 19
ATOM 22886 N N . SER A 1 2 ? -13.346 12.953 -7.063 1.00 0.00 2 SER A N 19
ATOM 22887 C CA . SER A 1 2 ? -12.666 11.834 -6.421 1.00 0.00 2 SER A CA 19
ATOM 22888 C C . SER A 1 2 ? -11.380 11.483 -7.163 1.00 0.00 2 SER A C 19
ATOM 22889 O O . SER A 1 2 ? -11.330 11.518 -8.392 1.00 0.00 2 SER A O 19
ATOM 22897 N N . SER A 1 3 ? -10.341 11.146 -6.405 1.00 0.00 3 SER A N 19
ATOM 22898 C CA . SER A 1 3 ? -9.052 10.792 -6.989 1.00 0.00 3 SER A CA 19
ATOM 22899 C C . SER A 1 3 ? -8.384 9.674 -6.194 1.00 0.00 3 SER A C 19
ATOM 22900 O O . SER A 1 3 ? -7.168 9.668 -6.011 1.00 0.00 3 SER A O 19
ATOM 22908 N N . GLY A 1 4 ? -9.191 8.727 -5.723 1.00 0.00 4 GLY A N 19
ATOM 22909 C CA . GLY A 1 4 ? -8.661 7.617 -4.953 1.00 0.00 4 GLY A CA 19
ATOM 22910 C C . GLY A 1 4 ? -9.554 7.242 -3.787 1.00 0.00 4 GLY A C 19
ATOM 22911 O O . GLY A 1 4 ? -9.568 7.925 -2.763 1.00 0.00 4 GLY A O 19
ATOM 22915 N N . SER A 1 5 ? -10.303 6.155 -3.942 1.00 0.00 5 SER A N 19
ATOM 22916 C CA . SER A 1 5 ? -11.207 5.694 -2.896 1.00 0.00 5 SER A CA 19
ATOM 22917 C C . SER A 1 5 ? -11.298 4.171 -2.888 1.00 0.00 5 SER A C 19
ATOM 22918 O O . SER A 1 5 ? -12.084 3.581 -3.629 1.00 0.00 5 SER A O 19
ATOM 22926 N N . SER A 1 6 ? -10.487 3.540 -2.044 1.00 0.00 6 SER A N 19
ATOM 22927 C CA . SER A 1 6 ? -10.472 2.086 -1.942 1.00 0.00 6 SER A CA 19
ATOM 22928 C C . SER A 1 6 ? -10.293 1.645 -0.492 1.00 0.00 6 SER A C 19
ATOM 22929 O O . SER A 1 6 ? -10.012 2.460 0.386 1.00 0.00 6 SER A O 19
ATOM 22937 N N . GLY A 1 7 ? -10.460 0.349 -0.250 1.00 0.00 7 GLY A N 19
ATOM 22938 C CA . GLY A 1 7 ? -10.314 -0.179 1.094 1.00 0.00 7 GLY A CA 19
ATOM 22939 C C . GLY A 1 7 ? -10.349 -1.694 1.129 1.00 0.00 7 GLY A C 19
ATOM 22940 O O . GLY A 1 7 ? -10.264 -2.362 0.099 1.00 0.00 7 GLY A O 19
ATOM 22944 N N . PRO A 1 8 ? -10.475 -2.260 2.339 1.00 0.00 8 PRO A N 19
ATOM 22945 C CA . PRO A 1 8 ? -10.522 -3.712 2.533 1.00 0.00 8 PRO A CA 19
ATOM 22946 C C . PRO A 1 8 ? -11.814 -4.326 2.004 1.00 0.00 8 PRO A C 19
ATOM 22947 O O . PRO A 1 8 ? -12.906 -3.826 2.275 1.00 0.00 8 PRO A O 19
ATOM 22958 N N . TRP A 1 9 ? -11.681 -5.410 1.248 1.00 0.00 9 TRP A N 19
ATOM 22959 C CA . TRP A 1 9 ? -12.839 -6.092 0.681 1.00 0.00 9 TRP A CA 19
ATOM 22960 C C . TRP A 1 9 ? -13.685 -6.731 1.777 1.00 0.00 9 TRP A C 19
ATOM 22961 O O . TRP A 1 9 ? -13.163 -7.153 2.808 1.00 0.00 9 TRP A O 19
ATOM 22982 N N . GLN A 1 10 ? -14.992 -6.799 1.546 1.00 0.00 10 GLN A N 19
ATOM 22983 C CA . GLN A 1 10 ? -15.909 -7.387 2.515 1.00 0.00 10 GLN A CA 19
ATOM 22984 C C . GLN A 1 10 ? -17.097 -8.039 1.815 1.00 0.00 10 GLN A C 19
ATOM 22985 O O . GLN A 1 10 ? -17.436 -7.709 0.678 1.00 0.00 10 GLN A O 19
ATOM 22999 N N . PRO A 1 11 ? -17.745 -8.988 2.507 1.00 0.00 11 PRO A N 19
ATOM 23000 C CA . PRO A 1 11 ? -18.905 -9.706 1.971 1.00 0.00 11 PRO A CA 19
ATOM 23001 C C . PRO A 1 11 ? -20.135 -8.813 1.853 1.00 0.00 11 PRO A C 19
ATOM 23002 O O . PRO A 1 11 ? -20.314 -7.859 2.609 1.00 0.00 11 PRO A O 19
ATOM 23013 N N . PRO A 1 12 ? -21.006 -9.129 0.882 1.00 0.00 12 PRO A N 19
ATOM 23014 C CA . PRO A 1 12 ? -22.235 -8.368 0.643 1.00 0.00 12 PRO A CA 19
ATOM 23015 C C . PRO A 1 12 ? -23.259 -8.556 1.757 1.00 0.00 12 PRO A C 19
ATOM 23016 O O . PRO A 1 12 ? -23.018 -9.286 2.718 1.00 0.00 12 PRO A O 19
ATOM 23027 N N . ALA A 1 13 ? -24.403 -7.894 1.621 1.00 0.00 13 ALA A N 19
ATOM 23028 C CA . ALA A 1 13 ? -25.465 -7.990 2.616 1.00 0.00 13 ALA A CA 19
ATOM 23029 C C . ALA A 1 13 ? -25.967 -9.425 2.745 1.00 0.00 13 ALA A C 19
ATOM 23030 O O . ALA A 1 13 ? -26.092 -9.951 3.851 1.00 0.00 13 ALA A O 19
ATOM 23037 N N . ASP A 1 14 ? -26.253 -10.051 1.609 1.00 0.00 14 ASP A N 19
ATOM 23038 C CA . ASP A 1 14 ? -26.741 -11.425 1.596 1.00 0.00 14 ASP A CA 19
ATOM 23039 C C . ASP A 1 14 ? -25.630 -12.392 1.201 1.00 0.00 14 ASP A C 19
ATOM 23040 O O . ASP A 1 14 ? -24.886 -12.146 0.250 1.00 0.00 14 ASP A O 19
ATOM 23049 N N . LEU A 1 15 ? -25.522 -13.493 1.936 1.00 0.00 15 LEU A N 19
ATOM 23050 C CA . LEU A 1 15 ? -24.501 -14.499 1.664 1.00 0.00 15 LEU A CA 19
ATOM 23051 C C . LEU A 1 15 ? -25.082 -15.664 0.869 1.00 0.00 15 LEU A C 19
ATOM 23052 O O . LEU A 1 15 ? -24.716 -16.819 1.085 1.00 0.00 15 LEU A O 19
ATOM 23068 N N . SER A 1 16 ? -25.988 -15.352 -0.052 1.00 0.00 16 SER A N 19
ATOM 23069 C CA . SER A 1 16 ? -26.621 -16.373 -0.878 1.00 0.00 16 SER A CA 19
ATOM 23070 C C . SER A 1 16 ? -26.163 -16.260 -2.329 1.00 0.00 16 SER A C 19
ATOM 23071 O O . SER A 1 16 ? -26.902 -16.595 -3.253 1.00 0.00 16 SER A O 19
ATOM 23079 N N . GLY A 1 17 ? -24.936 -15.783 -2.520 1.00 0.00 17 GLY A N 19
ATOM 23080 C CA . GLY A 1 17 ? -24.399 -15.632 -3.860 1.00 0.00 17 GLY A CA 19
ATOM 23081 C C . GLY A 1 17 ? -22.884 -15.621 -3.879 1.00 0.00 17 GLY A C 19
ATOM 23082 O O . GLY A 1 17 ? -22.271 -15.112 -4.819 1.00 0.00 17 GLY A O 19
ATOM 23086 N N . LEU A 1 18 ? -22.276 -16.180 -2.838 1.00 0.00 18 LEU A N 19
ATOM 23087 C CA . LEU A 1 18 ? -20.822 -16.231 -2.738 1.00 0.00 18 LEU A CA 19
ATOM 23088 C C . LEU A 1 18 ? -20.303 -17.632 -3.045 1.00 0.00 18 LEU A C 19
ATOM 23089 O O . LEU A 1 18 ? -20.789 -18.620 -2.493 1.00 0.00 18 LEU A O 19
ATOM 23105 N N . SER A 1 19 ? -19.313 -17.711 -3.929 1.00 0.00 19 SER A N 19
ATOM 23106 C CA . SER A 1 19 ? -18.730 -18.992 -4.311 1.00 0.00 19 SER A CA 19
ATOM 23107 C C . SER A 1 19 ? -17.916 -19.582 -3.163 1.00 0.00 19 SER A C 19
ATOM 23108 O O . SER A 1 19 ? -17.704 -18.931 -2.139 1.00 0.00 19 SER A O 19
ATOM 23116 N N . ILE A 1 20 ? -17.465 -20.819 -3.341 1.00 0.00 20 ILE A N 19
ATOM 23117 C CA . ILE A 1 20 ? -16.674 -21.497 -2.321 1.00 0.00 20 ILE A CA 19
ATOM 23118 C C . ILE A 1 20 ? -15.386 -20.736 -2.027 1.00 0.00 20 ILE A C 19
ATOM 23119 O O . ILE A 1 20 ? -14.912 -20.715 -0.892 1.00 0.00 20 ILE A O 19
ATOM 23135 N N . GLU A 1 21 ? -14.827 -20.110 -3.058 1.00 0.00 21 GLU A N 19
ATOM 23136 C CA . GLU A 1 21 ? -13.594 -19.345 -2.909 1.00 0.00 21 GLU A CA 19
ATOM 23137 C C . GLU A 1 21 ? -13.850 -18.039 -2.163 1.00 0.00 21 GLU A C 19
ATOM 23138 O O . GLU A 1 21 ? -12.996 -17.561 -1.418 1.00 0.00 21 GLU A O 19
ATOM 23150 N N . GLU A 1 22 ? -15.032 -17.468 -2.370 1.00 0.00 22 GLU A N 19
ATOM 23151 C CA . GLU A 1 22 ? -15.400 -16.217 -1.718 1.00 0.00 22 GLU A CA 19
ATOM 23152 C C . GLU A 1 22 ? -15.657 -16.434 -0.230 1.00 0.00 22 GLU A C 19
ATOM 23153 O O . GLU A 1 22 ? -15.389 -15.557 0.592 1.00 0.00 22 GLU A O 19
ATOM 23165 N N . VAL A 1 23 ? -16.178 -17.609 0.110 1.00 0.00 23 VAL A N 19
ATOM 23166 C CA . VAL A 1 23 ? -16.471 -17.943 1.499 1.00 0.00 23 VAL A CA 19
ATOM 23167 C C . VAL A 1 23 ? -15.225 -17.814 2.369 1.00 0.00 23 VAL A C 19
ATOM 23168 O O . VAL A 1 23 ? -15.284 -17.286 3.479 1.00 0.00 23 VAL A O 19
ATOM 23181 N N . SER A 1 24 ? -14.099 -18.299 1.857 1.00 0.00 24 SER A N 19
ATOM 23182 C CA . SER A 1 24 ? -12.839 -18.242 2.589 1.00 0.00 24 SER A CA 19
ATOM 23183 C C . SER A 1 24 ? -12.551 -16.821 3.063 1.00 0.00 24 SER A C 19
ATOM 23184 O O . SER A 1 24 ? -11.928 -16.615 4.105 1.00 0.00 24 SER A O 19
ATOM 23192 N N . LYS A 1 25 ? -13.010 -15.842 2.291 1.00 0.00 25 LYS A N 19
ATOM 23193 C CA . LYS A 1 25 ? -12.804 -14.439 2.630 1.00 0.00 25 LYS A CA 19
ATOM 23194 C C . LYS A 1 25 ? -13.950 -13.912 3.488 1.00 0.00 25 LYS A C 19
ATOM 23195 O O . LYS A 1 25 ? -13.775 -12.976 4.268 1.00 0.00 25 LYS A O 19
ATOM 23214 N N . SER A 1 26 ? -15.122 -14.521 3.339 1.00 0.00 26 SER A N 19
ATOM 23215 C CA . SER A 1 26 ? -16.298 -14.112 4.099 1.00 0.00 26 SER A CA 19
ATOM 23216 C C . SER A 1 26 ? -16.009 -14.128 5.597 1.00 0.00 26 SER A C 19
ATOM 23217 O O . SER A 1 26 ? -16.390 -13.210 6.324 1.00 0.00 26 SER A O 19
ATOM 23225 N N . LEU A 1 27 ? -15.334 -15.178 6.051 1.00 0.00 27 LEU A N 19
ATOM 23226 C CA . LEU A 1 27 ? -14.993 -15.316 7.463 1.00 0.00 27 LEU A CA 19
ATOM 23227 C C . LEU A 1 27 ? -13.874 -14.354 7.849 1.00 0.00 27 LEU A C 19
ATOM 23228 O O . LEU A 1 27 ? -13.773 -13.935 9.002 1.00 0.00 27 LEU A O 19
ATOM 23244 N N . ARG A 1 28 ? -13.037 -14.007 6.877 1.00 0.00 28 ARG A N 19
ATOM 23245 C CA . ARG A 1 28 ? -11.926 -13.094 7.115 1.00 0.00 28 ARG A CA 19
ATOM 23246 C C . ARG A 1 28 ? -12.419 -11.787 7.729 1.00 0.00 28 ARG A C 19
ATOM 23247 O O . ARG A 1 28 ? -11.688 -11.118 8.461 1.00 0.00 28 ARG A O 19
ATOM 23268 N N . PHE A 1 29 ? -13.662 -11.428 7.426 1.00 0.00 29 PHE A N 19
ATOM 23269 C CA . PHE A 1 29 ? -14.252 -10.200 7.946 1.00 0.00 29 PHE A CA 19
ATOM 23270 C C . PHE A 1 29 ? -14.144 -10.148 9.468 1.00 0.00 29 PHE A C 19
ATOM 23271 O O . PHE A 1 29 ? -13.743 -9.132 10.038 1.00 0.00 29 PHE A O 19
ATOM 23288 N N . ILE A 1 30 ? -14.506 -11.248 10.118 1.00 0.00 30 ILE A N 19
ATOM 23289 C CA . ILE A 1 30 ? -14.450 -11.328 11.573 1.00 0.00 30 ILE A CA 19
ATOM 23290 C C . ILE A 1 30 ? -13.085 -11.817 12.044 1.00 0.00 30 ILE A C 19
ATOM 23291 O O . ILE A 1 30 ? -12.650 -11.502 13.151 1.00 0.00 30 ILE A O 19
ATOM 23307 N N . GLY A 1 31 ? -12.413 -12.588 11.195 1.00 0.00 31 GLY A N 19
ATOM 23308 C CA . GLY A 1 31 ? -11.102 -13.106 11.542 1.00 0.00 31 GLY A CA 19
ATOM 23309 C C . GLY A 1 31 ? -11.180 -14.395 12.336 1.00 0.00 31 GLY A C 19
ATOM 23310 O O . GLY A 1 31 ? -11.160 -14.377 13.567 1.00 0.00 31 GLY A O 19
ATOM 23314 N N . LEU A 1 32 ? -11.272 -15.518 11.631 1.00 0.00 32 LEU A N 19
ATOM 23315 C CA . LEU A 1 32 ? -11.355 -16.823 12.277 1.00 0.00 32 LEU A CA 19
ATOM 23316 C C . LEU A 1 32 ? -10.057 -17.604 12.097 1.00 0.00 32 LEU A C 19
ATOM 23317 O O . LEU A 1 32 ? -9.099 -17.106 11.507 1.00 0.00 32 LEU A O 19
ATOM 23333 N N . SER A 1 33 ? -10.035 -18.831 12.606 1.00 0.00 33 SER A N 19
ATOM 23334 C CA . SER A 1 33 ? -8.855 -19.681 12.503 1.00 0.00 33 SER A CA 19
ATOM 23335 C C . SER A 1 33 ? -8.690 -20.210 11.081 1.00 0.00 33 SER A C 19
ATOM 23336 O O . SER A 1 33 ? -9.672 -20.494 10.396 1.00 0.00 33 SER A O 19
ATOM 23344 N N . GLU A 1 34 ? -7.440 -20.339 10.646 1.00 0.00 34 GLU A N 19
ATOM 23345 C CA . GLU A 1 34 ? -7.146 -20.833 9.306 1.00 0.00 34 GLU A CA 19
ATOM 23346 C C . GLU A 1 34 ? -7.674 -22.253 9.121 1.00 0.00 34 GLU A C 19
ATOM 23347 O O . GLU A 1 34 ? -8.007 -22.663 8.009 1.00 0.00 34 GLU A O 19
ATOM 23359 N N . ASP A 1 35 ? -7.746 -22.998 10.218 1.00 0.00 35 ASP A N 19
ATOM 23360 C CA . ASP A 1 35 ? -8.234 -24.372 10.179 1.00 0.00 35 ASP A CA 19
ATOM 23361 C C . ASP A 1 35 ? -9.739 -24.408 9.936 1.00 0.00 35 ASP A C 19
ATOM 23362 O O . ASP A 1 35 ? -10.241 -25.259 9.202 1.00 0.00 35 ASP A O 19
ATOM 23371 N N . VAL A 1 36 ? -10.456 -23.478 10.560 1.00 0.00 36 VAL A N 19
ATOM 23372 C CA . VAL A 1 36 ? -11.905 -23.402 10.412 1.00 0.00 36 VAL A CA 19
ATOM 23373 C C . VAL A 1 36 ? -12.293 -23.003 8.993 1.00 0.00 36 VAL A C 19
ATOM 23374 O O . VAL A 1 36 ? -13.101 -23.671 8.348 1.00 0.00 36 VAL A O 19
ATOM 23387 N N . ILE A 1 37 ? -11.710 -21.910 8.512 1.00 0.00 37 ILE A N 19
ATOM 23388 C CA . ILE A 1 37 ? -11.994 -21.422 7.168 1.00 0.00 37 ILE A CA 19
ATOM 23389 C C . ILE A 1 37 ? -11.784 -22.520 6.129 1.00 0.00 37 ILE A C 19
ATOM 23390 O O . ILE A 1 37 ? -12.645 -22.759 5.283 1.00 0.00 37 ILE A O 19
ATOM 23406 N N . SER A 1 38 ? -10.636 -23.184 6.202 1.00 0.00 38 SER A N 19
ATOM 23407 C CA . SER A 1 38 ? -10.312 -24.256 5.268 1.00 0.00 38 SER A CA 19
ATOM 23408 C C . SER A 1 38 ? -11.248 -25.445 5.459 1.00 0.00 38 SER A C 19
ATOM 23409 O O . SER A 1 38 ? -11.498 -26.210 4.527 1.00 0.00 38 SER A O 19
ATOM 23417 N N . PHE A 1 39 ? -11.764 -25.594 6.674 1.00 0.00 39 PHE A N 19
ATOM 23418 C CA . PHE A 1 39 ? -12.672 -26.691 6.990 1.00 0.00 39 PHE A CA 19
ATOM 23419 C C . PHE A 1 39 ? -13.965 -26.574 6.188 1.00 0.00 39 PHE A C 19
ATOM 23420 O O . PHE A 1 39 ? -14.632 -27.572 5.914 1.00 0.00 39 PHE A O 19
ATOM 23437 N N . PHE A 1 40 ? -14.314 -25.347 5.815 1.00 0.00 40 PHE A N 19
ATOM 23438 C CA . PHE A 1 40 ? -15.528 -25.098 5.046 1.00 0.00 40 PHE A CA 19
ATOM 23439 C C . PHE A 1 40 ? -15.294 -25.357 3.561 1.00 0.00 40 PHE A C 19
ATOM 23440 O O . PHE A 1 40 ? -15.987 -26.165 2.943 1.00 0.00 40 PHE A O 19
ATOM 23457 N N . VAL A 1 41 ? -14.311 -24.665 2.993 1.00 0.00 41 VAL A N 19
ATOM 23458 C CA . VAL A 1 41 ? -13.984 -24.820 1.581 1.00 0.00 41 VAL A CA 19
ATOM 23459 C C . VAL A 1 41 ? -13.765 -26.286 1.225 1.00 0.00 41 VAL A C 19
ATOM 23460 O O . VAL A 1 41 ? -14.304 -26.784 0.236 1.00 0.00 41 VAL A O 19
ATOM 23473 N N . THR A 1 42 ? -12.970 -26.974 2.039 1.00 0.00 42 THR A N 19
ATOM 23474 C CA . THR A 1 42 ? -12.678 -28.384 1.810 1.00 0.00 42 THR A CA 19
ATOM 23475 C C . THR A 1 42 ? -13.953 -29.219 1.831 1.00 0.00 42 THR A C 19
ATOM 23476 O O . THR A 1 42 ? -14.012 -30.293 1.232 1.00 0.00 42 THR A O 19
ATOM 23487 N N . GLU A 1 43 ? -14.972 -28.719 2.523 1.00 0.00 43 GLU A N 19
ATOM 23488 C CA . GLU A 1 43 ? -16.246 -29.421 2.621 1.00 0.00 43 GLU A CA 19
ATOM 23489 C C . GLU A 1 43 ? -17.233 -28.907 1.577 1.00 0.00 43 GLU A C 19
ATOM 23490 O O . GLU A 1 43 ? -18.447 -29.027 1.740 1.00 0.00 43 GLU A O 19
ATOM 23502 N N . LYS A 1 44 ? -16.702 -28.332 0.503 1.00 0.00 44 LYS A N 19
ATOM 23503 C CA . LYS A 1 44 ? -17.533 -27.799 -0.570 1.00 0.00 44 LYS A CA 19
ATOM 23504 C C . LYS A 1 44 ? -18.540 -26.790 -0.028 1.00 0.00 44 LYS A C 19
ATOM 23505 O O . LYS A 1 44 ? -19.602 -26.583 -0.615 1.00 0.00 44 LYS A O 19
ATOM 23524 N N . ILE A 1 45 ? -18.198 -26.164 1.093 1.00 0.00 45 ILE A N 19
ATOM 23525 C CA . ILE A 1 45 ? -19.072 -25.175 1.712 1.00 0.00 45 ILE A CA 19
ATOM 23526 C C . ILE A 1 45 ? -19.018 -23.849 0.962 1.00 0.00 45 ILE A C 19
ATOM 23527 O O . ILE A 1 45 ? -17.956 -23.241 0.829 1.00 0.00 45 ILE A O 19
ATOM 23543 N N . ASP A 1 46 ? -20.171 -23.404 0.474 1.00 0.00 46 ASP A N 19
ATOM 23544 C CA . ASP A 1 46 ? -20.257 -22.147 -0.260 1.00 0.00 46 ASP A CA 19
ATOM 23545 C C . ASP A 1 46 ? -21.187 -21.166 0.447 1.00 0.00 46 ASP A C 19
ATOM 23546 O O . ASP A 1 46 ? -21.695 -21.449 1.531 1.00 0.00 46 ASP A O 19
ATOM 23555 N N . GLY A 1 47 ? -21.404 -20.011 -0.174 1.00 0.00 47 GLY A N 19
ATOM 23556 C CA . GLY A 1 47 ? -22.271 -19.005 0.412 1.00 0.00 47 GLY A CA 19
ATOM 23557 C C . GLY A 1 47 ? -23.669 -19.527 0.675 1.00 0.00 47 GLY A C 19
ATOM 23558 O O . GLY A 1 47 ? -24.228 -19.309 1.749 1.00 0.00 47 GLY A O 19
ATOM 23562 N N . ASN A 1 48 ? -24.236 -20.217 -0.310 1.00 0.00 48 ASN A N 19
ATOM 23563 C CA . ASN A 1 48 ? -25.580 -20.770 -0.180 1.00 0.00 48 ASN A CA 19
ATOM 23564 C C . ASN A 1 48 ? -25.621 -21.855 0.892 1.00 0.00 48 ASN A C 19
ATOM 23565 O O . ASN A 1 48 ? -26.663 -22.104 1.499 1.00 0.00 48 ASN A O 19
ATOM 23576 N N . LEU A 1 49 ? -24.480 -22.497 1.120 1.00 0.00 49 LEU A N 19
ATOM 23577 C CA . LEU A 1 49 ? -24.385 -23.555 2.119 1.00 0.00 49 LEU A CA 19
ATOM 23578 C C . LEU A 1 49 ? -24.285 -22.970 3.524 1.00 0.00 49 LEU A C 19
ATOM 23579 O O . LEU A 1 49 ? -24.937 -23.446 4.454 1.00 0.00 49 LEU A O 19
ATOM 23595 N N . LEU A 1 50 ? -23.467 -21.934 3.671 1.00 0.00 50 LEU A N 19
ATOM 23596 C CA . LEU A 1 50 ? -23.283 -21.281 4.963 1.00 0.00 50 LEU A CA 19
ATOM 23597 C C . LEU A 1 50 ? -24.612 -20.765 5.505 1.00 0.00 50 LEU A C 19
ATOM 23598 O O . LEU A 1 50 ? -24.962 -21.014 6.659 1.00 0.00 50 LEU A O 19
ATOM 23614 N N . VAL A 1 51 ? -25.349 -20.045 4.665 1.00 0.00 51 VAL A N 19
ATOM 23615 C CA . VAL A 1 51 ? -26.641 -19.496 5.059 1.00 0.00 51 VAL A CA 19
ATOM 23616 C C . VAL A 1 51 ? -27.594 -20.600 5.505 1.00 0.00 51 VAL A C 19
ATOM 23617 O O . VAL A 1 51 ? -28.511 -20.361 6.290 1.00 0.00 51 VAL A O 19
ATOM 23630 N N . GLN A 1 52 ? -27.370 -21.808 4.997 1.00 0.00 52 GLN A N 19
ATOM 23631 C CA . GLN A 1 52 ? -28.210 -22.948 5.343 1.00 0.00 52 GLN A CA 19
ATOM 23632 C C . GLN A 1 52 ? -27.750 -23.587 6.649 1.00 0.00 52 GLN A C 19
ATOM 23633 O O . GLN A 1 52 ? -28.550 -24.165 7.386 1.00 0.00 52 GLN A O 19
ATOM 23647 N N . LEU A 1 53 ? -26.456 -23.481 6.929 1.00 0.00 53 LEU A N 19
ATOM 23648 C CA . LEU A 1 53 ? -25.888 -24.049 8.147 1.00 0.00 53 LEU A CA 19
ATOM 23649 C C . LEU A 1 53 ? -26.528 -23.432 9.386 1.00 0.00 53 LEU A C 19
ATOM 23650 O O . LEU A 1 53 ? -26.812 -22.234 9.421 1.00 0.00 53 LEU A O 19
ATOM 23666 N N . THR A 1 54 ? -26.753 -24.257 10.404 1.00 0.00 54 THR A N 19
ATOM 23667 C CA . THR A 1 54 ? -27.358 -23.793 11.646 1.00 0.00 54 THR A CA 19
ATOM 23668 C C . THR A 1 54 ? -26.442 -24.055 12.836 1.00 0.00 54 THR A C 19
ATOM 23669 O O . THR A 1 54 ? -25.524 -24.869 12.755 1.00 0.00 54 THR A O 19
ATOM 23680 N N . GLU A 1 55 ? -26.700 -23.360 13.939 1.00 0.00 55 GLU A N 19
ATOM 23681 C CA . GLU A 1 55 ? -25.897 -23.519 15.146 1.00 0.00 55 GLU A CA 19
ATOM 23682 C C . GLU A 1 55 ? -25.868 -24.978 15.592 1.00 0.00 55 GLU A C 19
ATOM 23683 O O . GLU A 1 55 ? -24.895 -25.434 16.192 1.00 0.00 55 GLU A O 19
ATOM 23695 N N . GLU A 1 56 ? -26.941 -25.704 15.293 1.00 0.00 56 GLU A N 19
ATOM 23696 C CA . GLU A 1 56 ? -27.038 -27.110 15.664 1.00 0.00 56 GLU A CA 19
ATOM 23697 C C . GLU A 1 56 ? -26.085 -27.961 14.828 1.00 0.00 56 GLU A C 19
ATOM 23698 O O . GLU A 1 56 ? -25.409 -28.848 15.350 1.00 0.00 56 GLU A O 19
ATOM 23710 N N . ILE A 1 57 ? -26.039 -27.683 13.530 1.00 0.00 57 ILE A N 19
ATOM 23711 C CA . ILE A 1 57 ? -25.170 -28.422 12.622 1.00 0.00 57 ILE A CA 19
ATOM 23712 C C . ILE A 1 57 ? -23.705 -28.066 12.852 1.00 0.00 57 ILE A C 19
ATOM 23713 O O . ILE A 1 57 ? -22.827 -28.927 12.783 1.00 0.00 57 ILE A O 19
ATOM 23729 N N . LEU A 1 58 ? -23.448 -26.792 13.128 1.00 0.00 58 LEU A N 19
ATOM 23730 C CA . LEU A 1 58 ? -22.089 -26.321 13.371 1.00 0.00 58 LEU A CA 19
ATOM 23731 C C . LEU A 1 58 ? -21.476 -27.025 14.577 1.00 0.00 58 LEU A C 19
ATOM 23732 O O . LEU A 1 58 ? -20.257 -27.156 14.678 1.00 0.00 58 LEU A O 19
ATOM 23748 N N . SER A 1 59 ? -22.331 -27.479 15.488 1.00 0.00 59 SER A N 19
ATOM 23749 C CA . SER A 1 59 ? -21.874 -28.168 16.689 1.00 0.00 59 SER A CA 19
ATOM 23750 C C . SER A 1 59 ? -22.023 -29.679 16.538 1.00 0.00 59 SER A C 19
ATOM 23751 O O . SER A 1 59 ? -21.292 -30.451 17.158 1.00 0.00 59 SER A O 19
ATOM 23759 N N . GLU A 1 60 ? -22.976 -30.093 15.708 1.00 0.00 60 GLU A N 19
ATOM 23760 C CA . GLU A 1 60 ? -23.222 -31.512 15.476 1.00 0.00 60 GLU A CA 19
ATOM 23761 C C . GLU A 1 60 ? -22.171 -32.100 14.539 1.00 0.00 60 GLU A C 19
ATOM 23762 O O . GLU A 1 60 ? -21.444 -33.023 14.906 1.00 0.00 60 GLU A O 19
ATOM 23774 N N . ASP A 1 61 ? -22.099 -31.560 13.327 1.00 0.00 61 ASP A N 19
ATOM 23775 C CA . ASP A 1 61 ? -21.138 -32.030 12.337 1.00 0.00 61 ASP A CA 19
ATOM 23776 C C . ASP A 1 61 ? -19.763 -31.414 12.578 1.00 0.00 61 ASP A C 19
ATOM 23777 O O . ASP A 1 61 ? -18.848 -32.082 13.059 1.00 0.00 61 ASP A O 19
ATOM 23786 N N . PHE A 1 62 ? -19.625 -30.136 12.241 1.00 0.00 62 PHE A N 19
ATOM 23787 C CA . PHE A 1 62 ? -18.362 -29.430 12.419 1.00 0.00 62 PHE A CA 19
ATOM 23788 C C . PHE A 1 62 ? -17.849 -29.585 13.848 1.00 0.00 62 PHE A C 19
ATOM 23789 O O . PHE A 1 62 ? -16.661 -29.818 14.072 1.00 0.00 62 PHE A O 19
ATOM 23806 N N . LYS A 1 63 ? -18.754 -29.455 14.813 1.00 0.00 63 LYS A N 19
ATOM 23807 C CA . LYS A 1 63 ? -18.396 -29.581 16.220 1.00 0.00 63 LYS A CA 19
ATOM 23808 C C . LYS A 1 63 ? -17.309 -28.579 16.597 1.00 0.00 63 LYS A C 19
ATOM 23809 O O . LYS A 1 63 ? -16.382 -28.903 17.340 1.00 0.00 63 LYS A O 19
ATOM 23828 N N . LEU A 1 64 ? -17.431 -27.360 16.083 1.00 0.00 64 LEU A N 19
ATOM 23829 C CA . LEU A 1 64 ? -16.460 -26.309 16.367 1.00 0.00 64 LEU A CA 19
ATOM 23830 C C . LEU A 1 64 ? -16.588 -25.825 17.808 1.00 0.00 64 LEU A C 19
ATOM 23831 O O . LEU A 1 64 ? -17.493 -26.236 18.534 1.00 0.00 64 LEU A O 19
ATOM 23847 N N . SER A 1 65 ? -15.676 -24.948 18.215 1.00 0.00 65 SER A N 19
ATOM 23848 C CA . SER A 1 65 ? -15.685 -24.409 19.570 1.00 0.00 65 SER A CA 19
ATOM 23849 C C . SER A 1 65 ? -16.916 -23.537 19.800 1.00 0.00 65 SER A C 19
ATOM 23850 O O . SER A 1 65 ? -17.633 -23.195 18.859 1.00 0.00 65 SER A O 19
ATOM 23858 N N . LYS A 1 66 ? -17.154 -23.181 21.057 1.00 0.00 66 LYS A N 19
ATOM 23859 C CA . LYS A 1 66 ? -18.297 -22.348 21.413 1.00 0.00 66 LYS A CA 19
ATOM 23860 C C . LYS A 1 66 ? -18.176 -20.962 20.787 1.00 0.00 66 LYS A C 19
ATOM 23861 O O . LYS A 1 66 ? -19.119 -20.464 20.170 1.00 0.00 66 LYS A O 19
ATOM 23880 N N . LEU A 1 67 ? -17.011 -20.345 20.948 1.00 0.00 67 LEU A N 19
ATOM 23881 C CA . LEU A 1 67 ? -16.766 -19.016 20.397 1.00 0.00 67 LEU A CA 19
ATOM 23882 C C . LEU A 1 67 ? -16.957 -19.011 18.884 1.00 0.00 67 LEU A C 19
ATOM 23883 O O . LEU A 1 67 ? -17.571 -18.100 18.330 1.00 0.00 67 LEU A O 19
ATOM 23899 N N . GLN A 1 68 ? -16.428 -20.035 18.222 1.00 0.00 68 GLN A N 19
ATOM 23900 C CA . GLN A 1 68 ? -16.542 -20.149 16.773 1.00 0.00 68 GLN A CA 19
ATOM 23901 C C . GLN A 1 68 ? -18.002 -20.262 16.349 1.00 0.00 68 GLN A C 19
ATOM 23902 O O . GLN A 1 68 ? -18.485 -19.477 15.533 1.00 0.00 68 GLN A O 19
ATOM 23916 N N . VAL A 1 69 ? -18.701 -21.245 16.908 1.00 0.00 69 VAL A N 19
ATOM 23917 C CA . VAL A 1 69 ? -20.107 -21.460 16.589 1.00 0.00 69 VAL A CA 19
ATOM 23918 C C . VAL A 1 69 ? -20.930 -20.205 16.855 1.00 0.00 69 VAL A C 19
ATOM 23919 O O . VAL A 1 69 ? -21.938 -19.957 16.192 1.00 0.00 69 VAL A O 19
ATOM 23932 N N . LYS A 1 70 ? -20.495 -19.415 17.830 1.00 0.00 70 LYS A N 19
ATOM 23933 C CA . LYS A 1 70 ? -21.189 -18.183 18.185 1.00 0.00 70 LYS A CA 19
ATOM 23934 C C . LYS A 1 70 ? -20.861 -17.069 17.196 1.00 0.00 70 LYS A C 19
ATOM 23935 O O . LYS A 1 70 ? -21.701 -16.217 16.903 1.00 0.00 70 LYS A O 19
ATOM 23954 N N . LYS A 1 71 ? -19.636 -17.082 16.682 1.00 0.00 71 LYS A N 19
ATOM 23955 C CA . LYS A 1 71 ? -19.197 -16.076 15.723 1.00 0.00 71 LYS A CA 19
ATOM 23956 C C . LYS A 1 71 ? -19.791 -16.343 14.344 1.00 0.00 71 LYS A C 19
ATOM 23957 O O . LYS A 1 71 ? -20.356 -15.446 13.717 1.00 0.00 71 LYS A O 19
ATOM 23976 N N . ILE A 1 72 ? -19.661 -17.580 13.878 1.00 0.00 72 ILE A N 19
ATOM 23977 C CA . ILE A 1 72 ? -20.188 -17.965 12.574 1.00 0.00 72 ILE A CA 19
ATOM 23978 C C . ILE A 1 72 ? -21.675 -17.644 12.466 1.00 0.00 72 ILE A C 19
ATOM 23979 O O . ILE A 1 72 ? -22.130 -17.094 11.463 1.00 0.00 72 ILE A O 19
ATOM 23995 N N . MET A 1 73 ? -22.426 -17.991 13.505 1.00 0.00 73 MET A N 19
ATOM 23996 C CA . MET A 1 73 ? -23.862 -17.737 13.528 1.00 0.00 73 MET A CA 19
ATOM 23997 C C . MET A 1 73 ? -24.156 -16.255 13.320 1.00 0.00 73 MET A C 19
ATOM 23998 O O . MET A 1 73 ? -24.992 -15.889 12.495 1.00 0.00 73 MET A O 19
ATOM 24012 N N . GLN A 1 74 ? -23.463 -15.408 14.074 1.00 0.00 74 GLN A N 19
ATOM 24013 C CA . GLN A 1 74 ? -23.651 -13.965 13.973 1.00 0.00 74 GLN A CA 19
ATOM 24014 C C . GLN A 1 74 ? -23.379 -13.480 12.553 1.00 0.00 74 GLN A C 19
ATOM 24015 O O . GLN A 1 74 ? -23.973 -12.503 12.095 1.00 0.00 74 GLN A O 19
ATOM 24029 N N . PHE A 1 75 ? -22.478 -14.167 11.860 1.00 0.00 75 PHE A N 19
ATOM 24030 C CA . PHE A 1 75 ? -22.126 -13.805 10.492 1.00 0.00 75 PHE A CA 19
ATOM 24031 C C . PHE A 1 75 ? -23.269 -14.126 9.533 1.00 0.00 75 PHE A C 19
ATOM 24032 O O . PHE A 1 75 ? -23.566 -13.350 8.624 1.00 0.00 75 PHE A O 19
ATOM 24049 N N . ILE A 1 76 ? -23.905 -15.273 9.743 1.00 0.00 76 ILE A N 19
ATOM 24050 C CA . ILE A 1 76 ? -25.016 -15.696 8.899 1.00 0.00 76 ILE A CA 19
ATOM 24051 C C . ILE A 1 76 ? -26.225 -14.785 9.084 1.00 0.00 76 ILE A C 19
ATOM 24052 O O . ILE A 1 76 ? -26.664 -14.122 8.146 1.00 0.00 76 ILE A O 19
ATOM 24068 N N . ASN A 1 77 ? -26.757 -14.758 10.302 1.00 0.00 77 ASN A N 19
ATOM 24069 C CA . ASN A 1 77 ? -27.915 -13.927 10.611 1.00 0.00 77 ASN A CA 19
ATOM 24070 C C . ASN A 1 77 ? -27.604 -12.452 10.378 1.00 0.00 77 ASN A C 19
ATOM 24071 O O . ASN A 1 77 ? -28.463 -11.687 9.942 1.00 0.00 77 ASN A O 19
ATOM 24082 N N . GLY A 1 78 ? -26.368 -12.059 10.673 1.00 0.00 78 GLY A N 19
ATOM 24083 C CA . GLY A 1 78 ? -25.965 -10.677 10.490 1.00 0.00 78 GLY A CA 19
ATOM 24084 C C . GLY A 1 78 ? -26.045 -9.874 11.773 1.00 0.00 78 GLY A C 19
ATOM 24085 O O . GLY A 1 78 ? -27.136 -9.597 12.272 1.00 0.00 78 GLY A O 19
ATOM 24089 N N . SER A 1 79 ? -24.888 -9.502 12.309 1.00 0.00 79 SER A N 19
ATOM 24090 C CA . SER A 1 79 ? -24.831 -8.731 13.546 1.00 0.00 79 SER A CA 19
ATOM 24091 C C . SER A 1 79 ? -25.561 -7.400 13.390 1.00 0.00 79 SER A C 19
ATOM 24092 O O . SER A 1 79 ? -25.189 -6.567 12.565 1.00 0.00 79 SER A O 19
ATOM 24100 N N . GLY A 1 80 ? -26.605 -7.208 14.191 1.00 0.00 80 GLY A N 19
ATOM 24101 C CA . GLY A 1 80 ? -27.372 -5.978 14.127 1.00 0.00 80 GLY A CA 19
ATOM 24102 C C . GLY A 1 80 ? -26.725 -4.850 14.907 1.00 0.00 80 GLY A C 19
ATOM 24103 O O . GLY A 1 80 ? -25.687 -5.024 15.545 1.00 0.00 80 GLY A O 19
ATOM 24107 N N . PRO A 1 81 ? -27.345 -3.662 14.860 1.00 0.00 81 PRO A N 19
ATOM 24108 C CA . PRO A 1 81 ? -26.840 -2.477 15.561 1.00 0.00 81 PRO A CA 19
ATOM 24109 C C . PRO A 1 81 ? -26.975 -2.598 17.075 1.00 0.00 81 PRO A C 19
ATOM 24110 O O . PRO A 1 81 ? -27.978 -2.180 17.654 1.00 0.00 81 PRO A O 19
ATOM 24121 N N . SER A 1 82 ? -25.959 -3.173 17.711 1.00 0.00 82 SER A N 19
ATOM 24122 C CA . SER A 1 82 ? -25.967 -3.352 19.159 1.00 0.00 82 SER A CA 19
ATOM 24123 C C . SER A 1 82 ? -25.200 -2.227 19.849 1.00 0.00 82 SER A C 19
ATOM 24124 O O . SER A 1 82 ? -24.244 -1.683 19.297 1.00 0.00 82 SER A O 19
ATOM 24132 N N . SER A 1 83 ? -25.628 -1.885 21.060 1.00 0.00 83 SER A N 19
ATOM 24133 C CA . SER A 1 83 ? -24.986 -0.822 21.825 1.00 0.00 83 SER A CA 19
ATOM 24134 C C . SER A 1 83 ? -24.933 0.472 21.019 1.00 0.00 83 SER A C 19
ATOM 24135 O O . SER A 1 83 ? -23.864 1.046 20.815 1.00 0.00 83 SER A O 19
ATOM 24143 N N . GLY A 1 84 ? -26.096 0.926 20.563 1.00 0.00 84 GLY A N 19
ATOM 24144 C CA . GLY A 1 84 ? -26.161 2.149 19.784 1.00 0.00 84 GLY A CA 19
ATOM 24145 C C . GLY A 1 84 ? -27.584 2.617 19.557 1.00 0.00 84 GLY A C 19
ATOM 24146 O O . GLY A 1 84 ? -27.952 3.722 19.957 1.00 0.00 84 GLY A O 19
ATOM 24150 N N . GLY A 1 1 ? 0.997 0.086 -10.824 1.00 0.00 1 GLY A N 20
ATOM 24151 C CA . GLY A 1 1 ? 0.497 -0.066 -9.470 1.00 0.00 1 GLY A CA 20
ATOM 24152 C C . GLY A 1 1 ? -0.206 -1.392 -9.257 1.00 0.00 1 GLY A C 20
ATOM 24153 O O . GLY A 1 1 ? -1.046 -1.521 -8.366 1.00 0.00 1 GLY A O 20
ATOM 24157 N N . SER A 1 2 ? 0.137 -2.380 -10.078 1.00 0.00 2 SER A N 20
ATOM 24158 C CA . SER A 1 2 ? -0.472 -3.702 -9.978 1.00 0.00 2 SER A CA 20
ATOM 24159 C C . SER A 1 2 ? -1.976 -3.626 -10.221 1.00 0.00 2 SER A C 20
ATOM 24160 O O . SER A 1 2 ? -2.555 -2.541 -10.268 1.00 0.00 2 SER A O 20
ATOM 24168 N N . SER A 1 3 ? -2.603 -4.788 -10.374 1.00 0.00 3 SER A N 20
ATOM 24169 C CA . SER A 1 3 ? -4.040 -4.856 -10.616 1.00 0.00 3 SER A CA 20
ATOM 24170 C C . SER A 1 3 ? -4.640 -6.104 -9.977 1.00 0.00 3 SER A C 20
ATOM 24171 O O . SER A 1 3 ? -4.309 -7.228 -10.352 1.00 0.00 3 SER A O 20
ATOM 24179 N N . GLY A 1 4 ? -5.526 -5.898 -9.007 1.00 0.00 4 GLY A N 20
ATOM 24180 C CA . GLY A 1 4 ? -6.159 -7.014 -8.330 1.00 0.00 4 GLY A CA 20
ATOM 24181 C C . GLY A 1 4 ? -6.417 -6.732 -6.863 1.00 0.00 4 GLY A C 20
ATOM 24182 O O . GLY A 1 4 ? -5.507 -6.349 -6.129 1.00 0.00 4 GLY A O 20
ATOM 24186 N N . SER A 1 5 ? -7.662 -6.921 -6.436 1.00 0.00 5 SER A N 20
ATOM 24187 C CA . SER A 1 5 ? -8.038 -6.679 -5.048 1.00 0.00 5 SER A CA 20
ATOM 24188 C C . SER A 1 5 ? -7.646 -5.269 -4.617 1.00 0.00 5 SER A C 20
ATOM 24189 O O . SER A 1 5 ? -6.781 -5.088 -3.760 1.00 0.00 5 SER A O 20
ATOM 24197 N N . SER A 1 6 ? -8.289 -4.273 -5.218 1.00 0.00 6 SER A N 20
ATOM 24198 C CA . SER A 1 6 ? -8.006 -2.878 -4.900 1.00 0.00 6 SER A CA 20
ATOM 24199 C C . SER A 1 6 ? -8.717 -2.458 -3.617 1.00 0.00 6 SER A C 20
ATOM 24200 O O . SER A 1 6 ? -9.944 -2.472 -3.541 1.00 0.00 6 SER A O 20
ATOM 24208 N N . GLY A 1 7 ? -7.934 -2.086 -2.608 1.00 0.00 7 GLY A N 20
ATOM 24209 C CA . GLY A 1 7 ? -8.505 -1.667 -1.342 1.00 0.00 7 GLY A CA 20
ATOM 24210 C C . GLY A 1 7 ? -9.108 -2.822 -0.568 1.00 0.00 7 GLY A C 20
ATOM 24211 O O . GLY A 1 7 ? -9.010 -3.983 -0.966 1.00 0.00 7 GLY A O 20
ATOM 24215 N N . PRO A 1 8 ? -9.749 -2.508 0.568 1.00 0.00 8 PRO A N 20
ATOM 24216 C CA . PRO A 1 8 ? -10.382 -3.516 1.424 1.00 0.00 8 PRO A CA 20
ATOM 24217 C C . PRO A 1 8 ? -11.621 -4.129 0.779 1.00 0.00 8 PRO A C 20
ATOM 24218 O O . PRO A 1 8 ? -12.300 -3.484 -0.019 1.00 0.00 8 PRO A O 20
ATOM 24229 N N . TRP A 1 9 ? -11.909 -5.377 1.131 1.00 0.00 9 TRP A N 20
ATOM 24230 C CA . TRP A 1 9 ? -13.067 -6.076 0.587 1.00 0.00 9 TRP A CA 20
ATOM 24231 C C . TRP A 1 9 ? -13.880 -6.731 1.698 1.00 0.00 9 TRP A C 20
ATOM 24232 O O . TRP A 1 9 ? -13.322 -7.237 2.671 1.00 0.00 9 TRP A O 20
ATOM 24253 N N . GLN A 1 10 ? -15.200 -6.718 1.546 1.00 0.00 10 GLN A N 20
ATOM 24254 C CA . GLN A 1 10 ? -16.089 -7.310 2.538 1.00 0.00 10 GLN A CA 20
ATOM 24255 C C . GLN A 1 10 ? -17.279 -7.987 1.868 1.00 0.00 10 GLN A C 20
ATOM 24256 O O . GLN A 1 10 ? -17.646 -7.675 0.735 1.00 0.00 10 GLN A O 20
ATOM 24270 N N . PRO A 1 11 ? -17.899 -8.939 2.582 1.00 0.00 11 PRO A N 20
ATOM 24271 C CA . PRO A 1 11 ? -19.058 -9.681 2.075 1.00 0.00 11 PRO A CA 20
ATOM 24272 C C . PRO A 1 11 ? -20.304 -8.809 1.972 1.00 0.00 11 PRO A C 20
ATOM 24273 O O . PRO A 1 11 ? -20.484 -7.849 2.722 1.00 0.00 11 PRO A O 20
ATOM 24284 N N . PRO A 1 12 ? -21.188 -9.148 1.022 1.00 0.00 12 PRO A N 20
ATOM 24285 C CA . PRO A 1 12 ? -22.434 -8.408 0.799 1.00 0.00 12 PRO A CA 20
ATOM 24286 C C . PRO A 1 12 ? -23.433 -8.601 1.934 1.00 0.00 12 PRO A C 20
ATOM 24287 O O . PRO A 1 12 ? -23.143 -9.276 2.922 1.00 0.00 12 PRO A O 20
ATOM 24298 N N . ALA A 1 13 ? -24.612 -8.005 1.787 1.00 0.00 13 ALA A N 20
ATOM 24299 C CA . ALA A 1 13 ? -25.655 -8.114 2.799 1.00 0.00 13 ALA A CA 20
ATOM 24300 C C . ALA A 1 13 ? -26.207 -9.533 2.868 1.00 0.00 13 ALA A C 20
ATOM 24301 O O . ALA A 1 13 ? -26.489 -10.048 3.951 1.00 0.00 13 ALA A O 20
ATOM 24308 N N . ASP A 1 14 ? -26.359 -10.161 1.708 1.00 0.00 14 ASP A N 20
ATOM 24309 C CA . ASP A 1 14 ? -26.877 -11.523 1.637 1.00 0.00 14 ASP A CA 20
ATOM 24310 C C . ASP A 1 14 ? -25.780 -12.501 1.227 1.00 0.00 14 ASP A C 20
ATOM 24311 O O . ASP A 1 14 ? -25.095 -12.297 0.224 1.00 0.00 14 ASP A O 20
ATOM 24320 N N . LEU A 1 15 ? -25.619 -13.562 2.009 1.00 0.00 15 LEU A N 20
ATOM 24321 C CA . LEU A 1 15 ? -24.605 -14.573 1.728 1.00 0.00 15 LEU A CA 20
ATOM 24322 C C . LEU A 1 15 ? -25.196 -15.732 0.933 1.00 0.00 15 LEU A C 20
ATOM 24323 O O . LEU A 1 15 ? -24.879 -16.895 1.183 1.00 0.00 15 LEU A O 20
ATOM 24339 N N . SER A 1 16 ? -26.057 -15.407 -0.027 1.00 0.00 16 SER A N 20
ATOM 24340 C CA . SER A 1 16 ? -26.694 -16.421 -0.858 1.00 0.00 16 SER A CA 20
ATOM 24341 C C . SER A 1 16 ? -26.219 -16.316 -2.304 1.00 0.00 16 SER A C 20
ATOM 24342 O O . SER A 1 16 ? -26.930 -16.697 -3.232 1.00 0.00 16 SER A O 20
ATOM 24350 N N . GLY A 1 17 ? -25.008 -15.796 -2.486 1.00 0.00 17 GLY A N 20
ATOM 24351 C CA . GLY A 1 17 ? -24.457 -15.650 -3.821 1.00 0.00 17 GLY A CA 20
ATOM 24352 C C . GLY A 1 17 ? -22.942 -15.668 -3.827 1.00 0.00 17 GLY A C 20
ATOM 24353 O O . GLY A 1 17 ? -22.310 -15.104 -4.722 1.00 0.00 17 GLY A O 20
ATOM 24357 N N . LEU A 1 18 ? -22.355 -16.315 -2.826 1.00 0.00 18 LEU A N 20
ATOM 24358 C CA . LEU A 1 18 ? -20.903 -16.403 -2.719 1.00 0.00 18 LEU A CA 20
ATOM 24359 C C . LEU A 1 18 ? -20.421 -17.823 -3.002 1.00 0.00 18 LEU A C 20
ATOM 24360 O O . LEU A 1 18 ? -20.988 -18.793 -2.499 1.00 0.00 18 LEU A O 20
ATOM 24376 N N . SER A 1 19 ? -19.371 -17.936 -3.808 1.00 0.00 19 SER A N 20
ATOM 24377 C CA . SER A 1 19 ? -18.813 -19.237 -4.159 1.00 0.00 19 SER A CA 20
ATOM 24378 C C . SER A 1 19 ? -17.972 -19.794 -3.015 1.00 0.00 19 SER A C 20
ATOM 24379 O O . SER A 1 19 ? -17.700 -19.100 -2.035 1.00 0.00 19 SER A O 20
ATOM 24387 N N . ILE A 1 20 ? -17.562 -21.051 -3.148 1.00 0.00 20 ILE A N 20
ATOM 24388 C CA . ILE A 1 20 ? -16.750 -21.701 -2.127 1.00 0.00 20 ILE A CA 20
ATOM 24389 C C . ILE A 1 20 ? -15.493 -20.892 -1.826 1.00 0.00 20 ILE A C 20
ATOM 24390 O O . ILE A 1 20 ? -15.041 -20.832 -0.683 1.00 0.00 20 ILE A O 20
ATOM 24406 N N . GLU A 1 21 ? -14.935 -20.270 -2.860 1.00 0.00 21 GLU A N 20
ATOM 24407 C CA . GLU A 1 21 ? -13.730 -19.463 -2.705 1.00 0.00 21 GLU A CA 20
ATOM 24408 C C . GLU A 1 21 ? -14.048 -18.135 -2.025 1.00 0.00 21 GLU A C 20
ATOM 24409 O O . GLU A 1 21 ? -13.245 -17.616 -1.250 1.00 0.00 21 GLU A O 20
ATOM 24421 N N . GLU A 1 22 ? -15.225 -17.592 -2.320 1.00 0.00 22 GLU A N 20
ATOM 24422 C CA . GLU A 1 22 ? -15.648 -16.324 -1.738 1.00 0.00 22 GLU A CA 20
ATOM 24423 C C . GLU A 1 22 ? -15.905 -16.472 -0.241 1.00 0.00 22 GLU A C 20
ATOM 24424 O O . GLU A 1 22 ? -15.725 -15.527 0.527 1.00 0.00 22 GLU A O 20
ATOM 24436 N N . VAL A 1 23 ? -16.327 -17.664 0.166 1.00 0.00 23 VAL A N 20
ATOM 24437 C CA . VAL A 1 23 ? -16.608 -17.937 1.571 1.00 0.00 23 VAL A CA 20
ATOM 24438 C C . VAL A 1 23 ? -15.346 -17.814 2.418 1.00 0.00 23 VAL A C 20
ATOM 24439 O O . VAL A 1 23 ? -15.394 -17.350 3.557 1.00 0.00 23 VAL A O 20
ATOM 24452 N N . SER A 1 24 ? -14.218 -18.233 1.853 1.00 0.00 24 SER A N 20
ATOM 24453 C CA . SER A 1 24 ? -12.943 -18.173 2.557 1.00 0.00 24 SER A CA 20
ATOM 24454 C C . SER A 1 24 ? -12.665 -16.759 3.059 1.00 0.00 24 SER A C 20
ATOM 24455 O O . SER A 1 24 ? -12.118 -16.568 4.145 1.00 0.00 24 SER A O 20
ATOM 24463 N N . LYS A 1 25 ? -13.046 -15.769 2.258 1.00 0.00 25 LYS A N 20
ATOM 24464 C CA . LYS A 1 25 ? -12.840 -14.371 2.619 1.00 0.00 25 LYS A CA 20
ATOM 24465 C C . LYS A 1 25 ? -13.986 -13.858 3.485 1.00 0.00 25 LYS A C 20
ATOM 24466 O O . LYS A 1 25 ? -13.812 -12.930 4.275 1.00 0.00 25 LYS A O 20
ATOM 24485 N N . SER A 1 26 ? -15.157 -14.469 3.332 1.00 0.00 26 SER A N 20
ATOM 24486 C CA . SER A 1 26 ? -16.332 -14.072 4.099 1.00 0.00 26 SER A CA 20
ATOM 24487 C C . SER A 1 26 ? -16.029 -14.068 5.594 1.00 0.00 26 SER A C 20
ATOM 24488 O O . SER A 1 26 ? -16.498 -13.201 6.332 1.00 0.00 26 SER A O 20
ATOM 24496 N N . LEU A 1 27 ? -15.242 -15.044 6.034 1.00 0.00 27 LEU A N 20
ATOM 24497 C CA . LEU A 1 27 ? -14.875 -15.155 7.441 1.00 0.00 27 LEU A CA 20
ATOM 24498 C C . LEU A 1 27 ? -13.761 -14.173 7.793 1.00 0.00 27 LEU A C 20
ATOM 24499 O O . LEU A 1 27 ? -13.635 -13.748 8.941 1.00 0.00 27 LEU A O 20
ATOM 24515 N N . ARG A 1 28 ? -12.958 -13.816 6.796 1.00 0.00 28 ARG A N 20
ATOM 24516 C CA . ARG A 1 28 ? -11.856 -12.884 7.000 1.00 0.00 28 ARG A CA 20
ATOM 24517 C C . ARG A 1 28 ? -12.344 -11.603 7.672 1.00 0.00 28 ARG A C 20
ATOM 24518 O O . ARG A 1 28 ? -11.618 -10.982 8.449 1.00 0.00 28 ARG A O 20
ATOM 24539 N N . PHE A 1 29 ? -13.578 -11.215 7.367 1.00 0.00 29 PHE A N 20
ATOM 24540 C CA . PHE A 1 29 ? -14.162 -10.008 7.940 1.00 0.00 29 PHE A CA 20
ATOM 24541 C C . PHE A 1 29 ? -14.065 -10.026 9.462 1.00 0.00 29 PHE A C 20
ATOM 24542 O O . PHE A 1 29 ? -13.552 -9.088 10.073 1.00 0.00 29 PHE A O 20
ATOM 24559 N N . ILE A 1 30 ? -14.562 -11.100 10.068 1.00 0.00 30 ILE A N 20
ATOM 24560 C CA . ILE A 1 30 ? -14.530 -11.241 11.518 1.00 0.00 30 ILE A CA 20
ATOM 24561 C C . ILE A 1 30 ? -13.148 -11.667 12.000 1.00 0.00 30 ILE A C 20
ATOM 24562 O O . ILE A 1 30 ? -12.768 -11.406 13.140 1.00 0.00 30 ILE A O 20
ATOM 24578 N N . GLY A 1 31 ? -12.397 -12.324 11.120 1.00 0.00 31 GLY A N 20
ATOM 24579 C CA . GLY A 1 31 ? -11.064 -12.775 11.473 1.00 0.00 31 GLY A CA 20
ATOM 24580 C C . GLY A 1 31 ? -11.080 -14.056 12.283 1.00 0.00 31 GLY A C 20
ATOM 24581 O O . GLY A 1 31 ? -11.087 -14.021 13.514 1.00 0.00 31 GLY A O 20
ATOM 24585 N N . LEU A 1 32 ? -11.088 -15.191 11.592 1.00 0.00 32 LEU A N 20
ATOM 24586 C CA . LEU A 1 32 ? -11.106 -16.490 12.255 1.00 0.00 32 LEU A CA 20
ATOM 24587 C C . LEU A 1 32 ? -9.797 -17.239 12.021 1.00 0.00 32 LEU A C 20
ATOM 24588 O O . LEU A 1 32 ? -8.910 -16.754 11.319 1.00 0.00 32 LEU A O 20
ATOM 24604 N N . SER A 1 33 ? -9.686 -18.424 12.613 1.00 0.00 33 SER A N 20
ATOM 24605 C CA . SER A 1 33 ? -8.485 -19.239 12.470 1.00 0.00 33 SER A CA 20
ATOM 24606 C C . SER A 1 33 ? -8.380 -19.810 11.059 1.00 0.00 33 SER A C 20
ATOM 24607 O O . SER A 1 33 ? -9.387 -20.152 10.441 1.00 0.00 33 SER A O 20
ATOM 24615 N N . GLU A 1 34 ? -7.153 -19.909 10.558 1.00 0.00 34 GLU A N 20
ATOM 24616 C CA . GLU A 1 34 ? -6.916 -20.437 9.219 1.00 0.00 34 GLU A CA 20
ATOM 24617 C C . GLU A 1 34 ? -7.525 -21.828 9.068 1.00 0.00 34 GLU A C 20
ATOM 24618 O O . GLU A 1 34 ? -7.980 -22.204 7.988 1.00 0.00 34 GLU A O 20
ATOM 24630 N N . ASP A 1 35 ? -7.528 -22.588 10.158 1.00 0.00 35 ASP A N 20
ATOM 24631 C CA . ASP A 1 35 ? -8.081 -23.937 10.148 1.00 0.00 35 ASP A CA 20
ATOM 24632 C C . ASP A 1 35 ? -9.588 -23.905 9.917 1.00 0.00 35 ASP A C 20
ATOM 24633 O O . ASP A 1 35 ? -10.127 -24.707 9.154 1.00 0.00 35 ASP A O 20
ATOM 24642 N N . VAL A 1 36 ? -10.264 -22.974 10.582 1.00 0.00 36 VAL A N 20
ATOM 24643 C CA . VAL A 1 36 ? -11.710 -22.837 10.450 1.00 0.00 36 VAL A CA 20
ATOM 24644 C C . VAL A 1 36 ? -12.105 -22.561 9.004 1.00 0.00 36 VAL A C 20
ATOM 24645 O O . VAL A 1 36 ? -12.953 -23.253 8.439 1.00 0.00 36 VAL A O 20
ATOM 24658 N N . ILE A 1 37 ? -11.486 -21.547 8.410 1.00 0.00 37 ILE A N 20
ATOM 24659 C CA . ILE A 1 37 ? -11.772 -21.180 7.028 1.00 0.00 37 ILE A CA 20
ATOM 24660 C C . ILE A 1 37 ? -11.613 -22.378 6.098 1.00 0.00 37 ILE A C 20
ATOM 24661 O O . ILE A 1 37 ? -12.534 -22.731 5.361 1.00 0.00 37 ILE A O 20
ATOM 24677 N N . SER A 1 38 ? -10.440 -23.001 6.139 1.00 0.00 38 SER A N 20
ATOM 24678 C CA . SER A 1 38 ? -10.159 -24.158 5.298 1.00 0.00 38 SER A CA 20
ATOM 24679 C C . SER A 1 38 ? -11.134 -25.294 5.593 1.00 0.00 38 SER A C 20
ATOM 24680 O O . SER A 1 38 ? -11.409 -26.131 4.734 1.00 0.00 38 SER A O 20
ATOM 24688 N N . PHE A 1 39 ? -11.654 -25.316 6.816 1.00 0.00 39 PHE A N 20
ATOM 24689 C CA . PHE A 1 39 ? -12.598 -26.348 7.228 1.00 0.00 39 PHE A CA 20
ATOM 24690 C C . PHE A 1 39 ? -13.887 -26.261 6.417 1.00 0.00 39 PHE A C 20
ATOM 24691 O O . PHE A 1 39 ? -14.594 -27.254 6.245 1.00 0.00 39 PHE A O 20
ATOM 24708 N N . PHE A 1 40 ? -14.188 -25.064 5.922 1.00 0.00 40 PHE A N 20
ATOM 24709 C CA . PHE A 1 40 ? -15.393 -24.845 5.131 1.00 0.00 40 PHE A CA 20
ATOM 24710 C C . PHE A 1 40 ? -15.122 -25.087 3.649 1.00 0.00 40 PHE A C 20
ATOM 24711 O O . PHE A 1 40 ? -15.926 -25.707 2.952 1.00 0.00 40 PHE A O 20
ATOM 24728 N N . VAL A 1 41 ? -13.983 -24.593 3.173 1.00 0.00 41 VAL A N 20
ATOM 24729 C CA . VAL A 1 41 ? -13.605 -24.755 1.774 1.00 0.00 41 VAL A CA 20
ATOM 24730 C C . VAL A 1 41 ? -13.333 -26.219 1.445 1.00 0.00 41 VAL A C 20
ATOM 24731 O O . VAL A 1 41 ? -13.466 -26.644 0.296 1.00 0.00 41 VAL A O 20
ATOM 24744 N N . THR A 1 42 ? -12.953 -26.988 2.460 1.00 0.00 42 THR A N 20
ATOM 24745 C CA . THR A 1 42 ? -12.662 -28.404 2.279 1.00 0.00 42 THR A CA 20
ATOM 24746 C C . THR A 1 42 ? -13.939 -29.236 2.307 1.00 0.00 42 THR A C 20
ATOM 24747 O O . THR A 1 42 ? -13.993 -30.326 1.737 1.00 0.00 42 THR A O 20
ATOM 24758 N N . GLU A 1 43 ? -14.965 -28.715 2.971 1.00 0.00 43 GLU A N 20
ATOM 24759 C CA . GLU A 1 43 ? -16.242 -29.411 3.072 1.00 0.00 43 GLU A CA 20
ATOM 24760 C C . GLU A 1 43 ? -17.213 -28.925 1.999 1.00 0.00 43 GLU A C 20
ATOM 24761 O O . GLU A 1 43 ? -18.430 -29.038 2.150 1.00 0.00 43 GLU A O 20
ATOM 24773 N N . LYS A 1 44 ? -16.666 -28.384 0.916 1.00 0.00 44 LYS A N 20
ATOM 24774 C CA . LYS A 1 44 ? -17.480 -27.881 -0.183 1.00 0.00 44 LYS A CA 20
ATOM 24775 C C . LYS A 1 44 ? -18.493 -26.854 0.315 1.00 0.00 44 LYS A C 20
ATOM 24776 O O . LYS A 1 44 ? -19.547 -26.663 -0.292 1.00 0.00 44 LYS A O 20
ATOM 24795 N N . ILE A 1 45 ? -18.165 -26.196 1.422 1.00 0.00 45 ILE A N 20
ATOM 24796 C CA . ILE A 1 45 ? -19.045 -25.187 1.999 1.00 0.00 45 ILE A CA 20
ATOM 24797 C C . ILE A 1 45 ? -18.994 -23.891 1.198 1.00 0.00 45 ILE A C 20
ATOM 24798 O O . ILE A 1 45 ? -17.935 -23.279 1.053 1.00 0.00 45 ILE A O 20
ATOM 24814 N N . ASP A 1 46 ? -20.145 -23.475 0.682 1.00 0.00 46 ASP A N 20
ATOM 24815 C CA . ASP A 1 46 ? -20.234 -22.249 -0.103 1.00 0.00 46 ASP A CA 20
ATOM 24816 C C . ASP A 1 46 ? -21.186 -21.253 0.552 1.00 0.00 46 ASP A C 20
ATOM 24817 O O . ASP A 1 46 ? -21.722 -21.508 1.629 1.00 0.00 46 ASP A O 20
ATOM 24826 N N . GLY A 1 47 ? -21.392 -20.117 -0.108 1.00 0.00 47 GLY A N 20
ATOM 24827 C CA . GLY A 1 47 ? -22.279 -19.100 0.425 1.00 0.00 47 GLY A CA 20
ATOM 24828 C C . GLY A 1 47 ? -23.676 -19.628 0.686 1.00 0.00 47 GLY A C 20
ATOM 24829 O O . GLY A 1 47 ? -24.241 -19.404 1.756 1.00 0.00 47 GLY A O 20
ATOM 24833 N N . ASN A 1 48 ? -24.235 -20.329 -0.295 1.00 0.00 48 ASN A N 20
ATOM 24834 C CA . ASN A 1 48 ? -25.576 -20.888 -0.166 1.00 0.00 48 ASN A CA 20
ATOM 24835 C C . ASN A 1 48 ? -25.623 -21.940 0.937 1.00 0.00 48 ASN A C 20
ATOM 24836 O O . ASN A 1 48 ? -26.672 -22.180 1.538 1.00 0.00 48 ASN A O 20
ATOM 24847 N N . LEU A 1 49 ? -24.481 -22.565 1.200 1.00 0.00 49 LEU A N 20
ATOM 24848 C CA . LEU A 1 49 ? -24.391 -23.592 2.233 1.00 0.00 49 LEU A CA 20
ATOM 24849 C C . LEU A 1 49 ? -24.277 -22.963 3.618 1.00 0.00 49 LEU A C 20
ATOM 24850 O O . LEU A 1 49 ? -24.892 -23.432 4.577 1.00 0.00 49 LEU A O 20
ATOM 24866 N N . LEU A 1 50 ? -23.488 -21.898 3.715 1.00 0.00 50 LEU A N 20
ATOM 24867 C CA . LEU A 1 50 ? -23.295 -21.203 4.983 1.00 0.00 50 LEU A CA 20
ATOM 24868 C C . LEU A 1 50 ? -24.626 -20.708 5.541 1.00 0.00 50 LEU A C 20
ATOM 24869 O O . LEU A 1 50 ? -24.949 -20.944 6.705 1.00 0.00 50 LEU A O 20
ATOM 24885 N N . VAL A 1 51 ? -25.396 -20.023 4.701 1.00 0.00 51 VAL A N 20
ATOM 24886 C CA . VAL A 1 51 ? -26.694 -19.498 5.109 1.00 0.00 51 VAL A CA 20
ATOM 24887 C C . VAL A 1 51 ? -27.615 -20.617 5.581 1.00 0.00 51 VAL A C 20
ATOM 24888 O O . VAL A 1 51 ? -28.519 -20.392 6.385 1.00 0.00 51 VAL A O 20
ATOM 24901 N N . GLN A 1 52 ? -27.379 -21.824 5.075 1.00 0.00 52 GLN A N 20
ATOM 24902 C CA . GLN A 1 52 ? -28.189 -22.978 5.445 1.00 0.00 52 GLN A CA 20
ATOM 24903 C C . GLN A 1 52 ? -27.710 -23.580 6.763 1.00 0.00 52 GLN A C 20
ATOM 24904 O O . GLN A 1 52 ? -28.495 -24.159 7.515 1.00 0.00 52 GLN A O 20
ATOM 24918 N N . LEU A 1 53 ? -26.417 -23.439 7.036 1.00 0.00 53 LEU A N 20
ATOM 24919 C CA . LEU A 1 53 ? -25.833 -23.969 8.263 1.00 0.00 53 LEU A CA 20
ATOM 24920 C C . LEU A 1 53 ? -26.467 -23.324 9.491 1.00 0.00 53 LEU A C 20
ATOM 24921 O O . LEU A 1 53 ? -26.656 -22.108 9.540 1.00 0.00 53 LEU A O 20
ATOM 24937 N N . THR A 1 54 ? -26.792 -24.146 10.484 1.00 0.00 54 THR A N 20
ATOM 24938 C CA . THR A 1 54 ? -27.404 -23.656 11.713 1.00 0.00 54 THR A CA 20
ATOM 24939 C C . THR A 1 54 ? -26.515 -23.937 12.919 1.00 0.00 54 THR A C 20
ATOM 24940 O O . THR A 1 54 ? -25.544 -24.686 12.824 1.00 0.00 54 THR A O 20
ATOM 24951 N N . GLU A 1 55 ? -26.856 -23.331 14.053 1.00 0.00 55 GLU A N 20
ATOM 24952 C CA . GLU A 1 55 ? -26.087 -23.518 15.278 1.00 0.00 55 GLU A CA 20
ATOM 24953 C C . GLU A 1 55 ? -26.125 -24.976 15.727 1.00 0.00 55 GLU A C 20
ATOM 24954 O O . GLU A 1 55 ? -25.196 -25.460 16.372 1.00 0.00 55 GLU A O 20
ATOM 24966 N N . GLU A 1 56 ? -27.206 -25.668 15.381 1.00 0.00 56 GLU A N 20
ATOM 24967 C CA . GLU A 1 56 ? -27.365 -27.070 15.750 1.00 0.00 56 GLU A CA 20
ATOM 24968 C C . GLU A 1 56 ? -26.486 -27.964 14.880 1.00 0.00 56 GLU A C 20
ATOM 24969 O O . GLU A 1 56 ? -25.857 -28.901 15.372 1.00 0.00 56 GLU A O 20
ATOM 24981 N N . ILE A 1 57 ? -26.450 -27.669 13.585 1.00 0.00 57 ILE A N 20
ATOM 24982 C CA . ILE A 1 57 ? -25.649 -28.445 12.647 1.00 0.00 57 ILE A CA 20
ATOM 24983 C C . ILE A 1 57 ? -24.165 -28.128 12.798 1.00 0.00 57 ILE A C 20
ATOM 24984 O O . ILE A 1 57 ? -23.307 -28.954 12.482 1.00 0.00 57 ILE A O 20
ATOM 25000 N N . LEU A 1 58 ? -23.869 -26.928 13.282 1.00 0.00 58 LEU A N 20
ATOM 25001 C CA . LEU A 1 58 ? -22.487 -26.501 13.477 1.00 0.00 58 LEU A CA 20
ATOM 25002 C C . LEU A 1 58 ? -21.892 -27.137 14.730 1.00 0.00 58 LEU A C 20
ATOM 25003 O O . LEU A 1 58 ? -20.678 -27.313 14.832 1.00 0.00 58 LEU A O 20
ATOM 25019 N N . SER A 1 59 ? -22.756 -27.481 15.680 1.00 0.00 59 SER A N 20
ATOM 25020 C CA . SER A 1 59 ? -22.316 -28.097 16.926 1.00 0.00 59 SER A CA 20
ATOM 25021 C C . SER A 1 59 ? -22.453 -29.615 16.861 1.00 0.00 59 SER A C 20
ATOM 25022 O O . SER A 1 59 ? -21.734 -30.343 17.544 1.00 0.00 59 SER A O 20
ATOM 25030 N N . GLU A 1 60 ? -23.382 -30.084 16.034 1.00 0.00 60 GLU A N 20
ATOM 25031 C CA . GLU A 1 60 ? -23.614 -31.515 15.879 1.00 0.00 60 GLU A CA 20
ATOM 25032 C C . GLU A 1 60 ? -22.645 -32.117 14.866 1.00 0.00 60 GLU A C 20
ATOM 25033 O O . GLU A 1 60 ? -21.857 -33.004 15.195 1.00 0.00 60 GLU A O 20
ATOM 25045 N N . ASP A 1 61 ? -22.711 -31.630 13.632 1.00 0.00 61 ASP A N 20
ATOM 25046 C CA . ASP A 1 61 ? -21.839 -32.118 12.569 1.00 0.00 61 ASP A CA 20
ATOM 25047 C C . ASP A 1 61 ? -20.426 -31.567 12.729 1.00 0.00 61 ASP A C 20
ATOM 25048 O O . ASP A 1 61 ? -19.509 -32.287 13.126 1.00 0.00 61 ASP A O 20
ATOM 25057 N N . PHE A 1 62 ? -20.257 -30.287 12.416 1.00 0.00 62 PHE A N 20
ATOM 25058 C CA . PHE A 1 62 ? -18.954 -29.640 12.523 1.00 0.00 62 PHE A CA 20
ATOM 25059 C C . PHE A 1 62 ? -18.354 -29.851 13.910 1.00 0.00 62 PHE A C 20
ATOM 25060 O O . PHE A 1 62 ? -17.166 -30.143 14.047 1.00 0.00 62 PHE A O 20
ATOM 25077 N N . LYS A 1 63 ? -19.184 -29.701 14.937 1.00 0.00 63 LYS A N 20
ATOM 25078 C CA . LYS A 1 63 ? -18.738 -29.876 16.314 1.00 0.00 63 LYS A CA 20
ATOM 25079 C C . LYS A 1 63 ? -17.649 -28.867 16.665 1.00 0.00 63 LYS A C 20
ATOM 25080 O O . LYS A 1 63 ? -16.807 -29.122 17.527 1.00 0.00 63 LYS A O 20
ATOM 25099 N N . LEU A 1 64 ? -17.673 -27.720 15.994 1.00 0.00 64 LEU A N 20
ATOM 25100 C CA . LEU A 1 64 ? -16.688 -26.671 16.237 1.00 0.00 64 LEU A CA 20
ATOM 25101 C C . LEU A 1 64 ? -16.752 -26.189 17.683 1.00 0.00 64 LEU A C 20
ATOM 25102 O O . LEU A 1 64 ? -17.561 -26.673 18.474 1.00 0.00 64 LEU A O 20
ATOM 25118 N N . SER A 1 65 ? -15.895 -25.230 18.019 1.00 0.00 65 SER A N 20
ATOM 25119 C CA . SER A 1 65 ? -15.852 -24.683 19.370 1.00 0.00 65 SER A CA 20
ATOM 25120 C C . SER A 1 65 ? -17.003 -23.706 19.597 1.00 0.00 65 SER A C 20
ATOM 25121 O O . SER A 1 65 ? -17.541 -23.132 18.650 1.00 0.00 65 SER A O 20
ATOM 25129 N N . LYS A 1 66 ? -17.374 -23.523 20.859 1.00 0.00 66 LYS A N 20
ATOM 25130 C CA . LYS A 1 66 ? -18.460 -22.616 21.214 1.00 0.00 66 LYS A CA 20
ATOM 25131 C C . LYS A 1 66 ? -18.210 -21.221 20.648 1.00 0.00 66 LYS A C 20
ATOM 25132 O O . LYS A 1 66 ? -19.130 -20.564 20.160 1.00 0.00 66 LYS A O 20
ATOM 25151 N N . LEU A 1 67 ? -16.960 -20.776 20.716 1.00 0.00 67 LEU A N 20
ATOM 25152 C CA . LEU A 1 67 ? -16.588 -19.459 20.210 1.00 0.00 67 LEU A CA 20
ATOM 25153 C C . LEU A 1 67 ? -16.762 -19.389 18.696 1.00 0.00 67 LEU A C 20
ATOM 25154 O O . LEU A 1 67 ? -17.182 -18.366 18.157 1.00 0.00 67 LEU A O 20
ATOM 25170 N N . GLN A 1 68 ? -16.438 -20.485 18.017 1.00 0.00 68 GLN A N 20
ATOM 25171 C CA . GLN A 1 68 ? -16.560 -20.548 16.565 1.00 0.00 68 GLN A CA 20
ATOM 25172 C C . GLN A 1 68 ? -18.025 -20.569 16.143 1.00 0.00 68 GLN A C 20
ATOM 25173 O O . GLN A 1 68 ? -18.450 -19.779 15.300 1.00 0.00 68 GLN A O 20
ATOM 25187 N N . VAL A 1 69 ? -18.793 -21.480 16.733 1.00 0.00 69 VAL A N 20
ATOM 25188 C CA . VAL A 1 69 ? -20.211 -21.604 16.418 1.00 0.00 69 VAL A CA 20
ATOM 25189 C C . VAL A 1 69 ? -20.933 -20.274 16.602 1.00 0.00 69 VAL A C 20
ATOM 25190 O O . VAL A 1 69 ? -21.945 -20.009 15.952 1.00 0.00 69 VAL A O 20
ATOM 25203 N N . LYS A 1 70 ? -20.407 -19.440 17.493 1.00 0.00 70 LYS A N 20
ATOM 25204 C CA . LYS A 1 70 ? -21.000 -18.136 17.763 1.00 0.00 70 LYS A CA 20
ATOM 25205 C C . LYS A 1 70 ? -20.466 -17.085 16.795 1.00 0.00 70 LYS A C 20
ATOM 25206 O O . LYS A 1 70 ? -21.136 -16.092 16.508 1.00 0.00 70 LYS A O 20
ATOM 25225 N N . LYS A 1 71 ? -19.256 -17.309 16.294 1.00 0.00 71 LYS A N 20
ATOM 25226 C CA . LYS A 1 71 ? -18.632 -16.383 15.356 1.00 0.00 71 LYS A CA 20
ATOM 25227 C C . LYS A 1 71 ? -19.132 -16.628 13.936 1.00 0.00 71 LYS A C 20
ATOM 25228 O O . LYS A 1 71 ? -19.140 -15.718 13.106 1.00 0.00 71 LYS A O 20
ATOM 25247 N N . ILE A 1 72 ? -19.549 -17.860 13.665 1.00 0.00 72 ILE A N 20
ATOM 25248 C CA . ILE A 1 72 ? -20.053 -18.222 12.346 1.00 0.00 72 ILE A CA 20
ATOM 25249 C C . ILE A 1 72 ? -21.522 -17.842 12.196 1.00 0.00 72 ILE A C 20
ATOM 25250 O O . ILE A 1 72 ? -21.900 -17.147 11.253 1.00 0.00 72 ILE A O 20
ATOM 25266 N N . MET A 1 73 ? -22.346 -18.300 13.133 1.00 0.00 73 MET A N 20
ATOM 25267 C CA . MET A 1 73 ? -23.774 -18.005 13.105 1.00 0.00 73 MET A CA 20
ATOM 25268 C C . MET A 1 73 ? -24.017 -16.500 13.086 1.00 0.00 73 MET A C 20
ATOM 25269 O O . MET A 1 73 ? -24.820 -16.003 12.296 1.00 0.00 73 MET A O 20
ATOM 25283 N N . GLN A 1 74 ? -23.320 -15.780 13.959 1.00 0.00 74 GLN A N 20
ATOM 25284 C CA . GLN A 1 74 ? -23.463 -14.331 14.041 1.00 0.00 74 GLN A CA 20
ATOM 25285 C C . GLN A 1 74 ? -23.200 -13.681 12.687 1.00 0.00 74 GLN A C 20
ATOM 25286 O O . GLN A 1 74 ? -23.725 -12.608 12.390 1.00 0.00 74 GLN A O 20
ATOM 25300 N N . PHE A 1 75 ? -22.383 -14.337 11.870 1.00 0.00 75 PHE A N 20
ATOM 25301 C CA . PHE A 1 75 ? -22.048 -13.821 10.547 1.00 0.00 75 PHE A CA 20
ATOM 25302 C C . PHE A 1 75 ? -23.161 -14.126 9.548 1.00 0.00 75 PHE A C 20
ATOM 25303 O O . PHE A 1 75 ? -23.354 -13.394 8.577 1.00 0.00 75 PHE A O 20
ATOM 25320 N N . ILE A 1 76 ? -23.888 -15.210 9.794 1.00 0.00 76 ILE A N 20
ATOM 25321 C CA . ILE A 1 76 ? -24.981 -15.611 8.916 1.00 0.00 76 ILE A CA 20
ATOM 25322 C C . ILE A 1 76 ? -26.174 -14.671 9.059 1.00 0.00 76 ILE A C 20
ATOM 25323 O O . ILE A 1 76 ? -26.762 -14.244 8.067 1.00 0.00 76 ILE A O 20
ATOM 25339 N N . ASN A 1 77 ? -26.523 -14.351 10.301 1.00 0.00 77 ASN A N 20
ATOM 25340 C CA . ASN A 1 77 ? -27.645 -13.460 10.574 1.00 0.00 77 ASN A CA 20
ATOM 25341 C C . ASN A 1 77 ? -27.210 -12.000 10.501 1.00 0.00 77 ASN A C 20
ATOM 25342 O O . ASN A 1 77 ? -27.896 -11.165 9.914 1.00 0.00 77 ASN A O 20
ATOM 25353 N N . GLY A 1 78 ? -26.063 -11.699 11.103 1.00 0.00 78 GLY A N 20
ATOM 25354 C CA . GLY A 1 78 ? -25.555 -10.340 11.095 1.00 0.00 78 GLY A CA 20
ATOM 25355 C C . GLY A 1 78 ? -26.178 -9.481 12.178 1.00 0.00 78 GLY A C 20
ATOM 25356 O O . GLY A 1 78 ? -27.330 -9.062 12.061 1.00 0.00 78 GLY A O 20
ATOM 25360 N N . SER A 1 79 ? -25.417 -9.221 13.236 1.00 0.00 79 SER A N 20
ATOM 25361 C CA . SER A 1 79 ? -25.904 -8.411 14.347 1.00 0.00 79 SER A CA 20
ATOM 25362 C C . SER A 1 79 ? -25.503 -6.950 14.171 1.00 0.00 79 SER A C 20
ATOM 25363 O O . SER A 1 79 ? -24.324 -6.630 14.032 1.00 0.00 79 SER A O 20
ATOM 25371 N N . GLY A 1 80 ? -26.497 -6.065 14.177 1.00 0.00 80 GLY A N 20
ATOM 25372 C CA . GLY A 1 80 ? -26.229 -4.648 14.017 1.00 0.00 80 GLY A CA 20
ATOM 25373 C C . GLY A 1 80 ? -26.258 -4.213 12.565 1.00 0.00 80 GLY A C 20
ATOM 25374 O O . GLY A 1 80 ? -26.350 -5.033 11.651 1.00 0.00 80 GLY A O 20
ATOM 25378 N N . PRO A 1 81 ? -26.180 -2.894 12.337 1.00 0.00 81 PRO A N 20
ATOM 25379 C CA . PRO A 1 81 ? -26.197 -2.321 10.988 1.00 0.00 81 PRO A CA 20
ATOM 25380 C C . PRO A 1 81 ? -24.922 -2.630 10.211 1.00 0.00 81 PRO A C 20
ATOM 25381 O O . PRO A 1 81 ? -24.940 -2.728 8.984 1.00 0.00 81 PRO A O 20
ATOM 25392 N N . SER A 1 82 ? -23.817 -2.784 10.933 1.00 0.00 82 SER A N 20
ATOM 25393 C CA . SER A 1 82 ? -22.532 -3.079 10.311 1.00 0.00 82 SER A CA 20
ATOM 25394 C C . SER A 1 82 ? -21.612 -3.809 11.284 1.00 0.00 82 SER A C 20
ATOM 25395 O O . SER A 1 82 ? -21.070 -4.868 10.967 1.00 0.00 82 SER A O 20
ATOM 25403 N N . SER A 1 83 ? -21.440 -3.235 12.470 1.00 0.00 83 SER A N 20
ATOM 25404 C CA . SER A 1 83 ? -20.582 -3.828 13.490 1.00 0.00 83 SER A CA 20
ATOM 25405 C C . SER A 1 83 ? -19.134 -3.890 13.013 1.00 0.00 83 SER A C 20
ATOM 25406 O O . SER A 1 83 ? -18.787 -3.331 11.973 1.00 0.00 83 SER A O 20
ATOM 25414 N N . GLY A 1 84 ? -18.293 -4.576 13.781 1.00 0.00 84 GLY A N 20
ATOM 25415 C CA . GLY A 1 84 ? -16.893 -4.700 13.422 1.00 0.00 84 GLY A CA 20
ATOM 25416 C C . GLY A 1 84 ? -16.301 -6.030 13.845 1.00 0.00 84 GLY A C 20
ATOM 25417 O O . GLY A 1 84 ? -16.174 -6.309 15.037 1.00 0.00 84 GLY A O 20
#